Protein 5Z1B (pdb70)

CATH classification: 2.60.120.260 (+1 more: 3.20.20.80)

Solvent-accessible surface area: 76016 Å² total; per-residue (Å²): 147,18,38,22,79,12,47,25,14,80,19,9,9,19,17,45,0,46,27,53,2,40,0,62,42,20,33,69,84,72,42,42,74,112,29,2,92,48,104,8,61,152,43,49,7,0,3,5,21,0,0,0,8,17,0,11,13,87,69,71,7,59,16,24,33,0,25,0,1,0,2,60,49,6,5,9,0,51,79,2,43,64,68,24,36,2,3,1,0,0,6,1,1,0,2,20,1,26,0,35,1,41,27,122,95,39,14,73,45,46,19,0,6,19,13,15,48,31,85,0,66,115,25,25,99,78,29,83,2,30,0,2,0,0,0,15,3,60,11,12,27,30,14,6,0,2,1,40,111,81,47,45,8,92,61,36,21,50,40,63,99,2,52,0,0,45,59,0,68,151,121,36,146,104,56,14,29,1,41,5,30,4,15,13,2,0,0,0,1,4,51,0,5,2,17,2,1,19,46,115,14,30,3,32,19,2,14,12,9,8,87,115,23,38,160,51,33,74,104,0,62,41,2,57,35,0,30,2,19,12,50,0,26,14,17,31,150,115,67,40,0,71,3,17,1,17,21,50,143,43,78,92,75,19,54,54,63,10,103,31,117,166,115,9,71,1,69,26,109,16,68,7,205,80,0,68,4,0,6,7,64,55,36,46,40,4,23,3,16,2,36,2,2,12,144,43,6,59,152,82,32,109,142,58,42,0,17,9,93,24,52,3,6,0,7,30,21,102,45,49,57,45,47,0,31,0,0,44,40,49,5,2,0,11,0,0,0,4,8,17,5,2,40,12,13,1,3,7,10,11,30,6,11,12,2,17,2,2,4,0,0,42,9,0,68,10,6,0,0,0,0,0,10,0,0,2,4,20,33,3,0,76,4,0,4,69,34,3,2,0,0,0,0,0,0,9,0,6,7,4,39,41,124,3,26,90,43,107,84,0,19,60,47,0,82,76,12,0,86,25,1,2,13,23,0,19,16,22,2,0,0,0,0,0,0,0,0,7,32,4,17,0,24,30,121,69,116,121,13,116,89,0,38,78,20,0,70,71,6,27,92,35,0,44,90,37,5,62,29,91,2,9,0,0,0,0,0,50,21,13,23,7,68,46,4,61,0,1,73,40,1,28,0,0,0,1,4,3,19,2,0,2,26,0,22,24,17,44,26,99,5,0,5,70,0,1,35,46,0,0,73,37,4,83,131,52,37,58,1,0,0,2,0,12,2,0,0,2,0,15,48,14,21,1,16,24,67,16,51,5,1,5,0,6,4,0,81,42,1,0,22,85,4,0,48,18,0,52,139,26,95,18,0,7,0,1,0,0,10,1,2,5,5,3,7,6,52,45,6,18,14,10,1,75,7,1,19,1,0,0,0,8,28,21,8,30,0,0,20,0,0,47,48,0,84,128,39,2,64,62,11,65,35,51,49,68,74,136,18,37,23,80,12,42,25,10,48,15,9,7,19,20,43,0,46,28,52,1,36,0,65,42,23,30,59,97,72,38,42,62,114,32,3,102,50,101,7,64,156,42,49,7,0,3,5,20,0,0,0,7,20,0,10,13,88,67,72,8,59,20,20,38,0,26,0,0,0,2,57,52,6,4,10,1,49,73,1,44,62,67,28,39,2,2,1,0,0,6,1,0,0,15,13,1,26,0,26,0,39,29,95,106,42,19,51,40,139,8,0,5,16,12,15,52,28,86,0,65,109,6,23,100,78,29,78,2,29,0,3,0,0,0,17,3,58,13,11,28,52,43,4,0,2,1,40,108,79,44,45,7,88,68,34,20,49,37,62,97,1,50,0,0,35,67,0,68,146,117,34,141,125,53,12,30,2,40,6,30,4,15,13,2,0,0,0,1,4,50,1,5,2,16,2,2,16,46,117,12,34,4,31,22,2,13,13,11,10,86,116,24,36,158,55,31,72,99,0,64,52,2,48,35,0,34,2,18,11,42,0,42,15,18,41,131,123,93,69,0,85,2,15,0,19,15,48,138,42,76,90,68,23,40,48,50,10,91,28,118,186,135,16,89,1,68,25,106,15,65,8,201,86,0,87,4,0,6,7,62,54,34,51,39,4,26,3,12,2,44,3,36,95,154,134,45,64,0,13,8,83,25,51,3,10,0,6,33,21,98,43,47,59,47,45,0,31,0,0,44,47,45,6,3,0,11,0,0,0,4,7,19,6,2,36,14,14,1,3,6,10,13,30,6,11,12,3,18,2,2,4,0,0,40,8,0,67,9,5,0,0,0,0,0,10,0,0,2,4,18,32,3,0,75,4,0,3,64,30,2,2,0,0,0,0,0,1,2,0,7,8,5,40,40,123,5,26,87,42,103,128,0,17,72,31,0,84,74,0,0,84,22,0,1,14,23,0,20,17,21,5,0,0,0,0,0,0,0,0,8,33,6,16,1,25,26,123,76,121,122,12,125,89,0,46,84,21,0,72,70,5,27,92,35,0,42,88,35,4,62,36,92,3,9,0,0,0,0,1,52,21,15,24,8,68,40,5,52,0,0,66,38,1,26,0,0,0,0,3,2,20,2,0,2,26,0,20,27,18,42,24,97,5,0,5,71,0,1,35,46,1,0,76,39,5,84,132,54,42,59,0,0,0,2,0,12,2,0,0,2,0,14,49,16,21,4,16,24,69,16,54,5,1,4,0,5,5,0,73,41,1,0,22,86,3,0,49,18,0,54,138,25,99,18,0,7,0,0,0,1,10,1,2,5,5,4,7,7,57,44,6,19,14,10,1,73,6,1,19,1,0,0,0,8,28,17,8,30,0,0,31,0,0,36,63,0,83,134,36,2,61,62,10,66,34,52,48,66,69,145,17,38,24,79,12,47,26,13,81,16,8,16,21,24,43,0,46,26,51,2,38,0,65,43,23,30,67,91,64,39,44,75,114,25,4,93,47,100,8,63,154,43,46,5,0,2,5,21,0,0,0,8,19,0,10,12,86,68,73,7,56,15,24,33,0,26,0,0,0,2,59,49,5,3,15,0,46,80,9,41,63,68,22,38,5,3,1,0,0,5,1,0,0,3,19,1,27,0,36,0,45,36,115,102,36,16,73,46,47,18,1,6,19,14,15,48,28,86,0,64,114,22,26,97,73,31,77,1,30,0,1,0,0,0,16,3,64,12,11,27,32,15,7,0,3,1,39,110,80,44,40,8,92,61,34,20,50,38,64,98,0,50,0,0,42,60,0,67,149,122,35,150,110,70,10,30,1,39,6,28,4,15,14,1,0,0,0,2,4,53,1,6,2,16,6,1,18,46,114,12,30,4,31,18,2,13,12,14,8,84,119,23,41,158,48,32,75,102,0,63,50,1,53,34,0,28,0,16,11,45,0,31,10,19,44,168,115,78,51,0,75,3,15,0,20,21,51,156,43,75,93,69,18,54,54,67,9,109,31,122,208,97,24,69,2,74,25,101,13,65,8,201,85,0,89,5,0,9,7,63,56,36,52,41,6,22,3,16,2,33,2,4,13,155,75,13,104,113,170,65,59,0,18,8,97,24,52,4,6,0,7,32,22,102,45,48,59,47,43,0,29,0,0,43,42,45,5,3,0,10,0,0,0,4,8,18,5,2,39,12,14,0,2,7,10,12,32,5,12,12,2,18,2,2,4,0,0,44,8,0,67,10,6,0,0,0,0,0,10,0,0,2,4,19,35,4,0,77,6,0,3,71,34,2,1,0,0,0,0,0,0,9,0,6,7,5,38,41,124,4,27,91,43,105,86,0,19,61,43,0,85,78,12,0,88,25,0,1,12,24,0,19,15,22,1,0,0,0,0,0,0,0,0,7,32,5,18,0,24,26,122,71,117,121,12,124,91,0,43,74,20,0,68,72,5,27,92,34,0,43,88,37,4,66,30,90,1,8,0,0,0,0,1,48,20,14,22,8,68,41,5,66,0,1,74,42,0,23,0,0,0,0,4,3,19,2,0,2,31,0,20,24,17,39,23,100,6,0,6,70,0,1,37,46,1,0,71,37,5,82,128,52,38,60,1,0,0,2,0,12,2,0,0,2,0,15,49,16,21,4,17,24,68,16,51,5,2,4,1,6,3,0,71,41,1,0,21,84,3,0,49,18,0,54,139,24,98,18,0,6,0,0,0,2,11,1,2,5,4,3,8,7,35,37,5,19,16,11,1,71,7,1,19,2,0,0,0,6,29,15,8,28,0,0,31,0,0,35,64,0,84,134,37,2,61,63,11,65,33,50,50,68,62,161,18,36,23,78,12,46,24,13,80,19,7,11,19,22,43,0,47,28,50,2,36,0,64,42,23,29,66,100,71,39,42,58,116,34,3,102,48,85,6,64,154,42,46,5,0,4,5,21,0,0,0,8,18,0,11,14,89,69,72,7,60,17,24,32,0,26,0,1,0,2,58,50,6,3,15,3,47,89,7,42,63,68,27,40,6,3,1,0,0,6,1,0,0,2,18,2,27,0,24,0,40,29,98,105,41,19,72,46,44,18,1,5,17,13,15,51,29,86,1,65,111,7,25,96,73,29,68,1,30,0,3,0,0,0,16,2,53,12,12,25,32,14,6,1,3,2,40,107,80,44,41,8,96,64,30,20,50,36,64,97,1,50,0,0,42,64,0,67,153,119,36,148,118,70,12,28,1,38,5,31,3,14,14,2,0,0,0,2,4,52,1,5,3,18,6,1,18,46,134,21,30,4,32,14,3,12,12,9,9,87,119,24,35,155,52,32,74,99,0,60,51,1,45,34,0,29,1,18,11,47,1,36,16,17,68,131,54,0,93,2,15,0,17,15,53,156,44,73,88,71,19,50,56,64,9,94,21,118,217,139,13,89,2,77,26,106,14,65,8,188,79,0,82,3,0,7,7,64,52,36,54,42,4,24,2,15,2,31,3,18,7,142,63,64,94,107,134,58,42,0,16,8,90,25,51,3,8,0,6,30,20,100,44,50,59,45,47,0,33,0,0,42,44,44,5,3,0,10,0,0,0,5,8,18,5,2,38,12,14,0,2,6,11,12,32,6,11,13,2,19,2,1,4,0,0,43,9,0,68,10,5,0,0,0,0,0,10,0,0,2,4,18,36,3,0,75,4,0,4,70,35,2,1,0,0,0,0,0,0,8,0,6,8,5,40,45,124,3,28,90,38,107,88,0,16,62,43,0,84,78,13,0,100,26,0,1,13,22,0,20,16,22,3,0,0,0,0,0,0,0,0,8,32,3,17,1,24,29,121,65,118,121,11,124,90,0,47,84,21,0,70,71,6,27,90,34,0,44,89,36,4,62,31,93,2,8,0,0,0,0,0,48,20,12,23,8,68,47,5,52,0,1,68,40,0,22,0,0,0,0,5,2,18,3,0,2,31,0,21,24,19,40,24,99,4,0,5,69,0,1,37,45,1,0,75,40,5,82,130,52,40,61,1,0,0,2,0,12,2,0,0,2,0,16,48,14,22,2,16,25,69,16,50,5,1,4,0,6,5,0,82,41,1,0,22,85,3,0,48,18,0,54,139,25,99,19,0,7,0,1,0,0,10,1,2,4,4,2,7,7,34,38,5,17,12,10,1,74,6,1,19,1,0,0,0,8,27,22,7,30,0,0,20,0,0,47,63,0,83,136,39,2,60,63,11,66,34,51,48,65,66

Organism: NCBI:txid871562

Sequence (2493 aa):
NGMLYPQSNDSRIVFPLDGVWDFRTAGEDSYPAEWADAPLPEPLPMAVPGSYNDQNDELNLRAHYGWVVYQRSFAVPSRLVAGQRMILRFDAATHAADVYLNGQLLGSHFGGFLPFEFDVTSALHAGENLLTVAVDNRIGSSTLPVGNDAGTAFMGSDNANVPAVAEAKKHARRQNLPNFDFFNFAGLNRHVELYTTPADAYIADIAITTERLDHIAGDACTAANALIAYDVTFGGDGRQVRISILDGEGTVVAGVTADIERTAKASGEIAIRDAKLWNPGAAYLYTAVAELLPEGGAESSSRIIDAYRQTFGIRTVEVSGTTFLINGKPFYFKGFGKHEDSYFHGRGTDDVLNVKDVSLIHWLHANSFRTSHYPYAESMYDLCDREGIVIIDEVPAVGMSWLQYANPLVAERHREAIRGMIARDKNHPCIVMWSIANAPGLDGDGERPRQAYDYFRPLYELAHASDPQNRPVTLVCCQNDYTTDITERTMDVVCINRYYGWYNLSGDLDAACHALNIELDFWENIGKPVMFTEYGADTIEGIHGTHGEMFSEEFQRDYYARINAEIDKRPWFIGEQLWNFADFATFQGIIRVEGNRKGILTRDRQPKMAAHWLRERWAGIPDYGYKNGMLYPQSNDSRIVFPLDGVWDFRTAGEDSYPAEWADAPLPEPLPMAVPGSYNDQNDELNLRAHYGWVVYQRSFAVPSRLVAGQRMILRFDAATHAADVYLNGQLLGSHFGGFLPFEFDVTSALHAGENLLTVAVDNRIGSSTLPVGNDAGTAFMGSDNANVPAVAEAKKHARRQNLPNFDFFNFAGLNRHVELYTTPADAYIADIAITTERLDHIAGDACTAANALIAYDVTFGGDGRQVRISILDGEGTVVAGVTADIERTAKASGEIAIRDAKLWNPGAAYLYTAVAELLPSRIIDAYRQTFGIRTVEVSGTTFLINGKPFYFKGFGKHEDSYFHGRGTDDVLNVKDVSLIHWLHANSFRTSHYPYAESMYDLCDREGIVIIDEVPAVGMSWLQYANPLVAERHREAIRGMIARDKNHPCIVMWSIANAPGLDGDGERPRQAYDYFRPLYELAHASDPQNRPVTLVCCQNDYTTDITERTMDVVCINRYYGWYNLSGDLDAACHALNIELDFWENIGKPVMFTEYGADTIEGIHGTHGEMFSEEFQRDYYARINAEIDKRPWFIGEQLWNFADFATFQGIIRVEGNRKGILTRDRQPKMAAHWLRERWAGIPDYGYKNGMLYPQSNDSRIVFPLDGVWDFRTAGEDSYPAEWADAPLPEPLPMAVPGSYNDQNDELNLRAHYGWVVYQRSFAVPSRLVAGQRMILRFDAATHAADVYLNGQLLGSHFGGFLPFEFDVTSALHAGENLLTVAVDNRIGSSTLPVGNDAGTAFMGSDNANVPAVAEAKKHARRQNLPNFDFFNFAGLNRHVELYTTPADAYIADIAITTERLDHIAGDACTAANALIAYDVTFGGDGRQVRISILDGEGTVVAGVTADIERTAKASGEIAIRDAKLWNPGAAYLYTAVAELLPEGGASRIIDAYRQTFGIRTVEVSGTTFLINGKPFYFKGFGKHEDSYFHGRGTDDVLNVKDVSLIHWLHANSFRTSHYPYAESMYDLCDREGIVIIDEVPAVGMSWLQYANPLVAERHREAIRGMIARDKNHPCIVMWSIANAPGLDGDGERPRQAYDYFRPLYELAHASDPQNRPVTLVCCQNDYTTDITERTMDVVCINRYYGWYNLSGDLDAACHALNIELDFWENIGKPVMFTEYGADTIEGIHGTHGEMFSEEFQRDYYARINAEIDKRPWFIGEQLWNFADFATFQGIIRVEGNRKGILTRDRQPKMAAHWLRERWAGIPDYGYKNGMLYPQSNDSRIVFPLDGVWDFRTAGEDSYPAEWADAPLPEPLPMAVPGSYNDQNDELNLRAHYGWVVYQRSFAVPSRLVAGQRMILRFDAATHAADVYLNGQLLGSHFGGFLPFEFDVTSALHAGENLLTVAVDNRIGSSTLPVGNDAGTAFMGSDNANVPAVAEAKKHARRQNLPNFDFFNFAGLNRHVELYTTPADAYIADIAITTERLDHIAGDACTAANALIAYDVTFGGRQVRISILDGEGTVVAGVTADIERTAKASGEIAIRDAKLWNPGAAYLYTAVAELLPEGGSSRIIDAYRQTFGIRTVEVSGTTFLINGKPFYFKGFGKHEDSYFHGRGTDDVLNVKDVSLIHWLHANSFRTSHYPYAESMYDLCDREGIVIIDEVPAVGMSWLQYANPLVAERHREAIRGMIARDKNHPCIVMWSIANAPGLDGDGERPRQAYDYFRPLYELAHASDPQNRPVTLVCCQNDYTTDITERTMDVVCINRYYGWYNLSGDLDAACHALNIELDFWENIGKPVMFTEYGADTIEGIHGTHGEMFSEEFQRDYYARINAEIDKRPWFIGEQLWNFADFATFQGIIRVEGNRKGILTRDRQPKMAAHWLRERWAGIPDYGYK

Foldseek 3Di:
DFDEPADDDPFKDKFWPWAKWWKDFADQEDGDLCCLQDPDPPTDIAGPPFFRQQQDPVDRSLFDHWKMKTKDKDADDPVVLPQWFKKKKQQFFPAKKFKHKNSHTQDIDGHGHGMDMGGCSPVDDHDMMMIMMMGTLAADCQHQVHWHPADAAAVFDDPCPPVVRVVCRVVDDDGTRGLDFARSGGGSQEIIMMMIGRAAKEWRAKFKAFDDFAQQDPVNFWGQKTKMKMKIDMDHDCWKKKKFKAWQVGDTQWIDIFGFDPVTMTMDIDMGGRFGAAAQQRFTKMKIKIFTADPPGVVVDPDTRYIDIHIAGHWAWDFDFLAIDISHFGFFFFAAEEACFAPPRGNHDDVVVLVVVLVLCVLLLGAEYEPPADAHRPVSLVVCNVRRHAYAYHHSHESAELSNLVDPSNLVVLLVRLLSSCSHRQRRPRYQEYASYAAYDQFDDDCRNVSVQVSCVVVLVSNQVRRPSSHFYAHEHEDDPVVGRPHQLPGQEREYADEQCVPPPPFPLVVSLVVVVVVVVVVVVSRYAYEYHEYFAAADAPADDPSDHGRHLVSRQVNCVSNVVNVLVPPSHRYYHYPHQEFHAGDDHDVAPRGGRRHCAYSVRHGGPNSVSSSVVSVPADRGDSD/DFDPPADDDPFKDKFWPWAKWWKFFADQEDHDLCCQQDPHPPTDIAGPPFFRQQQDPVDRSLFDHWKMKTKDKDADDPVRLPQWFKKKKQQFFAAKKFKDKNSHTQGMDGHGHGMDMGGCSPVDDHDMMMIMMMGTLAADCQHQVHWHPADAAAPFDDDCPPVVRVVCRVVDDDGTRGLDFARSGGGSQEIIMMMIGRAAKEWRAKFKAFDDFACQDPVNQWGQKTKMKMKIDMDHDCWKKKKFKAWQVGDGQDIDIFGFDPVTMTMDMDMGGRFGAQAQQRATKMWIKIFTDPVDTNYIDIHIAGHWAWDFDFLAIAINHFGFFFFAAEEACFAPPRGNHDDVVVLVVVLVLCVLLLGAEYEPPADAHRPVSLVVCNRRRHAYAYHHSAESAEDSNLVDVSNLVVLLVRLLRSCSHRQRRPRYQEYESHAAYDQFDDDCRNVSVQVSCVVVLVSNQVNRPSSHFYAYEHEDDDVVGRPHRLPGQEREYADEQCVPPPPQPLVVSLVVVVVVVVVVLVSRHQYEYREYFAAADAPADDPSDHGRHLVSRQVNCVSNVVSVLVPPSHRYYHYPHQEFHAGDDHDVAPRGGRRHCAYSVRHGGNNSVSSSVVSVPADRGDSD/DFDEPADDDPFKDKFWPWAKWWKDFADQEDHDLCCLQDPDPPTDIAGPPFFRQQQDPVDRSLFDHWKMKTKDKDADDPVVLPQWFKKKKQQFFPAKKFKHKNSHTQGMDGHGHGMDMGGCSPVDDHDMMMIMMMGGLAADCQHQVHWHPADAAAVFDDPCPPPVRVVCRVVDDDGTRGLDFARSGGGSQEIIMMMIGRAAKEWRAKFKAFPDFADQDPVNFWGQKTKMKMKIDMDHDCWKKKKFKAWPVRDTQDIDIFGFDVVGMTMDIDMGGRFGAAAQQRFTKMKIKIFTADDVDPPDTRYIDIHIAGHWAWDFDFLAIDISHFGFFFFAAEEACFANPRGNHDDVVVLVVVLVLCVLLLGAEYEPPADAHRPVSLVVCNVRRHAYAYHHSHESAEPSNLVDPSNLVVLLVRLLRSCSHPLRRPRYQEYASHAAYDQFDDDCRNVSVQVSCVVVLVSNQVRRPSSHFYAYEHEDDDVVGRPHQLPGQEREYADEQCAPPVPQPLVVSLVVVVVVVVVVVVSRYAYEYREYFAAADAPADDPSDHGRHLVSRLVNCVSNVVNVLVPPSHRYYHYPHQEFHAGDDHDVAPRGGRRHCAYSVRHGGNNSVSSSVVSVPADRGDSD/DFDEDADDDPFKDKFFPWAKWWKFFADQEDHDLCCQQDPHPPTDIAGPQFFRQQQDPVDRSLFDHWKMKTKDKDADDPVVLPQWFKKKKQQFFPAKKFKHKNSHTQGMDGHGHGMDMGGCSPVDDHDMMMIMMMGTLAADCQHQVHWHPFDAAAPFDDPCPPVVRVVCRVVDDDGTRGLFFARSGGGSQEIIMMMTGRQQKEWRAKFKAFDDFACQDPVNQWGQKTKMKMKIDMPNAWKKKFKAWPVGDGQWIDIFDFPPVTMTMDITMGGRFGAAAQQRFTKIKIKIFHDPPPDPPDTRYIDIHIAGHWAWDFDFLAIDISHFGFFFFAAEEACFANPRGNHDDVVVLVVVLVLCVLLLGAEYEPPADAHRPVSLVVCNVRRHAYAYHHSAESAELSHLVPVSNLVVLLVRLLRSCSHRQRRPRYQEYASHAAYDQFDDDCRNVSVQVSCVVVLVSNQVNRPSSHFYAYEHEPDDVVGRPHRLPGQEREYADEQCAPPPPFPLVVSLVVVVVVVVVVVVSRYQYEYHEYFAAADAPADDPSDHGRHLVSRQVNCVSNVVSVLVPPSHRYYHYPHCEFHAGDDHDVAPRGGRRHCAYSVRHGGPNSVSSSVVSVPADRGDSD

InterPro domains:
  IPR006101 Glycoside hydrolase, family 2 [PR00132] (91-106)
  IPR006101 Glycoside hydrolase, family 2 [PR00132] (465-480)
  IPR006101 Glycoside hydrolase, family 2 [PR00132] (568-583)
  IPR006102 Glycoside hydrolase family 2, immunoglobulin-like beta-sandwich [PF00703] (274-355)
  IPR006103 Glycoside hydrolase family 2, catalytic domain [PF02836] (357-661)
  IPR006104 Glycosyl hydrolases family 2, sugar binding domain [PF02837] (15-196)
  IPR008979 Galactose-binding-like domain superfamily [SSF49785] (1-196)
  IPR013783 Immunoglobulin-like fold [G3DSA:2.60.40.10] (251-355)
  IPR017853 Glycoside hydrolase superfamily [SSF51445] (357-661)
  IPR023230 Glycoside hydrolase, family 2, conserved site [PS00719] (407-432)
  IPR023232 Glycoside hydrolase, family 2, active site [PS00608] (465-479)
  IPR036156 Beta-Galactosidase/glucuronidase domain superfamily [SSF49303] (253-355)

Structure (mmCIF, N/CA/C/O backbone):
data_5Z1B
#
_entry.id   5Z1B
#
_cell.length_a   91.340
_cell.length_b   104.165
_cell.length_c   160.673
_cell.angle_alpha   90.000
_cell.angle_beta   90.400
_cell.angle_gamma   90.000
#
_symmetry.space_group_name_H-M   'P 1 21 1'
#
loop_
_entity.id
_entity.type
_entity.pdbx_description
1 polymer 'Glycosyl hydrolase family 2, TIM barrel domain protein'
2 non-polymer 'beta-D-glucopyranuronic acid'
3 non-polymer 3-HYDROXY-2H-CHROMEN-2-ONE
4 water water
#
loop_
_atom_site.group_PDB
_atom_site.id
_atom_site.type_symbol
_atom_site.label_atom_id
_atom_site.label_alt_id
_atom_site.label_comp_id
_atom_site.label_asym_id
_atom_site.label_entity_id
_atom_site.label_seq_id
_atom_site.pdbx_PDB_ins_code
_atom_site.Cartn_x
_atom_site.Cartn_y
_atom_site.Cartn_z
_atom_site.occupancy
_atom_site.B_iso_or_equiv
_atom_site.auth_seq_id
_atom_site.auth_comp_id
_atom_site.auth_asym_id
_atom_site.auth_atom_id
_atom_site.pdbx_PDB_model_num
ATOM 1 N N . ASN A 1 23 ? 1.356 14.288 -86.368 1.00 34.35 -1 ASN A N 1
ATOM 2 C CA . ASN A 1 23 ? 1.514 14.541 -84.935 1.00 31.82 -1 ASN A CA 1
ATOM 3 C C . ASN A 1 23 ? 0.694 15.756 -84.402 1.00 24.77 -1 ASN A C 1
ATOM 4 O O . ASN A 1 23 ? 0.354 15.851 -83.195 1.00 21.90 -1 ASN A O 1
ATOM 9 N N . GLY A 1 24 ? 0.288 16.653 -85.300 1.00 19.50 0 GLY A N 1
ATOM 10 C CA . GLY A 1 24 ? -0.577 17.751 -84.903 1.00 17.12 0 GLY A CA 1
ATOM 11 C C . GLY A 1 24 ? -1.957 17.295 -84.476 1.00 15.71 0 GLY A C 1
ATOM 12 O O . GLY A 1 24 ? -2.517 16.349 -85.045 1.00 17.42 0 GLY A O 1
ATOM 13 N N . MET A 1 25 ? -2.501 17.966 -83.463 1.00 13.54 1 MET A N 1
ATOM 14 C CA . MET A 1 25 ? -3.855 17.738 -82.981 1.00 13.27 1 MET A CA 1
ATOM 15 C C . MET A 1 25 ? -4.491 19.081 -82.676 1.00 12.96 1 MET A C 1
ATOM 16 O O . MET A 1 25 ? -4.972 19.313 -81.562 1.00 15.33 1 MET A O 1
ATOM 21 N N . LEU A 1 26 ? -4.475 19.993 -83.647 1.00 12.62 2 LEU A N 1
ATOM 22 C CA . LEU A 1 26 ? -5.073 21.334 -83.468 1.00 11.69 2 LEU A CA 1
ATOM 23 C C . LEU A 1 26 ? -6.553 21.183 -83.086 1.00 10.66 2 LEU A C 1
ATOM 24 O O . LEU A 1 26 ? -7.259 20.384 -83.695 1.00 12.60 2 LEU A O 1
ATOM 29 N N . TYR A 1 27 ? -7.034 21.969 -82.125 1.00 10.41 3 TYR A N 1
ATOM 30 C CA . TYR A 1 27 ? -8.437 21.855 -81.757 1.00 9.41 3 TYR A CA 1
ATOM 31 C C . TYR A 1 27 ? -9.297 22.280 -82.950 1.00 10.20 3 TYR A C 1
ATOM 32 O O . TYR A 1 27 ? -8.987 23.273 -83.604 1.00 12.35 3 TYR A O 1
ATOM 41 N N . PRO A 1 28 ? -10.351 21.511 -83.255 1.00 10.16 4 PRO A N 1
ATOM 42 C CA . PRO A 1 28 ? -11.194 21.824 -84.427 1.00 10.69 4 PRO A CA 1
ATOM 43 C C . PRO A 1 28 ? -11.727 23.256 -84.413 1.00 10.68 4 PRO A C 1
ATOM 44 O O . PRO A 1 28 ? -12.193 23.746 -83.376 1.00 12.06 4 PRO A O 1
ATOM 48 N N . GLN A 1 29 ? -11.624 23.914 -85.568 1.00 11.07 5 GLN A N 1
ATOM 49 C CA . GLN A 1 29 ? -12.107 25.272 -85.744 1.00 11.71 5 GLN A CA 1
ATOM 50 C C . GLN A 1 29 ? -13.103 25.352 -86.880 1.00 11.59 5 GLN A C 1
ATOM 51 O O . GLN A 1 29 ? -13.010 24.581 -87.854 1.00 11.94 5 GLN A O 1
ATOM 57 N N . SER A 1 30 ? -14.020 26.309 -86.769 1.00 11.72 6 SER A N 1
ATOM 58 C CA . SER A 1 30 ? -14.948 26.644 -87.868 1.00 12.39 6 SER A CA 1
ATOM 59 C C . SER A 1 30 ? -14.567 27.964 -88.474 1.00 15.32 6 SER A C 1
ATOM 60 O O . SER A 1 30 ? -14.382 28.947 -87.751 1.00 15.84 6 SER A O 1
ATOM 63 N N . ASN A 1 31 ? -14.483 27.988 -89.807 1.00 15.13 7 ASN A N 1
ATOM 64 C CA . ASN A 1 31 ? -14.174 29.229 -90.531 1.00 16.08 7 ASN A CA 1
ATOM 65 C C . ASN A 1 31 ? -14.655 29.103 -91.969 1.00 17.42 7 ASN A C 1
ATOM 66 O O . ASN A 1 31 ? -15.474 28.216 -92.241 1.00 17.33 7 ASN A O 1
ATOM 71 N N . ASP A 1 32 ? -14.188 29.943 -92.894 1.00 19.63 8 ASP A N 1
ATOM 72 C CA . ASP A 1 32 ? -14.740 29.864 -94.242 1.00 22.08 8 ASP A CA 1
ATOM 73 C C . ASP A 1 32 ? -14.355 28.552 -94.928 1.00 21.00 8 ASP A C 1
ATOM 74 O O . ASP A 1 32 ? -15.014 28.170 -95.886 1.00 22.45 8 ASP A O 1
ATOM 79 N N . SER A 1 33 ? -13.321 27.853 -94.449 1.00 21.05 9 SER A N 1
ATOM 80 C CA . SER A 1 33 ? -12.888 26.623 -95.125 1.00 21.44 9 SER A CA 1
ATOM 81 C C . SER A 1 33 ? -13.092 25.347 -94.289 1.00 18.33 9 SER A C 1
ATOM 82 O O . SER A 1 33 ? -12.694 24.257 -94.724 1.00 18.65 9 SER A O 1
ATOM 85 N N . ARG A 1 34 ? -13.635 25.483 -93.075 1.00 15.90 10 ARG A N 1
ATOM 86 C CA . ARG A 1 34 ? -13.705 24.380 -92.106 1.00 14.67 10 ARG A CA 1
ATOM 87 C C . ARG A 1 34 ? -14.968 24.492 -91.280 1.00 14.23 10 ARG A C 1
ATOM 88 O O . ARG A 1 34 ? -15.374 25.589 -90.906 1.00 15.51 10 ARG A O 1
ATOM 96 N N . ILE A 1 35 ? -15.554 23.364 -90.940 1.00 15.63 11 ILE A N 1
ATOM 97 C CA . ILE A 1 35 ? -16.664 23.390 -90.002 1.00 16.62 11 ILE A CA 1
ATOM 98 C C . ILE A 1 35 ? -16.574 22.249 -88.999 1.00 14.02 11 ILE A C 1
ATOM 99 O O . ILE A 1 35 ? -15.992 21.192 -89.277 1.00 12.94 11 ILE A O 1
ATOM 104 N N . VAL A 1 36 ? -17.116 22.506 -87.819 1.00 13.39 12 VAL A N 1
ATOM 105 C CA . VAL A 1 36 ? -17.140 21.540 -86.742 1.00 11.63 12 VAL A CA 1
ATOM 106 C C . VAL A 1 36 ? -18.581 21.185 -86.417 1.00 12.74 12 VAL A C 1
ATOM 107 O O . VAL A 1 36 ? -19.431 22.096 -86.313 1.00 15.31 12 VAL A O 1
ATOM 111 N N . PHE A 1 37 ? -18.860 19.887 -86.281 1.00 13.31 13 PHE A N 1
ATOM 112 C CA . PHE A 1 37 ? -20.182 19.394 -85.954 1.00 14.34 13 PHE A CA 1
ATOM 113 C C . PHE A 1 37 ? -20.049 18.575 -84.655 1.00 11.86 13 PHE A C 1
ATOM 114 O O . PHE A 1 37 ? -19.655 17.399 -84.697 1.00 11.94 13 PHE A O 1
ATOM 122 N N . PRO A 1 38 ? -20.356 19.193 -83.512 1.00 11.97 14 PRO A N 1
ATOM 123 C CA . PRO A 1 38 ? -20.328 18.454 -82.233 1.00 11.84 14 PRO A CA 1
ATOM 124 C C . PRO A 1 38 ? -21.234 17.243 -82.239 1.00 9.68 14 PRO A C 1
ATOM 125 O O . PRO A 1 38 ? -22.341 17.286 -82.837 1.00 12.09 14 PRO A O 1
ATOM 129 N N . LEU A 1 39 ? -20.779 16.181 -81.571 1.00 8.84 15 LEU A N 1
ATOM 130 C CA . LEU A 1 39 ? -21.576 14.970 -81.444 1.00 9.27 15 LEU A CA 1
ATOM 131 C C . LEU A 1 39 ? -21.933 14.682 -79.981 1.00 10.19 15 LEU A C 1
ATOM 132 O O . LEU A 1 39 ? -22.369 13.587 -79.630 1.00 12.49 15 LEU A O 1
ATOM 137 N N . ASP A 1 40 ? -21.784 15.686 -79.142 1.00 10.10 16 ASP A N 1
ATOM 138 C CA . ASP A 1 40 ? -22.164 15.589 -77.736 1.00 10.00 16 ASP A CA 1
ATOM 139 C C . ASP A 1 40 ? -23.667 15.477 -77.592 1.00 10.93 16 ASP A C 1
ATOM 140 O O . ASP A 1 40 ? -24.424 15.822 -78.519 1.00 13.68 16 ASP A O 1
ATOM 145 N N . GLY A 1 41 ? -24.121 15.037 -76.431 1.00 10.09 17 GLY A N 1
ATOM 146 C CA . GLY A 1 41 ? -25.546 14.914 -76.185 1.00 10.77 17 GLY A CA 1
ATOM 147 C C . GLY A 1 41 ? -25.851 13.663 -75.410 1.00 9.76 17 GLY A C 1
ATOM 148 O O . GLY A 1 41 ? -24.957 13.117 -74.755 1.00 10.82 17 GLY A O 1
ATOM 149 N N . VAL A 1 42 ? -27.088 13.180 -75.487 1.00 9.21 18 VAL A N 1
ATOM 150 C CA . VAL A 1 42 ? -27.430 11.952 -74.775 1.00 9.18 18 VAL A CA 1
ATOM 151 C C . VAL A 1 42 ? -27.299 10.785 -75.742 1.00 9.11 18 VAL A C 1
ATOM 152 O O . VAL A 1 42 ? -27.979 10.727 -76.755 1.00 11.92 18 VAL A O 1
ATOM 156 N N . TRP A 1 43 ? -26.317 9.923 -75.484 1.00 8.76 19 TRP A N 1
ATOM 157 C CA . TRP A 1 43 ? -26.059 8.741 -76.308 1.00 8.30 19 TRP A CA 1
ATOM 158 C C . TRP A 1 43 ? -26.787 7.511 -75.741 1.00 8.32 19 TRP A C 1
ATOM 159 O O . TRP A 1 43 ? -27.296 7.544 -74.605 1.00 10.31 19 TRP A O 1
ATOM 170 N N . ASP A 1 44 ? -26.749 6.415 -76.513 1.00 8.30 20 ASP A N 1
ATOM 171 C CA . ASP A 1 44 ? -27.139 5.097 -76.034 1.00 8.54 20 ASP A CA 1
ATOM 172 C C . ASP A 1 44 ? -25.938 4.433 -75.368 1.00 8.24 20 ASP A C 1
ATOM 173 O O . ASP A 1 44 ? -24.781 4.702 -75.754 1.00 9.51 20 ASP A O 1
ATOM 178 N N . PHE A 1 45 ? -26.194 3.515 -74.424 1.00 8.72 21 PHE A N 1
ATOM 179 C CA . PHE A 1 45 ? -25.108 2.952 -73.615 1.00 8.84 21 PHE A CA 1
ATOM 180 C C . PHE A 1 45 ? -25.481 1.581 -73.087 1.00 8.62 21 PHE A C 1
ATOM 181 O O . PHE A 1 45 ? -26.625 1.359 -72.679 1.00 10.60 21 PHE A O 1
ATOM 189 N N . ARG A 1 46 ? -24.518 0.671 -73.099 1.00 8.88 22 ARG A N 1
ATOM 190 C CA . ARG A 1 46 ? -24.658 -0.626 -72.411 1.00 9.46 22 ARG A CA 1
ATOM 191 C C . ARG A 1 46 ? -23.380 -0.960 -71.683 1.00 9.58 22 ARG A C 1
ATOM 192 O O . ARG A 1 46 ? -22.292 -0.673 -72.207 1.00 10.11 22 ARG A O 1
ATOM 200 N N . THR A 1 47 ? -23.493 -1.563 -70.496 1.00 10.04 23 THR A N 1
ATOM 201 C CA . THR A 1 47 ? -22.285 -2.165 -69.903 1.00 9.33 23 THR A CA 1
ATOM 202 C C . THR A 1 47 ? -21.975 -3.467 -70.659 1.00 10.30 23 THR A C 1
ATOM 203 O O . THR A 1 47 ? -22.873 -4.128 -71.202 1.00 11.66 23 THR A O 1
ATOM 207 N N . ALA A 1 48 ? -20.707 -3.853 -70.675 1.00 10.65 24 ALA A N 1
ATOM 208 C CA . ALA A 1 48 ? -20.308 -5.096 -71.322 1.00 11.10 24 ALA A CA 1
ATOM 209 C C . ALA A 1 48 ? -19.431 -5.914 -70.374 1.00 11.35 24 ALA A C 1
ATOM 210 O O . ALA A 1 48 ? -19.571 -5.765 -69.143 1.00 12.17 24 ALA A O 1
ATOM 212 N N . GLY A 1 49 ? -18.587 -6.796 -70.921 1.00 11.98 25 GLY A N 1
ATOM 213 C CA . GLY A 1 49 ? -17.934 -7.772 -70.077 1.00 12.62 25 GLY A CA 1
ATOM 214 C C . GLY A 1 49 ? -16.645 -7.333 -69.427 1.00 11.34 25 GLY A C 1
ATOM 215 O O . GLY A 1 49 ? -16.104 -6.259 -69.695 1.00 11.26 25 GLY A O 1
ATOM 216 N N . GLU A 1 50 ? -16.153 -8.191 -68.544 1.00 11.91 26 GLU A N 1
ATOM 217 C CA . GLU A 1 50 ? -14.902 -7.921 -67.849 1.00 12.07 26 GLU A CA 1
ATOM 218 C C . GLU A 1 50 ? -13.725 -7.910 -68.791 1.00 12.46 26 GLU A C 1
ATOM 219 O O . GLU A 1 50 ? -12.759 -7.186 -68.536 1.00 14.32 26 GLU A O 1
ATOM 225 N N . ASP A 1 51 ? -13.792 -8.697 -69.875 1.00 12.79 27 ASP A N 1
ATOM 226 C CA . ASP A 1 51 ? -12.626 -8.875 -70.752 1.00 14.27 27 ASP A CA 1
ATOM 227 C C . ASP A 1 51 ? -12.908 -8.618 -72.215 1.00 14.58 27 ASP A C 1
ATOM 228 O O . ASP A 1 51 ? -11.974 -8.595 -73.008 1.00 16.59 27 ASP A O 1
ATOM 233 N N . SER A 1 52 ? -14.163 -8.350 -72.573 1.00 14.33 28 SER A N 1
ATOM 234 C CA . SER A 1 52 ? -14.509 -8.190 -73.977 1.00 13.69 28 SER A CA 1
ATOM 235 C C . SER A 1 52 ? -15.901 -7.610 -74.100 1.00 12.87 28 SER A C 1
ATOM 236 O O . SER A 1 52 ? -16.590 -7.431 -73.073 1.00 14.42 28 SER A O 1
ATOM 239 N N . TYR A 1 53 ? -16.331 -7.334 -75.331 1.00 11.50 29 TYR A N 1
ATOM 240 C CA . TYR A 1 53 ? -17.706 -6.852 -75.570 1.00 11.72 29 TYR A CA 1
ATOM 241 C C . TYR A 1 53 ? -18.242 -7.458 -76.874 1.00 11.97 29 TYR A C 1
ATOM 242 O O . TYR A 1 53 ? -17.473 -7.928 -77.702 1.00 12.89 29 TYR A O 1
ATOM 251 N N . PRO A 1 54 ? -19.566 -7.456 -77.054 1.00 11.65 30 PRO A N 1
ATOM 252 C CA . PRO A 1 54 ? -20.155 -8.097 -78.241 1.00 12.90 30 PRO A CA 1
ATOM 253 C C . PRO A 1 54 ? -19.877 -7.359 -79.532 1.00 12.97 30 PRO A C 1
ATOM 254 O O . PRO A 1 54 ? -20.208 -6.164 -79.661 1.00 12.63 30 PRO A O 1
ATOM 258 N N . ALA A 1 55 ? -19.289 -8.082 -80.488 1.00 12.44 31 ALA A N 1
ATOM 259 C CA . ALA A 1 55 ? -18.950 -7.455 -81.782 1.00 11.40 31 ALA A CA 1
ATOM 260 C C . ALA A 1 55 ? -20.195 -6.913 -82.478 1.00 12.42 31 ALA A C 1
ATOM 261 O O . ALA A 1 55 ? -20.148 -5.853 -83.111 1.00 12.32 31 ALA A O 1
ATOM 263 N N . GLU A 1 56 ? -21.320 -7.613 -82.326 1.00 13.45 32 GLU A N 1
ATOM 264 C CA . GLU A 1 56 ? -22.519 -7.228 -83.037 1.00 13.46 32 GLU A CA 1
ATOM 265 C C . GLU A 1 56 ? -23.083 -5.891 -82.560 1.00 13.38 32 GLU A C 1
ATOM 266 O O . GLU A 1 56 ? -23.850 -5.267 -83.285 1.00 14.59 32 GLU A O 1
ATOM 272 N N . TRP A 1 57 ? -22.672 -5.435 -81.374 1.00 11.32 33 TRP A N 1
ATOM 273 C CA . TRP A 1 57 ? -23.118 -4.123 -80.910 1.00 10.60 33 TRP A CA 1
ATOM 274 C C . TRP A 1 57 ? -22.576 -2.960 -81.765 1.00 11.51 33 TRP A C 1
ATOM 275 O O . TRP A 1 57 ? -23.094 -1.847 -81.701 1.00 13.33 33 TRP A O 1
ATOM 286 N N . ALA A 1 58 ? -21.506 -3.198 -82.530 1.00 11.97 34 ALA A N 1
ATOM 287 C CA . ALA A 1 58 ? -20.983 -2.173 -83.442 1.00 12.67 34 ALA A CA 1
ATOM 288 C C . ALA A 1 58 ? -21.704 -2.158 -84.794 1.00 13.23 34 ALA A C 1
ATOM 289 O O . ALA A 1 58 ? -21.546 -1.218 -85.601 1.00 14.75 34 ALA A O 1
ATOM 291 N N . ASP A 1 59 ? -22.478 -3.200 -85.060 1.00 12.41 35 ASP A N 1
ATOM 292 C CA . ASP A 1 59 ? -23.017 -3.392 -86.403 1.00 14.69 35 ASP A CA 1
ATOM 293 C C . ASP A 1 59 ? -24.494 -3.106 -86.539 1.00 14.50 35 ASP A C 1
ATOM 294 O O . ASP A 1 59 ? -25.037 -3.161 -87.652 1.00 18.00 35 ASP A O 1
ATOM 299 N N . ALA A 1 60 ? -25.148 -2.858 -85.408 1.00 13.55 36 ALA A N 1
ATOM 300 C CA . ALA A 1 60 ? -26.581 -2.635 -85.360 1.00 14.21 36 ALA A CA 1
ATOM 301 C C . ALA A 1 60 ? -26.856 -1.842 -84.098 1.00 13.81 36 ALA A C 1
ATOM 302 O O . ALA A 1 60 ? -26.009 -1.772 -83.221 1.00 14.00 36 ALA A O 1
ATOM 304 N N . PRO A 1 61 ? -28.043 -1.234 -83.999 1.00 13.92 37 PRO A N 1
ATOM 305 C CA . PRO A 1 61 ? -28.345 -0.499 -82.768 1.00 14.18 37 PRO A CA 1
ATOM 306 C C . PRO A 1 61 ? -28.217 -1.343 -81.500 1.00 12.50 37 PRO A C 1
ATOM 307 O O . PRO A 1 61 ? -28.530 -2.558 -81.481 1.00 14.69 37 PRO A O 1
ATOM 311 N N . LEU A 1 62 ? -27.693 -0.715 -80.448 1.00 12.86 38 LEU A N 1
ATOM 312 C CA . LEU A 1 62 ? -27.593 -1.396 -79.156 1.00 14.29 38 LEU A CA 1
ATOM 313 C C . LEU A 1 62 ? -28.935 -1.859 -78.705 1.00 14.17 38 LEU A C 1
ATOM 314 O O . LEU A 1 62 ? -29.884 -1.085 -78.743 1.00 15.55 38 LEU A O 1
ATOM 319 N N . PRO A 1 63 ? -29.028 -3.101 -78.221 1.00 15.83 39 PRO A N 1
ATOM 320 C CA . PRO A 1 63 ? -30.301 -3.545 -77.654 1.00 16.46 39 PRO A CA 1
ATOM 321 C C . PRO A 1 63 ? -30.521 -2.931 -76.284 1.00 15.47 39 PRO A C 1
ATOM 322 O O . PRO A 1 63 ? -29.568 -2.752 -75.523 1.00 14.90 39 PRO A O 1
ATOM 326 N N . GLU A 1 64 ? -31.772 -2.601 -76.005 1.00 16.10 40 GLU A N 1
ATOM 327 C CA . GLU A 1 64 ? -32.192 -2.086 -74.697 1.00 17.58 40 GLU A CA 1
ATOM 328 C C . GLU A 1 64 ? -31.203 -1.093 -74.076 1.00 15.31 40 GLU A C 1
ATOM 329 O O . GLU A 1 64 ? -30.746 -1.261 -72.947 1.00 15.16 40 GLU A O 1
ATOM 335 N N . PRO A 1 65 ? -30.900 -0.025 -74.808 1.00 13.56 41 PRO A N 1
ATOM 336 C CA . PRO A 1 65 ? -29.874 0.894 -74.327 1.00 13.38 41 PRO A CA 1
ATOM 337 C C . PRO A 1 65 ? -30.319 1.730 -73.117 1.00 12.48 41 PRO A C 1
ATOM 338 O O . PRO A 1 65 ? -31.512 2.036 -72.957 1.00 14.45 41 PRO A O 1
ATOM 342 N N . LEU A 1 66 ? -29.330 2.147 -72.328 1.00 11.09 42 LEU A N 1
ATOM 343 C CA . LEU A 1 66 ? -29.472 3.153 -71.288 1.00 11.32 42 LEU A CA 1
ATOM 344 C C . LEU A 1 66 ? -29.090 4.505 -71.874 1.00 11.10 42 LEU A C 1
ATOM 345 O O . LEU A 1 66 ? -28.277 4.562 -72.806 1.00 11.91 42 LEU A O 1
ATOM 350 N N . PRO A 1 67 ? -29.617 5.592 -71.299 1.00 11.23 43 PRO A N 1
ATOM 351 C CA . PRO A 1 67 ? -29.105 6.905 -71.706 1.00 9.57 43 PRO A CA 1
ATOM 352 C C . PRO A 1 67 ? -27.783 7.210 -71.022 1.00 8.95 43 PRO A C 1
ATOM 353 O O . PRO A 1 67 ? -27.523 6.781 -69.881 1.00 10.89 43 PRO A O 1
ATOM 357 N N . MET A 1 68 ? -26.942 7.976 -71.712 1.00 8.49 44 MET A N 1
ATOM 358 C CA . MET A 1 68 ? -25.659 8.363 -71.124 1.00 8.65 44 MET A CA 1
ATOM 359 C C . MET A 1 68 ? -25.230 9.669 -71.756 1.00 9.31 44 MET A C 1
ATOM 360 O O . MET A 1 68 ? -25.066 9.745 -72.990 1.00 9.37 44 MET A O 1
ATOM 365 N N . ALA A 1 69 ? -25.048 10.710 -70.939 1.00 7.73 45 ALA A N 1
ATOM 366 C CA . ALA A 1 69 ? -24.646 12.006 -71.498 1.00 7.09 45 ALA A CA 1
ATOM 367 C C . ALA A 1 69 ? -23.157 12.007 -71.811 1.00 7.63 45 ALA A C 1
ATOM 368 O O . ALA A 1 69 ? -22.354 11.475 -71.047 1.00 8.63 45 ALA A O 1
ATOM 370 N N . VAL A 1 70 ? -22.828 12.631 -72.931 1.00 7.40 46 VAL A N 1
ATOM 371 C CA . VAL A 1 70 ? -21.469 12.808 -73.410 1.00 8.32 46 VAL A CA 1
ATOM 372 C C . VAL A 1 70 ? -21.267 14.306 -73.664 1.00 9.07 46 VAL A C 1
ATOM 373 O O . VAL A 1 70 ? -22.066 14.917 -74.379 1.00 9.95 46 VAL A O 1
ATOM 377 N N . PRO A 1 71 ? -20.204 14.919 -73.127 1.00 8.23 47 PRO A N 1
ATOM 378 C CA . PRO A 1 71 ? -19.153 14.297 -72.316 1.00 8.56 47 PRO A CA 1
ATOM 379 C C . PRO A 1 71 ? -19.541 14.106 -70.870 1.00 7.69 47 PRO A C 1
ATOM 380 O O . PRO A 1 71 ? -20.382 14.856 -70.312 1.00 9.93 47 PRO A O 1
ATOM 384 N N . GLY A 1 72 ? -18.883 13.146 -70.234 1.00 7.71 48 GLY A N 1
ATOM 385 C CA . GLY A 1 72 ? -19.104 12.882 -68.824 1.00 7.74 48 GLY A CA 1
ATOM 386 C C . GLY A 1 72 ? -18.472 11.546 -68.492 1.00 6.69 48 GLY A C 1
ATOM 387 O O . GLY A 1 72 ? -18.332 10.685 -69.363 1.00 9.07 48 GLY A O 1
ATOM 388 N N . SER A 1 73 ? -18.105 11.317 -67.229 1.00 7.15 49 SER A N 1
ATOM 389 C CA . SER A 1 73 ? -17.827 9.947 -66.825 1.00 7.57 49 SER A CA 1
ATOM 390 C C . SER A 1 73 ? -19.153 9.191 -66.809 1.00 7.70 49 SER A C 1
ATOM 391 O O . SER A 1 73 ? -20.202 9.792 -66.544 1.00 8.66 49 SER A O 1
ATOM 394 N N . TYR A 1 74 ? -19.139 7.876 -67.041 1.00 7.81 50 TYR A N 1
ATOM 395 C CA . TYR A 1 74 ? -20.411 7.176 -66.935 1.00 7.83 50 TYR A CA 1
ATOM 396 C C . TYR A 1 74 ? -20.739 6.778 -65.491 1.00 8.81 50 TYR A C 1
ATOM 397 O O . TYR A 1 74 ? -21.883 6.444 -65.194 1.00 8.89 50 TYR A O 1
ATOM 406 N N . ASN A 1 75 ? -19.742 6.792 -64.587 1.00 8.11 51 ASN A N 1
ATOM 407 C CA . ASN A 1 75 ? -19.927 6.064 -63.334 1.00 8.35 51 ASN A CA 1
ATOM 408 C C . ASN A 1 75 ? -21.025 6.606 -62.424 1.00 8.72 51 ASN A C 1
ATOM 409 O O . ASN A 1 75 ? -21.637 5.853 -61.665 1.00 9.97 51 ASN A O 1
ATOM 414 N N . ASP A 1 76 ? -21.232 7.932 -62.463 1.00 8.67 52 ASP A N 1
ATOM 415 C CA . ASP A 1 76 ? -22.213 8.574 -61.583 1.00 8.75 52 ASP A CA 1
ATOM 416 C C . ASP A 1 76 ? -23.466 9.022 -62.352 1.00 9.72 52 ASP A C 1
ATOM 417 O O . ASP A 1 76 ? -24.258 9.808 -61.828 1.00 10.57 52 ASP A O 1
ATOM 422 N N . GLN A 1 77 ? -23.687 8.451 -63.537 1.00 9.03 53 GLN A N 1
ATOM 423 C CA . GLN A 1 77 ? -24.887 8.782 -64.321 1.00 9.32 53 GLN A CA 1
ATOM 424 C C . GLN A 1 77 ? -25.981 7.714 -64.248 1.00 9.61 53 GLN A C 1
ATOM 425 O O . GLN A 1 77 ? -26.927 7.755 -65.044 1.00 10.91 53 GLN A O 1
ATOM 431 N N . ASN A 1 78 ? -25.869 6.757 -63.330 1.00 8.85 54 ASN A N 1
ATOM 432 C CA . ASN A 1 78 ? -26.988 5.827 -63.176 1.00 10.21 54 ASN A CA 1
ATOM 433 C C . ASN A 1 78 ? -27.049 5.198 -61.791 1.00 10.99 54 ASN A C 1
ATOM 434 O O . ASN A 1 78 ? -26.344 4.210 -61.518 1.00 14.73 54 ASN A O 1
ATOM 439 N N . ASP A 1 79 ? -27.943 5.702 -60.970 1.00 9.87 55 ASP A N 1
ATOM 440 C CA . ASP A 1 79 ? -28.011 5.234 -59.586 1.00 9.46 55 ASP A CA 1
ATOM 441 C C . ASP A 1 79 ? -28.781 3.907 -59.420 1.00 11.02 55 ASP A C 1
ATOM 442 O O . ASP A 1 79 ? -28.802 3.378 -58.320 1.00 12.36 55 ASP A O 1
ATOM 447 N N . GLU A 1 80 ? -29.377 3.361 -60.482 1.00 11.33 56 GLU A N 1
ATOM 448 C CA . GLU A 1 80 ? -29.949 2.018 -60.392 1.00 12.14 56 GLU A CA 1
ATOM 449 C C . GLU A 1 80 ? -28.848 0.959 -60.425 1.00 13.20 56 GLU A C 1
ATOM 450 O O . GLU A 1 80 ? -28.993 -0.128 -59.891 1.00 15.90 56 GLU A O 1
ATOM 456 N N . LEU A 1 81 ? -27.767 1.295 -61.100 1.00 14.67 57 LEU A N 1
ATOM 457 C CA . LEU A 1 81 ? -26.626 0.417 -61.257 1.00 16.53 57 LEU A CA 1
ATOM 458 C C . LEU A 1 81 ? -25.554 0.898 -60.289 1.00 19.38 57 LEU A C 1
ATOM 459 O O . LEU A 1 81 ? -25.698 1.955 -59.692 1.00 22.01 57 LEU A O 1
ATOM 464 N N . ASN A 1 82 ? -24.519 0.107 -60.079 1.00 18.07 58 ASN A N 1
ATOM 465 C CA . ASN A 1 82 ? -23.374 0.570 -59.305 1.00 17.56 58 ASN A CA 1
ATOM 466 C C . ASN A 1 82 ? -22.201 0.644 -60.237 1.00 14.00 58 ASN A C 1
ATOM 467 O O . ASN A 1 82 ? -21.317 -0.204 -60.211 1.00 15.93 58 ASN A O 1
ATOM 472 N N . LEU A 1 83 ? -22.207 1.637 -61.111 1.00 12.25 59 LEU A N 1
ATOM 473 C CA . LEU A 1 83 ? -21.185 1.702 -62.150 1.00 11.26 59 LEU A CA 1
ATOM 474 C C . LEU A 1 83 ? -19.828 2.117 -61.595 1.00 11.29 59 LEU A C 1
ATOM 475 O O . LEU A 1 83 ? -18.817 1.935 -62.290 1.00 11.32 59 LEU A O 1
ATOM 480 N N . ARG A 1 84 ? -19.754 2.623 -60.356 1.00 11.12 60 ARG A N 1
ATOM 481 C CA . ARG A 1 84 ? -18.422 2.808 -59.797 1.00 11.62 60 ARG A CA 1
ATOM 482 C C . ARG A 1 84 ? -17.720 1.474 -59.607 1.00 12.31 60 ARG A C 1
ATOM 483 O O . ARG A 1 84 ? -16.483 1.432 -59.623 1.00 12.64 60 ARG A O 1
ATOM 491 N N . ALA A 1 85 ? -18.479 0.386 -59.433 1.00 11.27 61 ALA A N 1
ATOM 492 C CA . ALA A 1 85 ? -17.881 -0.941 -59.250 1.00 10.80 61 ALA A CA 1
ATOM 493 C C . ALA A 1 85 ? -17.603 -1.656 -60.585 1.00 10.41 61 ALA A C 1
ATOM 494 O O . ALA A 1 85 ? -17.106 -2.752 -60.596 1.00 12.46 61 ALA A O 1
ATOM 496 N N . HIS A 1 86 ? -18.001 -1.076 -61.716 1.00 9.93 62 HIS A N 1
ATOM 497 C CA . HIS A 1 86 ? -17.878 -1.783 -62.989 1.00 9.79 62 HIS A CA 1
ATOM 498 C C . HIS A 1 86 ? -16.422 -2.076 -63.314 1.00 9.28 62 HIS A C 1
ATOM 499 O O . HIS A 1 86 ? -15.534 -1.225 -63.112 1.00 10.73 62 HIS A O 1
ATOM 506 N N . TYR A 1 87 ? -16.179 -3.265 -63.857 1.00 10.28 63 TYR A N 1
ATOM 507 C CA . TYR A 1 87 ? -14.841 -3.689 -64.261 1.00 10.01 63 TYR A CA 1
ATOM 508 C C . TYR A 1 87 ? -14.907 -4.154 -65.704 1.00 9.93 63 TYR A C 1
ATOM 509 O O . TYR A 1 87 ? -15.664 -5.067 -66.007 1.00 11.25 63 TYR A O 1
ATOM 518 N N . GLY A 1 88 ? -14.175 -3.485 -66.583 1.00 9.98 64 GLY A N 1
ATOM 519 C CA . GLY A 1 88 ? -14.093 -3.909 -67.978 1.00 8.89 64 GLY A CA 1
ATOM 520 C C . GLY A 1 88 ? -14.693 -2.912 -68.943 1.00 8.45 64 GLY A C 1
ATOM 521 O O . GLY A 1 88 ? -14.451 -1.708 -68.832 1.00 9.08 64 GLY A O 1
ATOM 522 N N . TRP A 1 89 ? -15.449 -3.419 -69.910 1.00 9.68 65 TRP A N 1
ATOM 523 C CA . TRP A 1 89 ? -15.894 -2.637 -71.044 1.00 9.77 65 TRP A CA 1
ATOM 524 C C . TRP A 1 89 ? -17.308 -2.083 -70.900 1.00 8.47 65 TRP A C 1
ATOM 525 O O . TRP A 1 89 ? -18.145 -2.684 -70.247 1.00 10.20 65 TRP A O 1
ATOM 536 N N . VAL A 1 90 ? -17.542 -0.931 -71.540 1.00 8.43 66 VAL A N 1
ATOM 537 C CA . VAL A 1 90 ? -18.882 -0.445 -71.823 1.00 8.44 66 VAL A CA 1
ATOM 538 C C . VAL A 1 90 ? -18.928 -0.066 -73.283 1.00 8.14 66 VAL A C 1
ATOM 539 O O . VAL A 1 90 ? -17.885 0.096 -73.918 1.00 9.55 66 VAL A O 1
ATOM 543 N N . VAL A 1 91 ? -20.132 0.088 -73.824 1.00 8.35 67 VAL A N 1
ATOM 544 C CA . VAL A 1 91 ? -20.277 0.465 -75.220 1.00 9.04 67 VAL A CA 1
ATOM 545 C C . VAL A 1 91 ? -21.252 1.632 -75.329 1.00 8.00 67 VAL A C 1
ATOM 546 O O . VAL A 1 91 ? -22.388 1.563 -74.864 1.00 9.62 67 VAL A O 1
ATOM 550 N N . TYR A 1 92 ? -20.760 2.712 -75.931 1.00 7.74 68 TYR A N 1
ATOM 551 C CA . TYR A 1 92 ? -21.530 3.893 -76.274 1.00 7.70 68 TYR A CA 1
ATOM 552 C C . TYR A 1 92 ? -21.986 3.826 -77.734 1.00 8.22 68 TYR A C 1
ATOM 553 O O . TYR A 1 92 ? -21.261 3.297 -78.582 1.00 9.22 68 TYR A O 1
ATOM 562 N N . GLN A 1 93 ? -23.113 4.458 -78.073 1.00 8.46 69 GLN A N 1
ATOM 563 C CA . GLN A 1 93 ? -23.525 4.465 -79.475 1.00 8.16 69 GLN A CA 1
ATOM 564 C C . GLN A 1 93 ? -24.455 5.615 -79.744 1.00 8.41 69 GLN A C 1
ATOM 565 O O . GLN A 1 93 ? -25.259 5.973 -78.884 1.00 9.92 69 GLN A O 1
ATOM 571 N N . ARG A 1 94 ? -24.353 6.194 -80.937 1.00 8.90 70 ARG A N 1
ATOM 572 C CA . ARG A 1 94 ? -25.366 7.151 -81.379 1.00 9.37 70 ARG A CA 1
ATOM 573 C C . ARG A 1 94 ? -25.376 7.178 -82.891 1.00 9.80 70 ARG A C 1
ATOM 574 O O . ARG A 1 94 ? -24.471 6.636 -83.545 1.00 10.97 70 ARG A O 1
ATOM 582 N N . SER A 1 95 ? -26.409 7.792 -83.442 1.00 12.01 71 SER A N 1
ATOM 583 C CA . SER A 1 95 ? -26.478 8.029 -84.871 1.00 11.85 71 SER A CA 1
ATOM 584 C C . SER A 1 95 ? -26.345 9.512 -85.171 1.00 13.46 71 SER A C 1
ATOM 585 O O . SER A 1 95 ? -26.600 10.373 -84.302 1.00 13.91 71 SER A O 1
ATOM 588 N N . PHE A 1 96 ? -25.948 9.824 -86.398 1.00 12.60 72 PHE A N 1
ATOM 589 C CA . PHE A 1 96 ? -25.952 11.219 -86.861 1.00 13.16 72 PHE A CA 1
ATOM 590 C C . PHE A 1 96 ? -26.097 11.274 -88.349 1.00 14.30 72 PHE A C 1
ATOM 591 O O . PHE A 1 96 ? -25.702 10.336 -89.068 1.00 15.13 72 PHE A O 1
ATOM 599 N N . ALA A 1 97 ? -26.607 12.415 -88.825 1.00 16.00 73 ALA A N 1
ATOM 600 C CA . ALA A 1 97 ? -26.692 12.632 -90.259 1.00 18.45 73 ALA A CA 1
ATOM 601 C C . ALA A 1 97 ? -26.297 14.045 -90.571 1.00 22.65 73 ALA A C 1
ATOM 602 O O . ALA A 1 97 ? -26.628 14.950 -89.808 1.00 23.50 73 ALA A O 1
ATOM 604 N N . VAL A 1 98 ? -25.628 14.259 -91.703 1.00 24.26 74 VAL A N 1
ATOM 605 C CA . VAL A 1 98 ? -25.325 15.635 -92.103 1.00 24.44 74 VAL A CA 1
ATOM 606 C C . VAL A 1 98 ? -25.630 15.810 -93.596 1.00 21.92 74 VAL A C 1
ATOM 607 O O . VAL A 1 98 ? -25.711 14.818 -94.334 1.00 24.29 74 VAL A O 1
ATOM 611 N N . PRO A 1 99 ? -25.885 17.053 -94.034 1.00 21.12 75 PRO A N 1
ATOM 612 C CA . PRO A 1 99 ? -26.190 17.233 -95.465 1.00 22.35 75 PRO A CA 1
ATOM 613 C C . PRO A 1 99 ? -25.035 16.836 -96.356 1.00 25.31 75 PRO A C 1
ATOM 614 O O . PRO A 1 99 ? -23.884 17.146 -96.062 1.00 23.34 75 PRO A O 1
ATOM 618 N N . SER A 1 100 ? -25.362 16.194 -97.470 1.00 31.15 76 SER A N 1
ATOM 619 C CA . SER A 1 100 ? -24.370 15.788 -98.442 1.00 37.30 76 SER A CA 1
ATOM 620 C C . SER A 1 100 ? -23.571 16.996 -98.909 1.00 40.24 76 SER A C 1
ATOM 621 O O . SER A 1 100 ? -22.362 16.914 -99.154 1.00 38.93 76 SER A O 1
ATOM 624 N N . ARG A 1 101 ? -24.254 18.135 -98.959 1.00 44.62 77 ARG A N 1
ATOM 625 C CA . ARG A 1 101 ? -23.650 19.376 -99.412 1.00 48.26 77 ARG A CA 1
ATOM 626 C C . ARG A 1 101 ? -22.402 19.746 -98.604 1.00 47.91 77 ARG A C 1
ATOM 627 O O . ARG A 1 101 ? -21.457 20.341 -99.118 1.00 49.31 77 ARG A O 1
ATOM 635 N N . LEU A 1 102 ? -22.376 19.343 -97.348 1.00 45.98 78 LEU A N 1
ATOM 636 C CA . LEU A 1 102 ? -21.302 19.758 -96.471 1.00 45.25 78 LEU A CA 1
ATOM 637 C C . LEU A 1 102 ? -20.117 18.791 -96.488 1.00 38.32 78 LEU A C 1
ATOM 638 O O . LEU A 1 102 ? -19.001 19.171 -96.127 1.00 37.25 78 LEU A O 1
ATOM 643 N N . VAL A 1 103 ? -20.344 17.541 -96.865 1.00 32.85 79 VAL A N 1
ATOM 644 C CA . VAL A 1 103 ? -19.224 16.601 -96.881 1.00 29.02 79 VAL A CA 1
ATOM 645 C C . VAL A 1 103 ? -18.544 16.603 -98.245 1.00 25.16 79 VAL A C 1
ATOM 646 O O . VAL A 1 103 ? -17.392 16.271 -98.332 1.00 24.10 79 VAL A O 1
ATOM 650 N N . ALA A 1 104 ? -19.239 17.001 -99.312 1.00 26.28 80 ALA A N 1
ATOM 651 C CA . ALA A 1 104 ? -18.686 16.883 -100.653 1.00 27.54 80 ALA A CA 1
ATOM 652 C C . ALA A 1 104 ? -17.335 17.583 -100.824 1.00 28.16 80 ALA A C 1
ATOM 653 O O . ALA A 1 104 ? -17.194 18.767 -100.537 1.00 28.37 80 ALA A O 1
ATOM 655 N N . GLY A 1 105 ? -16.337 16.832 -101.264 1.00 28.71 81 GLY A N 1
ATOM 656 C CA . GLY A 1 105 ? -15.027 17.400 -101.539 1.00 27.62 81 GLY A CA 1
ATOM 657 C C . GLY A 1 105 ? -14.149 17.648 -100.312 1.00 26.61 81 GLY A C 1
ATOM 658 O O . GLY A 1 105 ? -13.024 18.137 -100.443 1.00 28.80 81 GLY A O 1
ATOM 659 N N . GLN A 1 106 ? -14.655 17.344 -99.121 1.00 21.86 82 GLN A N 1
ATOM 660 C CA . GLN A 1 106 ? -13.914 17.648 -97.910 1.00 18.62 82 GLN A CA 1
ATOM 661 C C . GLN A 1 106 ? -13.227 16.438 -97.308 1.00 16.50 82 GLN A C 1
ATOM 662 O O . GLN A 1 106 ? -13.626 15.282 -97.539 1.00 18.94 82 GLN A O 1
ATOM 668 N N . ARG A 1 107 ? -12.218 16.713 -96.485 1.00 14.33 83 ARG A N 1
ATOM 669 C CA . ARG A 1 107 ? -11.611 15.705 -95.627 1.00 13.02 83 ARG A CA 1
ATOM 670 C C . ARG A 1 107 ? -12.413 15.688 -94.309 1.00 12.76 83 ARG A C 1
ATOM 671 O O . ARG A 1 107 ? -12.583 16.738 -93.684 1.00 14.09 83 ARG A O 1
ATOM 679 N N . MET A 1 108 ? -12.940 14.514 -93.937 1.00 12.40 84 MET A N 1
ATOM 680 C CA . MET A 1 108 ? -13.814 14.385 -92.778 1.00 12.91 84 MET A CA 1
ATOM 681 C C . MET A 1 108 ? -13.101 13.675 -91.656 1.00 11.95 84 MET A C 1
ATOM 682 O O . MET A 1 108 ? -12.654 12.530 -91.836 1.00 12.59 84 MET A O 1
ATOM 687 N N . ILE A 1 109 ? -13.038 14.320 -90.492 1.00 11.61 85 ILE A N 1
ATOM 688 C CA . ILE A 1 109 ? -12.305 13.773 -89.342 1.00 11.73 85 ILE A CA 1
ATOM 689 C C . ILE A 1 109 ? -13.220 13.643 -88.128 1.00 11.07 85 ILE A C 1
ATOM 690 O O . ILE A 1 109 ? -14.006 14.538 -87.825 1.00 12.21 85 ILE A O 1
ATOM 695 N N . LEU A 1 110 ? -13.160 12.501 -87.460 1.00 9.89 86 LEU A N 1
ATOM 696 C CA . LEU A 1 110 ? -13.887 12.307 -86.219 1.00 9.27 86 LEU A CA 1
ATOM 697 C C . LEU A 1 110 ? -12.892 12.368 -85.065 1.00 9.58 86 LEU A C 1
ATOM 698 O O . LEU A 1 110 ? -11.950 11.560 -85.034 1.00 9.79 86 LEU A O 1
ATOM 703 N N . ARG A 1 111 ? -13.085 13.356 -84.180 1.00 8.47 87 ARG A N 1
ATOM 704 C CA . ARG A 1 111 ? -12.176 13.574 -83.066 1.00 8.46 87 ARG A CA 1
ATOM 705 C C . ARG A 1 111 ? -12.824 13.200 -81.727 1.00 7.26 87 ARG A C 1
ATOM 706 O O . ARG A 1 111 ? -13.973 13.596 -81.426 1.00 8.48 87 ARG A O 1
ATOM 714 N N . PHE A 1 112 ? -12.058 12.462 -80.924 1.00 7.39 88 PHE A N 1
ATOM 715 C CA . PHE A 1 112 ? -12.389 12.163 -79.518 1.00 7.58 88 PHE A CA 1
ATOM 716 C C . PHE A 1 112 ? -11.459 12.921 -78.631 1.00 7.28 88 PHE A C 1
ATOM 717 O O . PHE A 1 112 ? -10.251 12.605 -78.600 1.00 9.08 88 PHE A O 1
ATOM 725 N N . ASP A 1 113 ? -11.984 13.903 -77.902 1.00 7.66 89 ASP A N 1
ATOM 726 C CA . ASP A 1 113 ? -11.105 14.698 -77.045 1.00 7.90 89 ASP A CA 1
ATOM 727 C C . ASP A 1 113 ? -10.530 13.823 -75.914 1.00 8.02 89 ASP A C 1
ATOM 728 O O . ASP A 1 113 ? -9.386 14.033 -75.500 1.00 9.32 89 ASP A O 1
ATOM 733 N N . ALA A 1 114 ? -11.309 12.857 -75.403 1.00 7.72 90 ALA A N 1
ATOM 734 C CA . ALA A 1 114 ? -10.778 11.850 -74.461 1.00 8.45 90 ALA A CA 1
ATOM 735 C C . ALA A 1 114 ? -11.767 10.730 -74.263 1.00 7.50 90 ALA A C 1
ATOM 736 O O . ALA A 1 114 ? -12.976 10.969 -73.998 1.00 8.89 90 ALA A O 1
ATOM 738 N N . ALA A 1 115 ? -11.237 9.512 -74.312 1.00 7.85 91 ALA A N 1
ATOM 739 C CA . ALA A 1 115 ? -11.993 8.285 -73.991 1.00 7.69 91 ALA A CA 1
ATOM 740 C C . ALA A 1 115 ? -11.137 7.534 -72.987 1.00 8.18 91 ALA A C 1
ATOM 741 O O . ALA A 1 115 ? -10.009 7.166 -73.296 1.00 9.69 91 ALA A O 1
ATOM 743 N N . THR A 1 116 ? -11.645 7.339 -71.781 1.00 8.21 92 THR A N 1
ATOM 744 C CA . THR A 1 116 ? -10.823 6.879 -70.651 1.00 7.95 92 THR A CA 1
ATOM 745 C C . THR A 1 116 ? -11.155 5.427 -70.318 1.00 8.16 92 THR A C 1
ATOM 746 O O . THR A 1 116 ? -12.308 5.195 -69.937 1.00 8.68 92 THR A O 1
ATOM 750 N N . HIS A 1 117 ? -10.228 4.452 -70.427 1.00 8.13 93 HIS A N 1
ATOM 751 C CA . HIS A 1 117 ? -8.799 4.608 -70.790 1.00 8.51 93 HIS A CA 1
ATOM 752 C C . HIS A 1 117 ? -8.455 4.157 -72.199 1.00 8.65 93 HIS A C 1
ATOM 753 O O . HIS A 1 117 ? -7.512 4.683 -72.811 1.00 9.54 93 HIS A O 1
ATOM 760 N N . ALA A 1 118 ? -9.181 3.160 -72.708 1.00 9.24 94 ALA A N 1
ATOM 761 C CA . ALA A 1 118 ? -8.892 2.596 -74.025 1.00 9.22 94 ALA A CA 1
ATOM 762 C C . ALA A 1 118 ? -10.186 2.514 -74.788 1.00 9.50 94 ALA A C 1
ATOM 763 O O . ALA A 1 118 ? -11.245 2.291 -74.214 1.00 10.34 94 ALA A O 1
ATOM 765 N N . ALA A 1 119 ? -10.106 2.723 -76.091 1.00 9.23 95 ALA A N 1
ATOM 766 C CA . ALA A 1 119 ? -11.319 2.765 -76.899 1.00 9.14 95 ALA A CA 1
ATOM 767 C C . ALA A 1 119 ? -11.144 2.085 -78.228 1.00 9.56 95 ALA A C 1
ATOM 768 O O . ALA A 1 119 ? -10.065 2.164 -78.841 1.00 10.58 95 ALA A O 1
ATOM 770 N N . ASP A 1 120 ? -12.213 1.444 -78.683 1.00 8.80 96 ASP A N 1
ATOM 771 C CA . ASP A 1 120 ? -12.344 0.967 -80.075 1.00 9.18 96 ASP A CA 1
ATOM 772 C C . ASP A 1 120 ? -13.486 1.740 -80.711 1.00 8.93 96 ASP A C 1
ATOM 773 O O . ASP A 1 120 ? -14.581 1.794 -80.140 1.00 10.04 96 ASP A O 1
ATOM 778 N N . VAL A 1 121 ? -13.247 2.339 -81.867 1.00 8.98 97 VAL A N 1
ATOM 779 C CA . VAL A 1 121 ? -14.266 3.192 -82.496 1.00 8.68 97 VAL A CA 1
ATOM 780 C C . VAL A 1 121 ? -14.702 2.583 -83.801 1.00 9.03 97 VAL A C 1
ATOM 781 O O . VAL A 1 121 ? -13.856 2.240 -84.633 1.00 10.56 97 VAL A O 1
ATOM 785 N N . TYR A 1 122 ? -16.015 2.459 -83.965 1.00 8.45 98 TYR A N 1
ATOM 786 C CA . TYR A 1 122 ? -16.611 1.888 -85.174 1.00 9.62 98 TYR A CA 1
ATOM 787 C C . TYR A 1 122 ? -17.554 2.880 -85.826 1.00 9.44 98 TYR A C 1
ATOM 788 O O . TYR A 1 122 ? -18.285 3.625 -85.140 1.00 10.12 98 TYR A O 1
ATOM 797 N N . LEU A 1 123 ? -17.595 2.848 -87.153 1.00 10.72 99 LEU A N 1
ATOM 798 C CA . LEU A 1 123 ? -18.560 3.656 -87.870 1.00 10.06 99 LEU A CA 1
ATOM 799 C C . LEU A 1 123 ? -19.195 2.759 -88.944 1.00 11.45 99 LEU A C 1
ATOM 800 O O . LEU A 1 123 ? -18.480 2.148 -89.738 1.00 13.55 99 LEU A O 1
ATOM 805 N N . ASN A 1 124 ? -20.519 2.632 -88.932 1.00 11.89 100 ASN A N 1
ATOM 806 C CA . ASN A 1 124 ? -21.217 1.829 -89.940 1.00 12.95 100 ASN A CA 1
ATOM 807 C C . ASN A 1 124 ? -20.662 0.406 -90.053 1.00 14.47 100 ASN A C 1
ATOM 808 O O . ASN A 1 124 ? -20.488 -0.130 -91.145 1.00 16.33 100 ASN A O 1
ATOM 813 N N . GLY A 1 125 ? -20.379 -0.190 -88.894 1.00 13.36 101 GLY A N 1
ATOM 814 C CA . GLY A 1 125 ? -19.925 -1.575 -88.839 1.00 13.41 101 GLY A CA 1
ATOM 815 C C . GLY A 1 125 ? -18.457 -1.841 -89.097 1.00 14.29 101 GLY A C 1
ATOM 816 O O . GLY A 1 125 ? -18.020 -2.989 -89.105 1.00 16.41 101 GLY A O 1
ATOM 817 N N . GLN A 1 126 ? -17.702 -0.788 -89.349 1.00 13.97 102 GLN A N 1
ATOM 818 C CA . GLN A 1 126 ? -16.265 -0.910 -89.578 1.00 14.60 102 GLN A CA 1
ATOM 819 C C . GLN A 1 126 ? -15.452 -0.318 -88.442 1.00 11.47 102 GLN A C 1
ATOM 820 O O . GLN A 1 126 ? -15.787 0.765 -87.972 1.00 12.92 102 GLN A O 1
ATOM 826 N N . LEU A 1 127 ? -14.430 -1.035 -87.996 1.00 11.63 103 LEU A N 1
ATOM 827 C CA . LEU A 1 127 ? -13.514 -0.471 -87.005 1.00 10.76 103 LEU A CA 1
ATOM 828 C C . LEU A 1 127 ? -12.680 0.647 -87.654 1.00 10.95 103 LEU A C 1
ATOM 829 O O . LEU A 1 127 ? -11.958 0.405 -88.653 1.00 12.15 103 LEU A O 1
ATOM 834 N N . LEU A 1 128 ? -12.767 1.863 -87.102 1.00 10.49 104 LEU A N 1
ATOM 835 C CA . LEU A 1 128 ? -11.923 2.973 -87.553 1.00 9.64 104 LEU A CA 1
ATOM 836 C C . LEU A 1 128 ? -10.554 2.824 -86.934 1.00 10.36 104 LEU A C 1
ATOM 837 O O . LEU A 1 128 ? -9.546 3.075 -87.601 1.00 12.83 104 LEU A O 1
ATOM 842 N N . GLY A 1 129 ? -10.513 2.397 -85.670 1.00 10.75 105 GLY A N 1
ATOM 843 C CA . GLY A 1 129 ? -9.243 2.205 -85.013 1.00 11.38 105 GLY A CA 1
ATOM 844 C C . GLY A 1 129 ? -9.402 2.152 -83.509 1.00 10.05 105 GLY A C 1
ATOM 845 O O . GLY A 1 129 ? -10.517 2.132 -82.975 1.00 10.51 105 GLY A O 1
ATOM 846 N N . SER A 1 130 ? -8.268 2.090 -82.825 1.00 11.60 106 SER A N 1
ATOM 847 C CA . SER A 1 130 ? -8.226 1.912 -81.377 1.00 13.30 106 SER A CA 1
ATOM 848 C C . SER A 1 130 ? -7.261 2.923 -80.783 1.00 13.30 106 SER A C 1
ATOM 849 O O . SER A 1 130 ? -6.365 3.434 -81.460 1.00 15.90 106 SER A O 1
ATOM 852 N N . HIS A 1 131 ? -7.409 3.169 -79.497 1.00 11.15 107 HIS A N 1
ATOM 853 C CA . HIS A 1 131 ? -6.535 4.064 -78.776 1.00 9.72 107 HIS A CA 1
ATOM 854 C C . HIS A 1 131 ? -6.341 3.615 -77.348 1.00 9.62 107 HIS A C 1
ATOM 855 O O . HIS A 1 131 ? -7.279 3.072 -76.728 1.00 10.73 107 HIS A O 1
ATOM 862 N N . PHE A 1 132 ? -5.133 3.831 -76.841 1.00 10.29 108 PHE A N 1
ATOM 863 C CA . PHE A 1 132 ? -4.891 3.727 -75.410 1.00 9.66 108 PHE A CA 1
ATOM 864 C C . PHE A 1 132 ? -4.370 5.053 -74.910 1.00 10.76 108 PHE A C 1
ATOM 865 O O . PHE A 1 132 ? -3.472 5.626 -75.530 1.00 11.93 108 PHE A O 1
ATOM 873 N N . GLY A 1 133 ? -4.901 5.518 -73.780 1.00 9.70 109 GLY A N 1
ATOM 874 C CA . GLY A 1 133 ? -4.443 6.736 -73.153 1.00 9.13 109 GLY A CA 1
ATOM 875 C C . GLY A 1 133 ? -5.675 7.575 -72.867 1.00 8.50 109 GLY A C 1
ATOM 876 O O . GLY A 1 133 ? -6.274 8.127 -73.799 1.00 10.00 109 GLY A O 1
ATOM 877 N N . GLY A 1 134 ? -6.066 7.663 -71.603 1.00 8.35 110 GLY A N 1
ATOM 878 C CA . GLY A 1 134 ? -7.395 8.154 -71.262 1.00 8.63 110 GLY A CA 1
ATOM 879 C C . GLY A 1 134 ? -7.575 9.640 -71.209 1.00 7.44 110 GLY A C 1
ATOM 880 O O . GLY A 1 134 ? -8.693 10.076 -70.951 1.00 8.11 110 GLY A O 1
ATOM 881 N N . PHE A 1 135 ? -6.521 10.417 -71.470 1.00 7.69 111 PHE A N 1
ATOM 882 C CA . PHE A 1 135 ? -6.556 11.843 -71.158 1.00 7.89 111 PHE A CA 1
ATOM 883 C C . PHE A 1 135 ? -6.016 12.724 -72.276 1.00 7.52 111 PHE A C 1
ATOM 884 O O . PHE A 1 135 ? -5.764 13.904 -72.056 1.00 8.34 111 PHE A O 1
ATOM 892 N N . LEU A 1 136 ? -5.874 12.157 -73.472 1.00 8.29 112 LEU A N 1
ATOM 893 C CA . LEU A 1 136 ? -5.373 12.894 -74.619 1.00 8.48 112 LEU A CA 1
ATOM 894 C C . LEU A 1 136 ? -6.214 12.543 -75.840 1.00 8.61 112 LEU A C 1
ATOM 895 O O . LEU A 1 136 ? -6.786 11.440 -75.934 1.00 9.13 112 LEU A O 1
ATOM 900 N N . PRO A 1 137 ? -6.301 13.498 -76.775 1.00 8.63 113 PRO A N 1
ATOM 901 C CA . PRO A 1 137 ? -7.237 13.329 -77.908 1.00 8.93 113 PRO A CA 1
ATOM 902 C C . PRO A 1 137 ? -6.715 12.403 -79.011 1.00 8.55 113 PRO A C 1
ATOM 903 O O . PRO A 1 137 ? -5.505 12.242 -79.178 1.00 9.93 113 PRO A O 1
ATOM 907 N N . PHE A 1 138 ? -7.637 11.830 -79.780 1.00 7.74 114 PHE A N 1
ATOM 908 C CA . PHE A 1 138 ? -7.275 11.051 -80.938 1.00 8.35 114 PHE A CA 1
ATOM 909 C C . PHE A 1 138 ? -8.350 11.209 -81.975 1.00 8.61 114 PHE A C 1
ATOM 910 O O . PHE A 1 138 ? -9.465 11.635 -81.679 1.00 8.79 114 PHE A O 1
ATOM 918 N N . GLU A 1 139 ? -8.005 10.924 -83.218 1.00 8.84 115 GLU A N 1
ATOM 919 C CA . GLU A 1 139 ? -8.959 11.155 -84.305 1.00 10.10 115 GLU A CA 1
ATOM 920 C C . GLU A 1 139 ? -8.769 10.192 -85.462 1.00 9.78 115 GLU A C 1
ATOM 921 O O . GLU A 1 139 ? -7.715 9.522 -85.592 1.00 11.21 115 GLU A O 1
ATOM 927 N N . PHE A 1 140 ? -9.813 10.105 -86.290 1.00 10.10 116 PHE A N 1
ATOM 928 C CA . PHE A 1 140 ? -9.831 9.186 -87.437 1.00 11.48 116 PHE A CA 1
ATOM 929 C C . PHE A 1 140 ? -10.328 9.887 -88.668 1.00 10.95 116 PHE A C 1
ATOM 930 O O . PHE A 1 140 ? -11.250 10.697 -88.587 1.00 12.11 116 PHE A O 1
ATOM 938 N N . ASP A 1 141 ? -9.743 9.547 -89.817 1.00 12.48 117 ASP A N 1
ATOM 939 C CA . ASP A 1 141 ? -10.233 10.046 -91.078 1.00 13.55 117 ASP A CA 1
ATOM 940 C C . ASP A 1 141 ? -11.406 9.183 -91.489 1.00 13.99 117 ASP A C 1
ATOM 941 O O . ASP A 1 141 ? -11.223 7.981 -91.776 1.00 16.08 117 ASP A O 1
ATOM 946 N N . VAL A 1 142 ? -12.602 9.779 -91.529 1.00 13.29 118 VAL A N 1
ATOM 947 C CA . VAL A 1 142 ? -13.798 9.010 -91.811 1.00 14.03 118 VAL A CA 1
ATOM 948 C C . VAL A 1 142 ? -14.368 9.348 -93.183 1.00 15.41 118 VAL A C 1
ATOM 949 O O . VAL A 1 142 ? -15.507 8.988 -93.492 1.00 16.14 118 VAL A O 1
ATOM 953 N N . THR A 1 143 ? -13.569 10.015 -94.016 1.00 16.41 119 THR A N 1
ATOM 954 C CA . THR A 1 143 ? -14.029 10.434 -95.342 1.00 17.34 119 THR A CA 1
ATOM 955 C C . THR A 1 143 ? -14.636 9.253 -96.118 1.00 18.41 119 THR A C 1
ATOM 956 O O . THR A 1 143 ? -15.712 9.399 -96.719 1.00 20.71 119 THR A O 1
ATOM 960 N N . SER A 1 144 ? -13.984 8.085 -96.086 1.00 18.24 120 SER A N 1
ATOM 961 C CA . SER A 1 144 ? -14.492 6.923 -96.844 1.00 21.35 120 SER A CA 1
ATOM 962 C C . SER A 1 144 ? -15.564 6.118 -96.090 1.00 22.23 120 SER A C 1
ATOM 963 O O . SER A 1 144 ? -16.353 5.399 -96.708 1.00 25.72 120 SER A O 1
ATOM 966 N N . ALA A 1 145 ? -15.591 6.208 -94.763 1.00 21.13 121 ALA A N 1
ATOM 967 C CA . ALA A 1 145 ? -16.523 5.401 -93.960 1.00 21.72 121 ALA A CA 1
ATOM 968 C C . ALA A 1 145 ? -17.908 6.025 -93.826 1.00 21.96 121 ALA A C 1
ATOM 969 O O . ALA A 1 145 ? -18.896 5.318 -93.631 1.00 22.55 121 ALA A O 1
ATOM 971 N N . LEU A 1 146 ? -17.975 7.348 -93.897 1.00 19.97 122 LEU A N 1
ATOM 972 C CA . LEU A 1 146 ? -19.258 8.051 -93.853 1.00 19.52 122 LEU A CA 1
ATOM 973 C C . LEU A 1 146 ? -20.144 7.659 -95.028 1.00 21.52 122 LEU A C 1
ATOM 974 O O . LEU A 1 146 ? -19.662 7.376 -96.120 1.00 23.17 122 LEU A O 1
ATOM 979 N N . HIS A 1 147 ? -21.447 7.685 -94.824 1.00 22.25 123 HIS A N 1
ATOM 980 C CA . HIS A 1 147 ? -22.327 7.618 -95.969 1.00 22.95 123 HIS A CA 1
ATOM 981 C C . HIS A 1 147 ? -23.478 8.600 -95.787 1.00 22.90 123 HIS A C 1
ATOM 982 O O . HIS A 1 147 ? -23.611 9.235 -94.739 1.00 20.12 123 HIS A O 1
ATOM 989 N N . ALA A 1 148 ? -24.265 8.773 -96.848 1.00 23.82 124 ALA A N 1
ATOM 990 C CA . ALA A 1 148 ? -25.375 9.714 -96.800 1.00 24.46 124 ALA A CA 1
ATOM 991 C C . ALA A 1 148 ? -26.425 9.212 -95.825 1.00 23.88 124 ALA A C 1
ATOM 992 O O . ALA A 1 148 ? -26.518 8.003 -95.563 1.00 22.94 124 ALA A O 1
ATOM 994 N N . GLY A 1 149 ? -27.202 10.120 -95.254 1.00 23.69 125 GLY A N 1
ATOM 995 C CA . GLY A 1 149 ? -28.218 9.679 -94.313 1.00 22.89 125 GLY A CA 1
ATOM 996 C C . GLY A 1 149 ? -27.629 9.349 -92.949 1.00 21.33 125 GLY A C 1
ATOM 997 O O . GLY A 1 149 ? -26.571 9.893 -92.557 1.00 20.66 125 GLY A O 1
ATOM 998 N N . GLU A 1 150 ? -28.315 8.484 -92.200 1.00 20.94 126 GLU A N 1
ATOM 999 C CA . GLU A 1 150 ? -27.892 8.204 -90.830 1.00 19.29 126 GLU A CA 1
ATOM 1000 C C . GLU A 1 150 ? -26.645 7.314 -90.804 1.00 18.00 126 GLU A C 1
ATOM 1001 O O . GLU A 1 150 ? -26.544 6.320 -91.532 1.00 20.61 126 GLU A O 1
ATOM 1007 N N . ASN A 1 151 ? -25.698 7.701 -89.961 1.00 13.21 127 ASN A N 1
ATOM 1008 C CA . ASN A 1 151 ? -24.472 6.962 -89.694 1.00 12.36 127 ASN A CA 1
ATOM 1009 C C . ASN A 1 151 ? -24.511 6.436 -88.280 1.00 11.49 127 ASN A C 1
ATOM 1010 O O . ASN A 1 151 ? -24.984 7.135 -87.398 1.00 14.68 127 ASN A O 1
ATOM 1015 N N . LEU A 1 152 ? -24.009 5.226 -88.060 1.00 10.39 128 LEU A N 1
ATOM 1016 C CA . LEU A 1 152 ? -24.061 4.601 -86.743 1.00 11.07 128 LEU A CA 1
ATOM 1017 C C . LEU A 1 152 ? -22.658 4.574 -86.142 1.00 9.81 128 LEU A C 1
ATOM 1018 O O . LEU A 1 152 ? -21.752 3.904 -86.666 1.00 11.00 128 LEU A O 1
ATOM 1023 N N . LEU A 1 153 ? -22.463 5.326 -85.073 1.00 9.22 129 LEU A N 1
ATOM 1024 C CA . LEU A 1 153 ? -21.165 5.472 -84.410 1.00 9.19 129 LEU A CA 1
ATOM 1025 C C . LEU A 1 153 ? -21.164 4.711 -83.096 1.00 8.63 129 LEU A C 1
ATOM 1026 O O . LEU A 1 153 ? -21.974 4.998 -82.210 1.00 9.67 129 LEU A O 1
ATOM 1031 N N . THR A 1 154 ? -20.259 3.757 -82.956 1.00 8.83 130 THR A N 1
ATOM 1032 C CA . THR A 1 154 ? -20.175 2.937 -81.740 1.00 9.19 130 THR A CA 1
ATOM 1033 C C . THR A 1 154 ? -18.790 3.079 -81.130 1.00 9.19 130 THR A C 1
ATOM 1034 O O . THR A 1 154 ? -17.785 2.993 -81.849 1.00 10.60 130 THR A O 1
ATOM 1038 N N . VAL A 1 155 ? -18.718 3.274 -79.813 1.00 9.06 131 VAL A N 1
ATOM 1039 C CA . VAL A 1 155 ? -17.441 3.459 -79.147 1.00 8.33 131 VAL A CA 1
ATOM 1040 C C . VAL A 1 155 ? -17.395 2.575 -77.934 1.00 8.06 131 VAL A C 1
ATOM 1041 O O . VAL A 1 155 ? -18.123 2.808 -76.964 1.00 9.10 131 VAL A O 1
ATOM 1045 N N . ALA A 1 156 ? -16.553 1.545 -78.000 1.00 7.91 132 ALA A N 1
ATOM 1046 C CA . ALA A 1 156 ? -16.324 0.669 -76.849 1.00 8.54 132 ALA A CA 1
ATOM 1047 C C . ALA A 1 156 ? -15.220 1.277 -76.000 1.00 7.96 132 ALA A C 1
ATOM 1048 O O . ALA A 1 156 ? -14.172 1.691 -76.532 1.00 9.52 132 ALA A O 1
ATOM 1050 N N . VAL A 1 157 ? -15.444 1.371 -74.685 1.00 8.02 133 VAL A N 1
ATOM 1051 C CA . VAL A 1 157 ? -14.464 2.008 -73.796 1.00 8.10 133 VAL A CA 1
ATOM 1052 C C . VAL A 1 157 ? -14.133 1.066 -72.650 1.00 7.88 133 VAL A C 1
ATOM 1053 O O . VAL A 1 157 ? -15.045 0.545 -71.966 1.00 8.81 133 VAL A O 1
ATOM 1057 N N . ASP A 1 158 ? -12.835 0.863 -72.421 1.00 8.32 134 ASP A N 1
ATOM 1058 C CA . ASP A 1 158 ? -12.327 -0.065 -71.406 1.00 9.38 134 ASP A CA 1
ATOM 1059 C C . ASP A 1 158 ? -11.789 0.727 -70.232 1.00 8.63 134 ASP A C 1
ATOM 1060 O O . ASP A 1 158 ? -10.976 1.626 -70.432 1.00 9.49 134 ASP A O 1
ATOM 1065 N N . ASN A 1 159 ? -12.239 0.420 -69.019 1.00 8.91 135 ASN A N 1
ATOM 1066 C CA . ASN A 1 159 ? -11.792 1.170 -67.852 1.00 9.23 135 ASN A CA 1
ATOM 1067 C C . ASN A 1 159 ? -10.652 0.506 -67.096 1.00 9.51 135 ASN A C 1
ATOM 1068 O O . ASN A 1 159 ? -10.221 1.032 -66.057 1.00 9.87 135 ASN A O 1
ATOM 1073 N N . ARG A 1 160 ? -10.165 -0.634 -67.590 1.00 9.35 136 ARG A N 1
ATOM 1074 C CA . ARG A 1 160 ? -9.286 -1.431 -66.748 1.00 8.92 136 ARG A CA 1
ATOM 1075 C C . ARG A 1 160 ? -7.919 -0.820 -66.605 1.00 10.25 136 ARG A C 1
ATOM 1076 O O . ARG A 1 160 ? -7.333 -0.286 -67.573 1.00 11.56 136 ARG A O 1
ATOM 1084 N N . ILE A 1 161 ? -7.403 -0.907 -65.378 1.00 10.47 137 ILE A N 1
ATOM 1085 C CA . ILE A 1 161 ? -6.052 -0.488 -65.068 1.00 10.41 137 ILE A CA 1
ATOM 1086 C C . ILE A 1 161 ? -5.308 -1.656 -64.428 1.00 12.68 137 ILE A C 1
ATOM 1087 O O . ILE A 1 161 ? -5.914 -2.557 -63.824 1.00 14.10 137 ILE A O 1
ATOM 1092 N N . GLY A 1 162 ? -3.994 -1.635 -64.555 1.00 12.30 138 GLY A N 1
ATOM 1093 C CA . GLY A 1 162 ? -3.177 -2.739 -64.055 1.00 12.72 138 GLY A CA 1
ATOM 1094 C C . GLY A 1 162 ? -1.710 -2.357 -64.141 1.00 13.41 138 GLY A C 1
ATOM 1095 O O . GLY A 1 162 ? -1.372 -1.160 -64.323 1.00 12.90 138 GLY A O 1
ATOM 1096 N N . SER A 1 163 ? -0.839 -3.355 -64.049 1.00 13.11 139 SER A N 1
ATOM 1097 C CA . SER A 1 163 ? 0.577 -3.053 -63.926 1.00 14.05 139 SER A CA 1
ATOM 1098 C C . SER A 1 163 ? 1.201 -2.501 -65.205 1.00 13.17 139 SER A C 1
ATOM 1099 O O . SER A 1 163 ? 2.327 -2.014 -65.172 1.00 14.30 139 SER A O 1
ATOM 1102 N N . SER A 1 164 ? 0.480 -2.544 -66.328 1.00 13.40 140 SER A N 1
ATOM 1103 C CA . SER A 1 164 ? 1.050 -1.984 -67.550 1.00 14.38 140 SER A CA 1
ATOM 1104 C C . SER A 1 164 ? 0.325 -0.714 -68.030 1.00 13.38 140 SER A C 1
ATOM 1105 O O . SER A 1 164 ? 0.697 -0.188 -69.057 1.00 14.82 140 SER A O 1
ATOM 1108 N N . THR A 1 165 ? -0.670 -0.202 -67.291 1.00 11.78 141 THR A N 1
ATOM 1109 C CA . THR A 1 165 ? -1.381 1.012 -67.718 1.00 11.04 141 THR A CA 1
ATOM 1110 C C . THR A 1 165 ? -0.770 2.264 -67.068 1.00 10.78 141 THR A C 1
ATOM 1111 O O . THR A 1 165 ? -0.116 2.162 -66.028 1.00 11.52 141 THR A O 1
ATOM 1115 N N . LEU A 1 166 ? -0.953 3.434 -67.703 1.00 10.72 142 LEU A N 1
ATOM 1116 C CA . LEU A 1 166 ? -0.744 4.742 -67.082 1.00 10.19 142 LEU A CA 1
ATOM 1117 C C . LEU A 1 166 ? -2.094 5.436 -67.150 1.00 9.18 142 LEU A C 1
ATOM 1118 O O . LEU A 1 166 ? -2.599 5.626 -68.237 1.00 10.45 142 LEU A O 1
ATOM 1123 N N . PRO A 1 167 ? -2.712 5.767 -66.010 1.00 8.84 143 PRO A N 1
ATOM 1124 C CA . PRO A 1 167 ? -2.214 5.582 -64.635 1.00 8.99 143 PRO A CA 1
ATOM 1125 C C . PRO A 1 167 ? -2.180 4.096 -64.247 1.00 9.94 143 PRO A C 1
ATOM 1126 O O . PRO A 1 167 ? -2.876 3.274 -64.853 1.00 10.42 143 PRO A O 1
ATOM 1130 N N . VAL A 1 168 ? -1.377 3.778 -63.240 1.00 10.01 144 VAL A N 1
ATOM 1131 C CA . VAL A 1 168 ? -1.058 2.396 -62.856 1.00 10.57 144 VAL A CA 1
ATOM 1132 C C . VAL A 1 168 ? -2.093 1.787 -61.922 1.00 10.24 144 VAL A C 1
ATOM 1133 O O . VAL A 1 168 ? -2.497 2.441 -60.931 1.00 11.28 144 VAL A O 1
ATOM 1137 N N . GLY A 1 169 ? -2.520 0.553 -62.217 1.00 10.66 145 GLY A N 1
ATOM 1138 C CA . GLY A 1 169 ? -3.325 -0.217 -61.279 1.00 13.83 145 GLY A CA 1
ATOM 1139 C C . GLY A 1 169 ? -2.515 -1.345 -60.670 1.00 16.75 145 GLY A C 1
ATOM 1140 O O . GLY A 1 169 ? -1.462 -1.731 -61.194 1.00 16.07 145 GLY A O 1
ATOM 1141 N N . ASN A 1 170 ? -3.034 -1.895 -59.571 1.00 18.39 146 ASN A N 1
ATOM 1142 C CA . ASN A 1 170 ? -2.453 -3.065 -58.916 1.00 20.67 146 ASN A CA 1
ATOM 1143 C C . ASN A 1 170 ? -3.165 -4.312 -59.406 1.00 23.00 146 ASN A C 1
ATOM 1144 O O . ASN A 1 170 ? -4.389 -4.331 -59.473 1.00 23.36 146 ASN A O 1
ATOM 1149 N N . ASP A 1 171 ? -2.410 -5.344 -59.789 1.00 23.54 147 ASP A N 1
ATOM 1150 C CA . ASP A 1 171 ? -3.011 -6.575 -60.313 1.00 25.82 147 ASP A CA 1
ATOM 1151 C C . ASP A 1 171 ? -3.586 -7.431 -59.182 1.00 27.80 147 ASP A C 1
ATOM 1152 O O . ASP A 1 171 ? -4.390 -8.341 -59.431 1.00 28.03 147 ASP A O 1
ATOM 1157 N N . ALA A 1 172 ? -3.153 -7.162 -57.949 1.00 29.69 148 ALA A N 1
ATOM 1158 C CA . ALA A 1 172 ? -3.649 -7.879 -56.766 1.00 32.50 148 ALA A CA 1
ATOM 1159 C C . ALA A 1 172 ? -3.465 -7.052 -55.499 1.00 33.92 148 ALA A C 1
ATOM 1160 O O . ALA A 1 172 ? -2.845 -5.983 -55.518 1.00 34.07 148 ALA A O 1
ATOM 1162 N N . GLY A 1 173 ? -3.986 -7.552 -54.384 1.00 35.61 149 GLY A N 1
ATOM 1163 C CA . GLY A 1 173 ? -3.809 -6.876 -53.106 1.00 34.56 149 GLY A CA 1
ATOM 1164 C C . GLY A 1 173 ? -4.893 -5.850 -52.827 1.00 33.35 149 GLY A C 1
ATOM 1165 O O . GLY A 1 173 ? -6.081 -6.176 -52.817 1.00 34.67 149 GLY A O 1
ATOM 1166 N N . THR A 1 174 ? -4.475 -4.620 -52.544 1.00 30.45 150 THR A N 1
ATOM 1167 C CA . THR A 1 174 ? -5.418 -3.536 -52.241 1.00 28.35 150 THR A CA 1
ATOM 1168 C C . THR A 1 174 ? -5.147 -2.326 -53.133 1.00 26.38 150 THR A C 1
ATOM 1169 O O . THR A 1 174 ? -4.128 -2.257 -53.842 1.00 25.57 150 THR A O 1
ATOM 1173 N N . ALA A 1 175 ? -6.075 -1.374 -53.104 1.00 25.37 151 ALA A N 1
ATOM 1174 C CA . ALA A 1 175 ? -5.843 -0.077 -53.728 1.00 23.86 151 ALA A CA 1
ATOM 1175 C C . ALA A 1 175 ? -4.803 0.694 -52.914 1.00 23.90 151 ALA A C 1
ATOM 1176 O O . ALA A 1 175 ? -4.523 0.375 -51.737 1.00 23.94 151 ALA A O 1
ATOM 1178 N N . PHE A 1 176 ? -4.246 1.723 -53.528 1.00 26.21 152 PHE A N 1
ATOM 1179 C CA . PHE A 1 176 ? -3.324 2.600 -52.851 1.00 28.05 152 PHE A CA 1
ATOM 1180 C C . PHE A 1 176 ? -4.012 3.153 -51.600 1.00 29.77 152 PHE A C 1
ATOM 1181 O O . PHE A 1 176 ? -5.222 3.448 -51.619 1.00 31.23 152 PHE A O 1
ATOM 1189 N N . MET A 1 177 ? -3.253 3.216 -50.505 1.00 30.12 153 MET A N 1
ATOM 1190 C CA . MET A 1 177 ? -3.772 3.611 -49.181 1.00 34.29 153 MET A CA 1
ATOM 1191 C C . MET A 1 177 ? -4.868 2.710 -48.619 1.00 31.08 153 MET A C 1
ATOM 1192 O O . MET A 1 177 ? -5.614 3.124 -47.723 1.00 31.56 153 MET A O 1
ATOM 1197 N N . GLY A 1 178 ? -4.901 1.460 -49.057 1.00 26.82 154 GLY A N 1
ATOM 1198 C CA . GLY A 1 178 ? -5.866 0.497 -48.555 1.00 25.39 154 GLY A CA 1
ATOM 1199 C C . GLY A 1 178 ? -5.406 -0.217 -47.302 1.00 25.11 154 GLY A C 1
ATOM 1200 O O . GLY A 1 178 ? -4.219 -0.371 -47.061 1.00 27.46 154 GLY A O 1
ATOM 1201 N N . SER A 1 179 ? -6.376 -0.598 -46.486 1.00 23.79 155 SER A N 1
ATOM 1202 C CA . SER A 1 179 ? -6.190 -1.400 -45.281 1.00 23.29 155 SER A CA 1
ATOM 1203 C C . SER A 1 179 ? -6.268 -2.904 -45.592 1.00 23.04 155 SER A C 1
ATOM 1204 O O . SER A 1 179 ? -7.058 -3.326 -46.447 1.00 22.95 155 SER A O 1
ATOM 1207 N N . ASP A 1 180 ? -5.531 -3.726 -44.849 1.00 23.57 156 ASP A N 1
ATOM 1208 C CA . ASP A 1 180 ? -5.606 -5.173 -45.036 1.00 24.06 156 ASP A CA 1
ATOM 1209 C C . ASP A 1 180 ? -5.297 -5.918 -43.723 1.00 24.76 156 ASP A C 1
ATOM 1210 O O . ASP A 1 180 ? -4.710 -5.337 -42.787 1.00 26.52 156 ASP A O 1
ATOM 1215 N N . ASN A 1 181 ? -5.710 -7.188 -43.647 1.00 22.96 157 ASN A N 1
ATOM 1216 C CA . ASN A 1 181 ? -5.243 -8.129 -42.623 1.00 24.32 157 ASN A CA 1
ATOM 1217 C C . ASN A 1 181 ? -4.793 -9.380 -43.351 1.00 24.67 157 ASN A C 1
ATOM 1218 O O . ASN A 1 181 ? -5.431 -10.437 -43.237 1.00 25.55 157 ASN A O 1
ATOM 1223 N N . ALA A 1 182 ? -3.701 -9.261 -44.105 1.00 25.77 158 ALA A N 1
ATOM 1224 C CA . ALA A 1 182 ? -3.364 -10.271 -45.096 1.00 26.31 158 ALA A CA 1
ATOM 1225 C C . ALA A 1 182 ? -3.019 -11.626 -44.481 1.00 27.74 158 ALA A C 1
ATOM 1226 O O . ALA A 1 182 ? -3.102 -12.636 -45.165 1.00 28.74 158 ALA A O 1
ATOM 1228 N N . ASN A 1 183 ? -2.629 -11.647 -43.200 1.00 28.31 159 ASN A N 1
ATOM 1229 C CA . ASN A 1 183 ? -2.222 -12.878 -42.536 1.00 29.62 159 ASN A CA 1
ATOM 1230 C C . ASN A 1 183 ? -3.377 -13.722 -41.961 1.00 28.27 159 ASN A C 1
ATOM 1231 O O . ASN A 1 183 ? -3.150 -14.813 -41.431 1.00 29.58 159 ASN A O 1
ATOM 1236 N N . VAL A 1 184 ? -4.600 -13.203 -42.016 1.00 25.05 160 VAL A N 1
ATOM 1237 C CA . VAL A 1 184 ? -5.772 -13.959 -41.578 1.00 23.72 160 VAL A CA 1
ATOM 1238 C C . VAL A 1 184 ? -6.159 -14.938 -42.681 1.00 23.53 160 VAL A C 1
ATOM 1239 O O . VAL A 1 184 ? -6.453 -14.497 -43.790 1.00 23.03 160 VAL A O 1
ATOM 1243 N N . PRO A 1 185 ? -6.137 -16.254 -42.397 1.00 22.95 161 PRO A N 1
ATOM 1244 C CA . PRO A 1 185 ? -6.389 -17.226 -43.478 1.00 22.52 161 PRO A CA 1
ATOM 1245 C C . PRO A 1 185 ? -7.728 -16.982 -44.206 1.00 22.55 161 PRO A C 1
ATOM 1246 O O . PRO A 1 185 ? -7.794 -17.076 -45.430 1.00 23.12 161 PRO A O 1
ATOM 1250 N N . ALA A 1 186 ? -8.772 -16.622 -43.468 1.00 20.55 162 ALA A N 1
ATOM 1251 C CA . ALA A 1 186 ? -10.061 -16.376 -44.103 1.00 19.67 162 ALA A CA 1
ATOM 1252 C C . ALA A 1 186 ? -10.000 -15.226 -45.125 1.00 19.14 162 ALA A C 1
ATOM 1253 O O . ALA A 1 186 ? -10.706 -15.241 -46.145 1.00 19.16 162 ALA A O 1
ATOM 1255 N N . VAL A 1 187 ? -9.190 -14.208 -44.837 1.00 17.89 163 VAL A N 1
ATOM 1256 C CA . VAL A 1 187 ? -9.036 -13.053 -45.742 1.00 18.33 163 VAL A CA 1
ATOM 1257 C C . VAL A 1 187 ? -8.313 -13.503 -47.013 1.00 18.52 163 VAL A C 1
ATOM 1258 O O . VAL A 1 187 ? -8.737 -13.220 -48.130 1.00 19.23 163 VAL A O 1
ATOM 1262 N N . ALA A 1 188 ? -7.218 -14.215 -46.849 1.00 20.94 164 ALA A N 1
ATOM 1263 C CA . ALA A 1 188 ? -6.486 -14.719 -48.006 1.00 21.94 164 ALA A CA 1
ATOM 1264 C C . ALA A 1 188 ? -7.385 -15.583 -48.886 1.00 23.18 164 ALA A C 1
ATOM 1265 O O . ALA A 1 188 ? -7.324 -15.496 -50.106 1.00 24.76 164 ALA A O 1
ATOM 1267 N N . GLU A 1 189 ? -8.230 -16.411 -48.281 1.00 21.83 165 GLU A N 1
ATOM 1268 C CA . GLU A 1 189 ? -9.090 -17.263 -49.084 1.00 23.83 165 GLU A CA 1
ATOM 1269 C C . GLU A 1 189 ? -10.187 -16.464 -49.805 1.00 22.57 165 GLU A C 1
ATOM 1270 O O . GLU A 1 189 ? -10.470 -16.717 -50.987 1.00 24.00 165 GLU A O 1
ATOM 1276 N N . ALA A 1 190 ? -10.837 -15.534 -49.108 1.00 20.33 166 ALA A N 1
ATOM 1277 C CA . ALA A 1 190 ? -11.902 -14.726 -49.714 1.00 20.09 166 ALA A CA 1
ATOM 1278 C C . ALA A 1 190 ? -11.367 -13.866 -50.860 1.00 20.52 166 ALA A C 1
ATOM 1279 O O . ALA A 1 190 ? -12.074 -13.628 -51.851 1.00 22.44 166 ALA A O 1
ATOM 1281 N N . LYS A 1 191 ? -10.123 -13.404 -50.737 1.00 21.02 167 LYS A N 1
ATOM 1282 C CA . LYS A 1 191 ? -9.504 -12.601 -51.808 1.00 23.10 167 LYS A CA 1
ATOM 1283 C C . LYS A 1 191 ? -9.485 -13.348 -53.123 1.00 25.10 167 LYS A C 1
ATOM 1284 O O . LYS A 1 191 ? -9.669 -12.745 -54.179 1.00 24.98 167 LYS A O 1
ATOM 1290 N N . LYS A 1 192 ? -9.246 -14.654 -53.059 1.00 27.88 168 LYS A N 1
ATOM 1291 C CA . LYS A 1 192 ? -9.095 -15.458 -54.271 1.00 31.32 168 LYS A CA 1
ATOM 1292 C C . LYS A 1 192 ? -10.336 -15.442 -55.132 1.00 30.26 168 LYS A C 1
ATOM 1293 O O . LYS A 1 192 ? -10.264 -15.544 -56.356 1.00 32.56 168 LYS A O 1
ATOM 1299 N N . HIS A 1 193 ? -11.480 -15.295 -54.498 1.00 27.62 169 HIS A N 1
ATOM 1300 C CA . HIS A 1 193 ? -12.735 -15.456 -55.196 1.00 28.89 169 HIS A CA 1
ATOM 1301 C C . HIS A 1 193 ? -13.529 -14.174 -55.267 1.00 22.98 169 HIS A C 1
ATOM 1302 O O . HIS A 1 193 ? -14.666 -14.178 -55.714 1.00 23.12 169 HIS A O 1
ATOM 1309 N N . ALA A 1 194 ? -12.946 -13.080 -54.797 1.00 19.73 170 ALA A N 1
ATOM 1310 C CA . ALA A 1 194 ? -13.658 -11.810 -54.764 1.00 17.71 170 ALA A CA 1
ATOM 1311 C C . ALA A 1 194 ? -13.909 -11.293 -56.178 1.00 16.63 170 ALA A C 1
ATOM 1312 O O . ALA A 1 194 ? -13.140 -11.568 -57.107 1.00 17.91 170 ALA A O 1
ATOM 1314 N N . ARG A 1 195 ? -14.985 -10.542 -56.327 1.00 15.61 171 ARG A N 1
ATOM 1315 C CA . ARG A 1 195 ? -15.301 -9.939 -57.606 1.00 14.20 171 ARG A CA 1
ATOM 1316 C C . ARG A 1 195 ? -14.114 -9.119 -58.134 1.00 14.01 171 ARG A C 1
ATOM 1317 O O . ARG A 1 195 ? -13.484 -8.383 -57.362 1.00 16.16 171 ARG A O 1
ATOM 1325 N N . ARG A 1 196 ? -13.802 -9.230 -59.431 1.00 13.15 172 ARG A N 1
ATOM 1326 C CA . ARG A 1 196 ? -12.723 -8.406 -59.977 1.00 13.83 172 ARG A CA 1
ATOM 1327 C C . ARG A 1 196 ? -13.046 -6.920 -59.940 1.00 14.16 172 ARG A C 1
ATOM 1328 O O . ARG A 1 196 ? -14.160 -6.526 -60.296 1.00 14.21 172 ARG A O 1
ATOM 1336 N N . GLN A 1 197 ? -12.077 -6.104 -59.492 1.00 14.52 173 GLN A N 1
ATOM 1337 C CA . GLN A 1 197 ? -12.223 -4.653 -59.372 1.00 13.68 173 GLN A CA 1
ATOM 1338 C C . GLN A 1 197 ? -10.927 -4.039 -59.791 1.00 13.47 173 GLN A C 1
ATOM 1339 O O . GLN A 1 197 ? -9.853 -4.623 -59.549 1.00 18.34 173 GLN A O 1
ATOM 1345 N N . ASN A 1 198 ? -10.984 -2.862 -60.388 1.00 11.14 174 ASN A N 1
ATOM 1346 C CA . ASN A 1 198 ? -9.767 -2.095 -60.585 1.00 11.89 174 ASN A CA 1
ATOM 1347 C C . ASN A 1 198 ? -9.247 -1.642 -59.238 1.00 15.16 174 ASN A C 1
ATOM 1348 O O . ASN A 1 198 ? -10.028 -1.142 -58.396 1.00 17.32 174 ASN A O 1
ATOM 1353 N N . LEU A 1 199 ? -7.952 -1.786 -59.030 1.00 16.12 175 LEU A N 1
ATOM 1354 C CA . LEU A 1 199 ? -7.367 -1.337 -57.778 1.00 17.70 175 LEU A CA 1
ATOM 1355 C C . LEU A 1 199 ? -6.382 -0.218 -58.057 1.00 17.80 175 LEU A C 1
ATOM 1356 O O . LEU A 1 199 ? -5.270 -0.512 -58.411 1.00 19.95 175 LEU A O 1
ATOM 1361 N N . PRO A 1 200 ? -6.836 1.038 -57.956 1.00 19.30 176 PRO A N 1
ATOM 1362 C CA . PRO A 1 200 ? -5.887 2.105 -58.343 1.00 16.68 176 PRO A CA 1
ATOM 1363 C C . PRO A 1 200 ? -4.618 2.114 -57.507 1.00 15.68 176 PRO A C 1
ATOM 1364 O O . PRO A 1 200 ? -4.734 1.950 -56.277 1.00 18.04 176 PRO A O 1
ATOM 1368 N N . ASN A 1 201 ? -3.446 2.292 -58.130 1.00 11.74 177 ASN A N 1
ATOM 1369 C CA . ASN A 1 201 ? -2.257 2.615 -57.344 1.00 11.51 177 ASN A CA 1
ATOM 1370 C C . ASN A 1 201 ? -2.084 4.139 -57.284 1.00 10.73 177 ASN A C 1
ATOM 1371 O O . ASN A 1 201 ? -0.989 4.670 -57.236 1.00 14.03 177 ASN A O 1
ATOM 1376 N N . PHE A 1 202 ? -3.194 4.836 -57.257 1.00 10.50 178 PHE A N 1
ATOM 1377 C CA . PHE A 1 202 ? -3.241 6.292 -57.218 1.00 10.97 178 PHE A CA 1
ATOM 1378 C C . PHE A 1 202 ? -4.459 6.676 -56.408 1.00 11.24 178 PHE A C 1
ATOM 1379 O O . PHE A 1 202 ? -5.381 5.879 -56.266 1.00 12.49 178 PHE A O 1
ATOM 1387 N N . ASP A 1 203 ? -4.455 7.899 -55.890 1.00 11.83 179 ASP A N 1
ATOM 1388 C CA . ASP A 1 203 ? -5.438 8.364 -54.921 1.00 12.14 179 ASP A CA 1
ATOM 1389 C C . ASP A 1 203 ? -6.493 9.260 -55.588 1.00 12.40 179 ASP A C 1
ATOM 1390 O O . ASP A 1 203 ? -6.702 10.388 -55.162 1.00 14.34 179 ASP A O 1
ATOM 1395 N N . PHE A 1 204 ? -7.127 8.780 -56.640 1.00 9.76 180 PHE A N 1
ATOM 1396 C CA . PHE A 1 204 ? -8.321 9.432 -57.190 1.00 9.02 180 PHE A CA 1
ATOM 1397 C C . PHE A 1 204 ? -9.157 8.377 -57.850 1.00 9.33 180 PHE A C 1
ATOM 1398 O O . PHE A 1 204 ? -8.637 7.337 -58.299 1.00 10.18 180 PHE A O 1
ATOM 1406 N N . PHE A 1 205 ? -10.468 8.605 -57.899 1.00 7.66 181 PHE A N 1
ATOM 1407 C CA . PHE A 1 205 ? -11.340 7.562 -58.380 1.00 8.02 181 PHE A CA 1
ATOM 1408 C C . PHE A 1 205 ? -11.128 7.312 -59.878 1.00 7.75 181 PHE A C 1
ATOM 1409 O O . PHE A 1 205 ? -10.926 8.275 -60.658 1.00 8.58 181 PHE A O 1
ATOM 1417 N N . ASN A 1 206 ? -11.184 6.034 -60.269 1.00 7.46 182 ASN A N 1
ATOM 1418 C CA . ASN A 1 206 ? -10.970 5.646 -61.672 1.00 8.00 182 ASN A CA 1
ATOM 1419 C C . ASN A 1 206 ? -12.207 5.944 -62.575 1.00 8.31 182 ASN A C 1
ATOM 1420 O O . ASN A 1 206 ? -12.777 5.013 -63.175 1.00 9.07 182 ASN A O 1
ATOM 1425 N N . PHE A 1 207 ? -12.613 7.229 -62.677 1.00 7.70 183 PHE A N 1
ATOM 1426 C CA . PHE A 1 207 ? -13.744 7.624 -63.541 1.00 7.58 183 PHE A CA 1
ATOM 1427 C C . PHE A 1 207 ? -13.442 7.339 -64.998 1.00 7.62 183 PHE A C 1
ATOM 1428 O O . PHE A 1 207 ? -12.374 7.729 -65.514 1.00 10.18 183 PHE A O 1
ATOM 1436 N N . ALA A 1 208 ? -14.379 6.695 -65.699 1.00 7.60 184 ALA A N 1
ATOM 1437 C CA . ALA A 1 208 ? -14.112 6.252 -67.061 1.00 7.45 184 ALA A CA 1
ATOM 1438 C C . ALA A 1 208 ? -15.242 6.668 -68.001 1.00 7.81 184 ALA A C 1
ATOM 1439 O O . ALA A 1 208 ? -16.284 7.161 -67.578 1.00 7.80 184 ALA A O 1
ATOM 1441 N N . GLY A 1 209 ? -15.014 6.465 -69.299 1.00 7.49 185 GLY A N 1
ATOM 1442 C CA . GLY A 1 209 ? -15.997 6.773 -70.330 1.00 7.74 185 GLY A CA 1
ATOM 1443 C C . GLY A 1 209 ? -15.578 7.910 -71.240 1.00 7.14 185 GLY A C 1
ATOM 1444 O O . GLY A 1 209 ? -14.388 8.286 -71.311 1.00 8.42 185 GLY A O 1
ATOM 1445 N N . LEU A 1 210 ? -16.557 8.478 -71.941 1.00 7.93 186 LEU A N 1
ATOM 1446 C CA . LEU A 1 210 ? -16.273 9.582 -72.870 1.00 7.73 186 LEU A CA 1
ATOM 1447 C C . LEU A 1 210 ? -16.215 10.897 -72.077 1.00 7.79 186 LEU A C 1
ATOM 1448 O O . LEU A 1 210 ? -17.169 11.696 -72.055 1.00 8.10 186 LEU A O 1
ATOM 1453 N N . ASN A 1 211 ? -15.088 11.092 -71.406 1.00 7.62 187 ASN A N 1
ATOM 1454 C CA . ASN A 1 211 ? -14.921 12.185 -70.447 1.00 8.21 187 ASN A CA 1
ATOM 1455 C C . ASN A 1 211 ? -14.874 13.558 -71.103 1.00 7.81 187 ASN A C 1
ATOM 1456 O O . ASN A 1 211 ? -15.145 14.571 -70.437 1.00 8.17 187 ASN A O 1
ATOM 1461 N N . ARG A 1 212 ? -14.534 13.602 -72.396 1.00 7.97 188 ARG A N 1
ATOM 1462 C CA . ARG A 1 212 ? -14.482 14.896 -73.084 1.00 7.82 188 ARG A CA 1
ATOM 1463 C C . ARG A 1 212 ? -15.216 14.811 -74.419 1.00 7.89 188 ARG A C 1
ATOM 1464 O O . ARG A 1 212 ? -15.725 13.734 -74.798 1.00 8.32 188 ARG A O 1
ATOM 1472 N N . HIS A 1 213 ? -15.291 15.949 -75.107 1.00 8.47 189 HIS A N 1
ATOM 1473 C CA . HIS A 1 213 ? -16.179 16.118 -76.266 1.00 7.51 189 HIS A CA 1
ATOM 1474 C C . HIS A 1 213 ? -15.861 15.180 -77.414 1.00 8.20 189 HIS A C 1
ATOM 1475 O O . HIS A 1 213 ? -14.723 14.692 -77.544 1.00 9.24 189 HIS A O 1
ATOM 1482 N N . VAL A 1 214 ? -16.870 14.963 -78.243 1.00 7.90 190 VAL A N 1
ATOM 1483 C CA . VAL A 1 214 ? -16.710 14.202 -79.488 1.00 8.05 190 VAL A CA 1
ATOM 1484 C C . VAL A 1 214 ? -17.194 15.112 -80.599 1.00 7.88 190 VAL A C 1
ATOM 1485 O O . VAL A 1 214 ? -18.211 15.780 -80.419 1.00 9.48 190 VAL A O 1
ATOM 1489 N N . GLU A 1 215 ? -16.493 15.168 -81.729 1.00 8.52 191 GLU A N 1
ATOM 1490 C CA . GLU A 1 215 ? -16.985 16.013 -82.820 1.00 9.00 191 GLU A CA 1
ATOM 1491 C C . GLU A 1 215 ? -16.474 15.538 -84.159 1.00 9.95 191 GLU A C 1
ATOM 1492 O O . GLU A 1 215 ? -15.370 14.997 -84.256 1.00 10.76 191 GLU A O 1
ATOM 1498 N N . LEU A 1 216 ? -17.315 15.748 -85.165 1.00 9.44 192 LEU A N 1
ATOM 1499 C CA . LEU A 1 216 ? -16.937 15.572 -86.555 1.00 10.32 192 LEU A CA 1
ATOM 1500 C C . LEU A 1 216 ? -16.448 16.926 -87.075 1.00 10.89 192 LEU A C 1
ATOM 1501 O O . LEU A 1 216 ? -17.065 17.960 -86.753 1.00 13.93 192 LEU A O 1
ATOM 1506 N N . TYR A 1 217 ? -15.365 16.963 -87.839 1.00 10.90 193 TYR A N 1
ATOM 1507 C CA . TYR A 1 217 ? -14.952 18.234 -88.408 1.00 11.01 193 TYR A CA 1
ATOM 1508 C C . TYR A 1 217 ? -14.410 18.047 -89.803 1.00 12.60 193 TYR A C 1
ATOM 1509 O O . TYR A 1 217 ? -14.122 16.923 -90.226 1.00 13.86 193 TYR A O 1
ATOM 1518 N N . THR A 1 218 ? -14.323 19.156 -90.523 1.00 12.66 194 THR A N 1
ATOM 1519 C CA . THR A 1 218 ? -13.905 19.107 -91.904 1.00 14.05 194 THR A CA 1
ATOM 1520 C C . THR A 1 218 ? -12.706 20.007 -92.142 1.00 14.40 194 THR A C 1
ATOM 1521 O O . THR A 1 218 ? -12.522 21.037 -91.477 1.00 15.51 194 THR A O 1
ATOM 1525 N N . THR A 1 219 ? -11.901 19.596 -93.109 1.00 13.48 195 THR A N 1
ATOM 1526 C CA . THR A 1 219 ? -10.857 20.455 -93.668 1.00 13.57 195 THR A CA 1
ATOM 1527 C C . THR A 1 219 ? -10.879 20.258 -95.190 1.00 14.40 195 THR A C 1
ATOM 1528 O O . THR A 1 219 ? -11.457 19.289 -95.681 1.00 14.46 195 THR A O 1
ATOM 1532 N N . PRO A 1 220 ? -10.221 21.148 -95.931 1.00 15.81 196 PRO A N 1
ATOM 1533 C CA . PRO A 1 220 ? -9.993 20.843 -97.341 1.00 15.76 196 PRO A CA 1
ATOM 1534 C C . PRO A 1 220 ? -9.205 19.544 -97.492 1.00 16.85 196 PRO A C 1
ATOM 1535 O O . PRO A 1 220 ? -8.427 19.168 -96.595 1.00 16.95 196 PRO A O 1
ATOM 1539 N N . ALA A 1 221 ? -9.403 18.859 -98.621 1.00 18.02 197 ALA A N 1
ATOM 1540 C CA . ALA A 1 221 ? -8.807 17.544 -98.787 1.00 19.26 197 ALA A CA 1
ATOM 1541 C C . ALA A 1 221 ? -7.466 17.578 -99.509 1.00 20.75 197 ALA A C 1
ATOM 1542 O O . ALA A 1 221 ? -6.579 16.769 -99.213 1.00 22.15 197 ALA A O 1
ATOM 1544 N N . ASP A 1 222 ? -7.324 18.467 -100.478 1.00 21.43 198 ASP A N 1
ATOM 1545 C CA . ASP A 1 222 ? -6.126 18.462 -101.335 1.00 23.73 198 ASP A CA 1
ATOM 1546 C C . ASP A 1 222 ? -4.873 18.903 -100.600 1.00 23.15 198 ASP A C 1
ATOM 1547 O O . ASP A 1 222 ? -3.783 18.379 -100.828 1.00 23.38 198 ASP A O 1
ATOM 1552 N N . ALA A 1 223 ? -5.040 19.878 -99.716 1.00 21.32 199 ALA A N 1
ATOM 1553 C CA . ALA A 1 223 ? -3.927 20.463 -98.953 1.00 18.76 199 ALA A CA 1
ATOM 1554 C C . ALA A 1 223 ? -4.561 21.161 -97.772 1.00 17.95 199 ALA A C 1
ATOM 1555 O O . ALA A 1 223 ? -5.532 21.891 -97.932 1.00 18.76 199 ALA A O 1
ATOM 1557 N N . TYR A 1 224 ? -3.995 20.961 -96.588 1.00 15.96 200 TYR A N 1
ATOM 1558 C CA . TYR A 1 224 ? -4.582 21.548 -95.388 1.00 13.62 200 TYR A CA 1
ATOM 1559 C C . TYR A 1 224 ? -3.518 21.759 -94.317 1.00 13.80 200 TYR A C 1
ATOM 1560 O O . TYR A 1 224 ? -2.463 21.137 -94.327 1.00 15.66 200 TYR A O 1
ATOM 1569 N N . ILE A 1 225 ? -3.826 22.644 -93.390 1.00 13.69 201 ILE A N 1
ATOM 1570 C CA . ILE A 1 225 ? -2.958 22.924 -92.244 1.00 13.17 201 ILE A CA 1
ATOM 1571 C C . ILE A 1 225 ? -3.123 21.793 -91.214 1.00 13.10 201 ILE A C 1
ATOM 1572 O O . ILE A 1 225 ? -4.242 21.525 -90.759 1.00 14.10 201 ILE A O 1
ATOM 1577 N N . ALA A 1 226 ? -2.024 21.111 -90.890 1.00 12.38 202 ALA A N 1
ATOM 1578 C CA . ALA A 1 226 ? -2.027 19.978 -89.976 1.00 12.98 202 ALA A CA 1
ATOM 1579 C C . ALA A 1 226 ? -1.510 20.324 -88.579 1.00 12.38 202 ALA A C 1
ATOM 1580 O O . ALA A 1 226 ? -1.934 19.696 -87.600 1.00 14.43 202 ALA A O 1
ATOM 1582 N N . ASP A 1 227 ? -0.597 21.298 -88.477 1.00 11.64 203 ASP A N 1
ATOM 1583 C CA . ASP A 1 227 ? -0.033 21.664 -87.191 1.00 11.86 203 ASP A CA 1
ATOM 1584 C C . ASP A 1 227 ? 0.547 23.065 -87.271 1.00 12.16 203 ASP A C 1
ATOM 1585 O O . ASP A 1 227 ? 0.910 23.535 -88.348 1.00 12.83 203 ASP A O 1
ATOM 1590 N N . ILE A 1 228 ? 0.587 23.746 -86.134 1.00 12.26 204 ILE A N 1
ATOM 1591 C CA . ILE A 1 228 ? 1.227 25.045 -85.988 1.00 11.94 204 ILE A CA 1
ATOM 1592 C C . ILE A 1 228 ? 1.942 25.042 -84.661 1.00 10.42 204 ILE A C 1
ATOM 1593 O O . ILE A 1 228 ? 1.356 24.631 -83.647 1.00 13.02 204 ILE A O 1
ATOM 1598 N N . ALA A 1 229 ? 3.189 25.509 -84.660 1.00 11.04 205 ALA A N 1
ATOM 1599 C CA . ALA A 1 229 ? 3.948 25.797 -83.425 1.00 10.85 205 ALA A CA 1
ATOM 1600 C C . ALA A 1 229 ? 4.429 27.211 -83.459 1.00 11.86 205 ALA A C 1
ATOM 1601 O O . ALA A 1 229 ? 5.099 27.616 -84.429 1.00 12.38 205 ALA A O 1
ATOM 1603 N N . ILE A 1 230 ? 4.113 27.951 -82.406 1.00 11.87 206 ILE A N 1
ATOM 1604 C CA . ILE A 1 230 ? 4.631 29.298 -82.218 1.00 12.06 206 ILE A CA 1
ATOM 1605 C C . ILE A 1 230 ? 5.558 29.290 -81.014 1.00 12.12 206 ILE A C 1
ATOM 1606 O O . ILE A 1 230 ? 5.203 28.729 -79.960 1.00 14.00 206 ILE A O 1
ATOM 1611 N N . THR A 1 231 ? 6.741 29.883 -81.145 1.00 12.32 207 THR A N 1
ATOM 1612 C CA . THR A 1 231 ? 7.659 29.972 -80.007 1.00 12.91 207 THR A CA 1
ATOM 1613 C C . THR A 1 231 ? 8.136 31.398 -79.807 1.00 11.25 207 THR A C 1
ATOM 1614 O O . THR A 1 231 ? 8.269 32.169 -80.765 1.00 13.50 207 THR A O 1
ATOM 1618 N N . THR A 1 232 ? 8.392 31.756 -78.553 1.00 12.07 208 THR A N 1
ATOM 1619 C CA . THR A 1 232 ? 9.089 32.989 -78.249 1.00 11.11 208 THR A CA 1
ATOM 1620 C C . THR A 1 232 ? 10.572 32.661 -78.184 1.00 10.64 208 THR A C 1
ATOM 1621 O O . THR A 1 232 ? 11.043 31.996 -77.247 1.00 12.81 208 THR A O 1
ATOM 1625 N N . GLU A 1 233 ? 11.326 33.103 -79.191 1.00 12.52 209 GLU A N 1
ATOM 1626 C CA . GLU A 1 233 ? 12.736 32.752 -79.272 1.00 13.88 209 GLU A CA 1
ATOM 1627 C C . GLU A 1 233 ? 13.624 33.639 -78.405 1.00 13.79 209 GLU A C 1
ATOM 1628 O O . GLU A 1 233 ? 14.602 33.164 -77.801 1.00 15.58 209 GLU A O 1
ATOM 1634 N N . ARG A 1 234 ? 13.316 34.936 -78.370 1.00 12.67 210 ARG A N 1
ATOM 1635 C CA . ARG A 1 234 ? 14.172 35.886 -77.657 1.00 12.70 210 ARG A CA 1
ATOM 1636 C C . ARG A 1 234 ? 13.425 37.167 -77.399 1.00 11.81 210 ARG A C 1
ATOM 1637 O O . ARG A 1 234 ? 12.612 37.613 -78.235 1.00 13.34 210 ARG A O 1
ATOM 1645 N N . LEU A 1 235 ? 13.685 37.757 -76.235 1.00 12.16 211 LEU A N 1
ATOM 1646 C CA . LEU A 1 235 ? 13.156 39.088 -75.903 1.00 10.99 211 LEU A CA 1
ATOM 1647 C C . LEU A 1 235 ? 14.315 40.037 -75.688 1.00 10.68 211 LEU A C 1
ATOM 1648 O O . LEU A 1 235 ? 15.285 39.674 -75.010 1.00 13.61 211 LEU A O 1
ATOM 1653 N N . ASP A 1 236 ? 14.247 41.212 -76.309 1.00 10.52 212 ASP A N 1
ATOM 1654 C CA . ASP A 1 236 ? 15.268 42.246 -76.181 1.00 10.43 212 ASP A CA 1
ATOM 1655 C C . ASP A 1 236 ? 14.740 43.433 -75.399 1.00 10.15 212 ASP A C 1
ATOM 1656 O O . ASP A 1 236 ? 13.649 43.953 -75.722 1.00 10.59 212 ASP A O 1
ATOM 1661 N N . HIS A 1 237 ? 15.503 43.867 -74.391 1.00 10.44 213 HIS A N 1
ATOM 1662 C CA . HIS A 1 237 ? 15.138 45.034 -73.564 1.00 10.27 213 HIS A CA 1
ATOM 1663 C C . HIS A 1 237 ? 13.703 44.954 -73.046 1.00 10.77 213 HIS A C 1
ATOM 1664 O O . HIS A 1 237 ? 12.837 45.757 -73.403 1.00 10.61 213 HIS A O 1
ATOM 1671 N N . ILE A 1 238 ? 13.491 43.975 -72.167 1.00 10.83 214 ILE A N 1
ATOM 1672 C CA . ILE A 1 238 ? 12.216 43.825 -71.484 1.00 11.46 214 ILE A CA 1
ATOM 1673 C C . ILE A 1 238 ? 11.993 44.991 -70.525 1.00 11.42 214 ILE A C 1
ATOM 1674 O O . ILE A 1 238 ? 12.921 45.407 -69.816 1.00 12.89 214 ILE A O 1
ATOM 1679 N N . ALA A 1 239 ? 10.789 45.546 -70.508 1.00 11.23 215 ALA A N 1
ATOM 1680 C CA . ALA A 1 239 ? 10.521 46.668 -69.600 1.00 12.29 215 ALA A CA 1
ATOM 1681 C C . ALA A 1 239 ? 10.633 46.270 -68.141 1.00 13.11 215 ALA A C 1
ATOM 1682 O O . ALA A 1 239 ? 10.479 45.093 -67.800 1.00 13.21 215 ALA A O 1
ATOM 1684 N N . GLY A 1 240 ? 10.866 47.269 -67.281 1.00 14.02 216 GLY A N 1
ATOM 1685 C CA . GLY A 1 240 ? 10.944 47.029 -65.854 1.00 15.37 216 GLY A CA 1
ATOM 1686 C C . GLY A 1 240 ? 9.711 46.321 -65.328 1.00 17.19 216 GLY A C 1
ATOM 1687 O O . GLY A 1 240 ? 9.823 45.407 -64.493 1.00 18.71 216 GLY A O 1
ATOM 1688 N N . ASP A 1 241 ? 8.544 46.691 -65.855 1.00 16.69 217 ASP A N 1
ATOM 1689 C CA . ASP A 1 241 ? 7.300 46.093 -65.368 1.00 17.39 217 ASP A CA 1
ATOM 1690 C C . ASP A 1 241 ? 6.894 44.823 -66.121 1.00 16.59 217 ASP A C 1
ATOM 1691 O O . ASP A 1 241 ? 5.808 44.276 -65.849 1.00 19.22 217 ASP A O 1
ATOM 1696 N N . ALA A 1 242 ? 7.740 44.359 -67.050 1.00 14.62 218 ALA A N 1
ATOM 1697 C CA . ALA A 1 242 ? 7.509 43.153 -67.874 1.00 15.43 218 ALA A CA 1
ATOM 1698 C C . ALA A 1 242 ? 6.302 43.258 -68.800 1.00 13.94 218 ALA A C 1
ATOM 1699 O O . ALA A 1 242 ? 5.909 42.268 -69.391 1.00 14.56 218 ALA A O 1
ATOM 1701 N N . CYS A 1 243 ? 5.737 44.441 -68.985 1.00 14.76 219 CYS A N 1
ATOM 1702 C CA . CYS A 1 243 ? 4.542 44.502 -69.818 1.00 17.34 219 CYS A CA 1
ATOM 1703 C C . CYS A 1 243 ? 4.854 44.451 -71.304 1.00 13.45 219 CYS A C 1
ATOM 1704 O O . CYS A 1 243 ? 4.022 44.032 -72.106 1.00 13.65 219 CYS A O 1
ATOM 1707 N N . THR A 1 244 ? 6.039 44.924 -71.666 1.00 12.23 220 THR A N 1
ATOM 1708 C CA . THR A 1 244 ? 6.444 44.997 -73.065 1.00 11.73 220 THR A CA 1
ATOM 1709 C C . THR A 1 244 ? 7.928 44.693 -73.191 1.00 11.89 220 THR A C 1
ATOM 1710 O O . THR A 1 244 ? 8.642 44.668 -72.181 1.00 13.25 220 THR A O 1
ATOM 1714 N N . ALA A 1 245 ? 8.369 44.448 -74.425 1.00 11.05 221 ALA A N 1
ATOM 1715 C CA . ALA A 1 245 ? 9.802 44.382 -74.734 1.00 11.04 221 ALA A CA 1
ATOM 1716 C C . ALA A 1 245 ? 10.082 45.198 -75.977 1.00 11.16 221 ALA A C 1
ATOM 1717 O O . ALA A 1 245 ? 9.209 45.333 -76.859 1.00 12.51 221 ALA A O 1
ATOM 1719 N N . ALA A 1 246 ? 11.288 45.746 -76.049 1.00 9.75 222 ALA A N 1
ATOM 1720 C CA . ALA A 1 246 ? 11.604 46.560 -77.219 1.00 10.21 222 ALA A CA 1
ATOM 1721 C C . ALA A 1 246 ? 11.429 45.747 -78.496 1.00 10.91 222 ALA A C 1
ATOM 1722 O O . ALA A 1 246 ? 10.950 46.274 -79.497 1.00 11.17 222 ALA A O 1
ATOM 1724 N N . ASN A 1 247 ? 11.829 44.477 -78.450 1.00 10.77 223 ASN A N 1
ATOM 1725 C CA . ASN A 1 247 ? 11.704 43.591 -79.572 1.00 12.08 223 ASN A CA 1
ATOM 1726 C C . ASN A 1 247 ? 11.487 42.178 -79.083 1.00 11.85 223 ASN A C 1
ATOM 1727 O O . ASN A 1 247 ? 12.115 41.792 -78.118 1.00 12.53 223 ASN A O 1
ATOM 1732 N N . ALA A 1 248 ? 10.601 41.434 -79.742 1.00 11.72 224 ALA A N 1
ATOM 1733 C CA . ALA A 1 248 ? 10.441 40.003 -79.506 1.00 12.60 224 ALA A CA 1
ATOM 1734 C C . ALA A 1 248 ? 10.678 39.278 -80.805 1.00 11.86 224 ALA A C 1
ATOM 1735 O O . ALA A 1 248 ? 10.126 39.661 -81.837 1.00 14.41 224 ALA A O 1
ATOM 1737 N N . LEU A 1 249 ? 11.503 38.239 -80.765 1.00 11.83 225 LEU A N 1
ATOM 1738 C CA . LEU A 1 249 ? 11.681 37.382 -81.918 1.00 12.24 225 LEU A CA 1
ATOM 1739 C C . LEU A 1 249 ? 10.826 36.158 -81.688 1.00 13.05 225 LEU A C 1
ATOM 1740 O O . LEU A 1 249 ? 11.054 35.417 -80.722 1.00 14.11 225 LEU A O 1
ATOM 1745 N N . ILE A 1 250 ? 9.837 35.957 -82.546 1.00 12.52 226 ILE A N 1
ATOM 1746 C CA . ILE A 1 250 ? 9.016 34.748 -82.455 1.00 12.75 226 ILE A CA 1
ATOM 1747 C C . ILE A 1 250 ? 9.276 33.882 -83.652 1.00 14.20 226 ILE A C 1
ATOM 1748 O O . ILE A 1 250 ? 9.743 34.353 -84.679 1.00 15.86 226 ILE A O 1
ATOM 1753 N N . ALA A 1 251 ? 9.053 32.596 -83.496 1.00 13.39 227 ALA A N 1
ATOM 1754 C CA . ALA A 1 251 ? 9.200 31.662 -84.620 1.00 13.86 227 ALA A CA 1
ATOM 1755 C C . ALA A 1 251 ? 7.885 30.934 -84.868 1.00 12.80 227 ALA A C 1
ATOM 1756 O O . ALA A 1 251 ? 7.109 30.682 -83.945 1.00 13.03 227 ALA A O 1
ATOM 1758 N N . TYR A 1 252 ? 7.634 30.604 -86.129 1.00 13.33 228 TYR A N 1
ATOM 1759 C CA . TYR A 1 252 ? 6.496 29.786 -86.502 1.00 12.38 228 TYR A CA 1
ATOM 1760 C C . TYR A 1 252 ? 6.967 28.567 -87.273 1.00 13.64 228 TYR A C 1
ATOM 1761 O O . TYR A 1 252 ? 7.988 28.595 -88.007 1.00 13.84 228 TYR A O 1
ATOM 1770 N N . ASP A 1 253 ? 6.203 27.501 -87.135 1.00 14.74 229 ASP A N 1
ATOM 1771 C CA . ASP A 1 253 ? 6.460 26.269 -87.850 1.00 16.16 229 ASP A CA 1
ATOM 1772 C C . ASP A 1 253 ? 5.085 25.730 -88.189 1.00 15.37 229 ASP A C 1
ATOM 1773 O O . ASP A 1 253 ? 4.328 25.429 -87.285 1.00 15.72 229 ASP A O 1
ATOM 1778 N N . VAL A 1 254 ? 4.746 25.660 -89.468 1.00 15.20 230 VAL A N 1
ATOM 1779 C CA . VAL A 1 254 ? 3.435 25.181 -89.893 1.00 15.46 230 VAL A CA 1
ATOM 1780 C C . VAL A 1 254 ? 3.620 23.923 -90.708 1.00 15.41 230 VAL A C 1
ATOM 1781 O O . VAL A 1 254 ? 4.406 23.920 -91.651 1.00 18.37 230 VAL A O 1
ATOM 1785 N N . THR A 1 255 ? 2.899 22.869 -90.357 1.00 14.25 231 THR A N 1
ATOM 1786 C CA . THR A 1 255 ? 2.945 21.590 -91.046 1.00 15.51 231 THR A CA 1
ATOM 1787 C C . THR A 1 255 ? 1.659 21.425 -91.852 1.00 14.67 231 THR A C 1
ATOM 1788 O O . THR A 1 255 ? 0.580 21.800 -91.364 1.00 15.11 231 THR A O 1
ATOM 1792 N N . PHE A 1 256 ? 1.769 20.835 -93.045 1.00 14.39 232 PHE A N 1
ATOM 1793 C CA . PHE A 1 256 ? 0.618 20.638 -93.922 1.00 15.24 232 PHE A CA 1
ATOM 1794 C C . PHE A 1 256 ? 0.416 19.177 -94.223 1.00 17.31 232 PHE A C 1
ATOM 1795 O O . PHE A 1 256 ? 1.377 18.404 -94.228 1.00 20.10 232 PHE A O 1
ATOM 1803 N N . GLY A 1 257 ? -0.826 18.796 -94.495 1.00 18.57 233 GLY A N 1
ATOM 1804 C CA . GLY A 1 257 ? -1.101 17.476 -95.019 1.00 19.70 233 GLY A CA 1
ATOM 1805 C C . GLY A 1 257 ? -1.721 17.579 -96.402 1.00 21.76 233 GLY A C 1
ATOM 1806 O O . GLY A 1 257 ? -2.028 18.674 -96.874 1.00 20.16 233 GLY A O 1
ATOM 1807 N N . GLY A 1 258 ? -1.888 16.428 -97.053 1.00 24.79 234 GLY A N 1
ATOM 1808 C CA . GLY A 1 258 ? -2.532 16.389 -98.355 1.00 28.59 234 GLY A CA 1
ATOM 1809 C C . GLY A 1 258 ? -1.541 16.134 -99.472 1.00 34.17 234 GLY A C 1
ATOM 1810 O O . GLY A 1 258 ? -0.336 16.162 -99.236 1.00 34.40 234 GLY A O 1
ATOM 1811 N N . ASP A 1 259 ? -2.061 15.984 -100.691 1.00 40.15 235 ASP A N 1
ATOM 1812 C CA . ASP A 1 259 ? -1.317 15.500 -101.877 1.00 46.34 235 ASP A CA 1
ATOM 1813 C C . ASP A 1 259 ? -0.728 14.102 -101.651 1.00 48.81 235 ASP A C 1
ATOM 1814 O O . ASP A 1 259 ? -1.458 13.103 -101.597 1.00 49.24 235 ASP A O 1
ATOM 1819 N N . GLY A 1 298 ? 5.820 25.333 -105.648 1.00 42.58 274 GLY A N 1
ATOM 1820 C CA . GLY A 1 298 ? 6.005 26.697 -105.177 1.00 41.29 274 GLY A CA 1
ATOM 1821 C C . GLY A 1 298 ? 4.809 27.227 -104.383 1.00 40.43 274 GLY A C 1
ATOM 1822 O O . GLY A 1 298 ? 4.366 28.364 -104.578 1.00 42.83 274 GLY A O 1
ATOM 1823 N N . ARG A 1 299 ? 4.326 26.439 -103.434 1.00 35.57 275 ARG A N 1
ATOM 1824 C CA . ARG A 1 299 ? 3.126 26.805 -102.693 1.00 31.79 275 ARG A CA 1
ATOM 1825 C C . ARG A 1 299 ? 3.489 27.665 -101.499 1.00 28.17 275 ARG A C 1
ATOM 1826 O O . ARG A 1 299 ? 4.622 27.627 -101.038 1.00 28.31 275 ARG A O 1
ATOM 1834 N N . GLN A 1 300 ? 2.539 28.467 -101.027 1.00 25.91 276 GLN A N 1
ATOM 1835 C CA . GLN A 1 300 ? 2.830 29.432 -99.975 1.00 23.58 276 GLN A CA 1
ATOM 1836 C C . GLN A 1 300 ? 1.775 29.487 -98.885 1.00 21.90 276 GLN A C 1
ATOM 1837 O O . GLN A 1 300 ? 0.600 29.188 -99.123 1.00 21.99 276 GLN A O 1
ATOM 1843 N N . VAL A 1 301 ? 2.201 29.911 -97.696 1.00 20.53 277 VAL A N 1
ATOM 1844 C CA . VAL A 1 301 ? 1.280 30.196 -96.603 1.00 20.26 277 VAL A CA 1
ATOM 1845 C C . VAL A 1 301 ? 1.503 31.626 -96.112 1.00 20.11 277 VAL A C 1
ATOM 1846 O O . VAL A 1 301 ? 2.651 32.082 -95.980 1.00 21.33 277 VAL A O 1
ATOM 1850 N N . ARG A 1 302 ? 0.411 32.367 -95.925 1.00 19.15 278 ARG A N 1
ATOM 1851 C CA . ARG A 1 302 ? 0.484 33.698 -95.359 1.00 19.91 278 ARG A CA 1
ATOM 1852 C C . ARG A 1 302 ? 0.290 33.591 -93.851 1.00 19.07 278 ARG A C 1
ATOM 1853 O O . ARG A 1 302 ? -0.669 32.969 -93.385 1.00 19.71 278 ARG A O 1
ATOM 1861 N N . ILE A 1 303 ? 1.220 34.165 -93.103 1.00 17.88 279 ILE A N 1
ATOM 1862 C CA . ILE A 1 303 ? 1.135 34.224 -91.641 1.00 18.32 279 ILE A CA 1
ATOM 1863 C C . ILE A 1 303 ? 0.856 35.677 -91.248 1.00 16.99 279 ILE A C 1
ATOM 1864 O O . ILE A 1 303 ? 1.640 36.564 -91.587 1.00 19.18 279 ILE A O 1
ATOM 1869 N N . SER A 1 304 ? -0.252 35.931 -90.557 1.00 15.68 280 SER A N 1
ATOM 1870 C CA . SER A 1 304 ? -0.570 37.255 -90.074 1.00 15.25 280 SER A CA 1
ATOM 1871 C C . SER A 1 304 ? -0.593 37.210 -88.575 1.00 14.37 280 SER A C 1
ATOM 1872 O O . SER A 1 304 ? -1.148 36.275 -87.976 1.00 16.36 280 SER A O 1
ATOM 1875 N N . ILE A 1 305 ? 0.023 38.200 -87.947 1.00 13.19 281 ILE A N 1
ATOM 1876 C CA . ILE A 1 305 ? 0.021 38.278 -86.498 1.00 13.70 281 ILE A CA 1
ATOM 1877 C C . ILE A 1 305 ? -0.949 39.353 -86.078 1.00 12.89 281 ILE A C 1
ATOM 1878 O O . ILE A 1 305 ? -0.757 40.535 -86.414 1.00 13.62 281 ILE A O 1
ATOM 1883 N N . LEU A 1 306 ? -1.979 38.944 -85.312 1.00 12.00 282 LEU A N 1
ATOM 1884 C CA . LEU A 1 306 ? -3.002 39.883 -84.859 1.00 12.29 282 LEU A CA 1
ATOM 1885 C C . LEU A 1 306 ? -2.759 40.205 -83.393 1.00 12.74 282 LEU A C 1
ATOM 1886 O O . LEU A 1 306 ? -2.523 39.302 -82.590 1.00 13.59 282 LEU A O 1
ATOM 1891 N N . ASP A 1 307 ? -2.837 41.476 -83.030 1.00 13.59 283 ASP A N 1
ATOM 1892 C CA . ASP A 1 307 ? -2.712 41.832 -81.622 1.00 15.01 283 ASP A CA 1
ATOM 1893 C C . ASP A 1 307 ? -4.038 41.623 -80.893 1.00 15.47 283 ASP A C 1
ATOM 1894 O O . ASP A 1 307 ? -4.974 41.064 -81.443 1.00 15.52 283 ASP A O 1
ATOM 1899 N N . GLY A 1 308 ? -4.114 42.067 -79.646 1.00 15.54 284 GLY A N 1
ATOM 1900 C CA . GLY A 1 308 ? -5.305 41.836 -78.836 1.00 17.89 284 GLY A CA 1
ATOM 1901 C C . GLY A 1 308 ? -6.612 42.438 -79.339 1.00 19.65 284 GLY A C 1
ATOM 1902 O O . GLY A 1 308 ? -7.696 41.983 -78.935 1.00 22.08 284 GLY A O 1
ATOM 1903 N N . GLU A 1 309 ? -6.520 43.468 -80.193 1.00 19.13 285 GLU A N 1
ATOM 1904 C CA . GLU A 1 309 ? -7.705 44.073 -80.802 1.00 20.94 285 GLU A CA 1
ATOM 1905 C C . GLU A 1 309 ? -7.995 43.510 -82.182 1.00 19.07 285 GLU A C 1
ATOM 1906 O O . GLU A 1 309 ? -8.908 43.986 -82.869 1.00 19.95 285 GLU A O 1
ATOM 1912 N N . GLY A 1 310 ? -7.192 42.534 -82.609 1.00 16.74 286 GLY A N 1
ATOM 1913 C CA . GLY A 1 310 ? -7.402 41.903 -83.907 1.00 17.23 286 GLY A CA 1
ATOM 1914 C C . GLY A 1 310 ? -6.744 42.643 -85.055 1.00 16.96 286 GLY A C 1
ATOM 1915 O O . GLY A 1 310 ? -6.990 42.346 -86.214 1.00 18.48 286 GLY A O 1
ATOM 1916 N N . THR A 1 311 ? -5.932 43.639 -84.750 1.00 17.37 287 THR A N 1
ATOM 1917 C CA . THR A 1 311 ? -5.191 44.390 -85.775 1.00 16.12 287 THR A CA 1
ATOM 1918 C C . THR A 1 311 ? -3.946 43.647 -86.231 1.00 14.13 287 THR A C 1
ATOM 1919 O O . THR A 1 311 ? -3.184 43.135 -85.414 1.00 14.00 287 THR A O 1
ATOM 1923 N N . VAL A 1 312 ? -3.723 43.593 -87.538 1.00 13.23 288 VAL A N 1
ATOM 1924 C CA . VAL A 1 312 ? -2.530 42.952 -88.060 1.00 13.04 288 VAL A CA 1
ATOM 1925 C C . VAL A 1 312 ? -1.308 43.813 -87.795 1.00 13.66 288 VAL A C 1
ATOM 1926 O O . VAL A 1 312 ? -1.232 44.968 -88.254 1.00 15.75 288 VAL A O 1
ATOM 1930 N N . VAL A 1 313 ? -0.390 43.293 -86.979 1.00 13.65 289 VAL A N 1
ATOM 1931 C CA . VAL A 1 313 ? 0.821 44.048 -86.634 1.00 14.96 289 VAL A CA 1
ATOM 1932 C C . VAL A 1 313 ? 2.093 43.505 -87.261 1.00 15.12 289 VAL A C 1
ATOM 1933 O O . VAL A 1 313 ? 3.147 44.144 -87.173 1.00 17.23 289 VAL A O 1
ATOM 1937 N N . ALA A 1 314 ? 2.004 42.314 -87.857 1.00 15.95 290 ALA A N 1
ATOM 1938 C CA . ALA A 1 314 ? 3.129 41.692 -88.550 1.00 16.02 290 ALA A CA 1
ATOM 1939 C C . ALA A 1 314 ? 2.586 40.681 -89.544 1.00 16.94 290 ALA A C 1
ATOM 1940 O O . ALA A 1 314 ? 1.496 40.146 -89.369 1.00 15.86 290 ALA A O 1
ATOM 1942 N N . GLY A 1 315 ? 3.323 40.416 -90.611 1.00 21.89 291 GLY A N 1
ATOM 1943 C CA . GLY A 1 315 ? 2.830 39.481 -91.610 1.00 24.65 291 GLY A CA 1
ATOM 1944 C C . GLY A 1 315 ? 3.942 39.051 -92.527 1.00 24.64 291 GLY A C 1
ATOM 1945 O O . GLY A 1 315 ? 4.813 39.864 -92.891 1.00 26.53 291 GLY A O 1
ATOM 1946 N N . VAL A 1 316 ? 3.926 37.778 -92.897 1.00 22.34 292 VAL A N 1
ATOM 1947 C CA . VAL A 1 316 ? 4.907 37.252 -93.833 1.00 21.30 292 VAL A CA 1
ATOM 1948 C C . VAL A 1 316 ? 4.250 36.172 -94.702 1.00 21.49 292 VAL A C 1
ATOM 1949 O O . VAL A 1 316 ? 3.302 35.508 -94.294 1.00 20.99 292 VAL A O 1
ATOM 1953 N N . THR A 1 317 ? 4.751 36.026 -95.921 1.00 23.08 293 THR A N 1
ATOM 1954 C CA . THR A 1 317 ? 4.365 34.924 -96.757 1.00 25.62 293 THR A CA 1
ATOM 1955 C C . THR A 1 317 ? 5.563 33.999 -96.865 1.00 25.72 293 THR A C 1
ATOM 1956 O O . THR A 1 317 ? 6.639 34.444 -97.268 1.00 27.58 293 THR A O 1
ATOM 1960 N N . ALA A 1 318 ? 5.364 32.727 -96.502 1.00 24.97 294 ALA A N 1
ATOM 1961 C CA . ALA A 1 318 ? 6.421 31.723 -96.415 1.00 24.67 294 ALA A CA 1
ATOM 1962 C C . ALA A 1 318 ? 6.232 30.640 -97.462 1.00 25.51 294 ALA A C 1
ATOM 1963 O O . ALA A 1 318 ? 5.094 30.260 -97.802 1.00 25.00 294 ALA A O 1
ATOM 1965 N N . ASP A 1 319 ? 7.349 30.124 -97.954 1.00 25.75 295 ASP A N 1
ATOM 1966 C CA . ASP A 1 319 ? 7.318 29.010 -98.889 1.00 27.76 295 ASP A CA 1
ATOM 1967 C C . ASP A 1 319 ? 7.069 27.698 -98.173 1.00 26.85 295 ASP A C 1
ATOM 1968 O O . ASP A 1 319 ? 7.603 27.458 -97.082 1.00 29.18 295 ASP A O 1
ATOM 1973 N N . ILE A 1 320 ? 6.227 26.849 -98.762 1.00 24.36 296 ILE A N 1
ATOM 1974 C CA . ILE A 1 320 ? 6.022 25.520 -98.244 1.00 24.49 296 ILE A CA 1
ATOM 1975 C C . ILE A 1 320 ? 7.005 24.586 -98.933 1.00 27.11 296 ILE A C 1
ATOM 1976 O O . ILE A 1 320 ? 7.092 24.575 -100.163 1.00 28.48 296 ILE A O 1
ATOM 1981 N N . GLU A 1 321 ? 7.777 23.858 -98.141 1.00 30.02 297 GLU A N 1
ATOM 1982 C CA . GLU A 1 321 ? 8.803 22.951 -98.640 1.00 36.52 297 GLU A CA 1
ATOM 1983 C C . GLU A 1 321 ? 8.609 21.539 -98.125 1.00 38.03 297 GLU A C 1
ATOM 1984 O O . GLU A 1 321 ? 8.115 21.351 -97.035 1.00 34.56 297 GLU A O 1
ATOM 1990 N N . ARG A 1 322 ? 8.998 20.532 -98.895 1.00 44.83 298 ARG A N 1
ATOM 1991 C CA . ARG A 1 322 ? 8.949 19.172 -98.366 1.00 52.26 298 ARG A CA 1
ATOM 1992 C C . ARG A 1 322 ? 10.334 18.717 -97.924 1.00 54.60 298 ARG A C 1
ATOM 1993 O O . ARG A 1 322 ? 10.571 18.524 -96.726 1.00 56.06 298 ARG A O 1
ATOM 2001 N N . THR A 1 327 ? 5.391 16.040 -93.878 1.00 48.58 303 THR A N 1
ATOM 2002 C CA . THR A 1 327 ? 6.685 16.344 -94.480 1.00 45.61 303 THR A CA 1
ATOM 2003 C C . THR A 1 327 ? 6.691 17.769 -95.074 1.00 39.62 303 THR A C 1
ATOM 2004 O O . THR A 1 327 ? 7.746 18.406 -95.110 1.00 40.33 303 THR A O 1
ATOM 2008 N N . ALA A 1 328 ? 5.543 18.263 -95.554 1.00 32.49 304 ALA A N 1
ATOM 2009 C CA . ALA A 1 328 ? 5.443 19.657 -96.030 1.00 26.76 304 ALA A CA 1
ATOM 2010 C C . ALA A 1 328 ? 5.362 20.656 -94.881 1.00 23.66 304 ALA A C 1
ATOM 2011 O O . ALA A 1 328 ? 4.502 20.539 -93.999 1.00 21.93 304 ALA A O 1
ATOM 2013 N N . LYS A 1 329 ? 6.273 21.623 -94.882 1.00 22.47 305 LYS A N 1
ATOM 2014 C CA . LYS A 1 329 ? 6.362 22.583 -93.791 1.00 23.05 305 LYS A CA 1
ATOM 2015 C C . LYS A 1 329 ? 6.721 23.967 -94.284 1.00 20.92 305 LYS A C 1
ATOM 2016 O O . LYS A 1 329 ? 7.349 24.110 -95.317 1.00 21.74 305 LYS A O 1
ATOM 2022 N N . ALA A 1 330 ? 6.307 24.981 -93.519 1.00 18.80 306 ALA A N 1
ATOM 2023 C CA . ALA A 1 330 ? 6.794 26.337 -93.680 1.00 18.81 306 ALA A CA 1
ATOM 2024 C C . ALA A 1 330 ? 7.267 26.817 -92.328 1.00 17.77 306 ALA A C 1
ATOM 2025 O O . ALA A 1 330 ? 6.618 26.579 -91.317 1.00 20.02 306 ALA A O 1
ATOM 2027 N N . SER A 1 331 ? 8.411 27.443 -92.284 1.00 17.83 307 SER A N 1
ATOM 2028 C CA . SER A 1 331 ? 8.886 27.916 -91.000 1.00 18.03 307 SER A CA 1
ATOM 2029 C C . SER A 1 331 ? 9.687 29.177 -91.162 1.00 17.99 307 SER A C 1
ATOM 2030 O O . SER A 1 331 ? 10.252 29.440 -92.229 1.00 20.33 307 SER A O 1
ATOM 2033 N N . GLY A 1 332 ? 9.726 29.976 -90.102 1.00 16.70 308 GLY A N 1
ATOM 2034 C CA . GLY A 1 332 ? 10.517 31.193 -90.136 1.00 16.49 308 GLY A CA 1
ATOM 2035 C C . GLY A 1 332 ? 10.402 31.947 -88.831 1.00 15.88 308 GLY A C 1
ATOM 2036 O O . GLY A 1 332 ? 9.907 31.408 -87.822 1.00 16.37 308 GLY A O 1
ATOM 2037 N N . GLU A 1 333 ? 10.904 33.171 -88.852 1.00 14.87 309 GLU A N 1
ATOM 2038 C CA . GLU A 1 333 ? 10.912 34.047 -87.686 1.00 15.14 309 GLU A CA 1
ATOM 2039 C C . GLU A 1 333 ? 10.281 35.385 -88.006 1.00 14.52 309 GLU A C 1
ATOM 2040 O O . GLU A 1 333 ? 10.311 35.840 -89.155 1.00 15.66 309 GLU A O 1
ATOM 2046 N N . ILE A 1 334 ? 9.759 36.036 -86.984 1.00 12.87 310 ILE A N 1
ATOM 2047 C CA . ILE A 1 334 ? 9.124 37.334 -87.121 1.00 13.32 310 ILE A CA 1
ATOM 2048 C C . ILE A 1 334 ? 9.557 38.200 -85.962 1.00 13.52 310 ILE A C 1
ATOM 2049 O O . ILE A 1 334 ? 9.464 37.764 -84.805 1.00 13.57 310 ILE A O 1
ATOM 2054 N N . ALA A 1 335 ? 10.011 39.432 -86.251 1.00 13.18 311 ALA A N 1
ATOM 2055 C CA . ALA A 1 335 ? 10.381 40.352 -85.190 1.00 13.11 311 ALA A CA 1
ATOM 2056 C C . ALA A 1 335 ? 9.174 41.208 -84.870 1.00 15.08 311 ALA A C 1
ATOM 2057 O O . ALA A 1 335 ? 8.586 41.807 -85.768 1.00 18.81 311 ALA A O 1
ATOM 2059 N N . ILE A 1 336 ? 8.821 41.279 -83.586 1.00 15.18 312 ILE A N 1
ATOM 2060 C CA . ILE A 1 336 ? 7.675 42.054 -83.100 1.00 15.75 312 ILE A CA 1
ATOM 2061 C C . ILE A 1 336 ? 8.218 43.220 -82.283 1.00 15.41 312 ILE A C 1
ATOM 2062 O O . ILE A 1 336 ? 8.698 43.060 -81.145 1.00 16.65 312 ILE A O 1
ATOM 2067 N N . ARG A 1 337 ? 8.139 44.417 -82.846 1.00 14.31 313 ARG A N 1
ATOM 2068 C CA . ARG A 1 337 ? 8.595 45.603 -82.122 1.00 15.18 313 ARG A CA 1
ATOM 2069 C C . ARG A 1 337 ? 7.576 46.033 -81.055 1.00 14.05 313 ARG A C 1
ATOM 2070 O O . ARG A 1 337 ? 6.369 45.966 -81.302 1.00 14.99 313 ARG A O 1
ATOM 2078 N N . ASP A 1 338 ? 8.054 46.471 -79.885 1.00 12.45 314 ASP A N 1
ATOM 2079 C CA . ASP A 1 338 ? 7.158 46.942 -78.824 1.00 12.48 314 ASP A CA 1
ATOM 2080 C C . ASP A 1 338 ? 6.131 45.830 -78.483 1.00 13.70 314 ASP A C 1
ATOM 2081 O O . ASP A 1 338 ? 4.938 46.075 -78.305 1.00 15.47 314 ASP A O 1
ATOM 2086 N N . ALA A 1 339 ? 6.617 44.602 -78.401 1.00 12.88 315 ALA A N 1
ATOM 2087 C CA . ALA A 1 339 ? 5.788 43.421 -78.151 1.00 12.55 315 ALA A CA 1
ATOM 2088 C C . ALA A 1 339 ? 5.122 43.518 -76.794 1.00 12.27 315 ALA A C 1
ATOM 2089 O O . ALA A 1 339 ? 5.777 43.898 -75.822 1.00 13.10 315 ALA A O 1
ATOM 2091 N N . LYS A 1 340 ? 3.856 43.132 -76.734 1.00 12.61 316 LYS A N 1
ATOM 2092 C CA . LYS A 1 340 ? 3.138 43.069 -75.460 1.00 12.50 316 LYS A CA 1
ATOM 2093 C C . LYS A 1 340 ? 3.255 41.678 -74.896 1.00 11.84 316 LYS A C 1
ATOM 2094 O O . LYS A 1 340 ? 2.878 40.685 -75.555 1.00 13.36 316 LYS A O 1
ATOM 2100 N N . LEU A 1 341 ? 3.837 41.582 -73.703 1.00 10.88 317 LEU A N 1
ATOM 2101 C CA . LEU A 1 341 ? 4.174 40.272 -73.155 1.00 10.15 317 LEU A CA 1
ATOM 2102 C C . LEU A 1 341 ? 3.020 39.655 -72.368 1.00 9.53 317 LEU A C 1
ATOM 2103 O O . LEU A 1 341 ? 2.182 40.377 -71.791 1.00 12.07 317 LEU A O 1
ATOM 2108 N N . TRP A 1 342 ? 3.022 38.321 -72.305 1.00 9.96 318 TRP A N 1
ATOM 2109 C CA . TRP A 1 342 ? 2.101 37.592 -71.446 1.00 9.80 318 TRP A CA 1
ATOM 2110 C C . TRP A 1 342 ? 2.717 37.413 -70.075 1.00 9.93 318 TRP A C 1
ATOM 2111 O O . TRP A 1 342 ? 3.852 36.921 -69.971 1.00 9.85 318 TRP A O 1
ATOM 2122 N N . ASN A 1 343 ? 1.977 37.747 -69.015 1.00 10.16 319 ASN A N 1
ATOM 2123 C CA . ASN A 1 343 ? 2.468 37.532 -67.643 1.00 9.64 319 ASN A CA 1
ATOM 2124 C C . ASN A 1 343 ? 1.389 36.930 -66.767 1.00 9.36 319 ASN A C 1
ATOM 2125 O O . ASN A 1 343 ? 0.205 37.172 -67.001 1.00 10.32 319 ASN A O 1
ATOM 2130 N N . PRO A 1 344 ? 1.793 36.162 -65.737 1.00 10.72 320 PRO A N 1
ATOM 2131 C CA . PRO A 1 344 ? 0.804 35.826 -64.715 1.00 11.74 320 PRO A CA 1
ATOM 2132 C C . PRO A 1 344 ? 0.153 37.099 -64.203 1.00 11.75 320 PRO A C 1
ATOM 2133 O O . PRO A 1 344 ? 0.863 38.094 -64.011 1.00 12.54 320 PRO A O 1
ATOM 2137 N N . GLY A 1 345 ? -1.167 37.073 -64.055 1.00 12.22 321 GLY A N 1
ATOM 2138 C CA . GLY A 1 345 ? -1.912 38.209 -63.552 1.00 13.82 321 GLY A CA 1
ATOM 2139 C C . GLY A 1 345 ? -2.112 39.338 -64.550 1.00 13.93 321 GLY A C 1
ATOM 2140 O O . GLY A 1 345 ? -2.766 40.330 -64.225 1.00 16.03 321 GLY A O 1
ATOM 2141 N N . ALA A 1 346 ? -1.578 39.170 -65.760 1.00 13.29 322 ALA A N 1
ATOM 2142 C CA . ALA A 1 346 ? -1.635 40.196 -66.784 1.00 12.66 322 ALA A CA 1
ATOM 2143 C C . ALA A 1 346 ? -1.448 39.550 -68.149 1.00 11.78 322 ALA A C 1
ATOM 2144 O O . ALA A 1 346 ? -0.419 39.712 -68.819 1.00 12.60 322 ALA A O 1
ATOM 2146 N N . ALA A 1 347 ? -2.446 38.776 -68.536 1.00 11.05 323 ALA A N 1
ATOM 2147 C CA . ALA A 1 347 ? -2.390 38.072 -69.805 1.00 9.89 323 ALA A CA 1
ATOM 2148 C C . ALA A 1 347 ? -2.435 39.048 -70.979 1.00 10.94 323 ALA A C 1
ATOM 2149 O O . ALA A 1 347 ? -3.103 40.096 -70.919 1.00 13.10 323 ALA A O 1
ATOM 2151 N N . TYR A 1 348 ? -1.733 38.697 -72.045 1.00 10.89 324 TYR A N 1
ATOM 2152 C CA . TYR A 1 348 ? -1.917 39.367 -73.348 1.00 10.46 324 TYR A CA 1
ATOM 2153 C C . TYR A 1 348 ? -1.731 38.304 -74.396 1.00 11.02 324 TYR A C 1
ATOM 2154 O O . TYR A 1 348 ? -0.741 37.572 -74.338 1.00 11.30 324 TYR A O 1
ATOM 2163 N N . LEU A 1 349 ? -2.710 38.177 -75.291 1.00 10.42 325 LEU A N 1
ATOM 2164 C CA . LEU A 1 349 ? -2.663 37.163 -76.328 1.00 10.74 325 LEU A CA 1
ATOM 2165 C C . LEU A 1 349 ? -2.686 37.771 -77.724 1.00 11.12 325 LEU A C 1
ATOM 2166 O O . LEU A 1 349 ? -3.427 38.720 -78.014 1.00 13.02 325 LEU A O 1
ATOM 2171 N N . TYR A 1 350 ? -1.831 37.226 -78.577 1.00 9.83 326 TYR A N 1
ATOM 2172 C CA . TYR A 1 350 ? -1.855 37.472 -80.010 1.00 10.45 326 TYR A CA 1
ATOM 2173 C C . TYR A 1 350 ? -2.511 36.292 -80.712 1.00 10.84 326 TYR A C 1
ATOM 2174 O O . TYR A 1 350 ? -2.711 35.213 -80.122 1.00 11.26 326 TYR A O 1
ATOM 2183 N N . THR A 1 351 ? -2.826 36.473 -81.990 1.00 10.93 327 THR A N 1
ATOM 2184 C CA . THR A 1 351 ? -3.285 35.346 -82.817 1.00 11.26 327 THR A CA 1
ATOM 2185 C C . THR A 1 351 ? -2.364 35.226 -84.037 1.00 12.59 327 THR A C 1
ATOM 2186 O O . THR A 1 351 ? -2.080 36.252 -84.686 1.00 14.15 327 THR A O 1
ATOM 2190 N N . ALA A 1 352 ? -1.880 34.009 -84.308 1.00 12.47 328 ALA A N 1
ATOM 2191 C CA . ALA A 1 352 ? -1.205 33.742 -85.565 1.00 12.82 328 ALA A CA 1
ATOM 2192 C C . ALA A 1 352 ? -2.212 33.150 -86.520 1.00 12.75 328 ALA A C 1
ATOM 2193 O O . ALA A 1 352 ? -2.715 32.042 -86.279 1.00 13.27 328 ALA A O 1
ATOM 2195 N N . VAL A 1 353 ? -2.542 33.887 -87.571 1.00 12.73 329 VAL A N 1
ATOM 2196 C CA . VAL A 1 353 ? -3.467 33.395 -88.595 1.00 13.82 329 VAL A CA 1
ATOM 2197 C C . VAL A 1 353 ? -2.660 32.823 -89.736 1.00 13.90 329 VAL A C 1
ATOM 2198 O O . VAL A 1 353 ? -1.884 33.534 -90.360 1.00 16.74 329 VAL A O 1
ATOM 2202 N N . ALA A 1 354 ? -2.823 31.525 -89.996 1.00 13.56 330 ALA A N 1
ATOM 2203 C CA . ALA A 1 354 ? -2.139 30.888 -91.115 1.00 14.06 330 ALA A CA 1
ATOM 2204 C C . ALA A 1 354 ? -3.151 30.677 -92.227 1.00 14.56 330 ALA A C 1
ATOM 2205 O O . ALA A 1 354 ? -4.186 30.068 -91.995 1.00 14.43 330 ALA A O 1
ATOM 2207 N N . GLU A 1 355 ? -2.840 31.165 -93.425 1.00 14.95 331 GLU A N 1
ATOM 2208 C CA . GLU A 1 355 ? -3.720 31.008 -94.582 1.00 17.33 331 GLU A CA 1
ATOM 2209 C C . GLU A 1 355 ? -2.960 30.352 -95.728 1.00 18.41 331 GLU A C 1
ATOM 2210 O O . GLU A 1 355 ? -1.980 30.910 -96.227 1.00 19.49 331 GLU A O 1
ATOM 2216 N N . LEU A 1 356 ? -3.393 29.158 -96.116 1.00 18.25 332 LEU A N 1
ATOM 2217 C CA . LEU A 1 356 ? -2.804 28.446 -97.231 1.00 18.80 332 LEU A CA 1
ATOM 2218 C C . LEU A 1 356 ? -3.282 29.094 -98.522 1.00 19.60 332 LEU A C 1
ATOM 2219 O O . LEU A 1 356 ? -4.491 29.220 -98.737 1.00 19.48 332 LEU A O 1
ATOM 2224 N N . LEU A 1 357 ? -2.341 29.512 -99.368 1.00 20.85 333 LEU A N 1
ATOM 2225 C CA . LEU A 1 357 ? -2.689 30.240 -100.599 1.00 23.54 333 LEU A CA 1
ATOM 2226 C C . LEU A 1 357 ? -2.839 29.285 -101.761 1.00 26.04 333 LEU A C 1
ATOM 2227 O O . LEU A 1 357 ? -2.244 28.218 -101.775 1.00 25.69 333 LEU A O 1
ATOM 2232 N N . PRO A 1 358 ? -3.677 29.655 -102.727 1.00 29.78 334 PRO A N 1
ATOM 2233 C CA . PRO A 1 358 ? -3.811 28.814 -103.915 1.00 32.47 334 PRO A CA 1
ATOM 2234 C C . PRO A 1 358 ? -2.528 28.837 -104.730 1.00 35.89 334 PRO A C 1
ATOM 2235 O O . PRO A 1 358 ? -1.720 29.765 -104.603 1.00 35.61 334 PRO A O 1
ATOM 2239 N N . GLU A 1 359 ? -2.320 27.768 -105.491 1.00 39.72 335 GLU A N 1
ATOM 2240 C CA . GLU A 1 359 ? -1.332 27.710 -106.554 1.00 44.17 335 GLU A CA 1
ATOM 2241 C C . GLU A 1 359 ? -1.336 29.027 -107.339 1.00 43.71 335 GLU A C 1
ATOM 2242 O O . GLU A 1 359 ? -2.364 29.433 -107.880 1.00 43.82 335 GLU A O 1
ATOM 2248 N N . GLY A 1 360 ? -0.228 29.756 -107.279 1.00 43.26 336 GLY A N 1
ATOM 2249 C CA . GLY A 1 360 ? -0.106 31.009 -107.997 1.00 44.09 336 GLY A CA 1
ATOM 2250 C C . GLY A 1 360 ? 0.062 32.168 -107.029 1.00 45.08 336 GLY A C 1
ATOM 2251 O O . GLY A 1 360 ? 0.287 33.302 -107.439 1.00 45.86 336 GLY A O 1
ATOM 2252 N N . GLY A 1 361 ? -0.045 31.885 -105.732 1.00 44.99 337 GLY A N 1
ATOM 2253 C CA . GLY A 1 361 ? 0.136 32.918 -104.723 1.00 44.78 337 GLY A CA 1
ATOM 2254 C C . GLY A 1 361 ? -0.916 34.018 -104.771 1.00 44.89 337 GLY A C 1
ATOM 2255 O O . GLY A 1 361 ? -1.919 33.923 -105.496 1.00 43.25 337 GLY A O 1
ATOM 2256 N N . ALA A 1 362 ? -0.709 35.042 -103.944 1.00 46.32 338 ALA A N 1
ATOM 2257 C CA . ALA A 1 362 ? -1.609 36.179 -103.881 1.00 48.54 338 ALA A CA 1
ATOM 2258 C C . ALA A 1 362 ? -1.543 36.966 -105.200 1.00 52.47 338 ALA A C 1
ATOM 2259 O O . ALA A 1 362 ? -2.501 37.651 -105.573 1.00 52.28 338 ALA A O 1
ATOM 2261 N N . GLU A 1 363 ? -0.418 36.839 -105.911 1.00 56.30 339 GLU A N 1
ATOM 2262 C CA . GLU A 1 363 ? -0.234 37.496 -107.211 1.00 60.15 339 GLU A CA 1
ATOM 2263 C C . GLU A 1 363 ? -1.305 37.092 -108.216 1.00 61.69 339 GLU A C 1
ATOM 2264 O O . GLU A 1 363 ? -1.657 37.867 -109.110 1.00 63.20 339 GLU A O 1
ATOM 2270 N N . SER A 1 364 ? -1.811 35.872 -108.068 1.00 60.85 340 SER A N 1
ATOM 2271 C CA . SER A 1 364 ? -2.746 35.286 -109.025 1.00 59.56 340 SER A CA 1
ATOM 2272 C C . SER A 1 364 ? -4.204 35.359 -108.556 1.00 57.05 340 SER A C 1
ATOM 2273 O O . SER A 1 364 ? -5.120 35.601 -109.347 1.00 56.85 340 SER A O 1
ATOM 2276 N N . SER A 1 365 ? -4.432 35.152 -107.267 1.00 54.72 341 SER A N 1
ATOM 2277 C CA . SER A 1 365 ? -5.801 35.129 -106.783 1.00 52.83 341 SER A CA 1
ATOM 2278 C C . SER A 1 365 ? -5.909 35.600 -105.327 1.00 50.98 341 SER A C 1
ATOM 2279 O O . SER A 1 365 ? -4.940 35.558 -104.559 1.00 51.47 341 SER A O 1
ATOM 2282 N N . SER A 1 366 ? -7.097 36.076 -104.976 1.00 48.73 342 SER A N 1
ATOM 2283 C CA . SER A 1 366 ? -7.404 36.553 -103.635 1.00 47.25 342 SER A CA 1
ATOM 2284 C C . SER A 1 366 ? -7.940 35.429 -102.746 1.00 44.80 342 SER A C 1
ATOM 2285 O O . SER A 1 366 ? -8.115 35.612 -101.535 1.00 45.49 342 SER A O 1
ATOM 2288 N N . ARG A 1 367 ? -8.221 34.269 -103.333 1.00 41.60 343 ARG A N 1
ATOM 2289 C CA . ARG A 1 367 ? -8.924 33.242 -102.570 1.00 39.36 343 ARG A CA 1
ATOM 2290 C C . ARG A 1 367 ? -7.998 32.567 -101.563 1.00 33.17 343 ARG A C 1
ATOM 2291 O O . ARG A 1 367 ? -6.783 32.562 -101.728 1.00 32.09 343 ARG A O 1
ATOM 2299 N N . ILE A 1 368 ? -8.592 31.975 -100.532 1.00 28.11 344 ILE A N 1
ATOM 2300 C CA . ILE A 1 368 ? -7.841 31.258 -99.493 1.00 25.13 344 ILE A CA 1
ATOM 2301 C C . ILE A 1 368 ? -8.229 29.784 -99.521 1.00 23.54 344 ILE A C 1
ATOM 2302 O O . ILE A 1 368 ? -9.415 29.459 -99.525 1.00 25.53 344 ILE A O 1
ATOM 2307 N N . ILE A 1 369 ? -7.248 28.888 -99.557 1.00 20.74 345 ILE A N 1
ATOM 2308 C CA . ILE A 1 369 ? -7.530 27.449 -99.594 1.00 20.93 345 ILE A CA 1
ATOM 2309 C C . ILE A 1 369 ? -7.920 26.904 -98.203 1.00 19.99 345 ILE A C 1
ATOM 2310 O O . ILE A 1 369 ? -8.850 26.112 -98.066 1.00 18.94 345 ILE A O 1
ATOM 2315 N N . ASP A 1 370 ? -7.183 27.329 -97.174 1.00 17.47 346 ASP A N 1
ATOM 2316 C CA . ASP A 1 370 ? -7.410 26.814 -95.818 1.00 15.21 346 ASP A CA 1
ATOM 2317 C C . ASP A 1 370 ? -6.886 27.839 -94.843 1.00 14.19 346 ASP A C 1
ATOM 2318 O O . ASP A 1 370 ? -6.036 28.680 -95.221 1.00 15.97 346 ASP A O 1
ATOM 2323 N N . ALA A 1 371 ? -7.377 27.802 -93.611 1.00 13.66 347 ALA A N 1
ATOM 2324 C CA . ALA A 1 371 ? -6.963 28.781 -92.627 1.00 13.17 347 ALA A CA 1
ATOM 2325 C C . ALA A 1 371 ? -7.090 28.179 -91.240 1.00 13.10 347 ALA A C 1
ATOM 2326 O O . ALA A 1 371 ? -7.949 27.329 -90.990 1.00 13.63 347 ALA A O 1
ATOM 2328 N N . TYR A 1 372 ? -6.274 28.672 -90.323 1.00 13.56 348 TYR A N 1
ATOM 2329 C CA . TYR A 1 372 ? -6.367 28.284 -88.930 1.00 12.82 348 TYR A CA 1
ATOM 2330 C C . TYR A 1 372 ? -5.862 29.455 -88.099 1.00 11.97 348 TYR A C 1
ATOM 2331 O O . TYR A 1 372 ? -4.869 30.106 -88.462 1.00 13.91 348 TYR A O 1
ATOM 2340 N N . ARG A 1 373 ? -6.542 29.714 -86.977 1.00 12.39 349 ARG A N 1
ATOM 2341 C CA . ARG A 1 373 ? -6.209 30.841 -86.093 1.00 12.22 349 ARG A CA 1
ATOM 2342 C C . ARG A 1 373 ? -5.631 30.298 -84.797 1.00 11.52 349 ARG A C 1
ATOM 2343 O O . ARG A 1 373 ? -6.345 29.692 -84.017 1.00 13.13 349 ARG A O 1
ATOM 2351 N N . GLN A 1 374 ? -4.344 30.500 -84.567 1.00 10.78 350 GLN A N 1
ATOM 2352 C CA . GLN A 1 374 ? -3.663 29.958 -83.381 1.00 11.04 350 GLN A CA 1
ATOM 2353 C C . GLN A 1 374 ? -3.355 31.028 -82.353 1.00 10.96 350 GLN A C 1
ATOM 2354 O O . GLN A 1 374 ? -2.554 31.925 -82.612 1.00 11.76 350 GLN A O 1
ATOM 2360 N N . THR A 1 375 ? -3.980 30.932 -81.178 1.00 11.07 351 THR A N 1
ATOM 2361 C CA . THR A 1 375 ? -3.671 31.884 -80.116 1.00 12.07 351 THR A CA 1
ATOM 2362 C C . THR A 1 375 ? -2.271 31.639 -79.569 1.00 10.74 351 THR A C 1
ATOM 2363 O O . THR A 1 375 ? -1.812 30.487 -79.502 1.00 12.84 351 THR A O 1
ATOM 2367 N N . PHE A 1 376 ? -1.579 32.706 -79.172 1.00 10.03 352 PHE A N 1
ATOM 2368 C CA . PHE A 1 376 ? -0.296 32.506 -78.515 1.00 10.95 352 PHE A CA 1
ATOM 2369 C C . PHE A 1 376 ? 0.002 33.691 -77.621 1.00 9.69 352 PHE A C 1
ATOM 2370 O O . PHE A 1 376 ? -0.653 34.722 -77.734 1.00 10.83 352 PHE A O 1
ATOM 2378 N N . GLY A 1 377 ? 0.982 33.551 -76.722 1.00 10.85 353 GLY A N 1
ATOM 2379 C CA . GLY A 1 377 ? 1.414 34.689 -75.919 1.00 8.71 353 GLY A CA 1
ATOM 2380 C C . GLY A 1 377 ? 2.912 34.786 -75.967 1.00 9.30 353 GLY A C 1
ATOM 2381 O O . GLY A 1 377 ? 3.600 33.747 -76.040 1.00 13.18 353 GLY A O 1
ATOM 2382 N N . ILE A 1 378 ? 3.428 36.009 -75.942 1.00 9.25 354 ILE A N 1
ATOM 2383 C CA . ILE A 1 378 ? 4.861 36.213 -76.044 1.00 10.86 354 ILE A CA 1
ATOM 2384 C C . ILE A 1 378 ? 5.455 36.305 -74.645 1.00 11.05 354 ILE A C 1
ATOM 2385 O O . ILE A 1 378 ? 5.133 37.237 -73.872 1.00 11.28 354 ILE A O 1
ATOM 2390 N N . ARG A 1 379 ? 6.275 35.316 -74.292 1.00 10.43 355 ARG A N 1
ATOM 2391 C CA . ARG A 1 379 ? 6.899 35.294 -72.965 1.00 9.69 355 ARG A CA 1
ATOM 2392 C C . ARG A 1 379 ? 8.014 34.273 -72.973 1.00 9.04 355 ARG A C 1
ATOM 2393 O O . ARG A 1 379 ? 7.945 33.274 -73.736 1.00 10.72 355 ARG A O 1
ATOM 2401 N N . THR A 1 380 ? 9.025 34.492 -72.141 1.00 10.12 356 THR A N 1
ATOM 2402 C CA . THR A 1 380 ? 10.072 33.486 -71.969 1.00 10.48 356 THR A CA 1
ATOM 2403 C C . THR A 1 380 ? 10.016 32.868 -70.585 1.00 10.69 356 THR A C 1
ATOM 2404 O O . THR A 1 380 ? 9.485 33.494 -69.630 1.00 10.45 356 THR A O 1
ATOM 2408 N N . VAL A 1 381 ? 10.589 31.670 -70.484 1.00 9.51 357 VAL A N 1
ATOM 2409 C CA . VAL A 1 381 ? 10.713 30.949 -69.217 1.00 10.30 357 VAL A CA 1
ATOM 2410 C C . VAL A 1 381 ? 12.134 30.468 -69.104 1.00 11.31 357 VAL A C 1
ATOM 2411 O O . VAL A 1 381 ? 12.633 29.855 -70.042 1.00 14.73 357 VAL A O 1
ATOM 2415 N N . GLU A 1 382 ? 12.799 30.753 -67.979 1.00 12.22 358 GLU A N 1
ATOM 2416 C CA . GLU A 1 382 ? 14.190 30.357 -67.799 1.00 12.58 358 GLU A CA 1
ATOM 2417 C C . GLU A 1 382 ? 14.475 30.035 -66.336 1.00 11.79 358 GLU A C 1
ATOM 2418 O O . GLU A 1 382 ? 14.247 30.876 -65.459 1.00 13.83 358 GLU A O 1
ATOM 2424 N N . VAL A 1 383 ? 14.977 28.838 -66.077 1.00 10.83 359 VAL A N 1
ATOM 2425 C CA . VAL A 1 383 ? 15.511 28.567 -64.750 1.00 12.38 359 VAL A CA 1
ATOM 2426 C C . VAL A 1 383 ? 16.936 29.103 -64.700 1.00 12.78 359 VAL A C 1
ATOM 2427 O O . VAL A 1 383 ? 17.750 28.791 -65.577 1.00 14.69 359 VAL A O 1
ATOM 2431 N N . SER A 1 384 ? 17.229 29.908 -63.691 1.00 13.01 360 SER A N 1
ATOM 2432 C CA . SER A 1 384 ? 18.552 30.475 -63.517 1.00 13.87 360 SER A CA 1
ATOM 2433 C C . SER A 1 384 ? 18.958 30.377 -62.059 1.00 13.38 360 SER A C 1
ATOM 2434 O O . SER A 1 384 ? 18.366 31.048 -61.217 1.00 14.96 360 SER A O 1
ATOM 2437 N N . GLY A 1 385 ? 19.944 29.535 -61.753 1.00 13.56 361 GLY A N 1
ATOM 2438 C CA . GLY A 1 385 ? 20.331 29.321 -60.363 1.00 14.58 361 GLY A CA 1
ATOM 2439 C C . GLY A 1 385 ? 19.157 28.812 -59.559 1.00 13.79 361 GLY A C 1
ATOM 2440 O O . GLY A 1 385 ? 18.529 27.798 -59.904 1.00 14.43 361 GLY A O 1
ATOM 2441 N N . THR A 1 386 ? 18.804 29.546 -58.508 1.00 12.76 362 THR A N 1
ATOM 2442 C CA . THR A 1 386 ? 17.662 29.167 -57.687 1.00 12.52 362 THR A CA 1
ATOM 2443 C C . THR A 1 386 ? 16.430 30.019 -57.994 1.00 12.07 362 THR A C 1
ATOM 2444 O O . THR A 1 386 ? 15.535 30.152 -57.138 1.00 14.58 362 THR A O 1
ATOM 2448 N N . THR A 1 387 ? 16.364 30.575 -59.208 1.00 11.89 363 THR A N 1
ATOM 2449 C CA . THR A 1 387 ? 15.208 31.379 -59.600 1.00 11.91 363 THR A CA 1
ATOM 2450 C C . THR A 1 387 ? 14.500 30.787 -60.796 1.00 10.51 363 THR A C 1
ATOM 2451 O O . THR A 1 387 ? 15.095 30.043 -61.599 1.00 11.20 363 THR A O 1
ATOM 2455 N N . PHE A 1 388 ? 13.214 31.120 -60.905 1.00 9.75 364 PHE A N 1
ATOM 2456 C CA . PHE A 1 388 ? 12.362 30.704 -62.007 1.00 9.21 364 PHE A CA 1
ATOM 2457 C C . PHE A 1 388 ? 11.896 31.966 -62.706 1.00 9.89 364 PHE A C 1
ATOM 2458 O O . PHE A 1 388 ? 11.033 32.695 -62.180 1.00 10.77 364 PHE A O 1
ATOM 2466 N N . LEU A 1 389 ? 12.499 32.275 -63.857 1.00 11.04 365 LEU A N 1
ATOM 2467 C CA . LEU A 1 389 ? 12.286 33.585 -64.480 1.00 10.70 365 LEU A CA 1
ATOM 2468 C C . LEU A 1 389 ? 11.231 33.549 -65.572 1.00 9.65 365 LEU A C 1
ATOM 2469 O O . LEU A 1 389 ? 11.353 32.780 -66.544 1.00 11.27 365 LEU A O 1
ATOM 2474 N N . ILE A 1 390 ? 10.197 34.372 -65.435 1.00 10.47 366 ILE A N 1
ATOM 2475 C CA . ILE A 1 390 ? 9.236 34.562 -66.520 1.00 9.48 366 ILE A CA 1
ATOM 2476 C C . ILE A 1 390 ? 9.473 35.970 -67.037 1.00 9.75 366 ILE A C 1
ATOM 2477 O O . ILE A 1 390 ? 9.459 36.934 -66.245 1.00 10.75 366 ILE A O 1
ATOM 2482 N N . ASN A 1 391 ? 9.780 36.096 -68.326 1.00 10.24 367 ASN A N 1
ATOM 2483 C CA . ASN A 1 391 ? 10.168 37.415 -68.882 1.00 10.40 367 ASN A CA 1
ATOM 2484 C C . ASN A 1 391 ? 11.272 38.055 -68.061 1.00 11.23 367 ASN A C 1
ATOM 2485 O O . ASN A 1 391 ? 11.309 39.289 -67.874 1.00 11.63 367 ASN A O 1
ATOM 2490 N N . GLY A 1 392 ? 12.207 37.202 -67.607 1.00 10.48 368 GLY A N 1
ATOM 2491 C CA . GLY A 1 392 ? 13.352 37.682 -66.856 1.00 11.61 368 GLY A CA 1
ATOM 2492 C C . GLY A 1 392 ? 13.070 38.097 -65.418 1.00 11.44 368 GLY A C 1
ATOM 2493 O O . GLY A 1 392 ? 14.004 38.561 -64.736 1.00 12.85 368 GLY A O 1
ATOM 2494 N N . LYS A 1 393 ? 11.821 37.921 -64.943 1.00 10.98 369 LYS A N 1
ATOM 2495 C CA . LYS A 1 393 ? 11.457 38.360 -63.587 1.00 10.43 369 LYS A CA 1
ATOM 2496 C C . LYS A 1 393 ? 11.345 37.100 -62.669 1.00 11.17 369 LYS A C 1
ATOM 2497 O O . LYS A 1 393 ? 10.835 36.063 -63.090 1.00 10.37 369 LYS A O 1
ATOM 2503 N N . PRO A 1 394 ? 11.777 37.205 -61.403 1.00 11.39 370 PRO A N 1
ATOM 2504 C CA . PRO A 1 394 ? 11.728 36.049 -60.497 1.00 11.73 370 PRO A CA 1
ATOM 2505 C C . PRO A 1 394 ? 10.310 35.761 -60.014 1.00 11.44 370 PRO A C 1
ATOM 2506 O O . PRO A 1 394 ? 9.759 36.459 -59.172 1.00 11.99 370 PRO A O 1
ATOM 2510 N N . PHE A 1 395 ? 9.743 34.688 -60.553 1.00 9.30 371 PHE A N 1
ATOM 2511 C CA . PHE A 1 395 ? 8.358 34.317 -60.284 1.00 9.33 371 PHE A CA 1
ATOM 2512 C C . PHE A 1 395 ? 8.262 33.510 -58.980 1.00 10.08 371 PHE A C 1
ATOM 2513 O O . PHE A 1 395 ? 9.180 32.752 -58.646 1.00 11.12 371 PHE A O 1
ATOM 2521 N N . TYR A 1 396 ? 7.121 33.608 -58.306 1.00 9.70 372 TYR A N 1
ATOM 2522 C CA . TYR A 1 396 ? 6.820 32.767 -57.142 1.00 9.66 372 TYR A CA 1
ATOM 2523 C C . TYR A 1 396 ? 5.473 32.089 -57.396 1.00 9.33 372 TYR A C 1
ATOM 2524 O O . TYR A 1 396 ? 4.471 32.780 -57.572 1.00 9.65 372 TYR A O 1
ATOM 2533 N N . PHE A 1 397 ? 5.434 30.748 -57.416 1.00 8.68 373 PHE A N 1
ATOM 2534 C CA . PHE A 1 397 ? 4.154 30.029 -57.618 1.00 8.37 373 PHE A CA 1
ATOM 2535 C C . PHE A 1 397 ? 3.296 30.117 -56.367 1.00 8.19 373 PHE A C 1
ATOM 2536 O O . PHE A 1 397 ? 3.771 29.815 -55.265 1.00 9.66 373 PHE A O 1
ATOM 2544 N N . LYS A 1 398 ? 2.021 30.479 -56.545 1.00 7.92 374 LYS A N 1
ATOM 2545 C CA . LYS A 1 398 ? 1.003 30.386 -55.478 1.00 8.37 374 LYS A CA 1
ATOM 2546 C C . LYS A 1 398 ? -0.144 29.582 -56.021 1.00 7.84 374 LYS A C 1
ATOM 2547 O O . LYS A 1 398 ? -0.719 29.971 -57.044 1.00 9.13 374 LYS A O 1
ATOM 2553 N N . GLY A 1 399 ? -0.494 28.481 -55.391 1.00 7.42 375 GLY A N 1
ATOM 2554 C CA . GLY A 1 399 ? -1.620 27.711 -55.913 1.00 8.40 375 GLY A CA 1
ATOM 2555 C C . GLY A 1 399 ? -1.663 26.319 -55.343 1.00 6.88 375 GLY A C 1
ATOM 2556 O O . GLY A 1 399 ? -1.512 26.116 -54.139 1.00 8.29 375 GLY A O 1
ATOM 2557 N N . PHE A 1 400 ? -1.905 25.354 -56.216 1.00 7.60 376 PHE A N 1
ATOM 2558 C CA . PHE A 1 400 ? -2.352 24.029 -55.788 1.00 7.12 376 PHE A CA 1
ATOM 2559 C C . PHE A 1 400 ? -2.327 23.042 -56.911 1.00 7.47 376 PHE A C 1
ATOM 2560 O O . PHE A 1 400 ? -2.378 23.432 -58.089 1.00 8.07 376 PHE A O 1
ATOM 2568 N N . GLY A 1 401 ? -2.328 21.763 -56.542 1.00 7.39 377 GLY A N 1
ATOM 2569 C CA . GLY A 1 401 ? -2.764 20.748 -57.491 1.00 7.87 377 GLY A CA 1
ATOM 2570 C C . GLY A 1 401 ? -4.281 20.803 -57.555 1.00 7.78 377 GLY A C 1
ATOM 2571 O O . GLY A 1 401 ? -4.948 21.100 -56.557 1.00 8.79 377 GLY A O 1
ATOM 2572 N N . LYS A 1 402 ? -4.833 20.512 -58.728 1.00 7.74 378 LYS A N 1
ATOM 2573 C CA . LYS A 1 402 ? -6.262 20.395 -58.907 1.00 7.78 378 LYS A CA 1
ATOM 2574 C C . LYS A 1 402 ? -6.634 18.949 -59.243 1.00 7.85 378 LYS A C 1
ATOM 2575 O O . LYS A 1 402 ? -5.802 18.045 -59.182 1.00 9.28 378 LYS A O 1
ATOM 2581 N N . HIS A 1 403 ? -7.907 18.726 -59.538 1.00 7.65 379 HIS A N 1
ATOM 2582 C CA . HIS A 1 403 ? -8.372 17.518 -60.218 1.00 6.92 379 HIS A CA 1
ATOM 2583 C C . HIS A 1 403 ? -9.501 17.951 -61.139 1.00 7.97 379 HIS A C 1
ATOM 2584 O O . HIS A 1 403 ? -10.231 18.911 -60.820 1.00 10.09 379 HIS A O 1
ATOM 2591 N N . GLU A 1 404 ? -9.708 17.221 -62.231 1.00 6.87 380 GLU A N 1
ATOM 2592 C CA . GLU A 1 404 ? -10.967 17.354 -62.949 1.00 7.16 380 GLU A CA 1
ATOM 2593 C C . GLU A 1 404 ? -11.908 16.405 -62.256 1.00 7.89 380 GLU A C 1
ATOM 2594 O O . GLU A 1 404 ? -11.862 15.188 -62.430 1.00 8.39 380 GLU A O 1
ATOM 2600 N N . ASP A 1 405 ? -12.733 16.966 -61.381 1.00 6.85 381 ASP A N 1
ATOM 2601 C CA . ASP A 1 405 ? -13.569 16.152 -60.508 1.00 7.55 381 ASP A CA 1
ATOM 2602 C C . ASP A 1 405 ? -14.754 17.003 -60.086 1.00 7.37 381 ASP A C 1
ATOM 2603 O O . ASP A 1 405 ? -14.577 18.140 -59.638 1.00 8.38 381 ASP A O 1
ATOM 2608 N N . SER A 1 406 ? -15.958 16.447 -60.189 1.00 7.57 382 SER A N 1
ATOM 2609 C CA . SER A 1 406 ? -17.144 17.111 -59.650 1.00 7.18 382 SER A CA 1
ATOM 2610 C C . SER A 1 406 ? -18.272 16.108 -59.479 1.00 7.50 382 SER A C 1
ATOM 2611 O O . SER A 1 406 ? -18.285 15.081 -60.162 1.00 8.40 382 SER A O 1
ATOM 2614 N N . TYR A 1 407 ? -19.236 16.415 -58.601 1.00 7.55 383 TYR A N 1
ATOM 2615 C CA . TYR A 1 407 ? -20.476 15.651 -58.565 1.00 8.04 383 TYR A CA 1
ATOM 2616 C C . TYR A 1 407 ? -21.085 15.507 -59.966 1.00 7.40 383 TYR A C 1
ATOM 2617 O O . TYR A 1 407 ? -21.038 16.454 -60.792 1.00 9.05 383 TYR A O 1
ATOM 2626 N N . PHE A 1 408 ? -21.664 14.331 -60.204 1.00 7.50 384 PHE A N 1
ATOM 2627 C CA . PHE A 1 408 ? -22.421 13.978 -61.412 1.00 7.56 384 PHE A CA 1
ATOM 2628 C C . PHE A 1 408 ? -21.485 13.740 -62.599 1.00 7.45 384 PHE A C 1
ATOM 2629 O O . PHE A 1 408 ? -21.571 12.685 -63.248 1.00 8.95 384 PHE A O 1
ATOM 2637 N N . HIS A 1 409 ? -20.623 14.715 -62.914 1.00 7.27 385 HIS A N 1
ATOM 2638 C CA . HIS A 1 409 ? -19.762 14.612 -64.096 1.00 7.14 385 HIS A CA 1
ATOM 2639 C C . HIS A 1 409 ? -18.593 13.663 -63.928 1.00 7.06 385 HIS A C 1
ATOM 2640 O O . HIS A 1 409 ? -18.102 13.122 -64.919 1.00 8.25 385 HIS A O 1
ATOM 2647 N N . GLY A 1 410 ? -18.127 13.467 -62.689 1.00 7.54 386 GLY A N 1
ATOM 2648 C CA . GLY A 1 410 ? -16.943 12.647 -62.443 1.00 8.18 386 GLY A CA 1
ATOM 2649 C C . GLY A 1 410 ? -15.729 13.408 -62.962 1.00 7.77 386 GLY A C 1
ATOM 2650 O O . GLY A 1 410 ? -15.454 14.537 -62.517 1.00 7.89 386 GLY A O 1
ATOM 2651 N N . ARG A 1 411 ? -15.004 12.776 -63.882 1.00 7.62 387 ARG A N 1
ATOM 2652 C CA . ARG A 1 411 ? -13.866 13.400 -64.553 1.00 7.99 387 ARG A CA 1
ATOM 2653 C C . ARG A 1 411 ? -14.343 14.111 -65.834 1.00 7.48 387 ARG A C 1
ATOM 2654 O O . ARG A 1 411 ? -13.527 14.630 -66.612 1.00 9.92 387 ARG A O 1
ATOM 2662 N N . GLY A 1 412 ? -15.664 14.163 -66.070 1.00 7.83 388 GLY A N 1
ATOM 2663 C CA . GLY A 1 412 ? -16.191 14.779 -67.290 1.00 8.61 388 GLY A CA 1
ATOM 2664 C C . GLY A 1 412 ? -15.917 16.288 -67.317 1.00 7.50 388 GLY A C 1
ATOM 2665 O O . GLY A 1 412 ? -16.082 17.011 -66.311 1.00 9.57 388 GLY A O 1
ATOM 2666 N N . THR A 1 413 ? -15.557 16.784 -68.495 1.00 7.37 389 THR A N 1
ATOM 2667 C CA . THR A 1 413 ? -15.282 18.201 -68.645 1.00 7.84 389 THR A CA 1
ATOM 2668 C C . THR A 1 413 ? -16.549 19.014 -68.487 1.00 7.47 389 THR A C 1
ATOM 2669 O O . THR A 1 413 ? -17.627 18.616 -68.958 1.00 9.63 389 THR A O 1
ATOM 2673 N N . ASP A 1 414 ? -16.429 20.153 -67.804 1.00 7.92 390 ASP A N 1
ATOM 2674 C CA . ASP A 1 414 ? -17.574 21.010 -67.514 1.00 8.32 390 ASP A CA 1
ATOM 2675 C C . ASP A 1 414 ? -17.067 22.453 -67.564 1.00 8.84 390 ASP A C 1
ATOM 2676 O O . ASP A 1 414 ? -16.342 22.890 -66.664 1.00 9.31 390 ASP A O 1
ATOM 2681 N N . ASP A 1 415 ? -17.402 23.185 -68.624 1.00 8.88 391 ASP A N 1
ATOM 2682 C CA . ASP A 1 415 ? -16.851 24.529 -68.722 1.00 9.76 391 ASP A CA 1
ATOM 2683 C C . ASP A 1 415 ? -17.480 25.551 -67.784 1.00 7.68 391 ASP A C 1
ATOM 2684 O O . ASP A 1 415 ? -16.810 26.530 -67.444 1.00 8.63 391 ASP A O 1
ATOM 2689 N N . VAL A 1 416 ? -18.711 25.309 -67.300 1.00 7.81 392 VAL A N 1
ATOM 2690 C CA . VAL A 1 416 ? -19.252 26.134 -66.225 1.00 7.73 392 VAL A CA 1
ATOM 2691 C C . VAL A 1 416 ? -18.315 26.007 -65.012 1.00 7.89 392 VAL A C 1
ATOM 2692 O O . VAL A 1 416 ? -17.954 27.022 -64.393 1.00 8.07 392 VAL A O 1
ATOM 2696 N N . LEU A 1 417 ? -17.923 24.778 -64.690 1.00 7.44 393 LEU A N 1
ATOM 2697 C CA . LEU A 1 417 ? -17.029 24.565 -63.572 1.00 7.73 393 LEU A CA 1
ATOM 2698 C C . LEU A 1 417 ? -15.627 25.125 -63.820 1.00 7.33 393 LEU A C 1
ATOM 2699 O O . LEU A 1 417 ? -15.025 25.682 -62.890 1.00 8.20 393 LEU A O 1
ATOM 2704 N N . ASN A 1 418 ? -15.116 25.011 -65.051 1.00 7.83 394 ASN A N 1
ATOM 2705 C CA . ASN A 1 418 ? -13.804 25.588 -65.334 1.00 7.29 394 ASN A CA 1
ATOM 2706 C C . ASN A 1 418 ? -13.812 27.100 -65.166 1.00 7.42 394 ASN A C 1
ATOM 2707 O O . ASN A 1 418 ? -12.884 27.665 -64.583 1.00 7.40 394 ASN A O 1
ATOM 2712 N N . VAL A 1 419 ? -14.860 27.745 -65.689 1.00 6.78 395 VAL A N 1
ATOM 2713 C CA . VAL A 1 419 ? -14.972 29.212 -65.560 1.00 7.16 395 VAL A CA 1
ATOM 2714 C C . VAL A 1 419 ? -15.070 29.597 -64.083 1.00 6.96 395 VAL A C 1
ATOM 2715 O O . VAL A 1 419 ? -14.379 30.540 -63.614 1.00 8.05 395 VAL A O 1
ATOM 2719 N N . LYS A 1 420 ? -15.909 28.871 -63.321 1.00 7.19 396 LYS A N 1
ATOM 2720 C CA . LYS A 1 420 ? -16.007 29.153 -61.880 1.00 6.60 396 LYS A CA 1
ATOM 2721 C C . LYS A 1 420 ? -14.665 28.925 -61.187 1.00 6.96 396 LYS A C 1
ATOM 2722 O O . LYS A 1 420 ? -14.238 29.745 -60.352 1.00 8.31 396 LYS A O 1
ATOM 2728 N N . ASP A 1 421 ? -13.990 27.810 -61.502 1.00 7.84 397 ASP A N 1
ATOM 2729 C CA . ASP A 1 421 ? -12.732 27.527 -60.804 1.00 8.05 397 ASP A CA 1
ATOM 2730 C C . ASP A 1 421 ? -11.665 28.596 -61.097 1.00 8.44 397 ASP A C 1
ATOM 2731 O O . ASP A 1 421 ? -10.926 28.983 -60.181 1.00 9.21 397 ASP A O 1
ATOM 2736 N N . VAL A 1 422 ? -11.596 29.080 -62.334 1.00 7.98 398 VAL A N 1
ATOM 2737 C CA . VAL A 1 422 ? -10.641 30.139 -62.645 1.00 8.79 398 VAL A CA 1
ATOM 2738 C C . VAL A 1 422 ? -10.980 31.400 -61.823 1.00 7.97 398 VAL A C 1
ATOM 2739 O O . VAL A 1 422 ? -10.078 32.075 -61.308 1.00 9.20 398 VAL A O 1
ATOM 2743 N N . SER A 1 423 ? -12.270 31.717 -61.641 1.00 8.08 399 SER A N 1
ATOM 2744 C CA . SER A 1 423 ? -12.625 32.860 -60.796 1.00 7.87 399 SER A CA 1
ATOM 2745 C C . SER A 1 423 ? -12.235 32.634 -59.329 1.00 7.62 399 SER A C 1
ATOM 2746 O O . SER A 1 423 ? -11.854 33.598 -58.633 1.00 9.23 399 SER A O 1
ATOM 2749 N N . LEU A 1 424 ? -12.295 31.380 -58.885 1.00 7.33 400 LEU A N 1
ATOM 2750 C CA . LEU A 1 424 ? -11.893 31.051 -57.514 1.00 7.96 400 LEU A CA 1
ATOM 2751 C C . LEU A 1 424 ? -10.388 31.179 -57.352 1.00 7.31 400 LEU A C 1
ATOM 2752 O O . LEU A 1 424 ? -9.901 31.609 -56.294 1.00 9.37 400 LEU A O 1
ATOM 2757 N N . ILE A 1 425 ? -9.645 30.781 -58.383 1.00 7.94 401 ILE A N 1
ATOM 2758 C CA . ILE A 1 425 ? -8.193 30.982 -58.351 1.00 8.51 401 ILE A CA 1
ATOM 2759 C C . ILE A 1 425 ? -7.900 32.482 -58.153 1.00 8.70 401 ILE A C 1
ATOM 2760 O O . ILE A 1 425 ? -7.032 32.849 -57.338 1.00 10.17 401 ILE A O 1
ATOM 2765 N N . HIS A 1 426 ? -8.625 33.358 -58.875 1.00 7.86 402 HIS A N 1
ATOM 2766 C CA . HIS A 1 426 ? -8.453 34.795 -58.683 1.00 9.35 402 HIS A CA 1
ATOM 2767 C C . HIS A 1 426 ? -8.920 35.244 -57.297 1.00 8.81 402 HIS A C 1
ATOM 2768 O O . HIS A 1 426 ? -8.261 36.077 -56.655 1.00 10.42 402 HIS A O 1
ATOM 2775 N N . TRP A 1 427 ? -10.072 34.725 -56.836 1.00 8.52 403 TRP A N 1
ATOM 2776 C CA . TRP A 1 427 ? -10.581 35.106 -55.508 1.00 8.27 403 TRP A CA 1
ATOM 2777 C C . TRP A 1 427 ? -9.533 34.795 -54.424 1.00 9.05 403 TRP A C 1
ATOM 2778 O O . TRP A 1 427 ? -9.337 35.588 -53.477 1.00 10.41 403 TRP A O 1
ATOM 2789 N N . LEU A 1 428 ? -8.884 33.636 -54.559 1.00 8.14 404 LEU A N 1
ATOM 2790 C CA . LEU A 1 428 ? -7.844 33.228 -53.607 1.00 8.34 404 LEU A CA 1
ATOM 2791 C C . LEU A 1 428 ? -6.531 34.036 -53.744 1.00 9.32 404 LEU A C 1
ATOM 2792 O O . LEU A 1 428 ? -5.669 33.922 -52.871 1.00 9.61 404 LEU A O 1
ATOM 2797 N N . HIS A 1 429 ? -6.371 34.797 -54.836 1.00 9.46 405 HIS A N 1
ATOM 2798 C CA . HIS A 1 429 ? -5.095 35.457 -55.161 1.00 9.07 405 HIS A CA 1
ATOM 2799 C C . HIS A 1 429 ? -3.980 34.445 -55.431 1.00 9.72 405 HIS A C 1
ATOM 2800 O O . HIS A 1 429 ? -2.794 34.749 -55.269 1.00 9.87 405 HIS A O 1
ATOM 2807 N N . ALA A 1 430 ? -4.372 33.257 -55.887 1.00 8.87 406 ALA A N 1
ATOM 2808 C CA . ALA A 1 430 ? -3.429 32.282 -56.421 1.00 7.67 406 ALA A CA 1
ATOM 2809 C C . ALA A 1 430 ? -3.061 32.687 -57.850 1.00 8.08 406 ALA A C 1
ATOM 2810 O O . ALA A 1 430 ? -3.747 33.515 -58.487 1.00 10.21 406 ALA A O 1
ATOM 2812 N N . ASN A 1 431 ? -1.972 32.108 -58.361 1.00 8.24 407 ASN A N 1
ATOM 2813 C CA . ASN A 1 431 ? -1.534 32.437 -59.742 1.00 7.43 407 ASN A CA 1
ATOM 2814 C C . ASN A 1 431 ? -1.227 31.212 -60.583 1.00 7.13 407 ASN A C 1
ATOM 2815 O O . ASN A 1 431 ? -0.803 31.376 -61.733 1.00 8.31 407 ASN A O 1
ATOM 2820 N N . SER A 1 432 ? -1.491 30.015 -60.066 1.00 7.74 408 SER A N 1
ATOM 2821 C CA . SER A 1 432 ? -0.996 28.811 -60.747 1.00 6.79 408 SER A CA 1
ATOM 2822 C C . SER A 1 432 ? -1.646 27.540 -60.259 1.00 6.74 408 SER A C 1
ATOM 2823 O O . SER A 1 432 ? -2.157 27.484 -59.110 1.00 8.03 408 SER A O 1
ATOM 2826 N N . PHE A 1 433 ? -1.581 26.503 -61.082 1.00 7.51 409 PHE A N 1
ATOM 2827 C CA . PHE A 1 433 ? -1.867 25.158 -60.601 1.00 6.50 409 PHE A CA 1
ATOM 2828 C C . PHE A 1 433 ? -1.124 24.132 -61.457 1.00 7.88 409 PHE A C 1
ATOM 2829 O O . PHE A 1 433 ? -0.465 24.472 -62.444 1.00 8.80 409 PHE A O 1
ATOM 2837 N N . ARG A 1 434 ? -1.197 22.896 -61.027 1.00 7.95 410 ARG A N 1
ATOM 2838 C CA . ARG A 1 434 ? -0.638 21.740 -61.744 1.00 7.03 410 ARG A CA 1
ATOM 2839 C C . ARG A 1 434 ? -1.794 20.890 -62.217 1.00 7.11 410 ARG A C 1
ATOM 2840 O O . ARG A 1 434 ? -2.778 20.711 -61.447 1.00 7.53 410 ARG A O 1
ATOM 2848 N N . THR A 1 435 ? -1.665 20.297 -63.414 1.00 6.42 411 THR A N 1
ATOM 2849 C CA . THR A 1 435 ? -2.716 19.385 -63.883 1.00 6.65 411 THR A CA 1
ATOM 2850 C C . THR A 1 435 ? -2.521 18.000 -63.279 1.00 7.46 411 THR A C 1
ATOM 2851 O O . THR A 1 435 ? -2.321 17.000 -63.976 1.00 7.86 411 THR A O 1
ATOM 2855 N N . SER A 1 436 ? -2.549 17.947 -61.950 1.00 7.14 412 SER A N 1
ATOM 2856 C CA . SER A 1 436 ? -2.497 16.638 -61.277 1.00 7.74 412 SER A CA 1
ATOM 2857 C C . SER A 1 436 ? -3.740 15.822 -61.667 1.00 7.06 412 SER A C 1
ATOM 2858 O O . SER A 1 436 ? -4.848 16.380 -61.580 1.00 8.29 412 SER A O 1
ATOM 2861 N N . HIS A 1 437 ? -3.622 14.551 -62.074 1.00 6.82 413 HIS A N 1
ATOM 2862 C CA . HIS A 1 437 ? -2.391 13.852 -62.440 1.00 7.39 413 HIS A CA 1
ATOM 2863 C C . HIS A 1 437 ? -2.572 13.323 -63.866 1.00 7.63 413 HIS A C 1
ATOM 2864 O O . HIS A 1 437 ? -2.422 12.126 -64.130 1.00 8.45 413 HIS A O 1
ATOM 2871 N N . TYR A 1 438 ? -2.881 14.227 -64.789 1.00 7.01 414 TYR A N 1
ATOM 2872 C CA . TYR A 1 438 ? -3.210 13.843 -66.180 1.00 7.27 414 TYR A CA 1
ATOM 2873 C C . TYR A 1 438 ? -3.442 15.169 -66.904 1.00 7.18 414 TYR A C 1
ATOM 2874 O O . TYR A 1 438 ? -3.837 16.168 -66.291 1.00 7.60 414 TYR A O 1
ATOM 2883 N N . PRO A 1 439 ? -3.243 15.190 -68.218 1.00 7.88 415 PRO A N 1
ATOM 2884 C CA . PRO A 1 439 ? -3.565 16.423 -68.952 1.00 8.37 415 PRO A CA 1
ATOM 2885 C C . PRO A 1 439 ? -5.048 16.730 -68.816 1.00 7.53 415 PRO A C 1
ATOM 2886 O O . PRO A 1 439 ? -5.869 15.783 -68.823 1.00 7.91 415 PRO A O 1
ATOM 2890 N N . TYR A 1 440 ? -5.373 18.016 -68.668 1.00 7.46 416 TYR A N 1
ATOM 2891 C CA . TYR A 1 440 ? -6.763 18.432 -68.485 1.00 7.18 416 TYR A CA 1
ATOM 2892 C C . TYR A 1 440 ? -7.433 18.678 -69.832 1.00 6.59 416 TYR A C 1
ATOM 2893 O O . TYR A 1 440 ? -6.805 18.577 -70.892 1.00 7.36 416 TYR A O 1
ATOM 2902 N N . ALA A 1 441 ? -8.719 19.027 -69.808 1.00 7.44 417 ALA A N 1
ATOM 2903 C CA . ALA A 1 441 ? -9.403 19.353 -71.068 1.00 6.94 417 ALA A CA 1
ATOM 2904 C C . ALA A 1 441 ? -8.808 20.608 -71.700 1.00 6.97 417 ALA A C 1
ATOM 2905 O O . ALA A 1 441 ? -8.395 21.528 -70.992 1.00 8.01 417 ALA A O 1
ATOM 2907 N N . GLU A 1 442 ? -8.754 20.630 -73.028 1.00 8.24 418 GLU A N 1
ATOM 2908 C CA . GLU A 1 442 ? -8.094 21.712 -73.757 1.00 8.54 418 GLU A CA 1
ATOM 2909 C C . GLU A 1 442 ? -8.670 23.104 -73.412 1.00 8.06 418 GLU A C 1
ATOM 2910 O O . GLU A 1 442 ? -7.918 24.100 -73.299 1.00 9.50 418 GLU A O 1
ATOM 2916 N N . SER A 1 443 ? -9.984 23.177 -73.205 1.00 8.41 419 SER A N 1
ATOM 2917 C CA . SER A 1 443 ? -10.614 24.456 -72.923 1.00 8.57 419 SER A CA 1
ATOM 2918 C C . SER A 1 443 ? -10.055 25.115 -71.661 1.00 9.77 419 SER A C 1
ATOM 2919 O O . SER A 1 443 ? -10.034 26.347 -71.561 1.00 10.27 419 SER A O 1
ATOM 2922 N N . MET A 1 444 ? -9.598 24.309 -70.689 1.00 8.44 420 MET A N 1
ATOM 2923 C CA . MET A 1 444 ? -9.114 24.919 -69.458 1.00 8.11 420 MET A CA 1
ATOM 2924 C C . MET A 1 444 ? -7.797 25.678 -69.706 1.00 8.52 420 MET A C 1
ATOM 2925 O O . MET A 1 444 ? -7.516 26.715 -69.105 1.00 8.20 420 MET A O 1
ATOM 2930 N N . TYR A 1 445 ? -6.977 25.171 -70.629 1.00 8.21 421 TYR A N 1
ATOM 2931 C CA . TYR A 1 445 ? -5.716 25.858 -70.928 1.00 7.96 421 TYR A CA 1
ATOM 2932 C C . TYR A 1 445 ? -5.997 27.166 -71.662 1.00 8.29 421 TYR A C 1
ATOM 2933 O O . TYR A 1 445 ? -5.326 28.174 -71.450 1.00 9.35 421 TYR A O 1
ATOM 2942 N N . ASP A 1 446 ? -6.977 27.158 -72.574 1.00 8.56 422 ASP A N 1
ATOM 2943 C CA . ASP A 1 446 ? -7.344 28.398 -73.260 1.00 8.74 422 ASP A CA 1
ATOM 2944 C C . ASP A 1 446 ? -7.831 29.424 -72.234 1.00 9.81 422 ASP A C 1
ATOM 2945 O O . ASP A 1 446 ? -7.524 30.618 -72.329 1.00 10.25 422 ASP A O 1
ATOM 2950 N N . LEU A 1 447 ? -8.627 28.955 -71.270 1.00 9.66 423 LEU A N 1
ATOM 2951 C CA . LEU A 1 447 ? -9.139 29.866 -70.242 1.00 9.42 423 LEU A CA 1
ATOM 2952 C C . LEU A 1 447 ? -7.972 30.455 -69.422 1.00 9.09 423 LEU A C 1
ATOM 2953 O O . LEU A 1 447 ? -7.929 31.662 -69.131 1.00 9.80 423 LEU A O 1
ATOM 2958 N N . CYS A 1 448 ? -7.001 29.606 -69.065 1.00 8.37 424 CYS A N 1
ATOM 2959 C CA . CYS A 1 448 ? -5.884 30.114 -68.262 1.00 7.71 424 CYS A CA 1
ATOM 2960 C C . CYS A 1 448 ? -4.947 31.018 -69.077 1.00 8.43 424 CYS A C 1
ATOM 2961 O O . CYS A 1 448 ? -4.324 31.948 -68.515 1.00 9.11 424 CYS A O 1
ATOM 2964 N N . ASP A 1 449 ? -4.873 30.784 -70.408 1.00 8.27 425 ASP A N 1
ATOM 2965 C CA . ASP A 1 449 ? -4.174 31.726 -71.293 1.00 8.47 425 ASP A CA 1
ATOM 2966 C C . ASP A 1 449 ? -4.818 33.116 -71.195 1.00 8.46 425 ASP A C 1
ATOM 2967 O O . ASP A 1 449 ? -4.126 34.145 -71.126 1.00 9.96 425 ASP A O 1
ATOM 2972 N N . ARG A 1 450 ? -6.155 33.161 -71.258 1.00 9.53 426 ARG A N 1
ATOM 2973 C CA . ARG A 1 450 ? -6.808 34.479 -71.273 1.00 10.25 426 ARG A CA 1
ATOM 2974 C C . ARG A 1 450 ? -6.848 35.095 -69.856 1.00 10.16 426 ARG A C 1
ATOM 2975 O O . ARG A 1 450 ? -6.923 36.325 -69.719 1.00 12.45 426 ARG A O 1
ATOM 2983 N N . GLU A 1 451 ? -6.807 34.252 -68.811 1.00 9.57 427 GLU A N 1
ATOM 2984 C CA . GLU A 1 451 ? -6.939 34.767 -67.442 1.00 10.12 427 GLU A CA 1
ATOM 2985 C C . GLU A 1 451 ? -5.618 34.898 -66.685 1.00 10.14 427 GLU A C 1
ATOM 2986 O O . GLU A 1 451 ? -5.620 35.254 -65.496 1.00 11.32 427 GLU A O 1
ATOM 2992 N N . GLY A 1 452 ? -4.494 34.637 -67.354 1.00 9.01 428 GLY A N 1
ATOM 2993 C CA . GLY A 1 452 ? -3.208 34.884 -66.726 1.00 9.52 428 GLY A CA 1
ATOM 2994 C C . GLY A 1 452 ? -2.866 33.957 -65.557 1.00 9.27 428 GLY A C 1
ATOM 2995 O O . GLY A 1 452 ? -2.246 34.405 -64.580 1.00 10.39 428 GLY A O 1
ATOM 2996 N N . ILE A 1 453 ? -3.217 32.678 -65.671 1.00 9.09 429 ILE A N 1
ATOM 2997 C CA . ILE A 1 453 ? -2.931 31.675 -64.644 1.00 8.45 429 ILE A CA 1
ATOM 2998 C C . ILE A 1 453 ? -1.935 30.691 -65.205 1.00 8.38 429 ILE A C 1
ATOM 2999 O O . ILE A 1 453 ? -2.148 30.143 -66.287 1.00 9.51 429 ILE A O 1
ATOM 3004 N N . VAL A 1 454 ? -0.841 30.466 -64.482 1.00 8.85 430 VAL A N 1
ATOM 3005 C CA . VAL A 1 454 ? 0.233 29.598 -64.924 1.00 9.03 430 VAL A CA 1
ATOM 3006 C C . VAL A 1 454 ? -0.065 28.131 -64.636 1.00 7.44 430 VAL A C 1
ATOM 3007 O O . VAL A 1 454 ? -0.677 27.813 -63.616 1.00 9.32 430 VAL A O 1
ATOM 3011 N N . ILE A 1 455 ? 0.374 27.237 -65.523 1.00 8.02 431 ILE A N 1
ATOM 3012 C CA . ILE A 1 455 ? 0.121 25.808 -65.415 1.00 7.76 431 ILE A CA 1
ATOM 3013 C C . ILE A 1 455 ? 1.406 24.998 -65.507 1.00 7.70 431 ILE A C 1
ATOM 3014 O O . ILE A 1 455 ? 2.288 25.283 -66.353 1.00 8.64 431 ILE A O 1
ATOM 3019 N N . ILE A 1 456 ? 1.491 23.982 -64.641 1.00 7.68 432 ILE A N 1
ATOM 3020 C CA . ILE A 1 456 ? 2.456 22.878 -64.765 1.00 7.90 432 ILE A CA 1
ATOM 3021 C C . ILE A 1 456 ? 1.680 21.703 -65.369 1.00 7.22 432 ILE A C 1
ATOM 3022 O O . ILE A 1 456 ? 0.693 21.257 -64.769 1.00 7.98 432 ILE A O 1
ATOM 3027 N N . ASP A 1 457 ? 2.061 21.283 -66.586 1.00 7.15 433 ASP A N 1
ATOM 3028 C CA . ASP A 1 457 ? 1.281 20.294 -67.344 1.00 7.10 433 ASP A CA 1
ATOM 3029 C C . ASP A 1 457 ? 1.869 18.907 -67.104 1.00 7.14 433 ASP A C 1
ATOM 3030 O O . ASP A 1 457 ? 3.069 18.689 -67.348 1.00 9.17 433 ASP A O 1
ATOM 3035 N N . GLU A 1 458 ? 1.046 17.979 -66.642 1.00 7.66 434 GLU A N 1
ATOM 3036 C CA . GLU A 1 458 ? 1.511 16.684 -66.168 1.00 7.58 434 GLU A CA 1
ATOM 3037 C C . GLU A 1 458 ? 0.868 15.500 -66.884 1.00 7.12 434 GLU A C 1
ATOM 3038 O O . GLU A 1 458 ? -0.340 15.508 -67.131 1.00 8.97 434 GLU A O 1
ATOM 3044 N N . VAL A 1 459 ? 1.668 14.498 -67.251 1.00 8.16 435 VAL A N 1
ATOM 3045 C CA . VAL A 1 459 ? 1.139 13.282 -67.874 1.00 9.13 435 VAL A CA 1
ATOM 3046 C C . VAL A 1 459 ? 0.574 12.298 -66.822 1.00 8.71 435 VAL A C 1
ATOM 3047 O O . VAL A 1 459 ? 0.904 12.428 -65.623 1.00 9.32 435 VAL A O 1
ATOM 3051 N N . PRO A 1 460 ? -0.247 11.296 -67.245 1.00 8.14 436 PRO A N 1
ATOM 3052 C CA . PRO A 1 460 ? -0.878 10.386 -66.267 1.00 9.16 436 PRO A CA 1
ATOM 3053 C C . PRO A 1 460 ? 0.056 9.305 -65.720 1.00 8.75 436 PRO A C 1
ATOM 3054 O O . PRO A 1 460 ? -0.424 8.215 -65.367 1.00 8.73 436 PRO A O 1
ATOM 3058 N N . ALA A 1 461 ? 1.337 9.622 -65.567 1.00 8.65 437 ALA A N 1
ATOM 3059 C CA . ALA A 1 461 ? 2.299 8.643 -65.082 1.00 9.23 437 ALA A CA 1
ATOM 3060 C C . ALA A 1 461 ? 2.345 8.683 -63.554 1.00 9.51 437 ALA A C 1
ATOM 3061 O O . ALA A 1 461 ? 3.337 9.113 -62.930 1.00 10.68 437 ALA A O 1
ATOM 3063 N N . VAL A 1 462 ? 1.267 8.171 -62.957 1.00 8.76 438 VAL A N 1
ATOM 3064 C CA . VAL A 1 462 ? 1.080 8.194 -61.494 1.00 9.24 438 VAL A CA 1
ATOM 3065 C C . VAL A 1 462 ? 0.877 6.742 -61.066 1.00 9.95 438 VAL A C 1
ATOM 3066 O O . VAL A 1 462 ? 0.263 5.931 -61.788 1.00 10.94 438 VAL A O 1
ATOM 3070 N N . GLY A 1 463 ? 1.430 6.382 -59.916 1.00 10.52 439 GLY A N 1
ATOM 3071 C CA . GLY A 1 463 ? 1.328 5.001 -59.426 1.00 11.22 439 GLY A CA 1
ATOM 3072 C C . GLY A 1 463 ? 2.515 4.135 -59.839 1.00 11.86 439 GLY A C 1
ATOM 3073 O O . GLY A 1 463 ? 2.486 2.920 -59.659 1.00 13.94 439 GLY A O 1
ATOM 3074 N N . MET A 1 464 ? 3.582 4.736 -60.381 1.00 11.63 440 MET A N 1
ATOM 3075 C CA . MET A 1 464 ? 4.689 3.920 -60.942 1.00 11.57 440 MET A CA 1
ATOM 3076 C C . MET A 1 464 ? 5.704 3.453 -59.904 1.00 12.16 440 MET A C 1
ATOM 3077 O O . MET A 1 464 ? 6.055 4.184 -58.954 1.00 13.00 440 MET A O 1
ATOM 3082 N N . SER A 1 465 ? 6.226 2.259 -60.130 1.00 12.73 441 SER A N 1
ATOM 3083 C CA . SER A 1 465 ? 7.334 1.744 -59.314 1.00 14.21 441 SER A CA 1
ATOM 3084 C C . SER A 1 465 ? 8.188 0.824 -60.182 1.00 14.20 441 SER A C 1
ATOM 3085 O O . SER A 1 465 ? 8.050 0.775 -61.423 1.00 12.96 441 SER A O 1
ATOM 3088 N N . TRP A 1 466 ? 9.061 0.079 -59.539 1.00 14.58 442 TRP A N 1
ATOM 3089 C CA . TRP A 1 466 ? 10.051 -0.699 -60.280 1.00 15.77 442 TRP A CA 1
ATOM 3090 C C . TRP A 1 466 ? 9.437 -1.757 -61.194 1.00 17.19 442 TRP A C 1
ATOM 3091 O O . TRP A 1 466 ? 10.013 -2.061 -62.256 1.00 18.71 442 TRP A O 1
ATOM 3102 N N . LEU A 1 467 ? 8.247 -2.252 -60.848 1.00 16.84 443 LEU A N 1
ATOM 3103 C CA . LEU A 1 467 ? 7.566 -3.196 -61.723 1.00 19.58 443 LEU A CA 1
ATOM 3104 C C . LEU A 1 467 ? 7.319 -2.588 -63.108 1.00 19.15 443 LEU A C 1
ATOM 3105 O O . LEU A 1 467 ? 7.406 -3.269 -64.153 1.00 23.74 443 LEU A O 1
ATOM 3110 N N . GLN A 1 468 ? 7.014 -1.301 -63.130 1.00 14.57 444 GLN A N 1
ATOM 3111 C CA . GLN A 1 468 ? 6.757 -0.637 -64.399 1.00 13.09 444 GLN A CA 1
ATOM 3112 C C . GLN A 1 468 ? 8.018 -0.327 -65.195 1.00 13.85 444 GLN A C 1
ATOM 3113 O O . GLN A 1 468 ? 7.987 -0.362 -66.430 1.00 14.35 444 GLN A O 1
ATOM 3119 N N . TYR A 1 469 ? 9.122 -0.022 -64.514 1.00 14.17 445 TYR A N 1
ATOM 3120 C CA . TYR A 1 469 ? 10.314 0.471 -65.219 1.00 14.33 445 TYR A CA 1
ATOM 3121 C C . TYR A 1 469 ? 10.901 -0.585 -66.140 1.00 15.42 445 TYR A C 1
ATOM 3122 O O . TYR A 1 469 ? 11.571 -0.250 -67.100 1.00 17.68 445 TYR A O 1
ATOM 3131 N N . ALA A 1 470 ? 10.639 -1.857 -65.845 1.00 15.73 446 ALA A N 1
ATOM 3132 C CA . ALA A 1 470 ? 11.199 -2.937 -66.622 1.00 16.97 446 ALA A CA 1
ATOM 3133 C C . ALA A 1 470 ? 10.325 -3.354 -67.811 1.00 17.65 446 ALA A C 1
ATOM 3134 O O . ALA A 1 470 ? 10.697 -4.224 -68.614 1.00 21.17 446 ALA A O 1
ATOM 3136 N N . ASN A 1 471 ? 9.172 -2.717 -67.939 1.00 14.94 447 ASN A N 1
ATOM 3137 C CA . ASN A 1 471 ? 8.156 -3.126 -68.904 1.00 15.92 447 ASN A CA 1
ATOM 3138 C C . ASN A 1 471 ? 8.159 -2.242 -70.151 1.00 15.63 447 ASN A C 1
ATOM 3139 O O . ASN A 1 471 ? 7.812 -1.076 -70.069 1.00 14.58 447 ASN A O 1
ATOM 3144 N N . PRO A 1 472 ? 8.521 -2.802 -71.308 1.00 15.96 448 PRO A N 1
ATOM 3145 C CA . PRO A 1 472 ? 8.561 -1.971 -72.520 1.00 16.14 448 PRO A CA 1
ATOM 3146 C C . PRO A 1 472 ? 7.218 -1.365 -72.887 1.00 15.48 448 PRO A C 1
ATOM 3147 O O . PRO A 1 472 ? 7.203 -0.280 -73.479 1.00 16.14 448 PRO A O 1
ATOM 3151 N N . LEU A 1 473 ? 6.121 -2.039 -72.583 1.00 14.86 449 LEU A N 1
ATOM 3152 C CA . LEU A 1 473 ? 4.816 -1.485 -72.914 1.00 14.77 449 LEU A CA 1
ATOM 3153 C C . LEU A 1 473 ? 4.544 -0.213 -72.129 1.00 13.76 449 LEU A C 1
ATOM 3154 O O . LEU A 1 473 ? 3.989 0.758 -72.671 1.00 13.50 449 LEU A O 1
ATOM 3159 N N . VAL A 1 474 ? 4.950 -0.209 -70.854 1.00 12.95 450 VAL A N 1
ATOM 3160 C CA . VAL A 1 474 ? 4.791 1.010 -70.044 1.00 12.17 450 VAL A CA 1
ATOM 3161 C C . VAL A 1 474 ? 5.666 2.147 -70.577 1.00 12.60 450 VAL A C 1
ATOM 3162 O O . VAL A 1 474 ? 5.199 3.278 -70.683 1.00 13.05 450 VAL A O 1
ATOM 3166 N N . ALA A 1 475 ? 6.924 1.863 -70.892 1.00 13.86 451 ALA A N 1
ATOM 3167 C CA . ALA A 1 475 ? 7.783 2.931 -71.423 1.00 12.76 451 ALA A CA 1
ATOM 3168 C C . ALA A 1 475 ? 7.202 3.514 -72.720 1.00 13.01 451 ALA A C 1
ATOM 3169 O O . ALA A 1 475 ? 7.249 4.747 -72.915 1.00 13.56 451 ALA A O 1
ATOM 3171 N N . GLU A 1 476 ? 6.666 2.653 -73.590 1.00 13.28 452 GLU A N 1
ATOM 3172 C CA . GLU A 1 476 ? 6.078 3.157 -74.807 1.00 14.56 452 GLU A CA 1
ATOM 3173 C C . GLU A 1 476 ? 4.859 4.038 -74.514 1.00 12.55 452 GLU A C 1
ATOM 3174 O O . GLU A 1 476 ? 4.719 5.139 -75.078 1.00 12.99 452 GLU A O 1
ATOM 3180 N N . ARG A 1 477 ? 3.990 3.600 -73.608 1.00 11.62 453 ARG A N 1
ATOM 3181 C CA . ARG A 1 477 ? 2.815 4.428 -73.265 1.00 11.00 453 ARG A CA 1
ATOM 3182 C C . ARG A 1 477 ? 3.239 5.754 -72.622 1.00 9.86 453 ARG A C 1
ATOM 3183 O O . ARG A 1 477 ? 2.581 6.791 -72.793 1.00 9.86 453 ARG A O 1
ATOM 3191 N N . HIS A 1 478 ? 4.336 5.730 -71.871 1.00 10.09 454 HIS A N 1
ATOM 3192 C CA . HIS A 1 478 ? 4.812 6.931 -71.198 1.00 10.30 454 HIS A CA 1
ATOM 3193 C C . HIS A 1 478 ? 5.339 7.934 -72.225 1.00 9.74 454 HIS A C 1
ATOM 3194 O O . HIS A 1 478 ? 5.050 9.146 -72.158 1.00 10.53 454 HIS A O 1
ATOM 3201 N N . ARG A 1 479 ? 6.105 7.423 -73.190 1.00 10.46 455 ARG A N 1
ATOM 3202 C CA . ARG A 1 479 ? 6.595 8.296 -74.257 1.00 9.98 455 ARG A CA 1
ATOM 3203 C C . ARG A 1 479 ? 5.433 8.860 -75.061 1.00 10.92 455 ARG A C 1
ATOM 3204 O O . ARG A 1 479 ? 5.474 10.030 -75.455 1.00 11.13 455 ARG A O 1
ATOM 3212 N N . GLU A 1 480 ? 4.438 8.020 -75.357 1.00 10.87 456 GLU A N 1
ATOM 3213 C CA . GLU A 1 480 ? 3.254 8.486 -76.091 1.00 9.84 456 GLU A CA 1
ATOM 3214 C C . GLU A 1 480 ? 2.576 9.610 -75.327 1.00 9.62 456 GLU A C 1
ATOM 3215 O O . GLU A 1 480 ? 2.150 10.605 -75.940 1.00 10.11 456 GLU A O 1
ATOM 3221 N N . ALA A 1 481 ? 2.447 9.452 -73.991 1.00 9.91 457 ALA A N 1
ATOM 3222 C CA . ALA A 1 481 ? 1.780 10.483 -73.194 1.00 9.26 457 ALA A CA 1
ATOM 3223 C C . ALA A 1 481 ? 2.579 11.810 -73.222 1.00 8.84 457 ALA A C 1
ATOM 3224 O O . ALA A 1 481 ? 1.996 12.893 -73.340 1.00 9.12 457 ALA A O 1
ATOM 3226 N N . ILE A 1 482 ? 3.907 11.721 -73.086 1.00 8.86 458 ILE A N 1
ATOM 3227 C CA . ILE A 1 482 ? 4.726 12.939 -73.086 1.00 9.38 458 ILE A CA 1
ATOM 3228 C C . ILE A 1 482 ? 4.644 13.604 -74.463 1.00 10.87 458 ILE A C 1
ATOM 3229 O O . ILE A 1 482 ? 4.387 14.819 -74.555 1.00 10.00 458 ILE A O 1
ATOM 3234 N N . ARG A 1 483 ? 4.849 12.827 -75.544 1.00 9.68 459 ARG A N 1
ATOM 3235 C CA . ARG A 1 483 ? 4.763 13.434 -76.867 1.00 9.59 459 ARG A CA 1
ATOM 3236 C C . ARG A 1 483 ? 3.381 14.007 -77.127 1.00 9.11 459 ARG A C 1
ATOM 3237 O O . ARG A 1 483 ? 3.247 15.084 -77.709 1.00 10.26 459 ARG A O 1
ATOM 3245 N N . GLY A 1 484 ? 2.342 13.279 -76.712 1.00 8.83 460 GLY A N 1
ATOM 3246 C CA . GLY A 1 484 ? 0.980 13.698 -77.038 1.00 9.15 460 GLY A CA 1
ATOM 3247 C C . GLY A 1 484 ? 0.604 14.962 -76.265 1.00 8.73 460 GLY A C 1
ATOM 3248 O O . GLY A 1 484 ? -0.059 15.882 -76.820 1.00 9.57 460 GLY A O 1
ATOM 3249 N N . MET A 1 485 ? 0.980 15.014 -74.977 1.00 8.18 461 MET A N 1
ATOM 3250 C CA . MET A 1 485 ? 0.688 16.193 -74.170 1.00 8.06 461 MET A CA 1
ATOM 3251 C C . MET A 1 485 ? 1.362 17.434 -74.764 1.00 8.10 461 MET A C 1
ATOM 3252 O O . MET A 1 485 ? 0.742 18.494 -74.911 1.00 9.14 461 MET A O 1
ATOM 3257 N N . ILE A 1 486 ? 2.653 17.303 -75.101 1.00 8.19 462 ILE A N 1
ATOM 3258 C CA . ILE A 1 486 ? 3.408 18.481 -75.568 1.00 8.47 462 ILE A CA 1
ATOM 3259 C C . ILE A 1 486 ? 2.919 18.861 -76.966 1.00 9.13 462 ILE A C 1
ATOM 3260 O O . ILE A 1 486 ? 2.751 20.045 -77.254 1.00 9.33 462 ILE A O 1
ATOM 3265 N N . ALA A 1 487 ? 2.639 17.868 -77.822 1.00 9.70 463 ALA A N 1
ATOM 3266 C CA . ALA A 1 487 ? 2.101 18.203 -79.153 1.00 9.66 463 ALA A CA 1
ATOM 3267 C C . ALA A 1 487 ? 0.754 18.949 -79.047 1.00 9.79 463 ALA A C 1
ATOM 3268 O O . ALA A 1 487 ? 0.487 19.876 -79.807 1.00 11.02 463 ALA A O 1
ATOM 3270 N N . ARG A 1 488 ? -0.078 18.543 -78.091 1.00 9.02 464 ARG A N 1
ATOM 3271 C CA . ARG A 1 488 ? -1.386 19.171 -77.925 1.00 8.02 464 ARG A CA 1
ATOM 3272 C C . ARG A 1 488 ? -1.250 20.577 -77.340 1.00 8.22 464 ARG A C 1
ATOM 3273 O O . ARG A 1 488 ? -1.992 21.492 -77.722 1.00 8.88 464 ARG A O 1
ATOM 3281 N N . ASP A 1 489 ? -0.321 20.733 -76.393 1.00 8.33 465 ASP A N 1
ATOM 3282 C CA . ASP A 1 489 ? -0.343 21.888 -75.495 1.00 7.67 465 ASP A CA 1
ATOM 3283 C C . ASP A 1 489 ? 0.757 22.908 -75.709 1.00 8.59 465 ASP A C 1
ATOM 3284 O O . ASP A 1 489 ? 0.805 23.922 -75.009 1.00 8.72 465 ASP A O 1
ATOM 3289 N N . LYS A 1 490 ? 1.661 22.659 -76.655 1.00 8.81 466 LYS A N 1
ATOM 3290 C CA . LYS A 1 490 ? 2.860 23.481 -76.769 1.00 9.35 466 LYS A CA 1
ATOM 3291 C C . LYS A 1 490 ? 2.613 24.971 -77.002 1.00 8.99 466 LYS A C 1
ATOM 3292 O O . LYS A 1 490 ? 3.471 25.781 -76.689 1.00 9.96 466 LYS A O 1
ATOM 3298 N N . ASN A 1 491 ? 1.486 25.355 -77.596 1.00 8.99 467 ASN A N 1
ATOM 3299 C CA . ASN A 1 491 ? 1.322 26.773 -77.930 1.00 9.32 467 ASN A CA 1
ATOM 3300 C C . ASN A 1 491 ? 0.769 27.625 -76.780 1.00 9.57 467 ASN A C 1
ATOM 3301 O O . ASN A 1 491 ? 0.704 28.853 -76.903 1.00 10.37 467 ASN A O 1
ATOM 3306 N N . HIS A 1 492 ? 0.418 27.003 -75.652 1.00 9.43 468 HIS A N 1
ATOM 3307 C CA . HIS A 1 492 ? -0.151 27.794 -74.539 1.00 8.70 468 HIS A CA 1
ATOM 3308 C C . HIS A 1 492 ? 0.925 28.582 -73.807 1.00 8.53 468 HIS A C 1
ATOM 3309 O O . HIS A 1 492 ? 1.844 27.968 -73.246 1.00 10.32 468 HIS A O 1
ATOM 3316 N N . PRO A 1 493 ? 0.786 29.921 -73.758 1.00 8.17 469 PRO A N 1
ATOM 3317 C CA . PRO A 1 493 ? 1.755 30.659 -72.953 1.00 8.83 469 PRO A CA 1
ATOM 3318 C C . PRO A 1 493 ? 1.584 30.338 -71.453 1.00 9.96 469 PRO A C 1
ATOM 3319 O O . PRO A 1 493 ? 2.539 30.498 -70.715 1.00 9.54 469 PRO A O 1
ATOM 3323 N N . CYS A 1 494 ? 0.403 29.908 -70.994 1.00 8.71 470 CYS A N 1
ATOM 3324 C CA . CYS A 1 494 ? 0.240 29.717 -69.567 1.00 8.68 470 CYS A CA 1
ATOM 3325 C C . CYS A 1 494 ? 1.064 28.544 -69.065 1.00 8.23 470 CYS A C 1
ATOM 3326 O O . CYS A 1 494 ? 1.358 28.486 -67.878 1.00 8.84 470 CYS A O 1
ATOM 3329 N N . ILE A 1 495 ? 1.425 27.608 -69.945 1.00 7.86 471 ILE A N 1
ATOM 3330 C CA . ILE A 1 495 ? 2.211 26.437 -69.508 1.00 8.62 471 ILE A CA 1
ATOM 3331 C C . ILE A 1 495 ? 3.669 26.838 -69.407 1.00 8.01 471 ILE A C 1
ATOM 3332 O O . ILE A 1 495 ? 4.270 27.331 -70.386 1.00 8.98 471 ILE A O 1
ATOM 3337 N N . VAL A 1 496 ? 4.225 26.712 -68.201 1.00 7.89 472 VAL A N 1
ATOM 3338 C CA . VAL A 1 496 ? 5.611 27.115 -67.990 1.00 8.73 472 VAL A CA 1
ATOM 3339 C C . VAL A 1 496 ? 6.543 25.954 -67.666 1.00 9.37 472 VAL A C 1
ATOM 3340 O O . VAL A 1 496 ? 7.762 26.153 -67.612 1.00 9.54 472 VAL A O 1
ATOM 3344 N N . MET A 1 497 ? 5.990 24.753 -67.473 1.00 8.58 473 MET A N 1
ATOM 3345 C CA . MET A 1 497 ? 6.796 23.612 -67.041 1.00 7.79 473 MET A CA 1
ATOM 3346 C C . MET A 1 497 ? 6.038 22.326 -67.295 1.00 7.25 473 MET A C 1
ATOM 3347 O O . MET A 1 497 ? 4.800 22.311 -67.174 1.00 8.31 473 MET A O 1
ATOM 3352 N N . TRP A 1 498 ? 6.769 21.253 -67.618 1.00 7.58 474 TRP A N 1
ATOM 3353 C CA . TRP A 1 498 ? 6.199 19.927 -67.819 1.00 8.34 474 TRP A CA 1
ATOM 3354 C C . TRP A 1 498 ? 6.542 19.043 -66.643 1.00 8.76 474 TRP A C 1
ATOM 3355 O O . TRP A 1 498 ? 7.704 19.055 -66.179 1.00 10.16 474 TRP A O 1
ATOM 3366 N N . SER A 1 499 ? 5.594 18.198 -66.236 1.00 7.29 475 SER A N 1
ATOM 3367 C CA . SER A 1 499 ? 5.864 17.176 -65.218 1.00 8.14 475 SER A CA 1
ATOM 3368 C C . SER A 1 499 ? 5.763 15.787 -65.854 1.00 7.63 475 SER A C 1
ATOM 3369 O O . SER A 1 499 ? 4.709 15.454 -66.439 1.00 8.39 475 SER A O 1
ATOM 3372 N N . ILE A 1 500 ? 6.823 14.970 -65.742 1.00 8.93 476 ILE A N 1
ATOM 3373 C CA . ILE A 1 500 ? 6.827 13.682 -66.423 1.00 9.02 476 ILE A CA 1
ATOM 3374 C C . ILE A 1 500 ? 6.250 12.546 -65.564 1.00 8.76 476 ILE A C 1
ATOM 3375 O O . ILE A 1 500 ? 6.080 11.434 -66.040 1.00 9.29 476 ILE A O 1
ATOM 3380 N N . ALA A 1 501 ? 5.953 12.814 -64.294 1.00 8.49 477 ALA A N 1
ATOM 3381 C CA . ALA A 1 501 ? 5.370 11.780 -63.413 1.00 7.60 477 ALA A CA 1
ATOM 3382 C C . ALA A 1 501 ? 4.971 12.404 -62.088 1.00 8.46 477 ALA A C 1
ATOM 3383 O O . ALA A 1 501 ? 5.512 13.462 -61.692 1.00 10.25 477 ALA A O 1
ATOM 3385 N N . ASN A 1 502 ? 4.061 11.735 -61.387 1.00 8.31 478 ASN A N 1
ATOM 3386 C CA . ASN A 1 502 ? 3.770 12.085 -59.995 1.00 8.25 478 ASN A CA 1
ATOM 3387 C C . ASN A 1 502 ? 4.011 10.904 -59.065 1.00 8.76 478 ASN A C 1
ATOM 3388 O O . ASN A 1 502 ? 3.450 9.821 -59.264 1.00 9.71 478 ASN A O 1
ATOM 3393 N N . ALA A 1 503 ? 4.834 11.127 -58.047 1.00 9.35 479 ALA A N 1
ATOM 3394 C CA . ALA A 1 503 ? 5.054 10.155 -56.973 1.00 10.66 479 ALA A CA 1
ATOM 3395 C C . ALA A 1 503 ? 5.500 8.740 -57.392 1.00 9.36 479 ALA A C 1
ATOM 3396 O O . ALA A 1 503 ? 5.080 7.744 -56.795 1.00 12.31 479 ALA A O 1
ATOM 3398 N N . PRO A 1 504 ? 6.425 8.640 -58.366 1.00 10.10 480 PRO A N 1
ATOM 3399 C CA . PRO A 1 504 ? 6.969 7.302 -58.648 1.00 11.56 480 PRO A CA 1
ATOM 3400 C C . PRO A 1 504 ? 7.973 6.847 -57.572 1.00 11.61 480 PRO A C 1
ATOM 3401 O O . PRO A 1 504 ? 8.501 7.676 -56.806 1.00 11.65 480 PRO A O 1
ATOM 3405 N N . GLY A 1 505 ? 8.260 5.545 -57.526 1.00 11.41 481 GLY A N 1
ATOM 3406 C CA . GLY A 1 505 ? 9.302 5.060 -56.628 1.00 10.48 481 GLY A CA 1
ATOM 3407 C C . GLY A 1 505 ? 10.682 5.439 -57.151 1.00 11.94 481 GLY A C 1
ATOM 3408 O O . GLY A 1 505 ? 11.041 5.078 -58.288 1.00 13.16 481 GLY A O 1
ATOM 3409 N N . LEU A 1 506 ? 11.444 6.178 -56.347 1.00 11.67 482 LEU A N 1
ATOM 3410 C CA . LEU A 1 506 ? 12.773 6.667 -56.776 1.00 11.77 482 LEU A CA 1
ATOM 3411 C C . LEU A 1 506 ? 13.900 6.305 -55.817 1.00 12.21 482 LEU A C 1
ATOM 3412 O O . LEU A 1 506 ? 15.079 6.444 -56.169 1.00 13.16 482 LEU A O 1
ATOM 3417 N N . ASP A 1 507 ? 13.571 5.935 -54.577 1.00 13.61 483 ASP A N 1
ATOM 3418 C CA . ASP A 1 507 ? 14.589 5.803 -53.521 1.00 14.15 483 ASP A CA 1
ATOM 3419 C C . ASP A 1 507 ? 14.833 4.329 -53.177 1.00 14.99 483 ASP A C 1
ATOM 3420 O O . ASP A 1 507 ? 14.287 3.430 -53.832 1.00 16.75 483 ASP A O 1
ATOM 3425 N N . GLY A 1 508 ? 15.641 4.101 -52.151 1.00 16.09 484 GLY A N 1
ATOM 3426 C CA . GLY A 1 508 ? 15.881 2.759 -51.691 1.00 17.69 484 GLY A CA 1
ATOM 3427 C C . GLY A 1 508 ? 17.334 2.336 -51.773 1.00 19.86 484 GLY A C 1
ATOM 3428 O O . GLY A 1 508 ? 18.241 3.172 -51.836 1.00 19.94 484 GLY A O 1
ATOM 3429 N N . ASP A 1 509 ? 17.565 1.036 -51.726 1.00 23.32 485 ASP A N 1
ATOM 3430 C CA . ASP A 1 509 ? 18.942 0.553 -51.730 1.00 26.17 485 ASP A CA 1
ATOM 3431 C C . ASP A 1 509 ? 19.219 -0.306 -52.953 1.00 24.71 485 ASP A C 1
ATOM 3432 O O . ASP A 1 509 ? 18.383 -0.425 -53.871 1.00 24.27 485 ASP A O 1
ATOM 3437 N N . GLY A 1 510 ? 20.427 -0.865 -52.974 1.00 24.01 486 GLY A N 1
ATOM 3438 C CA . GLY A 1 510 ? 20.863 -1.659 -54.104 1.00 24.32 486 GLY A CA 1
ATOM 3439 C C . GLY A 1 510 ? 20.737 -0.858 -55.391 1.00 23.61 486 GLY A C 1
ATOM 3440 O O . GLY A 1 510 ? 21.067 0.339 -55.444 1.00 23.07 486 GLY A O 1
ATOM 3441 N N . GLU A 1 511 ? 20.230 -1.515 -56.429 1.00 23.37 487 GLU A N 1
ATOM 3442 C CA . GLU A 1 511 ? 20.137 -0.891 -57.749 1.00 22.41 487 GLU A CA 1
ATOM 3443 C C . GLU A 1 511 ? 18.864 -0.091 -57.945 1.00 20.50 487 GLU A C 1
ATOM 3444 O O . GLU A 1 511 ? 18.689 0.524 -58.986 1.00 20.03 487 GLU A O 1
ATOM 3450 N N . ARG A 1 512 ? 17.963 -0.108 -56.975 1.00 19.50 488 ARG A N 1
ATOM 3451 C CA . ARG A 1 512 ? 16.671 0.555 -57.224 1.00 17.36 488 ARG A CA 1
ATOM 3452 C C . ARG A 1 512 ? 16.776 2.072 -57.601 1.00 15.92 488 ARG A C 1
ATOM 3453 O O . ARG A 1 512 ? 16.128 2.507 -58.542 1.00 15.56 488 ARG A O 1
ATOM 3461 N N . PRO A 1 513 ? 17.588 2.867 -56.876 1.00 15.68 489 PRO A N 1
ATOM 3462 C CA . PRO A 1 513 ? 17.650 4.271 -57.293 1.00 15.62 489 PRO A CA 1
ATOM 3463 C C . PRO A 1 513 ? 18.195 4.430 -58.703 1.00 14.95 489 PRO A C 1
ATOM 3464 O O . PRO A 1 513 ? 17.704 5.312 -59.445 1.00 14.73 489 PRO A O 1
ATOM 3468 N N . ARG A 1 514 ? 19.173 3.614 -59.101 1.00 15.20 490 ARG A N 1
ATOM 3469 C CA . ARG A 1 514 ? 19.718 3.724 -60.455 1.00 17.46 490 ARG A CA 1
ATOM 3470 C C . ARG A 1 514 ? 18.706 3.263 -61.495 1.00 16.24 490 ARG A C 1
ATOM 3471 O O . ARG A 1 514 ? 18.603 3.851 -62.566 1.00 16.46 490 ARG A O 1
ATOM 3479 N N . GLN A 1 515 ? 17.955 2.213 -61.188 1.00 16.32 491 GLN A N 1
ATOM 3480 C CA . GLN A 1 515 ? 16.939 1.748 -62.129 1.00 16.23 491 GLN A CA 1
ATOM 3481 C C . GLN A 1 515 ? 15.894 2.840 -62.377 1.00 16.00 491 GLN A C 1
ATOM 3482 O O . GLN A 1 515 ? 15.429 3.022 -63.517 1.00 16.67 491 GLN A O 1
ATOM 3488 N N . ALA A 1 516 ? 15.490 3.544 -61.315 1.00 14.07 492 ALA A N 1
ATOM 3489 C CA . ALA A 1 516 ? 14.523 4.626 -61.467 1.00 13.22 492 ALA A CA 1
ATOM 3490 C C . ALA A 1 516 ? 15.135 5.756 -62.321 1.00 13.57 492 ALA A C 1
ATOM 3491 O O . ALA A 1 516 ? 14.492 6.263 -63.239 1.00 14.20 492 ALA A O 1
ATOM 3493 N N . TYR A 1 517 ? 16.381 6.140 -62.034 1.00 13.06 493 TYR A N 1
ATOM 3494 C CA . TYR A 1 517 ? 17.015 7.178 -62.833 1.00 14.71 493 TYR A CA 1
ATOM 3495 C C . TYR A 1 517 ? 17.103 6.774 -64.302 1.00 14.64 493 TYR A C 1
ATOM 3496 O O . TYR A 1 517 ? 16.833 7.571 -65.187 1.00 14.79 493 TYR A O 1
ATOM 3505 N N . ASP A 1 518 ? 17.497 5.525 -64.561 1.00 14.68 494 ASP A N 1
ATOM 3506 C CA . ASP A 1 518 ? 17.663 5.093 -65.935 1.00 15.76 494 ASP A CA 1
ATOM 3507 C C . ASP A 1 518 ? 16.346 5.073 -66.695 1.00 15.00 494 ASP A C 1
ATOM 3508 O O . ASP A 1 518 ? 16.321 5.223 -67.923 1.00 16.01 494 ASP A O 1
ATOM 3513 N N . TYR A 1 519 ? 15.251 4.860 -65.972 1.00 13.12 495 TYR A N 1
ATOM 3514 C CA . TYR A 1 519 ? 13.913 4.924 -66.604 1.00 13.28 495 TYR A CA 1
ATOM 3515 C C . TYR A 1 519 ? 13.519 6.379 -66.903 1.00 13.13 495 TYR A C 1
ATOM 3516 O O . TYR A 1 519 ? 13.054 6.709 -67.992 1.00 13.34 495 TYR A O 1
ATOM 3525 N N . PHE A 1 520 ? 13.711 7.268 -65.935 1.00 12.49 496 PHE A N 1
ATOM 3526 C CA . PHE A 1 520 ? 13.193 8.623 -66.099 1.00 12.53 496 PHE A CA 1
ATOM 3527 C C . PHE A 1 520 ? 14.074 9.580 -66.906 1.00 14.16 496 PHE A C 1
ATOM 3528 O O . PHE A 1 520 ? 13.540 10.489 -67.555 1.00 13.80 496 PHE A O 1
ATOM 3536 N N . ARG A 1 521 ? 15.401 9.392 -66.878 1.00 15.48 497 ARG A N 1
ATOM 3537 C CA . ARG A 1 521 ? 16.254 10.340 -67.579 1.00 15.74 497 ARG A CA 1
ATOM 3538 C C . ARG A 1 521 ? 15.929 10.452 -69.086 1.00 15.27 497 ARG A C 1
ATOM 3539 O O . ARG A 1 521 ? 15.829 11.557 -69.606 1.00 15.53 497 ARG A O 1
ATOM 3547 N N . PRO A 1 522 ? 15.684 9.327 -69.780 1.00 13.99 498 PRO A N 1
ATOM 3548 C CA . PRO A 1 522 ? 15.326 9.518 -71.197 1.00 14.98 498 PRO A CA 1
ATOM 3549 C C . PRO A 1 522 ? 13.991 10.244 -71.387 1.00 14.67 498 PRO A C 1
ATOM 3550 O O . PRO A 1 522 ? 13.775 10.874 -72.439 1.00 14.73 498 PRO A O 1
ATOM 3554 N N . LEU A 1 523 ? 13.096 10.132 -70.397 1.00 11.87 499 LEU A N 1
ATOM 3555 C CA . LEU A 1 523 ? 11.809 10.798 -70.506 1.00 11.10 499 LEU A CA 1
ATOM 3556 C C . LEU A 1 523 ? 11.953 12.312 -70.254 1.00 11.98 499 LEU A C 1
ATOM 3557 O O . LEU A 1 523 ? 11.262 13.126 -70.887 1.00 12.23 499 LEU A O 1
ATOM 3562 N N . TYR A 1 524 ? 12.840 12.680 -69.327 1.00 12.14 500 TYR A N 1
ATOM 3563 C CA . TYR A 1 524 ? 13.224 14.069 -69.152 1.00 12.21 500 TYR A CA 1
ATOM 3564 C C . TYR A 1 524 ? 13.784 14.626 -70.467 1.00 12.32 500 TYR A C 1
ATOM 3565 O O . TYR A 1 524 ? 13.394 15.725 -70.920 1.00 13.08 500 TYR A O 1
ATOM 3574 N N . GLU A 1 525 ? 14.666 13.857 -71.106 1.00 12.00 501 GLU A N 1
ATOM 3575 C CA . GLU A 1 525 ? 15.242 14.315 -72.369 1.00 14.11 501 GLU A CA 1
ATOM 3576 C C . GLU A 1 525 ? 14.196 14.424 -73.466 1.00 14.08 501 GLU A C 1
ATOM 3577 O O . GLU A 1 525 ? 14.219 15.375 -74.258 1.00 13.99 501 GLU A O 1
ATOM 3583 N N . LEU A 1 526 ? 13.243 13.487 -73.481 1.00 12.52 502 LEU A N 1
ATOM 3584 C CA . LEU A 1 526 ? 12.175 13.516 -74.488 1.00 11.82 502 LEU A CA 1
ATOM 3585 C C . LEU A 1 526 ? 11.287 14.749 -74.338 1.00 11.22 502 LEU A C 1
ATOM 3586 O O . LEU A 1 526 ? 10.920 15.374 -75.336 1.00 13.28 502 LEU A O 1
ATOM 3591 N N . ALA A 1 527 ? 10.964 15.113 -73.101 1.00 10.29 503 ALA A N 1
ATOM 3592 C CA . ALA A 1 527 ? 10.150 16.297 -72.860 1.00 10.07 503 ALA A CA 1
ATOM 3593 C C . ALA A 1 527 ? 10.881 17.565 -73.341 1.00 11.51 503 ALA A C 1
ATOM 3594 O O . ALA A 1 527 ? 10.262 18.452 -73.945 1.00 14.17 503 ALA A O 1
ATOM 3596 N N . HIS A 1 528 ? 12.196 17.640 -73.136 1.00 11.24 504 HIS A N 1
ATOM 3597 C CA . HIS A 1 528 ? 12.970 18.750 -73.689 1.00 12.55 504 HIS A CA 1
ATOM 3598 C C . HIS A 1 528 ? 13.028 18.750 -75.220 1.00 13.19 504 HIS A C 1
ATOM 3599 O O . HIS A 1 528 ? 12.888 19.796 -75.855 1.00 15.26 504 HIS A O 1
ATOM 3606 N N . ALA A 1 529 ? 13.205 17.579 -75.820 1.00 12.46 505 ALA A N 1
ATOM 3607 C CA . ALA A 1 529 ? 13.320 17.488 -77.274 1.00 13.00 505 ALA A CA 1
ATOM 3608 C C . ALA A 1 529 ? 11.993 17.807 -77.952 1.00 13.88 505 ALA A C 1
ATOM 3609 O O . ALA A 1 529 ? 11.977 18.314 -79.071 1.00 16.62 505 ALA A O 1
ATOM 3611 N N . SER A 1 530 ? 10.888 17.482 -77.287 1.00 12.54 506 SER A N 1
ATOM 3612 C CA . SER A 1 530 ? 9.569 17.583 -77.907 1.00 12.26 506 SER A CA 1
ATOM 3613 C C . SER A 1 530 ? 9.008 18.998 -77.881 1.00 11.01 506 SER A C 1
ATOM 3614 O O . SER A 1 530 ? 8.183 19.372 -78.741 1.00 12.67 506 SER A O 1
ATOM 3617 N N . ASP A 1 531 ? 9.395 19.790 -76.880 1.00 10.54 507 ASP A N 1
ATOM 3618 C CA . ASP A 1 531 ? 8.826 21.136 -76.716 1.00 9.84 507 ASP A CA 1
ATOM 3619 C C . ASP A 1 531 ? 9.630 22.163 -77.493 1.00 11.19 507 ASP A C 1
ATOM 3620 O O . ASP A 1 531 ? 10.786 22.414 -77.142 1.00 12.25 507 ASP A O 1
ATOM 3625 N N . PRO A 1 532 ? 9.031 22.799 -78.513 1.00 11.37 508 PRO A N 1
ATOM 3626 C CA . PRO A 1 532 ? 9.852 23.786 -79.242 1.00 13.56 508 PRO A CA 1
ATOM 3627 C C . PRO A 1 532 ? 10.252 24.990 -78.395 1.00 12.34 508 PRO A C 1
ATOM 3628 O O . PRO A 1 532 ? 11.248 25.651 -78.704 1.00 14.29 508 PRO A O 1
ATOM 3632 N N . GLN A 1 533 ? 9.530 25.233 -77.308 1.00 11.01 509 GLN A N 1
ATOM 3633 C CA . GLN A 1 533 ? 9.861 26.318 -76.383 1.00 10.67 509 GLN A CA 1
ATOM 3634 C C . GLN A 1 533 ? 10.945 25.916 -75.366 1.00 11.18 509 GLN A C 1
ATOM 3635 O O . GLN A 1 533 ? 11.476 26.788 -74.663 1.00 12.80 509 GLN A O 1
ATOM 3641 N N . ASN A 1 534 ? 11.234 24.606 -75.264 1.00 11.48 510 ASN A N 1
ATOM 3642 C CA . ASN A 1 534 ? 12.257 24.103 -74.351 1.00 11.49 510 ASN A CA 1
ATOM 3643 C C . ASN A 1 534 ? 12.018 24.554 -72.896 1.00 11.30 510 ASN A C 1
ATOM 3644 O O . ASN A 1 534 ? 12.940 25.011 -72.186 1.00 13.23 510 ASN A O 1
ATOM 3649 N N . ARG A 1 535 ? 10.776 24.414 -72.440 1.00 10.35 511 ARG A N 1
ATOM 3650 C CA . ARG A 1 535 ? 10.464 24.776 -71.049 1.00 10.76 511 ARG A CA 1
ATOM 3651 C C . ARG A 1 535 ? 11.104 23.801 -70.053 1.00 9.82 511 ARG A C 1
ATOM 3652 O O . ARG A 1 535 ? 11.449 22.655 -70.371 1.00 10.26 511 ARG A O 1
ATOM 3660 N N . PRO A 1 536 ? 11.253 24.252 -68.807 1.00 10.23 512 PRO A N 1
ATOM 3661 C CA . PRO A 1 536 ? 11.768 23.345 -67.770 1.00 10.14 512 PRO A CA 1
ATOM 3662 C C . PRO A 1 536 ? 10.935 22.079 -67.601 1.00 9.46 512 PRO A C 1
ATOM 3663 O O . PRO A 1 536 ? 9.712 22.078 -67.835 1.00 9.59 512 PRO A O 1
ATOM 3667 N N . VAL A 1 537 ? 11.589 21.034 -67.149 1.00 9.44 513 VAL A N 1
ATOM 3668 C CA . VAL A 1 537 ? 10.966 19.736 -66.928 1.00 9.69 513 VAL A CA 1
ATOM 3669 C C . VAL A 1 537 ? 11.226 19.297 -65.506 1.00 10.93 513 VAL A C 1
ATOM 3670 O O . VAL A 1 537 ? 12.356 19.414 -64.988 1.00 11.21 513 VAL A O 1
ATOM 3674 N N . THR A 1 538 ? 10.170 18.824 -64.865 1.00 9.96 514 THR A N 1
ATOM 3675 C CA . THR A 1 538 ? 10.274 18.311 -63.520 1.00 8.77 514 THR A CA 1
ATOM 3676 C C . THR A 1 538 ? 9.644 16.912 -63.436 1.00 8.85 514 THR A C 1
ATOM 3677 O O . THR A 1 538 ? 9.084 16.380 -64.416 1.00 9.50 514 THR A O 1
ATOM 3681 N N . LEU A 1 539 ? 9.761 16.341 -62.254 1.00 8.54 515 LEU A N 1
ATOM 3682 C CA . LEU A 1 539 ? 9.171 15.078 -61.883 1.00 8.70 515 LEU A CA 1
ATOM 3683 C C . LEU A 1 539 ? 8.672 15.337 -60.480 1.00 8.68 515 LEU A C 1
ATOM 3684 O O . LEU A 1 539 ? 9.448 15.741 -59.623 1.00 10.92 515 LEU A O 1
ATOM 3689 N N . VAL A 1 540 ? 7.380 15.173 -60.247 1.00 9.09 516 VAL A N 1
ATOM 3690 C CA . VAL A 1 540 ? 6.837 15.556 -58.945 1.00 8.79 516 VAL A CA 1
ATOM 3691 C C . VAL A 1 540 ? 7.070 14.398 -57.984 1.00 9.09 516 VAL A C 1
ATOM 3692 O O . VAL A 1 540 ? 6.614 13.283 -58.222 1.00 10.73 516 VAL A O 1
ATOM 3696 N N . CYS A 1 541 ? 7.809 14.654 -56.912 1.00 9.74 517 CYS A N 1
ATOM 3697 C CA . CYS A 1 541 ? 8.297 13.575 -56.049 1.00 10.24 517 CYS A CA 1
ATOM 3698 C C . CYS A 1 541 ? 7.470 13.329 -54.781 1.00 8.79 517 CYS A C 1
ATOM 3699 O O . CYS A 1 541 ? 7.170 14.269 -54.051 1.00 12.08 517 CYS A O 1
ATOM 3702 N N . CYS A 1 542 ? 7.116 12.101 -54.502 1.00 10.54 518 CYS A N 1
ATOM 3703 C CA . CYS A 1 542 ? 6.449 11.766 -53.267 1.00 11.73 518 CYS A CA 1
ATOM 3704 C C . CYS A 1 542 ? 7.366 11.860 -52.051 1.00 10.31 518 CYS A C 1
ATOM 3705 O O . CYS A 1 542 ? 8.518 11.812 -52.182 1.00 10.72 518 CYS A O 1
ATOM 3708 N N . GLN A 1 543 ? 6.799 12.016 -50.881 1.00 11.33 519 GLN A N 1
ATOM 3709 C CA . GLN A 1 543 ? 7.554 11.931 -49.653 1.00 10.92 519 GLN A CA 1
ATOM 3710 C C . GLN A 1 543 ? 8.383 10.664 -49.657 1.00 10.83 519 GLN A C 1
ATOM 3711 O O . GLN A 1 543 ? 7.829 9.560 -49.796 1.00 13.72 519 GLN A O 1
ATOM 3717 N N . ASN A 1 544 ? 9.696 10.801 -49.543 1.00 11.73 520 ASN A N 1
ATOM 3718 C CA . ASN A 1 544 ? 10.555 9.625 -49.636 1.00 13.01 520 ASN A CA 1
ATOM 3719 C C . ASN A 1 544 ? 11.865 9.845 -48.882 1.00 12.91 520 ASN A C 1
ATOM 3720 O O . ASN A 1 544 ? 12.050 10.882 -48.237 1.00 12.90 520 ASN A O 1
ATOM 3725 N N . ASP A 1 545 ? 12.760 8.865 -48.949 1.00 12.35 521 ASP A N 1
ATOM 3726 C CA . ASP A 1 545 ? 14.107 9.034 -48.414 1.00 12.60 521 ASP A CA 1
ATOM 3727 C C . ASP A 1 545 ? 14.864 9.836 -49.452 1.00 12.85 521 ASP A C 1
ATOM 3728 O O . ASP A 1 545 ? 15.464 9.279 -50.389 1.00 14.12 521 ASP A O 1
ATOM 3733 N N . TYR A 1 546 ? 14.851 11.159 -49.288 1.00 12.27 522 TYR A N 1
ATOM 3734 C CA . TYR A 1 546 ? 15.457 12.070 -50.266 1.00 13.09 522 TYR A CA 1
ATOM 3735 C C . TYR A 1 546 ? 16.984 11.810 -50.389 1.00 13.85 522 TYR A C 1
ATOM 3736 O O . TYR A 1 546 ? 17.584 12.155 -51.407 1.00 15.32 522 TYR A O 1
ATOM 3745 N N . THR A 1 547 ? 17.606 11.159 -49.397 1.00 13.15 523 THR A N 1
ATOM 3746 C CA . THR A 1 547 ? 19.061 10.935 -49.485 1.00 14.41 523 THR A CA 1
ATOM 3747 C C . THR A 1 547 ? 19.403 9.775 -50.421 1.00 15.68 523 THR A C 1
ATOM 3748 O O . THR A 1 547 ? 20.553 9.709 -50.888 1.00 18.36 523 THR A O 1
ATOM 3752 N N . THR A 1 548 ? 18.467 8.874 -50.734 1.00 14.69 524 THR A N 1
ATOM 3753 C CA . THR A 1 548 ? 18.813 7.771 -51.639 1.00 14.29 524 THR A CA 1
ATOM 3754 C C . THR A 1 548 ? 18.134 7.901 -53.020 1.00 13.62 524 THR A C 1
ATOM 3755 O O . THR A 1 548 ? 18.488 7.172 -53.953 1.00 15.35 524 THR A O 1
ATOM 3759 N N . ASP A 1 549 ? 17.160 8.805 -53.142 1.00 13.14 525 ASP A N 1
ATOM 3760 C CA . ASP A 1 549 ? 16.594 9.220 -54.427 1.00 13.49 525 ASP A CA 1
ATOM 3761 C C . ASP A 1 549 ? 17.695 9.937 -55.205 1.00 14.39 525 ASP A C 1
ATOM 3762 O O . ASP A 1 549 ? 18.184 10.973 -54.735 1.00 15.32 525 ASP A O 1
ATOM 3767 N N . ILE A 1 550 ? 18.117 9.413 -56.358 1.00 12.77 526 ILE A N 1
ATOM 3768 C CA . ILE A 1 550 ? 19.130 10.127 -57.162 1.00 13.38 526 ILE A CA 1
ATOM 3769 C C . ILE A 1 550 ? 18.555 10.746 -58.439 1.00 13.22 526 ILE A C 1
ATOM 3770 O O . ILE A 1 550 ? 19.289 11.220 -59.331 1.00 16.78 526 ILE A O 1
ATOM 3775 N N . THR A 1 551 ? 17.237 10.774 -58.511 1.00 11.97 527 THR A N 1
ATOM 3776 C CA . THR A 1 551 ? 16.553 11.288 -59.700 1.00 11.94 527 THR A CA 1
ATOM 3777 C C . THR A 1 551 ? 15.991 12.707 -59.504 1.00 11.64 527 THR A C 1
ATOM 3778 O O . THR A 1 551 ? 16.181 13.605 -60.367 1.00 11.84 527 THR A O 1
ATOM 3782 N N . GLU A 1 552 ? 15.310 12.947 -58.375 1.00 11.13 528 GLU A N 1
ATOM 3783 C CA . GLU A 1 552 ? 14.628 14.227 -58.220 1.00 10.61 528 GLU A CA 1
ATOM 3784 C C . GLU A 1 552 ? 15.612 15.399 -58.325 1.00 11.39 528 GLU A C 1
ATOM 3785 O O . GLU A 1 552 ? 15.297 16.436 -58.930 1.00 11.21 528 GLU A O 1
ATOM 3791 N N . ARG A 1 553 ? 16.799 15.261 -57.719 1.00 10.58 529 ARG A N 1
ATOM 3792 C CA . ARG A 1 553 ? 17.718 16.381 -57.674 1.00 11.96 529 ARG A CA 1
ATOM 3793 C C . ARG A 1 553 ? 18.304 16.732 -59.063 1.00 11.40 529 ARG A C 1
ATOM 3794 O O . ARG A 1 553 ? 18.985 17.755 -59.204 1.00 14.06 529 ARG A O 1
ATOM 3802 N N . THR A 1 554 ? 18.020 15.900 -60.075 1.00 12.12 530 THR A N 1
ATOM 3803 C CA . THR A 1 554 ? 18.517 16.163 -61.436 1.00 12.04 530 THR A CA 1
ATOM 3804 C C . THR A 1 554 ? 17.500 16.927 -62.272 1.00 11.51 530 THR A C 1
ATOM 3805 O O . THR A 1 554 ? 17.786 17.284 -63.430 1.00 13.37 530 THR A O 1
ATOM 3809 N N . MET A 1 555 ? 16.320 17.193 -61.711 1.00 10.78 531 MET A N 1
ATOM 3810 C CA . MET A 1 555 ? 15.273 17.877 -62.474 1.00 11.27 531 MET A CA 1
ATOM 3811 C C . MET A 1 555 ? 15.552 19.370 -62.583 1.00 12.35 531 MET A C 1
ATOM 3812 O O . MET A 1 555 ? 16.410 19.908 -61.867 1.00 12.10 531 MET A O 1
ATOM 3817 N N . ASP A 1 556 ? 14.866 20.059 -63.489 1.00 10.70 532 ASP A N 1
ATOM 3818 C CA . ASP A 1 556 ? 15.173 21.488 -63.675 1.00 10.05 532 ASP A CA 1
ATOM 3819 C C . ASP A 1 556 ? 14.660 22.346 -62.521 1.00 10.19 532 ASP A C 1
ATOM 3820 O O . ASP A 1 556 ? 15.292 23.349 -62.158 1.00 12.59 532 ASP A O 1
ATOM 3825 N N . VAL A 1 557 ? 13.494 21.966 -62.000 1.00 10.45 533 VAL A N 1
ATOM 3826 C CA . VAL A 1 557 ? 12.932 22.527 -60.771 1.00 10.13 533 VAL A CA 1
ATOM 3827 C C . VAL A 1 557 ? 12.615 21.323 -59.917 1.00 9.51 533 VAL A C 1
ATOM 3828 O O . VAL A 1 557 ? 12.138 20.305 -60.435 1.00 10.84 533 VAL A O 1
ATOM 3832 N N . VAL A 1 558 ? 12.934 21.409 -58.632 1.00 9.67 534 VAL A N 1
ATOM 3833 C CA . VAL A 1 558 ? 12.620 20.337 -57.683 1.00 9.34 534 VAL A CA 1
ATOM 3834 C C . VAL A 1 558 ? 11.202 20.553 -57.194 1.00 9.87 534 VAL A C 1
ATOM 3835 O O . VAL A 1 558 ? 10.899 21.615 -56.633 1.00 10.47 534 VAL A O 1
ATOM 3839 N N . CYS A 1 559 ? 10.320 19.577 -57.459 1.00 9.04 535 CYS A N 1
ATOM 3840 C CA . CYS A 1 559 ? 8.909 19.688 -57.077 1.00 8.62 535 CYS A CA 1
ATOM 3841 C C . CYS A 1 559 ? 8.622 18.594 -56.075 1.00 9.93 535 CYS A C 1
ATOM 3842 O O . CYS A 1 559 ? 8.662 17.396 -56.433 1.00 10.72 535 CYS A O 1
ATOM 3845 N N . ILE A 1 560 ? 8.327 18.968 -54.823 1.00 9.05 536 ILE A N 1
ATOM 3846 C CA . ILE A 1 560 ? 8.168 17.960 -53.791 1.00 8.75 536 ILE A CA 1
ATOM 3847 C C . ILE A 1 560 ? 6.769 17.947 -53.189 1.00 8.03 536 ILE A C 1
ATOM 3848 O O . ILE A 1 560 ? 6.163 19.005 -52.885 1.00 9.64 536 ILE A O 1
ATOM 3853 N N . ASN A 1 561 ? 6.292 16.725 -52.948 1.00 8.24 537 ASN A N 1
ATOM 3854 C CA . ASN A 1 561 ? 5.063 16.493 -52.192 1.00 8.81 537 ASN A CA 1
ATOM 3855 C C . ASN A 1 561 ? 5.453 16.071 -50.778 1.00 8.86 537 ASN A C 1
ATOM 3856 O O . ASN A 1 561 ? 6.160 15.040 -50.623 1.00 9.66 537 ASN A O 1
ATOM 3861 N N . ARG A 1 562 ? 5.035 16.812 -49.759 1.00 9.11 538 ARG A N 1
ATOM 3862 C CA . ARG A 1 562 ? 5.487 16.483 -48.401 1.00 8.68 538 ARG A CA 1
ATOM 3863 C C . ARG A 1 562 ? 4.308 16.636 -47.456 1.00 9.53 538 ARG A C 1
ATOM 3864 O O . ARG A 1 562 ? 3.543 17.608 -47.559 1.00 10.29 538 ARG A O 1
ATOM 3872 N N . TYR A 1 563 ? 4.190 15.696 -46.519 1.00 9.72 539 TYR A N 1
ATOM 3873 C CA . TYR A 1 563 ? 3.077 15.648 -45.591 1.00 10.50 539 TYR A CA 1
ATOM 3874 C C . TYR A 1 563 ? 3.566 15.517 -44.156 1.00 10.66 539 TYR A C 1
ATOM 3875 O O . TYR A 1 563 ? 2.962 14.804 -43.345 1.00 11.24 539 TYR A O 1
ATOM 3884 N N . TYR A 1 564 ? 4.652 16.237 -43.846 1.00 10.23 540 TYR A N 1
ATOM 3885 C CA . TYR A 1 564 ? 5.142 16.328 -42.468 1.00 10.84 540 TYR A CA 1
ATOM 3886 C C . TYR A 1 564 ? 4.030 16.833 -41.555 1.00 11.68 540 TYR A C 1
ATOM 3887 O O . TYR A 1 564 ? 3.374 17.838 -41.851 1.00 12.95 540 TYR A O 1
ATOM 3896 N N . GLY A 1 565 ? 3.775 16.116 -40.464 1.00 11.44 541 GLY A N 1
ATOM 3897 C CA . GLY A 1 565 ? 2.691 16.511 -39.582 1.00 11.78 541 GLY A CA 1
ATOM 3898 C C . GLY A 1 565 ? 1.320 15.934 -39.918 1.00 11.73 541 GLY A C 1
ATOM 3899 O O . GLY A 1 565 ? 0.382 16.074 -39.113 1.00 12.92 541 GLY A O 1
ATOM 3900 N N . TRP A 1 566 ? 1.178 15.312 -41.098 1.00 11.06 542 TRP A N 1
ATOM 3901 C CA . TRP A 1 566 ? -0.071 14.642 -41.454 1.00 10.81 542 TRP A CA 1
ATOM 3902 C C . TRP A 1 566 ? 0.161 13.124 -41.500 1.00 10.51 542 TRP A C 1
ATOM 3903 O O . TRP A 1 566 ? -0.312 12.388 -40.603 1.00 11.53 542 TRP A O 1
ATOM 3914 N N . TYR A 1 567 ? 0.934 12.647 -42.471 1.00 10.45 543 TYR A N 1
ATOM 3915 C CA . TYR A 1 567 ? 1.161 11.191 -42.568 1.00 10.68 543 TYR A CA 1
ATOM 3916 C C . TYR A 1 567 ? 2.297 10.725 -41.659 1.00 12.32 543 TYR A C 1
ATOM 3917 O O . TYR A 1 567 ? 2.526 9.519 -41.499 1.00 14.95 543 TYR A O 1
ATOM 3926 N N . ASN A 1 568 ? 3.039 11.662 -41.114 1.00 12.59 544 ASN A N 1
ATOM 3927 C CA . ASN A 1 568 ? 4.082 11.333 -40.133 1.00 11.83 544 ASN A CA 1
ATOM 3928 C C . ASN A 1 568 ? 4.055 12.457 -39.096 1.00 13.07 544 ASN A C 1
ATOM 3929 O O . ASN A 1 568 ? 3.442 13.517 -39.336 1.00 12.64 544 ASN A O 1
ATOM 3934 N N . LEU A 1 569 ? 4.665 12.210 -37.932 1.00 12.74 545 LEU A N 1
ATOM 3935 C CA . LEU A 1 569 ? 4.681 13.206 -36.854 1.00 13.11 545 LEU A CA 1
ATOM 3936 C C . LEU A 1 569 ? 3.269 13.759 -36.651 1.00 12.90 545 LEU A C 1
ATOM 3937 O O . LEU A 1 569 ? 3.082 14.984 -36.486 1.00 14.86 545 LEU A O 1
ATOM 3942 N N . SER A 1 570 ? 2.276 12.859 -36.688 1.00 13.15 546 SER A N 1
ATOM 3943 C CA . SER A 1 570 ? 0.918 13.312 -36.934 1.00 14.57 546 SER A CA 1
ATOM 3944 C C . SER A 1 570 ? 0.401 14.282 -35.865 1.00 14.68 546 SER A C 1
ATOM 3945 O O . SER A 1 570 ? 0.372 13.974 -34.670 1.00 17.30 546 SER A O 1
ATOM 3948 N N . GLY A 1 571 ? -0.027 15.448 -36.313 1.00 14.64 547 GLY A N 1
ATOM 3949 C CA . GLY A 1 571 ? -0.648 16.414 -35.430 1.00 14.13 547 GLY A CA 1
ATOM 3950 C C . GLY A 1 571 ? 0.325 17.276 -34.654 1.00 14.44 547 GLY A C 1
ATOM 3951 O O . GLY A 1 571 ? -0.121 18.200 -33.959 1.00 17.53 547 GLY A O 1
ATOM 3952 N N . ASP A 1 572 ? 1.629 17.000 -34.772 1.00 14.45 548 ASP A N 1
ATOM 3953 C CA . ASP A 1 572 ? 2.659 17.704 -34.003 1.00 14.03 548 ASP A CA 1
ATOM 3954 C C . ASP A 1 572 ? 3.362 18.695 -34.914 1.00 13.18 548 ASP A C 1
ATOM 3955 O O . ASP A 1 572 ? 4.347 18.351 -35.603 1.00 14.05 548 ASP A O 1
ATOM 3960 N N . LEU A 1 573 ? 2.848 19.925 -34.948 1.00 12.52 549 LEU A N 1
ATOM 3961 C CA . LEU A 1 573 ? 3.357 20.907 -35.906 1.00 12.59 549 LEU A CA 1
ATOM 3962 C C . LEU A 1 573 ? 4.781 21.348 -35.562 1.00 13.27 549 LEU A C 1
ATOM 3963 O O . LEU A 1 573 ? 5.554 21.678 -36.469 1.00 12.74 549 LEU A O 1
ATOM 3968 N N . ASP A 1 574 ? 5.152 21.350 -34.282 1.00 13.30 550 ASP A N 1
ATOM 3969 C CA . ASP A 1 574 ? 6.543 21.662 -33.945 1.00 12.88 550 ASP A CA 1
ATOM 3970 C C . ASP A 1 574 ? 7.488 20.630 -34.555 1.00 12.94 550 ASP A C 1
ATOM 3971 O O . ASP A 1 574 ? 8.504 20.993 -35.186 1.00 13.09 550 ASP A O 1
ATOM 3976 N N . ALA A 1 575 ? 7.191 19.347 -34.342 1.00 13.40 551 ALA A N 1
ATOM 3977 C CA . ALA A 1 575 ? 8.052 18.307 -34.895 1.00 13.64 551 ALA A CA 1
ATOM 3978 C C . ALA A 1 575 ? 8.011 18.340 -36.423 1.00 11.97 551 ALA A C 1
ATOM 3979 O O . ALA A 1 575 ? 9.034 18.115 -37.080 1.00 12.95 551 ALA A O 1
ATOM 3981 N N . ALA A 1 576 ? 6.825 18.574 -36.977 1.00 11.53 552 ALA A N 1
ATOM 3982 C CA . ALA A 1 576 ? 6.663 18.628 -38.428 1.00 11.61 552 ALA A CA 1
ATOM 3983 C C . ALA A 1 576 ? 7.576 19.700 -39.021 1.00 12.11 552 ALA A C 1
ATOM 3984 O O . ALA A 1 576 ? 8.217 19.485 -40.044 1.00 12.40 552 ALA A O 1
ATOM 3986 N N . CYS A 1 577 ? 7.603 20.877 -38.383 1.00 12.69 553 CYS A N 1
ATOM 3987 C CA . CYS A 1 577 ? 8.436 21.971 -38.897 1.00 12.61 553 CYS A CA 1
ATOM 3988 C C . CYS A 1 577 ? 9.908 21.666 -38.709 1.00 12.50 553 CYS A C 1
ATOM 3989 O O . CYS A 1 577 ? 10.732 22.012 -39.573 1.00 12.59 553 CYS A O 1
ATOM 3992 N N . HIS A 1 578 ? 10.257 21.005 -37.600 1.00 13.22 554 HIS A N 1
ATOM 3993 C CA . HIS A 1 578 ? 11.652 20.599 -37.420 1.00 14.34 554 HIS A CA 1
ATOM 3994 C C . HIS A 1 578 ? 12.081 19.635 -38.538 1.00 13.83 554 HIS A C 1
ATOM 3995 O O . HIS A 1 578 ? 13.156 19.797 -39.144 1.00 14.25 554 HIS A O 1
ATOM 4002 N N . ALA A 1 579 ? 11.245 18.626 -38.815 1.00 12.20 555 ALA A N 1
ATOM 4003 C CA . ALA A 1 579 ? 11.576 17.637 -39.850 1.00 12.64 555 ALA A CA 1
ATOM 4004 C C . ALA A 1 579 ? 11.665 18.331 -41.198 1.00 11.63 555 ALA A C 1
ATOM 4005 O O . ALA A 1 579 ? 12.617 18.094 -41.963 1.00 12.01 555 ALA A O 1
ATOM 4007 N N . LEU A 1 580 ? 10.686 19.183 -41.505 1.00 11.56 556 LEU A N 1
ATOM 4008 C CA . LEU A 1 580 ? 10.716 19.914 -42.764 1.00 11.46 556 LEU A CA 1
ATOM 4009 C C . LEU A 1 580 ? 12.031 20.689 -42.887 1.00 12.00 556 LEU A C 1
ATOM 4010 O O . LEU A 1 580 ? 12.668 20.677 -43.951 1.00 12.48 556 LEU A O 1
ATOM 4015 N N . ASN A 1 581 ? 12.437 21.383 -41.823 1.00 11.22 557 ASN A N 1
ATOM 4016 C CA . ASN A 1 581 ? 13.675 22.162 -41.913 1.00 12.31 557 ASN A CA 1
ATOM 4017 C C . ASN A 1 581 ? 14.918 21.290 -42.144 1.00 12.06 557 ASN A C 1
ATOM 4018 O O . ASN A 1 581 ? 15.844 21.726 -42.829 1.00 12.20 557 ASN A O 1
ATOM 4023 N N . ILE A 1 582 ? 14.946 20.079 -41.584 1.00 13.24 558 ILE A N 1
ATOM 4024 C CA . ILE A 1 582 ? 16.057 19.179 -41.884 1.00 12.68 558 ILE A CA 1
ATOM 4025 C C . ILE A 1 582 ? 16.094 18.855 -43.375 1.00 11.86 558 ILE A C 1
ATOM 4026 O O . ILE A 1 582 ? 17.169 18.928 -44.005 1.00 12.63 558 ILE A O 1
ATOM 4031 N N . GLU A 1 583 ? 14.948 18.532 -43.969 1.00 12.05 559 GLU A N 1
ATOM 4032 C CA . GLU A 1 583 ? 14.961 18.272 -45.402 1.00 11.66 559 GLU A CA 1
ATOM 4033 C C . GLU A 1 583 ? 15.224 19.545 -46.207 1.00 11.80 559 GLU A C 1
ATOM 4034 O O . GLU A 1 583 ? 15.905 19.507 -47.248 1.00 11.03 559 GLU A O 1
ATOM 4040 N N . LEU A 1 584 ? 14.711 20.689 -45.764 1.00 11.64 560 LEU A N 1
ATOM 4041 C CA . LEU A 1 584 ? 15.034 21.930 -46.488 1.00 11.24 560 LEU A CA 1
ATOM 4042 C C . LEU A 1 584 ? 16.555 22.195 -46.497 1.00 11.22 560 LEU A C 1
ATOM 4043 O O . LEU A 1 584 ? 17.090 22.687 -47.499 1.00 12.09 560 LEU A O 1
ATOM 4048 N N . ASP A 1 585 ? 17.237 21.826 -45.412 1.00 11.78 561 ASP A N 1
ATOM 4049 C CA . ASP A 1 585 ? 18.692 22.000 -45.375 1.00 12.66 561 ASP A CA 1
ATOM 4050 C C . ASP A 1 585 ? 19.362 21.169 -46.481 1.00 13.63 561 ASP A C 1
ATOM 4051 O O . ASP A 1 585 ? 20.347 21.617 -47.109 1.00 14.63 561 ASP A O 1
ATOM 4056 N N . PHE A 1 586 ? 18.839 19.967 -46.712 1.00 12.63 562 PHE A N 1
ATOM 4057 C CA . PHE A 1 586 ? 19.324 19.105 -47.796 1.00 12.52 562 PHE A CA 1
ATOM 4058 C C . PHE A 1 586 ? 19.156 19.815 -49.151 1.00 12.59 562 PHE A C 1
ATOM 4059 O O . PHE A 1 586 ? 20.121 19.924 -49.950 1.00 13.76 562 PHE A O 1
ATOM 4067 N N . TRP A 1 587 ? 17.953 20.337 -49.404 1.00 11.67 563 TRP A N 1
ATOM 4068 C CA . TRP A 1 587 ? 17.706 20.999 -50.692 1.00 11.04 563 TRP A CA 1
ATOM 4069 C C . TRP A 1 587 ? 18.470 22.305 -50.833 1.00 11.87 563 TRP A C 1
ATOM 4070 O O . TRP A 1 587 ? 18.841 22.706 -51.950 1.00 13.06 563 TRP A O 1
ATOM 4081 N N . GLU A 1 588 ? 18.716 22.980 -49.718 1.00 11.95 564 GLU A N 1
ATOM 4082 C CA . GLU A 1 588 ? 19.529 24.196 -49.763 1.00 13.11 564 GLU A CA 1
ATOM 4083 C C . GLU A 1 588 ? 20.932 23.896 -50.328 1.00 13.92 564 GLU A C 1
ATOM 4084 O O . GLU A 1 588 ? 21.488 24.677 -51.152 1.00 15.04 564 GLU A O 1
ATOM 4090 N N . ASN A 1 589 ? 21.496 22.758 -49.927 1.00 13.61 565 ASN A N 1
ATOM 4091 C CA . ASN A 1 589 ? 22.826 22.381 -50.426 1.00 15.26 565 ASN A CA 1
ATOM 4092 C C . ASN A 1 589 ? 22.847 22.102 -51.929 1.00 17.23 565 ASN A C 1
ATOM 4093 O O . ASN A 1 589 ? 23.818 22.390 -52.619 1.00 16.24 565 ASN A O 1
ATOM 4098 N N . ILE A 1 590 ? 21.761 21.545 -52.435 1.00 16.70 566 ILE A N 1
ATOM 4099 C CA . ILE A 1 590 ? 21.716 21.161 -53.846 1.00 16.60 566 ILE A CA 1
ATOM 4100 C C . ILE A 1 590 ? 21.724 22.392 -54.755 1.00 16.30 566 ILE A C 1
ATOM 4101 O O . ILE A 1 590 ? 22.263 22.341 -55.865 1.00 17.33 566 ILE A O 1
ATOM 4106 N N . GLY A 1 591 ? 21.135 23.500 -54.306 1.00 16.06 567 GLY A N 1
ATOM 4107 C CA . GLY A 1 591 ? 21.293 24.745 -55.040 1.00 15.34 567 GLY A CA 1
ATOM 4108 C C . GLY A 1 591 ? 20.416 24.926 -56.272 1.00 15.27 567 GLY A C 1
ATOM 4109 O O . GLY A 1 591 ? 20.745 25.714 -57.159 1.00 18.11 567 GLY A O 1
ATOM 4110 N N . LYS A 1 592 ? 19.312 24.189 -56.328 1.00 14.00 568 LYS A N 1
ATOM 4111 C CA . LYS A 1 592 ? 18.306 24.337 -57.389 1.00 14.10 568 LYS A CA 1
ATOM 4112 C C . LYS A 1 592 ? 17.057 25.038 -56.851 1.00 13.11 568 LYS A C 1
ATOM 4113 O O . LYS A 1 592 ? 16.840 25.094 -55.629 1.00 12.88 568 LYS A O 1
ATOM 4119 N N . PRO A 1 593 ? 16.216 25.563 -57.750 1.00 11.55 569 PRO A N 1
ATOM 4120 C CA . PRO A 1 593 ? 14.925 26.062 -57.256 1.00 11.01 569 PRO A CA 1
ATOM 4121 C C . PRO A 1 593 ? 14.036 24.919 -56.800 1.00 10.63 569 PRO A C 1
ATOM 4122 O O . PRO A 1 593 ? 14.042 23.883 -57.436 1.00 11.85 569 PRO A O 1
ATOM 4126 N N . VAL A 1 594 ? 13.310 25.136 -55.710 1.00 9.15 570 VAL A N 1
ATOM 4127 C CA . VAL A 1 594 ? 12.486 24.095 -55.107 1.00 9.53 570 VAL A CA 1
ATOM 4128 C C . VAL A 1 594 ? 11.111 24.663 -54.831 1.00 9.62 570 VAL A C 1
ATOM 4129 O O . VAL A 1 594 ? 10.977 25.836 -54.431 1.00 10.42 570 VAL A O 1
ATOM 4133 N N . MET A 1 595 ? 10.091 23.842 -55.035 1.00 8.90 571 MET A N 1
ATOM 4134 C CA . MET A 1 595 ? 8.729 24.246 -54.662 1.00 8.78 571 MET A CA 1
ATOM 4135 C C . MET A 1 595 ? 7.935 23.082 -54.129 1.00 8.76 571 MET A C 1
ATOM 4136 O O . MET A 1 595 ? 8.209 21.919 -54.468 1.00 9.45 571 MET A O 1
ATOM 4141 N N . PHE A 1 596 ? 6.946 23.404 -53.294 1.00 8.30 572 PHE A N 1
ATOM 4142 C CA . PHE A 1 596 ? 5.932 22.399 -52.960 1.00 7.97 572 PHE A CA 1
ATOM 4143 C C . PHE A 1 596 ? 4.994 22.216 -54.136 1.00 8.70 572 PHE A C 1
ATOM 4144 O O . PHE A 1 596 ? 4.546 23.226 -54.731 1.00 8.66 572 PHE A O 1
ATOM 4152 N N . THR A 1 597 ? 4.679 20.967 -54.442 1.00 7.72 573 THR A N 1
ATOM 4153 C CA . THR A 1 597 ? 3.560 20.693 -55.320 1.00 8.81 573 THR A CA 1
ATOM 4154 C C . THR A 1 597 ? 2.407 19.998 -54.578 1.00 9.12 573 THR A C 1
ATOM 4155 O O . THR A 1 597 ? 1.288 19.941 -55.090 1.00 9.47 573 THR A O 1
ATOM 4159 N N . GLU A 1 598 ? 2.669 19.480 -53.371 1.00 8.00 574 GLU A N 1
ATOM 4160 C CA . GLU A 1 598 ? 1.585 18.980 -52.495 1.00 7.27 574 GLU A CA 1
ATOM 4161 C C . GLU A 1 598 ? 2.007 19.155 -51.050 1.00 8.99 574 GLU A C 1
ATOM 4162 O O . GLU A 1 598 ? 3.171 18.878 -50.728 1.00 9.56 574 GLU A O 1
ATOM 4168 N N . TYR A 1 599 ? 1.052 19.534 -50.207 1.00 8.56 575 TYR A N 1
ATOM 4169 C CA . TYR A 1 599 ? 1.132 19.449 -48.748 1.00 7.94 575 TYR A CA 1
ATOM 4170 C C . TYR A 1 599 ? -0.238 19.856 -48.240 1.00 8.27 575 TYR A C 1
ATOM 4171 O O . TYR A 1 599 ? -0.867 20.735 -48.812 1.00 9.47 575 TYR A O 1
ATOM 4180 N N . GLY A 1 600 ? -0.706 19.208 -47.181 1.00 9.36 576 GLY A N 1
ATOM 4181 C CA . GLY A 1 600 ? -2.034 19.523 -46.696 1.00 10.04 576 GLY A CA 1
ATOM 4182 C C . GLY A 1 600 ? -2.499 18.520 -45.662 1.00 9.30 576 GLY A C 1
ATOM 4183 O O . GLY A 1 600 ? -1.720 17.662 -45.193 1.00 10.95 576 GLY A O 1
ATOM 4184 N N . ALA A 1 601 ? -3.790 18.604 -45.362 1.00 9.16 577 ALA A N 1
ATOM 4185 C CA . ALA A 1 601 ? -4.383 17.915 -44.222 1.00 9.15 577 ALA A CA 1
ATOM 4186 C C . ALA A 1 601 ? -5.849 17.661 -44.516 1.00 9.18 577 ALA A C 1
ATOM 4187 O O . ALA A 1 601 ? -6.557 18.618 -44.867 1.00 9.53 577 ALA A O 1
ATOM 4189 N N . ASP A 1 602 ? -6.332 16.424 -44.370 1.00 8.86 578 ASP A N 1
ATOM 4190 C CA . ASP A 1 602 ? -7.754 16.211 -44.595 1.00 9.22 578 ASP A CA 1
ATOM 4191 C C . ASP A 1 602 ? -8.564 16.999 -43.596 1.00 8.60 578 ASP A C 1
ATOM 4192 O O . ASP A 1 602 ? -8.215 17.052 -42.408 1.00 8.82 578 ASP A O 1
ATOM 4197 N N . THR A 1 603 ? -9.661 17.587 -44.071 1.00 7.66 579 THR A N 1
ATOM 4198 C CA . THR A 1 603 ? -10.385 18.586 -43.300 1.00 8.56 579 THR A CA 1
ATOM 4199 C C . THR A 1 603 ? -11.866 18.466 -43.595 1.00 8.40 579 THR A C 1
ATOM 4200 O O . THR A 1 603 ? -12.286 18.611 -44.752 1.00 9.34 579 THR A O 1
ATOM 4204 N N . ILE A 1 604 ? -12.660 18.181 -42.565 1.00 8.84 580 ILE A N 1
ATOM 4205 C CA . ILE A 1 604 ? -14.097 18.097 -42.733 1.00 8.83 580 ILE A CA 1
ATOM 4206 C C . ILE A 1 604 ? -14.721 19.424 -42.382 1.00 9.53 580 ILE A C 1
ATOM 4207 O O . ILE A 1 604 ? -14.639 19.867 -41.228 1.00 10.77 580 ILE A O 1
ATOM 4212 N N . GLU A 1 605 ? -15.312 20.101 -43.377 1.00 10.33 581 GLU A N 1
ATOM 4213 C CA . GLU A 1 605 ? -15.907 21.409 -43.082 1.00 10.10 581 GLU A CA 1
ATOM 4214 C C . GLU A 1 605 ? -16.913 21.234 -41.940 1.00 10.92 581 GLU A C 1
ATOM 4215 O O . GLU A 1 605 ? -17.674 20.242 -41.872 1.00 11.22 581 GLU A O 1
ATOM 4221 N N . GLY A 1 606 ? -16.869 22.190 -41.017 1.00 9.54 582 GLY A N 1
ATOM 4222 C CA . GLY A 1 606 ? -17.740 22.178 -39.873 1.00 10.86 582 GLY A CA 1
ATOM 4223 C C . GLY A 1 606 ? -17.171 21.545 -38.631 1.00 11.34 582 GLY A C 1
ATOM 4224 O O . GLY A 1 606 ? -17.772 21.716 -37.544 1.00 13.24 582 GLY A O 1
ATOM 4225 N N . ILE A 1 607 ? -16.074 20.786 -38.766 1.00 10.36 583 ILE A N 1
ATOM 4226 C CA . ILE A 1 607 ? -15.385 20.280 -37.565 1.00 9.60 583 ILE A CA 1
ATOM 4227 C C . ILE A 1 607 ? -14.460 21.388 -37.052 1.00 9.53 583 ILE A C 1
ATOM 4228 O O . ILE A 1 607 ? -13.600 21.882 -37.790 1.00 11.49 583 ILE A O 1
ATOM 4233 N N . HIS A 1 608 ? -14.670 21.797 -35.806 1.00 11.73 584 HIS A N 1
ATOM 4234 C CA . HIS A 1 608 ? -13.968 22.916 -35.239 1.00 11.75 584 HIS A CA 1
ATOM 4235 C C . HIS A 1 608 ? -13.408 22.572 -33.865 1.00 12.16 584 HIS A C 1
ATOM 4236 O O . HIS A 1 608 ? -14.007 21.787 -33.106 1.00 13.73 584 HIS A O 1
ATOM 4243 N N . GLY A 1 609 ? -12.291 23.197 -33.520 1.00 11.37 585 GLY A N 1
ATOM 4244 C CA . GLY A 1 609 ? -11.749 23.081 -32.168 1.00 12.41 585 GLY A CA 1
ATOM 4245 C C . GLY A 1 609 ? -10.993 24.330 -31.795 1.00 12.65 585 GLY A C 1
ATOM 4246 O O . GLY A 1 609 ? -10.393 24.967 -32.671 1.00 15.49 585 GLY A O 1
ATOM 4247 N N . THR A 1 610 ? -10.985 24.695 -30.503 1.00 13.10 586 THR A N 1
ATOM 4248 C CA . THR A 1 610 ? -10.161 25.836 -30.072 1.00 14.44 586 THR A CA 1
ATOM 4249 C C . THR A 1 610 ? -8.670 25.519 -30.198 1.00 14.48 586 THR A C 1
ATOM 4250 O O . THR A 1 610 ? -7.853 26.422 -30.430 1.00 15.73 586 THR A O 1
ATOM 4254 N N . HIS A 1 611 ? -8.313 24.249 -30.041 1.00 13.78 587 HIS A N 1
ATOM 4255 C CA . HIS A 1 611 ? -6.950 23.767 -30.308 1.00 15.12 587 HIS A CA 1
ATOM 4256 C C . HIS A 1 611 ? -7.110 22.704 -31.360 1.00 15.71 587 HIS A C 1
ATOM 4257 O O . HIS A 1 611 ? -7.326 21.529 -31.054 1.00 17.96 587 HIS A O 1
ATOM 4264 N N . GLY A 1 612 ? -7.069 23.144 -32.613 1.00 15.63 588 GLY A N 1
ATOM 4265 C CA . GLY A 1 612 ? -7.477 22.306 -33.722 1.00 16.78 588 GLY A CA 1
ATOM 4266 C C . GLY A 1 612 ? -6.701 21.015 -33.843 1.00 15.32 588 GLY A C 1
ATOM 4267 O O . GLY A 1 612 ? -5.489 21.042 -33.956 1.00 16.27 588 GLY A O 1
ATOM 4268 N N . GLU A 1 613 ? -7.406 19.888 -33.845 1.00 14.18 589 GLU A N 1
ATOM 4269 C CA . GLU A 1 613 ? -6.776 18.593 -34.106 1.00 13.07 589 GLU A CA 1
ATOM 4270 C C . GLU A 1 613 ? -7.037 18.146 -35.533 1.00 13.06 589 GLU A C 1
ATOM 4271 O O . GLU A 1 613 ? -7.851 18.754 -36.259 1.00 12.33 589 GLU A O 1
ATOM 4277 N N . MET A 1 614 ? -6.349 17.086 -35.941 1.00 11.98 590 MET A N 1
ATOM 4278 C CA . MET A 1 614 ? -6.488 16.597 -37.303 1.00 10.96 590 MET A CA 1
ATOM 4279 C C . MET A 1 614 ? -7.958 16.388 -37.681 1.00 11.17 590 MET A C 1
ATOM 4280 O O . MET A 1 614 ? -8.724 15.813 -36.896 1.00 14.71 590 MET A O 1
ATOM 4285 N N . PHE A 1 615 ? -8.297 16.895 -38.877 1.00 10.38 591 PHE A N 1
ATOM 4286 C CA . PHE A 1 615 ? -9.621 16.897 -39.543 1.00 10.14 591 PHE A CA 1
ATOM 4287 C C . PHE A 1 615 ? -10.421 18.162 -39.209 1.00 10.33 591 PHE A C 1
ATOM 4288 O O . PHE A 1 615 ? -11.406 18.435 -39.884 1.00 10.64 591 PHE A O 1
ATOM 4296 N N . SER A 1 616 ? -9.987 18.962 -38.231 1.00 10.81 592 SER A N 1
ATOM 4297 C CA . SER A 1 616 ? -10.680 20.228 -37.992 1.00 10.43 592 SER A CA 1
ATOM 4298 C C . SER A 1 616 ? -10.268 21.316 -38.985 1.00 9.26 592 SER A C 1
ATOM 4299 O O . SER A 1 616 ? -9.149 21.290 -39.538 1.00 9.50 592 SER A O 1
ATOM 4302 N N . GLU A 1 617 ? -11.147 22.300 -39.195 1.00 9.69 593 GLU A N 1
ATOM 4303 C CA . GLU A 1 617 ? -10.797 23.443 -40.034 1.00 9.47 593 GLU A CA 1
ATOM 4304 C C . GLU A 1 617 ? -9.612 24.192 -39.467 1.00 9.70 593 GLU A C 1
ATOM 4305 O O . GLU A 1 617 ? -8.755 24.676 -40.242 1.00 10.55 593 GLU A O 1
ATOM 4311 N N . GLU A 1 618 ? -9.536 24.303 -38.130 1.00 10.00 594 GLU A N 1
ATOM 4312 C CA . GLU A 1 618 ? -8.440 25.037 -37.490 1.00 9.97 594 GLU A CA 1
ATOM 4313 C C . GLU A 1 618 ? -7.100 24.343 -37.728 1.00 10.32 594 GLU A C 1
ATOM 4314 O O . GLU A 1 618 ? -6.091 25.019 -37.991 1.00 10.43 594 GLU A O 1
ATOM 4320 N N . PHE A 1 619 ? -7.063 23.013 -37.633 1.00 10.42 595 PHE A N 1
ATOM 4321 C CA . PHE A 1 619 ? -5.788 22.338 -37.871 1.00 10.60 595 PHE A CA 1
ATOM 4322 C C . PHE A 1 619 ? -5.292 22.613 -39.292 1.00 9.33 595 PHE A C 1
ATOM 4323 O O . PHE A 1 619 ? -4.100 22.820 -39.512 1.00 9.67 595 PHE A O 1
ATOM 4331 N N . GLN A 1 620 ? -6.185 22.604 -40.265 1.00 9.96 596 GLN A N 1
ATOM 4332 C CA . GLN A 1 620 ? -5.762 22.853 -41.649 1.00 8.90 596 GLN A CA 1
ATOM 4333 C C . GLN A 1 620 ? -5.178 24.258 -41.807 1.00 8.66 596 GLN A C 1
ATOM 4334 O O . GLN A 1 620 ? -4.132 24.460 -42.437 1.00 9.78 596 GLN A O 1
ATOM 4340 N N . ARG A 1 621 ? -5.842 25.235 -41.201 1.00 9.01 597 ARG A N 1
ATOM 4341 C CA . ARG A 1 621 ? -5.316 26.601 -41.227 1.00 10.07 597 ARG A CA 1
ATOM 4342 C C . ARG A 1 621 ? -3.953 26.690 -40.514 1.00 10.14 597 ARG A C 1
ATOM 4343 O O . ARG A 1 621 ? -2.991 27.293 -41.033 1.00 11.08 597 ARG A O 1
ATOM 4351 N N . ASP A 1 622 ? -3.875 26.075 -39.338 1.00 10.37 598 ASP A N 1
ATOM 4352 C CA . ASP A 1 622 ? -2.631 26.113 -38.541 1.00 10.78 598 ASP A CA 1
ATOM 4353 C C . ASP A 1 622 ? -1.497 25.418 -39.297 1.00 11.53 598 ASP A C 1
ATOM 4354 O O . ASP A 1 622 ? -0.323 25.838 -39.222 1.00 12.08 598 ASP A O 1
ATOM 4359 N N . TYR A 1 623 ? -1.846 24.339 -39.999 1.00 10.43 599 TYR A N 1
ATOM 4360 C CA . TYR A 1 623 ? -0.884 23.560 -40.780 1.00 10.17 599 TYR A CA 1
ATOM 4361 C C . TYR A 1 623 ? -0.186 24.467 -41.795 1.00 10.12 599 TYR A C 1
ATOM 4362 O O . TYR A 1 623 ? 1.048 24.541 -41.861 1.00 11.42 599 TYR A O 1
ATOM 4371 N N . TYR A 1 624 ? -0.975 25.168 -42.592 1.00 9.46 600 TYR A N 1
ATOM 4372 C CA . TYR A 1 624 ? -0.391 26.054 -43.595 1.00 9.22 600 TYR A CA 1
ATOM 4373 C C . TYR A 1 624 ? 0.330 27.232 -42.947 1.00 10.90 600 TYR A C 1
ATOM 4374 O O . TYR A 1 624 ? 1.374 27.655 -43.436 1.00 10.75 600 TYR A O 1
ATOM 4383 N N . ALA A 1 625 ? -0.232 27.785 -41.884 1.00 10.86 601 ALA A N 1
ATOM 4384 C CA . ALA A 1 625 ? 0.438 28.914 -41.245 1.00 10.88 601 ALA A CA 1
ATOM 4385 C C . ALA A 1 625 ? 1.838 28.520 -40.770 1.00 10.98 601 ALA A C 1
ATOM 4386 O O . ALA A 1 625 ? 2.809 29.284 -40.980 1.00 12.37 601 ALA A O 1
ATOM 4388 N N . ARG A 1 626 ? 1.966 27.343 -40.143 1.00 10.81 602 ARG A N 1
ATOM 4389 C CA . ARG A 1 626 ? 3.254 26.933 -39.608 1.00 11.70 602 ARG A CA 1
ATOM 4390 C C . ARG A 1 626 ? 4.224 26.563 -40.743 1.00 11.23 602 ARG A C 1
ATOM 4391 O O . ARG A 1 626 ? 5.382 27.005 -40.738 1.00 11.79 602 ARG A O 1
ATOM 4399 N N . ILE A 1 627 ? 3.776 25.731 -41.703 1.00 10.36 603 ILE A N 1
ATOM 4400 C CA . ILE A 1 627 ? 4.678 25.292 -42.755 1.00 10.72 603 ILE A CA 1
ATOM 4401 C C . ILE A 1 627 ? 5.116 26.496 -43.609 1.00 11.37 603 ILE A C 1
ATOM 4402 O O . ILE A 1 627 ? 6.302 26.630 -43.950 1.00 11.57 603 ILE A O 1
ATOM 4407 N N . ASN A 1 628 ? 4.182 27.398 -43.939 1.00 10.58 604 ASN A N 1
ATOM 4408 C CA . ASN A 1 628 ? 4.547 28.499 -44.829 1.00 9.92 604 ASN A CA 1
ATOM 4409 C C . ASN A 1 628 ? 5.531 29.440 -44.151 1.00 11.29 604 ASN A C 1
ATOM 4410 O O . ASN A 1 628 ? 6.374 30.036 -44.825 1.00 11.92 604 ASN A O 1
ATOM 4415 N N . ALA A 1 629 ? 5.442 29.590 -42.821 1.00 11.73 605 ALA A N 1
ATOM 4416 C CA . ALA A 1 629 ? 6.422 30.440 -42.112 1.00 11.40 605 ALA A CA 1
ATOM 4417 C C . ALA A 1 629 ? 7.844 29.876 -42.277 1.00 11.71 605 ALA A C 1
ATOM 4418 O O . ALA A 1 629 ? 8.837 30.626 -42.321 1.00 12.94 605 ALA A O 1
ATOM 4420 N N . GLU A 1 630 ? 7.958 28.554 -42.397 1.00 11.99 606 GLU A N 1
ATOM 4421 C CA . GLU A 1 630 ? 9.293 27.975 -42.573 1.00 12.26 606 GLU A CA 1
ATOM 4422 C C . GLU A 1 630 ? 9.827 28.167 -43.982 1.00 11.96 606 GLU A C 1
ATOM 4423 O O . GLU A 1 630 ? 11.009 28.510 -44.145 1.00 12.61 606 GLU A O 1
ATOM 4429 N N . ILE A 1 631 ? 9.005 27.936 -45.015 1.00 12.12 607 ILE A N 1
ATOM 4430 C CA . ILE A 1 631 ? 9.553 28.093 -46.376 1.00 11.59 607 ILE A CA 1
ATOM 4431 C C . ILE A 1 631 ? 9.794 29.575 -46.715 1.00 11.36 607 ILE A C 1
ATOM 4432 O O . ILE A 1 631 ? 10.676 29.858 -47.526 1.00 11.50 607 ILE A O 1
ATOM 4437 N N . ASP A 1 632 ? 9.122 30.509 -46.020 1.00 10.84 608 ASP A N 1
ATOM 4438 C CA . ASP A 1 632 ? 9.373 31.938 -46.231 1.00 10.74 608 ASP A CA 1
ATOM 4439 C C . ASP A 1 632 ? 10.814 32.301 -45.893 1.00 11.91 608 ASP A C 1
ATOM 4440 O O . ASP A 1 632 ? 11.321 33.293 -46.406 1.00 14.32 608 ASP A O 1
ATOM 4445 N N . LYS A 1 633 ? 11.469 31.498 -45.040 1.00 10.84 609 LYS A N 1
ATOM 4446 C CA . LYS A 1 633 ? 12.858 31.787 -44.630 1.00 11.82 609 LYS A CA 1
ATOM 4447 C C . LYS A 1 633 ? 13.894 31.317 -45.655 1.00 12.54 609 LYS A C 1
ATOM 4448 O O . LYS A 1 633 ? 15.099 31.564 -45.467 1.00 13.75 609 LYS A O 1
ATOM 4454 N N . ARG A 1 634 ? 13.461 30.611 -46.701 1.00 11.43 610 ARG A N 1
ATOM 4455 C CA . ARG A 1 634 ? 14.394 30.032 -47.676 1.00 12.32 610 ARG A CA 1
ATOM 4456 C C . ARG A 1 634 ? 14.300 30.758 -49.019 1.00 11.86 610 ARG A C 1
ATOM 4457 O O . ARG A 1 634 ? 13.279 30.635 -49.705 1.00 12.45 610 ARG A O 1
ATOM 4465 N N . PRO A 1 635 ? 15.342 31.509 -49.417 1.00 12.92 611 PRO A N 1
ATOM 4466 C CA . PRO A 1 635 ? 15.195 32.334 -50.632 1.00 13.16 611 PRO A CA 1
ATOM 4467 C C . PRO A 1 635 ? 15.074 31.521 -51.919 1.00 12.64 611 PRO A C 1
ATOM 4468 O O . PRO A 1 635 ? 14.563 32.042 -52.922 1.00 13.29 611 PRO A O 1
ATOM 4472 N N . TRP A 1 636 ? 15.521 30.268 -51.856 1.00 12.20 612 TRP A N 1
ATOM 4473 C CA . TRP A 1 636 ? 15.578 29.367 -53.000 1.00 11.40 612 TRP A CA 1
ATOM 4474 C C . TRP A 1 636 ? 14.295 28.555 -53.169 1.00 11.26 612 TRP A C 1
ATOM 4475 O O . TRP A 1 636 ? 14.181 27.770 -54.117 1.00 11.83 612 TRP A O 1
ATOM 4486 N N . PHE A 1 637 ? 13.332 28.759 -52.261 1.00 10.12 613 PHE A N 1
ATOM 4487 C CA . PHE A 1 637 ? 12.074 28.030 -52.295 1.00 9.38 613 PHE A CA 1
ATOM 4488 C C . PHE A 1 637 ? 11.098 28.909 -53.058 1.00 9.71 613 PHE A C 1
ATOM 4489 O O . PHE A 1 637 ? 10.678 29.949 -52.556 1.00 11.31 613 PHE A O 1
ATOM 4497 N N . ILE A 1 638 ? 10.816 28.551 -54.312 1.00 9.66 614 ILE A N 1
ATOM 4498 C CA . ILE A 1 638 ? 10.189 29.484 -55.239 1.00 10.93 614 ILE A CA 1
ATOM 4499 C C . ILE A 1 638 ? 8.713 29.218 -55.520 1.00 9.78 614 ILE A C 1
ATOM 4500 O O . ILE A 1 638 ? 8.129 29.815 -56.440 1.00 10.39 614 ILE A O 1
ATOM 4505 N N . GLY A 1 639 ? 8.081 28.367 -54.721 1.00 8.99 615 GLY A N 1
ATOM 4506 C CA . GLY A 1 639 ? 6.652 28.232 -54.907 1.00 9.08 615 GLY A CA 1
ATOM 4507 C C . GLY A 1 639 ? 5.982 27.367 -53.884 1.00 8.75 615 GLY A C 1
ATOM 4508 O O . GLY A 1 639 ? 6.603 26.480 -53.258 1.00 10.03 615 GLY A O 1
ATOM 4509 N N . GLU A 1 640 ? 4.687 27.618 -53.738 1.00 8.75 616 GLU A N 1
ATOM 4510 C CA . GLU A 1 640 ? 3.867 26.844 -52.817 1.00 8.33 616 GLU A CA 1
ATOM 4511 C C . GLU A 1 640 ? 2.589 26.426 -53.568 1.00 9.05 616 GLU A C 1
ATOM 4512 O O . GLU A 1 640 ? 1.649 27.230 -53.747 1.00 10.59 616 GLU A O 1
ATOM 4518 N N . GLN A 1 641 ? 2.581 25.177 -54.032 1.00 8.61 617 GLN A N 1
ATOM 4519 C CA . GLN A 1 641 ? 1.346 24.577 -54.539 1.00 7.80 617 GLN A CA 1
ATOM 4520 C C . GLN A 1 641 ? 0.932 23.534 -53.522 1.00 8.38 617 GLN A C 1
ATOM 4521 O O . GLN A 1 641 ? 1.649 22.560 -53.270 1.00 9.83 617 GLN A O 1
ATOM 4527 N N . LEU A 1 642 ? -0.228 23.770 -52.912 1.00 8.09 618 LEU A N 1
ATOM 4528 C CA . LEU A 1 642 ? -0.723 22.850 -51.872 1.00 7.20 618 LEU A CA 1
ATOM 4529 C C . LEU A 1 642 ? -1.576 21.726 -52.456 1.00 8.21 618 LEU A C 1
ATOM 4530 O O . LEU A 1 642 ? -1.920 21.7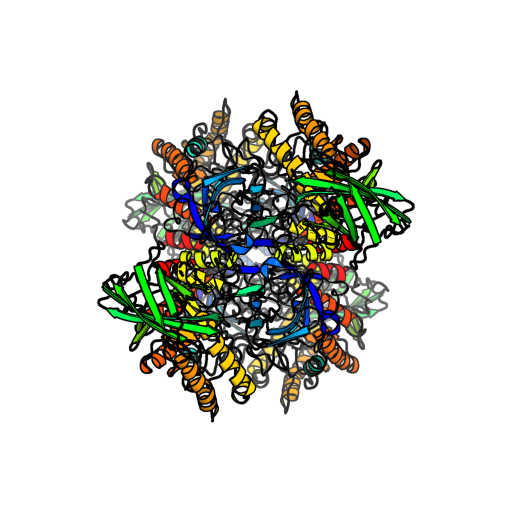37 -53.642 1.00 9.32 618 LEU A O 1
ATOM 4535 N N . TRP A 1 643 ? -1.895 20.759 -51.614 1.00 7.61 619 TRP A N 1
ATOM 4536 C CA . TRP A 1 643 ? -2.849 19.715 -52.004 1.00 7.50 619 TRP A CA 1
ATOM 4537 C C . TRP A 1 643 ? -4.054 19.870 -51.083 1.00 7.91 619 TRP A C 1
ATOM 4538 O O . TRP A 1 643 ? -3.857 19.809 -49.879 1.00 8.59 619 TRP A O 1
ATOM 4549 N N . ASN A 1 644 ? -5.273 20.093 -51.586 1.00 7.71 620 ASN A N 1
ATOM 4550 C CA . ASN A 1 644 ? -5.662 20.245 -52.996 1.00 8.58 620 ASN A CA 1
ATOM 4551 C C . ASN A 1 644 ? -6.541 21.508 -53.078 1.00 7.37 620 ASN A C 1
ATOM 4552 O O . ASN A 1 644 ? -7.029 22.036 -52.060 1.00 8.38 620 ASN A O 1
ATOM 4557 N N . PHE A 1 645 ? -6.765 22.005 -54.286 1.00 7.08 621 PHE A N 1
ATOM 4558 C CA . PHE A 1 645 ? -7.772 23.033 -54.531 1.00 6.53 621 PHE A CA 1
ATOM 4559 C C . PHE A 1 645 ? -9.135 22.682 -53.885 1.00 6.28 621 PHE A C 1
ATOM 4560 O O . PHE A 1 645 ? -9.735 23.522 -53.199 1.00 8.44 621 PHE A O 1
ATOM 4568 N N . ALA A 1 646 ? -9.616 21.475 -54.147 1.00 7.88 622 ALA A N 1
ATOM 4569 C CA . ALA A 1 646 ? -10.953 21.092 -53.705 1.00 7.57 622 ALA A CA 1
ATOM 4570 C C . ALA A 1 646 ? -11.041 19.605 -53.419 1.00 7.67 622 ALA A C 1
ATOM 4571 O O . ALA A 1 646 ? -10.369 18.790 -54.079 1.00 9.52 622 ALA A O 1
ATOM 4573 N N . ASP A 1 647 ? -11.886 19.254 -52.448 1.00 7.10 623 ASP A N 1
ATOM 4574 C CA . ASP A 1 647 ? -12.118 17.851 -52.128 1.00 7.59 623 ASP A CA 1
ATOM 4575 C C . ASP A 1 647 ? -12.553 17.074 -53.383 1.00 7.30 623 ASP A C 1
ATOM 4576 O O . ASP A 1 647 ? -13.305 17.603 -54.207 1.00 8.14 623 ASP A O 1
ATOM 4581 N N . PHE A 1 648 ? -12.119 15.836 -53.515 1.00 7.31 624 PHE A N 1
ATOM 4582 C CA . PHE A 1 648 ? -12.386 15.068 -54.742 1.00 7.72 624 PHE A CA 1
ATOM 4583 C C . PHE A 1 648 ? -12.582 13.585 -54.454 1.00 7.54 624 PHE A C 1
ATOM 4584 O O . PHE A 1 648 ? -12.221 13.073 -53.376 1.00 8.67 624 PHE A O 1
ATOM 4592 N N . ALA A 1 649 ? -13.173 12.865 -55.403 1.00 7.16 625 ALA A N 1
ATOM 4593 C CA . ALA A 1 649 ? -13.517 11.452 -55.179 1.00 7.42 625 ALA A CA 1
ATOM 4594 C C . ALA A 1 649 ? -12.306 10.523 -55.272 1.00 7.54 625 ALA A C 1
ATOM 4595 O O . ALA A 1 649 ? -11.407 10.713 -56.135 1.00 8.28 625 ALA A O 1
ATOM 4597 N N . THR A 1 650 ? -12.318 9.481 -54.447 1.00 8.91 626 THR A N 1
ATOM 4598 C CA . THR A 1 650 ? -11.291 8.442 -54.488 1.00 8.76 626 THR A CA 1
ATOM 4599 C C . THR A 1 650 ? -11.947 7.065 -54.391 1.00 9.49 626 THR A C 1
ATOM 4600 O O . THR A 1 650 ? -13.140 6.957 -54.095 1.00 10.75 626 THR A O 1
ATOM 4604 N N . PHE A 1 651 ? -11.164 6.026 -54.624 1.00 10.47 627 PHE A N 1
ATOM 4605 C CA . PHE A 1 651 ? -11.557 4.682 -54.221 1.00 10.71 627 PHE A CA 1
ATOM 4606 C C . PHE A 1 651 ? -11.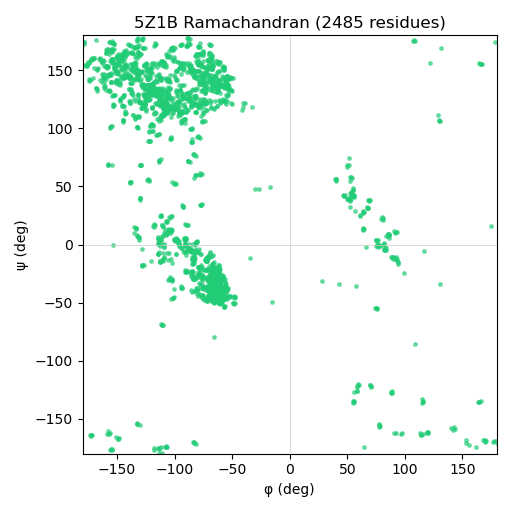894 4.703 -52.701 1.00 10.09 627 PHE A C 1
ATOM 4607 O O . PHE A 1 651 ? -11.273 5.442 -51.944 1.00 10.54 627 PHE A O 1
ATOM 4615 N N . GLN A 1 652 ? -12.873 3.917 -52.284 1.00 11.60 628 GLN A N 1
ATOM 4616 C CA . GLN A 1 652 ? -13.246 3.929 -50.866 1.00 11.23 628 GLN A CA 1
ATOM 4617 C C . GLN A 1 652 ? -12.190 3.231 -49.999 1.00 12.00 628 GLN A C 1
ATOM 4618 O O . GLN A 1 652 ? -11.507 2.327 -50.443 1.00 12.61 628 GLN A O 1
ATOM 4624 N N . GLY A 1 653 ? -12.048 3.698 -48.769 1.00 11.02 629 GLY A N 1
ATOM 4625 C CA . GLY A 1 653 ? -11.104 3.071 -47.862 1.00 11.24 629 GLY A CA 1
ATOM 4626 C C . GLY A 1 653 ? -11.071 3.768 -46.530 1.00 12.52 629 GLY A C 1
ATOM 4627 O O . GLY A 1 653 ? -11.693 4.833 -46.391 1.00 12.54 629 GLY A O 1
ATOM 4628 N N . ILE A 1 654 ? -10.320 3.217 -45.572 1.00 11.92 630 ILE A N 1
ATOM 4629 C CA . ILE A 1 654 ? -10.441 3.713 -44.195 1.00 11.09 630 ILE A CA 1
ATOM 4630 C C . ILE A 1 654 ? -9.831 5.080 -43.993 1.00 11.70 630 ILE A C 1
ATOM 4631 O O . ILE A 1 654 ? -10.057 5.686 -42.945 1.00 12.32 630 ILE A O 1
ATOM 4636 N N . ILE A 1 655 ? -9.054 5.584 -44.955 1.00 11.41 631 ILE A N 1
ATOM 4637 C CA . ILE A 1 655 ? -8.519 6.940 -44.753 1.00 12.45 631 ILE A CA 1
ATOM 4638 C C . ILE A 1 655 ? -9.173 7.989 -45.646 1.00 11.00 631 ILE A C 1
ATOM 4639 O O . ILE A 1 655 ? -8.737 9.157 -45.659 1.00 11.66 631 ILE A O 1
ATOM 4644 N N . ARG A 1 656 ? -10.241 7.606 -46.352 1.00 9.60 632 ARG A N 1
ATOM 4645 C CA . ARG A 1 656 ? -10.858 8.534 -47.300 1.00 9.03 632 ARG A CA 1
ATOM 4646 C C . ARG A 1 656 ? -12.311 8.768 -46.879 1.00 10.36 632 ARG A C 1
ATOM 4647 O O . ARG A 1 656 ? -13.177 7.933 -47.091 1.00 12.67 632 ARG A O 1
ATOM 4655 N N . VAL A 1 657 ? -12.554 9.918 -46.258 1.00 10.27 633 VAL A N 1
ATOM 4656 C CA . VAL A 1 657 ? -13.872 10.233 -45.724 1.00 12.75 633 VAL A CA 1
ATOM 4657 C C . VAL A 1 657 ? -14.704 10.832 -46.838 1.00 13.12 633 VAL A C 1
ATOM 4658 O O . VAL A 1 657 ? -14.720 12.059 -47.023 1.00 14.61 633 VAL A O 1
ATOM 4662 N N . GLU A 1 658 ? -15.370 9.955 -47.576 1.00 14.56 634 GLU A N 1
ATOM 4663 C CA . GLU A 1 658 ? -16.013 10.335 -48.804 1.00 16.83 634 GLU A CA 1
ATOM 4664 C C . GLU A 1 658 ? -15.007 11.057 -49.725 1.00 16.82 634 GLU A C 1
ATOM 4665 O O . GLU A 1 658 ? -15.138 12.253 -50.034 1.00 21.10 634 GLU A O 1
ATOM 4671 N N . GLY A 1 659 ? -13.940 10.355 -50.037 1.00 11.22 635 GLY A N 1
ATOM 4672 C CA . GLY A 1 659 ? -12.903 10.838 -50.919 1.00 9.45 635 GLY A CA 1
ATOM 4673 C C . GLY A 1 659 ? -11.797 11.531 -50.155 1.00 7.65 635 GLY A C 1
ATOM 4674 O O . GLY A 1 659 ? -11.618 11.365 -48.931 1.00 8.97 635 GLY A O 1
ATOM 4675 N N . ASN A 1 660 ? -11.031 12.303 -50.913 1.00 8.79 636 ASN A N 1
ATOM 4676 C CA . ASN A 1 660 ? -9.891 13.043 -50.363 1.00 8.79 636 ASN A CA 1
ATOM 4677 C C . ASN A 1 660 ? -10.399 14.387 -49.873 1.00 8.28 636 ASN A C 1
ATOM 4678 O O . ASN A 1 660 ? -11.059 15.102 -50.643 1.00 9.13 636 ASN A O 1
ATOM 4683 N N . ARG A 1 661 ? -10.137 14.711 -48.600 1.00 8.49 637 ARG A N 1
ATOM 4684 C CA . ARG A 1 661 ? -10.693 15.916 -47.990 1.00 7.38 637 ARG A CA 1
ATOM 4685 C C . ARG A 1 661 ? -9.600 16.964 -47.696 1.00 7.60 637 ARG A C 1
ATOM 4686 O O . ARG A 1 661 ? -9.814 17.892 -46.902 1.00 8.00 637 ARG A O 1
ATOM 4694 N N . LYS A 1 662 ? -8.487 16.886 -48.439 1.00 7.56 638 LYS A N 1
ATOM 4695 C CA . LYS A 1 662 ? -7.448 17.893 -48.283 1.00 6.99 638 LYS A CA 1
ATOM 4696 C C . LYS A 1 662 ? -7.742 19.186 -49.059 1.00 8.23 638 LYS A C 1
ATOM 4697 O O . LYS A 1 662 ? -6.942 20.116 -49.071 1.00 8.62 638 LYS A O 1
ATOM 4703 N N . GLY A 1 663 ? -8.891 19.252 -49.729 1.00 7.78 639 GLY A N 1
ATOM 4704 C CA . GLY A 1 663 ? -9.269 20.493 -50.383 1.00 8.76 639 GLY A CA 1
ATOM 4705 C C . GLY A 1 663 ? -9.290 21.678 -49.398 1.00 8.05 639 GLY A C 1
ATOM 4706 O O . GLY A 1 663 ? -9.737 21.569 -48.241 1.00 8.51 639 GLY A O 1
ATOM 4707 N N . ILE A 1 664 ? -8.787 22.820 -49.853 1.00 7.33 640 ILE A N 1
ATOM 4708 C CA . ILE A 1 664 ? -9.066 24.060 -49.120 1.00 7.78 640 ILE A CA 1
ATOM 4709 C C . ILE A 1 664 ? -10.483 24.558 -49.422 1.00 8.50 640 ILE A C 1
ATOM 4710 O O . ILE A 1 664 ? -11.053 25.318 -48.635 1.00 9.18 640 ILE A O 1
ATOM 4715 N N . LEU A 1 665 ? -11.053 24.099 -50.542 1.00 7.83 641 LEU A N 1
ATOM 4716 C CA . LEU A 1 665 ? -12.493 24.235 -50.826 1.00 7.37 641 LEU A CA 1
ATOM 4717 C C . LEU A 1 665 ? -13.155 22.864 -50.693 1.00 6.61 641 LEU A C 1
ATOM 4718 O O . LEU A 1 665 ? -12.513 21.808 -50.907 1.00 7.95 641 LEU A O 1
ATOM 4723 N N . THR A 1 666 ? -14.441 22.876 -50.397 1.00 7.79 642 THR A N 1
ATOM 4724 C CA . THR A 1 666 ? -15.219 21.651 -50.442 1.00 7.98 642 THR A CA 1
ATOM 4725 C C . THR A 1 666 ? -15.401 21.193 -51.917 1.00 8.18 642 THR A C 1
ATOM 4726 O O . THR A 1 666 ? -15.052 21.910 -52.871 1.00 8.15 642 THR A O 1
ATOM 4730 N N . ARG A 1 667 ? -15.958 20.011 -52.104 1.00 7.95 643 ARG A N 1
ATOM 4731 C CA . ARG A 1 667 ? -16.187 19.518 -53.465 1.00 8.00 643 ARG A CA 1
ATOM 4732 C C . ARG A 1 667 ? -17.150 20.448 -54.206 1.00 7.19 643 ARG A C 1
ATOM 4733 O O . ARG A 1 667 ? -17.085 20.560 -55.433 1.00 8.97 643 ARG A O 1
ATOM 4741 N N . ASP A 1 668 ? -18.017 21.121 -53.455 1.00 7.76 644 ASP A N 1
ATOM 4742 C CA . ASP A 1 668 ? -18.935 22.115 -54.042 1.00 8.67 644 ASP A CA 1
ATOM 4743 C C . ASP A 1 668 ? -18.339 23.531 -54.091 1.00 9.52 644 ASP A C 1
ATOM 4744 O O . ASP A 1 668 ? -19.064 24.496 -54.284 1.00 9.86 644 ASP A O 1
ATOM 4749 N N . ARG A 1 669 ? -17.012 23.629 -53.945 1.00 8.34 645 ARG A N 1
ATOM 4750 C CA . ARG A 1 669 ? -16.229 24.850 -54.142 1.00 7.72 645 ARG A CA 1
ATOM 4751 C C . ARG A 1 669 ? -16.523 25.911 -53.063 1.00 8.67 645 ARG A C 1
ATOM 4752 O O . ARG A 1 669 ? -16.397 27.111 -53.309 1.00 10.25 645 ARG A O 1
ATOM 4760 N N . GLN A 1 670 ? -16.853 25.473 -51.852 1.00 8.42 646 GLN A N 1
ATOM 4761 C CA . GLN A 1 670 ? -17.080 26.427 -50.761 1.00 9.22 646 GLN A CA 1
ATOM 4762 C C . GLN A 1 670 ? -15.815 26.493 -49.877 1.00 9.14 646 GLN A C 1
ATOM 4763 O O . GLN A 1 670 ? -15.146 25.477 -49.649 1.00 9.56 646 GLN A O 1
ATOM 4769 N N . PRO A 1 671 ? -15.498 27.685 -49.366 1.00 8.78 647 PRO A N 1
ATOM 4770 C CA . PRO A 1 671 ? -14.195 27.859 -48.698 1.00 8.59 647 PRO A CA 1
ATOM 4771 C C . PRO A 1 671 ? -14.150 27.409 -47.248 1.00 8.80 647 PRO A C 1
ATOM 4772 O O . PRO A 1 671 ? -14.959 27.882 -46.447 1.00 11.10 647 PRO A O 1
ATOM 4776 N N . LYS A 1 672 ? -13.197 26.546 -46.916 1.00 8.67 648 LYS A N 1
ATOM 4777 C CA . LYS A 1 672 ? -12.924 26.221 -45.523 1.00 7.80 648 LYS A CA 1
ATOM 4778 C C . LYS A 1 672 ? -12.101 27.346 -44.886 1.00 9.00 648 LYS A C 1
ATOM 4779 O O . LYS A 1 672 ? -11.587 28.221 -45.584 1.00 9.66 648 LYS A O 1
ATOM 4785 N N . MET A 1 673 ? -11.948 27.306 -43.569 1.00 9.30 649 MET A N 1
ATOM 4786 C CA . MET A 1 673 ? -11.155 28.327 -42.878 1.00 9.44 649 MET A CA 1
ATOM 4787 C C . MET A 1 673 ? -9.783 28.576 -43.529 1.00 9.73 649 MET A C 1
ATOM 4788 O O . MET A 1 673 ? -9.360 29.750 -43.710 1.00 10.67 649 MET A O 1
ATOM 4793 N N . ALA A 1 674 ? -9.106 27.475 -43.886 1.00 10.08 650 ALA A N 1
ATOM 4794 C CA . ALA A 1 674 ? -7.760 27.604 -44.461 1.00 9.94 650 ALA A CA 1
ATOM 4795 C C . ALA A 1 674 ? -7.790 28.396 -45.767 1.00 9.43 650 ALA A C 1
ATOM 4796 O O . ALA A 1 674 ? -6.840 29.123 -46.049 1.00 9.77 650 ALA A O 1
ATOM 4798 N N . ALA A 1 675 ? -8.858 28.270 -46.561 1.00 8.95 651 ALA A N 1
ATOM 4799 C CA . ALA A 1 675 ? -8.955 29.035 -47.802 1.00 8.31 651 ALA A CA 1
ATOM 4800 C C . ALA A 1 675 ? -8.955 30.531 -47.517 1.00 8.26 651 ALA A C 1
ATOM 4801 O O . ALA A 1 675 ? -8.336 31.312 -48.264 1.00 9.02 651 ALA A O 1
ATOM 4803 N N . HIS A 1 676 ? -9.681 30.953 -46.471 1.00 9.08 652 HIS A N 1
ATOM 4804 C CA . HIS A 1 676 ? -9.694 32.381 -46.126 1.00 9.50 652 HIS A CA 1
ATOM 4805 C C . HIS A 1 676 ? -8.311 32.840 -45.680 1.00 10.53 652 HIS A C 1
ATOM 4806 O O . HIS A 1 676 ? -7.851 33.923 -46.055 1.00 11.09 652 HIS A O 1
ATOM 4813 N N . TRP A 1 677 ? -7.632 32.003 -44.895 1.00 9.73 653 TRP A N 1
ATOM 4814 C CA . TRP A 1 677 ? -6.290 32.351 -44.401 1.00 10.08 653 TRP A CA 1
ATOM 4815 C C . TRP A 1 677 ? -5.311 32.459 -45.581 1.00 9.44 653 TRP A C 1
ATOM 4816 O O . TRP A 1 677 ? -4.509 33.425 -45.677 1.00 9.92 653 TRP A O 1
ATOM 4827 N N . LEU A 1 678 ? -5.382 31.493 -46.490 1.00 10.00 654 LEU A N 1
ATOM 4828 C CA . LEU A 1 678 ? -4.506 31.497 -47.669 1.00 9.25 654 LEU A CA 1
ATOM 4829 C C . LEU A 1 678 ? -4.797 32.687 -48.577 1.00 9.32 654 LEU A C 1
ATOM 4830 O O . LEU A 1 678 ? -3.873 33.315 -49.119 1.00 10.27 654 LEU A O 1
ATOM 4835 N N . ARG A 1 679 ? -6.081 33.018 -48.749 1.00 8.76 655 ARG A N 1
ATOM 4836 C CA . ARG A 1 679 ? -6.465 34.186 -49.539 1.00 9.79 655 ARG A CA 1
ATOM 4837 C C . ARG A 1 679 ? -5.796 35.460 -48.986 1.00 10.22 655 ARG A C 1
ATOM 4838 O O . ARG A 1 679 ? -5.241 36.260 -49.752 1.00 10.67 655 ARG A O 1
ATOM 4846 N N . GLU A 1 680 ? -5.805 35.625 -47.666 1.00 10.09 656 GLU A N 1
ATOM 4847 C CA . GLU A 1 680 ? -5.168 36.780 -47.069 1.00 11.53 656 GLU A CA 1
ATOM 4848 C C . GLU A 1 680 ? -3.633 36.777 -47.260 1.00 10.52 656 GLU A C 1
ATOM 4849 O O . GLU A 1 680 ? -3.014 37.817 -47.589 1.00 12.54 656 GLU A O 1
ATOM 4855 N N . ARG A 1 681 ? -3.027 35.600 -47.088 1.00 9.51 657 ARG A N 1
ATOM 4856 C CA . ARG A 1 681 ? -1.590 35.470 -47.300 1.00 9.97 657 ARG A CA 1
ATOM 4857 C C . ARG A 1 681 ? -1.227 35.807 -48.748 1.00 9.97 657 ARG A C 1
ATOM 4858 O O . ARG A 1 681 ? -0.322 36.614 -49.010 1.00 11.13 657 ARG A O 1
ATOM 4866 N N . TRP A 1 682 ? -1.947 35.186 -49.677 1.00 10.22 658 TRP A N 1
ATOM 4867 C CA . TRP A 1 682 ? -1.605 35.303 -51.093 1.00 9.12 658 TRP A CA 1
ATOM 4868 C C . TRP A 1 682 ? -1.888 36.695 -51.617 1.00 9.87 658 TRP A C 1
ATOM 4869 O O . TRP A 1 682 ? -1.207 37.156 -52.536 1.00 11.13 658 TRP A O 1
ATOM 4880 N N . ALA A 1 683 ? -2.845 37.395 -50.994 1.00 11.54 659 ALA A N 1
ATOM 4881 C CA . ALA A 1 683 ? -3.096 38.794 -51.362 1.00 12.64 659 ALA A CA 1
ATOM 4882 C C . ALA A 1 683 ? -1.843 39.655 -51.189 1.00 12.87 659 ALA A C 1
ATOM 4883 O O . ALA A 1 683 ? -1.653 40.645 -51.904 1.00 15.54 659 ALA A O 1
ATOM 4885 N N . GLY A 1 684 ? -0.991 39.271 -50.245 1.00 12.20 660 GLY A N 1
ATOM 4886 C CA . GLY A 1 684 ? 0.173 40.090 -49.940 1.00 14.56 660 GLY A CA 1
ATOM 4887 C C . GLY A 1 684 ? 1.465 39.626 -50.580 1.00 13.99 660 GLY A C 1
ATOM 4888 O O . GLY A 1 684 ? 2.517 40.219 -50.311 1.00 16.46 660 GLY A O 1
ATOM 4889 N N . ILE A 1 685 ? 1.398 38.608 -51.437 1.00 11.25 661 ILE A N 1
ATOM 4890 C CA . ILE A 1 685 ? 2.595 38.061 -52.100 1.00 10.95 661 ILE A CA 1
ATOM 4891 C C . ILE A 1 685 ? 2.539 38.369 -53.603 1.00 10.72 661 ILE A C 1
ATOM 4892 O O . ILE A 1 685 ? 1.587 37.975 -54.293 1.00 12.17 661 ILE A O 1
ATOM 4897 N N . PRO A 1 686 ? 3.537 39.101 -54.108 1.00 11.46 662 PRO A N 1
ATOM 4898 C CA . PRO A 1 686 ? 3.501 39.453 -55.527 1.00 10.72 662 PRO A CA 1
ATOM 4899 C C . PRO A 1 686 ? 3.898 38.295 -56.429 1.00 10.95 662 PRO A C 1
ATOM 4900 O O . PRO A 1 686 ? 4.648 37.416 -55.993 1.00 12.31 662 PRO A O 1
ATOM 4904 N N . ASP A 1 687 ? 3.414 38.293 -57.665 1.00 11.27 663 ASP A N 1
ATOM 4905 C CA . ASP A 1 687 ? 3.853 37.267 -58.614 1.00 10.78 663 ASP A CA 1
ATOM 4906 C C . ASP A 1 687 ? 5.357 37.327 -58.876 1.00 10.34 663 ASP A C 1
ATOM 4907 O O . ASP A 1 687 ? 6.009 36.292 -59.034 1.00 10.54 663 ASP A O 1
ATOM 4912 N N . TYR A 1 688 ? 5.901 38.542 -58.952 1.00 11.94 664 TYR A N 1
ATOM 4913 C CA . TYR A 1 688 ? 7.339 38.719 -59.191 1.00 11.58 664 TYR A CA 1
ATOM 4914 C C . TYR A 1 688 ? 8.010 39.396 -58.023 1.00 12.15 664 TYR A C 1
ATOM 4915 O O . TYR A 1 688 ? 7.460 40.329 -57.439 1.00 13.65 664 TYR A O 1
ATOM 4924 N N . GLY A 1 689 ? 9.218 38.944 -57.707 1.00 12.85 665 GLY A N 1
ATOM 4925 C CA . GLY A 1 689 ? 10.035 39.626 -56.721 1.00 14.07 665 GLY A CA 1
ATOM 4926 C C . GLY A 1 689 ? 9.815 39.320 -55.256 1.00 13.78 665 GLY A C 1
ATOM 4927 O O . GLY A 1 689 ? 10.404 39.994 -54.405 1.00 17.44 665 GLY A O 1
ATOM 4928 N N . TYR A 1 690 ? 8.981 38.333 -54.946 1.00 12.77 666 TYR A N 1
ATOM 4929 C CA . TYR A 1 690 ? 8.774 37.957 -53.530 1.00 12.23 666 TYR A CA 1
ATOM 4930 C C . TYR A 1 690 ? 10.095 37.498 -52.912 1.00 15.87 666 TYR A C 1
ATOM 4931 O O . TYR A 1 690 ? 10.423 37.863 -51.782 1.00 17.19 666 TYR A O 1
ATOM 4940 N N . LYS A 1 691 ? 10.849 36.719 -53.686 1.00 18.06 667 LYS A N 1
ATOM 4941 C CA . LYS A 1 691 ? 12.172 36.259 -53.346 1.00 23.39 667 LYS A CA 1
ATOM 4942 C C . LYS A 1 691 ? 13.160 36.638 -54.452 1.00 26.88 667 LYS A C 1
ATOM 4943 O O . LYS A 1 691 ? 14.237 37.122 -54.152 1.00 33.06 667 LYS A O 1
ATOM 4949 N N . ASN B 1 23 ? -10.019 -6.415 1.623 1.00 47.14 -1 ASN B N 1
ATOM 4950 C CA . ASN B 1 23 ? -10.128 -6.204 0.173 1.00 46.99 -1 ASN B CA 1
ATOM 4951 C C . ASN B 1 23 ? -11.486 -5.556 -0.123 1.00 41.64 -1 ASN B C 1
ATOM 4952 O O . ASN B 1 23 ? -11.731 -5.066 -1.221 1.00 40.25 -1 ASN B O 1
ATOM 4957 N N . GLY B 1 24 ? -12.382 -5.531 0.858 1.00 37.55 0 GLY B N 1
ATOM 4958 C CA . GLY B 1 24 ? -13.671 -4.904 0.628 1.00 34.28 0 GLY B CA 1
ATOM 4959 C C . GLY B 1 24 ? -13.567 -3.425 0.301 1.00 32.44 0 GLY B C 1
ATOM 4960 O O . GLY B 1 24 ? -12.736 -2.704 0.859 1.00 32.51 0 GLY B O 1
ATOM 4961 N N . MET B 1 25 ? -14.405 -2.990 -0.635 1.00 30.05 1 MET B N 1
ATOM 4962 C CA . MET B 1 25 ? -14.494 -1.591 -1.044 1.00 29.51 1 MET B CA 1
ATOM 4963 C C . MET B 1 25 ? -15.973 -1.222 -1.236 1.00 28.32 1 MET B C 1
ATOM 4964 O O . MET B 1 25 ? -16.379 -0.744 -2.312 1.00 29.40 1 MET B O 1
ATOM 4969 N N . LEU B 1 26 ? -16.772 -1.479 -0.200 1.00 27.39 2 LEU B N 1
ATOM 4970 C CA . LEU B 1 26 ? -18.192 -1.160 -0.236 1.00 25.84 2 LEU B CA 1
ATOM 4971 C C . LEU B 1 26 ? -18.372 0.327 -0.518 1.00 26.25 2 LEU B C 1
ATOM 4972 O O . LEU B 1 26 ? -17.642 1.167 0.049 1.00 26.67 2 LEU B O 1
ATOM 4977 N N . TYR B 1 27 ? -19.316 0.673 -1.392 1.00 25.32 3 TYR B N 1
ATOM 4978 C CA . TYR B 1 27 ? -19.535 2.087 -1.683 1.00 24.94 3 TYR B CA 1
ATOM 4979 C C . TYR B 1 27 ? -20.016 2.787 -0.413 1.00 25.90 3 TYR B C 1
ATOM 4980 O O . TYR B 1 27 ? -20.871 2.265 0.299 1.00 26.53 3 TYR B O 1
ATOM 4989 N N . PRO B 1 28 ? -19.453 3.972 -0.120 1.00 25.88 4 PRO B N 1
ATOM 4990 C CA . PRO B 1 28 ? -19.825 4.692 1.113 1.00 26.71 4 PRO B CA 1
ATOM 4991 C C . PRO B 1 28 ? -21.333 4.904 1.267 1.00 26.86 4 PRO B C 1
ATOM 4992 O O . PRO B 1 28 ? -21.991 5.306 0.295 1.00 26.69 4 PRO B O 1
ATOM 4996 N N . GLN B 1 29 ? -21.871 4.611 2.456 1.00 27.54 5 GLN B N 1
ATOM 4997 C CA . GLN B 1 29 ? -23.303 4.796 2.722 1.00 27.97 5 GLN B CA 1
ATOM 4998 C C . GLN B 1 29 ? -23.536 5.691 3.919 1.00 27.96 5 GLN B C 1
ATOM 4999 O O . GLN B 1 29 ? -22.728 5.705 4.860 1.00 27.12 5 GLN B O 1
ATOM 5005 N N . SER B 1 30 ? -24.668 6.386 3.898 1.00 29.15 6 SER B N 1
ATOM 5006 C CA . SER B 1 30 ? -25.153 7.119 5.061 1.00 31.08 6 SER B CA 1
ATOM 5007 C C . SER B 1 30 ? -26.329 6.365 5.674 1.00 31.97 6 SER B C 1
ATOM 5008 O O . SER B 1 30 ? -27.270 5.965 4.958 1.00 32.85 6 SER B O 1
ATOM 5011 N N . ASN B 1 31 ? -26.268 6.165 6.986 1.00 33.89 7 ASN B N 1
ATOM 5012 C CA . ASN B 1 31 ? -27.352 5.523 7.731 1.00 36.82 7 ASN B CA 1
ATOM 5013 C C . ASN B 1 31 ? -27.252 5.947 9.194 1.00 38.03 7 ASN B C 1
ATOM 5014 O O . ASN B 1 31 ? -26.580 6.934 9.481 1.00 37.90 7 ASN B O 1
ATOM 5019 N N . ASP B 1 32 ? -27.907 5.246 10.126 1.00 40.05 8 ASP B N 1
ATOM 5020 C CA . ASP B 1 32 ? -27.858 5.698 11.526 1.00 41.87 8 ASP B CA 1
ATOM 5021 C C . ASP B 1 32 ? -26.465 5.555 12.109 1.00 41.91 8 ASP B C 1
ATOM 5022 O O . ASP B 1 32 ? -26.134 6.226 13.087 1.00 43.46 8 ASP B O 1
ATOM 5027 N N . SER B 1 33 ? -25.632 4.724 11.479 1.00 39.42 9 SER B N 1
ATOM 5028 C CA . SER B 1 33 ? -24.313 4.415 12.015 1.00 37.91 9 SER B CA 1
ATOM 5029 C C . SER B 1 33 ? -23.159 5.014 11.212 1.00 35.30 9 SER B C 1
ATOM 5030 O O . SER B 1 33 ? -21.992 4.998 11.656 1.00 35.83 9 SER B O 1
ATOM 5033 N N . ARG B 1 34 ? -23.487 5.602 10.058 1.00 33.00 10 ARG B N 1
ATOM 5034 C CA . ARG B 1 34 ? -22.468 6.039 9.098 1.00 31.74 10 ARG B CA 1
ATOM 5035 C C . ARG B 1 34 ? -22.864 7.322 8.389 1.00 30.89 10 ARG B C 1
ATOM 5036 O O . ARG B 1 34 ? -24.042 7.539 8.110 1.00 30.77 10 ARG B O 1
ATOM 5044 N N . ILE B 1 35 ? -21.896 8.175 8.075 1.00 31.25 11 ILE B N 1
ATOM 5045 C CA . ILE B 1 35 ? -22.238 9.322 7.232 1.00 31.58 11 ILE B CA 1
ATOM 5046 C C . ILE B 1 35 ? -21.201 9.534 6.133 1.00 30.25 11 ILE B C 1
ATOM 5047 O O . ILE B 1 35 ? -20.020 9.211 6.295 1.00 29.80 11 ILE B O 1
ATOM 5052 N N . VAL B 1 36 ? -21.664 10.055 5.000 1.00 29.99 12 VAL B N 1
ATOM 5053 C CA . VAL B 1 36 ? -20.781 10.368 3.878 1.00 29.96 12 VAL B CA 1
ATOM 5054 C C . VAL B 1 36 ? -20.757 11.875 3.645 1.00 29.93 12 VAL B C 1
ATOM 5055 O O . VAL B 1 36 ? -21.808 12.530 3.636 1.00 30.54 12 VAL B O 1
ATOM 5059 N N . PHE B 1 37 ? -19.563 12.421 3.478 1.00 30.10 13 PHE B N 1
ATOM 5060 C CA . PHE B 1 37 ? -19.388 13.832 3.170 1.00 32.34 13 PHE B CA 1
ATOM 5061 C C . PHE B 1 37 ? -18.678 13.951 1.817 1.00 29.26 13 PHE B C 1
ATOM 5062 O O . PHE B 1 37 ? -17.457 13.838 1.728 1.00 28.05 13 PHE B O 1
ATOM 5070 N N . PRO B 1 38 ? -19.456 14.160 0.749 1.00 28.01 14 PRO B N 1
ATOM 5071 C CA . PRO B 1 38 ? -18.874 14.333 -0.591 1.00 26.69 14 PRO B CA 1
ATOM 5072 C C . PRO B 1 38 ? -17.894 15.499 -0.657 1.00 26.26 14 PRO B C 1
ATOM 5073 O O . PRO B 1 38 ? -18.100 16.540 -0.006 1.00 25.94 14 PRO B O 1
ATOM 5077 N N . LEU B 1 39 ? -16.829 15.314 -1.439 1.00 23.55 15 LEU B N 1
ATOM 5078 C CA . LEU B 1 39 ? -15.822 16.353 -1.629 1.00 22.53 15 LEU B CA 1
ATOM 5079 C C . LEU B 1 39 ? -15.755 16.788 -3.074 1.00 21.63 15 LEU B C 1
ATOM 5080 O O . LEU B 1 39 ? -14.784 17.421 -3.490 1.00 23.45 15 LEU B O 1
ATOM 5085 N N . ASP B 1 40 ? -16.796 16.470 -3.829 1.00 21.42 16 ASP B N 1
ATOM 5086 C CA . ASP B 1 40 ? -16.911 16.922 -5.215 1.00 21.78 16 ASP B CA 1
ATOM 5087 C C . ASP B 1 40 ? -17.131 18.429 -5.249 1.00 23.58 16 ASP B C 1
ATOM 5088 O O . ASP B 1 40 ? -17.549 19.022 -4.243 1.00 25.93 16 ASP B O 1
ATOM 5093 N N . GLY B 1 41 ? -16.887 19.047 -6.402 1.00 23.09 17 GLY B N 1
ATOM 5094 C CA . GLY B 1 41 ? -17.117 20.476 -6.567 1.00 21.73 17 GLY B CA 1
ATOM 5095 C C . GLY B 1 41 ? -16.027 21.087 -7.424 1.00 20.84 17 GLY B C 1
ATOM 5096 O O . GLY B 1 41 ? -15.342 20.373 -8.150 1.00 22.46 17 GLY B O 1
ATOM 5097 N N . VAL B 1 42 ? -15.848 22.394 -7.332 1.00 19.43 18 VAL B N 1
ATOM 5098 C CA . VAL B 1 42 ? -14.789 23.047 -8.090 1.00 19.84 18 VAL B CA 1
ATOM 5099 C C . VAL B 1 42 ? -13.548 23.149 -7.192 1.00 20.30 18 VAL B C 1
ATOM 5100 O O . VAL B 1 42 ? -13.582 23.788 -6.145 1.00 22.36 18 VAL B O 1
ATOM 5104 N N . TRP B 1 43 ? -12.503 22.416 -7.571 1.00 19.57 19 TRP B N 1
ATOM 5105 C CA . TRP B 1 43 ? -11.247 22.405 -6.850 1.00 18.81 19 TRP B CA 1
ATOM 5106 C C . TRP B 1 43 ? -10.268 23.403 -7.441 1.00 19.18 19 TRP B C 1
ATOM 5107 O O . TRP B 1 43 ? -10.494 23.948 -8.515 1.00 19.53 19 TRP B O 1
ATOM 5118 N N . ASP B 1 44 ? -9.156 23.589 -6.740 1.00 19.72 20 ASP B N 1
ATOM 5119 C CA . ASP B 1 44 ? -8.000 24.286 -7.286 1.00 19.89 20 ASP B CA 1
ATOM 5120 C C . ASP B 1 44 ? -7.111 23.288 -8.043 1.00 19.78 20 ASP B C 1
ATOM 5121 O O . ASP B 1 44 ? -7.086 22.096 -7.712 1.00 20.05 20 ASP B O 1
ATOM 5126 N N . PHE B 1 45 ? -6.356 23.775 -9.026 1.00 18.65 21 PHE B N 1
ATOM 5127 C CA . PHE B 1 45 ? -5.625 22.895 -9.932 1.00 17.82 21 PHE B CA 1
ATOM 5128 C C . PHE B 1 45 ? -4.423 23.596 -10.521 1.00 19.06 21 PHE B C 1
ATOM 5129 O O . PHE B 1 45 ? -4.511 24.781 -10.842 1.00 19.93 21 PHE B O 1
ATOM 5137 N N . ARG B 1 46 ? -3.300 22.882 -10.641 1.00 18.94 22 ARG B N 1
ATOM 5138 C CA . ARG B 1 46 ? -2.130 23.373 -11.381 1.00 19.11 22 ARG B CA 1
ATOM 5139 C C . ARG B 1 46 ? -1.552 22.236 -12.175 1.00 18.87 22 ARG B C 1
ATOM 5140 O O . ARG B 1 46 ? -1.550 21.108 -11.709 1.00 18.93 22 ARG B O 1
ATOM 5148 N N . THR B 1 47 ? -1.033 22.519 -13.364 1.00 18.27 23 THR B N 1
ATOM 5149 C CA . THR B 1 47 ? -0.242 21.501 -14.053 1.00 19.27 23 THR B CA 1
ATOM 5150 C C . THR B 1 47 ? 1.132 21.483 -13.425 1.00 19.67 23 THR B C 1
ATOM 5151 O O . THR B 1 47 ? 1.578 22.497 -12.854 1.00 20.57 23 THR B O 1
ATOM 5155 N N . ALA B 1 48 ? 1.811 20.346 -13.542 1.00 19.28 24 ALA B N 1
ATOM 5156 C CA . ALA B 1 48 ? 3.161 20.210 -13.024 1.00 20.01 24 ALA B CA 1
ATOM 5157 C C . ALA B 1 48 ? 4.060 19.563 -14.092 1.00 19.51 24 ALA B C 1
ATOM 5158 O O . ALA B 1 48 ? 3.779 19.673 -15.288 1.00 20.32 24 ALA B O 1
ATOM 5160 N N . GLY B 1 49 ? 5.129 18.897 -13.662 1.00 19.99 25 GLY B N 1
ATOM 5161 C CA . GLY B 1 49 ? 6.173 18.462 -14.577 1.00 20.50 25 GLY B CA 1
ATOM 5162 C C . GLY B 1 49 ? 5.996 17.108 -15.226 1.00 20.53 25 GLY B C 1
ATOM 5163 O O . GLY B 1 49 ? 5.097 16.322 -14.885 1.00 19.61 25 GLY B O 1
ATOM 5164 N N . GLU B 1 50 ? 6.875 16.817 -16.170 1.00 20.18 26 GLU B N 1
ATOM 5165 C CA . GLU B 1 50 ? 6.803 15.541 -16.854 1.00 20.49 26 GLU B CA 1
ATOM 5166 C C . GLU B 1 50 ? 7.084 14.383 -15.889 1.00 22.51 26 GLU B C 1
ATOM 5167 O O . GLU B 1 50 ? 6.506 13.302 -16.032 1.00 23.77 26 GLU B O 1
ATOM 5173 N N . ASP B 1 51 ? 7.979 14.604 -14.919 1.00 22.72 27 ASP B N 1
ATOM 5174 C CA . ASP B 1 51 ? 8.399 13.524 -14.038 1.00 26.15 27 ASP B CA 1
ATOM 5175 C C . ASP B 1 51 ? 8.390 13.924 -12.558 1.00 25.39 27 ASP B C 1
ATOM 5176 O O . ASP B 1 51 ? 8.907 13.197 -11.714 1.00 28.50 27 ASP B O 1
ATOM 5181 N N . SER B 1 52 ? 7.865 15.099 -12.243 1.00 22.94 28 SER B N 1
ATOM 5182 C CA . SER B 1 52 ? 7.877 15.567 -10.856 1.00 24.42 28 SER B CA 1
ATOM 5183 C C . SER B 1 52 ? 6.820 16.640 -10.642 1.00 23.82 28 SER B C 1
ATOM 5184 O O . SER B 1 52 ? 6.254 17.173 -11.613 1.00 23.79 28 SER B O 1
ATOM 5187 N N . TYR B 1 53 ? 6.565 16.952 -9.373 1.00 23.12 29 TYR B N 1
ATOM 5188 C CA . TYR B 1 53 ? 5.688 18.065 -9.024 1.00 22.00 29 TYR B CA 1
ATOM 5189 C C . TYR B 1 53 ? 6.219 18.608 -7.724 1.00 23.85 29 TYR B C 1
ATOM 5190 O O . TYR B 1 53 ? 6.959 17.906 -7.032 1.00 24.47 29 TYR B O 1
ATOM 5199 N N . PRO B 1 54 ? 5.886 19.865 -7.396 1.00 25.31 30 PRO B N 1
ATOM 5200 C CA . PRO B 1 54 ? 6.447 20.406 -6.148 1.00 26.61 30 PRO B CA 1
ATOM 5201 C C . PRO B 1 54 ? 5.768 19.823 -4.921 1.00 28.76 30 PRO B C 1
ATOM 5202 O O . PRO B 1 54 ? 4.618 20.172 -4.666 1.00 27.40 30 PRO B O 1
ATOM 5206 N N . ALA B 1 55 ? 6.503 19.045 -4.122 1.00 31.79 31 ALA B N 1
ATOM 5207 C CA . ALA B 1 55 ? 5.938 18.415 -2.939 1.00 33.83 31 ALA B CA 1
ATOM 5208 C C . ALA B 1 55 ? 5.435 19.477 -1.955 1.00 33.31 31 ALA B C 1
ATOM 5209 O O . ALA B 1 55 ? 4.493 19.225 -1.184 1.00 33.29 31 ALA B O 1
ATOM 5211 N N . GLU B 1 56 ? 6.063 20.656 -1.977 1.00 32.34 32 GLU B N 1
ATOM 5212 C CA . GLU B 1 56 ? 5.699 21.724 -1.045 1.00 33.59 32 GLU B CA 1
ATOM 5213 C C . GLU B 1 56 ? 4.314 22.280 -1.322 1.00 30.79 32 GLU B C 1
ATOM 5214 O O . GLU B 1 56 ? 3.736 22.934 -0.467 1.00 31.41 32 GLU B O 1
ATOM 5220 N N . TRP B 1 57 ? 3.763 22.013 -2.509 1.00 27.97 33 TRP B N 1
ATOM 5221 C CA . TRP B 1 57 ? 2.401 22.443 -2.786 1.00 26.60 33 TRP B CA 1
ATOM 5222 C C . TRP B 1 57 ? 1.379 21.803 -1.836 1.00 28.12 33 TRP B C 1
ATOM 5223 O O . TRP B 1 57 ? 0.279 22.340 -1.657 1.00 29.02 33 TRP B O 1
ATOM 5234 N N . ALA B 1 58 ? 1.747 20.710 -1.177 1.00 28.67 34 ALA B N 1
ATOM 5235 C CA . ALA B 1 58 ? 0.837 20.093 -0.208 1.00 29.63 34 ALA B CA 1
ATOM 5236 C C . ALA B 1 58 ? 0.789 20.852 1.132 1.00 30.29 34 ALA B C 1
ATOM 5237 O O . ALA B 1 58 ? -0.062 20.560 1.982 1.00 30.11 34 ALA B O 1
ATOM 5239 N N . ASP B 1 59 ? 1.673 21.832 1.319 1.00 30.57 35 ASP B N 1
ATOM 5240 C CA . ASP B 1 59 ? 1.830 22.497 2.620 1.00 31.57 35 ASP B CA 1
ATOM 5241 C C . ASP B 1 59 ? 1.105 23.826 2.735 1.00 31.08 35 ASP B C 1
ATOM 5242 O O . ASP B 1 59 ? 1.058 24.415 3.824 1.00 32.54 35 ASP B O 1
ATOM 5247 N N . ALA B 1 60 ? 0.567 24.307 1.619 1.00 29.90 36 ALA B N 1
ATOM 5248 C CA . ALA B 1 60 ? -0.091 25.607 1.567 1.00 28.90 36 ALA B CA 1
ATOM 5249 C C . ALA B 1 60 ? -0.998 25.630 0.344 1.00 29.83 36 ALA B C 1
ATOM 5250 O O . ALA B 1 60 ? -0.874 24.756 -0.518 1.00 30.24 36 ALA B O 1
ATOM 5252 N N . PRO B 1 61 ? -1.924 26.607 0.282 1.00 30.01 37 PRO B N 1
ATOM 5253 C CA . PRO B 1 61 ? -2.787 26.696 -0.903 1.00 29.31 37 PRO B CA 1
ATOM 5254 C C . PRO B 1 61 ? -1.960 26.796 -2.188 1.00 28.15 37 PRO B C 1
ATOM 5255 O O . PRO B 1 61 ? -0.932 27.493 -2.172 1.00 27.81 37 PRO B O 1
ATOM 5259 N N . LEU B 1 62 ? -2.390 26.113 -3.255 1.00 27.86 38 LEU B N 1
ATOM 5260 C CA . LEU B 1 62 ? -1.686 26.172 -4.537 1.00 27.27 38 LEU B CA 1
ATOM 5261 C C . LEU B 1 62 ? -1.534 27.607 -4.967 1.00 27.63 38 LEU B C 1
ATOM 5262 O O . LEU B 1 62 ? -2.478 28.383 -4.848 1.00 28.06 38 LEU B O 1
ATOM 5267 N N . PRO B 1 63 ? -0.366 27.977 -5.485 1.00 28.66 39 PRO B N 1
ATOM 5268 C CA . PRO B 1 63 ? -0.267 29.350 -5.999 1.00 29.93 39 PRO B CA 1
ATOM 5269 C C . PRO B 1 63 ? -0.982 29.510 -7.348 1.00 29.50 39 PRO B C 1
ATOM 5270 O O . PRO B 1 63 ? -0.955 28.585 -8.165 1.00 28.57 39 PRO B O 1
ATOM 5274 N N . GLU B 1 64 ? -1.617 30.659 -7.560 1.00 29.83 40 GLU B N 1
ATOM 5275 C CA . GLU B 1 64 ? -2.308 30.959 -8.815 1.00 31.93 40 GLU B CA 1
ATOM 5276 C C . GLU B 1 64 ? -3.067 29.773 -9.412 1.00 28.13 40 GLU B C 1
ATOM 5277 O O . GLU B 1 64 ? -2.846 29.396 -10.573 1.00 26.65 40 GLU B O 1
ATOM 5283 N N . PRO B 1 65 ? -3.982 29.180 -8.629 1.00 26.33 41 PRO B N 1
ATOM 5284 C CA . PRO B 1 65 ? -4.659 27.984 -9.131 1.00 25.05 41 PRO B CA 1
ATOM 5285 C C . PRO B 1 65 ? -5.659 28.276 -10.234 1.00 24.07 41 PRO B C 1
ATOM 5286 O O . PRO B 1 65 ? -6.225 29.380 -10.317 1.00 24.70 41 PRO B O 1
ATOM 5290 N N . LEU B 1 66 ? -5.872 27.262 -11.060 1.00 20.89 42 LEU B N 1
ATOM 5291 C CA . LEU B 1 66 ? -6.980 27.198 -12.012 1.00 21.14 42 LEU B CA 1
ATOM 5292 C C . LEU B 1 66 ? -8.151 26.497 -11.371 1.00 19.91 42 LEU B C 1
ATOM 5293 O O . LEU B 1 66 ? -7.965 25.670 -10.477 1.00 20.77 42 LEU B O 1
ATOM 5298 N N . PRO B 1 67 ? -9.367 26.780 -11.851 1.00 19.70 43 PRO B N 1
ATOM 5299 C CA . PRO B 1 67 ? -10.499 25.972 -11.373 1.00 18.93 43 PRO B CA 1
ATOM 5300 C C . PRO B 1 67 ? -10.575 24.621 -12.072 1.00 18.54 43 PRO B C 1
ATOM 5301 O O . PRO B 1 67 ? -10.192 24.536 -13.241 1.00 18.60 43 PRO B O 1
ATOM 5305 N N . MET B 1 68 ? -11.066 23.591 -11.395 1.00 18.55 44 MET B N 1
ATOM 5306 C CA . MET B 1 68 ? -11.178 22.285 -12.026 1.00 17.12 44 MET B CA 1
ATOM 5307 C C . MET B 1 68 ? -12.292 21.525 -11.339 1.00 17.71 44 MET B C 1
ATOM 5308 O O . MET B 1 68 ? -12.218 21.288 -10.126 1.00 18.15 44 MET B O 1
ATOM 5313 N N . ALA B 1 69 ? -13.330 21.155 -12.092 1.00 17.38 45 ALA B N 1
ATOM 5314 C CA . ALA B 1 69 ? -14.459 20.457 -11.497 1.00 17.85 45 ALA B CA 1
ATOM 5315 C C . ALA B 1 69 ? -14.107 19.004 -11.292 1.00 17.20 45 ALA B C 1
ATOM 5316 O O . ALA B 1 69 ? -13.434 18.393 -12.129 1.00 17.16 45 ALA B O 1
ATOM 5318 N N . VAL B 1 70 ? -14.556 18.480 -10.158 1.00 16.56 46 VAL B N 1
ATOM 5319 C CA . VAL B 1 70 ? -14.392 17.100 -9.744 1.00 16.20 46 VAL B CA 1
ATOM 5320 C C . VAL B 1 70 ? -15.757 16.540 -9.410 1.00 17.56 46 VAL B C 1
ATOM 5321 O O . VAL B 1 70 ? -16.470 17.141 -8.613 1.00 18.54 46 VAL B O 1
ATOM 5325 N N . PRO B 1 71 ? -16.138 15.386 -9.978 1.00 17.87 47 PRO B N 1
ATOM 5326 C CA . PRO B 1 71 ? -15.380 14.543 -10.908 1.00 17.65 47 PRO B CA 1
ATOM 5327 C C . PRO B 1 71 ? -15.380 15.055 -12.327 1.00 17.37 47 PRO B C 1
ATOM 5328 O O . PRO B 1 71 ? -16.311 15.767 -12.764 1.00 17.80 47 PRO B O 1
ATOM 5332 N N . GLY B 1 72 ? -14.339 14.658 -13.043 1.00 15.76 48 GLY B N 1
ATOM 5333 C CA . GLY B 1 72 ? -14.219 14.979 -14.451 1.00 16.06 48 GLY B CA 1
ATOM 5334 C C . GLY B 1 72 ? -12.797 14.703 -14.908 1.00 16.11 48 GLY B C 1
ATOM 5335 O O . GLY B 1 72 ? -11.871 14.712 -14.096 1.00 16.65 48 GLY B O 1
ATOM 5336 N N . SER B 1 73 ? -12.592 14.455 -16.200 1.00 15.63 49 SER B N 1
ATOM 5337 C CA . SER B 1 73 ? -11.229 14.517 -16.694 1.00 15.78 49 SER B CA 1
ATOM 5338 C C . SER B 1 73 ? -10.801 15.981 -16.673 1.00 16.31 49 SER B C 1
ATOM 5339 O O . SER B 1 73 ? -11.637 16.882 -16.833 1.00 16.51 49 SER B O 1
ATOM 5342 N N . TYR B 1 74 ? -9.511 16.257 -16.507 1.00 15.56 50 TYR B N 1
ATOM 5343 C CA . TYR B 1 74 ? -9.130 17.660 -16.582 1.00 15.85 50 TYR B CA 1
ATOM 5344 C C . TYR B 1 74 ? -8.931 18.140 -18.019 1.00 15.69 50 TYR B C 1
ATOM 5345 O O . TYR B 1 74 ? -8.870 19.353 -18.250 1.00 15.89 50 TYR B O 1
ATOM 5354 N N . ASN B 1 75 ? -8.794 17.221 -18.979 1.00 14.79 51 ASN B N 1
ATOM 5355 C CA . ASN B 1 75 ? -8.206 17.620 -20.271 1.00 15.44 51 ASN B CA 1
ATOM 5356 C C . ASN B 1 75 ? -9.041 18.608 -21.074 1.00 15.66 51 ASN B C 1
ATOM 5357 O O . ASN B 1 75 ? -8.484 19.455 -21.793 1.00 16.54 51 ASN B O 1
ATOM 5362 N N . ASP B 1 76 ? -10.363 18.508 -20.947 1.00 15.56 52 ASP B N 1
ATOM 5363 C CA . ASP B 1 76 ? -11.255 19.358 -21.735 1.00 15.51 52 ASP B CA 1
ATOM 5364 C C . ASP B 1 76 ? -11.917 20.441 -20.876 1.00 15.44 52 ASP B C 1
ATOM 5365 O O . ASP B 1 76 ? -12.938 21.023 -21.267 1.00 16.57 52 ASP B O 1
ATOM 5370 N N . GLN B 1 77 ? -11.324 20.734 -19.721 1.00 14.88 53 GLN B N 1
ATOM 5371 C CA . GLN B 1 77 ? -11.882 21.771 -18.841 1.00 14.93 53 GLN B CA 1
ATOM 5372 C C . GLN B 1 77 ? -11.132 23.113 -18.879 1.00 15.73 53 GLN B C 1
ATOM 5373 O O . GLN B 1 77 ? -11.386 23.979 -18.031 1.00 16.68 53 GLN B O 1
ATOM 5379 N N . ASN B 1 78 ? -10.239 23.305 -19.852 1.00 16.31 54 ASN B N 1
ATOM 5380 C CA . ASN B 1 78 ? -9.618 24.615 -19.973 1.00 17.33 54 ASN B CA 1
ATOM 5381 C C . ASN B 1 78 ? -9.146 24.895 -21.376 1.00 17.54 54 ASN B C 1
ATOM 5382 O O . ASN B 1 78 ? -8.044 24.483 -21.762 1.00 19.49 54 ASN B O 1
ATOM 5387 N N . ASP B 1 79 ? -9.917 25.688 -22.098 1.00 15.63 55 ASP B N 1
ATOM 5388 C CA . ASP B 1 79 ? -9.583 25.937 -23.496 1.00 15.11 55 ASP B CA 1
ATOM 5389 C C . ASP B 1 79 ? -8.470 26.966 -23.711 1.00 16.63 55 ASP B C 1
ATOM 5390 O O . ASP B 1 79 ? -8.089 27.199 -24.850 1.00 16.79 55 ASP B O 1
ATOM 5395 N N . GLU B 1 80 ? -7.959 27.589 -22.652 1.00 16.97 56 GLU B N 1
ATOM 5396 C CA . GLU B 1 80 ? -6.782 28.471 -22.795 1.00 16.65 56 GLU B CA 1
ATOM 5397 C C . GLU B 1 80 ? -5.539 27.632 -22.942 1.00 18.30 56 GLU B C 1
ATOM 5398 O O . GLU B 1 80 ? -4.512 28.088 -23.482 1.00 20.36 56 GLU B O 1
ATOM 5404 N N . LEU B 1 81 ? -5.601 26.448 -22.365 1.00 20.07 57 LEU B N 1
ATOM 5405 C CA . LEU B 1 81 ? -4.514 25.483 -22.387 1.00 20.86 57 LEU B CA 1
ATOM 5406 C C . LEU B 1 81 ? -4.804 24.346 -23.358 1.00 21.97 57 LEU B C 1
ATOM 5407 O O . LEU B 1 81 ? -5.936 24.189 -23.815 1.00 23.73 57 LEU B O 1
ATOM 5412 N N . ASN B 1 82 ? -3.797 23.548 -23.673 1.00 21.34 58 ASN B N 1
ATOM 5413 C CA . ASN B 1 82 ? -4.017 22.344 -24.460 1.00 21.71 58 ASN B CA 1
ATOM 5414 C C . ASN B 1 82 ? -3.728 21.157 -23.574 1.00 19.83 58 ASN B C 1
ATOM 5415 O O . ASN B 1 82 ? -2.715 20.478 -23.762 1.00 20.71 58 ASN B O 1
ATOM 5420 N N . LEU B 1 83 ? -4.604 20.903 -22.606 1.00 18.66 59 LEU B N 1
ATOM 5421 C CA . LEU B 1 83 ? -4.316 19.853 -21.636 1.00 17.47 59 LEU B CA 1
ATOM 5422 C C . LEU B 1 83 ? -4.451 18.453 -22.240 1.00 16.95 59 LEU B C 1
ATOM 5423 O O . LEU B 1 83 ? -4.013 17.494 -21.624 1.00 17.19 59 LEU B O 1
ATOM 5428 N N . ARG B 1 84 ? -5.017 18.312 -23.436 1.00 16.90 60 ARG B N 1
ATOM 5429 C CA . ARG B 1 84 ? -4.952 16.997 -24.075 1.00 16.72 60 ARG B CA 1
ATOM 5430 C C . ARG B 1 84 ? -3.494 16.627 -24.367 1.00 17.21 60 ARG B C 1
ATOM 5431 O O . ARG B 1 84 ? -3.178 15.437 -24.470 1.00 18.91 60 ARG B O 1
ATOM 5439 N N . ALA B 1 85 ? -2.622 17.627 -24.542 1.00 17.64 61 ALA B N 1
ATOM 5440 C CA . ALA B 1 85 ? -1.204 17.372 -24.823 1.00 16.67 61 ALA B CA 1
ATOM 5441 C C . ALA B 1 85 ? -0.366 17.196 -23.549 1.00 15.96 61 ALA B C 1
ATOM 5442 O O . ALA B 1 85 ? 0.832 16.932 -23.619 1.00 16.75 61 ALA B O 1
ATOM 5444 N N . HIS B 1 86 ? -0.976 17.355 -22.380 1.00 15.82 62 HIS B N 1
ATOM 5445 C CA . HIS B 1 86 ? -0.178 17.300 -21.158 1.00 16.07 62 HIS B CA 1
ATOM 5446 C C . HIS B 1 86 ? 0.462 15.930 -20.938 1.00 16.29 62 HIS B C 1
ATOM 5447 O O . HIS B 1 86 ? -0.172 14.872 -21.132 1.00 17.01 62 HIS B O 1
ATOM 5454 N N . TYR B 1 87 ? 1.707 15.962 -20.486 1.00 15.35 63 TYR B N 1
ATOM 5455 C CA . TYR B 1 87 ? 2.427 14.751 -20.151 1.00 16.08 63 TYR B CA 1
ATOM 5456 C C . TYR B 1 87 ? 2.977 14.851 -18.734 1.00 17.10 63 TYR B C 1
ATOM 5457 O O . TYR B 1 87 ? 3.752 15.772 -18.441 1.00 18.94 63 TYR B O 1
ATOM 5466 N N . GLY B 1 88 ? 2.562 13.932 -17.856 1.00 15.93 64 GLY B N 1
ATOM 5467 C CA . GLY B 1 88 ? 3.123 13.872 -16.509 1.00 17.04 64 GLY B CA 1
ATOM 5468 C C . GLY B 1 88 ? 2.096 14.191 -15.441 1.00 17.13 64 GLY B C 1
ATOM 5469 O O . GLY B 1 88 ? 0.958 13.691 -15.473 1.00 17.92 64 GLY B O 1
ATOM 5470 N N . TRP B 1 89 ? 2.485 15.051 -14.508 1.00 16.66 65 TRP B N 1
ATOM 5471 C CA . TRP B 1 89 ? 1.725 15.320 -13.307 1.00 17.17 65 TRP B CA 1
ATOM 5472 C C . TRP B 1 89 ? 0.875 16.571 -13.375 1.00 17.60 65 TRP B C 1
ATOM 5473 O O . TRP B 1 89 ? 1.253 17.564 -14.004 1.00 19.02 65 TRP B O 1
ATOM 5484 N N . VAL B 1 90 ? -0.245 16.532 -12.664 1.00 18.24 66 VAL B N 1
ATOM 5485 C CA . VAL B 1 90 ? -1.010 17.725 -12.302 1.00 17.55 66 VAL B CA 1
ATOM 5486 C C . VAL B 1 90 ? -1.290 17.619 -10.804 1.00 17.44 66 VAL B C 1
ATOM 5487 O O . VAL B 1 90 ? -1.170 16.529 -10.215 1.00 18.27 66 VAL B O 1
ATOM 5491 N N . VAL B 1 91 ? -1.649 18.745 -10.185 1.00 17.53 67 VAL B N 1
ATOM 5492 C CA . VAL B 1 91 ? -1.961 18.738 -8.768 1.00 18.23 67 VAL B CA 1
ATOM 5493 C C . VAL B 1 91 ? -3.303 19.403 -8.524 1.00 19.36 67 VAL B C 1
ATOM 5494 O O . VAL B 1 91 ? -3.536 20.559 -8.901 1.00 20.08 67 VAL B O 1
ATOM 5498 N N . TYR B 1 92 ? -4.183 18.639 -7.905 1.00 18.38 68 TYR B N 1
ATOM 5499 C CA . TYR B 1 92 ? -5.488 19.128 -7.414 1.00 18.44 68 TYR B CA 1
ATOM 5500 C C . TYR B 1 92 ? -5.411 19.526 -5.946 1.00 18.90 68 TYR B C 1
ATOM 5501 O O . TYR B 1 92 ? -4.619 18.939 -5.181 1.00 20.18 68 TYR B O 1
ATOM 5510 N N . GLN B 1 93 ? -6.260 20.447 -5.515 1.00 18.38 69 GLN B N 1
ATOM 5511 C CA . GLN B 1 93 ? -6.299 20.776 -4.076 1.00 19.70 69 GLN B CA 1
ATOM 5512 C C . GLN B 1 93 ? -7.614 21.415 -3.716 1.00 20.89 69 GLN B C 1
ATOM 5513 O O . GLN B 1 93 ? -8.193 22.154 -4.522 1.00 21.47 69 GLN B O 1
ATOM 5519 N N . ARG B 1 94 ? -8.091 21.134 -2.503 1.00 21.25 70 ARG B N 1
ATOM 5520 C CA . ARG B 1 94 ? -9.218 21.860 -1.958 1.00 21.74 70 ARG B CA 1
ATOM 5521 C C . ARG B 1 94 ? -9.153 21.802 -0.456 1.00 23.70 70 ARG B C 1
ATOM 5522 O O . ARG B 1 94 ? -8.422 20.976 0.116 1.00 24.22 70 ARG B O 1
ATOM 5530 N N . SER B 1 95 ? -9.950 22.657 0.172 1.00 25.57 71 SER B N 1
ATOM 5531 C CA . SER B 1 95 ? -10.112 22.642 1.626 1.00 27.67 71 SER B CA 1
ATOM 5532 C C . SER B 1 95 ? -11.489 22.130 1.997 1.00 26.67 71 SER B C 1
ATOM 5533 O O . SER B 1 95 ? -12.439 22.198 1.194 1.00 27.18 71 SER B O 1
ATOM 5536 N N . PHE B 1 96 ? -11.611 21.619 3.211 1.00 25.97 72 PHE B N 1
ATOM 5537 C CA . PHE B 1 96 ? -12.928 21.247 3.736 1.00 26.07 72 PHE B CA 1
ATOM 5538 C C . PHE B 1 96 ? -12.920 21.322 5.249 1.00 28.01 72 PHE B C 1
ATOM 5539 O O . PHE B 1 96 ? -11.865 21.237 5.883 1.00 27.42 72 PHE B O 1
ATOM 5547 N N . ALA B 1 97 ? -14.104 21.479 5.822 1.00 29.71 73 ALA B N 1
ATOM 5548 C CA . ALA B 1 97 ? -14.232 21.466 7.275 1.00 32.26 73 ALA B CA 1
ATOM 5549 C C . ALA B 1 97 ? -15.483 20.694 7.668 1.00 34.84 73 ALA B C 1
ATOM 5550 O O . ALA B 1 97 ? -16.492 20.782 6.965 1.00 35.99 73 ALA B O 1
ATOM 5552 N N . VAL B 1 98 ? -15.447 19.941 8.770 1.00 37.30 74 VAL B N 1
ATOM 5553 C CA . VAL B 1 98 ? -16.667 19.266 9.248 1.00 38.04 74 VAL B CA 1
ATOM 5554 C C . VAL B 1 98 ? -16.778 19.433 10.758 1.00 37.75 74 VAL B C 1
ATOM 5555 O O . VAL B 1 98 ? -15.766 19.661 11.424 1.00 36.73 74 VAL B O 1
ATOM 5559 N N . PRO B 1 99 ? -18.010 19.358 11.299 1.00 39.30 75 PRO B N 1
ATOM 5560 C CA . PRO B 1 99 ? -18.159 19.560 12.743 1.00 40.54 75 PRO B CA 1
ATOM 5561 C C . PRO B 1 99 ? -17.398 18.531 13.556 1.00 43.08 75 PRO B C 1
ATOM 5562 O O . PRO B 1 99 ? -17.315 17.360 13.179 1.00 41.74 75 PRO B O 1
ATOM 5566 N N . SER B 1 100 ? -16.814 18.987 14.660 1.00 47.03 76 SER B N 1
ATOM 5567 C CA . SER B 1 100 ? -16.117 18.100 15.571 1.00 51.22 76 SER B CA 1
ATOM 5568 C C . SER B 1 100 ? -17.045 16.977 16.032 1.00 52.92 76 SER B C 1
ATOM 5569 O O . SER B 1 100 ? -16.609 15.841 16.250 1.00 52.02 76 SER B O 1
ATOM 5572 N N . ARG B 1 101 ? -18.326 17.305 16.171 1.00 55.91 77 ARG B N 1
ATOM 5573 C CA . ARG B 1 101 ? -19.325 16.347 16.626 1.00 59.31 77 ARG B CA 1
ATOM 5574 C C . ARG B 1 101 ? -19.395 15.141 15.701 1.00 58.76 77 ARG B C 1
ATOM 5575 O O . ARG B 1 101 ? -19.689 14.035 16.141 1.00 58.96 77 ARG B O 1
ATOM 5583 N N . LEU B 1 102 ? -19.059 15.339 14.431 1.00 58.40 78 LEU B N 1
ATOM 5584 C CA . LEU B 1 102 ? -19.246 14.287 13.442 1.00 57.79 78 LEU B CA 1
ATOM 5585 C C . LEU B 1 102 ? -18.083 13.314 13.420 1.00 54.68 78 LEU B C 1
ATOM 5586 O O . LEU B 1 102 ? -18.266 12.130 13.134 1.00 54.98 78 LEU B O 1
ATOM 5591 N N . VAL B 1 103 ? -16.900 13.793 13.780 1.00 50.73 79 VAL B N 1
ATOM 5592 C CA . VAL B 1 103 ? -15.720 12.952 13.711 1.00 47.16 79 VAL B CA 1
ATOM 5593 C C . VAL B 1 103 ? -15.477 12.211 15.022 1.00 44.67 79 VAL B C 1
ATOM 5594 O O . VAL B 1 103 ? -14.837 11.157 15.027 1.00 43.26 79 VAL B O 1
ATOM 5598 N N . ALA B 1 104 ? -16.021 12.735 16.121 1.00 44.26 80 ALA B N 1
ATOM 5599 C CA . ALA B 1 104 ? -15.726 12.191 17.440 1.00 44.15 80 ALA B CA 1
ATOM 5600 C C . ALA B 1 104 ? -16.018 10.697 17.538 1.00 43.50 80 ALA B C 1
ATOM 5601 O O . ALA B 1 104 ? -17.139 10.246 17.327 1.00 43.44 80 ALA B O 1
ATOM 5603 N N . GLY B 1 105 ? -14.984 9.933 17.859 1.00 43.69 81 GLY B N 1
ATOM 5604 C CA . GLY B 1 105 ? -15.144 8.514 18.096 1.00 42.83 81 GLY B CA 1
ATOM 5605 C C . GLY B 1 105 ? -15.292 7.665 16.854 1.00 41.20 81 GLY B C 1
ATOM 5606 O O . GLY B 1 105 ? -15.425 6.450 16.969 1.00 42.51 81 GLY B O 1
ATOM 5607 N N . GLN B 1 106 ? -15.271 8.282 15.670 1.00 37.83 82 GLN B N 1
ATOM 5608 C CA . GLN B 1 106 ? -15.506 7.531 14.443 1.00 36.22 82 GLN B CA 1
ATOM 5609 C C . GLN B 1 106 ? -14.209 7.213 13.712 1.00 35.02 82 GLN B C 1
ATOM 5610 O O . GLN B 1 106 ? -13.194 7.897 13.873 1.00 35.37 82 GLN B O 1
ATOM 5616 N N . ARG B 1 107 ? -14.272 6.180 12.883 1.00 33.63 83 ARG B N 1
ATOM 5617 C CA . ARG B 1 107 ? -13.213 5.853 11.943 1.00 32.81 83 ARG B CA 1
ATOM 5618 C C . ARG B 1 107 ? -13.471 6.686 10.691 1.00 30.81 83 ARG B C 1
ATOM 5619 O O . ARG B 1 107 ? -14.547 6.602 10.122 1.00 31.27 83 ARG B O 1
ATOM 5627 N N . MET B 1 108 ? -12.492 7.505 10.300 1.00 28.39 84 MET B N 1
ATOM 5628 C CA . MET B 1 108 ? -12.638 8.465 9.207 1.00 27.77 84 MET B CA 1
ATOM 5629 C C . MET B 1 108 ? -11.867 7.972 7.993 1.00 26.96 84 MET B C 1
ATOM 5630 O O . MET B 1 108 ? -10.647 7.805 8.049 1.00 27.08 84 MET B O 1
ATOM 5635 N N . ILE B 1 109 ? -12.580 7.785 6.888 1.00 25.50 85 ILE B N 1
ATOM 5636 C CA . ILE B 1 109 ? -11.979 7.231 5.666 1.00 25.28 85 ILE B CA 1
ATOM 5637 C C . ILE B 1 109 ? -12.154 8.183 4.484 1.00 23.54 85 ILE B C 1
ATOM 5638 O O . ILE B 1 109 ? -13.264 8.678 4.240 1.00 24.56 85 ILE B O 1
ATOM 5643 N N . LEU B 1 110 ? -11.062 8.434 3.759 1.00 22.47 86 LEU B N 1
ATOM 5644 C CA . LEU B 1 110 ? -11.096 9.253 2.546 1.00 22.41 86 LEU B CA 1
ATOM 5645 C C . LEU B 1 110 ? -11.059 8.335 1.326 1.00 22.52 86 LEU B C 1
ATOM 5646 O O . LEU B 1 110 ? -10.081 7.606 1.139 1.00 23.66 86 LEU B O 1
ATOM 5651 N N . ARG B 1 111 ? -12.125 8.353 0.515 1.00 21.48 87 ARG B N 1
ATOM 5652 C CA . ARG B 1 111 ? -12.222 7.474 -0.657 1.00 20.10 87 ARG B CA 1
ATOM 5653 C C . ARG B 1 111 ? -12.139 8.263 -1.961 1.00 20.64 87 ARG B C 1
ATOM 5654 O O . ARG B 1 111 ? -12.820 9.277 -2.143 1.00 21.86 87 ARG B O 1
ATOM 5662 N N . PHE B 1 112 ? -11.297 7.752 -2.850 1.00 19.14 88 PHE B N 1
ATOM 5663 C CA . PHE B 1 112 ? -11.209 8.216 -4.227 1.00 19.23 88 PHE B CA 1
ATOM 5664 C C . PHE B 1 112 ? -11.842 7.164 -5.116 1.00 19.32 88 PHE B C 1
ATOM 5665 O O . PHE B 1 112 ? -11.324 6.051 -5.209 1.00 20.87 88 PHE B O 1
ATOM 5673 N N . ASP B 1 113 ? -12.954 7.492 -5.765 1.00 18.75 89 ASP B N 1
ATOM 5674 C CA . ASP B 1 113 ? -13.582 6.492 -6.625 1.00 19.17 89 ASP B CA 1
ATOM 5675 C C . ASP B 1 113 ? -12.691 6.114 -7.834 1.00 19.77 89 ASP B C 1
ATOM 5676 O O . ASP B 1 113 ? -12.678 4.956 -8.258 1.00 19.90 89 ASP B O 1
ATOM 5681 N N . ALA B 1 114 ? -11.950 7.083 -8.374 1.00 18.95 90 ALA B N 1
ATOM 5682 C CA . ALA B 1 114 ? -10.930 6.819 -9.416 1.00 18.49 90 ALA B CA 1
ATOM 5683 C C . ALA B 1 114 ? -10.068 8.030 -9.619 1.00 19.33 90 ALA B C 1
ATOM 5684 O O . ALA B 1 114 ? -10.590 9.151 -9.730 1.00 20.11 90 ALA B O 1
ATOM 5686 N N . ALA B 1 115 ? -8.757 7.805 -9.681 1.00 17.40 91 ALA B N 1
ATOM 5687 C CA . ALA B 1 115 ? -7.801 8.845 -10.062 1.00 17.46 91 ALA B CA 1
ATOM 5688 C C . ALA B 1 115 ? -6.961 8.243 -11.160 1.00 17.65 91 ALA B C 1
ATOM 5689 O O . ALA B 1 115 ? -6.274 7.254 -10.945 1.00 18.56 91 ALA B O 1
ATOM 5691 N N . THR B 1 116 ? -7.028 8.837 -12.340 1.00 16.75 92 THR B N 1
ATOM 5692 C CA . THR B 1 116 ? -6.466 8.226 -13.539 1.00 16.49 92 THR B CA 1
ATOM 5693 C C . THR B 1 116 ? -5.180 8.909 -13.905 1.00 17.01 92 THR B C 1
ATOM 5694 O O . THR B 1 116 ? -5.236 10.076 -14.217 1.00 17.43 92 THR B O 1
ATOM 5698 N N . HIS B 1 117 ? -4.018 8.236 -13.905 1.00 17.45 93 HIS B N 1
ATOM 5699 C CA . HIS B 1 117 ? -3.805 6.811 -13.629 1.00 17.57 93 HIS B CA 1
ATOM 5700 C C . HIS B 1 117 ? -3.206 6.481 -12.271 1.00 17.52 93 HIS B C 1
ATOM 5701 O O . HIS B 1 117 ? -3.445 5.401 -11.768 1.00 18.35 93 HIS B O 1
ATOM 5708 N N . ALA B 1 118 ? -2.401 7.386 -11.724 1.00 19.04 94 ALA B N 1
ATOM 5709 C CA . ALA B 1 118 ? -1.722 7.160 -10.453 1.00 19.88 94 ALA B CA 1
ATOM 5710 C C . ALA B 1 118 ? -1.836 8.416 -9.616 1.00 19.43 94 ALA B C 1
ATOM 5711 O O . ALA B 1 118 ? -1.979 9.521 -10.156 1.00 19.93 94 ALA B O 1
ATOM 5713 N N . ALA B 1 119 ? -1.848 8.270 -8.296 1.00 19.18 95 ALA B N 1
ATOM 5714 C CA . ALA B 1 119 ? -2.019 9.456 -7.459 1.00 19.46 95 ALA B CA 1
ATOM 5715 C C . ALA B 1 119 ? -1.197 9.385 -6.195 1.00 19.75 95 ALA B C 1
ATOM 5716 O O . ALA B 1 119 ? -1.005 8.305 -5.661 1.00 21.50 95 ALA B O 1
ATOM 5718 N N . ASP B 1 120 ? -0.718 10.546 -5.750 1.00 18.97 96 ASP B N 1
ATOM 5719 C CA . ASP B 1 120 ? -0.136 10.709 -4.411 1.00 19.89 96 ASP B CA 1
ATOM 5720 C C . ASP B 1 120 ? -1.098 11.595 -3.641 1.00 21.72 96 ASP B C 1
ATOM 5721 O O . ASP B 1 120 ? -1.446 12.670 -4.129 1.00 22.03 96 ASP B O 1
ATOM 5726 N N . VAL B 1 121 ? -1.514 11.180 -2.448 1.00 21.32 97 VAL B N 1
ATOM 5727 C CA . VAL B 1 121 ? -2.509 11.966 -1.727 1.00 21.44 97 VAL B CA 1
ATOM 5728 C C . VAL B 1 121 ? -1.965 12.500 -0.408 1.00 22.52 97 VAL B C 1
ATOM 5729 O O . VAL B 1 121 ? -1.369 11.757 0.374 1.00 23.21 97 VAL B O 1
ATOM 5733 N N . TYR B 1 122 ? -2.171 13.790 -0.180 1.00 22.54 98 TYR B N 1
ATOM 5734 C CA . TYR B 1 122 ? -1.715 14.434 1.042 1.00 23.15 98 TYR B CA 1
ATOM 5735 C C . TYR B 1 122 ? -2.874 15.063 1.771 1.00 23.13 98 TYR B C 1
ATOM 5736 O O . TYR B 1 122 ? -3.763 15.640 1.147 1.00 22.84 98 TYR B O 1
ATOM 5745 N N . LEU B 1 123 ? -2.840 15.000 3.098 1.00 23.77 99 LEU B N 1
ATOM 5746 C CA . LEU B 1 123 ? -3.828 15.708 3.909 1.00 25.10 99 LEU B CA 1
ATOM 5747 C C . LEU B 1 123 ? -3.089 16.509 4.978 1.00 26.41 99 LEU B C 1
ATOM 5748 O O . LEU B 1 123 ? -2.312 15.950 5.748 1.00 25.27 99 LEU B O 1
ATOM 5753 N N . ASN B 1 124 ? -3.305 17.828 4.986 1.00 26.37 100 ASN B N 1
ATOM 5754 C CA . ASN B 1 124 ? -2.611 18.724 5.925 1.00 27.41 100 ASN B CA 1
ATOM 5755 C C . ASN B 1 124 ? -1.097 18.513 5.864 1.00 29.48 100 ASN B C 1
ATOM 5756 O O . ASN B 1 124 ? -0.387 18.610 6.868 1.00 30.05 100 ASN B O 1
ATOM 5761 N N . GLY B 1 125 ? -0.616 18.270 4.645 1.00 29.75 101 GLY B N 1
ATOM 5762 C CA . GLY B 1 125 ? 0.804 18.110 4.376 1.00 31.24 101 GLY B CA 1
ATOM 5763 C C . GLY B 1 125 ? 1.373 16.720 4.620 1.00 31.49 101 GLY B C 1
ATOM 5764 O O . GLY B 1 125 ? 2.506 16.447 4.232 1.00 32.06 101 GLY B O 1
ATOM 5765 N N . GLN B 1 126 ? 0.551 15.797 5.103 1.00 32.14 102 GLN B N 1
ATOM 5766 C CA . GLN B 1 126 ? 1.036 14.457 5.390 1.00 33.77 102 GLN B CA 1
ATOM 5767 C C . GLN B 1 126 ? 0.717 13.567 4.215 1.00 30.34 102 GLN B C 1
ATOM 5768 O O . GLN B 1 126 ? -0.441 13.493 3.782 1.00 29.24 102 GLN B O 1
ATOM 5774 N N . LEU B 1 127 ? 1.723 12.871 3.712 1.00 28.56 103 LEU B N 1
ATOM 5775 C CA . LEU B 1 127 ? 1.498 11.913 2.637 1.00 26.71 103 LEU B CA 1
ATOM 5776 C C . LEU B 1 127 ? 0.693 10.751 3.207 1.00 25.81 103 LEU B C 1
ATOM 5777 O O . LEU B 1 127 ? 1.170 10.041 4.096 1.00 27.31 103 LEU B O 1
ATOM 5782 N N . LEU B 1 128 ? -0.510 10.544 2.678 1.00 24.41 104 LEU B N 1
ATOM 5783 C CA . LEU B 1 128 ? -1.330 9.418 3.103 1.00 23.75 104 LEU B CA 1
ATOM 5784 C C . LEU B 1 128 ? -0.885 8.144 2.399 1.00 24.90 104 LEU B C 1
ATOM 5785 O O . LEU B 1 128 ? -0.938 7.057 2.971 1.00 27.11 104 LEU B O 1
ATOM 5790 N N . GLY B 1 129 ? -0.509 8.278 1.132 1.00 24.69 105 GLY B N 1
ATOM 5791 C CA . GLY B 1 129 ? -0.083 7.136 0.347 1.00 24.59 105 GLY B CA 1
ATOM 5792 C C . GLY B 1 129 ? -0.354 7.405 -1.112 1.00 24.12 105 GLY B C 1
ATOM 5793 O O . GLY B 1 129 ? -0.712 8.524 -1.490 1.00 23.34 105 GLY B O 1
ATOM 5794 N N . SER B 1 130 ? -0.184 6.349 -1.905 1.00 24.83 106 SER B N 1
ATOM 5795 C CA . SER B 1 130 ? -0.278 6.420 -3.351 1.00 24.47 106 SER B CA 1
ATOM 5796 C C . SER B 1 130 ? -1.112 5.278 -3.917 1.00 24.17 106 SER B C 1
ATOM 5797 O O . SER B 1 130 ? -1.312 4.246 -3.276 1.00 26.24 106 SER B O 1
ATOM 5800 N N . HIS B 1 131 ? -1.573 5.451 -5.148 1.00 22.05 107 HIS B N 1
ATOM 5801 C CA . HIS B 1 131 ? -2.324 4.409 -5.815 1.00 20.77 107 HIS B CA 1
ATOM 5802 C C . HIS B 1 131 ? -1.882 4.372 -7.265 1.00 21.58 107 HIS B C 1
ATOM 5803 O O . HIS B 1 131 ? -1.581 5.412 -7.865 1.00 21.53 107 HIS B O 1
ATOM 5810 N N . PHE B 1 132 ? -1.818 3.162 -7.800 1.00 21.41 108 PHE B N 1
ATOM 5811 C CA . PHE B 1 132 ? -1.562 2.939 -9.208 1.00 22.89 108 PHE B CA 1
ATOM 5812 C C . PHE B 1 132 ? -2.697 2.116 -9.798 1.00 22.62 108 PHE B C 1
ATOM 5813 O O . PHE B 1 132 ? -2.973 1.016 -9.340 1.00 23.34 108 PHE B O 1
ATOM 5821 N N . GLY B 1 133 ? -3.306 2.609 -10.865 1.00 21.84 109 GLY B N 1
ATOM 5822 C CA . GLY B 1 133 ? -4.440 1.920 -11.470 1.00 20.15 109 GLY B CA 1
ATOM 5823 C C . GLY B 1 133 ? -5.571 2.933 -11.618 1.00 20.16 109 GLY B C 1
ATOM 5824 O O . GLY B 1 133 ? -6.074 3.433 -10.613 1.00 22.72 109 GLY B O 1
ATOM 5825 N N . GLY B 1 134 ? -5.912 3.312 -12.846 1.00 18.30 110 GLY B N 1
ATOM 5826 C CA . GLY B 1 134 ? -6.712 4.505 -13.035 1.00 18.14 110 GLY B CA 1
ATOM 5827 C C . GLY B 1 134 ? -8.214 4.363 -12.980 1.00 18.34 110 GLY B C 1
ATOM 5828 O O . GLY B 1 134 ? -8.909 5.377 -13.123 1.00 18.21 110 GLY B O 1
ATOM 5829 N N . PHE B 1 135 ? -8.723 3.140 -12.756 1.00 17.85 111 PHE B N 1
ATOM 5830 C CA . PHE B 1 135 ? -10.151 2.894 -12.960 1.00 17.75 111 PHE B CA 1
ATOM 5831 C C . PHE B 1 135 ? -10.819 2.137 -11.826 1.00 18.60 111 PHE B C 1
ATOM 5832 O O . PHE B 1 135 ? -11.942 1.654 -11.980 1.00 19.60 111 PHE B O 1
ATOM 5840 N N . LEU B 1 136 ? -10.150 2.043 -10.672 1.00 19.04 112 LEU B N 1
ATOM 5841 C CA . LEU B 1 136 ? -10.714 1.365 -9.496 1.00 19.75 112 LEU B CA 1
ATOM 5842 C C . LEU B 1 136 ? -10.503 2.237 -8.266 1.00 19.21 112 LEU B C 1
ATOM 5843 O O . LEU B 1 136 ? -9.561 3.026 -8.214 1.00 20.21 112 LEU B O 1
ATOM 5848 N N . PRO B 1 137 ? -11.379 2.112 -7.265 1.00 20.85 113 PRO B N 1
ATOM 5849 C CA . PRO B 1 137 ? -11.348 2.988 -6.084 1.00 20.53 113 PRO B CA 1
ATOM 5850 C C . PRO B 1 137 ? -10.243 2.645 -5.075 1.00 21.45 113 PRO B C 1
ATOM 5851 O O . PRO B 1 137 ? -9.766 1.511 -5.005 1.00 23.31 113 PRO B O 1
ATOM 5855 N N . PHE B 1 138 ? -9.837 3.642 -4.304 1.00 20.69 114 PHE B N 1
ATOM 5856 C CA . PHE B 1 138 ? -8.854 3.403 -3.244 1.00 20.50 114 PHE B CA 1
ATOM 5857 C C . PHE B 1 138 ? -9.169 4.351 -2.105 1.00 22.08 114 PHE B C 1
ATOM 5858 O O . PHE B 1 138 ? -9.888 5.340 -2.289 1.00 22.08 114 PHE B O 1
ATOM 5866 N N . GLU B 1 139 ? -8.696 4.035 -0.905 1.00 23.64 115 GLU B N 1
ATOM 5867 C CA . GLU B 1 139 ? -9.072 4.844 0.238 1.00 24.64 115 GLU B CA 1
ATOM 5868 C C . GLU B 1 139 ? -7.983 4.846 1.299 1.00 24.91 115 GLU B C 1
ATOM 5869 O O . GLU B 1 139 ? -7.102 3.973 1.302 1.00 25.01 115 GLU B O 1
ATOM 5875 N N . PHE B 1 140 ? -8.065 5.834 2.195 1.00 24.21 116 PHE B N 1
ATOM 5876 C CA . PHE B 1 140 ? -7.081 6.030 3.254 1.00 25.24 116 PHE B CA 1
ATOM 5877 C C . PHE B 1 140 ? -7.792 6.285 4.567 1.00 26.31 116 PHE B C 1
ATOM 5878 O O . PHE B 1 140 ? -8.796 6.997 4.609 1.00 27.38 116 PHE B O 1
ATOM 5886 N N . ASP B 1 141 ? -7.248 5.737 5.653 1.00 26.83 117 ASP B N 1
ATOM 5887 C CA . ASP B 1 141 ? -7.738 6.064 6.978 1.00 28.34 117 ASP B CA 1
ATOM 5888 C C . ASP B 1 141 ? -7.102 7.369 7.397 1.00 28.38 117 ASP B C 1
ATOM 5889 O O . ASP B 1 141 ? -5.876 7.432 7.568 1.00 29.67 117 ASP B O 1
ATOM 5894 N N . VAL B 1 142 ? -7.915 8.408 7.536 1.00 27.49 118 VAL B N 1
ATOM 5895 C CA . VAL B 1 142 ? -7.418 9.750 7.831 1.00 28.75 118 VAL B CA 1
ATOM 5896 C C . VAL B 1 142 ? -7.801 10.196 9.237 1.00 29.25 118 VAL B C 1
ATOM 5897 O O . VAL B 1 142 ? -7.761 11.388 9.549 1.00 30.58 118 VAL B O 1
ATOM 5901 N N . THR B 1 143 ? -8.186 9.233 10.072 1.00 29.31 119 THR B N 1
ATOM 5902 C CA . THR B 1 143 ? -8.621 9.532 11.434 1.00 31.21 119 THR B CA 1
ATOM 5903 C C . THR B 1 143 ? -7.596 10.386 12.168 1.00 33.54 119 THR B C 1
ATOM 5904 O O . THR B 1 143 ? -7.948 11.389 12.780 1.00 34.54 119 THR B O 1
ATOM 5908 N N . SER B 1 144 ? -6.324 10.024 12.061 1.00 35.33 120 SER B N 1
ATOM 5909 C CA . SER B 1 144 ? -5.299 10.768 12.769 1.00 37.20 120 SER B CA 1
ATOM 5910 C C . SER B 1 144 ? -4.809 12.007 12.006 1.00 36.57 120 SER B C 1
ATOM 5911 O O . SER B 1 144 ? -4.292 12.938 12.630 1.00 37.87 120 SER B O 1
ATOM 5914 N N . ALA B 1 145 ? -4.962 12.043 10.679 1.00 35.31 121 ALA B N 1
ATOM 5915 C CA . ALA B 1 145 ? -4.437 13.176 9.926 1.00 34.71 121 ALA B CA 1
ATOM 5916 C C . ALA B 1 145 ? -5.419 14.345 9.914 1.00 34.54 121 ALA B C 1
ATOM 5917 O O . ALA B 1 145 ? -5.016 15.493 9.725 1.00 34.95 121 ALA B O 1
ATOM 5919 N N . LEU B 1 146 ? -6.709 14.052 10.052 1.00 33.43 122 LEU B N 1
ATOM 5920 C CA . LEU B 1 146 ? -7.710 15.108 10.144 1.00 34.93 122 LEU B CA 1
ATOM 5921 C C . LEU B 1 146 ? -7.480 15.977 11.357 1.00 37.09 122 LEU B C 1
ATOM 5922 O O . LEU B 1 146 ? -6.961 15.500 12.379 1.00 37.07 122 LEU B O 1
ATOM 5927 N N . HIS B 1 147 ? -7.840 17.251 11.252 1.00 38.30 123 HIS B N 1
ATOM 5928 C CA . HIS B 1 147 ? -7.939 18.077 12.452 1.00 39.33 123 HIS B CA 1
ATOM 5929 C C . HIS B 1 147 ? -9.149 19.001 12.384 1.00 38.91 123 HIS B C 1
ATOM 5930 O O . HIS B 1 147 ? -9.844 19.058 11.380 1.00 37.61 123 HIS B O 1
ATOM 5937 N N . ALA B 1 148 ? -9.426 19.692 13.483 1.00 39.20 124 ALA B N 1
ATOM 5938 C CA . ALA B 1 148 ? -10.576 20.585 13.542 1.00 39.58 124 ALA B CA 1
ATOM 5939 C C . ALA B 1 148 ? -10.398 21.765 12.593 1.00 39.27 124 ALA B C 1
ATOM 5940 O O . ALA B 1 148 ? -9.274 22.170 12.284 1.00 40.16 124 ALA B O 1
ATOM 5942 N N . GLY B 1 149 ? -11.507 22.336 12.142 1.00 37.62 125 GLY B N 1
ATOM 5943 C CA . GLY B 1 149 ? -11.423 23.465 11.242 1.00 36.90 125 GLY B CA 1
ATOM 5944 C C . GLY B 1 149 ? -11.097 23.022 9.827 1.00 36.19 125 GLY B C 1
ATOM 5945 O O . GLY B 1 149 ? -11.375 21.885 9.418 1.00 34.87 125 GLY B O 1
ATOM 5946 N N . GLU B 1 150 ? -10.502 23.935 9.074 1.00 35.54 126 GLU B N 1
ATOM 5947 C CA . GLU B 1 150 ? -10.221 23.674 7.672 1.00 35.39 126 GLU B CA 1
ATOM 5948 C C . GLU B 1 150 ? -9.075 22.685 7.519 1.00 32.62 126 GLU B C 1
ATOM 5949 O O . GLU B 1 150 ? -8.051 22.772 8.199 1.00 33.89 126 GLU B O 1
ATOM 5955 N N . ASN B 1 151 ? -9.288 21.717 6.641 1.00 29.08 127 ASN B N 1
ATOM 5956 C CA . ASN B 1 151 ? -8.284 20.733 6.262 1.00 27.53 127 ASN B CA 1
ATOM 5957 C C . ASN B 1 151 ? -7.877 20.959 4.819 1.00 27.61 127 ASN B C 1
ATOM 5958 O O . ASN B 1 151 ? -8.721 21.298 4.006 1.00 29.66 127 ASN B O 1
ATOM 5963 N N . LEU B 1 152 ? -6.600 20.768 4.512 1.00 25.76 128 LEU B N 1
ATOM 5964 C CA . LEU B 1 152 ? -6.091 20.997 3.167 1.00 24.54 128 LEU B CA 1
ATOM 5965 C C . LEU B 1 152 ? -5.753 19.668 2.480 1.00 23.57 128 LEU B C 1
ATOM 5966 O O . LEU B 1 152 ? -4.802 18.975 2.886 1.00 23.48 128 LEU B O 1
ATOM 5971 N N . LEU B 1 153 ? -6.518 19.326 1.434 1.00 22.63 129 LEU B N 1
ATOM 5972 C CA . LEU B 1 153 ? -6.360 18.058 0.710 1.00 22.14 129 LEU B CA 1
ATOM 5973 C C . LEU B 1 153 ? -5.685 18.289 -0.643 1.00 21.86 129 LEU B C 1
ATOM 5974 O O . LEU B 1 153 ? -6.179 19.050 -1.488 1.00 21.45 129 LEU B O 1
ATOM 5979 N N . THR B 1 154 ? -4.533 17.655 -0.832 1.00 21.66 130 THR B N 1
ATOM 5980 C CA . THR B 1 154 ? -3.767 17.821 -2.067 1.00 21.66 130 THR B CA 1
ATOM 5981 C C . THR B 1 154 ? -3.584 16.480 -2.751 1.00 21.49 130 THR B C 1
ATOM 5982 O O . THR B 1 154 ? -3.155 15.499 -2.136 1.00 22.57 130 THR B O 1
ATOM 5986 N N . VAL B 1 155 ? -3.897 16.434 -4.041 1.00 20.12 131 VAL B N 1
ATOM 5987 C CA . VAL B 1 155 ? -3.859 15.181 -4.757 1.00 20.61 131 VAL B CA 1
ATOM 5988 C C . VAL B 1 155 ? -3.086 15.360 -6.059 1.00 19.96 131 VAL B C 1
ATOM 5989 O O . VAL B 1 155 ? -3.545 16.055 -6.969 1.00 20.79 131 VAL B O 1
ATOM 5993 N N . ALA B 1 156 ? -1.908 14.762 -6.133 1.00 19.27 132 ALA B N 1
ATOM 5994 C CA . ALA B 1 156 ? -1.114 14.801 -7.351 1.00 18.77 132 ALA B CA 1
ATOM 5995 C C . ALA B 1 156 ? -1.531 13.622 -8.221 1.00 18.85 132 ALA B C 1
ATOM 5996 O O . ALA B 1 156 ? -1.643 12.483 -7.731 1.00 20.22 132 ALA B O 1
ATOM 5998 N N . VAL B 1 157 ? -1.814 13.880 -9.499 1.00 18.69 133 VAL B N 1
ATOM 5999 C CA . VAL B 1 157 ? -2.265 12.834 -10.401 1.00 18.63 133 VAL B CA 1
ATOM 6000 C C . VAL B 1 157 ? -1.373 12.741 -11.622 1.00 18.12 133 VAL B C 1
ATOM 6001 O O . VAL B 1 157 ? -1.100 13.746 -12.265 1.00 18.51 133 VAL B O 1
ATOM 6005 N N . ASP B 1 158 ? -0.919 11.520 -11.910 1.00 17.72 134 ASP B N 1
ATOM 6006 C CA . ASP B 1 158 ? 0.030 11.203 -12.989 1.00 18.18 134 ASP B CA 1
ATOM 6007 C C . ASP B 1 158 ? -0.714 10.536 -14.146 1.00 18.45 134 ASP B C 1
ATOM 6008 O O . ASP B 1 158 ? -1.398 9.535 -13.931 1.00 19.30 134 ASP B O 1
ATOM 6013 N N . ASN B 1 159 ? -0.579 11.070 -15.365 1.00 17.15 135 ASN B N 1
ATOM 6014 C CA . ASN B 1 159 ? -1.297 10.516 -16.514 1.00 17.55 135 ASN B CA 1
ATOM 6015 C C . ASN B 1 159 ? -0.455 9.577 -17.370 1.00 17.20 135 ASN B C 1
ATOM 6016 O O . ASN B 1 159 ? -0.916 9.116 -18.418 1.00 17.36 135 ASN B O 1
ATOM 6021 N N . ARG B 1 160 ? 0.781 9.308 -16.949 1.00 17.25 136 ARG B N 1
ATOM 6022 C CA . ARG B 1 160 ? 1.705 8.654 -17.870 1.00 18.09 136 ARG B CA 1
ATOM 6023 C C . ARG B 1 160 ? 1.406 7.169 -18.072 1.00 19.55 136 ARG B C 1
ATOM 6024 O O . ARG B 1 160 ? 1.095 6.435 -17.132 1.00 21.31 136 ARG B O 1
ATOM 6032 N N . ILE B 1 161 ? 1.493 6.758 -19.329 1.00 19.41 137 ILE B N 1
ATOM 6033 C CA . ILE B 1 161 ? 1.303 5.368 -19.714 1.00 18.93 137 ILE B CA 1
ATOM 6034 C C . ILE B 1 161 ? 2.539 4.914 -20.484 1.00 19.96 137 ILE B C 1
ATOM 6035 O O . ILE B 1 161 ? 3.265 5.733 -21.080 1.00 22.19 137 ILE B O 1
ATOM 6040 N N . GLY B 1 162 ? 2.794 3.618 -20.479 1.00 19.88 138 GLY B N 1
ATOM 6041 C CA . GLY B 1 162 ? 3.998 3.130 -21.126 1.00 20.84 138 GLY B CA 1
ATOM 6042 C C . GLY B 1 162 ? 3.997 1.613 -21.148 1.00 20.55 138 GLY B C 1
ATOM 6043 O O . GLY B 1 162 ? 2.961 0.976 -20.924 1.00 20.81 138 GLY B O 1
ATOM 6044 N N . SER B 1 163 ? 5.154 1.020 -21.404 1.00 21.15 139 SER B N 1
ATOM 6045 C CA . SER B 1 163 ? 5.188 -0.415 -21.651 1.00 22.08 139 SER B CA 1
ATOM 6046 C C . SER B 1 163 ? 4.894 -1.243 -20.401 1.00 22.67 139 SER B C 1
ATOM 6047 O O . SER B 1 163 ? 4.683 -2.440 -20.496 1.00 23.36 139 SER B O 1
ATOM 6050 N N . SER B 1 164 ? 4.857 -0.621 -19.226 1.00 24.65 140 SER B N 1
ATOM 6051 C CA . SER B 1 164 ? 4.565 -1.412 -18.032 1.00 26.21 140 SER B CA 1
ATOM 6052 C C . SER B 1 164 ? 3.232 -1.057 -17.357 1.00 24.88 140 SER B C 1
ATOM 6053 O O . SER B 1 164 ? 2.905 -1.602 -16.296 1.00 26.21 140 SER B O 1
ATOM 6056 N N . THR B 1 165 ? 2.454 -0.167 -17.968 1.00 22.95 141 THR B N 1
ATOM 6057 C CA . THR B 1 165 ? 1.140 0.186 -17.420 1.00 21.40 141 THR B CA 1
ATOM 6058 C C . THR B 1 165 ? -0.007 -0.591 -18.073 1.00 20.01 141 THR B C 1
ATOM 6059 O O . THR B 1 165 ? 0.098 -1.103 -19.184 1.00 20.72 141 THR B O 1
ATOM 6063 N N . LEU B 1 166 ? -1.107 -0.678 -17.340 1.00 19.43 142 LEU B N 1
ATOM 6064 C CA . LEU B 1 166 ? -2.385 -1.079 -17.917 1.00 19.43 142 LEU B CA 1
ATOM 6065 C C . LEU B 1 166 ? -3.347 0.071 -17.691 1.00 19.77 142 LEU B C 1
ATOM 6066 O O . LEU B 1 166 ? -3.628 0.427 -16.547 1.00 21.19 142 LEU B O 1
ATOM 6071 N N . PRO B 1 167 ? -3.860 0.667 -18.766 1.00 18.52 143 PRO B N 1
ATOM 6072 C CA . PRO B 1 167 ? -3.665 0.298 -20.176 1.00 17.83 143 PRO B CA 1
ATOM 6073 C C . PRO B 1 167 ? -2.261 0.598 -20.691 1.00 17.91 143 PRO B C 1
ATOM 6074 O O . PRO B 1 167 ? -1.568 1.434 -20.108 1.00 17.85 143 PRO B O 1
ATOM 6078 N N . VAL B 1 168 ? -1.862 -0.075 -21.772 1.00 17.23 144 VAL B N 1
ATOM 6079 C CA . VAL B 1 168 ? -0.479 -0.024 -22.246 1.00 17.52 144 VAL B CA 1
ATOM 6080 C C . VAL B 1 168 ? -0.199 1.185 -23.126 1.00 18.28 144 VAL B C 1
ATOM 6081 O O . VAL B 1 168 ? -0.983 1.480 -24.046 1.00 18.56 144 VAL B O 1
ATOM 6085 N N . GLY B 1 169 ? 0.919 1.870 -22.864 1.00 18.70 145 GLY B N 1
ATOM 6086 C CA . GLY B 1 169 ? 1.408 2.920 -23.756 1.00 20.32 145 GLY B CA 1
ATOM 6087 C C . GLY B 1 169 ? 2.636 2.458 -24.533 1.00 21.77 145 GLY B C 1
ATOM 6088 O O . GLY B 1 169 ? 3.302 1.489 -24.134 1.00 21.70 145 GLY B O 1
ATOM 6089 N N . ASN B 1 170 ? 2.948 3.146 -25.632 1.00 22.86 146 ASN B N 1
ATOM 6090 C CA . ASN B 1 170 ? 4.170 2.880 -26.388 1.00 24.31 146 ASN B CA 1
ATOM 6091 C C . ASN B 1 170 ? 5.260 3.840 -25.923 1.00 26.47 146 ASN B C 1
ATOM 6092 O O . ASN B 1 170 ? 5.013 5.047 -25.787 1.00 26.18 146 ASN B O 1
ATOM 6097 N N . ASP B 1 171 ? 6.460 3.312 -25.658 1.00 28.39 147 ASP B N 1
ATOM 6098 C CA . ASP B 1 171 ? 7.556 4.151 -25.180 1.00 31.18 147 ASP B CA 1
ATOM 6099 C C . ASP B 1 171 ? 8.202 4.963 -26.307 1.00 34.13 147 ASP B C 1
ATOM 6100 O O . ASP B 1 171 ? 8.897 5.960 -26.050 1.00 36.74 147 ASP B O 1
ATOM 6105 N N . ALA B 1 172 ? 7.997 4.523 -27.545 1.00 33.60 148 ALA B N 1
ATOM 6106 C CA . ALA B 1 172 ? 8.524 5.221 -28.715 1.00 34.95 148 ALA B CA 1
ATOM 6107 C C . ALA B 1 172 ? 7.650 4.898 -29.920 1.00 36.09 148 ALA B C 1
ATOM 6108 O O . ALA B 1 172 ? 6.739 4.058 -29.841 1.00 36.37 148 ALA B O 1
ATOM 6110 N N . GLY B 1 173 ? 7.913 5.565 -31.037 1.00 35.73 149 GLY B N 1
ATOM 6111 C CA . GLY B 1 173 ? 7.154 5.315 -32.252 1.00 35.33 149 GLY B CA 1
ATOM 6112 C C . GLY B 1 173 ? 5.899 6.169 -32.372 1.00 33.30 149 GLY B C 1
ATOM 6113 O O . GLY B 1 173 ? 5.959 7.401 -32.283 1.00 33.99 149 GLY B O 1
ATOM 6114 N N . THR B 1 174 ? 4.761 5.522 -32.609 1.00 31.16 150 THR B N 1
ATOM 6115 C CA . THR B 1 174 ? 3.494 6.237 -32.767 1.00 29.81 150 THR B CA 1
ATOM 6116 C C . THR B 1 174 ? 2.435 5.666 -31.841 1.00 28.36 150 THR B C 1
ATOM 6117 O O . THR B 1 174 ? 2.622 4.607 -31.239 1.00 28.26 150 THR B O 1
ATOM 6121 N N . ALA B 1 175 ? 1.312 6.365 -31.735 1.00 27.80 151 ALA B N 1
ATOM 6122 C CA . ALA B 1 175 ? 0.150 5.785 -31.058 1.00 26.78 151 ALA B CA 1
ATOM 6123 C C . ALA B 1 175 ? -0.416 4.665 -31.926 1.00 27.72 151 ALA B C 1
ATOM 6124 O O . ALA B 1 175 ? -0.101 4.553 -33.120 1.00 26.72 151 ALA B O 1
ATOM 6126 N N . PHE B 1 176 ? -1.265 3.853 -31.319 1.00 28.70 152 PHE B N 1
ATOM 6127 C CA . PHE B 1 176 ? -1.960 2.770 -31.998 1.00 30.59 152 PHE B CA 1
ATOM 6128 C C . PHE B 1 176 ? -2.746 3.346 -33.174 1.00 30.88 152 PHE B C 1
ATOM 6129 O O . PHE B 1 176 ? -3.362 4.414 -33.046 1.00 30.46 152 PHE B O 1
ATOM 6137 N N . MET B 1 177 ? -2.696 2.652 -34.314 1.00 30.74 153 MET B N 1
ATOM 6138 C CA . MET B 1 177 ? -3.309 3.098 -35.577 1.00 34.18 153 MET B CA 1
ATOM 6139 C C . MET B 1 177 ? -2.762 4.423 -36.113 1.00 31.07 153 MET B C 1
ATOM 6140 O O . MET B 1 177 ? -3.424 5.064 -36.932 1.00 31.26 153 MET B O 1
ATOM 6145 N N . GLY B 1 178 ? -1.526 4.774 -35.755 1.00 28.22 154 GLY B N 1
ATOM 6146 C CA . GLY B 1 178 ? -0.890 5.983 -36.260 1.00 26.05 154 GLY B CA 1
ATOM 6147 C C . GLY B 1 178 ? -0.155 5.772 -37.578 1.00 24.68 154 GLY B C 1
ATOM 6148 O O . GLY B 1 178 ? 0.371 4.703 -37.863 1.00 26.38 154 GLY B O 1
ATOM 6149 N N . SER B 1 179 ? -0.115 6.828 -38.367 1.00 21.37 155 SER B N 1
ATOM 6150 C CA . SER B 1 179 ? 0.607 6.876 -39.629 1.00 19.44 155 SER B CA 1
ATOM 6151 C C . SER B 1 179 ? 2.076 7.264 -39.399 1.00 19.56 155 SER B C 1
ATOM 6152 O O . SER B 1 179 ? 2.384 8.052 -38.494 1.00 20.66 155 SER B O 1
ATOM 6155 N N . ASP B 1 180 ? 2.977 6.761 -40.240 1.00 18.39 156 ASP B N 1
ATOM 6156 C CA . ASP B 1 180 ? 4.375 7.145 -40.120 1.00 16.75 156 ASP B CA 1
ATOM 6157 C C . ASP B 1 180 ? 5.081 7.103 -41.473 1.00 16.82 156 ASP B C 1
ATOM 6158 O O . ASP B 1 180 ? 4.605 6.468 -42.426 1.00 20.81 156 ASP B O 1
ATOM 6163 N N . ASN B 1 181 ? 6.217 7.794 -41.548 1.00 16.75 157 ASN B N 1
ATOM 6164 C CA . ASN B 1 181 ? 7.188 7.624 -42.657 1.00 17.72 157 ASN B CA 1
ATOM 6165 C C . ASN B 1 181 ? 8.551 7.418 -42.033 1.00 19.26 157 ASN B C 1
ATOM 6166 O O . ASN B 1 181 ? 9.422 8.286 -42.104 1.00 19.38 157 ASN B O 1
ATOM 6171 N N . ALA B 1 182 ? 8.711 6.272 -41.380 1.00 19.23 158 ALA B N 1
ATOM 6172 C CA . ALA B 1 182 ? 9.834 6.083 -40.465 1.00 21.06 158 ALA B CA 1
ATOM 6173 C C . ALA B 1 182 ? 11.202 6.081 -41.143 1.00 22.38 158 ALA B C 1
ATOM 6174 O O . ALA B 1 182 ? 12.237 6.345 -40.485 1.00 24.44 158 ALA B O 1
ATOM 6176 N N . ASN B 1 183 ? 11.211 5.770 -42.435 1.00 21.37 159 ASN B N 1
ATOM 6177 C CA . ASN B 1 183 ? 12.447 5.680 -43.220 1.00 21.13 159 ASN B CA 1
ATOM 6178 C C . ASN B 1 183 ? 12.944 7.033 -43.751 1.00 20.35 159 ASN B C 1
ATOM 6179 O O . ASN B 1 183 ? 14.012 7.119 -44.365 1.00 23.09 159 ASN B O 1
ATOM 6184 N N . VAL B 1 184 ? 12.152 8.093 -43.579 1.00 17.03 160 VAL B N 1
ATOM 6185 C CA . VAL B 1 184 ? 12.593 9.439 -43.961 1.00 16.22 160 VAL B CA 1
ATOM 6186 C C . VAL B 1 184 ? 13.533 9.971 -42.885 1.00 15.47 160 VAL B C 1
ATOM 6187 O O . VAL B 1 184 ? 13.126 10.075 -41.723 1.00 16.26 160 VAL B O 1
ATOM 6191 N N . PRO B 1 185 ? 14.799 10.273 -43.241 1.00 15.01 161 PRO B N 1
ATOM 6192 C CA . PRO B 1 185 ? 15.758 10.671 -42.192 1.00 15.56 161 PRO B CA 1
ATOM 6193 C C . PRO B 1 185 ? 15.287 11.840 -41.338 1.00 15.19 161 PRO B C 1
ATOM 6194 O O . PRO B 1 185 ? 15.471 11.819 -40.100 1.00 17.17 161 PRO B O 1
ATOM 6198 N N . ALA B 1 186 ? 14.627 12.821 -41.959 1.00 13.70 162 ALA B N 1
ATOM 6199 C CA . ALA B 1 186 ? 14.150 14.007 -41.220 1.00 13.40 162 ALA B CA 1
ATOM 6200 C C . ALA B 1 186 ? 13.121 13.608 -40.153 1.00 13.02 162 ALA B C 1
ATOM 6201 O O . ALA B 1 186 ? 13.067 14.218 -39.084 1.00 15.14 162 ALA B O 1
ATOM 6203 N N . VAL B 1 187 ? 12.295 12.599 -40.460 1.00 12.96 163 VAL B N 1
ATOM 6204 C CA . VAL B 1 187 ? 11.281 12.143 -39.527 1.00 13.72 163 VAL B CA 1
ATOM 6205 C C . VAL B 1 187 ? 11.951 11.475 -38.326 1.00 15.05 163 VAL B C 1
ATOM 6206 O O . VAL B 1 187 ? 11.627 11.776 -37.164 1.00 16.84 163 VAL B O 1
ATOM 6210 N N . ALA B 1 188 ? 12.911 10.598 -38.609 1.00 16.52 164 ALA B N 1
ATOM 6211 C CA . ALA B 1 188 ? 13.624 9.888 -37.558 1.00 17.53 164 ALA B CA 1
ATOM 6212 C C . ALA B 1 188 ? 14.312 10.861 -36.620 1.00 19.47 164 ALA B C 1
ATOM 6213 O O . ALA B 1 188 ? 14.259 10.714 -35.401 1.00 21.77 164 ALA B O 1
ATOM 6215 N N . GLU B 1 189 ? 14.918 11.890 -37.190 1.00 18.63 165 GLU B N 1
ATOM 6216 C CA . GLU B 1 189 ? 15.616 12.879 -36.375 1.00 19.89 165 GLU B CA 1
ATOM 6217 C C . GLU B 1 189 ? 14.628 13.731 -35.554 1.00 19.17 165 GLU B C 1
ATOM 6218 O O . GLU B 1 189 ? 14.835 13.937 -34.363 1.00 20.79 165 GLU B O 1
ATOM 6224 N N . ALA B 1 190 ? 13.531 14.175 -36.166 1.00 17.05 166 ALA B N 1
ATOM 6225 C CA . ALA B 1 190 ? 12.564 15.005 -35.459 1.00 17.08 166 ALA B CA 1
ATOM 6226 C C . ALA B 1 190 ? 11.931 14.241 -34.316 1.00 18.62 166 ALA B C 1
ATOM 6227 O O . ALA B 1 190 ? 11.626 14.829 -33.273 1.00 19.70 166 ALA B O 1
ATOM 6229 N N . LYS B 1 191 ? 11.744 12.935 -34.483 1.00 19.47 167 LYS B N 1
ATOM 6230 C CA . LYS B 1 191 ? 11.179 12.119 -33.386 1.00 22.10 167 LYS B CA 1
ATOM 6231 C C . LYS B 1 191 ? 11.996 12.202 -32.113 1.00 24.60 167 LYS B C 1
ATOM 6232 O O . LYS B 1 191 ? 11.451 12.152 -31.013 1.00 24.79 167 LYS B O 1
ATOM 6238 N N . LYS B 1 192 ? 13.313 12.263 -32.279 1.00 26.30 168 LYS B N 1
ATOM 6239 C CA . LYS B 1 192 ? 14.232 12.238 -31.140 1.00 28.75 168 LYS B CA 1
ATOM 6240 C C . LYS B 1 192 ? 14.046 13.436 -30.241 1.00 27.71 168 LYS B C 1
ATOM 6241 O O . LYS B 1 192 ? 14.341 13.365 -29.039 1.00 30.11 168 LYS B O 1
ATOM 6247 N N . HIS B 1 193 ? 13.584 14.537 -30.813 1.00 24.73 169 HIS B N 1
ATOM 6248 C CA . HIS B 1 193 ? 13.542 15.810 -30.110 1.00 25.10 169 HIS B CA 1
ATOM 6249 C C . HIS B 1 193 ? 12.139 16.311 -29.873 1.00 22.39 169 HIS B C 1
ATOM 6250 O O . HIS B 1 193 ? 11.948 17.395 -29.325 1.00 22.51 169 HIS B O 1
ATOM 6257 N N . ALA B 1 194 ? 11.154 15.532 -30.300 1.00 19.84 170 ALA B N 1
ATOM 6258 C CA . ALA B 1 194 ? 9.769 15.942 -30.177 1.00 18.42 170 ALA B CA 1
ATOM 6259 C C . ALA B 1 194 ? 9.349 15.991 -28.704 1.00 18.29 170 ALA B C 1
ATOM 6260 O O . ALA B 1 194 ? 9.901 15.270 -27.852 1.00 19.80 170 ALA B O 1
ATOM 6262 N N . ARG B 1 195 ? 8.395 16.861 -28.404 1.00 16.90 171 ARG B N 1
ATOM 6263 C CA . ARG B 1 195 ? 7.859 16.961 -27.043 1.00 17.56 171 ARG B CA 1
ATOM 6264 C C . ARG B 1 195 ? 7.368 15.604 -26.582 1.00 18.06 171 ARG B C 1
ATOM 6265 O O . ARG B 1 195 ? 6.717 14.892 -27.359 1.00 18.06 171 ARG B O 1
ATOM 6273 N N . ARG B 1 196 ? 7.671 15.241 -25.335 1.00 19.04 172 ARG B N 1
ATOM 6274 C CA . ARG B 1 196 ? 7.198 13.977 -24.814 1.00 20.11 172 ARG B CA 1
ATOM 6275 C C . ARG B 1 196 ? 5.683 13.953 -24.735 1.00 19.20 172 ARG B C 1
ATOM 6276 O O . ARG B 1 196 ? 5.044 14.935 -24.332 1.00 19.66 172 ARG B O 1
ATOM 6284 N N . GLN B 1 197 ? 5.123 12.835 -25.172 1.00 18.59 173 GLN B N 1
ATOM 6285 C CA . GLN B 1 197 ? 3.685 12.621 -25.184 1.00 22.79 173 GLN B CA 1
ATOM 6286 C C . GLN B 1 197 ? 3.371 11.183 -24.842 1.00 20.91 173 GLN B C 1
ATOM 6287 O O . GLN B 1 197 ? 4.152 10.288 -25.155 1.00 23.07 173 GLN B O 1
ATOM 6293 N N . ASN B 1 198 ? 2.238 10.948 -24.186 1.00 19.02 174 ASN B N 1
ATOM 6294 C CA . ASN B 1 198 ? 1.757 9.588 -24.071 1.00 17.95 174 ASN B CA 1
ATOM 6295 C C . ASN B 1 198 ? 1.325 9.080 -25.428 1.00 20.10 174 ASN B C 1
ATOM 6296 O O . ASN B 1 198 ? 0.596 9.767 -26.163 1.00 22.51 174 ASN B O 1
ATOM 6301 N N . LEU B 1 199 ? 1.759 7.875 -25.754 1.00 19.50 175 LEU B N 1
ATOM 6302 C CA . LEU B 1 199 ? 1.361 7.261 -27.020 1.00 20.70 175 LEU B CA 1
ATOM 6303 C C . LEU B 1 199 ? 0.520 6.033 -26.731 1.00 21.49 175 LEU B C 1
ATOM 6304 O O . LEU B 1 199 ? 1.071 4.943 -26.548 1.00 22.27 175 LEU B O 1
ATOM 6309 N N . PRO B 1 200 ? -0.819 6.191 -26.713 1.00 22.11 176 PRO B N 1
ATOM 6310 C CA . PRO B 1 200 ? -1.624 5.016 -26.322 1.00 19.82 176 PRO B CA 1
ATOM 6311 C C . PRO B 1 200 ? -1.413 3.815 -27.257 1.00 19.07 176 PRO B C 1
ATOM 6312 O O . PRO B 1 200 ? -1.365 4.031 -28.477 1.00 20.94 176 PRO B O 1
ATOM 6316 N N . ASN B 1 201 ? -1.291 2.602 -26.728 1.00 16.56 177 ASN B N 1
ATOM 6317 C CA . ASN B 1 201 ? -1.397 1.427 -27.570 1.00 17.51 177 ASN B CA 1
ATOM 6318 C C . ASN B 1 201 ? -2.822 0.928 -27.581 1.00 17.72 177 ASN B C 1
ATOM 6319 O O . ASN B 1 201 ? -3.091 -0.277 -27.678 1.00 18.24 177 ASN B O 1
ATOM 6324 N N . PHE B 1 202 ? -3.740 1.880 -27.481 1.00 15.67 178 PHE B N 1
ATOM 6325 C CA . PHE B 1 202 ? -5.178 1.566 -27.434 1.00 15.14 178 PHE B CA 1
ATOM 6326 C C . PHE B 1 202 ? -5.894 2.679 -28.146 1.00 15.19 178 PHE B C 1
ATOM 6327 O O . PHE B 1 202 ? -5.339 3.770 -28.275 1.00 16.59 178 PHE B O 1
ATOM 6335 N N . ASP B 1 203 ? -7.126 2.417 -28.588 1.00 15.41 179 ASP B N 1
ATOM 6336 C CA . ASP B 1 203 ? -7.876 3.318 -29.453 1.00 15.91 179 ASP B CA 1
ATOM 6337 C C . ASP B 1 203 ? -8.905 4.137 -28.663 1.00 16.66 179 ASP B C 1
ATOM 6338 O O . ASP B 1 203 ? -10.082 4.133 -29.011 1.00 18.35 179 ASP B O 1
ATOM 6343 N N . PHE B 1 204 ? -8.493 4.806 -27.599 1.00 15.43 180 PHE B N 1
ATOM 6344 C CA . PHE B 1 204 ? -9.349 5.780 -26.937 1.00 13.98 180 PHE B CA 1
ATOM 6345 C C . PHE B 1 204 ? -8.452 6.808 -26.288 1.00 14.76 180 PHE B C 1
ATOM 6346 O O . PHE B 1 204 ? -7.284 6.526 -25.972 1.00 15.66 180 PHE B O 1
ATOM 6354 N N . PHE B 1 205 ? -8.970 8.012 -26.129 1.00 12.89 181 PHE B N 1
ATOM 6355 C CA . PHE B 1 205 ? -8.118 9.080 -25.661 1.00 13.09 181 PHE B CA 1
ATOM 6356 C C . PHE B 1 205 ? -7.730 8.841 -24.191 1.00 12.67 181 PHE B C 1
ATOM 6357 O O . PHE B 1 205 ? -8.549 8.389 -23.386 1.00 13.09 181 PHE B O 1
ATOM 6365 N N . ASN B 1 206 ? -6.483 9.171 -23.857 1.00 14.59 182 ASN B N 1
ATOM 6366 C CA . ASN B 1 206 ? -5.971 9.001 -22.495 1.00 14.36 182 ASN B CA 1
ATOM 6367 C C . ASN B 1 206 ? -6.435 10.084 -21.513 1.00 15.16 182 ASN B C 1
ATOM 6368 O O . ASN B 1 206 ? -5.630 10.824 -20.961 1.00 15.88 182 ASN B O 1
ATOM 6373 N N . PHE B 1 207 ? -7.744 10.202 -21.320 1.00 14.14 183 PHE B N 1
ATOM 6374 C CA . PHE B 1 207 ? -8.313 11.175 -20.366 1.00 14.59 183 PHE B CA 1
ATOM 6375 C C . PHE B 1 207 ? -7.875 10.888 -18.950 1.00 15.96 183 PHE B C 1
ATOM 6376 O O . PHE B 1 207 ? -7.933 9.737 -18.516 1.00 17.81 183 PHE B O 1
ATOM 6384 N N . ALA B 1 208 ? -7.444 11.925 -18.237 1.00 15.39 184 ALA B N 1
ATOM 6385 C CA . ALA B 1 208 ? -6.832 11.731 -16.923 1.00 14.76 184 ALA B CA 1
ATOM 6386 C C . ALA B 1 208 ? -7.411 12.699 -15.890 1.00 16.08 184 ALA B C 1
ATOM 6387 O O . ALA B 1 208 ? -8.166 13.624 -16.223 1.00 16.09 184 ALA B O 1
ATOM 6389 N N . GLY B 1 209 ? -7.060 12.469 -14.632 1.00 15.87 185 GLY B N 1
ATOM 6390 C CA . GLY B 1 209 ? -7.533 13.309 -13.554 1.00 16.67 185 GLY B CA 1
ATOM 6391 C C . GLY B 1 209 ? -8.441 12.588 -12.594 1.00 17.41 185 GLY B C 1
ATOM 6392 O O . GLY B 1 209 ? -8.501 11.341 -12.559 1.00 17.72 185 GLY B O 1
ATOM 6393 N N . LEU B 1 210 ? -9.156 13.375 -11.801 1.00 17.16 186 LEU B N 1
ATOM 6394 C CA . LEU B 1 210 ? -10.088 12.814 -10.826 1.00 18.06 186 LEU B CA 1
ATOM 6395 C C . LEU B 1 210 ? -11.418 12.516 -11.531 1.00 17.88 186 LEU B C 1
ATOM 6396 O O . LEU B 1 210 ? -12.388 13.287 -11.431 1.00 17.36 186 LEU B O 1
ATOM 6401 N N . ASN B 1 211 ? -11.424 11.403 -12.268 1.00 16.01 187 ASN B N 1
ATOM 6402 C CA . ASN B 1 211 ? -12.525 11.047 -13.162 1.00 17.26 187 ASN B CA 1
ATOM 6403 C C . ASN B 1 211 ? -13.780 10.646 -12.410 1.00 16.99 187 ASN B C 1
ATOM 6404 O O . ASN B 1 211 ? -14.864 10.676 -12.981 1.00 17.82 187 ASN B O 1
ATOM 6409 N N . ARG B 1 212 ? -13.647 10.242 -11.138 1.00 17.64 188 ARG B N 1
ATOM 6410 C CA . ARG B 1 212 ? -14.833 9.852 -10.388 1.00 17.72 188 ARG B CA 1
ATOM 6411 C C . ARG B 1 212 ? -14.822 10.529 -9.011 1.00 18.19 188 ARG B C 1
ATOM 6412 O O . ARG B 1 212 ? -13.864 11.233 -8.659 1.00 18.30 188 ARG B O 1
ATOM 6420 N N . HIS B 1 213 ? -15.897 10.336 -8.256 1.00 19.02 189 HIS B N 1
ATOM 6421 C CA . HIS B 1 213 ? -16.155 11.104 -7.041 1.00 18.29 189 HIS B CA 1
ATOM 6422 C C . HIS B 1 213 ? -15.085 10.970 -5.964 1.00 18.81 189 HIS B C 1
ATOM 6423 O O . HIS B 1 213 ? -14.350 9.997 -5.913 1.00 20.01 189 HIS B O 1
ATOM 6430 N N . VAL B 1 214 ? -15.021 11.969 -5.097 1.00 19.10 190 VAL B N 1
ATOM 6431 C CA . VAL B 1 214 ? -14.174 11.933 -3.909 1.00 19.48 190 VAL B CA 1
ATOM 6432 C C . VAL B 1 214 ? -15.071 12.158 -2.714 1.00 20.87 190 VAL B C 1
ATOM 6433 O O . VAL B 1 214 ? -15.971 13.005 -2.782 1.00 21.81 190 VAL B O 1
ATOM 6437 N N . GLU B 1 215 ? -14.872 11.401 -1.627 1.00 21.63 191 GLU B N 1
ATOM 6438 C CA . GLU B 1 215 ? -15.714 11.606 -0.447 1.00 21.44 191 GLU B CA 1
ATOM 6439 C C . GLU B 1 215 ? -15.039 11.133 0.826 1.00 22.67 191 GLU B C 1
ATOM 6440 O O . GLU B 1 215 ? -14.280 10.165 0.830 1.00 24.06 191 GLU B O 1
ATOM 6446 N N . LEU B 1 216 ? -15.343 11.842 1.907 1.00 23.95 192 LEU B N 1
ATOM 6447 C CA . LEU B 1 216 ? -14.960 11.454 3.248 1.00 25.73 192 LEU B CA 1
ATOM 6448 C C . LEU B 1 216 ? -16.120 10.687 3.843 1.00 25.87 192 LEU B C 1
ATOM 6449 O O . LEU B 1 216 ? -17.275 11.072 3.654 1.00 28.56 192 LEU B O 1
ATOM 6454 N N . TYR B 1 217 ? -15.849 9.582 4.522 1.00 24.82 193 TYR B N 1
ATOM 6455 C CA . TYR B 1 217 ? -16.947 8.870 5.152 1.00 24.67 193 TYR B CA 1
ATOM 6456 C C . TYR B 1 217 ? -16.522 8.310 6.495 1.00 25.29 193 TYR B C 1
ATOM 6457 O O . TYR B 1 217 ? -15.343 8.302 6.829 1.00 27.00 193 TYR B O 1
ATOM 6466 N N . THR B 1 218 ? -17.514 7.902 7.278 1.00 26.44 194 THR B N 1
ATOM 6467 C CA . THR B 1 218 ? -17.260 7.420 8.630 1.00 29.17 194 THR B CA 1
ATOM 6468 C C . THR B 1 218 ? -17.805 6.009 8.833 1.00 28.95 194 THR B C 1
ATOM 6469 O O . THR B 1 218 ? -18.804 5.602 8.220 1.00 29.04 194 THR B O 1
ATOM 6473 N N . THR B 1 219 ? -17.145 5.266 9.712 1.00 29.22 195 THR B N 1
ATOM 6474 C CA . THR B 1 219 ? -17.698 4.025 10.230 1.00 29.49 195 THR B CA 1
ATOM 6475 C C . THR B 1 219 ? -17.420 4.044 11.704 1.00 30.44 195 THR B C 1
ATOM 6476 O O . THR B 1 219 ? -16.612 4.838 12.179 1.00 30.80 195 THR B O 1
ATOM 6480 N N . PRO B 1 220 ? -18.097 3.173 12.435 1.00 30.75 196 PRO B N 1
ATOM 6481 C CA . PRO B 1 220 ? -17.664 2.980 13.826 1.00 31.45 196 PRO B CA 1
ATOM 6482 C C . PRO B 1 220 ? -16.213 2.536 13.883 1.00 32.56 196 PRO B C 1
ATOM 6483 O O . PRO B 1 220 ? -15.725 1.905 12.944 1.00 32.21 196 PRO B O 1
ATOM 6487 N N . ALA B 1 221 ? -15.528 2.837 14.987 1.00 34.71 197 ALA B N 1
ATOM 6488 C CA . ALA B 1 221 ? -14.105 2.568 15.050 1.00 37.57 197 ALA B CA 1
ATOM 6489 C C . ALA B 1 221 ? -13.812 1.213 15.687 1.00 40.43 197 ALA B C 1
ATOM 6490 O O . ALA B 1 221 ? -12.917 0.491 15.241 1.00 41.48 197 ALA B O 1
ATOM 6492 N N . ASP B 1 222 ? -14.583 0.847 16.705 1.00 42.40 198 ASP B N 1
ATOM 6493 C CA . ASP B 1 222 ? -14.233 -0.341 17.488 1.00 44.37 198 ASP B CA 1
ATOM 6494 C C . ASP B 1 222 ? -14.412 -1.628 16.678 1.00 42.39 198 ASP B C 1
ATOM 6495 O O . ASP B 1 222 ? -13.601 -2.560 16.767 1.00 42.75 198 ASP B O 1
ATOM 6500 N N . ALA B 1 223 ? -15.471 -1.643 15.875 1.00 38.63 199 ALA B N 1
ATOM 6501 C CA . ALA B 1 223 ? -15.842 -2.790 15.060 1.00 36.28 199 ALA B CA 1
ATOM 6502 C C . ALA B 1 223 ? -16.767 -2.277 13.977 1.00 34.03 199 ALA B C 1
ATOM 6503 O O . ALA B 1 223 ? -17.629 -1.453 14.249 1.00 33.53 199 ALA B O 1
ATOM 6505 N N . TYR B 1 224 ? -16.562 -2.736 12.753 1.00 33.61 200 TYR B N 1
ATOM 6506 C CA . TYR B 1 224 ? -17.335 -2.240 11.619 1.00 34.04 200 TYR B CA 1
ATOM 6507 C C . TYR B 1 224 ? -17.396 -3.275 10.522 1.00 32.25 200 TYR B C 1
ATOM 6508 O O . TYR B 1 224 ? -16.549 -4.176 10.442 1.00 31.62 200 TYR B O 1
ATOM 6517 N N . ILE B 1 225 ? -18.398 -3.130 9.663 1.00 31.08 201 ILE B N 1
ATOM 6518 C CA . ILE B 1 225 ? -18.534 -3.982 8.495 1.00 30.11 201 ILE B CA 1
ATOM 6519 C C . ILE B 1 225 ? -17.573 -3.570 7.388 1.00 29.68 201 ILE B C 1
ATOM 6520 O O . ILE B 1 225 ? -17.608 -2.427 6.911 1.00 30.46 201 ILE B O 1
ATOM 6525 N N . ALA B 1 226 ? -16.728 -4.508 6.963 1.00 28.67 202 ALA B N 1
ATOM 6526 C CA . ALA B 1 226 ? -15.689 -4.207 5.974 1.00 29.26 202 ALA B CA 1
ATOM 6527 C C . ALA B 1 226 ? -16.043 -4.682 4.568 1.00 29.31 202 ALA B C 1
ATOM 6528 O O . ALA B 1 226 ? -15.653 -4.053 3.578 1.00 29.28 202 ALA B O 1
ATOM 6530 N N . ASP B 1 227 ? -16.788 -5.777 4.466 1.00 28.51 203 ASP B N 1
ATOM 6531 C CA . ASP B 1 227 ? -17.124 -6.322 3.146 1.00 28.95 203 ASP B CA 1
ATOM 6532 C C . ASP B 1 227 ? -18.367 -7.178 3.275 1.00 28.27 203 ASP B C 1
ATOM 6533 O O . ASP B 1 227 ? -18.630 -7.713 4.355 1.00 27.65 203 ASP B O 1
ATOM 6538 N N . ILE B 1 228 ? -19.115 -7.294 2.186 1.00 28.99 204 ILE B N 1
ATOM 6539 C CA . ILE B 1 228 ? -20.273 -8.176 2.086 1.00 28.85 204 ILE B CA 1
ATOM 6540 C C . ILE B 1 228 ? -20.254 -8.876 0.729 1.00 28.10 204 ILE B C 1
ATOM 6541 O O . ILE B 1 228 ? -20.049 -8.217 -0.310 1.00 27.60 204 ILE B O 1
ATOM 6546 N N . ALA B 1 229 ? -20.462 -10.191 0.725 1.00 28.13 205 ALA B N 1
ATOM 6547 C CA . ALA B 1 229 ? -20.668 -10.923 -0.525 1.00 27.21 205 ALA B CA 1
ATOM 6548 C C . ALA B 1 229 ? -21.958 -11.698 -0.452 1.00 28.05 205 ALA B C 1
ATOM 6549 O O . ALA B 1 229 ? -22.145 -12.492 0.482 1.00 28.86 205 ALA B O 1
ATOM 6551 N N . ILE B 1 230 ? -22.840 -11.475 -1.425 1.00 28.99 206 ILE B N 1
ATOM 6552 C CA . ILE B 1 230 ? -24.080 -12.227 -1.556 1.00 29.66 206 ILE B CA 1
ATOM 6553 C C . ILE B 1 230 ? -24.008 -13.080 -2.811 1.00 29.71 206 ILE B C 1
ATOM 6554 O O . ILE B 1 230 ? -23.676 -12.588 -3.888 1.00 30.44 206 ILE B O 1
ATOM 6559 N N . THR B 1 231 ? -24.343 -14.354 -2.696 1.00 30.36 207 THR B N 1
ATOM 6560 C CA . THR B 1 231 ? -24.342 -15.226 -3.853 1.00 31.01 207 THR B CA 1
ATOM 6561 C C . THR B 1 231 ? -25.644 -15.964 -4.002 1.00 29.97 207 THR B C 1
ATOM 6562 O O . THR B 1 231 ? -26.326 -16.235 -3.017 1.00 30.05 207 THR B O 1
ATOM 6566 N N . THR B 1 232 ? -26.002 -16.251 -5.247 1.00 30.81 208 THR B N 1
ATOM 6567 C CA . THR B 1 232 ? -27.101 -17.165 -5.550 1.00 31.69 208 THR B CA 1
ATOM 6568 C C . THR B 1 232 ? -26.564 -18.577 -5.697 1.00 33.59 208 THR B C 1
ATOM 6569 O O . THR B 1 232 ? -25.874 -18.893 -6.657 1.00 34.44 208 THR B O 1
ATOM 6573 N N . GLU B 1 233 ? -26.848 -19.429 -4.718 1.00 34.91 209 GLU B N 1
ATOM 6574 C CA . GLU B 1 233 ? -26.260 -20.770 -4.706 1.00 38.35 209 GLU B CA 1
ATOM 6575 C C . GLU B 1 233 ? -27.028 -21.809 -5.534 1.00 37.61 209 GLU B C 1
ATOM 6576 O O . GLU B 1 233 ? -26.428 -22.654 -6.204 1.00 38.00 209 GLU B O 1
ATOM 6582 N N . ARG B 1 234 ? -28.351 -21.758 -5.464 1.00 36.45 210 ARG B N 1
ATOM 6583 C CA . ARG B 1 234 ? -29.177 -22.773 -6.113 1.00 36.18 210 ARG B CA 1
ATOM 6584 C C . ARG B 1 234 ? -30.586 -22.266 -6.275 1.00 35.49 210 ARG B C 1
ATOM 6585 O O . ARG B 1 234 ? -31.087 -21.569 -5.396 1.00 35.35 210 ARG B O 1
ATOM 6593 N N . LEU B 1 235 ? -31.216 -22.618 -7.394 1.00 35.00 211 LEU B N 1
ATOM 6594 C CA . LEU B 1 235 ? -32.625 -22.314 -7.642 1.00 33.61 211 LEU B CA 1
ATOM 6595 C C . LEU B 1 235 ? -33.409 -23.595 -7.824 1.00 35.65 211 LEU B C 1
ATOM 6596 O O . LEU B 1 235 ? -33.015 -24.435 -8.648 1.00 36.86 211 LEU B O 1
ATOM 6601 N N . ASP B 1 236 ? -34.515 -23.719 -7.080 1.00 35.98 212 ASP B N 1
ATOM 6602 C CA . ASP B 1 236 ? -35.395 -24.881 -7.134 1.00 37.95 212 ASP B CA 1
ATOM 6603 C C . ASP B 1 236 ? -36.699 -24.550 -7.844 1.00 38.72 212 ASP B C 1
ATOM 6604 O O . ASP B 1 236 ? -37.374 -23.571 -7.493 1.00 38.65 212 ASP B O 1
ATOM 6609 N N . HIS B 1 237 ? -37.038 -25.374 -8.836 1.00 39.44 213 HIS B N 1
ATOM 6610 C CA . HIS B 1 237 ? -38.266 -25.238 -9.620 1.00 41.24 213 HIS B CA 1
ATOM 6611 C C . HIS B 1 237 ? -38.465 -23.822 -10.136 1.00 39.00 213 HIS B C 1
ATOM 6612 O O . HIS B 1 237 ? -39.384 -23.115 -9.723 1.00 38.24 213 HIS B O 1
ATOM 6619 N N . ILE B 1 238 ? -37.598 -23.431 -11.062 1.00 37.74 214 ILE B N 1
ATOM 6620 C CA . ILE B 1 238 ? -37.716 -22.144 -11.719 1.00 37.39 214 ILE B CA 1
ATOM 6621 C C . ILE B 1 238 ? -38.967 -22.112 -12.593 1.00 38.11 214 ILE B C 1
ATOM 6622 O O . ILE B 1 238 ? -39.237 -23.069 -13.320 1.00 37.92 214 ILE B O 1
ATOM 6627 N N . ALA B 1 239 ? -39.718 -21.011 -12.530 1.00 38.04 215 ALA B N 1
ATOM 6628 C CA . ALA B 1 239 ? -40.924 -20.865 -13.337 1.00 39.34 215 ALA B CA 1
ATOM 6629 C C . ALA B 1 239 ? -40.599 -20.908 -14.825 1.00 40.21 215 ALA B C 1
ATOM 6630 O O . ALA B 1 239 ? -39.464 -20.616 -15.237 1.00 39.27 215 ALA B O 1
ATOM 6632 N N . GLY B 1 240 ? -41.598 -21.269 -15.628 1.00 40.79 216 GLY B N 1
ATOM 6633 C CA . GLY B 1 240 ? -41.443 -21.309 -17.071 1.00 41.10 216 GLY B CA 1
ATOM 6634 C C . GLY B 1 240 ? -40.950 -19.992 -17.635 1.00 41.38 216 GLY B C 1
ATOM 6635 O O . GLY B 1 240 ? -40.138 -19.955 -18.565 1.00 42.49 216 GLY B O 1
ATOM 6636 N N . ASP B 1 241 ? -41.441 -18.896 -17.072 1.00 40.69 217 ASP B N 1
ATOM 6637 C CA . ASP B 1 241 ? -41.051 -17.573 -17.537 1.00 40.18 217 ASP B CA 1
ATOM 6638 C C . ASP B 1 241 ? -39.839 -17.014 -16.785 1.00 38.30 217 ASP B C 1
ATOM 6639 O O . ASP B 1 241 ? -39.440 -15.871 -17.017 1.00 38.12 217 ASP B O 1
ATOM 6644 N N . ALA B 1 242 ? -39.286 -17.816 -15.871 1.00 36.26 218 ALA B N 1
ATOM 6645 C CA . ALA B 1 242 ? -38.111 -17.436 -15.087 1.00 35.44 218 ALA B CA 1
ATOM 6646 C C . ALA B 1 242 ? -38.340 -16.228 -14.171 1.00 34.60 218 ALA B C 1
ATOM 6647 O O . ALA B 1 242 ? -37.382 -15.697 -13.633 1.00 33.51 218 ALA B O 1
ATOM 6649 N N . CYS B 1 243 ? -39.588 -15.817 -13.936 1.00 35.99 219 CYS B N 1
ATOM 6650 C CA . CYS B 1 243 ? -39.815 -14.644 -13.082 1.00 37.69 219 CYS B CA 1
ATOM 6651 C C . CYS B 1 243 ? -39.625 -15.005 -11.614 1.00 35.31 219 CYS B C 1
ATOM 6652 O O . CYS B 1 243 ? -39.323 -14.146 -10.782 1.00 34.25 219 CYS B O 1
ATOM 6655 N N . THR B 1 244 ? -39.835 -16.271 -11.290 1.00 34.84 220 THR B N 1
ATOM 6656 C CA . THR B 1 244 ? -39.736 -16.705 -9.907 1.00 35.01 220 THR B CA 1
ATOM 6657 C C . THR B 1 244 ? -39.146 -18.112 -9.799 1.00 34.66 220 THR B C 1
ATOM 6658 O O . THR B 1 244 ? -39.066 -18.841 -10.797 1.00 35.40 220 THR B O 1
ATOM 6662 N N . ALA B 1 245 ? -38.739 -18.499 -8.592 1.00 33.15 221 ALA B N 1
ATOM 6663 C CA . ALA B 1 245 ? -38.413 -19.899 -8.333 1.00 32.19 221 ALA B CA 1
ATOM 6664 C C . ALA B 1 245 ? -39.096 -20.294 -7.041 1.00 33.55 221 ALA B C 1
ATOM 6665 O O . ALA B 1 245 ? -39.263 -19.465 -6.150 1.00 33.80 221 ALA B O 1
ATOM 6667 N N . ALA B 1 246 ? -39.502 -21.551 -6.955 1.00 34.44 222 ALA B N 1
ATOM 6668 C CA . ALA B 1 246 ? -40.173 -22.021 -5.747 1.00 35.99 222 ALA B CA 1
ATOM 6669 C C . ALA B 1 246 ? -39.291 -21.807 -4.516 1.00 36.60 222 ALA B C 1
ATOM 6670 O O . ALA B 1 246 ? -39.786 -21.472 -3.424 1.00 37.23 222 ALA B O 1
ATOM 6672 N N . ASN B 1 247 ? -37.988 -22.023 -4.688 1.00 36.93 223 ASN B N 1
ATOM 6673 C CA . ASN B 1 247 ? -37.026 -21.767 -3.628 1.00 37.10 223 ASN B CA 1
ATOM 6674 C C . ASN B 1 247 ? -35.685 -21.315 -4.220 1.00 36.22 223 ASN B C 1
ATOM 6675 O O . ASN B 1 247 ? -35.224 -21.871 -5.215 1.00 36.58 223 ASN B O 1
ATOM 6680 N N . ALA B 1 248 ? -35.081 -20.304 -3.595 1.00 34.89 224 ALA B N 1
ATOM 6681 C CA . ALA B 1 248 ? -33.728 -19.855 -3.929 1.00 33.63 224 ALA B CA 1
ATOM 6682 C C . ALA B 1 248 ? -32.865 -19.978 -2.689 1.00 35.03 224 ALA B C 1
ATOM 6683 O O . ALA B 1 248 ? -33.233 -19.482 -1.620 1.00 35.90 224 ALA B O 1
ATOM 6685 N N . LEU B 1 249 ? -31.716 -20.627 -2.830 1.00 34.66 225 LEU B N 1
ATOM 6686 C CA . LEU B 1 249 ? -30.765 -20.703 -1.737 1.00 35.25 225 LEU B CA 1
ATOM 6687 C C . LEU B 1 249 ? -29.709 -19.637 -1.980 1.00 34.09 225 LEU B C 1
ATOM 6688 O O . LEU B 1 249 ? -29.009 -19.669 -2.999 1.00 33.64 225 LEU B O 1
ATOM 6693 N N . ILE B 1 250 ? -29.620 -18.664 -1.079 1.00 33.51 226 ILE B N 1
ATOM 6694 C CA . ILE B 1 250 ? -28.588 -17.630 -1.218 1.00 33.87 226 ILE B CA 1
ATOM 6695 C C . ILE B 1 250 ? -27.602 -17.753 -0.079 1.00 33.67 226 ILE B C 1
ATOM 6696 O O . ILE B 1 250 ? -27.914 -18.302 0.988 1.00 33.73 226 ILE B O 1
ATOM 6701 N N . ALA B 1 251 ? -26.392 -17.279 -0.310 1.00 34.29 227 ALA B N 1
ATOM 6702 C CA . ALA B 1 251 ? -25.378 -17.303 0.726 1.00 34.40 227 ALA B CA 1
ATOM 6703 C C . ALA B 1 251 ? -24.887 -15.890 1.027 1.00 33.48 227 ALA B C 1
ATOM 6704 O O . ALA B 1 251 ? -24.857 -15.020 0.145 1.00 32.48 227 ALA B O 1
ATOM 6706 N N . TYR B 1 252 ? -24.509 -15.647 2.273 1.00 33.82 228 TYR B N 1
ATOM 6707 C CA . TYR B 1 252 ? -23.898 -14.373 2.633 1.00 33.80 228 TYR B CA 1
ATOM 6708 C C . TYR B 1 252 ? -22.543 -14.598 3.280 1.00 34.00 228 TYR B C 1
ATOM 6709 O O . TYR B 1 252 ? -22.312 -15.613 3.930 1.00 34.60 228 TYR B O 1
ATOM 6718 N N . ASP B 1 253 ? -21.656 -13.636 3.106 1.00 34.43 229 ASP B N 1
ATOM 6719 C CA . ASP B 1 253 ? -20.349 -13.663 3.718 1.00 36.06 229 ASP B CA 1
ATOM 6720 C C . ASP B 1 253 ? -20.014 -12.231 4.106 1.00 34.67 229 ASP B C 1
ATOM 6721 O O . ASP B 1 253 ? -19.858 -11.370 3.234 1.00 34.81 229 ASP B O 1
ATOM 6726 N N . VAL B 1 254 ? -19.928 -11.966 5.404 1.00 33.37 230 VAL B N 1
ATOM 6727 C CA . VAL B 1 254 ? -19.688 -10.614 5.876 1.00 33.18 230 VAL B CA 1
ATOM 6728 C C . VAL B 1 254 ? -18.353 -10.546 6.598 1.00 33.05 230 VAL B C 1
ATOM 6729 O O . VAL B 1 254 ? -18.084 -11.350 7.492 1.00 34.04 230 VAL B O 1
ATOM 6733 N N . THR B 1 255 ? -17.527 -9.584 6.220 1.00 33.56 231 THR B N 1
ATOM 6734 C CA . THR B 1 255 ? -16.212 -9.402 6.813 1.00 34.74 231 THR B CA 1
ATOM 6735 C C . THR B 1 255 ? -16.242 -8.162 7.695 1.00 34.14 231 THR B C 1
ATOM 6736 O O . THR B 1 255 ? -16.895 -7.173 7.356 1.00 34.22 231 THR B O 1
ATOM 6740 N N . PHE B 1 256 ? -15.545 -8.229 8.836 1.00 33.10 232 PHE B N 1
ATOM 6741 C CA . PHE B 1 256 ? -15.498 -7.118 9.766 1.00 32.89 232 PHE B CA 1
ATOM 6742 C C . PHE B 1 256 ? -14.079 -6.632 9.982 1.00 36.65 232 PHE B C 1
ATOM 6743 O O . PHE B 1 256 ? -13.130 -7.405 9.843 1.00 38.38 232 PHE B O 1
ATOM 6751 N N . GLY B 1 257 ? -13.938 -5.355 10.320 1.00 38.07 233 GLY B N 1
ATOM 6752 C CA . GLY B 1 257 ? -12.659 -4.808 10.751 1.00 39.44 233 GLY B CA 1
ATOM 6753 C C . GLY B 1 257 ? -12.815 -4.314 12.175 1.00 42.66 233 GLY B C 1
ATOM 6754 O O . GLY B 1 257 ? -13.931 -4.254 12.692 1.00 41.87 233 GLY B O 1
ATOM 6755 N N . GLY B 1 258 ? -11.707 -3.947 12.813 1.00 47.14 234 GLY B N 1
ATOM 6756 C CA . GLY B 1 258 ? -11.747 -3.436 14.173 1.00 51.13 234 GLY B CA 1
ATOM 6757 C C . GLY B 1 258 ? -11.182 -4.413 15.186 1.00 55.80 234 GLY B C 1
ATOM 6758 O O . GLY B 1 258 ? -10.860 -5.551 14.849 1.00 55.78 234 GLY B O 1
ATOM 6759 N N . ASP B 1 259 ? -11.104 -3.959 16.435 1.00 60.46 235 ASP B N 1
ATOM 6760 C CA . ASP B 1 259 ? -10.400 -4.647 17.523 1.00 65.04 235 ASP B CA 1
ATOM 6761 C C . ASP B 1 259 ? -8.944 -4.912 17.169 1.00 66.81 235 ASP B C 1
ATOM 6762 O O . ASP B 1 259 ? -8.060 -4.130 17.530 1.00 67.95 235 ASP B O 1
ATOM 6767 N N . GLY B 1 298 ? -17.930 -13.532 21.269 1.00 59.25 274 GLY B N 1
ATOM 6768 C CA . GLY B 1 298 ? -19.292 -13.969 21.019 1.00 58.75 274 GLY B CA 1
ATOM 6769 C C . GLY B 1 298 ? -20.156 -12.869 20.425 1.00 57.78 274 GLY B C 1
ATOM 6770 O O . GLY B 1 298 ? -21.277 -12.631 20.876 1.00 59.01 274 GLY B O 1
ATOM 6771 N N . ARG B 1 299 ? -19.640 -12.199 19.404 1.00 54.90 275 ARG B N 1
ATOM 6772 C CA . ARG B 1 299 ? -20.365 -11.109 18.762 1.00 51.58 275 ARG B CA 1
ATOM 6773 C C . ARG B 1 299 ? -21.227 -11.627 17.610 1.00 47.41 275 ARG B C 1
ATOM 6774 O O . ARG B 1 299 ? -20.946 -12.692 17.059 1.00 46.45 275 ARG B O 1
ATOM 6782 N N . GLN B 1 300 ? -22.282 -10.894 17.259 1.00 44.76 276 GLN B N 1
ATOM 6783 C CA . GLN B 1 300 ? -23.192 -11.357 16.216 1.00 43.22 276 GLN B CA 1
ATOM 6784 C C . GLN B 1 300 ? -23.564 -10.280 15.211 1.00 40.69 276 GLN B C 1
ATOM 6785 O O . GLN B 1 300 ? -23.500 -9.089 15.506 1.00 40.97 276 GLN B O 1
ATOM 6791 N N . VAL B 1 301 ? -23.976 -10.727 14.028 1.00 38.71 277 VAL B N 1
ATOM 6792 C CA . VAL B 1 301 ? -24.502 -9.824 13.008 1.00 37.23 277 VAL B CA 1
ATOM 6793 C C . VAL B 1 301 ? -25.901 -10.280 12.589 1.00 36.51 277 VAL B C 1
ATOM 6794 O O . VAL B 1 301 ? -26.165 -11.475 12.413 1.00 36.75 277 VAL B O 1
ATOM 6798 N N . ARG B 1 302 ? -26.814 -9.324 12.490 1.00 35.94 278 ARG B N 1
ATOM 6799 C CA . ARG B 1 302 ? -28.153 -9.601 11.998 1.00 35.61 278 ARG B CA 1
ATOM 6800 C C . ARG B 1 302 ? -28.192 -9.349 10.477 1.00 35.38 278 ARG B C 1
ATOM 6801 O O . ARG B 1 302 ? -27.771 -8.288 10.003 1.00 36.19 278 ARG B O 1
ATOM 6809 N N . ILE B 1 303 ? -28.651 -10.351 9.731 1.00 34.65 279 ILE B N 1
ATOM 6810 C CA . ILE B 1 303 ? -28.837 -10.236 8.296 1.00 34.99 279 ILE B CA 1
ATOM 6811 C C . ILE B 1 303 ? -30.328 -10.223 8.010 1.00 33.56 279 ILE B C 1
ATOM 6812 O O . ILE B 1 303 ? -31.023 -11.187 8.349 1.00 32.64 279 ILE B O 1
ATOM 6817 N N . SER B 1 304 ? -30.825 -9.143 7.400 1.00 33.44 280 SER B N 1
ATOM 6818 C CA . SER B 1 304 ? -32.236 -9.034 7.014 1.00 32.36 280 SER B CA 1
ATOM 6819 C C . SER B 1 304 ? -32.326 -8.933 5.509 1.00 31.84 280 SER B C 1
ATOM 6820 O O . SER B 1 304 ? -31.595 -8.147 4.896 1.00 31.93 280 SER B O 1
ATOM 6823 N N . ILE B 1 305 ? -33.220 -9.713 4.916 1.00 30.74 281 ILE B N 1
ATOM 6824 C CA . ILE B 1 305 ? -33.417 -9.667 3.474 1.00 30.52 281 ILE B CA 1
ATOM 6825 C C . ILE B 1 305 ? -34.714 -8.911 3.172 1.00 31.53 281 ILE B C 1
ATOM 6826 O O . ILE B 1 305 ? -35.802 -9.323 3.607 1.00 31.99 281 ILE B O 1
ATOM 6831 N N . LEU B 1 306 ? -34.608 -7.801 2.447 1.00 32.01 282 LEU B N 1
ATOM 6832 C CA . LEU B 1 306 ? -35.755 -6.960 2.104 1.00 31.86 282 LEU B CA 1
ATOM 6833 C C . LEU B 1 306 ? -36.111 -7.191 0.655 1.00 30.92 282 LEU B C 1
ATOM 6834 O O . LEU B 1 306 ? -35.226 -7.193 -0.211 1.00 30.81 282 LEU B O 1
ATOM 6839 N N . ASP B 1 307 ? -37.387 -7.370 0.354 1.00 32.02 283 ASP B N 1
ATOM 6840 C CA . ASP B 1 307 ? -37.766 -7.516 -1.049 1.00 33.47 283 ASP B CA 1
ATOM 6841 C C . ASP B 1 307 ? -37.912 -6.141 -1.706 1.00 34.36 283 ASP B C 1
ATOM 6842 O O . ASP B 1 307 ? -37.581 -5.106 -1.108 1.00 34.08 283 ASP B O 1
ATOM 6847 N N . GLY B 1 308 ? -38.452 -6.133 -2.918 1.00 34.42 284 GLY B N 1
ATOM 6848 C CA . GLY B 1 308 ? -38.545 -4.913 -3.695 1.00 36.38 284 GLY B CA 1
ATOM 6849 C C . GLY B 1 308 ? -39.372 -3.812 -3.068 1.00 38.85 284 GLY B C 1
ATOM 6850 O O . GLY B 1 308 ? -39.183 -2.641 -3.378 1.00 39.52 284 GLY B O 1
ATOM 6851 N N . GLU B 1 309 ? -40.296 -4.178 -2.184 1.00 41.08 285 GLU B N 1
ATOM 6852 C CA . GLU B 1 309 ? -41.108 -3.166 -1.519 1.00 44.01 285 GLU B CA 1
ATOM 6853 C C . GLU B 1 309 ? -40.579 -2.815 -0.136 1.00 42.04 285 GLU B C 1
ATOM 6854 O O . GLU B 1 309 ? -41.204 -2.059 0.606 1.00 42.24 285 GLU B O 1
ATOM 6860 N N . GLY B 1 310 ? -39.437 -3.394 0.218 1.00 40.23 286 GLY B N 1
ATOM 6861 C CA . GLY B 1 310 ? -38.817 -3.116 1.499 1.00 38.57 286 GLY B CA 1
ATOM 6862 C C . GLY B 1 310 ? -39.346 -3.987 2.617 1.00 38.03 286 GLY B C 1
ATOM 6863 O O . GLY B 1 310 ? -39.022 -3.761 3.780 1.00 38.33 286 GLY B O 1
ATOM 6864 N N . THR B 1 311 ? -40.153 -4.985 2.274 1.00 36.84 287 THR B N 1
ATOM 6865 C CA . THR B 1 311 ? -40.653 -5.890 3.304 1.00 36.89 287 THR B CA 1
ATOM 6866 C C . THR B 1 311 ? -39.551 -6.851 3.721 1.00 36.21 287 THR B C 1
ATOM 6867 O O . THR B 1 311 ? -38.884 -7.445 2.871 1.00 35.69 287 THR B O 1
ATOM 6871 N N . VAL B 1 312 ? -39.355 -7.012 5.031 1.00 35.23 288 VAL B N 1
ATOM 6872 C CA . VAL B 1 312 ? -38.364 -7.970 5.488 1.00 34.93 288 VAL B CA 1
ATOM 6873 C C . VAL B 1 312 ? -38.975 -9.345 5.297 1.00 33.81 288 VAL B C 1
ATOM 6874 O O . VAL B 1 312 ? -39.911 -9.729 6.012 1.00 33.77 288 VAL B O 1
ATOM 6878 N N . VAL B 1 313 ? -38.412 -10.114 4.382 1.00 34.64 289 VAL B N 1
ATOM 6879 C CA . VAL B 1 313 ? -38.984 -11.391 4.008 1.00 36.65 289 VAL B CA 1
ATOM 6880 C C . VAL B 1 313 ? -38.237 -12.541 4.652 1.00 37.61 289 VAL B C 1
ATOM 6881 O O . VAL B 1 313 ? -38.782 -13.637 4.768 1.00 38.29 289 VAL B O 1
ATOM 6885 N N . ALA B 1 314 ? -37.035 -12.269 5.156 1.00 37.61 290 ALA B N 1
ATOM 6886 C CA . ALA B 1 314 ? -36.224 -13.281 5.825 1.00 37.71 290 ALA B CA 1
ATOM 6887 C C . ALA B 1 314 ? -35.174 -12.623 6.717 1.00 37.76 290 ALA B C 1
ATOM 6888 O O . ALA B 1 314 ? -34.760 -11.484 6.471 1.00 37.18 290 ALA B O 1
ATOM 6890 N N . GLY B 1 315 ? -34.745 -13.341 7.755 1.00 38.64 291 GLY B N 1
ATOM 6891 C CA . GLY B 1 315 ? -33.804 -12.777 8.697 1.00 39.55 291 GLY B CA 1
ATOM 6892 C C . GLY B 1 315 ? -33.107 -13.829 9.517 1.00 39.54 291 GLY B C 1
ATOM 6893 O O . GLY B 1 315 ? -33.724 -14.783 9.973 1.00 40.82 291 GLY B O 1
ATOM 6894 N N . VAL B 1 316 ? -31.814 -13.630 9.740 1.00 38.66 292 VAL B N 1
ATOM 6895 C CA . VAL B 1 316 ? -31.029 -14.552 10.541 1.00 39.48 292 VAL B CA 1
ATOM 6896 C C . VAL B 1 316 ? -30.000 -13.792 11.380 1.00 40.21 292 VAL B C 1
ATOM 6897 O O . VAL B 1 316 ? -29.573 -12.694 11.019 1.00 38.79 292 VAL B O 1
ATOM 6901 N N . THR B 1 317 ? -29.647 -14.353 12.534 1.00 42.59 293 THR B N 1
ATOM 6902 C CA . THR B 1 317 ? -28.518 -13.851 13.305 1.00 44.47 293 THR B CA 1
ATOM 6903 C C . THR B 1 317 ? -27.364 -14.837 13.221 1.00 44.75 293 THR B C 1
ATOM 6904 O O . THR B 1 317 ? -27.521 -16.017 13.545 1.00 46.56 293 THR B O 1
ATOM 6908 N N . ALA B 1 318 ? -26.201 -14.345 12.805 1.00 43.54 294 ALA B N 1
ATOM 6909 C CA . ALA B 1 318 ? -25.046 -15.191 12.576 1.00 42.63 294 ALA B CA 1
ATOM 6910 C C . ALA B 1 318 ? -23.941 -14.854 13.558 1.00 44.01 294 ALA B C 1
ATOM 6911 O O . ALA B 1 318 ? -23.765 -13.686 13.921 1.00 42.82 294 ALA B O 1
ATOM 6913 N N . ASP B 1 319 ? -23.185 -15.870 13.969 1.00 46.16 295 ASP B N 1
ATOM 6914 C CA . ASP B 1 319 ? -22.022 -15.659 14.817 1.00 47.89 295 ASP B CA 1
ATOM 6915 C C . ASP B 1 319 ? -20.833 -15.127 14.026 1.00 47.25 295 ASP B C 1
ATOM 6916 O O . ASP B 1 319 ? -20.541 -15.599 12.926 1.00 46.84 295 ASP B O 1
ATOM 6921 N N . ILE B 1 320 ? -20.134 -14.159 14.607 1.00 47.60 296 ILE B N 1
ATOM 6922 C CA . ILE B 1 320 ? -18.907 -13.631 14.021 1.00 48.71 296 ILE B CA 1
ATOM 6923 C C . ILE B 1 320 ? -17.708 -14.417 14.564 1.00 53.43 296 ILE B C 1
ATOM 6924 O O . ILE B 1 320 ? -17.541 -14.562 15.791 1.00 53.01 296 ILE B O 1
ATOM 6929 N N . GLU B 1 321 ? -16.894 -14.943 13.653 1.00 59.54 297 GLU B N 1
ATOM 6930 C CA . GLU B 1 321 ? -15.757 -15.787 14.008 1.00 66.31 297 GLU B CA 1
ATOM 6931 C C . GLU B 1 321 ? -14.435 -15.217 13.506 1.00 70.09 297 GLU B C 1
ATOM 6932 O O . GLU B 1 321 ? -14.375 -14.643 12.423 1.00 69.34 297 GLU B O 1
ATOM 6938 N N . ARG B 1 322 ? -13.380 -15.386 14.302 1.00 74.72 298 ARG B N 1
ATOM 6939 C CA . ARG B 1 322 ? -12.026 -14.964 13.925 1.00 79.19 298 ARG B CA 1
ATOM 6940 C C . ARG B 1 322 ? -11.137 -16.142 13.547 1.00 80.07 298 ARG B C 1
ATOM 6941 O O . ARG B 1 322 ? -11.311 -16.742 12.489 1.00 80.53 298 ARG B O 1
ATOM 6949 N N . THR B 1 327 ? -10.250 -11.478 8.838 1.00 72.32 303 THR B N 1
ATOM 6950 C CA . THR B 1 327 ? -10.306 -12.740 9.567 1.00 71.52 303 THR B CA 1
ATOM 6951 C C . THR B 1 327 ? -11.605 -12.825 10.371 1.00 65.70 303 THR B C 1
ATOM 6952 O O . THR B 1 327 ? -12.164 -13.916 10.522 1.00 67.28 303 THR B O 1
ATOM 6956 N N . ALA B 1 328 ? -12.100 -11.694 10.879 1.00 57.59 304 ALA B N 1
ATOM 6957 C CA . ALA B 1 328 ? -13.419 -11.704 11.528 1.00 50.10 304 ALA B CA 1
ATOM 6958 C C . ALA B 1 328 ? -14.495 -11.786 10.459 1.00 45.30 304 ALA B C 1
ATOM 6959 O O . ALA B 1 328 ? -14.621 -10.884 9.601 1.00 43.64 304 ALA B O 1
ATOM 6961 N N . LYS B 1 329 ? -15.273 -12.865 10.502 1.00 43.55 305 LYS B N 1
ATOM 6962 C CA . LYS B 1 329 ? -16.235 -13.122 9.440 1.00 43.88 305 LYS B CA 1
ATOM 6963 C C . LYS B 1 329 ? -17.499 -13.786 9.963 1.00 41.35 305 LYS B C 1
ATOM 6964 O O . LYS B 1 329 ? -17.471 -14.516 10.949 1.00 41.34 305 LYS B O 1
ATOM 6970 N N . ALA B 1 330 ? -18.615 -13.520 9.302 1.00 39.25 306 ALA B N 1
ATOM 6971 C CA . ALA B 1 330 ? -19.831 -14.277 9.526 1.00 38.64 306 ALA B CA 1
ATOM 6972 C C . ALA B 1 330 ? -20.335 -14.751 8.171 1.00 38.24 306 ALA B C 1
ATOM 6973 O O . ALA B 1 330 ? -20.290 -14.007 7.178 1.00 38.47 306 ALA B O 1
ATOM 6975 N N . SER B 1 331 ? -20.784 -15.995 8.107 1.00 37.71 307 SER B N 1
ATOM 6976 C CA . SER B 1 331 ? -21.288 -16.505 6.848 1.00 37.87 307 SER B CA 1
ATOM 6977 C C . SER B 1 331 ? -22.373 -17.531 7.067 1.00 36.95 307 SER B C 1
ATOM 6978 O O . SER B 1 331 ? -22.434 -18.177 8.116 1.00 36.96 307 SER B O 1
ATOM 6981 N N . GLY B 1 332 ? -23.235 -17.684 6.076 1.00 36.92 308 GLY B N 1
ATOM 6982 C CA . GLY B 1 332 ? -24.291 -18.659 6.171 1.00 36.53 308 GLY B CA 1
ATOM 6983 C C . GLY B 1 332 ? -25.140 -18.634 4.927 1.00 36.83 308 GLY B C 1
ATOM 6984 O O . GLY B 1 332 ? -24.802 -17.962 3.929 1.00 36.71 308 GLY B O 1
ATOM 6985 N N . GLU B 1 333 ? -26.249 -19.363 4.990 1.00 36.71 309 GLU B N 1
ATOM 6986 C CA . GLU B 1 333 ? -27.177 -19.471 3.875 1.00 37.70 309 GLU B CA 1
ATOM 6987 C C . GLU B 1 333 ? -28.568 -19.115 4.328 1.00 34.97 309 GLU B C 1
ATOM 6988 O O . GLU B 1 333 ? -28.920 -19.267 5.515 1.00 34.97 309 GLU B O 1
ATOM 6994 N N . ILE B 1 334 ? -29.371 -18.665 3.383 1.00 34.32 310 ILE B N 1
ATOM 6995 C CA . ILE B 1 334 ? -30.750 -18.306 3.624 1.00 34.57 310 ILE B CA 1
ATOM 6996 C C . ILE B 1 334 ? -31.600 -18.854 2.494 1.00 34.77 310 ILE B C 1
ATOM 6997 O O . ILE B 1 334 ? -31.256 -18.703 1.316 1.00 34.55 310 ILE B O 1
ATOM 7002 N N . ALA B 1 335 ? -32.688 -19.529 2.846 1.00 35.60 311 ALA B N 1
ATOM 7003 C CA . ALA B 1 335 ? -33.638 -19.996 1.845 1.00 35.49 311 ALA B CA 1
ATOM 7004 C C . ALA B 1 335 ? -34.747 -18.958 1.667 1.00 36.61 311 ALA B C 1
ATOM 7005 O O . ALA B 1 335 ? -35.338 -18.496 2.652 1.00 38.74 311 ALA B O 1
ATOM 7007 N N . ILE B 1 336 ? -34.999 -18.585 0.411 1.00 36.11 312 ILE B N 1
ATOM 7008 C CA . ILE B 1 336 ? -36.035 -17.628 0.043 1.00 35.94 312 ILE B CA 1
ATOM 7009 C C . ILE B 1 336 ? -37.144 -18.311 -0.757 1.00 35.29 312 ILE B C 1
ATOM 7010 O O . ILE B 1 336 ? -36.929 -18.680 -1.916 1.00 35.58 312 ILE B O 1
ATOM 7015 N N . ARG B 1 337 ? -38.323 -18.469 -0.149 1.00 36.14 313 ARG B N 1
ATOM 7016 C CA . ARG B 1 337 ? -39.443 -19.105 -0.826 1.00 37.04 313 ARG B CA 1
ATOM 7017 C C . ARG B 1 337 ? -40.083 -18.153 -1.850 1.00 36.86 313 ARG B C 1
ATOM 7018 O O . ARG B 1 337 ? -40.184 -16.940 -1.613 1.00 36.54 313 ARG B O 1
ATOM 7026 N N . ASP B 1 338 ? -40.484 -18.703 -2.995 1.00 37.26 314 ASP B N 1
ATOM 7027 C CA . ASP B 1 338 ? -41.144 -17.924 -4.051 1.00 38.10 314 ASP B CA 1
ATOM 7028 C C . ASP B 1 338 ? -40.287 -16.708 -4.415 1.00 36.47 314 ASP B C 1
ATOM 7029 O O . ASP B 1 338 ? -40.777 -15.578 -4.544 1.00 36.90 314 ASP B O 1
ATOM 7034 N N . ALA B 1 339 ? -38.992 -16.961 -4.544 1.00 34.56 315 ALA B N 1
ATOM 7035 C CA . ALA B 1 339 ? -38.031 -15.901 -4.840 1.00 33.16 315 ALA B CA 1
ATOM 7036 C C . ALA B 1 339 ? -38.330 -15.224 -6.170 1.00 32.42 315 ALA B C 1
ATOM 7037 O O . ALA B 1 339 ? -38.628 -15.889 -7.152 1.00 32.91 315 ALA B O 1
ATOM 7039 N N . LYS B 1 340 ? -38.239 -13.904 -6.181 1.00 31.65 316 LYS B N 1
ATOM 7040 C CA . LYS B 1 340 ? -38.423 -13.152 -7.412 1.00 31.65 316 LYS B CA 1
ATOM 7041 C C . LYS B 1 340 ? -37.058 -12.994 -8.067 1.00 29.35 316 LYS B C 1
ATOM 7042 O O . LYS B 1 340 ? -36.165 -12.390 -7.497 1.00 28.12 316 LYS B O 1
ATOM 7048 N N . LEU B 1 341 ? -36.900 -13.553 -9.256 1.00 27.38 317 LEU B N 1
ATOM 7049 C CA . LEU B 1 341 ? -35.582 -13.605 -9.890 1.00 26.91 317 LEU B CA 1
ATOM 7050 C C . LEU B 1 341 ? -35.248 -12.355 -10.687 1.00 26.05 317 LEU B C 1
ATOM 7051 O O . LEU B 1 341 ? -36.141 -11.622 -11.150 1.00 27.05 317 LEU B O 1
ATOM 7056 N N . TRP B 1 342 ? -33.953 -12.108 -10.815 1.00 24.76 318 TRP B N 1
ATOM 7057 C CA . TRP B 1 342 ? -33.454 -11.038 -11.684 1.00 24.31 318 TRP B CA 1
ATOM 7058 C C . TRP B 1 342 ? -33.240 -11.577 -13.096 1.00 24.05 318 TRP B C 1
ATOM 7059 O O . TRP B 1 342 ? -32.561 -12.592 -13.273 1.00 24.48 318 TRP B O 1
ATOM 7070 N N . ASN B 1 343 ? -33.797 -10.882 -14.096 1.00 24.42 319 ASN B N 1
ATOM 7071 C CA . ASN B 1 343 ? -33.625 -11.250 -15.509 1.00 24.32 319 ASN B CA 1
ATOM 7072 C C . ASN B 1 343 ? -33.307 -10.062 -16.381 1.00 23.70 319 ASN B C 1
ATOM 7073 O O . ASN B 1 343 ? -33.735 -8.955 -16.077 1.00 23.13 319 ASN B O 1
ATOM 7078 N N . PRO B 1 344 ? -32.567 -10.290 -17.487 1.00 24.76 320 PRO B N 1
ATOM 7079 C CA . PRO B 1 344 ? -32.474 -9.201 -18.466 1.00 25.11 320 PRO B CA 1
ATOM 7080 C C . PRO B 1 344 ? -33.882 -8.768 -18.874 1.00 25.13 320 PRO B C 1
ATOM 7081 O O . PRO B 1 344 ? -34.755 -9.635 -19.058 1.00 25.39 320 PRO B O 1
ATOM 7085 N N . GLY B 1 345 ? -34.109 -7.458 -18.951 1.00 25.22 321 GLY B N 1
ATOM 7086 C CA . GLY B 1 345 ? -35.406 -6.916 -19.332 1.00 25.32 321 GLY B CA 1
ATOM 7087 C C . GLY B 1 345 ? -36.462 -6.974 -18.248 1.00 26.52 321 GLY B C 1
ATOM 7088 O O . GLY B 1 345 ? -37.580 -6.551 -18.477 1.00 27.84 321 GLY B O 1
ATOM 7089 N N . ALA B 1 346 ? -36.109 -7.516 -17.078 1.00 26.46 322 ALA B N 1
ATOM 7090 C CA . ALA B 1 346 ? -37.070 -7.700 -15.991 1.00 25.94 322 ALA B CA 1
ATOM 7091 C C . ALA B 1 346 ? -36.306 -7.805 -14.670 1.00 24.08 322 ALA B C 1
ATOM 7092 O O . ALA B 1 346 ? -36.264 -8.865 -14.043 1.00 24.71 322 ALA B O 1
ATOM 7094 N N . ALA B 1 347 ? -35.709 -6.691 -14.250 1.00 23.36 323 ALA B N 1
ATOM 7095 C CA . ALA B 1 347 ? -34.930 -6.632 -13.027 1.00 24.04 323 ALA B CA 1
ATOM 7096 C C . ALA B 1 347 ? -35.792 -6.826 -11.783 1.00 25.20 323 ALA B C 1
ATOM 7097 O O . ALA B 1 347 ? -36.931 -6.362 -11.727 1.00 26.72 323 ALA B O 1
ATOM 7099 N N . TYR B 1 348 ? -35.237 -7.490 -10.775 1.00 25.39 324 TYR B N 1
ATOM 7100 C CA . TYR B 1 348 ? -35.848 -7.487 -9.444 1.00 26.73 324 TYR B CA 1
ATOM 7101 C C . TYR B 1 348 ? -34.708 -7.487 -8.460 1.00 26.15 324 TYR B C 1
ATOM 7102 O O . TYR B 1 348 ? -33.784 -8.297 -8.601 1.00 26.05 324 TYR B O 1
ATOM 7111 N N . LEU B 1 349 ? -34.731 -6.553 -7.507 1.00 25.20 325 LEU B N 1
ATOM 7112 C CA . LEU B 1 349 ? -33.620 -6.439 -6.557 1.00 25.20 325 LEU B CA 1
ATOM 7113 C C . LEU B 1 349 ? -34.087 -6.592 -5.117 1.00 27.30 325 LEU B C 1
ATOM 7114 O O . LEU B 1 349 ? -35.097 -6.015 -4.713 1.00 29.01 325 LEU B O 1
ATOM 7119 N N . TYR B 1 350 ? -33.311 -7.352 -4.350 1.00 27.13 326 TYR B N 1
ATOM 7120 C CA . TYR B 1 350 ? -33.470 -7.440 -2.916 1.00 27.10 326 TYR B CA 1
ATOM 7121 C C . TYR B 1 350 ? -32.409 -6.602 -2.252 1.00 25.98 326 TYR B C 1
ATOM 7122 O O . TYR B 1 350 ? -31.453 -6.162 -2.904 1.00 26.40 326 TYR B O 1
ATOM 7131 N N . THR B 1 351 ? -32.551 -6.398 -0.949 1.00 26.22 327 THR B N 1
ATOM 7132 C CA . THR B 1 351 ? -31.498 -5.760 -0.180 1.00 27.01 327 THR B CA 1
ATOM 7133 C C . THR B 1 351 ? -31.112 -6.665 0.967 1.00 27.99 327 THR B C 1
ATOM 7134 O O . THR B 1 351 ? -31.983 -7.126 1.699 1.00 28.88 327 THR B O 1
ATOM 7138 N N . ALA B 1 352 ? -29.820 -6.925 1.127 1.00 28.96 328 ALA B N 1
ATOM 7139 C CA . ALA B 1 352 ? -29.338 -7.588 2.333 1.00 28.89 328 ALA B CA 1
ATOM 7140 C C . ALA B 1 352 ? -28.862 -6.531 3.304 1.00 29.87 328 ALA B C 1
ATOM 7141 O O . ALA B 1 352 ? -27.905 -5.815 3.019 1.00 29.95 328 ALA B O 1
ATOM 7143 N N . VAL B 1 353 ? -29.546 -6.411 4.443 1.00 30.85 329 VAL B N 1
ATOM 7144 C CA . VAL B 1 353 ? -29.149 -5.452 5.463 1.00 31.59 329 VAL B CA 1
ATOM 7145 C C . VAL B 1 353 ? -28.347 -6.152 6.557 1.00 32.41 329 VAL B C 1
ATOM 7146 O O . VAL B 1 353 ? -28.859 -7.034 7.255 1.00 33.35 329 VAL B O 1
ATOM 7150 N N . ALA B 1 354 ? -27.091 -5.741 6.718 1.00 32.38 330 ALA B N 1
ATOM 7151 C CA . ALA B 1 354 ? -26.215 -6.286 7.765 1.00 32.27 330 ALA B CA 1
ATOM 7152 C C . ALA B 1 354 ? -26.124 -5.313 8.932 1.00 31.62 330 ALA B C 1
ATOM 7153 O O . ALA B 1 354 ? -25.811 -4.137 8.779 1.00 31.05 330 ALA B O 1
ATOM 7155 N N . GLU B 1 355 ? -26.421 -5.808 10.131 1.00 32.62 331 GLU B N 1
ATOM 7156 C CA . GLU B 1 355 ? -26.385 -4.960 11.301 1.00 34.61 331 GLU B CA 1
ATOM 7157 C C . GLU B 1 355 ? -25.526 -5.618 12.367 1.00 35.28 331 GLU B C 1
ATOM 7158 O O . GLU B 1 355 ? -25.824 -6.714 12.819 1.00 34.91 331 GLU B O 1
ATOM 7164 N N . LEU B 1 356 ? -24.441 -4.963 12.730 1.00 35.96 332 LEU B N 1
ATOM 7165 C CA . LEU B 1 356 ? -23.586 -5.451 13.789 1.00 36.49 332 LEU B CA 1
ATOM 7166 C C . LEU B 1 356 ? -24.276 -5.213 15.130 1.00 36.22 332 LEU B C 1
ATOM 7167 O O . LEU B 1 356 ? -24.680 -4.090 15.430 1.00 35.70 332 LEU B O 1
ATOM 7172 N N . LEU B 1 357 ? -24.436 -6.277 15.920 1.00 37.21 333 LEU B N 1
ATOM 7173 C CA . LEU B 1 357 ? -25.148 -6.187 17.196 1.00 40.16 333 LEU B CA 1
ATOM 7174 C C . LEU B 1 357 ? -24.187 -5.888 18.355 1.00 42.11 333 LEU B C 1
ATOM 7175 O O . LEU B 1 357 ? -23.012 -6.263 18.295 1.00 42.33 333 LEU B O 1
ATOM 7180 N N . PRO B 1 358 ? -24.688 -5.215 19.417 1.00 44.47 334 PRO B N 1
ATOM 7181 C CA . PRO B 1 358 ? -23.911 -4.898 20.633 1.00 45.42 334 PRO B CA 1
ATOM 7182 C C . PRO B 1 358 ? -23.499 -6.129 21.439 1.00 46.09 334 PRO B C 1
ATOM 7183 O O . PRO B 1 358 ? -24.052 -7.184 21.146 1.00 46.36 334 PRO B O 1
ATOM 7187 N N . SER B 1 366 ? -31.559 -3.074 22.141 1.00 64.72 342 SER B N 1
ATOM 7188 C CA . SER B 1 366 ? -32.291 -2.541 20.991 1.00 65.58 342 SER B CA 1
ATOM 7189 C C . SER B 1 366 ? -31.334 -1.824 20.025 1.00 65.33 342 SER B C 1
ATOM 7190 O O . SER B 1 366 ? -31.716 -1.456 18.915 1.00 65.79 342 SER B O 1
ATOM 7193 N N . ARG B 1 367 ? -30.103 -1.589 20.468 1.00 64.28 343 ARG B N 1
ATOM 7194 C CA . ARG B 1 367 ? -29.175 -0.784 19.683 1.00 63.53 343 ARG B CA 1
ATOM 7195 C C . ARG B 1 367 ? -28.523 -1.555 18.546 1.00 57.69 343 ARG B C 1
ATOM 7196 O O . ARG B 1 367 ? -28.474 -2.784 18.554 1.00 57.78 343 ARG B O 1
ATOM 7204 N N . ILE B 1 368 ? -28.062 -0.801 17.553 1.00 51.03 344 ILE B N 1
ATOM 7205 C CA . ILE B 1 368 ? -27.294 -1.322 16.430 1.00 46.51 344 ILE B CA 1
ATOM 7206 C C . ILE B 1 368 ? -25.939 -0.624 16.445 1.00 44.62 344 ILE B C 1
ATOM 7207 O O . ILE B 1 368 ? -25.887 0.607 16.547 1.00 45.76 344 ILE B O 1
ATOM 7212 N N . ILE B 1 369 ? -24.850 -1.385 16.368 1.00 41.13 345 ILE B N 1
ATOM 7213 C CA . ILE B 1 369 ? -23.513 -0.793 16.375 1.00 38.84 345 ILE B CA 1
ATOM 7214 C C . ILE B 1 369 ? -23.131 -0.251 14.982 1.00 36.10 345 ILE B C 1
ATOM 7215 O O . ILE B 1 369 ? -22.542 0.827 14.851 1.00 36.38 345 ILE B O 1
ATOM 7220 N N . ASP B 1 370 ? -23.444 -1.016 13.947 1.00 33.10 346 ASP B N 1
ATOM 7221 C CA . ASP B 1 370 ? -23.086 -0.621 12.570 1.00 31.75 346 ASP B CA 1
ATOM 7222 C C . ASP B 1 370 ? -24.066 -1.275 11.628 1.00 31.05 346 ASP B C 1
ATOM 7223 O O . ASP B 1 370 ? -24.697 -2.269 11.967 1.00 31.10 346 ASP B O 1
ATOM 7228 N N . ALA B 1 371 ? -24.178 -0.724 10.423 1.00 30.61 347 ALA B N 1
ATOM 7229 C CA . ALA B 1 371 ? -25.114 -1.248 9.448 1.00 30.01 347 ALA B CA 1
ATOM 7230 C C . ALA B 1 371 ? -24.633 -0.962 8.041 1.00 28.43 347 ALA B C 1
ATOM 7231 O O . ALA B 1 371 ? -23.966 0.046 7.804 1.00 28.94 347 ALA B O 1
ATOM 7233 N N . TYR B 1 372 ? -25.014 -1.843 7.116 1.00 26.99 348 TYR B N 1
ATOM 7234 C CA . TYR B 1 372 ? -24.762 -1.617 5.686 1.00 26.22 348 TYR B CA 1
ATOM 7235 C C . TYR B 1 372 ? -25.849 -2.306 4.879 1.00 27.17 348 TYR B C 1
ATOM 7236 O O . TYR B 1 372 ? -26.265 -3.422 5.201 1.00 27.91 348 TYR B O 1
ATOM 7245 N N . ARG B 1 373 ? -26.316 -1.632 3.827 1.00 27.54 349 ARG B N 1
ATOM 7246 C CA . ARG B 1 373 ? -27.419 -2.133 3.004 1.00 29.32 349 ARG B CA 1
ATOM 7247 C C . ARG B 1 373 ? -26.878 -2.500 1.630 1.00 28.74 349 ARG B C 1
ATOM 7248 O O . ARG B 1 373 ? -26.494 -1.620 0.843 1.00 29.38 349 ARG B O 1
ATOM 7256 N N . GLN B 1 374 ? -26.838 -3.796 1.342 1.00 27.44 350 GLN B N 1
ATOM 7257 C CA . GLN B 1 374 ? -26.258 -4.291 0.087 1.00 27.47 350 GLN B CA 1
ATOM 7258 C C . GLN B 1 374 ? -27.322 -4.798 -0.872 1.00 26.85 350 GLN B C 1
ATOM 7259 O O . GLN B 1 374 ? -27.987 -5.803 -0.593 1.00 27.03 350 GLN B O 1
ATOM 7265 N N . THR B 1 375 ? -27.466 -4.125 -2.008 1.00 27.80 351 THR B N 1
ATOM 7266 C CA . THR B 1 375 ? -28.420 -4.565 -3.010 1.00 28.15 351 THR B CA 1
ATOM 7267 C C . THR B 1 375 ? -27.909 -5.842 -3.664 1.00 26.95 351 THR B C 1
ATOM 7268 O O . THR B 1 375 ? -26.686 -6.018 -3.806 1.00 27.61 351 THR B O 1
ATOM 7272 N N . PHE B 1 376 ? -28.815 -6.737 -4.053 1.00 25.95 352 PHE B N 1
ATOM 7273 C CA . PHE B 1 376 ? -28.423 -7.906 -4.814 1.00 25.51 352 PHE B CA 1
ATOM 7274 C C . PHE B 1 376 ? -29.603 -8.393 -5.640 1.00 26.48 352 PHE B C 1
ATOM 7275 O O . PHE B 1 376 ? -30.739 -7.945 -5.454 1.00 27.92 352 PHE B O 1
ATOM 7283 N N . GLY B 1 377 ? -29.333 -9.301 -6.563 1.00 26.23 353 GLY B N 1
ATOM 7284 C CA . GLY B 1 377 ? -30.393 -9.917 -7.331 1.00 26.98 353 GLY B CA 1
ATOM 7285 C C . GLY B 1 377 ? -30.210 -11.416 -7.372 1.00 28.00 353 GLY B C 1
ATOM 7286 O O . GLY B 1 377 ? -29.081 -11.920 -7.353 1.00 28.96 353 GLY B O 1
ATOM 7287 N N . ILE B 1 378 ? -31.316 -12.143 -7.398 1.00 27.57 354 ILE B N 1
ATOM 7288 C CA . ILE B 1 378 ? -31.261 -13.586 -7.345 1.00 27.13 354 ILE B CA 1
ATOM 7289 C C . ILE B 1 378 ? -31.325 -14.159 -8.742 1.00 26.63 354 ILE B C 1
ATOM 7290 O O . ILE B 1 378 ? -32.318 -14.008 -9.430 1.00 27.57 354 ILE B O 1
ATOM 7295 N N . ARG B 1 379 ? -30.238 -14.781 -9.170 1.00 26.60 355 ARG B N 1
ATOM 7296 C CA . ARG B 1 379 ? -30.185 -15.352 -10.520 1.00 26.09 355 ARG B CA 1
ATOM 7297 C C . ARG B 1 379 ? -28.941 -16.217 -10.666 1.00 26.90 355 ARG B C 1
ATOM 7298 O O . ARG B 1 379 ? -27.941 -15.970 -9.980 1.00 27.25 355 ARG B O 1
ATOM 7306 N N . THR B 1 380 ? -28.991 -17.232 -11.528 1.00 25.75 356 THR B N 1
ATOM 7307 C CA . THR B 1 380 ? -27.813 -18.046 -11.821 1.00 26.00 356 THR B CA 1
ATOM 7308 C C . THR B 1 380 ? -27.303 -17.803 -13.246 1.00 26.33 356 THR B C 1
ATOM 7309 O O . THR B 1 380 ? -28.070 -17.405 -14.135 1.00 26.51 356 THR B O 1
ATOM 7313 N N . VAL B 1 381 ? -26.022 -18.099 -13.454 1.00 26.45 357 VAL B N 1
ATOM 7314 C CA . VAL B 1 381 ? -25.388 -18.004 -14.776 1.00 26.92 357 VAL B CA 1
ATOM 7315 C C . VAL B 1 381 ? -24.628 -19.296 -15.018 1.00 28.90 357 VAL B C 1
ATOM 7316 O O . VAL B 1 381 ? -23.866 -19.737 -14.152 1.00 29.30 357 VAL B O 1
ATOM 7320 N N . GLU B 1 382 ? -24.855 -19.933 -16.158 1.00 29.64 358 GLU B N 1
ATOM 7321 C CA . GLU B 1 382 ? -24.166 -21.181 -16.441 1.00 31.88 358 GLU B CA 1
ATOM 7322 C C . GLU B 1 382 ? -23.907 -21.324 -17.930 1.00 30.26 358 GLU B C 1
ATOM 7323 O O . GLU B 1 382 ? -24.834 -21.288 -18.734 1.00 30.76 358 GLU B O 1
ATOM 7329 N N . VAL B 1 383 ? -22.650 -21.504 -18.297 1.00 28.98 359 VAL B N 1
ATOM 7330 C CA . VAL B 1 383 ? -22.338 -21.909 -19.657 1.00 28.84 359 VAL B CA 1
ATOM 7331 C C . VAL B 1 383 ? -22.521 -23.416 -19.728 1.00 30.00 359 VAL B C 1
ATOM 7332 O O . VAL B 1 383 ? -21.938 -24.170 -18.942 1.00 31.37 359 VAL B O 1
ATOM 7336 N N . SER B 1 384 ? -23.324 -23.851 -20.685 1.00 29.78 360 SER B N 1
ATOM 7337 C CA . SER B 1 384 ? -23.596 -25.262 -20.854 1.00 30.54 360 SER B CA 1
ATOM 7338 C C . SER B 1 384 ? -23.472 -25.580 -22.322 1.00 30.96 360 SER B C 1
ATOM 7339 O O . SER B 1 384 ? -24.307 -25.148 -23.122 1.00 31.44 360 SER B O 1
ATOM 7342 N N . GLY B 1 385 ? -22.413 -26.298 -22.689 1.00 30.94 361 GLY B N 1
ATOM 7343 C CA . GLY B 1 385 ? -22.178 -26.587 -24.093 1.00 30.21 361 GLY B CA 1
ATOM 7344 C C . GLY B 1 385 ? -22.018 -25.306 -24.886 1.00 29.22 361 GLY B C 1
ATOM 7345 O O . GLY B 1 385 ? -21.129 -24.493 -24.603 1.00 29.57 361 GLY B O 1
ATOM 7346 N N . THR B 1 386 ? -22.875 -25.107 -25.880 1.00 28.01 362 THR B N 1
ATOM 7347 C CA . THR B 1 386 ? -22.812 -23.871 -26.675 1.00 27.64 362 THR B CA 1
ATOM 7348 C C . THR B 1 386 ? -23.924 -22.900 -26.285 1.00 27.80 362 THR B C 1
ATOM 7349 O O . THR B 1 386 ? -24.282 -22.028 -27.085 1.00 27.51 362 THR B O 1
ATOM 7353 N N . THR B 1 387 ? -24.452 -23.030 -25.068 1.00 28.34 363 THR B N 1
ATOM 7354 C CA . THR B 1 387 ? -25.474 -22.113 -24.577 1.00 27.15 363 THR B CA 1
ATOM 7355 C C . THR B 1 387 ? -24.975 -21.347 -23.350 1.00 26.55 363 THR B C 1
ATOM 7356 O O . THR B 1 387 ? -24.066 -21.778 -22.631 1.00 26.43 363 THR B O 1
ATOM 7360 N N . PHE B 1 388 ? -25.582 -20.194 -23.143 1.00 25.23 364 PHE B N 1
ATOM 7361 C CA . PHE B 1 388 ? -25.297 -19.311 -22.036 1.00 23.53 364 PHE B CA 1
ATOM 7362 C C . PHE B 1 388 ? -26.595 -19.159 -21.267 1.00 24.88 364 PHE B C 1
ATOM 7363 O O . PHE B 1 388 ? -27.498 -18.459 -21.720 1.00 25.21 364 PHE B O 1
ATOM 7371 N N . LEU B 1 389 ? -26.694 -19.856 -20.139 1.00 25.79 365 LEU B N 1
ATOM 7372 C CA . LEU B 1 389 ? -27.960 -19.971 -19.384 1.00 25.95 365 LEU B CA 1
ATOM 7373 C C . LEU B 1 389 ? -28.061 -18.955 -18.242 1.00 26.60 365 LEU B C 1
ATOM 7374 O O . LEU B 1 389 ? -27.219 -18.926 -17.339 1.00 27.24 365 LEU B O 1
ATOM 7379 N N . ILE B 1 390 ? -29.096 -18.129 -18.280 1.00 25.92 366 ILE B N 1
ATOM 7380 C CA . ILE B 1 390 ? -29.411 -17.260 -17.165 1.00 25.60 366 ILE B CA 1
ATOM 7381 C C . ILE B 1 390 ? -30.713 -17.788 -16.595 1.00 26.04 366 ILE B C 1
ATOM 7382 O O . ILE B 1 390 ? -31.716 -17.888 -17.312 1.00 25.93 366 ILE B O 1
ATOM 7387 N N . ASN B 1 391 ? -30.669 -18.157 -15.311 1.00 26.54 367 ASN B N 1
ATOM 7388 C CA . ASN B 1 391 ? -31.796 -18.824 -14.663 1.00 26.81 367 ASN B CA 1
ATOM 7389 C C . ASN B 1 391 ? -32.264 -20.000 -15.493 1.00 27.75 367 ASN B C 1
ATOM 7390 O O . ASN B 1 391 ? -33.465 -20.253 -15.619 1.00 28.33 367 ASN B O 1
ATOM 7395 N N . GLY B 1 392 ? -31.299 -20.708 -16.068 1.00 28.38 368 GLY B N 1
ATOM 7396 C CA . GLY B 1 392 ? -31.606 -21.894 -16.850 1.00 28.49 368 GLY B CA 1
ATOM 7397 C C . GLY B 1 392 ? -32.150 -21.687 -18.250 1.00 28.84 368 GLY B C 1
ATOM 7398 O O . GLY B 1 392 ? -32.483 -22.667 -18.918 1.00 29.46 368 GLY B O 1
ATOM 7399 N N . LYS B 1 393 ? -32.236 -20.427 -18.695 1.00 28.18 369 LYS B N 1
ATOM 7400 C CA . LYS B 1 393 ? -32.767 -20.082 -20.018 1.00 28.48 369 LYS B CA 1
ATOM 7401 C C . LYS B 1 393 ? -31.633 -19.669 -20.959 1.00 26.69 369 LYS B C 1
ATOM 7402 O O . LYS B 1 393 ? -30.717 -18.956 -20.552 1.00 26.50 369 LYS B O 1
ATOM 7408 N N . PRO B 1 394 ? -31.712 -20.083 -22.236 1.00 26.13 370 PRO B N 1
ATOM 7409 C CA . PRO B 1 394 ? -30.673 -19.744 -23.222 1.00 25.18 370 PRO B CA 1
ATOM 7410 C C . PRO B 1 394 ? -30.723 -18.271 -23.679 1.00 24.12 370 PRO B C 1
ATOM 7411 O O . PRO B 1 394 ? -31.588 -17.805 -24.441 1.00 25.01 370 PRO B O 1
ATOM 7415 N N . PHE B 1 395 ? -29.754 -17.528 -23.176 1.00 23.13 371 PHE B N 1
ATOM 7416 C CA . PHE B 1 395 ? -29.673 -16.093 -23.395 1.00 21.75 371 PHE B CA 1
ATOM 7417 C C . PHE B 1 395 ? -28.990 -15.762 -24.713 1.00 21.67 371 PHE B C 1
ATOM 7418 O O . PHE B 1 395 ? -28.144 -16.538 -25.181 1.00 22.88 371 PHE B O 1
ATOM 7426 N N . TYR B 1 396 ? -29.375 -14.631 -25.324 1.00 21.11 372 TYR B N 1
ATOM 7427 C CA . TYR B 1 396 ? -28.715 -14.089 -26.535 1.00 20.49 372 TYR B CA 1
ATOM 7428 C C . TYR B 1 396 ? -28.348 -12.646 -26.253 1.00 21.30 372 TYR B C 1
ATOM 7429 O O . TYR B 1 396 ? -29.232 -11.836 -25.952 1.00 22.24 372 TYR B O 1
ATOM 7438 N N . PHE B 1 397 ? -27.053 -12.321 -26.345 1.00 19.41 373 PHE B N 1
ATOM 7439 C CA . PHE B 1 397 ? -26.598 -10.955 -26.107 1.00 19.38 373 PHE B CA 1
ATOM 7440 C C . PHE B 1 397 ? -26.985 -10.085 -27.285 1.00 18.79 373 PHE B C 1
ATOM 7441 O O . PHE B 1 397 ? -26.717 -10.445 -28.436 1.00 18.57 373 PHE B O 1
ATOM 7449 N N . LYS B 1 398 ? -27.597 -8.937 -27.000 1.00 17.63 374 LYS B N 1
ATOM 7450 C CA . LYS B 1 398 ? -27.803 -7.877 -27.992 1.00 18.12 374 LYS B CA 1
ATOM 7451 C C . LYS B 1 398 ? -27.220 -6.602 -27.432 1.00 16.62 374 LYS B C 1
ATOM 7452 O O . LYS B 1 398 ? -27.638 -6.153 -26.347 1.00 16.90 374 LYS B O 1
ATOM 7458 N N . GLY B 1 399 ? -26.263 -5.998 -28.131 1.00 15.76 375 GLY B N 1
ATOM 7459 C CA . GLY B 1 399 ? -25.715 -4.773 -27.605 1.00 16.50 375 GLY B CA 1
ATOM 7460 C C . GLY B 1 399 ? -24.419 -4.373 -28.248 1.00 15.06 375 GLY B C 1
ATOM 7461 O O . GLY B 1 399 ? -24.298 -4.363 -29.477 1.00 15.39 375 GLY B O 1
ATOM 7462 N N . PHE B 1 400 ? -23.458 -3.963 -27.419 1.00 15.25 376 PHE B N 1
ATOM 7463 C CA . PHE B 1 400 ? -22.302 -3.205 -27.892 1.00 14.12 376 PHE B CA 1
ATOM 7464 C C . PHE B 1 400 ? -21.267 -3.038 -26.823 1.00 14.23 376 PHE B C 1
ATOM 7465 O O . PHE B 1 400 ? -21.572 -3.157 -25.631 1.00 16.10 376 PHE B O 1
ATOM 7473 N N . GLY B 1 401 ? -20.038 -2.736 -27.247 1.00 14.23 377 GLY B N 1
ATOM 7474 C CA . GLY B 1 401 ? -19.075 -2.126 -26.348 1.00 14.85 377 GLY B CA 1
ATOM 7475 C C . GLY B 1 401 ? -19.469 -0.669 -26.171 1.00 14.66 377 GLY B C 1
ATOM 7476 O O . GLY B 1 401 ? -20.011 -0.067 -27.090 1.00 15.30 377 GLY B O 1
ATOM 7477 N N . LYS B 1 402 ? -19.217 -0.107 -24.990 1.00 15.05 378 LYS B N 1
ATOM 7478 C CA . LYS B 1 402 ? -19.424 1.300 -24.724 1.00 14.69 378 LYS B CA 1
ATOM 7479 C C . LYS B 1 402 ? -18.083 1.967 -24.450 1.00 14.24 378 LYS B C 1
ATOM 7480 O O . LYS B 1 402 ? -17.031 1.346 -24.576 1.00 16.17 378 LYS B O 1
ATOM 7486 N N . HIS B 1 403 ? -18.131 3.245 -24.093 1.00 15.26 379 HIS B N 1
ATOM 7487 C CA . HIS B 1 403 ? -17.001 3.921 -23.439 1.00 16.01 379 HIS B CA 1
ATOM 7488 C C . HIS B 1 403 ? -17.584 4.881 -22.438 1.00 15.85 379 HIS B C 1
ATOM 7489 O O . HIS B 1 403 ? -18.709 5.368 -22.632 1.00 17.65 379 HIS B O 1
ATOM 7496 N N . GLU B 1 404 ? -16.848 5.167 -21.371 1.00 14.85 380 GLU B N 1
ATOM 7497 C CA . GLU B 1 404 ? -17.197 6.354 -20.574 1.00 14.72 380 GLU B CA 1
ATOM 7498 C C . GLU B 1 404 ? -16.505 7.507 -21.264 1.00 14.55 380 GLU B C 1
ATOM 7499 O O . GLU B 1 404 ? -15.292 7.695 -21.148 1.00 14.71 380 GLU B O 1
ATOM 7505 N N . ASP B 1 405 ? -17.301 8.238 -22.053 1.00 14.16 381 ASP B N 1
ATOM 7506 C CA . ASP B 1 405 ? -16.787 9.288 -22.918 1.00 13.50 381 ASP B CA 1
ATOM 7507 C C . ASP B 1 405 ? -17.902 10.281 -23.217 1.00 14.11 381 ASP B C 1
ATOM 7508 O O . ASP B 1 405 ? -19.024 9.870 -23.548 1.00 15.09 381 ASP B O 1
ATOM 7513 N N . SER B 1 406 ? -17.607 11.572 -23.079 1.00 14.37 382 SER B N 1
ATOM 7514 C CA . SER B 1 406 ? -18.544 12.610 -23.490 1.00 14.12 382 SER B CA 1
ATOM 7515 C C . SER B 1 406 ? -17.854 13.947 -23.617 1.00 14.61 382 SER B C 1
ATOM 7516 O O . SER B 1 406 ? -16.794 14.171 -23.007 1.00 14.15 382 SER B O 1
ATOM 7519 N N . TYR B 1 407 ? -18.452 14.844 -24.395 1.00 13.52 383 TYR B N 1
ATOM 7520 C CA . TYR B 1 407 ? -17.980 16.244 -24.409 1.00 13.84 383 TYR B CA 1
ATOM 7521 C C . TYR B 1 407 ? -17.881 16.787 -22.987 1.00 13.47 383 TYR B C 1
ATOM 7522 O O . TYR B 1 407 ? -18.741 16.487 -22.113 1.00 14.79 383 TYR B O 1
ATOM 7531 N N . PHE B 1 408 ? -16.848 17.607 -22.777 1.00 13.52 384 PHE B N 1
ATOM 7532 C CA . PHE B 1 408 ? -16.588 18.351 -21.537 1.00 13.03 384 PHE B CA 1
ATOM 7533 C C . PHE B 1 408 ? -16.037 17.447 -20.438 1.00 14.86 384 PHE B C 1
ATOM 7534 O O . PHE B 1 408 ? -14.988 17.739 -19.868 1.00 16.20 384 PHE B O 1
ATOM 7542 N N . HIS B 1 409 ? -16.753 16.367 -20.128 1.00 15.04 385 HIS B N 1
ATOM 7543 C CA . HIS B 1 409 ? -16.427 15.505 -19.007 1.00 15.55 385 HIS B CA 1
ATOM 7544 C C . HIS B 1 409 ? -15.266 14.578 -19.306 1.00 14.28 385 HIS B C 1
ATOM 7545 O O . HIS B 1 409 ? -14.554 14.155 -18.379 1.00 14.61 385 HIS B O 1
ATOM 7552 N N . GLY B 1 410 ? -15.083 14.242 -20.597 1.00 14.36 386 GLY B N 1
ATOM 7553 C CA . GLY B 1 410 ? -14.043 13.297 -20.975 1.00 15.38 386 GLY B CA 1
ATOM 7554 C C . GLY B 1 410 ? -14.430 11.909 -20.473 1.00 15.15 386 GLY B C 1
ATOM 7555 O O . GLY B 1 410 ? -15.465 11.385 -20.871 1.00 16.54 386 GLY B O 1
ATOM 7556 N N . ARG B 1 411 ? -13.589 11.305 -19.622 1.00 14.71 387 ARG B N 1
ATOM 7557 C CA . ARG B 1 411 ? -13.895 10.026 -18.993 1.00 14.61 387 ARG B CA 1
ATOM 7558 C C . ARG B 1 411 ? -14.602 10.261 -17.643 1.00 15.63 387 ARG B C 1
ATOM 7559 O O . ARG B 1 411 ? -14.851 9.325 -16.901 1.00 17.73 387 ARG B O 1
ATOM 7567 N N . GLY B 1 412 ? -14.919 11.511 -17.330 1.00 14.93 388 GLY B N 1
ATOM 7568 C CA . GLY B 1 412 ? -15.561 11.841 -16.070 1.00 15.59 388 GLY B CA 1
ATOM 7569 C C . GLY B 1 412 ? -16.953 11.232 -15.953 1.00 16.09 388 GLY B C 1
ATOM 7570 O O . GLY B 1 412 ? -17.765 11.266 -16.902 1.00 16.33 388 GLY B O 1
ATOM 7571 N N . THR B 1 413 ? -17.256 10.701 -14.770 1.00 16.51 389 THR B N 1
ATOM 7572 C CA . THR B 1 413 ? -18.545 10.070 -14.565 1.00 16.27 389 THR B CA 1
ATOM 7573 C C . THR B 1 413 ? -19.655 11.142 -14.567 1.00 16.81 389 THR B C 1
ATOM 7574 O O . THR B 1 413 ? -19.483 12.260 -14.042 1.00 17.95 389 THR B O 1
ATOM 7578 N N . ASP B 1 414 ? -20.781 10.810 -15.187 1.00 17.09 390 ASP B N 1
ATOM 7579 C CA . ASP B 1 414 ? -21.896 11.737 -15.351 1.00 16.98 390 ASP B CA 1
ATOM 7580 C C . ASP B 1 414 ? -23.169 10.897 -15.251 1.00 17.90 390 ASP B C 1
ATOM 7581 O O . ASP B 1 414 ? -23.499 10.146 -16.173 1.00 18.60 390 ASP B O 1
ATOM 7586 N N . ASP B 1 415 ? -23.898 11.004 -14.146 1.00 19.17 391 ASP B N 1
ATOM 7587 C CA . ASP B 1 415 ? -25.033 10.110 -14.004 1.00 19.59 391 ASP B CA 1
ATOM 7588 C C . ASP B 1 415 ? -26.244 10.539 -14.849 1.00 18.60 391 ASP B C 1
ATOM 7589 O O . ASP B 1 415 ? -27.083 9.698 -15.167 1.00 18.79 391 ASP B O 1
ATOM 7594 N N . VAL B 1 416 ? -26.339 11.818 -15.246 1.00 17.98 392 VAL B N 1
ATOM 7595 C CA . VAL B 1 416 ? -27.349 12.203 -16.230 1.00 16.37 392 VAL B CA 1
ATOM 7596 C C . VAL B 1 416 ? -27.114 11.411 -17.512 1.00 16.43 392 VAL B C 1
ATOM 7597 O O . VAL B 1 416 ? -28.041 10.845 -18.103 1.00 16.20 392 VAL B O 1
ATOM 7601 N N . LEU B 1 417 ? -25.861 11.372 -17.943 1.00 16.55 393 LEU B N 1
ATOM 7602 C CA . LEU B 1 417 ? -25.523 10.628 -19.152 1.00 15.69 393 LEU B CA 1
ATOM 7603 C C . LEU B 1 417 ? -25.755 9.120 -18.949 1.00 15.29 393 LEU B C 1
ATOM 7604 O O . LEU B 1 417 ? -26.240 8.433 -19.860 1.00 15.95 393 LEU B O 1
ATOM 7609 N N . ASN B 1 418 ? -25.426 8.600 -17.768 1.00 15.15 394 ASN B N 1
ATOM 7610 C CA . ASN B 1 418 ? -25.644 7.186 -17.546 1.00 14.45 394 ASN B CA 1
ATOM 7611 C C . ASN B 1 418 ? -27.120 6.831 -17.608 1.00 15.68 394 ASN B C 1
ATOM 7612 O O . ASN B 1 418 ? -27.487 5.831 -18.208 1.00 15.46 394 ASN B O 1
ATOM 7617 N N . VAL B 1 419 ? -27.959 7.652 -16.979 1.00 15.92 395 VAL B N 1
ATOM 7618 C CA . VAL B 1 419 ? -29.406 7.443 -17.023 1.00 16.68 395 VAL B CA 1
ATOM 7619 C C . VAL B 1 419 ? -29.911 7.529 -18.463 1.00 16.83 395 VAL B C 1
ATOM 7620 O O . VAL B 1 419 ? -30.695 6.675 -18.906 1.00 17.12 395 VAL B O 1
ATOM 7624 N N . LYS B 1 420 ? -29.457 8.535 -19.206 1.00 16.06 396 LYS B N 1
ATOM 7625 C CA . LYS B 1 420 ? -29.858 8.644 -20.598 1.00 15.15 396 LYS B CA 1
ATOM 7626 C C . LYS B 1 420 ? -29.397 7.436 -21.415 1.00 15.49 396 LYS B C 1
ATOM 7627 O O . LYS B 1 420 ? -30.162 6.875 -22.218 1.00 15.61 396 LYS B O 1
ATOM 7633 N N . ASP B 1 421 ? -28.157 7.024 -21.215 1.00 15.35 397 ASP B N 1
ATOM 7634 C CA . ASP B 1 421 ? -27.639 5.904 -22.004 1.00 16.14 397 ASP B CA 1
ATOM 7635 C C . ASP B 1 421 ? -28.435 4.619 -21.716 1.00 16.36 397 ASP B C 1
ATOM 7636 O O . ASP B 1 421 ? -28.699 3.833 -22.615 1.00 16.59 397 ASP B O 1
ATOM 7641 N N . VAL B 1 422 ? -28.777 4.379 -20.453 1.00 15.77 398 VAL B N 1
ATOM 7642 C CA . VAL B 1 422 ? -29.550 3.193 -20.149 1.00 17.84 398 VAL B CA 1
ATOM 7643 C C . VAL B 1 422 ? -30.913 3.249 -20.873 1.00 17.23 398 VAL B C 1
ATOM 7644 O O . VAL B 1 422 ? -31.408 2.238 -21.406 1.00 16.10 398 VAL B O 1
ATOM 7648 N N . SER B 1 423 ? -31.503 4.431 -20.946 1.00 16.04 399 SER B N 1
ATOM 7649 C CA . SER B 1 423 ? -32.772 4.577 -21.658 1.00 16.97 399 SER B CA 1
ATOM 7650 C C . SER B 1 423 ? -32.585 4.326 -23.166 1.00 16.05 399 SER B C 1
ATOM 7651 O O . SER B 1 423 ? -33.490 3.786 -23.840 1.00 17.11 399 SER B O 1
ATOM 7654 N N . LEU B 1 424 ? -31.420 4.696 -23.694 1.00 15.14 400 LEU B N 1
ATOM 7655 C CA . LEU B 1 424 ? -31.126 4.433 -25.112 1.00 14.97 400 LEU B CA 1
ATOM 7656 C C . LEU B 1 424 ? -30.917 2.939 -25.388 1.00 15.97 400 LEU B C 1
ATOM 7657 O O . LEU B 1 424 ? -31.297 2.423 -26.452 1.00 16.65 400 LEU B O 1
ATOM 7662 N N . ILE B 1 425 ? -30.302 2.245 -24.437 1.00 16.12 401 ILE B N 1
ATOM 7663 C CA . ILE B 1 425 ? -30.163 0.811 -24.563 1.00 16.30 401 ILE B CA 1
ATOM 7664 C C . ILE B 1 425 ? -31.559 0.190 -24.684 1.00 16.88 401 ILE B C 1
ATOM 7665 O O . ILE B 1 425 ? -31.798 -0.697 -25.532 1.00 16.89 401 ILE B O 1
ATOM 7670 N N . HIS B 1 426 ? -32.498 0.670 -23.863 1.00 16.90 402 HIS B N 1
ATOM 7671 C CA . HIS B 1 426 ? -33.885 0.198 -23.973 1.00 16.85 402 HIS B CA 1
ATOM 7672 C C . HIS B 1 426 ? -34.543 0.627 -25.287 1.00 17.43 402 HIS B C 1
ATOM 7673 O O . HIS B 1 426 ? -35.257 -0.172 -25.905 1.00 17.83 402 HIS B O 1
ATOM 7680 N N . TRP B 1 427 ? -34.342 1.885 -25.701 1.00 16.14 403 TRP B N 1
ATOM 7681 C CA . TRP B 1 427 ? -34.919 2.375 -26.959 1.00 15.75 403 TRP B CA 1
ATOM 7682 C C . TRP B 1 427 ? -34.484 1.486 -28.116 1.00 15.64 403 TRP B C 1
ATOM 7683 O O . TRP B 1 427 ? -35.281 1.154 -29.006 1.00 17.13 403 TRP B O 1
ATOM 7694 N N . LEU B 1 428 ? -33.219 1.077 -28.087 1.00 15.81 404 LEU B N 1
ATOM 7695 C CA . LEU B 1 428 ? -32.671 0.195 -29.126 1.00 16.18 404 LEU B CA 1
ATOM 7696 C C . LEU B 1 428 ? -33.144 -1.252 -29.062 1.00 16.64 404 LEU B C 1
ATOM 7697 O O . LEU B 1 428 ? -32.942 -2.008 -30.006 1.00 16.93 404 LEU B O 1
ATOM 7702 N N . HIS B 1 429 ? -33.744 -1.626 -27.935 1.00 17.39 405 HIS B N 1
ATOM 7703 C CA . HIS B 1 429 ? -34.093 -3.024 -27.634 1.00 17.41 405 HIS B CA 1
ATOM 7704 C C . HIS B 1 429 ? -32.848 -3.905 -27.517 1.00 17.69 405 HIS B C 1
ATOM 7705 O O . HIS B 1 429 ? -32.899 -5.124 -27.750 1.00 18.05 405 HIS B O 1
ATOM 7712 N N . ALA B 1 430 ? -31.745 -3.281 -27.109 1.00 17.37 406 ALA B N 1
ATOM 7713 C CA . ALA B 1 430 ? -30.556 -4.015 -26.693 1.00 16.77 406 ALA B CA 1
ATOM 7714 C C . ALA B 1 430 ? -30.734 -4.520 -25.262 1.00 17.77 406 ALA B C 1
ATOM 7715 O O . ALA B 1 430 ? -31.628 -4.052 -24.530 1.00 18.55 406 ALA B O 1
ATOM 7717 N N . ASN B 1 431 ? -29.901 -5.473 -24.853 1.00 16.64 407 ASN B N 1
ATOM 7718 C CA . ASN B 1 431 ? -30.013 -6.000 -23.497 1.00 17.38 407 ASN B CA 1
ATOM 7719 C C . ASN B 1 431 ? -28.699 -6.073 -22.728 1.00 18.08 407 ASN B C 1
ATOM 7720 O O . ASN B 1 431 ? -28.693 -6.549 -21.595 1.00 19.46 407 ASN B O 1
ATOM 7725 N N . SER B 1 432 ? -27.607 -5.587 -23.300 1.00 17.96 408 SER B N 1
ATOM 7726 C CA . SER B 1 432 ? -26.306 -5.858 -22.719 1.00 17.30 408 SER B CA 1
ATOM 7727 C C . SER B 1 432 ? -25.239 -4.909 -23.264 1.00 16.81 408 SER B C 1
ATOM 7728 O O . SER B 1 432 ? -25.409 -4.295 -24.338 1.00 16.88 408 SER B O 1
ATOM 7731 N N . PHE B 1 433 ? -24.152 -4.757 -22.501 1.00 17.62 409 PHE B N 1
ATOM 7732 C CA . PHE B 1 433 ? -22.962 -4.150 -23.053 1.00 16.87 409 PHE B CA 1
ATOM 7733 C C . PHE B 1 433 ? -21.742 -4.679 -22.310 1.00 16.89 409 PHE B C 1
ATOM 7734 O O . PHE B 1 433 ? -21.859 -5.417 -21.328 1.00 18.48 409 PHE B O 1
ATOM 7742 N N . ARG B 1 434 ? -20.578 -4.309 -22.822 1.00 16.40 410 ARG B N 1
ATOM 7743 C CA . ARG B 1 434 ? -19.307 -4.626 -22.218 1.00 15.93 410 ARG B CA 1
ATOM 7744 C C . ARG B 1 434 ? -18.675 -3.335 -21.729 1.00 16.19 410 ARG B C 1
ATOM 7745 O O . ARG B 1 434 ? -18.782 -2.306 -22.421 1.00 16.29 410 ARG B O 1
ATOM 7753 N N . THR B 1 435 ? -17.988 -3.386 -20.577 1.00 15.72 411 THR B N 1
ATOM 7754 C CA . THR B 1 435 ? -17.286 -2.185 -20.078 1.00 16.24 411 THR B CA 1
ATOM 7755 C C . THR B 1 435 ? -15.929 -2.055 -20.756 1.00 16.67 411 THR B C 1
ATOM 7756 O O . THR B 1 435 ? -14.867 -2.027 -20.119 1.00 16.52 411 THR B O 1
ATOM 7760 N N . SER B 1 436 ? -15.974 -1.990 -22.072 1.00 15.61 412 SER B N 1
ATOM 7761 C CA . SER B 1 436 ? -14.760 -1.699 -22.831 1.00 14.59 412 SER B CA 1
ATOM 7762 C C . SER B 1 436 ? -14.210 -0.310 -22.413 1.00 16.20 412 SER B C 1
ATOM 7763 O O . SER B 1 436 ? -14.975 0.641 -22.362 1.00 16.49 412 SER B O 1
ATOM 7766 N N . HIS B 1 437 ? -12.914 -0.170 -22.084 1.00 14.70 413 HIS B N 1
ATOM 7767 C CA . HIS B 1 437 ? -11.953 -1.247 -21.820 1.00 15.49 413 HIS B CA 1
ATOM 7768 C C . HIS B 1 437 ? -11.357 -1.022 -20.426 1.00 16.71 413 HIS B C 1
ATOM 7769 O O . HIS B 1 437 ? -10.148 -0.867 -20.282 1.00 17.47 413 HIS B O 1
ATOM 7776 N N . TYR B 1 438 ? -12.217 -0.925 -19.423 1.00 16.70 414 TYR B N 1
ATOM 7777 C CA . TYR B 1 438 ? -11.809 -0.580 -18.051 1.00 16.16 414 TYR B CA 1
ATOM 7778 C C . TYR B 1 438 ? -13.098 -0.680 -17.224 1.00 16.50 414 TYR B C 1
ATOM 7779 O O . TYR B 1 438 ? -14.202 -0.520 -17.742 1.00 16.93 414 TYR B O 1
ATOM 7788 N N . PRO B 1 439 ? -12.979 -0.946 -15.938 1.00 16.51 415 PRO B N 1
ATOM 7789 C CA . PRO B 1 439 ? -14.196 -0.928 -15.107 1.00 16.77 415 PRO B CA 1
ATOM 7790 C C . PRO B 1 439 ? -14.817 0.460 -15.141 1.00 16.80 415 PRO B C 1
ATOM 7791 O O . PRO B 1 439 ? -14.073 1.474 -15.154 1.00 17.99 415 PRO B O 1
ATOM 7795 N N . TYR B 1 440 ? -16.147 0.512 -15.182 1.00 16.18 416 TYR B N 1
ATOM 7796 C CA . TYR B 1 440 ? -16.881 1.786 -15.245 1.00 16.02 416 TYR B CA 1
ATOM 7797 C C . TYR B 1 440 ? -17.163 2.313 -13.836 1.00 16.65 416 TYR B C 1
ATOM 7798 O O . TYR B 1 440 ? -16.835 1.656 -12.836 1.00 17.27 416 TYR B O 1
ATOM 7807 N N . ALA B 1 441 ? -17.788 3.483 -13.744 1.00 16.86 417 ALA B N 1
ATOM 7808 C CA . ALA B 1 441 ? -18.162 4.018 -12.437 1.00 17.64 417 ALA B CA 1
ATOM 7809 C C . ALA B 1 441 ? -19.193 3.097 -11.779 1.00 17.91 417 ALA B C 1
ATOM 7810 O O . ALA B 1 441 ? -20.052 2.501 -12.451 1.00 18.87 417 ALA B O 1
ATOM 7812 N N . GLU B 1 442 ? -19.101 2.970 -10.463 1.00 18.29 418 GLU B N 1
ATOM 7813 C CA . GLU B 1 442 ? -19.965 2.063 -9.720 1.00 19.48 418 GLU B CA 1
ATOM 7814 C C . GLU B 1 442 ? -21.455 2.354 -9.959 1.00 19.60 418 GLU B C 1
ATOM 7815 O O . GLU B 1 442 ? -22.271 1.419 -10.056 1.00 19.17 418 GLU B O 1
ATOM 7821 N N . SER B 1 443 ? -21.810 3.628 -10.099 1.00 19.82 419 SER B N 1
ATOM 7822 C CA . SER B 1 443 ? -23.220 4.001 -10.267 1.00 20.88 419 SER B CA 1
ATOM 7823 C C . SER B 1 443 ? -23.845 3.399 -11.528 1.00 20.16 419 SER B C 1
ATOM 7824 O O . SER B 1 443 ? -25.053 3.124 -11.536 1.00 20.04 419 SER B O 1
ATOM 7827 N N . MET B 1 444 ? -23.042 3.172 -12.570 1.00 19.30 420 MET B N 1
ATOM 7828 C CA . MET B 1 444 ? -23.597 2.622 -13.798 1.00 18.40 420 MET B CA 1
ATOM 7829 C C . MET B 1 444 ? -24.025 1.171 -13.575 1.00 18.27 420 MET B C 1
ATOM 7830 O O . MET B 1 444 ? -25.028 0.707 -14.121 1.00 19.01 420 MET B O 1
ATOM 7835 N N . TYR B 1 445 ? -23.291 0.444 -12.752 1.00 19.11 421 TYR B N 1
ATOM 7836 C CA . TYR B 1 445 ? -23.700 -0.943 -12.460 1.00 18.18 421 TYR B CA 1
ATOM 7837 C C . TYR B 1 445 ? -24.952 -0.991 -11.602 1.00 20.10 421 TYR B C 1
ATOM 7838 O O . TYR B 1 445 ? -25.812 -1.856 -11.815 1.00 19.85 421 TYR B O 1
ATOM 7847 N N . ASP B 1 446 ? -25.066 -0.075 -10.637 1.00 20.62 422 ASP B N 1
ATOM 7848 C CA . ASP B 1 446 ? -26.309 -0.002 -9.868 1.00 22.39 422 ASP B CA 1
ATOM 7849 C C . ASP B 1 446 ? -27.486 0.284 -10.796 1.00 22.17 422 ASP B C 1
ATOM 7850 O O . ASP B 1 446 ? -28.578 -0.276 -10.640 1.00 22.65 422 ASP B O 1
ATOM 7855 N N . LEU B 1 447 ? -27.270 1.168 -11.763 1.00 21.06 423 LEU B N 1
ATOM 7856 C CA . LEU B 1 447 ? -28.317 1.524 -12.684 1.00 21.15 423 LEU B CA 1
ATOM 7857 C C . LEU B 1 447 ? -28.703 0.310 -13.519 1.00 19.91 423 LEU B C 1
ATOM 7858 O O . LEU B 1 447 ? -29.886 0.044 -13.740 1.00 21.38 423 LEU B O 1
ATOM 7863 N N . CYS B 1 448 ? -27.713 -0.446 -13.989 1.00 19.39 424 CYS B N 1
ATOM 7864 C CA . CYS B 1 448 ? -28.032 -1.610 -14.816 1.00 19.34 424 CYS B CA 1
ATOM 7865 C C . CYS B 1 448 ? -28.670 -2.749 -14.017 1.00 20.71 424 CYS B C 1
ATOM 7866 O O . CYS B 1 448 ? -29.473 -3.525 -14.555 1.00 20.93 424 CYS B O 1
ATOM 7869 N N . ASP B 1 449 ? -28.338 -2.827 -12.728 1.00 20.76 425 ASP B N 1
ATOM 7870 C CA . ASP B 1 449 ? -29.042 -3.730 -11.803 1.00 21.68 425 ASP B CA 1
ATOM 7871 C C . ASP B 1 449 ? -30.533 -3.420 -11.778 1.00 22.36 425 ASP B C 1
ATOM 7872 O O . ASP B 1 449 ? -31.357 -4.327 -11.859 1.00 23.38 425 ASP B O 1
ATOM 7877 N N . ARG B 1 450 ? -30.889 -2.144 -11.637 1.00 22.40 426 ARG B N 1
ATOM 7878 C CA . ARG B 1 450 ? -32.306 -1.812 -11.507 1.00 23.20 426 ARG B CA 1
ATOM 7879 C C . ARG B 1 450 ? -33.011 -1.811 -12.860 1.00 23.20 426 ARG B C 1
ATOM 7880 O O . ARG B 1 450 ? -34.220 -2.013 -12.906 1.00 24.88 426 ARG B O 1
ATOM 7888 N N . GLU B 1 451 ? -32.261 -1.606 -13.952 1.00 22.62 427 GLU B N 1
ATOM 7889 C CA . GLU B 1 451 ? -32.873 -1.533 -15.281 1.00 23.21 427 GLU B CA 1
ATOM 7890 C C . GLU B 1 451 ? -32.771 -2.814 -16.128 1.00 22.15 427 GLU B C 1
ATOM 7891 O O . GLU B 1 451 ? -33.203 -2.821 -17.293 1.00 23.55 427 GLU B O 1
ATOM 7897 N N . GLY B 1 452 ? -32.225 -3.887 -15.561 1.00 21.43 428 GLY B N 1
ATOM 7898 C CA . GLY B 1 452 ? -32.244 -5.165 -16.248 1.00 20.74 428 GLY B CA 1
ATOM 7899 C C . GLY B 1 452 ? -31.360 -5.257 -17.484 1.00 20.08 428 GLY B C 1
ATOM 7900 O O . GLY B 1 452 ? -31.725 -5.902 -18.457 1.00 21.46 428 GLY B O 1
ATOM 7901 N N . ILE B 1 453 ? -30.177 -4.641 -17.433 1.00 19.64 429 ILE B N 1
ATOM 7902 C CA . ILE B 1 453 ? -29.220 -4.672 -18.535 1.00 19.93 429 ILE B CA 1
ATOM 7903 C C . ILE B 1 453 ? -28.005 -5.467 -18.088 1.00 20.42 429 ILE B C 1
ATOM 7904 O O . ILE B 1 453 ? -27.433 -5.218 -17.019 1.00 21.05 429 ILE B O 1
ATOM 7909 N N . VAL B 1 454 ? -27.641 -6.452 -18.886 1.00 20.08 430 VAL B N 1
ATOM 7910 C CA . VAL B 1 454 ? -26.544 -7.359 -18.566 1.00 21.56 430 VAL B CA 1
ATOM 7911 C C . VAL B 1 454 ? -25.168 -6.747 -18.903 1.00 19.56 430 VAL B C 1
ATOM 7912 O O . VAL B 1 454 ? -25.026 -6.044 -19.923 1.00 19.02 430 VAL B O 1
ATOM 7916 N N . ILE B 1 455 ? -24.146 -7.007 -18.080 1.00 18.55 431 ILE B N 1
ATOM 7917 C CA . ILE B 1 455 ? -22.815 -6.433 -18.286 1.00 17.80 431 ILE B CA 1
ATOM 7918 C C . ILE B 1 455 ? -21.720 -7.499 -18.328 1.00 18.05 431 ILE B C 1
ATOM 7919 O O . ILE B 1 455 ? -21.745 -8.480 -17.547 1.00 18.92 431 ILE B O 1
ATOM 7924 N N . ILE B 1 456 ? -20.808 -7.337 -19.282 1.00 17.68 432 ILE B N 1
ATOM 7925 C CA . ILE B 1 456 ? -19.523 -8.025 -19.280 1.00 18.53 432 ILE B CA 1
ATOM 7926 C C . ILE B 1 456 ? -18.514 -7.023 -18.709 1.00 17.78 432 ILE B C 1
ATOM 7927 O O . ILE B 1 456 ? -18.315 -5.937 -19.280 1.00 18.37 432 ILE B O 1
ATOM 7932 N N . ASP B 1 457 ? -17.922 -7.371 -17.566 1.00 17.00 433 ASP B N 1
ATOM 7933 C CA . ASP B 1 457 ? -17.072 -6.454 -16.812 1.00 16.95 433 ASP B CA 1
ATOM 7934 C C . ASP B 1 457 ? -15.614 -6.705 -17.164 1.00 17.07 433 ASP B C 1
ATOM 7935 O O . ASP B 1 457 ? -15.123 -7.839 -16.989 1.00 18.71 433 ASP B O 1
ATOM 7940 N N . GLU B 1 458 ? -14.916 -5.667 -17.641 1.00 16.07 434 GLU B N 1
ATOM 7941 C CA . GLU B 1 458 ? -13.583 -5.837 -18.220 1.00 16.04 434 GLU B CA 1
ATOM 7942 C C . GLU B 1 458 ? -12.520 -4.990 -17.522 1.00 16.86 434 GLU B C 1
ATOM 7943 O O . GLU B 1 458 ? -12.764 -3.814 -17.253 1.00 19.07 434 GLU B O 1
ATOM 7949 N N . VAL B 1 459 ? -11.333 -5.569 -17.266 1.00 16.80 435 VAL B N 1
ATOM 7950 C CA . VAL B 1 459 ? -10.206 -4.818 -16.693 1.00 17.62 435 VAL B CA 1
ATOM 7951 C C . VAL B 1 459 ? -9.454 -4.020 -17.772 1.00 17.64 435 VAL B C 1
ATOM 7952 O O . VAL B 1 459 ? -9.594 -4.324 -18.975 1.00 18.66 435 VAL B O 1
ATOM 7956 N N . PRO B 1 460 ? -8.629 -3.014 -17.369 1.00 18.05 436 PRO B N 1
ATOM 7957 C CA . PRO B 1 460 ? -7.960 -2.190 -18.386 1.00 17.60 436 PRO B CA 1
ATOM 7958 C C . PRO B 1 460 ? -6.751 -2.842 -19.090 1.00 17.38 436 PRO B C 1
ATOM 7959 O O . PRO B 1 460 ? -5.807 -2.120 -19.429 1.00 17.92 436 PRO B O 1
ATOM 7963 N N . ALA B 1 461 ? -6.773 -4.152 -19.321 1.00 17.05 437 ALA B N 1
ATOM 7964 C CA . ALA B 1 461 ? -5.653 -4.850 -19.962 1.00 17.26 437 ALA B CA 1
ATOM 7965 C C . ALA B 1 461 ? -5.807 -4.829 -21.476 1.00 17.72 437 ALA B C 1
ATOM 7966 O O . ALA B 1 461 ? -6.106 -5.843 -22.141 1.00 19.15 437 ALA B O 1
ATOM 7968 N N . VAL B 1 462 ? -5.595 -3.639 -22.000 1.00 17.01 438 VAL B N 1
ATOM 7969 C CA . VAL B 1 462 ? -5.732 -3.362 -23.433 1.00 16.16 438 VAL B CA 1
ATOM 7970 C C . VAL B 1 462 ? -4.394 -2.800 -23.933 1.00 17.84 438 VAL B C 1
ATOM 7971 O O . VAL B 1 462 ? -3.700 -2.085 -23.198 1.00 17.59 438 VAL B O 1
ATOM 7975 N N . GLY B 1 463 ? -4.007 -3.187 -25.147 1.00 17.70 439 GLY B N 1
ATOM 7976 C CA . GLY B 1 463 ? -2.720 -2.803 -25.715 1.00 18.50 439 GLY B CA 1
ATOM 7977 C C . GLY B 1 463 ? -1.595 -3.789 -25.424 1.00 19.36 439 GLY B C 1
ATOM 7978 O O . GLY B 1 463 ? -0.429 -3.466 -25.655 1.00 20.71 439 GLY B O 1
ATOM 7979 N N . MET B 1 464 ? -1.917 -4.971 -24.908 1.00 18.59 440 MET B N 1
ATOM 7980 C CA . MET B 1 464 ? -0.885 -5.938 -24.468 1.00 18.84 440 MET B CA 1
ATOM 7981 C C . MET B 1 464 ? -0.278 -6.822 -25.558 1.00 19.32 440 MET B C 1
ATOM 7982 O O . MET B 1 464 ? -0.965 -7.248 -26.498 1.00 20.28 440 MET B O 1
ATOM 7987 N N . SER B 1 465 ? 1.014 -7.106 -25.417 1.00 19.72 441 SER B N 1
ATOM 7988 C CA . SER B 1 465 ? 1.695 -8.080 -26.285 1.00 22.80 441 SER B CA 1
ATOM 7989 C C . SER B 1 465 ? 2.848 -8.725 -25.524 1.00 22.29 441 SER B C 1
ATOM 7990 O O . SER B 1 465 ? 2.932 -8.631 -24.288 1.00 21.53 441 SER B O 1
ATOM 7993 N N . TRP B 1 466 ? 3.723 -9.401 -26.253 1.00 22.84 442 TRP B N 1
ATOM 7994 C CA . TRP B 1 466 ? 4.746 -10.223 -25.623 1.00 22.94 442 TRP B CA 1
ATOM 7995 C C . TRP B 1 466 ? 5.730 -9.441 -24.736 1.00 24.20 442 TRP B C 1
ATOM 7996 O O . TRP B 1 466 ? 6.220 -9.986 -23.718 1.00 24.80 442 TRP B O 1
ATOM 8007 N N . LEU B 1 467 ? 5.943 -8.161 -25.039 1.00 25.67 443 LEU B N 1
ATOM 8008 C CA . LEU B 1 467 ? 6.776 -7.335 -24.163 1.00 27.46 443 LEU B CA 1
ATOM 8009 C C . LEU B 1 467 ? 6.195 -7.281 -22.746 1.00 26.17 443 LEU B C 1
ATOM 8010 O O . LEU B 1 467 ? 6.928 -7.365 -21.745 1.00 27.99 443 LEU B O 1
ATOM 8015 N N . GLN B 1 468 ? 4.872 -7.210 -22.656 1.00 22.49 444 GLN B N 1
ATOM 8016 C CA . GLN B 1 468 ? 4.241 -7.153 -21.343 1.00 22.04 444 GLN B CA 1
ATOM 8017 C C . GLN B 1 468 ? 4.240 -8.511 -20.663 1.00 22.30 444 GLN B C 1
ATOM 8018 O O . GLN B 1 468 ? 4.476 -8.595 -19.445 1.00 23.97 444 GLN B O 1
ATOM 8024 N N . TYR B 1 469 ? 4.030 -9.591 -21.417 1.00 22.70 445 TYR B N 1
ATOM 8025 C CA . TYR B 1 469 ? 3.884 -10.904 -20.760 1.00 22.98 445 TYR B CA 1
ATOM 8026 C C . TYR B 1 469 ? 5.176 -11.286 -20.056 1.00 24.91 445 TYR B C 1
ATOM 8027 O O . TYR B 1 469 ? 5.131 -11.997 -19.054 1.00 26.39 445 TYR B O 1
ATOM 8036 N N . ALA B 1 470 ? 6.309 -10.751 -20.516 1.00 25.18 446 ALA B N 1
ATOM 8037 C CA . ALA B 1 470 ? 7.603 -11.129 -19.926 1.00 26.67 446 ALA B CA 1
ATOM 8038 C C . ALA B 1 470 ? 7.944 -10.266 -18.731 1.00 26.86 446 ALA B C 1
ATOM 8039 O O . ALA B 1 470 ? 8.929 -10.529 -18.036 1.00 28.42 446 ALA B O 1
ATOM 8041 N N . ASN B 1 471 ? 7.109 -9.277 -18.441 1.00 25.44 447 ASN B N 1
ATOM 8042 C CA . ASN B 1 471 ? 7.396 -8.316 -17.371 1.00 24.92 447 ASN B CA 1
ATOM 8043 C C . ASN B 1 471 ? 6.569 -8.634 -16.121 1.00 24.58 447 ASN B C 1
ATOM 8044 O O . ASN B 1 471 ? 5.356 -8.379 -16.120 1.00 24.11 447 ASN B O 1
ATOM 8049 N N . PRO B 1 472 ? 7.204 -9.105 -15.038 1.00 25.17 448 PRO B N 1
ATOM 8050 C CA . PRO B 1 472 ? 6.415 -9.446 -13.849 1.00 25.95 448 PRO B CA 1
ATOM 8051 C C . PRO B 1 472 ? 5.649 -8.270 -13.266 1.00 26.65 448 PRO B C 1
ATOM 8052 O O . PRO B 1 472 ? 4.625 -8.527 -12.655 1.00 27.01 448 PRO B O 1
ATOM 8056 N N . LEU B 1 473 ? 6.112 -7.034 -13.434 1.00 26.78 449 LEU B N 1
ATOM 8057 C CA . LEU B 1 473 ? 5.370 -5.872 -12.925 1.00 26.75 449 LEU B CA 1
ATOM 8058 C C . LEU B 1 473 ? 4.009 -5.739 -13.574 1.00 25.09 449 LEU B C 1
ATOM 8059 O O . LEU B 1 473 ? 3.044 -5.313 -12.926 1.00 24.64 449 LEU B O 1
ATOM 8064 N N . VAL B 1 474 ? 3.936 -6.039 -14.872 1.00 23.85 450 VAL B N 1
ATOM 8065 C CA . VAL B 1 474 ? 2.656 -6.012 -15.575 1.00 22.98 450 VAL B CA 1
ATOM 8066 C C . VAL B 1 474 ? 1.728 -7.129 -15.052 1.00 23.10 450 VAL B C 1
ATOM 8067 O O . VAL B 1 474 ? 0.538 -6.901 -14.835 1.00 22.70 450 VAL B O 1
ATOM 8071 N N . ALA B 1 475 ? 2.261 -8.340 -14.857 1.00 24.11 451 ALA B N 1
ATOM 8072 C CA . ALA B 1 475 ? 1.447 -9.433 -14.332 1.00 24.65 451 ALA B CA 1
ATOM 8073 C C . ALA B 1 475 ? 0.895 -9.057 -12.964 1.00 25.01 451 ALA B C 1
ATOM 8074 O O . ALA B 1 475 ? -0.263 -9.337 -12.652 1.00 24.71 451 ALA B O 1
ATOM 8076 N N . GLU B 1 476 ? 1.732 -8.421 -12.148 1.00 25.23 452 GLU B N 1
ATOM 8077 C CA . GLU B 1 476 ? 1.299 -8.013 -10.828 1.00 27.64 452 GLU B CA 1
ATOM 8078 C C . GLU B 1 476 ? 0.146 -7.007 -10.936 1.00 25.84 452 GLU B C 1
ATOM 8079 O O . GLU B 1 476 ? -0.882 -7.143 -10.250 1.00 24.62 452 GLU B O 1
ATOM 8085 N N . ARG B 1 477 ? 0.289 -6.023 -11.824 1.00 24.43 453 ARG B N 1
ATOM 8086 C CA . ARG B 1 477 ? -0.738 -5.018 -12.003 1.00 23.92 453 ARG B CA 1
ATOM 8087 C C . ARG B 1 477 ? -2.029 -5.641 -12.554 1.00 23.19 453 ARG B C 1
ATOM 8088 O O . ARG B 1 477 ? -3.142 -5.226 -12.221 1.00 23.01 453 ARG B O 1
ATOM 8096 N N . HIS B 1 478 ? -1.864 -6.661 -13.383 1.00 22.13 454 HIS B N 1
ATOM 8097 C CA . HIS B 1 478 ? -2.994 -7.331 -14.011 1.00 22.53 454 HIS B CA 1
ATOM 8098 C C . HIS B 1 478 ? -3.786 -8.109 -12.966 1.00 23.17 454 HIS B C 1
ATOM 8099 O O . HIS B 1 478 ? -5.028 -8.110 -12.963 1.00 22.49 454 HIS B O 1
ATOM 8106 N N . ARG B 1 479 ? -3.069 -8.789 -12.084 1.00 23.39 455 ARG B N 1
ATOM 8107 C CA . ARG B 1 479 ? -3.710 -9.500 -10.992 1.00 24.58 455 ARG B CA 1
ATOM 8108 C C . ARG B 1 479 ? -4.442 -8.517 -10.071 1.00 24.58 455 ARG B C 1
ATOM 8109 O O . ARG B 1 479 ? -5.550 -8.815 -9.629 1.00 24.64 455 ARG B O 1
ATOM 8117 N N . GLU B 1 480 ? -3.833 -7.359 -9.790 1.00 24.10 456 GLU B N 1
ATOM 8118 C CA . GLU B 1 480 ? -4.477 -6.320 -8.967 1.00 24.05 456 GLU B CA 1
ATOM 8119 C C . GLU B 1 480 ? -5.772 -5.843 -9.616 1.00 23.81 456 GLU B C 1
ATOM 8120 O O . GLU B 1 480 ? -6.794 -5.637 -8.942 1.00 24.71 456 GLU B O 1
ATOM 8126 N N . ALA B 1 481 ? -5.720 -5.649 -10.929 1.00 21.73 457 ALA B N 1
ATOM 8127 C CA . ALA B 1 481 ? -6.891 -5.170 -11.649 1.00 21.87 457 ALA B CA 1
ATOM 8128 C C . ALA B 1 481 ? -8.019 -6.216 -11.602 1.00 22.02 457 ALA B C 1
ATOM 8129 O O . ALA B 1 481 ? -9.188 -5.865 -11.375 1.00 22.73 457 ALA B O 1
ATOM 8131 N N . ILE B 1 482 ? -7.691 -7.491 -11.806 1.00 21.59 458 ILE B N 1
ATOM 8132 C CA . ILE B 1 482 ? -8.722 -8.538 -11.769 1.00 21.93 458 ILE B CA 1
ATOM 8133 C C . ILE B 1 482 ? -9.294 -8.682 -10.342 1.00 22.66 458 ILE B C 1
ATOM 8134 O O . ILE B 1 482 ? -10.520 -8.647 -10.144 1.00 22.38 458 ILE B O 1
ATOM 8139 N N . ARG B 1 483 ? -8.421 -8.792 -9.337 1.00 23.49 459 ARG B N 1
ATOM 8140 C CA . ARG B 1 483 ? -8.906 -8.905 -7.958 1.00 23.89 459 ARG B CA 1
ATOM 8141 C C . ARG B 1 483 ? -9.717 -7.669 -7.581 1.00 23.43 459 ARG B C 1
ATOM 8142 O O . ARG B 1 483 ? -10.772 -7.772 -6.939 1.00 23.32 459 ARG B O 1
ATOM 8150 N N . GLY B 1 484 ? -9.238 -6.496 -7.986 1.00 23.29 460 GLY B N 1
ATOM 8151 C CA . GLY B 1 484 ? -9.898 -5.251 -7.613 1.00 24.13 460 GLY B CA 1
ATOM 8152 C C . GLY B 1 484 ? -11.273 -5.061 -8.268 1.00 23.71 460 GLY B C 1
ATOM 8153 O O . GLY B 1 484 ? -12.237 -4.624 -7.609 1.00 23.81 460 GLY B O 1
ATOM 8154 N N . MET B 1 485 ? -11.376 -5.382 -9.557 1.00 22.28 461 MET B N 1
ATOM 8155 C CA . MET B 1 485 ? -12.655 -5.293 -10.238 1.00 21.30 461 MET B CA 1
ATOM 8156 C C . MET B 1 485 ? -13.678 -6.236 -9.603 1.00 22.00 461 MET B C 1
ATOM 8157 O O . MET B 1 485 ? -14.801 -5.826 -9.294 1.00 22.39 461 MET B O 1
ATOM 8162 N N . ILE B 1 486 ? -13.289 -7.487 -9.371 1.00 21.90 462 ILE B N 1
ATOM 8163 C CA . ILE B 1 486 ? -14.243 -8.464 -8.868 1.00 22.94 462 ILE B CA 1
ATOM 8164 C C . ILE B 1 486 ? -14.609 -8.147 -7.416 1.00 22.10 462 ILE B C 1
ATOM 8165 O O . ILE B 1 486 ? -15.775 -8.252 -7.029 1.00 22.41 462 ILE B O 1
ATOM 8170 N N . ALA B 1 487 ? -13.640 -7.713 -6.610 1.00 21.98 463 ALA B N 1
ATOM 8171 C CA . ALA B 1 487 ? -13.956 -7.341 -5.225 1.00 22.03 463 ALA B CA 1
ATOM 8172 C C . ALA B 1 487 ? -14.967 -6.188 -5.182 1.00 23.10 463 ALA B C 1
ATOM 8173 O O . ALA B 1 487 ? -15.877 -6.156 -4.352 1.00 24.31 463 ALA B O 1
ATOM 8175 N N . ARG B 1 488 ? -14.799 -5.242 -6.096 1.00 22.55 464 ARG B N 1
ATOM 8176 C CA . ARG B 1 488 ? -15.699 -4.095 -6.155 1.00 20.98 464 ARG B CA 1
ATOM 8177 C C . ARG B 1 488 ? -17.098 -4.479 -6.678 1.00 22.28 464 ARG B C 1
ATOM 8178 O O . ARG B 1 488 ? -18.122 -3.982 -6.198 1.00 21.83 464 ARG B O 1
ATOM 8186 N N . ASP B 1 489 ? -17.137 -5.367 -7.667 1.00 21.41 465 ASP B N 1
ATOM 8187 C CA . ASP B 1 489 ? -18.338 -5.540 -8.487 1.00 20.02 465 ASP B CA 1
ATOM 8188 C C . ASP B 1 489 ? -19.075 -6.852 -8.297 1.00 21.52 465 ASP B C 1
ATOM 8189 O O . ASP B 1 489 ? -20.096 -7.094 -8.940 1.00 22.45 465 ASP B O 1
ATOM 8194 N N . LYS B 1 490 ? -18.569 -7.706 -7.408 1.00 22.89 466 LYS B N 1
ATOM 8195 C CA . LYS B 1 490 ? -19.081 -9.077 -7.276 1.00 24.25 466 LYS B CA 1
ATOM 8196 C C . LYS B 1 490 ? -20.581 -9.187 -6.945 1.00 24.20 466 LYS B C 1
ATOM 8197 O O . LYS B 1 490 ? -21.229 -10.190 -7.290 1.00 24.46 466 LYS B O 1
ATOM 8203 N N . ASN B 1 491 ? -21.151 -8.179 -6.286 1.00 23.32 467 ASN B N 1
ATOM 8204 C CA . ASN B 1 491 ? -22.538 -8.323 -5.865 1.00 24.05 467 ASN B CA 1
ATOM 8205 C C . ASN B 1 491 ? -23.569 -7.937 -6.912 1.00 23.50 467 ASN B C 1
ATOM 8206 O O . ASN B 1 491 ? -24.763 -8.132 -6.703 1.00 23.91 467 ASN B O 1
ATOM 8211 N N . HIS B 1 492 ? -23.144 -7.397 -8.051 1.00 22.31 468 HIS B N 1
ATOM 8212 C CA . HIS B 1 492 ? -24.113 -6.991 -9.055 1.00 21.51 468 HIS B CA 1
ATOM 8213 C C . HIS B 1 492 ? -24.706 -8.165 -9.813 1.00 22.57 468 HIS B C 1
ATOM 8214 O O . HIS B 1 492 ? -23.971 -8.902 -10.474 1.00 24.43 468 HIS B O 1
ATOM 8221 N N . PRO B 1 493 ? -26.034 -8.308 -9.781 1.00 21.99 469 PRO B N 1
ATOM 8222 C CA . PRO B 1 493 ? -26.636 -9.366 -10.599 1.00 22.17 469 PRO B CA 1
ATOM 8223 C C . PRO B 1 493 ? -26.481 -9.095 -12.079 1.00 22.17 469 PRO B C 1
ATOM 8224 O O . PRO B 1 493 ? -26.492 -10.044 -12.868 1.00 21.14 469 PRO B O 1
ATOM 8228 N N . CYS B 1 494 ? -26.310 -7.832 -12.465 1.00 22.24 470 CYS B N 1
ATOM 8229 C CA . CYS B 1 494 ? -26.260 -7.538 -13.908 1.00 21.03 470 CYS B CA 1
ATOM 8230 C C . CYS B 1 494 ? -24.994 -8.071 -14.546 1.00 20.38 470 CYS B C 1
ATOM 8231 O O . CYS B 1 494 ? -24.951 -8.292 -15.755 1.00 20.08 470 CYS B O 1
ATOM 8234 N N . ILE B 1 495 ? -23.943 -8.254 -13.755 1.00 21.09 471 ILE B N 1
ATOM 8235 C CA . ILE B 1 495 ? -22.684 -8.770 -14.320 1.00 20.41 471 ILE B CA 1
ATOM 8236 C C . ILE B 1 495 ? -22.783 -10.272 -14.484 1.00 20.38 471 ILE B C 1
ATOM 8237 O O . ILE B 1 495 ? -23.041 -10.996 -13.499 1.00 21.94 471 ILE B O 1
ATOM 8242 N N . VAL B 1 496 ? -22.627 -10.754 -15.716 1.00 21.21 472 VAL B N 1
ATOM 8243 C CA . VAL B 1 496 ? -22.736 -12.183 -15.989 1.00 21.84 472 VAL B CA 1
ATOM 8244 C C . VAL B 1 496 ? -21.427 -12.814 -16.461 1.00 21.21 472 VAL B C 1
ATOM 8245 O O . VAL B 1 496 ? -21.338 -14.037 -16.591 1.00 22.58 472 VAL B O 1
ATOM 8249 N N . MET B 1 497 ? -20.413 -11.993 -16.729 1.00 20.02 473 MET B N 1
ATOM 8250 C CA . MET B 1 497 ? -19.162 -12.520 -17.268 1.00 20.54 473 MET B CA 1
ATOM 8251 C C . MET B 1 497 ? -18.069 -11.500 -17.038 1.00 20.13 473 MET B C 1
ATOM 8252 O O . MET B 1 497 ? -18.310 -10.288 -17.051 1.00 20.16 473 MET B O 1
ATOM 8257 N N . TRP B 1 498 ? -16.863 -12.006 -16.810 1.00 20.28 474 TRP B N 1
ATOM 8258 C CA . TRP B 1 498 ? -15.662 -11.182 -16.660 1.00 20.42 474 TRP B CA 1
ATOM 8259 C C . TRP B 1 498 ? -14.793 -11.268 -17.909 1.00 20.28 474 TRP B C 1
ATOM 8260 O O . TRP B 1 498 ? -14.648 -12.361 -18.490 1.00 21.09 474 TRP B O 1
ATOM 8271 N N . SER B 1 499 ? -14.203 -10.139 -18.314 1.00 19.33 475 SER B N 1
ATOM 8272 C CA . SER B 1 499 ? -13.222 -10.132 -19.397 1.00 17.90 475 SER B CA 1
ATOM 8273 C C . SER B 1 499 ? -11.850 -9.769 -18.883 1.00 18.89 475 SER B C 1
ATOM 8274 O O . SER B 1 499 ? -11.700 -8.708 -18.279 1.00 20.30 475 SER B O 1
ATOM 8277 N N . ILE B 1 500 ? -10.847 -10.615 -19.123 1.00 18.56 476 ILE B N 1
ATOM 8278 C CA . ILE B 1 500 ? -9.536 -10.367 -18.523 1.00 18.66 476 ILE B CA 1
ATOM 8279 C C . ILE B 1 500 ? -8.609 -9.546 -19.422 1.00 18.54 476 ILE B C 1
ATOM 8280 O O . ILE B 1 500 ? -7.531 -9.156 -18.989 1.00 19.35 476 ILE B O 1
ATOM 8285 N N . ALA B 1 501 ? -9.018 -9.256 -20.661 1.00 17.76 477 ALA B N 1
ATOM 8286 C CA . ALA B 1 501 ? -8.198 -8.429 -21.563 1.00 17.59 477 ALA B CA 1
ATOM 8287 C C . ALA B 1 501 ? -8.985 -8.108 -22.810 1.00 18.07 477 ALA B C 1
ATOM 8288 O O . ALA B 1 501 ? -9.926 -8.819 -23.148 1.00 19.09 477 ALA B O 1
ATOM 8290 N N . ASN B 1 502 ? -8.571 -7.056 -23.510 1.00 16.91 478 ASN B N 1
ATOM 8291 C CA . ASN B 1 502 ? -9.083 -6.749 -24.846 1.00 15.54 478 ASN B CA 1
ATOM 8292 C C . ASN B 1 502 ? -7.954 -6.698 -25.856 1.00 16.88 478 ASN B C 1
ATOM 8293 O O . ASN B 1 502 ? -7.003 -5.927 -25.699 1.00 17.74 478 ASN B O 1
ATOM 8298 N N . ALA B 1 503 ? -8.089 -7.499 -26.911 1.00 18.32 479 ALA B N 1
ATOM 8299 C CA . ALA B 1 503 ? -7.195 -7.454 -28.069 1.00 18.49 479 ALA B CA 1
ATOM 8300 C C . ALA B 1 503 ? -5.698 -7.625 -27.753 1.00 18.40 479 ALA B C 1
ATOM 8301 O O . ALA B 1 503 ? -4.861 -6.949 -28.348 1.00 19.54 479 ALA B O 1
ATOM 8303 N N . PRO B 1 504 ? -5.350 -8.549 -26.834 1.00 18.32 480 PRO B N 1
ATOM 8304 C CA . PRO B 1 504 ? -3.911 -8.786 -26.668 1.00 18.42 480 PRO B CA 1
ATOM 8305 C C . PRO B 1 504 ? -3.329 -9.613 -27.827 1.00 18.96 480 PRO B C 1
ATOM 8306 O O . PRO B 1 504 ? -4.078 -10.246 -28.588 1.00 20.56 480 PRO B O 1
ATOM 8310 N N . GLY B 1 505 ? -2.007 -9.625 -27.947 1.00 18.28 481 GLY B N 1
ATOM 8311 C CA . GLY B 1 505 ? -1.354 -10.485 -28.921 1.00 19.34 481 GLY B CA 1
ATOM 8312 C C . GLY B 1 505 ? -1.410 -11.955 -28.504 1.00 20.00 481 GLY B C 1
ATOM 8313 O O . GLY B 1 505 ? -0.896 -12.321 -27.426 1.00 20.87 481 GLY B O 1
ATOM 8314 N N . LEU B 1 506 ? -1.989 -12.817 -29.349 1.00 20.36 482 LEU B N 1
ATOM 8315 C CA . LEU B 1 506 ? -2.170 -14.234 -28.991 1.00 20.94 482 LEU B CA 1
ATOM 8316 C C . LEU B 1 506 ? -1.645 -15.221 -30.034 1.00 21.69 482 LEU B C 1
ATOM 8317 O O . LEU B 1 506 ? -1.485 -16.402 -29.735 1.00 22.64 482 LEU B O 1
ATOM 8322 N N . ASP B 1 507 ? -1.429 -14.745 -31.264 1.00 23.13 483 ASP B N 1
ATOM 8323 C CA . ASP B 1 507 ? -1.151 -15.640 -32.386 1.00 23.98 483 ASP B CA 1
ATOM 8324 C C . ASP B 1 507 ? 0.314 -15.553 -32.811 1.00 25.35 483 ASP B C 1
ATOM 8325 O O . ASP B 1 507 ? 1.126 -14.884 -32.151 1.00 25.96 483 ASP B O 1
ATOM 8330 N N . GLY B 1 508 ? 0.660 -16.231 -33.905 1.00 25.62 484 GLY B N 1
ATOM 8331 C CA . GLY B 1 508 ? 2.009 -16.134 -34.432 1.00 27.40 484 GLY B CA 1
ATOM 8332 C C . GLY B 1 508 ? 2.738 -17.454 -34.485 1.00 29.41 484 GLY B C 1
ATOM 8333 O O . GLY B 1 508 ? 2.124 -18.511 -34.424 1.00 28.80 484 GLY B O 1
ATOM 8334 N N . ASP B 1 509 ? 4.059 -17.379 -34.586 1.00 31.36 485 ASP B N 1
ATOM 8335 C CA . ASP B 1 509 ? 4.885 -18.559 -34.740 1.00 34.12 485 ASP B CA 1
ATOM 8336 C C . ASP B 1 509 ? 5.774 -18.779 -33.533 1.00 33.86 485 ASP B C 1
ATOM 8337 O O . ASP B 1 509 ? 5.778 -17.996 -32.589 1.00 33.15 485 ASP B O 1
ATOM 8342 N N . GLY B 1 510 ? 6.570 -19.833 -33.599 1.00 34.46 486 GLY B N 1
ATOM 8343 C CA . GLY B 1 510 ? 7.460 -20.168 -32.504 1.00 34.66 486 GLY B CA 1
ATOM 8344 C C . GLY B 1 510 ? 6.752 -20.333 -31.171 1.00 35.39 486 GLY B C 1
ATOM 8345 O O . GLY B 1 510 ? 5.697 -20.958 -31.074 1.00 34.70 486 GLY B O 1
ATOM 8346 N N . GLU B 1 511 ? 7.350 -19.740 -30.145 1.00 37.41 487 GLU B N 1
ATOM 8347 C CA . GLU B 1 511 ? 6.884 -19.868 -28.775 1.00 38.92 487 GLU B CA 1
ATOM 8348 C C . GLU B 1 511 ? 5.797 -18.830 -28.466 1.00 34.82 487 GLU B C 1
ATOM 8349 O O . GLU B 1 511 ? 5.213 -18.851 -27.393 1.00 34.42 487 GLU B O 1
ATOM 8355 N N . ARG B 1 512 ? 5.530 -17.915 -29.393 1.00 33.26 488 ARG B N 1
ATOM 8356 C CA . ARG B 1 512 ? 4.642 -16.806 -29.052 1.00 30.24 488 ARG B CA 1
ATOM 8357 C C . ARG B 1 512 ? 3.224 -17.225 -28.618 1.00 28.31 488 ARG B C 1
ATOM 8358 O O . ARG B 1 512 ? 2.726 -16.703 -27.617 1.00 27.88 488 ARG B O 1
ATOM 8366 N N . PRO B 1 513 ? 2.563 -18.145 -29.348 1.00 26.79 489 PRO B N 1
ATOM 8367 C CA . PRO B 1 513 ? 1.227 -18.514 -28.860 1.00 26.13 489 PRO B CA 1
ATOM 8368 C C . PRO B 1 513 ? 1.247 -19.175 -27.479 1.00 26.16 489 PRO B C 1
ATOM 8369 O O . PRO B 1 513 ? 0.348 -18.916 -26.666 1.00 26.58 489 PRO B O 1
ATOM 8373 N N . ARG B 1 514 ? 2.253 -20.000 -27.206 1.00 27.39 490 ARG B N 1
ATOM 8374 C CA . ARG B 1 514 ? 2.357 -20.636 -25.899 1.00 29.24 490 ARG B CA 1
ATOM 8375 C C . ARG B 1 514 ? 2.691 -19.612 -24.810 1.00 28.70 490 ARG B C 1
ATOM 8376 O O . ARG B 1 514 ? 2.174 -19.688 -23.691 1.00 29.05 490 ARG B O 1
ATOM 8384 N N . GLN B 1 515 ? 3.544 -18.648 -25.130 1.00 27.16 491 GLN B N 1
ATOM 8385 C CA . GLN B 1 515 ? 3.871 -17.604 -24.162 1.00 26.61 491 GLN B CA 1
ATOM 8386 C C . GLN B 1 515 ? 2.626 -16.796 -23.772 1.00 25.76 491 GLN B C 1
ATOM 8387 O O . GLN B 1 515 ? 2.444 -16.434 -22.604 1.00 26.18 491 GLN B O 1
ATOM 8393 N N . ALA B 1 516 ? 1.771 -16.500 -24.737 1.00 24.16 492 ALA B N 1
ATOM 8394 C CA . ALA B 1 516 ? 0.528 -15.790 -24.440 1.00 22.47 492 ALA B CA 1
ATOM 8395 C C . ALA B 1 516 ? -0.399 -16.640 -23.567 1.00 23.18 492 ALA B C 1
ATOM 8396 O O . ALA B 1 516 ? -0.966 -16.145 -22.593 1.00 23.49 492 ALA B O 1
ATOM 8398 N N . TYR B 1 517 ? -0.554 -17.913 -23.915 1.00 23.73 493 TYR B N 1
ATOM 8399 C CA . TYR B 1 517 ? -1.371 -18.807 -23.120 1.00 25.68 493 TYR B CA 1
ATOM 8400 C C . TYR B 1 517 ? -0.854 -18.900 -21.683 1.00 25.65 493 TYR B C 1
ATOM 8401 O O . TYR B 1 517 ? -1.653 -18.850 -20.746 1.00 27.02 493 TYR B O 1
ATOM 8410 N N . ASP B 1 518 ? 0.463 -19.036 -21.506 1.00 26.35 494 ASP B N 1
ATOM 8411 C CA . ASP B 1 518 ? 1.034 -19.180 -20.173 1.00 26.66 494 ASP B CA 1
ATOM 8412 C C . ASP B 1 518 ? 0.836 -17.911 -19.352 1.00 26.82 494 ASP B C 1
ATOM 8413 O O . ASP B 1 518 ? 0.761 -17.963 -18.128 1.00 28.38 494 ASP B O 1
ATOM 8418 N N . TYR B 1 519 ? 0.747 -16.769 -20.023 1.00 25.80 495 TYR B N 1
ATOM 8419 C CA . TYR B 1 519 ? 0.477 -15.515 -19.327 1.00 24.96 495 TYR B CA 1
ATOM 8420 C C . TYR B 1 519 ? -0.990 -15.424 -18.908 1.00 25.00 495 TYR B C 1
ATOM 8421 O O . TYR B 1 519 ? -1.309 -15.042 -17.768 1.00 26.08 495 TYR B O 1
ATOM 8430 N N . PHE B 1 520 ? -1.893 -15.755 -19.827 1.00 24.69 496 PHE B N 1
ATOM 8431 C CA . PHE B 1 520 ? -3.321 -15.539 -19.567 1.00 24.08 496 PHE B CA 1
ATOM 8432 C C . PHE B 1 520 ? -4.009 -16.642 -18.789 1.00 25.79 496 PHE B C 1
ATOM 8433 O O . PHE B 1 520 ? -4.949 -16.351 -18.062 1.00 26.09 496 PHE B O 1
ATOM 8441 N N . ARG B 1 521 ? -3.562 -17.892 -18.903 1.00 26.88 497 ARG B N 1
ATOM 8442 C CA . ARG B 1 521 ? -4.288 -18.973 -18.210 1.00 27.96 497 ARG B CA 1
ATOM 8443 C C . ARG B 1 521 ? -4.389 -18.763 -16.679 1.00 27.69 497 ARG B C 1
ATOM 8444 O O . ARG B 1 521 ? -5.481 -18.919 -16.121 1.00 27.05 497 ARG B O 1
ATOM 8452 N N . PRO B 1 522 ? -3.288 -18.367 -15.999 1.00 27.11 498 PRO B N 1
ATOM 8453 C CA . PRO B 1 522 ? -3.416 -18.121 -14.552 1.00 27.70 498 PRO B CA 1
ATOM 8454 C C . PRO B 1 522 ? -4.356 -16.967 -14.211 1.00 26.38 498 PRO B C 1
ATOM 8455 O O . PRO B 1 522 ? -4.917 -16.940 -13.112 1.00 27.55 498 PRO B O 1
ATOM 8459 N N . LEU B 1 523 ? -4.516 -16.016 -15.130 1.00 25.41 499 LEU B N 1
ATOM 8460 C CA . LEU B 1 523 ? -5.413 -14.877 -14.901 1.00 24.84 499 LEU B CA 1
ATOM 8461 C C . LEU B 1 523 ? -6.870 -15.322 -15.070 1.00 25.40 499 LEU B C 1
ATOM 8462 O O . LEU B 1 523 ? -7.766 -14.866 -14.350 1.00 24.51 499 LEU B O 1
ATOM 8467 N N . TYR B 1 524 ? -7.101 -16.210 -16.036 1.00 23.87 500 TYR B N 1
ATOM 8468 C CA . TYR B 1 524 ? -8.390 -16.883 -16.168 1.00 25.03 500 TYR B CA 1
ATOM 8469 C C . TYR B 1 524 ? -8.716 -17.611 -14.856 1.00 26.15 500 TYR B C 1
ATOM 8470 O O . TYR B 1 524 ? -9.824 -17.483 -14.304 1.00 25.31 500 TYR B O 1
ATOM 8479 N N . GLU B 1 525 ? -7.741 -18.335 -14.330 1.00 26.93 501 GLU B N 1
ATOM 8480 C CA . GLU B 1 525 ? -7.994 -19.068 -13.079 1.00 28.24 501 GLU B CA 1
ATOM 8481 C C . GLU B 1 525 ? -8.224 -18.085 -11.920 1.00 27.44 501 GLU B C 1
ATOM 8482 O O . GLU B 1 525 ? -9.060 -18.347 -11.038 1.00 28.13 501 GLU B O 1
ATOM 8488 N N . LEU B 1 526 ? -7.493 -16.966 -11.903 1.00 25.86 502 LEU B N 1
ATOM 8489 C CA . LEU B 1 526 ? -7.646 -15.973 -10.834 1.00 25.21 502 LEU B CA 1
ATOM 8490 C C . LEU B 1 526 ? -9.047 -15.363 -10.853 1.00 25.49 502 LEU B C 1
ATOM 8491 O O . LEU B 1 526 ? -9.660 -15.173 -9.806 1.00 26.83 502 LEU B O 1
ATOM 8496 N N . ALA B 1 527 ? -9.573 -15.054 -12.038 1.00 24.98 503 ALA B N 1
ATOM 8497 C CA . ALA B 1 527 ? -10.925 -14.501 -12.114 1.00 24.02 503 ALA B CA 1
ATOM 8498 C C . ALA B 1 527 ? -11.956 -15.512 -11.608 1.00 25.48 503 ALA B C 1
ATOM 8499 O O . ALA B 1 527 ? -12.895 -15.149 -10.906 1.00 27.75 503 ALA B O 1
ATOM 8501 N N . HIS B 1 528 ? -11.763 -16.788 -11.911 1.00 25.99 504 HIS B N 1
ATOM 8502 C CA . HIS B 1 528 ? -12.653 -17.788 -11.330 1.00 27.09 504 HIS B CA 1
ATOM 8503 C C . HIS B 1 528 ? -12.509 -17.898 -9.814 1.00 28.72 504 HIS B C 1
ATOM 8504 O O . HIS B 1 528 ? -13.504 -18.004 -9.113 1.00 31.54 504 HIS B O 1
ATOM 8511 N N . ALA B 1 529 ? -11.288 -17.838 -9.297 1.00 28.64 505 ALA B N 1
ATOM 8512 C CA . ALA B 1 529 ? -11.095 -18.006 -7.858 1.00 28.05 505 ALA B CA 1
ATOM 8513 C C . ALA B 1 529 ? -11.630 -16.816 -7.069 1.00 28.56 505 ALA B C 1
ATOM 8514 O O . ALA B 1 529 ? -12.092 -16.961 -5.931 1.00 30.90 505 ALA B O 1
ATOM 8516 N N . SER B 1 530 ? -11.590 -15.637 -7.685 1.00 27.74 506 SER B N 1
ATOM 8517 C CA . SER B 1 530 ? -11.935 -14.412 -6.967 1.00 27.25 506 SER B CA 1
ATOM 8518 C C . SER B 1 530 ? -13.432 -14.168 -6.860 1.00 26.99 506 SER B C 1
ATOM 8519 O O . SER B 1 530 ? -13.890 -13.498 -5.931 1.00 27.17 506 SER B O 1
ATOM 8522 N N . ASP B 1 531 ? -14.197 -14.693 -7.818 1.00 27.20 507 ASP B N 1
ATOM 8523 C CA . ASP B 1 531 ? -15.622 -14.432 -7.884 1.00 26.35 507 ASP B CA 1
ATOM 8524 C C . ASP B 1 531 ? -16.402 -15.480 -7.097 1.00 27.64 507 ASP B C 1
ATOM 8525 O O . ASP B 1 531 ? -16.424 -16.646 -7.493 1.00 28.32 507 ASP B O 1
ATOM 8530 N N . PRO B 1 532 ? -17.069 -15.069 -6.006 1.00 28.65 508 PRO B N 1
ATOM 8531 C CA . PRO B 1 532 ? -17.810 -16.075 -5.245 1.00 29.32 508 PRO B CA 1
ATOM 8532 C C . PRO B 1 532 ? -18.980 -16.672 -6.039 1.00 29.23 508 PRO B C 1
ATOM 8533 O O . PRO B 1 532 ? -19.421 -17.757 -5.684 1.00 30.23 508 PRO B O 1
ATOM 8537 N N . GLN B 1 533 ? -19.449 -15.987 -7.092 1.00 29.12 509 GLN B N 1
ATOM 8538 C CA . GLN B 1 533 ? -20.520 -16.505 -7.944 1.00 29.79 509 GLN B CA 1
ATOM 8539 C C . GLN B 1 533 ? -19.987 -17.445 -9.057 1.00 29.59 509 GLN B C 1
ATOM 8540 O O . GLN B 1 533 ? -20.765 -18.153 -9.721 1.00 30.16 509 GLN B O 1
ATOM 8546 N N . ASN B 1 534 ? -18.667 -17.441 -9.251 1.00 28.31 510 ASN B N 1
ATOM 8547 C CA . ASN B 1 534 ? -17.998 -18.281 -10.255 1.00 28.27 510 ASN B CA 1
ATOM 8548 C C . ASN B 1 534 ? -18.577 -18.074 -11.658 1.00 27.22 510 ASN B C 1
ATOM 8549 O O . ASN B 1 534 ? -18.913 -19.039 -12.368 1.00 26.88 510 ASN B O 1
ATOM 8554 N N . ARG B 1 535 ? -18.717 -16.806 -12.046 1.00 25.02 511 ARG B N 1
ATOM 8555 C CA . ARG B 1 535 ? -19.230 -16.481 -13.374 1.00 25.12 511 ARG B CA 1
ATOM 8556 C C . ARG B 1 535 ? -18.212 -16.835 -14.465 1.00 24.78 511 ARG B C 1
ATOM 8557 O O . ARG B 1 535 ? -17.014 -16.982 -14.192 1.00 24.66 511 ARG B O 1
ATOM 8565 N N . PRO B 1 536 ? -18.700 -17.011 -15.708 1.00 24.86 512 PRO B N 1
ATOM 8566 C CA . PRO B 1 536 ? -17.839 -17.286 -16.865 1.00 24.28 512 PRO B CA 1
ATOM 8567 C C . PRO B 1 536 ? -16.803 -16.192 -17.053 1.00 23.51 512 PRO B C 1
ATOM 8568 O O . PRO B 1 536 ? -17.017 -15.033 -16.683 1.00 23.10 512 PRO B O 1
ATOM 8572 N N . VAL B 1 537 ? -15.663 -16.597 -17.597 1.00 22.89 513 VAL B N 1
ATOM 8573 C CA . VAL B 1 537 ? -14.558 -15.698 -17.842 1.00 22.49 513 VAL B CA 1
ATOM 8574 C C . VAL B 1 537 ? -14.168 -15.781 -19.305 1.00 22.29 513 VAL B C 1
ATOM 8575 O O . VAL B 1 537 ? -14.064 -16.864 -19.882 1.00 21.65 513 VAL B O 1
ATOM 8579 N N . THR B 1 538 ? -13.960 -14.620 -19.910 1.00 21.55 514 THR B N 1
ATOM 8580 C CA . THR B 1 538 ? -13.528 -14.545 -21.299 1.00 21.24 514 THR B CA 1
ATOM 8581 C C . THR B 1 538 ? -12.299 -13.660 -21.425 1.00 20.53 514 THR B C 1
ATOM 8582 O O . THR B 1 538 ? -11.808 -13.047 -20.453 1.00 20.60 514 THR B O 1
ATOM 8586 N N . LEU B 1 539 ? -11.810 -13.606 -22.653 1.00 19.26 515 LEU B N 1
ATOM 8587 C CA . LEU B 1 539 ? -10.726 -12.735 -23.075 1.00 18.20 515 LEU B CA 1
ATOM 8588 C C . LEU B 1 539 ? -11.185 -12.234 -24.424 1.00 18.75 515 LEU B C 1
ATOM 8589 O O . LEU B 1 539 ? -11.479 -13.051 -25.272 1.00 19.43 515 LEU B O 1
ATOM 8594 N N . VAL B 1 540 ? -11.287 -10.915 -24.636 1.00 17.73 516 VAL B N 1
ATOM 8595 C CA . VAL B 1 540 ? -11.851 -10.407 -25.885 1.00 18.03 516 VAL B CA 1
ATOM 8596 C C . VAL B 1 540 ? -10.739 -10.369 -26.922 1.00 18.83 516 VAL B C 1
ATOM 8597 O O . VAL B 1 540 ? -9.695 -9.734 -26.721 1.00 19.50 516 VAL B O 1
ATOM 8601 N N . CYS B 1 541 ? -10.946 -11.091 -28.018 1.00 18.40 517 CYS B N 1
ATOM 8602 C CA . CYS B 1 541 ? -9.885 -11.337 -28.972 1.00 18.71 517 CYS B CA 1
ATOM 8603 C C . CYS B 1 541 ? -9.934 -10.392 -30.174 1.00 18.09 517 CYS B C 1
ATOM 8604 O O . CYS B 1 541 ? -10.943 -10.267 -30.830 1.00 18.52 517 CYS B O 1
ATOM 8607 N N . CYS B 1 542 ? -8.805 -9.778 -30.514 1.00 19.00 518 CYS B N 1
ATOM 8608 C CA . CYS B 1 542 ? -8.741 -8.933 -31.711 1.00 20.66 518 CYS B CA 1
ATOM 8609 C C . CYS B 1 542 ? -8.524 -9.752 -32.991 1.00 18.42 518 CYS B C 1
ATOM 8610 O O . CYS B 1 542 ? -7.895 -10.810 -32.954 1.00 19.19 518 CYS B O 1
ATOM 8613 N N . GLN B 1 543 ? -9.042 -9.264 -34.120 1.00 18.87 519 GLN B N 1
ATOM 8614 C CA . GLN B 1 543 ? -8.871 -9.947 -35.393 1.00 18.60 519 GLN B CA 1
ATOM 8615 C C . GLN B 1 543 ? -7.465 -10.485 -35.514 1.00 19.62 519 GLN B C 1
ATOM 8616 O O . GLN B 1 543 ? -6.529 -9.707 -35.421 1.00 20.25 519 GLN B O 1
ATOM 8622 N N . ASN B 1 544 ? -7.306 -11.788 -35.694 1.00 19.06 520 ASN B N 1
ATOM 8623 C CA . ASN B 1 544 ? -5.968 -12.353 -35.727 1.00 20.33 520 ASN B CA 1
ATOM 8624 C C . ASN B 1 544 ? -5.966 -13.655 -36.540 1.00 20.64 520 ASN B C 1
ATOM 8625 O O . ASN B 1 544 ? -6.989 -14.027 -37.148 1.00 19.42 520 ASN B O 1
ATOM 8630 N N . ASP B 1 545 ? -4.825 -14.328 -36.582 1.00 21.35 521 ASP B N 1
ATOM 8631 C CA . ASP B 1 545 ? -4.759 -15.651 -37.202 1.00 21.27 521 ASP B CA 1
ATOM 8632 C C . ASP B 1 545 ? -5.292 -16.646 -36.171 1.00 21.10 521 ASP B C 1
ATOM 8633 O O . ASP B 1 545 ? -4.560 -17.124 -35.291 1.00 21.70 521 ASP B O 1
ATOM 8638 N N . TYR B 1 546 ? -6.588 -16.911 -36.251 1.00 21.19 522 TYR B N 1
ATOM 8639 C CA . TYR B 1 546 ? -7.267 -17.753 -35.275 1.00 21.74 522 TYR B CA 1
ATOM 8640 C C . TYR B 1 546 ? -6.683 -19.177 -35.286 1.00 23.74 522 TYR B C 1
ATOM 8641 O O . TYR B 1 546 ? -6.810 -19.902 -34.285 1.00 24.54 522 TYR B O 1
ATOM 8650 N N . THR B 1 547 ? -6.004 -19.565 -36.371 1.00 23.97 523 THR B N 1
ATOM 8651 C CA . THR B 1 547 ? -5.466 -20.922 -36.417 1.00 26.01 523 THR B CA 1
ATOM 8652 C C . THR B 1 547 ? -4.196 -21.059 -35.587 1.00 27.08 523 THR B C 1
ATOM 8653 O O . THR B 1 547 ? -3.855 -22.176 -35.222 1.00 28.33 523 THR B O 1
ATOM 8657 N N . THR B 1 548 ? -3.503 -19.964 -35.256 1.00 25.91 524 THR B N 1
ATOM 8658 C CA . THR B 1 548 ? -2.293 -20.106 -34.418 1.00 25.43 524 THR B CA 1
ATOM 8659 C C . THR B 1 548 ? -2.475 -19.541 -33.002 1.00 25.66 524 THR B C 1
ATOM 8660 O O . THR B 1 548 ? -1.683 -19.848 -32.102 1.00 26.28 524 THR B O 1
ATOM 8664 N N . ASP B 1 549 ? -3.532 -18.767 -32.788 1.00 25.38 525 ASP B N 1
ATOM 8665 C CA . ASP B 1 549 ? -3.987 -18.393 -31.440 1.00 25.01 525 ASP B CA 1
ATOM 8666 C C . ASP B 1 549 ? -4.408 -19.670 -30.696 1.00 25.33 525 ASP B C 1
ATOM 8667 O O . ASP B 1 549 ? -5.329 -20.346 -31.143 1.00 27.14 525 ASP B O 1
ATOM 8672 N N . ILE B 1 550 ? -3.763 -20.011 -29.574 1.00 25.73 526 ILE B N 1
ATOM 8673 C CA . ILE B 1 550 ? -4.193 -21.209 -28.818 1.00 26.61 526 ILE B CA 1
ATOM 8674 C C . ILE B 1 550 ? -4.848 -20.850 -27.489 1.00 26.05 526 ILE B C 1
ATOM 8675 O O . ILE B 1 550 ? -5.183 -21.737 -26.689 1.00 27.49 526 ILE B O 1
ATOM 8680 N N . THR B 1 551 ? -5.080 -19.560 -27.271 1.00 24.24 527 THR B N 1
ATOM 8681 C CA . THR B 1 551 ? -5.622 -19.076 -25.996 1.00 24.04 527 THR B CA 1
ATOM 8682 C C . THR B 1 551 ? -7.127 -18.786 -26.042 1.00 23.67 527 THR B C 1
ATOM 8683 O O . THR B 1 551 ? -7.864 -19.194 -25.128 1.00 24.68 527 THR B O 1
ATOM 8687 N N . GLU B 1 552 ? -7.600 -18.104 -27.086 1.00 22.51 528 GLU B N 1
ATOM 8688 C CA . GLU B 1 552 ? -8.998 -17.672 -27.104 1.00 22.11 528 GLU B CA 1
ATOM 8689 C C . GLU B 1 552 ? -9.968 -18.850 -26.966 1.00 23.11 528 GLU B C 1
ATOM 8690 O O . GLU B 1 552 ? -10.982 -18.772 -26.247 1.00 22.74 528 GLU B O 1
ATOM 8696 N N . ARG B 1 553 ? -9.649 -19.948 -27.649 1.00 24.02 529 ARG B N 1
ATOM 8697 C CA . ARG B 1 553 ? -10.540 -21.102 -27.687 1.00 25.79 529 ARG B CA 1
ATOM 8698 C C . ARG B 1 553 ? -10.687 -21.812 -26.334 1.00 26.46 529 ARG B C 1
ATOM 8699 O O . ARG B 1 553 ? -11.562 -22.678 -26.178 1.00 27.18 529 ARG B O 1
ATOM 8707 N N . THR B 1 554 ? -9.855 -21.436 -25.358 1.00 25.75 530 THR B N 1
ATOM 8708 C CA . THR B 1 554 ? -9.908 -22.058 -24.045 1.00 25.38 530 THR B CA 1
ATOM 8709 C C . THR B 1 554 ? -10.759 -21.263 -23.080 1.00 25.61 530 THR B C 1
ATOM 8710 O O . THR B 1 554 ? -10.936 -21.692 -21.940 1.00 26.14 530 THR B O 1
ATOM 8714 N N . MET B 1 555 ? -11.288 -20.118 -23.518 1.00 24.53 531 MET B N 1
ATOM 8715 C CA . MET B 1 555 ? -12.119 -19.291 -22.645 1.00 24.68 531 MET B CA 1
ATOM 8716 C C . MET B 1 555 ? -13.517 -19.914 -22.479 1.00 25.00 531 MET B C 1
ATOM 8717 O O . MET B 1 555 ? -13.875 -20.819 -23.235 1.00 25.56 531 MET B O 1
ATOM 8722 N N . ASP B 1 556 ? -14.297 -19.449 -21.497 1.00 23.44 532 ASP B N 1
ATOM 8723 C CA . ASP B 1 556 ? -15.604 -20.053 -21.235 1.00 24.38 532 ASP B CA 1
ATOM 8724 C C . ASP B 1 556 ? -16.609 -19.683 -22.320 1.00 24.92 532 ASP B C 1
ATOM 8725 O O . ASP B 1 556 ? -17.433 -20.520 -22.721 1.00 25.84 532 ASP B O 1
ATOM 8730 N N . VAL B 1 557 ? -16.519 -18.441 -22.795 1.00 23.83 533 VAL B N 1
ATOM 8731 C CA . VAL B 1 557 ? -17.239 -17.969 -23.961 1.00 22.55 533 VAL B CA 1
ATOM 8732 C C . VAL B 1 557 ? -16.177 -17.383 -24.865 1.00 21.78 533 VAL B C 1
ATOM 8733 O O . VAL B 1 557 ? -15.265 -16.700 -24.388 1.00 22.12 533 VAL B O 1
ATOM 8737 N N . VAL B 1 558 ? -16.275 -17.670 -26.153 1.00 20.63 534 VAL B N 1
ATOM 8738 C CA . VAL B 1 558 ? -15.381 -17.086 -27.139 1.00 21.05 534 VAL B CA 1
ATOM 8739 C C . VAL B 1 558 ? -15.941 -15.726 -27.577 1.00 20.06 534 VAL B C 1
ATOM 8740 O O . VAL B 1 558 ? -17.094 -15.625 -28.043 1.00 21.74 534 VAL B O 1
ATOM 8744 N N . CYS B 1 559 ? -15.154 -14.676 -27.344 1.00 18.18 535 CYS B N 1
ATOM 8745 C CA . CYS B 1 559 ? -15.569 -13.299 -27.621 1.00 17.57 535 CYS B CA 1
ATOM 8746 C C . CYS B 1 559 ? -14.635 -12.744 -28.651 1.00 17.56 535 CYS B C 1
ATOM 8747 O O . CYS B 1 559 ? -13.439 -12.571 -28.364 1.00 19.33 535 CYS B O 1
ATOM 8750 N N . ILE B 1 560 ? -15.150 -12.473 -29.852 1.00 17.25 536 ILE B N 1
ATOM 8751 C CA . ILE B 1 560 ? -14.279 -12.047 -30.940 1.00 17.69 536 ILE B CA 1
ATOM 8752 C C . ILE B 1 560 ? -14.620 -10.656 -31.469 1.00 15.39 536 ILE B C 1
ATOM 8753 O O . ILE B 1 560 ? -15.813 -10.284 -31.636 1.00 15.67 536 ILE B O 1
ATOM 8758 N N . ASN B 1 561 ? -13.555 -9.892 -31.732 1.00 15.22 537 ASN B N 1
ATOM 8759 C CA . ASN B 1 561 ? -13.638 -8.625 -32.419 1.00 14.73 537 ASN B CA 1
ATOM 8760 C C . ASN B 1 561 ? -13.259 -8.861 -33.870 1.00 15.74 537 ASN B C 1
ATOM 8761 O O . ASN B 1 561 ? -12.132 -9.304 -34.152 1.00 17.28 537 ASN B O 1
ATOM 8766 N N . ARG B 1 562 ? -14.158 -8.558 -34.801 1.00 15.37 538 ARG B N 1
ATOM 8767 C CA . ARG B 1 562 ? -13.857 -8.829 -36.209 1.00 14.47 538 ARG B CA 1
ATOM 8768 C C . ARG B 1 562 ? -14.315 -7.665 -37.068 1.00 14.34 538 ARG B C 1
ATOM 8769 O O . ARG B 1 562 ? -15.426 -7.158 -36.872 1.00 15.61 538 ARG B O 1
ATOM 8777 N N . TYR B 1 563 ? -13.494 -7.304 -38.054 1.00 13.75 539 TYR B N 1
ATOM 8778 C CA . TYR B 1 563 ? -13.789 -6.153 -38.913 1.00 13.34 539 TYR B CA 1
ATOM 8779 C C . TYR B 1 563 ? -13.659 -6.517 -40.387 1.00 12.85 539 TYR B C 1
ATOM 8780 O O . TYR B 1 563 ? -13.132 -5.751 -41.206 1.00 13.89 539 TYR B O 1
ATOM 8789 N N . TYR B 1 564 ? -14.120 -7.720 -40.717 1.00 13.24 540 TYR B N 1
ATOM 8790 C CA . TYR B 1 564 ? -14.226 -8.122 -42.117 1.00 13.79 540 TYR B CA 1
ATOM 8791 C C . TYR B 1 564 ? -15.019 -7.097 -42.916 1.00 13.37 540 TYR B C 1
ATOM 8792 O O . TYR B 1 564 ? -16.125 -6.734 -42.537 1.00 15.08 540 TYR B O 1
ATOM 8801 N N . GLY B 1 565 ? -14.469 -6.632 -44.038 1.00 12.72 541 GLY B N 1
ATOM 8802 C CA . GLY B 1 565 ? -15.151 -5.633 -44.848 1.00 13.45 541 GLY B CA 1
ATOM 8803 C C . GLY B 1 565 ? -14.857 -4.207 -44.441 1.00 13.45 541 GLY B C 1
ATOM 8804 O O . GLY B 1 565 ? -15.238 -3.290 -45.192 1.00 14.97 541 GLY B O 1
ATOM 8805 N N . TRP B 1 566 ? -14.207 -3.995 -43.280 1.00 12.80 542 TRP B N 1
ATOM 8806 C CA . TRP B 1 566 ? -13.784 -2.628 -42.897 1.00 11.98 542 TRP B CA 1
ATOM 8807 C C . TRP B 1 566 ? -12.249 -2.509 -42.962 1.00 12.64 542 TRP B C 1
ATOM 8808 O O . TRP B 1 566 ? -11.708 -1.853 -43.867 1.00 13.37 542 TRP B O 1
ATOM 8819 N N . TYR B 1 567 ? -11.541 -3.186 -42.057 1.00 12.38 543 TYR B N 1
ATOM 8820 C CA . TYR B 1 567 ? -10.075 -3.127 -42.077 1.00 12.87 543 TYR B CA 1
ATOM 8821 C C . TYR B 1 567 ? -9.453 -4.089 -43.087 1.00 13.98 543 TYR B C 1
ATOM 8822 O O . TYR B 1 567 ? -8.251 -4.034 -43.338 1.00 15.29 543 TYR B O 1
ATOM 8831 N N . ASN B 1 568 ? -10.250 -5.002 -43.634 1.00 14.61 544 ASN B N 1
ATOM 8832 C CA . ASN B 1 568 ? -9.782 -5.899 -44.695 1.00 14.90 544 ASN B CA 1
ATOM 8833 C C . ASN B 1 568 ? -10.954 -6.078 -45.662 1.00 14.91 544 ASN B C 1
ATOM 8834 O O . ASN B 1 568 ? -12.095 -5.729 -45.309 1.00 14.65 544 ASN B O 1
ATOM 8839 N N . LEU B 1 569 ? -10.679 -6.575 -46.870 1.00 14.98 545 LEU B N 1
ATOM 8840 C CA . LEU B 1 569 ? -11.723 -6.755 -47.891 1.00 14.21 545 LEU B CA 1
ATOM 8841 C C . LEU B 1 569 ? -12.585 -5.487 -47.974 1.00 14.68 545 LEU B C 1
ATOM 8842 O O . LEU B 1 569 ? -13.816 -5.553 -48.049 1.00 15.00 545 LEU B O 1
ATOM 8847 N N . SER B 1 570 ? -11.925 -4.333 -47.936 1.00 14.85 546 SER B N 1
ATOM 8848 C CA . SER B 1 570 ? -12.610 -3.085 -47.583 1.00 14.22 546 SER B CA 1
ATOM 8849 C C . SER B 1 570 ? -13.732 -2.739 -48.542 1.00 14.61 546 SER B C 1
ATOM 8850 O O . SER B 1 570 ? -13.509 -2.624 -49.765 1.00 16.11 546 SER B O 1
ATOM 8853 N N . GLY B 1 571 ? -14.940 -2.604 -47.989 1.00 12.90 547 GLY B N 1
ATOM 8854 C CA . GLY B 1 571 ? -16.091 -2.168 -48.766 1.00 14.16 547 GLY B CA 1
ATOM 8855 C C . GLY B 1 571 ? -16.759 -3.265 -49.561 1.00 15.01 547 GLY B C 1
ATOM 8856 O O . GLY B 1 571 ? -17.766 -3.019 -50.218 1.00 17.23 547 GLY B O 1
ATOM 8857 N N . ASP B 1 572 ? -16.190 -4.463 -49.536 1.00 14.49 548 ASP B N 1
ATOM 8858 C CA . ASP B 1 572 ? -16.704 -5.595 -50.322 1.00 13.36 548 ASP B CA 1
ATOM 8859 C C . ASP B 1 572 ? -17.463 -6.521 -49.398 1.00 14.84 548 ASP B C 1
ATOM 8860 O O . ASP B 1 572 ? -16.876 -7.412 -48.780 1.00 15.75 548 ASP B O 1
ATOM 8865 N N . LEU B 1 573 ? -18.763 -6.309 -49.279 1.00 14.63 549 LEU B N 1
ATOM 8866 C CA . LEU B 1 573 ? -19.523 -7.069 -48.285 1.00 14.10 549 LEU B CA 1
ATOM 8867 C C . LEU B 1 573 ? -19.680 -8.548 -48.673 1.00 14.99 549 LEU B C 1
ATOM 8868 O O . LEU B 1 573 ? -19.780 -9.422 -47.805 1.00 15.21 549 LEU B O 1
ATOM 8873 N N . ASP B 1 574 ? -19.716 -8.854 -49.967 1.00 14.71 550 ASP B N 1
ATOM 8874 C CA . ASP B 1 574 ? -19.747 -10.257 -50.368 1.00 15.57 550 ASP B CA 1
ATOM 8875 C C . ASP B 1 574 ? -18.486 -10.975 -49.887 1.00 16.21 550 ASP B C 1
ATOM 8876 O O . ASP B 1 574 ? -18.560 -12.060 -49.284 1.00 16.79 550 ASP B O 1
ATOM 8881 N N . ALA B 1 575 ? -17.330 -10.371 -50.146 1.00 15.40 551 ALA B N 1
ATOM 8882 C CA . ALA B 1 575 ? -16.065 -10.989 -49.729 1.00 15.65 551 ALA B CA 1
ATOM 8883 C C . ALA B 1 575 ? -15.992 -11.052 -48.205 1.00 15.53 551 ALA B C 1
ATOM 8884 O O . ALA B 1 575 ? -15.538 -12.036 -47.645 1.00 15.79 551 ALA B O 1
ATOM 8886 N N . ALA B 1 576 ? -16.441 -9.992 -47.540 1.00 15.41 552 ALA B N 1
ATOM 8887 C CA . ALA B 1 576 ? -16.415 -9.953 -46.076 1.00 15.98 552 ALA B CA 1
ATOM 8888 C C . ALA B 1 576 ? -17.215 -11.110 -45.481 1.00 15.60 552 ALA B C 1
ATOM 8889 O O . ALA B 1 576 ? -16.784 -11.752 -44.523 1.00 16.39 552 ALA B O 1
ATOM 8891 N N . CYS B 1 577 ? -18.403 -11.353 -46.040 1.00 15.08 553 CYS B N 1
ATOM 8892 C CA . CYS B 1 577 ? -19.251 -12.425 -45.525 1.00 15.99 553 CYS B CA 1
ATOM 8893 C C . CYS B 1 577 ? -18.656 -13.795 -45.839 1.00 17.17 553 CYS B C 1
ATOM 8894 O O . CYS B 1 577 ? -18.785 -14.737 -45.041 1.00 17.21 553 CYS B O 1
ATOM 8897 N N . HIS B 1 578 ? -18.015 -13.926 -46.999 1.00 17.39 554 HIS B N 1
ATOM 8898 C CA . HIS B 1 578 ? -17.332 -15.169 -47.338 1.00 18.82 554 HIS B CA 1
ATOM 8899 C C . HIS B 1 578 ? -16.214 -15.439 -46.330 1.00 18.17 554 HIS B C 1
ATOM 8900 O O . HIS B 1 578 ? -16.121 -16.536 -45.763 1.00 18.33 554 HIS B O 1
ATOM 8907 N N . ALA B 1 579 ? -15.400 -14.422 -46.050 1.00 16.79 555 ALA B N 1
ATOM 8908 C CA . ALA B 1 579 ? -14.299 -14.595 -45.081 1.00 16.59 555 ALA B CA 1
ATOM 8909 C C . ALA B 1 579 ? -14.839 -14.906 -43.690 1.00 17.18 555 ALA B C 1
ATOM 8910 O O . ALA B 1 579 ? -14.338 -15.820 -43.005 1.00 18.65 555 ALA B O 1
ATOM 8912 N N . LEU B 1 580 ? -15.848 -14.142 -43.260 1.00 16.67 556 LEU B N 1
ATOM 8913 C CA . LEU B 1 580 ? -16.466 -14.410 -41.960 1.00 16.59 556 LEU B CA 1
ATOM 8914 C C . LEU B 1 580 ? -16.938 -15.852 -41.877 1.00 17.83 556 LEU B C 1
ATOM 8915 O O . LEU B 1 580 ? -16.692 -16.530 -40.881 1.00 18.72 556 LEU B O 1
ATOM 8920 N N . ASN B 1 581 ? -17.629 -16.332 -42.909 1.00 17.56 557 ASN B N 1
ATOM 8921 C CA . ASN B 1 581 ? -18.108 -17.704 -42.858 1.00 18.13 557 ASN B CA 1
ATOM 8922 C C . ASN B 1 581 ? -16.998 -18.744 -42.769 1.00 19.25 557 ASN B C 1
ATOM 8923 O O . ASN B 1 581 ? -17.203 -19.789 -42.151 1.00 20.00 557 ASN B O 1
ATOM 8928 N N . ILE B 1 582 ? -15.846 -18.483 -43.386 1.00 19.66 558 ILE B N 1
ATOM 8929 C CA . ILE B 1 582 ? -14.690 -19.375 -43.256 1.00 20.55 558 ILE B CA 1
ATOM 8930 C C . ILE B 1 582 ? -14.232 -19.405 -41.801 1.00 20.39 558 ILE B C 1
ATOM 8931 O O . ILE B 1 582 ? -14.008 -20.467 -41.236 1.00 20.39 558 ILE B O 1
ATOM 8936 N N . GLU B 1 583 ? -14.137 -18.248 -41.160 1.00 19.17 559 GLU B N 1
ATOM 8937 C CA . GLU B 1 583 ? -13.753 -18.293 -39.757 1.00 19.67 559 GLU B CA 1
ATOM 8938 C C . GLU B 1 583 ? -14.879 -18.910 -38.874 1.00 20.11 559 GLU B C 1
ATOM 8939 O O . GLU B 1 583 ? -14.599 -19.618 -37.901 1.00 19.77 559 GLU B O 1
ATOM 8945 N N . LEU B 1 584 ? -16.140 -18.658 -39.207 1.00 20.62 560 LEU B N 1
ATOM 8946 C CA . LEU B 1 584 ? -17.229 -19.282 -38.456 1.00 20.53 560 LEU B CA 1
ATOM 8947 C C . LEU B 1 584 ? -17.161 -20.813 -38.560 1.00 21.83 560 LEU B C 1
ATOM 8948 O O . LEU B 1 584 ? -17.433 -21.525 -37.572 1.00 22.43 560 LEU B O 1
ATOM 8953 N N . ASP B 1 585 ? -16.758 -21.327 -39.721 1.00 22.60 561 ASP B N 1
ATOM 8954 C CA . ASP B 1 585 ? -16.583 -22.777 -39.881 1.00 24.28 561 ASP B CA 1
ATOM 8955 C C . ASP B 1 585 ? -15.519 -23.286 -38.918 1.00 23.55 561 ASP B C 1
ATOM 8956 O O . ASP B 1 585 ? -15.656 -24.374 -38.359 1.00 24.62 561 ASP B O 1
ATOM 8961 N N . PHE B 1 586 ? -14.461 -22.506 -38.720 1.00 23.66 562 PHE B N 1
ATOM 8962 C CA . PHE B 1 586 ? -13.438 -22.850 -37.732 1.00 23.18 562 PHE B CA 1
ATOM 8963 C C . PHE B 1 586 ? -14.032 -22.950 -36.319 1.00 23.84 562 PHE B C 1
ATOM 8964 O O . PHE B 1 586 ? -13.825 -23.939 -35.611 1.00 25.14 562 PHE B O 1
ATOM 8972 N N . TRP B 1 587 ? -14.794 -21.938 -35.917 1.00 23.92 563 TRP B N 1
ATOM 8973 C CA . TRP B 1 587 ? -15.331 -21.913 -34.561 1.00 23.62 563 TRP B CA 1
ATOM 8974 C C . TRP B 1 587 ? -16.405 -22.965 -34.354 1.00 25.26 563 TRP B C 1
ATOM 8975 O O . TRP B 1 587 ? -16.618 -23.433 -33.230 1.00 25.48 563 TRP B O 1
ATOM 8986 N N . GLU B 1 588 ? -17.081 -23.337 -35.441 1.00 26.32 564 GLU B N 1
ATOM 8987 C CA . GLU B 1 588 ? -18.118 -24.346 -35.364 1.00 28.88 564 GLU B CA 1
ATOM 8988 C C . GLU B 1 588 ? -17.536 -25.650 -34.839 1.00 30.91 564 GLU B C 1
ATOM 8989 O O . GLU B 1 588 ? -18.173 -26.336 -34.058 1.00 31.17 564 GLU B O 1
ATOM 8995 N N . ASN B 1 589 ? -16.330 -25.981 -35.288 1.00 32.64 565 ASN B N 1
ATOM 8996 C CA . ASN B 1 589 ? -15.602 -27.184 -34.858 1.00 36.04 565 ASN B CA 1
ATOM 8997 C C . ASN B 1 589 ? -15.065 -27.133 -33.437 1.00 36.10 565 ASN B C 1
ATOM 8998 O O . ASN B 1 589 ? -14.900 -28.172 -32.793 1.00 38.05 565 ASN B O 1
ATOM 9003 N N . ILE B 1 590 ? -14.734 -25.933 -32.966 1.00 35.26 566 ILE B N 1
ATOM 9004 C CA . ILE B 1 590 ? -14.162 -25.766 -31.633 1.00 33.52 566 ILE B CA 1
ATOM 9005 C C . ILE B 1 590 ? -15.228 -26.135 -30.590 1.00 33.82 566 ILE B C 1
ATOM 9006 O O . ILE B 1 590 ? -14.928 -26.765 -29.572 1.00 34.81 566 ILE B O 1
ATOM 9011 N N . GLY B 1 591 ? -16.487 -25.810 -30.879 1.00 32.86 567 GLY B N 1
ATOM 9012 C CA . GLY B 1 591 ? -17.583 -26.264 -30.038 1.00 32.31 567 GLY B CA 1
ATOM 9013 C C . GLY B 1 591 ? -17.814 -25.456 -28.779 1.00 32.09 567 GLY B C 1
ATOM 9014 O O . GLY B 1 591 ? -18.412 -25.949 -27.836 1.00 33.07 567 GLY B O 1
ATOM 9015 N N . LYS B 1 592 ? -17.367 -24.206 -28.777 1.00 31.03 568 LYS B N 1
ATOM 9016 C CA . LYS B 1 592 ? -17.635 -23.286 -27.674 1.00 30.65 568 LYS B CA 1
ATOM 9017 C C . LYS B 1 592 ? -18.779 -22.340 -28.034 1.00 28.20 568 LYS B C 1
ATOM 9018 O O . LYS B 1 592 ? -19.056 -22.134 -29.218 1.00 30.37 568 LYS B O 1
ATOM 9024 N N . PRO B 1 593 ? -19.437 -21.729 -27.035 1.00 24.98 569 PRO B N 1
ATOM 9025 C CA . PRO B 1 593 ? -20.335 -20.630 -27.448 1.00 22.92 569 PRO B CA 1
ATOM 9026 C C . PRO B 1 593 ? -19.494 -19.451 -27.916 1.00 21.99 569 PRO B C 1
ATOM 9027 O O . PRO B 1 593 ? -18.463 -19.142 -27.309 1.00 22.72 569 PRO B O 1
ATOM 9031 N N . VAL B 1 594 ? -19.963 -18.765 -28.950 1.00 20.52 570 VAL B N 1
ATOM 9032 C CA . VAL B 1 594 ? -19.195 -17.672 -29.539 1.00 19.85 570 VAL B CA 1
ATOM 9033 C C . VAL B 1 594 ? -20.066 -16.438 -29.666 1.00 20.04 570 VAL B C 1
ATOM 9034 O O . VAL B 1 594 ? -21.260 -16.539 -29.959 1.00 21.09 570 VAL B O 1
ATOM 9038 N N . MET B 1 595 ? -19.492 -15.264 -29.437 1.00 19.88 571 MET B N 1
ATOM 9039 C CA . MET B 1 595 ? -20.232 -14.031 -29.727 1.00 18.49 571 MET B CA 1
ATOM 9040 C C . MET B 1 595 ? -19.315 -12.955 -30.268 1.00 17.37 571 MET B C 1
ATOM 9041 O O . MET B 1 595 ? -18.091 -12.976 -30.015 1.00 17.46 571 MET B O 1
ATOM 9046 N N . PHE B 1 596 ? -19.894 -12.040 -31.035 1.00 17.88 572 PHE B N 1
ATOM 9047 C CA . PHE B 1 596 ? -19.188 -10.798 -31.354 1.00 16.91 572 PHE B CA 1
ATOM 9048 C C . PHE B 1 596 ? -19.112 -9.899 -30.134 1.00 17.45 572 PHE B C 1
ATOM 9049 O O . PHE B 1 596 ? -20.125 -9.693 -29.439 1.00 18.62 572 PHE B O 1
ATOM 9057 N N . THR B 1 597 ? -17.935 -9.333 -29.891 1.00 15.27 573 THR B N 1
ATOM 9058 C CA . THR B 1 597 ? -17.843 -8.222 -28.937 1.00 15.06 573 THR B CA 1
ATOM 9059 C C . THR B 1 597 ? -17.478 -6.897 -29.641 1.00 14.68 573 THR B C 1
ATOM 9060 O O . THR B 1 597 ? -17.601 -5.823 -29.045 1.00 16.73 573 THR B O 1
ATOM 9064 N N . GLU B 1 598 ? -16.998 -6.976 -30.886 1.00 14.71 574 GLU B N 1
ATOM 9065 C CA . GLU B 1 598 ? -16.818 -5.798 -31.740 1.00 14.58 574 GLU B CA 1
ATOM 9066 C C . GLU B 1 598 ? -16.987 -6.149 -33.200 1.00 14.03 574 GLU B C 1
ATOM 9067 O O . GLU B 1 598 ? -16.522 -7.217 -33.640 1.00 16.35 574 GLU B O 1
ATOM 9073 N N . TYR B 1 599 ? -17.631 -5.249 -33.946 1.00 12.90 575 TYR B N 1
ATOM 9074 C CA . TYR B 1 599 ? -17.641 -5.244 -35.416 1.00 13.22 575 TYR B CA 1
ATOM 9075 C C . TYR B 1 599 ? -18.369 -3.978 -35.806 1.00 12.98 575 TYR B C 1
ATOM 9076 O O . TYR B 1 599 ? -19.347 -3.585 -35.150 1.00 13.88 575 TYR B O 1
ATOM 9085 N N . GLY B 1 600 ? -17.902 -3.311 -36.852 1.00 13.36 576 GLY B N 1
ATOM 9086 C CA . GLY B 1 600 ? -18.522 -2.045 -37.210 1.00 13.42 576 GLY B CA 1
ATOM 9087 C C . GLY B 1 600 ? -17.757 -1.287 -38.270 1.00 12.86 576 GLY B C 1
ATOM 9088 O O . GLY B 1 600 ? -16.801 -1.822 -38.864 1.00 14.07 576 GLY B O 1
ATOM 9089 N N . ALA B 1 601 ? -18.145 -0.033 -38.469 1.00 11.47 577 ALA B N 1
ATOM 9090 C CA . ALA B 1 601 ? -17.687 0.749 -39.617 1.00 10.71 577 ALA B CA 1
ATOM 9091 C C . ALA B 1 601 ? -17.747 2.212 -39.261 1.00 10.74 577 ALA B C 1
ATOM 9092 O O . ALA B 1 601 ? -18.807 2.670 -38.799 1.00 11.71 577 ALA B O 1
ATOM 9094 N N . ASP B 1 602 ? -16.660 2.965 -39.450 1.00 11.02 578 ASP B N 1
ATOM 9095 C CA . ASP B 1 602 ? -16.747 4.402 -39.130 1.00 10.46 578 ASP B CA 1
ATOM 9096 C C . ASP B 1 602 ? -17.757 5.058 -40.033 1.00 10.33 578 ASP B C 1
ATOM 9097 O O . ASP B 1 602 ? -17.817 4.771 -41.256 1.00 10.74 578 ASP B O 1
ATOM 9102 N N . THR B 1 603 ? -18.545 5.954 -39.441 1.00 9.64 579 THR B N 1
ATOM 9103 C CA . THR B 1 603 ? -19.709 6.497 -40.124 1.00 9.71 579 THR B CA 1
ATOM 9104 C C . THR B 1 603 ? -19.916 7.934 -39.734 1.00 9.47 579 THR B C 1
ATOM 9105 O O . THR B 1 603 ? -20.049 8.248 -38.534 1.00 10.75 579 THR B O 1
ATOM 9109 N N . ILE B 1 604 ? -19.881 8.832 -40.713 1.00 10.05 580 ILE B N 1
ATOM 9110 C CA . ILE B 1 604 ? -20.112 10.236 -40.420 1.00 10.97 580 ILE B CA 1
ATOM 9111 C C . ILE B 1 604 ? -21.580 10.535 -40.659 1.00 11.50 580 ILE B C 1
ATOM 9112 O O . ILE B 1 604 ? -22.057 10.433 -41.798 1.00 11.46 580 ILE B O 1
ATOM 9117 N N . GLU B 1 605 ? -22.317 10.883 -39.601 1.00 11.00 581 GLU B N 1
ATOM 9118 C CA . GLU B 1 605 ? -23.718 11.206 -39.790 1.00 10.37 581 GLU B CA 1
ATOM 9119 C C . GLU B 1 605 ? -23.854 12.279 -40.867 1.00 10.62 581 GLU B C 1
ATOM 9120 O O . GLU B 1 605 ? -23.062 13.238 -40.928 1.00 12.01 581 GLU B O 1
ATOM 9126 N N . GLY B 1 606 ? -24.850 12.091 -41.742 1.00 10.76 582 GLY B N 1
ATOM 9127 C CA . GLY B 1 606 ? -25.091 13.027 -42.822 1.00 10.51 582 GLY B CA 1
ATOM 9128 C C . GLY B 1 606 ? -24.429 12.678 -44.134 1.00 10.73 582 GLY B C 1
ATOM 9129 O O . GLY B 1 606 ? -24.758 13.301 -45.143 1.00 11.82 582 GLY B O 1
ATOM 9130 N N . ILE B 1 607 ? -23.442 11.778 -44.118 1.00 9.93 583 ILE B N 1
ATOM 9131 C CA . ILE B 1 607 ? -22.864 11.296 -45.380 1.00 9.88 583 ILE B CA 1
ATOM 9132 C C . ILE B 1 607 ? -23.763 10.177 -45.902 1.00 9.73 583 ILE B C 1
ATOM 9133 O O . ILE B 1 607 ? -24.004 9.184 -45.208 1.00 11.55 583 ILE B O 1
ATOM 9138 N N . HIS B 1 608 ? -24.281 10.366 -47.124 1.00 10.36 584 HIS B N 1
ATOM 9139 C CA . HIS B 1 608 ? -25.267 9.462 -47.697 1.00 10.26 584 HIS B CA 1
ATOM 9140 C C . HIS B 1 608 ? -24.890 9.071 -49.119 1.00 10.08 584 HIS B C 1
ATOM 9141 O O . HIS B 1 608 ? -24.289 9.869 -49.859 1.00 11.49 584 HIS B O 1
ATOM 9148 N N . GLY B 1 609 ? -25.285 7.870 -49.514 1.00 10.17 585 GLY B N 1
ATOM 9149 C CA . GLY B 1 609 ? -25.136 7.421 -50.890 1.00 9.93 585 GLY B CA 1
ATOM 9150 C C . GLY B 1 609 ? -26.215 6.440 -51.273 1.00 10.04 585 GLY B C 1
ATOM 9151 O O . GLY B 1 609 ? -26.684 5.662 -50.427 1.00 12.63 585 GLY B O 1
ATOM 9152 N N . THR B 1 610 ? -26.611 6.437 -52.552 1.00 10.00 586 THR B N 1
ATOM 9153 C CA . THR B 1 610 ? -27.560 5.423 -52.995 1.00 10.71 586 THR B CA 1
ATOM 9154 C C . THR B 1 610 ? -26.926 4.027 -52.959 1.00 11.86 586 THR B C 1
ATOM 9155 O O . THR B 1 610 ? -27.617 3.055 -52.721 1.00 13.27 586 THR B O 1
ATOM 9159 N N . HIS B 1 611 ? -25.616 3.936 -53.192 1.00 11.96 587 HIS B N 1
ATOM 9160 C CA . HIS B 1 611 ? -24.870 2.691 -53.032 1.00 13.41 587 HIS B CA 1
ATOM 9161 C C . HIS B 1 611 ? -23.783 3.017 -52.041 1.00 13.60 587 HIS B C 1
ATOM 9162 O O . HIS B 1 611 ? -22.708 3.516 -52.403 1.00 16.00 587 HIS B O 1
ATOM 9169 N N . GLY B 1 612 ? -24.120 2.827 -50.780 1.00 14.04 588 GLY B N 1
ATOM 9170 C CA . GLY B 1 612 ? -23.332 3.331 -49.685 1.00 14.97 588 GLY B CA 1
ATOM 9171 C C . GLY B 1 612 ? -21.902 2.851 -49.673 1.00 13.06 588 GLY B C 1
ATOM 9172 O O . GLY B 1 612 ? -21.646 1.647 -49.633 1.00 14.98 588 GLY B O 1
ATOM 9173 N N . GLU B 1 613 ? -20.972 3.796 -49.634 1.00 12.45 589 GLU B N 1
ATOM 9174 C CA . GLU B 1 613 ? -19.553 3.468 -49.520 1.00 11.69 589 GLU B CA 1
ATOM 9175 C C . GLU B 1 613 ? -19.088 3.716 -48.105 1.00 10.93 589 GLU B C 1
ATOM 9176 O O . GLU B 1 613 ? -19.801 4.338 -47.290 1.00 11.74 589 GLU B O 1
ATOM 9182 N N . MET B 1 614 ? -17.882 3.259 -47.805 1.00 10.36 590 MET B N 1
ATOM 9183 C CA . MET B 1 614 ? -17.332 3.444 -46.456 1.00 10.74 590 MET B CA 1
ATOM 9184 C C . MET B 1 614 ? -17.399 4.902 -46.005 1.00 11.57 590 MET B C 1
ATOM 9185 O O . MET B 1 614 ? -17.016 5.807 -46.771 1.00 12.92 590 MET B O 1
ATOM 9190 N N . PHE B 1 615 ? -17.883 5.068 -44.767 1.00 10.31 591 PHE B N 1
ATOM 9191 C CA . PHE B 1 615 ? -18.142 6.318 -44.021 1.00 9.32 591 PHE B CA 1
ATOM 9192 C C . PHE B 1 615 ? -19.566 6.826 -44.207 1.00 9.72 591 PHE B C 1
ATOM 9193 O O . PHE B 1 615 ? -19.995 7.696 -43.430 1.00 10.30 591 PHE B O 1
ATOM 9201 N N . SER B 1 616 ? -20.324 6.275 -45.165 1.00 9.72 592 SER B N 1
ATOM 9202 C CA . SER B 1 616 ? -21.733 6.691 -45.294 1.00 9.97 592 SER B CA 1
ATOM 9203 C C . SER B 1 616 ? -22.628 5.990 -44.270 1.00 10.77 592 SER B C 1
ATOM 9204 O O . SER B 1 616 ? -22.328 4.870 -43.782 1.00 11.10 592 SER B O 1
ATOM 9207 N N . GLU B 1 617 ? -23.750 6.627 -43.960 1.00 9.99 593 GLU B N 1
ATOM 9208 C CA . GLU B 1 617 ? -24.745 5.986 -43.080 1.00 10.36 593 GLU B CA 1
ATOM 9209 C C . GLU B 1 617 ? -25.268 4.676 -43.686 1.00 10.20 593 GLU B C 1
ATOM 9210 O O . GLU B 1 617 ? -25.517 3.700 -42.966 1.00 10.93 593 GLU B O 1
ATOM 9216 N N . GLU B 1 618 ? -25.432 4.647 -45.009 1.00 10.23 594 GLU B N 1
ATOM 9217 C CA . GLU B 1 618 ? -25.949 3.437 -45.670 1.00 10.21 594 GLU B CA 1
ATOM 9218 C C . GLU B 1 618 ? -24.977 2.288 -45.568 1.00 10.56 594 GLU B C 1
ATOM 9219 O O . GLU B 1 618 ? -25.407 1.162 -45.340 1.00 12.15 594 GLU B O 1
ATOM 9225 N N . PHE B 1 619 ? -23.675 2.541 -45.750 1.00 10.65 595 PHE B N 1
ATOM 9226 C CA . PHE B 1 619 ? -22.719 1.427 -45.640 1.00 10.91 595 PHE B CA 1
ATOM 9227 C C . PHE B 1 619 ? -22.782 0.814 -44.232 1.00 10.09 595 PHE B C 1
ATOM 9228 O O . PHE B 1 619 ? -22.762 -0.402 -44.089 1.00 11.91 595 PHE B O 1
ATOM 9236 N N . GLN B 1 620 ? -22.893 1.647 -43.189 1.00 10.67 596 GLN B N 1
ATOM 9237 C CA . GLN B 1 620 ? -22.938 1.093 -41.826 1.00 10.76 596 GLN B CA 1
ATOM 9238 C C . GLN B 1 620 ? -24.177 0.206 -41.630 1.00 11.94 596 GLN B C 1
ATOM 9239 O O . GLN B 1 620 ? -24.090 -0.886 -41.036 1.00 12.45 596 GLN B O 1
ATOM 9245 N N . ARG B 1 621 ? -25.324 0.678 -42.120 1.00 11.86 597 ARG B N 1
ATOM 9246 C CA . ARG B 1 621 ? -26.530 -0.129 -42.063 1.00 12.20 597 ARG B CA 1
ATOM 9247 C C . ARG B 1 621 ? -26.377 -1.429 -42.869 1.00 12.48 597 ARG B C 1
ATOM 9248 O O . ARG B 1 621 ? -26.721 -2.512 -42.395 1.00 13.90 597 ARG B O 1
ATOM 9256 N N . ASP B 1 622 ? -25.845 -1.328 -44.083 1.00 12.49 598 ASP B N 1
ATOM 9257 C CA . ASP B 1 622 ? -25.692 -2.500 -44.952 1.00 12.58 598 ASP B CA 1
ATOM 9258 C C . ASP B 1 622 ? -24.727 -3.491 -44.334 1.00 12.99 598 ASP B C 1
ATOM 9259 O O . ASP B 1 622 ? -24.913 -4.709 -44.464 1.00 14.07 598 ASP B O 1
ATOM 9264 N N . TYR B 1 623 ? -23.688 -2.958 -43.681 1.00 12.81 599 TYR B N 1
ATOM 9265 C CA . TYR B 1 623 ? -22.671 -3.775 -43.006 1.00 12.81 599 TYR B CA 1
ATOM 9266 C C . TYR B 1 623 ? -23.335 -4.706 -41.966 1.00 14.15 599 TYR B C 1
ATOM 9267 O O . TYR B 1 623 ? -23.118 -5.940 -41.960 1.00 14.23 599 TYR B O 1
ATOM 9276 N N . TYR B 1 624 ? -24.133 -4.117 -41.078 1.00 13.56 600 TYR B N 1
ATOM 9277 C CA . TYR B 1 624 ? -24.801 -4.923 -40.061 1.00 13.64 600 TYR B CA 1
ATOM 9278 C C . TYR B 1 624 ? -25.831 -5.843 -40.675 1.00 13.97 600 TYR B C 1
ATOM 9279 O O . TYR B 1 624 ? -25.963 -6.997 -40.236 1.00 15.92 600 TYR B O 1
ATOM 9288 N N . ALA B 1 625 ? -26.557 -5.367 -41.687 1.00 13.22 601 ALA B N 1
ATOM 9289 C CA . ALA B 1 625 ? -27.546 -6.238 -42.309 1.00 14.78 601 ALA B CA 1
ATOM 9290 C C . ALA B 1 625 ? -26.900 -7.502 -42.898 1.00 15.46 601 ALA B C 1
ATOM 9291 O O . ALA B 1 625 ? -27.412 -8.637 -42.719 1.00 16.02 601 ALA B O 1
ATOM 9293 N N . ARG B 1 626 ? -25.777 -7.330 -43.577 1.00 15.55 602 ARG B N 1
ATOM 9294 C CA . ARG B 1 626 ? -25.120 -8.482 -44.210 1.00 15.56 602 ARG B CA 1
ATOM 9295 C C . ARG B 1 626 ? -24.468 -9.417 -43.175 1.00 15.82 602 ARG B C 1
ATOM 9296 O O . ARG B 1 626 ? -24.656 -10.638 -43.228 1.00 16.71 602 ARG B O 1
ATOM 9304 N N . ILE B 1 627 ? -23.693 -8.857 -42.237 1.00 15.17 603 ILE B N 1
ATOM 9305 C CA . ILE B 1 627 ? -22.982 -9.675 -41.268 1.00 15.87 603 ILE B CA 1
ATOM 9306 C C . ILE B 1 627 ? -23.984 -10.414 -40.362 1.00 16.45 603 ILE B C 1
ATOM 9307 O O . ILE B 1 627 ? -23.819 -11.619 -40.089 1.00 16.33 603 ILE B O 1
ATOM 9312 N N . ASN B 1 628 ? -25.046 -9.728 -39.927 1.00 16.29 604 ASN B N 1
ATOM 9313 C CA . ASN B 1 628 ? -25.978 -10.364 -39.004 1.00 17.05 604 ASN B CA 1
ATOM 9314 C C . ASN B 1 628 ? -26.752 -11.492 -39.658 1.00 16.96 604 ASN B C 1
ATOM 9315 O O . ASN B 1 628 ? -27.104 -12.485 -38.977 1.00 17.33 604 ASN B O 1
ATOM 9320 N N . ALA B 1 629 ? -27.013 -11.389 -40.960 1.00 17.39 605 ALA B N 1
ATOM 9321 C CA . ALA B 1 629 ? -27.655 -12.508 -41.664 1.00 17.33 605 ALA B CA 1
ATOM 9322 C C . ALA B 1 629 ? -26.798 -13.765 -41.610 1.00 18.45 605 ALA B C 1
ATOM 9323 O O . ALA B 1 629 ? -27.344 -14.866 -41.556 1.00 18.81 605 ALA B O 1
ATOM 9325 N N . GLU B 1 630 ? -25.468 -13.614 -41.581 1.00 18.88 606 GLU B N 1
ATOM 9326 C CA . GLU B 1 630 ? -24.604 -14.789 -41.546 1.00 18.76 606 GLU B CA 1
ATOM 9327 C C . GLU B 1 630 ? -24.590 -15.419 -40.145 1.00 18.97 606 GLU B C 1
ATOM 9328 O O . GLU B 1 630 ? -24.695 -16.654 -40.016 1.00 19.77 606 GLU B O 1
ATOM 9334 N N . ILE B 1 631 ? -24.482 -14.605 -39.089 1.00 18.60 607 ILE B N 1
ATOM 9335 C CA . ILE B 1 631 ? -24.392 -15.229 -37.755 1.00 18.49 607 ILE B CA 1
ATOM 9336 C C . ILE B 1 631 ? -25.736 -15.820 -37.322 1.00 18.98 607 ILE B C 1
ATOM 9337 O O . ILE B 1 631 ? -25.768 -16.745 -36.512 1.00 19.33 607 ILE B O 1
ATOM 9342 N N . ASP B 1 632 ? -26.838 -15.356 -37.924 1.00 19.34 608 ASP B N 1
ATOM 9343 C CA . ASP B 1 632 ? -28.159 -15.943 -37.644 1.00 19.99 608 ASP B CA 1
ATOM 9344 C C . ASP B 1 632 ? -28.241 -17.414 -38.047 1.00 20.71 608 ASP B C 1
ATOM 9345 O O . ASP B 1 632 ? -29.063 -18.173 -37.518 1.00 21.10 608 ASP B O 1
ATOM 9350 N N . LYS B 1 633 ? -27.393 -17.826 -38.975 1.00 20.92 609 LYS B N 1
ATOM 9351 C CA . LYS B 1 633 ? -27.396 -19.201 -39.463 1.00 21.77 609 LYS B CA 1
ATOM 9352 C C . LYS B 1 633 ? -26.626 -20.167 -38.542 1.00 22.45 609 LYS B C 1
ATOM 9353 O O . LYS B 1 633 ? -26.600 -21.385 -38.797 1.00 23.08 609 LYS B O 1
ATOM 9359 N N . ARG B 1 634 ? -25.979 -19.635 -37.500 1.00 21.50 610 ARG B N 1
ATOM 9360 C CA . ARG B 1 634 ? -25.136 -20.459 -36.608 1.00 21.82 610 ARG B CA 1
ATOM 9361 C C . ARG B 1 634 ? -25.747 -20.581 -35.208 1.00 22.53 610 ARG B C 1
ATOM 9362 O O . ARG B 1 634 ? -25.757 -19.600 -34.450 1.00 23.41 610 ARG B O 1
ATOM 9370 N N . PRO B 1 635 ? -26.213 -21.788 -34.824 1.00 24.46 611 PRO B N 1
ATOM 9371 C CA . PRO B 1 635 ? -26.934 -21.895 -33.550 1.00 25.00 611 PRO B CA 1
ATOM 9372 C C . PRO B 1 635 ? -26.046 -21.707 -32.335 1.00 23.65 611 PRO B C 1
ATOM 9373 O O . PRO B 1 635 ? -26.562 -21.441 -31.265 1.00 25.23 611 PRO B O 1
ATOM 9377 N N . TRP B 1 636 ? -24.739 -21.858 -32.515 1.00 23.09 612 TRP B N 1
ATOM 9378 C CA . TRP B 1 636 ? -23.753 -21.786 -31.430 1.00 22.40 612 TRP B CA 1
ATOM 9379 C C . TRP B 1 636 ? -23.252 -20.357 -31.251 1.00 21.45 612 TRP B C 1
ATOM 9380 O O . TRP B 1 636 ? -22.440 -20.083 -30.372 1.00 22.25 612 TRP B O 1
ATOM 9391 N N . PHE B 1 637 ? -23.736 -19.436 -32.091 1.00 21.05 613 PHE B N 1
ATOM 9392 C CA . PHE B 1 637 ? -23.319 -18.035 -31.997 1.00 20.69 613 PHE B CA 1
ATOM 9393 C C . PHE B 1 637 ? -24.329 -17.307 -31.122 1.00 21.49 613 PHE B C 1
ATOM 9394 O O . PHE B 1 637 ? -25.480 -17.093 -31.550 1.00 22.21 613 PHE B O 1
ATOM 9402 N N . ILE B 1 638 ? -23.937 -16.970 -29.889 1.00 21.81 614 ILE B N 1
ATOM 9403 C CA . ILE B 1 638 ? -24.888 -16.609 -28.845 1.00 21.91 614 ILE B CA 1
ATOM 9404 C C . ILE B 1 638 ? -24.980 -15.133 -28.532 1.00 20.80 614 ILE B C 1
ATOM 9405 O O . ILE B 1 638 ? -25.634 -14.757 -27.560 1.00 21.33 614 ILE B O 1
ATOM 9410 N N . GLY B 1 639 ? -24.369 -14.276 -29.348 1.00 19.18 615 GLY B N 1
ATOM 9411 C CA . GLY B 1 639 ? -24.551 -12.874 -29.078 1.00 18.55 615 GLY B CA 1
ATOM 9412 C C . GLY B 1 639 ? -23.941 -11.958 -30.083 1.00 17.88 615 GLY B C 1
ATOM 9413 O O . GLY B 1 639 ? -23.006 -12.342 -30.788 1.00 18.42 615 GLY B O 1
ATOM 9414 N N . GLU B 1 640 ? -24.474 -10.741 -30.141 1.00 16.87 616 GLU B N 1
ATOM 9415 C CA . GLU B 1 640 ? -23.948 -9.741 -31.055 1.00 16.80 616 GLU B CA 1
ATOM 9416 C C . GLU B 1 640 ? -23.775 -8.453 -30.269 1.00 17.33 616 GLU B C 1
ATOM 9417 O O . GLU B 1 640 ? -24.751 -7.745 -29.967 1.00 18.64 616 GLU B O 1
ATOM 9423 N N . GLN B 1 641 ? -22.527 -8.190 -29.885 1.00 16.21 617 GLN B N 1
ATOM 9424 C CA . GLN B 1 641 ? -22.158 -6.893 -29.343 1.00 16.63 617 GLN B CA 1
ATOM 9425 C C . GLN B 1 641 ? -21.306 -6.197 -30.380 1.00 15.23 617 GLN B C 1
ATOM 9426 O O . GLN B 1 641 ? -20.216 -6.674 -30.753 1.00 15.67 617 GLN B O 1
ATOM 9432 N N . LEU B 1 642 ? -21.827 -5.090 -30.884 1.00 15.10 618 LEU B N 1
ATOM 9433 C CA . LEU B 1 642 ? -21.154 -4.369 -31.957 1.00 14.53 618 LEU B CA 1
ATOM 9434 C C . LEU B 1 642 ? -20.179 -3.314 -31.392 1.00 14.39 618 LEU B C 1
ATOM 9435 O O . LEU B 1 642 ? -20.171 -3.042 -30.177 1.00 14.37 618 LEU B O 1
ATOM 9440 N N . TRP B 1 643 ? -19.369 -2.714 -32.268 1.00 14.10 619 TRP B N 1
ATOM 9441 C CA . TRP B 1 643 ? -18.546 -1.568 -31.879 1.00 12.79 619 TRP B CA 1
ATOM 9442 C C . TRP B 1 643 ? -19.030 -0.386 -32.700 1.00 12.53 619 TRP B C 1
ATOM 9443 O O . TRP B 1 643 ? -19.014 -0.497 -33.908 1.00 13.61 619 TRP B O 1
ATOM 9454 N N . ASN B 1 644 ? -19.490 0.721 -32.103 1.00 13.65 620 ASN B N 1
ATOM 9455 C CA . ASN B 1 644 ? -19.598 1.002 -30.662 1.00 14.21 620 ASN B CA 1
ATOM 9456 C C . ASN B 1 644 ? -20.996 1.548 -30.449 1.00 13.18 620 ASN B C 1
ATOM 9457 O O . ASN B 1 644 ? -21.685 1.948 -31.389 1.00 13.66 620 ASN B O 1
ATOM 9462 N N . PHE B 1 645 ? -21.431 1.584 -29.204 1.00 13.41 621 PHE B N 1
ATOM 9463 C CA . PHE B 1 645 ? -22.647 2.330 -28.826 1.00 13.70 621 PHE B CA 1
ATOM 9464 C C . PHE B 1 645 ? -22.653 3.780 -29.382 1.00 12.52 621 PHE B C 1
ATOM 9465 O O . PHE B 1 645 ? -23.630 4.229 -30.000 1.00 13.49 621 PHE B O 1
ATOM 9473 N N . ALA B 1 646 ? -21.570 4.522 -29.161 1.00 12.82 622 ALA B N 1
ATOM 9474 C CA . ALA B 1 646 ? -21.522 5.937 -29.549 1.00 12.60 622 ALA B CA 1
ATOM 9475 C C . ALA B 1 646 ? -20.116 6.369 -29.903 1.00 13.06 622 ALA B C 1
ATOM 9476 O O . ALA B 1 646 ? -19.137 5.880 -29.319 1.00 14.01 622 ALA B O 1
ATOM 9478 N N . ASP B 1 647 ? -20.018 7.297 -30.853 1.00 11.74 623 ASP B N 1
ATOM 9479 C CA . ASP B 1 647 ? -18.724 7.875 -31.228 1.00 12.00 623 ASP B CA 1
ATOM 9480 C C . ASP B 1 647 ? -17.987 8.406 -29.994 1.00 12.39 623 ASP B C 1
ATOM 9481 O O . ASP B 1 647 ? -18.614 8.995 -29.095 1.00 13.10 623 ASP B O 1
ATOM 9486 N N . PHE B 1 648 ? -16.659 8.246 -29.971 1.00 12.05 624 PHE B N 1
ATOM 9487 C CA . PHE B 1 648 ? -15.893 8.620 -28.773 1.00 11.94 624 PHE B CA 1
ATOM 9488 C C . PHE B 1 648 ? -14.519 9.154 -29.133 1.00 12.58 624 PHE B C 1
ATOM 9489 O O . PHE B 1 648 ? -14.046 8.950 -30.265 1.00 12.93 624 PHE B O 1
ATOM 9497 N N . ALA B 1 649 ? -13.875 9.841 -28.181 1.00 12.85 625 ALA B N 1
ATOM 9498 C CA . ALA B 1 649 ? -12.579 10.479 -28.462 1.00 12.42 625 ALA B CA 1
ATOM 9499 C C . ALA B 1 649 ? -11.404 9.523 -28.506 1.00 12.96 625 ALA B C 1
ATOM 9500 O O . ALA B 1 649 ? -11.348 8.554 -27.745 1.00 13.78 625 ALA B O 1
ATOM 9502 N N . THR B 1 650 ? -10.462 9.826 -29.399 1.00 12.94 626 THR B N 1
ATOM 9503 C CA . THR B 1 650 ? -9.212 9.070 -29.501 1.00 12.39 626 THR B CA 1
ATOM 9504 C C . THR B 1 650 ? -8.022 10.009 -29.631 1.00 13.42 626 THR B C 1
ATOM 9505 O O . THR B 1 650 ? -8.176 11.210 -29.853 1.00 14.82 626 THR B O 1
ATOM 9509 N N . PHE B 1 651 ? -6.825 9.451 -29.514 1.00 14.21 627 PHE B N 1
ATOM 9510 C CA . PHE B 1 651 ? -5.636 10.153 -29.960 1.00 14.62 627 PHE B CA 1
ATOM 9511 C C . PHE B 1 651 ? -5.836 10.561 -31.426 1.00 13.95 627 PHE B C 1
ATOM 9512 O O . PHE B 1 651 ? -6.461 9.812 -32.207 1.00 14.20 627 PHE B O 1
ATOM 9520 N N . GLN B 1 652 ? -5.308 11.724 -31.824 1.00 14.71 628 GLN B N 1
ATOM 9521 C CA . GLN B 1 652 ? -5.527 12.134 -33.202 1.00 14.43 628 GLN B CA 1
ATOM 9522 C C . GLN B 1 652 ? -4.690 11.309 -34.189 1.00 14.92 628 GLN B C 1
ATOM 9523 O O . GLN B 1 652 ? -3.573 10.864 -33.894 1.00 16.96 628 GLN B O 1
ATOM 9529 N N . GLY B 1 653 ? -5.248 11.092 -35.368 1.00 13.69 629 GLY B N 1
ATOM 9530 C CA . GLY B 1 653 ? -4.516 10.350 -36.394 1.00 13.52 629 GLY B CA 1
ATOM 9531 C C . GLY B 1 653 ? -5.340 10.261 -37.668 1.00 13.00 629 GLY B C 1
ATOM 9532 O O . GLY B 1 653 ? -6.535 10.662 -37.701 1.00 13.60 629 GLY B O 1
ATOM 9533 N N . ILE B 1 654 ? -4.723 9.738 -38.730 1.00 12.27 630 ILE B N 1
ATOM 9534 C CA . ILE B 1 654 ? -5.347 9.845 -40.058 1.00 12.28 630 ILE B CA 1
ATOM 9535 C C . ILE B 1 654 ? -6.547 8.948 -40.238 1.00 11.40 630 ILE B C 1
ATOM 9536 O O . ILE B 1 654 ? -7.271 9.136 -41.207 1.00 11.96 630 ILE B O 1
ATOM 9541 N N . ILE B 1 655 ? -6.795 7.977 -39.349 1.00 12.54 631 ILE B N 1
ATOM 9542 C CA . ILE B 1 655 ? -8.019 7.187 -39.518 1.00 12.78 631 ILE B CA 1
ATOM 9543 C C . ILE B 1 655 ? -9.100 7.540 -38.497 1.00 12.45 631 ILE B C 1
ATOM 9544 O O . ILE B 1 655 ? -10.125 6.857 -38.416 1.00 12.78 631 ILE B O 1
ATOM 9549 N N . ARG B 1 656 ? -8.908 8.628 -37.756 1.00 11.81 632 ARG B N 1
ATOM 9550 C CA . ARG B 1 656 ? -9.859 8.984 -36.698 1.00 11.65 632 ARG B CA 1
ATOM 9551 C C . ARG B 1 656 ? -10.409 10.364 -36.965 1.00 11.63 632 ARG B C 1
ATOM 9552 O O . ARG B 1 656 ? -9.732 11.373 -36.738 1.00 13.32 632 ARG B O 1
ATOM 9560 N N . VAL B 1 657 ? -11.642 10.405 -37.486 1.00 11.96 633 VAL B N 1
ATOM 9561 C CA . VAL B 1 657 ? -12.257 11.666 -37.879 1.00 14.43 633 VAL B CA 1
ATOM 9562 C C . VAL B 1 657 ? -12.913 12.284 -36.663 1.00 15.29 633 VAL B C 1
ATOM 9563 O O . VAL B 1 657 ? -14.079 12.029 -36.382 1.00 15.86 633 VAL B O 1
ATOM 9567 N N . GLU B 1 658 ? -12.139 13.067 -35.921 1.00 16.86 634 GLU B N 1
ATOM 9568 C CA . GLU B 1 658 ? -12.551 13.567 -34.631 1.00 19.20 634 GLU B CA 1
ATOM 9569 C C . GLU B 1 658 ? -12.964 12.371 -33.788 1.00 19.56 634 GLU B C 1
ATOM 9570 O O . GLU B 1 658 ? -14.112 12.259 -33.329 1.00 24.45 634 GLU B O 1
ATOM 9576 N N . GLY B 1 659 ? -12.042 11.448 -33.634 1.00 14.58 635 GLY B N 1
ATOM 9577 C CA . GLY B 1 659 ? -12.247 10.276 -32.801 1.00 12.93 635 GLY B CA 1
ATOM 9578 C C . GLY B 1 659 ? -12.691 9.058 -33.569 1.00 11.81 635 GLY B C 1
ATOM 9579 O O . GLY B 1 659 ? -12.572 8.957 -34.821 1.00 12.47 635 GLY B O 1
ATOM 9580 N N . ASN B 1 660 ? -13.213 8.092 -32.812 1.00 11.69 636 ASN B N 1
ATOM 9581 C CA . ASN B 1 660 ? -13.722 6.868 -33.403 1.00 11.05 636 ASN B CA 1
ATOM 9582 C C . ASN B 1 660 ? -15.158 7.073 -33.796 1.00 11.20 636 ASN B C 1
ATOM 9583 O O . ASN B 1 660 ? -15.965 7.491 -32.957 1.00 12.31 636 ASN B O 1
ATOM 9588 N N . ARG B 1 661 ? -15.492 6.807 -35.074 1.00 10.61 637 ARG B N 1
ATOM 9589 C CA . ARG B 1 661 ? -16.848 7.126 -35.555 1.00 10.43 637 ARG B CA 1
ATOM 9590 C C . ARG B 1 661 ? -17.640 5.851 -35.847 1.00 9.76 637 ARG B C 1
ATOM 9591 O O . ARG B 1 661 ? -18.621 5.880 -36.593 1.00 10.97 637 ARG B O 1
ATOM 9599 N N . LYS B 1 662 ? -17.260 4.739 -35.201 1.00 10.92 638 LYS B N 1
ATOM 9600 C CA . LYS B 1 662 ? -18.025 3.502 -35.370 1.00 11.10 638 LYS B CA 1
ATOM 9601 C C . LYS B 1 662 ? -19.285 3.472 -34.492 1.00 12.42 638 LYS B C 1
ATOM 9602 O O . LYS B 1 662 ? -20.005 2.480 -34.502 1.00 13.04 638 LYS B O 1
ATOM 9608 N N . GLY B 1 663 ? -19.569 4.548 -33.758 1.00 11.11 639 GLY B N 1
ATOM 9609 C CA . GLY B 1 663 ? -20.820 4.593 -33.024 1.00 11.57 639 GLY B CA 1
ATOM 9610 C C . GLY B 1 663 ? -22.039 4.378 -33.918 1.00 12.12 639 GLY B C 1
ATOM 9611 O O . GLY B 1 663 ? -22.114 4.917 -35.035 1.00 12.38 639 GLY B O 1
ATOM 9612 N N . ILE B 1 664 ? -23.021 3.626 -33.418 1.00 11.47 640 ILE B N 1
ATOM 9613 C CA . ILE B 1 664 ? -24.319 3.630 -34.079 1.00 12.86 640 ILE B CA 1
ATOM 9614 C C . ILE B 1 664 ? -25.092 4.906 -33.673 1.00 12.88 640 ILE B C 1
ATOM 9615 O O . ILE B 1 664 ? -26.027 5.338 -34.370 1.00 13.24 640 ILE B O 1
ATOM 9620 N N . LEU B 1 665 ? -24.667 5.504 -32.561 1.00 12.61 641 LEU B N 1
ATOM 9621 C CA . LEU B 1 665 ? -25.093 6.853 -32.165 1.00 11.62 641 LEU B CA 1
ATOM 9622 C C . LEU B 1 665 ? -23.925 7.812 -32.318 1.00 11.20 641 LEU B C 1
ATOM 9623 O O . LEU B 1 665 ? -22.769 7.418 -32.185 1.00 11.65 641 LEU B O 1
ATOM 9628 N N . THR B 1 666 ? -24.235 9.090 -32.533 1.00 11.08 642 THR B N 1
ATOM 9629 C CA . THR B 1 666 ? -23.222 10.137 -32.485 1.00 12.18 642 THR B CA 1
ATOM 9630 C C . THR B 1 666 ? -22.727 10.332 -31.050 1.00 12.06 642 THR B C 1
ATOM 9631 O O . THR B 1 666 ? -23.302 9.780 -30.075 1.00 13.05 642 THR B O 1
ATOM 9635 N N . ARG B 1 667 ? -21.674 11.132 -30.892 1.00 12.83 643 ARG B N 1
ATOM 9636 C CA . ARG B 1 667 ? -21.184 11.387 -29.532 1.00 12.89 643 ARG B CA 1
ATOM 9637 C C . ARG B 1 667 ? -22.263 12.086 -28.689 1.00 12.68 643 ARG B C 1
ATOM 9638 O O . ARG B 1 667 ? -22.258 11.972 -27.433 1.00 13.91 643 ARG B O 1
ATOM 9646 N N . ASP B 1 668 ? -23.155 12.832 -29.349 1.00 12.68 644 ASP B N 1
ATOM 9647 C CA . ASP B 1 668 ? -24.279 13.443 -28.644 1.00 13.76 644 ASP B CA 1
ATOM 9648 C C . ASP B 1 668 ? -25.512 12.539 -28.568 1.00 12.67 644 ASP B C 1
ATOM 9649 O O . ASP B 1 668 ? -26.594 13.019 -28.244 1.00 13.88 644 ASP B O 1
ATOM 9654 N N . ARG B 1 669 ? -25.308 11.236 -28.817 1.00 12.83 645 ARG B N 1
ATOM 9655 C CA . ARG B 1 669 ? -26.315 10.184 -28.605 1.00 13.18 645 ARG B CA 1
ATOM 9656 C C . ARG B 1 669 ? -27.494 10.281 -29.571 1.00 13.39 645 ARG B C 1
ATOM 9657 O O . ARG B 1 669 ? -28.614 9.928 -29.243 1.00 15.12 645 ARG B O 1
ATOM 9665 N N . GLN B 1 670 ? -27.217 10.763 -30.776 1.00 14.02 646 GLN B N 1
ATOM 9666 C CA . GLN B 1 670 ? -28.244 10.845 -31.817 1.00 13.37 646 GLN B CA 1
ATOM 9667 C C . GLN B 1 670 ? -28.101 9.658 -32.748 1.00 12.50 646 GLN B C 1
ATOM 9668 O O . GLN B 1 670 ? -26.997 9.251 -33.075 1.00 13.13 646 GLN B O 1
ATOM 9674 N N . PRO B 1 671 ? -29.228 9.100 -33.198 1.00 12.46 647 PRO B N 1
ATOM 9675 C CA . PRO B 1 671 ? -29.160 7.827 -33.916 1.00 13.14 647 PRO B CA 1
ATOM 9676 C C . PRO B 1 671 ? -28.810 7.953 -35.390 1.00 12.47 647 PRO B C 1
ATOM 9677 O O . PRO B 1 671 ? -29.500 8.649 -36.134 1.00 14.74 647 PRO B O 1
ATOM 9681 N N . LYS B 1 672 ? -27.788 7.239 -35.842 1.00 12.40 648 LYS B N 1
ATOM 9682 C CA . LYS B 1 672 ? -27.509 7.131 -37.282 1.00 11.40 648 LYS B CA 1
ATOM 9683 C C . LYS B 1 672 ? -28.490 6.114 -37.925 1.00 11.12 648 LYS B C 1
ATOM 9684 O O . LYS B 1 672 ? -29.199 5.379 -37.226 1.00 12.03 648 LYS B O 1
ATOM 9690 N N . MET B 1 673 ? -28.520 6.038 -39.263 1.00 10.60 649 MET B N 1
ATOM 9691 C CA . MET B 1 673 ? -29.382 5.065 -39.944 1.00 12.18 649 MET B CA 1
ATOM 9692 C C . MET B 1 673 ? -29.265 3.662 -39.360 1.00 13.06 649 MET B C 1
ATOM 9693 O O . MET B 1 673 ? -30.280 2.991 -39.133 1.00 13.49 649 MET B O 1
ATOM 9698 N N . ALA B 1 674 ? -28.034 3.225 -39.111 1.00 13.11 650 ALA B N 1
ATOM 9699 C CA . ALA B 1 674 ? -27.833 1.862 -38.617 1.00 12.95 650 ALA B CA 1
ATOM 9700 C C . ALA B 1 674 ? -28.509 1.652 -37.271 1.00 12.87 650 ALA B C 1
ATOM 9701 O O . ALA B 1 674 ? -28.963 0.561 -36.983 1.00 13.90 650 ALA B O 1
ATOM 9703 N N . ALA B 1 675 ? -28.556 2.687 -36.431 1.00 12.72 651 ALA B N 1
ATOM 9704 C CA . ALA B 1 675 ? -29.214 2.529 -35.128 1.00 13.44 651 ALA B CA 1
ATOM 9705 C C . ALA B 1 675 ? -30.703 2.183 -35.301 1.00 13.80 651 ALA B C 1
ATOM 9706 O O . ALA B 1 675 ? -31.243 1.368 -34.556 1.00 14.44 651 ALA B O 1
ATOM 9708 N N . HIS B 1 676 ? -31.357 2.818 -36.276 1.00 12.85 652 HIS B N 1
ATOM 9709 C CA . HIS B 1 676 ? -32.766 2.551 -36.555 1.00 12.69 652 HIS B CA 1
ATOM 9710 C C . HIS B 1 676 ? -32.931 1.123 -37.069 1.00 13.31 652 HIS B C 1
ATOM 9711 O O . HIS B 1 676 ? -33.875 0.415 -36.676 1.00 14.36 652 HIS B O 1
ATOM 9718 N N . TRP B 1 677 ? -32.021 0.692 -37.948 1.00 13.97 653 TRP B N 1
ATOM 9719 C CA . TRP B 1 677 ? -32.094 -0.669 -38.512 1.00 14.64 653 TRP B CA 1
ATOM 9720 C C . TRP B 1 677 ? -31.898 -1.721 -37.394 1.00 14.94 653 TRP B C 1
ATOM 9721 O O . TRP B 1 677 ? -32.642 -2.697 -37.284 1.00 14.17 653 TRP B O 1
ATOM 9732 N N . LEU B 1 678 ? -30.908 -1.484 -36.538 1.00 14.13 654 LEU B N 1
ATOM 9733 C CA . LEU B 1 678 ? -30.650 -2.390 -35.428 1.00 14.02 654 LEU B CA 1
ATOM 9734 C C . LEU B 1 678 ? -31.807 -2.407 -34.415 1.00 14.79 654 LEU B C 1
ATOM 9735 O O . LEU B 1 678 ? -32.162 -3.460 -33.890 1.00 15.52 654 LEU B O 1
ATOM 9740 N N . ARG B 1 679 ? -32.397 -1.246 -34.141 1.00 14.62 655 ARG B N 1
ATOM 9741 C CA . ARG B 1 679 ? -33.557 -1.183 -33.256 1.00 15.83 655 ARG B CA 1
ATOM 9742 C C . ARG B 1 679 ? -34.673 -2.107 -33.774 1.00 16.88 655 ARG B C 1
ATOM 9743 O O . ARG B 1 679 ? -35.295 -2.867 -33.011 1.00 17.46 655 ARG B O 1
ATOM 9751 N N . GLU B 1 680 ? -34.927 -2.051 -35.085 1.00 16.61 656 GLU B N 1
ATOM 9752 C CA . GLU B 1 680 ? -35.963 -2.897 -35.659 1.00 18.04 656 GLU B CA 1
ATOM 9753 C C . GLU B 1 680 ? -35.595 -4.388 -35.584 1.00 17.78 656 GLU B C 1
ATOM 9754 O O . GLU B 1 680 ? -36.438 -5.236 -35.246 1.00 19.61 656 GLU B O 1
ATOM 9760 N N . ARG B 1 681 ? -34.341 -4.708 -35.872 1.00 15.95 657 ARG B N 1
ATOM 9761 C CA . ARG B 1 681 ? -33.884 -6.084 -35.738 1.00 16.19 657 ARG B CA 1
ATOM 9762 C C . ARG B 1 681 ? -34.019 -6.570 -34.292 1.00 15.91 657 ARG B C 1
ATOM 9763 O O . ARG B 1 681 ? -34.570 -7.651 -34.014 1.00 17.64 657 ARG B O 1
ATOM 9771 N N . TRP B 1 682 ? -33.501 -5.764 -33.362 1.00 16.48 658 TRP B N 1
ATOM 9772 C CA . TRP B 1 682 ? -33.460 -6.196 -31.961 1.00 15.69 658 TRP B CA 1
ATOM 9773 C C . TRP B 1 682 ? -34.850 -6.265 -31.323 1.00 17.96 658 TRP B C 1
ATOM 9774 O O . TRP B 1 682 ? -35.063 -7.066 -30.415 1.00 19.28 658 TRP B O 1
ATOM 9785 N N . ALA B 1 683 ? -35.801 -5.478 -31.823 1.00 17.29 659 ALA B N 1
ATOM 9786 C CA . ALA B 1 683 ? -37.194 -5.580 -31.369 1.00 18.76 659 ALA B CA 1
ATOM 9787 C C . ALA B 1 683 ? -37.776 -6.969 -31.570 1.00 20.29 659 ALA B C 1
ATOM 9788 O O . ALA B 1 683 ? -38.677 -7.398 -30.815 1.00 22.82 659 ALA B O 1
ATOM 9790 N N . GLY B 1 684 ? -37.262 -7.664 -32.580 1.00 20.40 660 GLY B N 1
ATOM 9791 C CA . GLY B 1 684 ? -37.781 -8.975 -32.936 1.00 21.66 660 GLY B CA 1
ATOM 9792 C C . GLY B 1 684 ? -36.978 -10.157 -32.396 1.00 21.65 660 GLY B C 1
ATOM 9793 O O . GLY B 1 684 ? -37.295 -11.316 -32.702 1.00 22.67 660 GLY B O 1
ATOM 9794 N N . ILE B 1 685 ? -35.953 -9.886 -31.594 1.00 20.03 661 ILE B N 1
ATOM 9795 C CA . ILE B 1 685 ? -35.129 -10.952 -31.032 1.00 20.70 661 ILE B CA 1
ATOM 9796 C C . ILE B 1 685 ? -35.340 -11.037 -29.529 1.00 21.49 661 ILE B C 1
ATOM 9797 O O . ILE B 1 685 ? -35.112 -10.062 -28.812 1.00 22.25 661 ILE B O 1
ATOM 9802 N N . PRO B 1 686 ? -35.802 -12.194 -29.036 1.00 22.80 662 PRO B N 1
ATOM 9803 C CA . PRO B 1 686 ? -36.075 -12.315 -27.603 1.00 23.21 662 PRO B CA 1
ATOM 9804 C C . PRO B 1 686 ? -34.808 -12.471 -26.763 1.00 23.08 662 PRO B C 1
ATOM 9805 O O . PRO B 1 686 ? -33.802 -12.947 -27.291 1.00 23.79 662 PRO B O 1
ATOM 9809 N N . ASP B 1 687 ? -34.849 -12.055 -25.495 1.00 22.92 663 ASP B N 1
ATOM 9810 C CA . ASP B 1 687 ? -33.707 -12.259 -24.623 1.00 22.40 663 ASP B CA 1
ATOM 9811 C C . ASP B 1 687 ? -33.411 -13.731 -24.440 1.00 22.29 663 ASP B C 1
ATOM 9812 O O . ASP B 1 687 ? -32.250 -14.115 -24.381 1.00 21.89 663 ASP B O 1
ATOM 9817 N N . TYR B 1 688 ? -34.458 -14.548 -24.324 1.00 22.72 664 TYR B N 1
ATOM 9818 C CA . TYR B 1 688 ? -34.282 -15.984 -24.170 1.00 24.27 664 TYR B CA 1
ATOM 9819 C C . TYR B 1 688 ? -34.875 -16.750 -25.365 1.00 25.59 664 TYR B C 1
ATOM 9820 O O . TYR B 1 688 ? -35.958 -16.397 -25.861 1.00 25.97 664 TYR B O 1
ATOM 9829 N N . GLY B 1 689 ? -34.191 -17.809 -25.803 1.00 25.53 665 GLY B N 1
ATOM 9830 C CA . GLY B 1 689 ? -34.756 -18.721 -26.789 1.00 26.10 665 GLY B CA 1
ATOM 9831 C C . GLY B 1 689 ? -34.612 -18.388 -28.265 1.00 26.97 665 GLY B C 1
ATOM 9832 O O . GLY B 1 689 ? -35.180 -19.077 -29.115 1.00 28.79 665 GLY B O 1
ATOM 9833 N N . TYR B 1 690 ? -33.838 -17.354 -28.582 1.00 26.17 666 TYR B N 1
ATOM 9834 C CA . TYR B 1 690 ? -33.603 -16.991 -29.973 1.00 26.23 666 TYR B CA 1
ATOM 9835 C C . TYR B 1 690 ? -32.928 -18.126 -30.702 1.00 28.47 666 TYR B C 1
ATOM 9836 O O . TYR B 1 690 ? -33.290 -18.451 -31.826 1.00 29.12 666 TYR B O 1
ATOM 9845 N N . LYS B 1 691 ? -31.988 -18.774 -30.026 1.00 31.44 667 LYS B N 1
ATOM 9846 C CA . LYS B 1 691 ? -31.368 -19.969 -30.580 1.00 35.00 667 LYS B CA 1
ATOM 9847 C C . LYS B 1 691 ? -31.515 -21.187 -29.676 1.00 38.29 667 LYS B C 1
ATOM 9848 O O . LYS B 1 691 ? -30.907 -21.260 -28.598 1.00 40.44 667 LYS B O 1
ATOM 9854 N N . ASN C 1 23 ? -45.643 29.810 -85.308 1.00 38.84 -1 ASN C N 1
ATOM 9855 C CA . ASN C 1 23 ? -45.850 29.321 -83.932 1.00 36.06 -1 ASN C CA 1
ATOM 9856 C C . ASN C 1 23 ? -45.079 28.016 -83.598 1.00 28.07 -1 ASN C C 1
ATOM 9857 O O . ASN C 1 23 ? -44.770 27.725 -82.418 1.00 25.05 -1 ASN C O 1
ATOM 9862 N N . GLY C 1 24 ? -44.681 27.271 -84.632 1.00 22.60 0 GLY C N 1
ATOM 9863 C CA . GLY C 1 24 ? -43.832 26.103 -84.437 1.00 20.40 0 GLY C CA 1
ATOM 9864 C C . GLY C 1 24 ? -42.435 26.477 -83.955 1.00 18.28 0 GLY C C 1
ATOM 9865 O O . GLY C 1 24 ? -41.855 27.494 -84.382 1.00 19.06 0 GLY C O 1
ATOM 9866 N N . MET C 1 25 ? -41.897 25.656 -83.063 1.00 15.66 1 MET C N 1
ATOM 9867 C CA . MET C 1 25 ? -40.546 25.824 -82.536 1.00 15.39 1 MET C CA 1
ATOM 9868 C C . MET C 1 25 ? -39.908 24.437 -82.460 1.00 15.45 1 MET C C 1
ATOM 9869 O O . MET C 1 25 ? -39.458 24.008 -81.395 1.00 17.15 1 MET C O 1
ATOM 9874 N N . LEU C 1 26 ? -39.908 23.715 -83.579 1.00 14.70 2 LEU C N 1
ATOM 9875 C CA . LEU C 1 26 ? -39.337 22.361 -83.614 1.00 13.41 2 LEU C CA 1
ATOM 9876 C C . LEU C 1 26 ? -37.875 22.400 -83.199 1.00 12.78 2 LEU C C 1
ATOM 9877 O O . LEU C 1 26 ? -37.117 23.284 -83.655 1.00 14.52 2 LEU C O 1
ATOM 9882 N N . TYR C 1 27 ? -37.441 21.449 -82.364 1.00 12.08 3 TYR C N 1
ATOM 9883 C CA . TYR C 1 27 ? -36.026 21.486 -81.968 1.00 11.89 3 TYR C CA 1
ATOM 9884 C C . TYR C 1 27 ? -35.135 21.246 -83.209 1.00 12.57 3 TYR C C 1
ATOM 9885 O O . TYR C 1 27 ? -35.445 20.387 -84.021 1.00 13.92 3 TYR C O 1
ATOM 9894 N N . PRO C 1 28 ? -34.058 22.049 -83.373 1.00 12.13 4 PRO C N 1
ATOM 9895 C CA . PRO C 1 28 ? -33.212 21.919 -84.564 1.00 13.63 4 PRO C CA 1
ATOM 9896 C C . PRO C 1 28 ? -32.687 20.492 -84.801 1.00 13.17 4 PRO C C 1
ATOM 9897 O O . PRO C 1 28 ? -32.235 19.815 -83.847 1.00 14.31 4 PRO C O 1
ATOM 9901 N N . GLN C 1 29 ? -32.767 20.033 -86.054 1.00 13.16 5 GLN C N 1
ATOM 9902 C CA . GLN C 1 29 ? -32.279 18.707 -86.427 1.00 13.84 5 GLN C CA 1
ATOM 9903 C C . GLN C 1 29 ? -31.295 18.811 -87.554 1.00 14.36 5 GLN C C 1
ATOM 9904 O O . GLN C 1 29 ? -31.376 19.749 -88.370 1.00 14.69 5 GLN C O 1
ATOM 9910 N N . SER C 1 30 ? -30.374 17.855 -87.594 1.00 15.53 6 SER C N 1
ATOM 9911 C CA . SER C 1 30 ? -29.449 17.699 -88.727 1.00 16.19 6 SER C CA 1
ATOM 9912 C C . SER C 1 30 ? -29.836 16.485 -89.521 1.00 19.45 6 SER C C 1
ATOM 9913 O O . SER C 1 30 ? -30.037 15.410 -88.947 1.00 21.17 6 SER C O 1
ATOM 9916 N N . ASN C 1 31 ? -29.934 16.671 -90.828 1.00 20.24 7 ASN C N 1
ATOM 9917 C CA . ASN C 1 31 ? -30.233 15.582 -91.737 1.00 20.98 7 ASN C CA 1
ATOM 9918 C C . ASN C 1 31 ? -29.753 15.923 -93.133 1.00 21.94 7 ASN C C 1
ATOM 9919 O O . ASN C 1 31 ? -28.921 16.807 -93.268 1.00 22.23 7 ASN C O 1
ATOM 9924 N N . ASP C 1 32 ? -30.272 15.256 -94.172 1.00 23.90 8 ASP C N 1
ATOM 9925 C CA . ASP C 1 32 ? -29.737 15.511 -95.504 1.00 26.16 8 ASP C CA 1
ATOM 9926 C C . ASP C 1 32 ? -30.062 16.936 -95.986 1.00 24.30 8 ASP C C 1
ATOM 9927 O O . ASP C 1 32 ? -29.319 17.488 -96.808 1.00 24.24 8 ASP C O 1
ATOM 9932 N N . SER C 1 33 ? -31.097 17.577 -95.428 1.00 22.95 9 SER C N 1
ATOM 9933 C CA . SER C 1 33 ? -31.474 18.906 -95.891 1.00 23.27 9 SER C CA 1
ATOM 9934 C C . SER C 1 33 ? -31.256 20.028 -94.850 1.00 20.88 9 SER C C 1
ATOM 9935 O O . SER C 1 33 ? -31.594 21.193 -95.123 1.00 21.94 9 SER C O 1
ATOM 9938 N N . ARG C 1 34 ? -30.748 19.692 -93.658 1.00 19.05 10 ARG C N 1
ATOM 9939 C CA . ARG C 1 34 ? -30.676 20.642 -92.526 1.00 16.97 10 ARG C CA 1
ATOM 9940 C C . ARG C 1 34 ? -29.416 20.402 -91.733 1.00 16.36 10 ARG C C 1
ATOM 9941 O O . ARG C 1 34 ? -29.004 19.249 -91.563 1.00 16.72 10 ARG C O 1
ATOM 9949 N N . ILE C 1 35 ? -28.804 21.466 -91.235 1.00 18.04 11 ILE C N 1
ATOM 9950 C CA . ILE C 1 35 ? -27.689 21.260 -90.304 1.00 20.32 11 ILE C CA 1
ATOM 9951 C C . ILE C 1 35 ? -27.779 22.240 -89.150 1.00 17.29 11 ILE C C 1
ATOM 9952 O O . ILE C 1 35 ? -28.355 23.311 -89.248 1.00 16.96 11 ILE C O 1
ATOM 9957 N N . VAL C 1 36 ? -27.260 21.789 -88.029 1.00 16.26 12 VAL C N 1
ATOM 9958 C CA . VAL C 1 36 ? -27.209 22.547 -86.792 1.00 16.07 12 VAL C CA 1
ATOM 9959 C C . VAL C 1 36 ? -25.758 22.867 -86.432 1.00 14.87 12 VAL C C 1
ATOM 9960 O O . VAL C 1 36 ? -24.886 21.992 -86.513 1.00 16.85 12 VAL C O 1
ATOM 9964 N N . PHE C 1 37 ? -25.510 24.125 -86.048 1.00 14.75 13 PHE C N 1
ATOM 9965 C CA . PHE C 1 37 ? -24.194 24.579 -85.646 1.00 14.82 13 PHE C CA 1
ATOM 9966 C C . PHE C 1 37 ? -24.305 25.135 -84.218 1.00 13.76 13 PHE C C 1
ATOM 9967 O O . PHE C 1 37 ? -24.711 26.283 -84.031 1.00 13.18 13 PHE C O 1
ATOM 9975 N N . PRO C 1 38 ? -23.983 24.318 -83.212 1.00 14.07 14 PRO C N 1
ATOM 9976 C CA . PRO C 1 38 ? -24.040 24.816 -81.832 1.00 12.91 14 PRO C CA 1
ATOM 9977 C C . PRO C 1 38 ? -23.146 26.019 -81.598 1.00 12.16 14 PRO C C 1
ATOM 9978 O O . PRO C 1 38 ? -22.033 26.102 -82.183 1.00 13.78 14 PRO C O 1
ATOM 9982 N N . LEU C 1 39 ? -23.620 26.919 -80.740 1.00 10.61 15 LEU C N 1
ATOM 9983 C CA . LEU C 1 39 ? -22.837 28.110 -80.392 1.00 10.22 15 LEU C CA 1
ATOM 9984 C C . LEU C 1 39 ? -22.498 28.134 -78.897 1.00 10.37 15 LEU C C 1
ATOM 9985 O O . LEU C 1 39 ? -22.071 29.163 -78.370 1.00 12.81 15 LEU C O 1
ATOM 9990 N N . ASP C 1 40 ? -22.659 26.996 -78.230 1.00 11.65 16 ASP C N 1
ATOM 9991 C CA . ASP C 1 40 ? -22.283 26.868 -76.828 1.00 10.70 16 ASP C CA 1
ATOM 9992 C C . ASP C 1 40 ? -20.789 26.965 -76.659 1.00 11.42 16 ASP C C 1
ATOM 9993 O O . ASP C 1 40 ? -20.032 26.723 -77.616 1.00 13.00 16 ASP C O 1
ATOM 9998 N N . GLY C 1 41 ? -20.347 27.238 -75.437 1.00 10.02 17 GLY C N 1
ATOM 9999 C CA . GLY C 1 41 ? -18.928 27.290 -75.152 1.00 11.26 17 GLY C CA 1
ATOM 10000 C C . GLY C 1 41 ? -18.652 28.399 -74.174 1.00 9.86 17 GLY C C 1
ATOM 10001 O O . GLY C 1 41 ? -19.539 28.841 -73.437 1.00 11.34 17 GLY C O 1
ATOM 10002 N N . VAL C 1 42 ? -17.418 28.883 -74.178 1.00 10.21 18 VAL C N 1
ATOM 10003 C CA . VAL C 1 42 ? -17.054 29.956 -73.255 1.00 9.24 18 VAL C CA 1
ATOM 10004 C C . VAL C 1 42 ? -17.177 31.276 -74.015 1.00 9.54 18 VAL C C 1
ATOM 10005 O O . VAL C 1 42 ? -16.441 31.521 -74.971 1.00 13.15 18 VAL C O 1
ATOM 10009 N N . TRP C 1 43 ? -18.156 32.093 -73.622 1.00 9.58 19 TRP C N 1
ATOM 10010 C CA . TRP C 1 43 ? -18.398 33.380 -74.241 1.00 9.18 19 TRP C CA 1
ATOM 10011 C C . TRP C 1 43 ? -17.698 34.512 -73.503 1.00 9.43 19 TRP C C 1
ATOM 10012 O O . TRP C 1 43 ? -17.169 34.315 -72.411 1.00 10.47 19 TRP C O 1
ATOM 10023 N N . ASP C 1 44 ? -17.714 35.705 -74.097 1.00 8.47 20 ASP C N 1
ATOM 10024 C CA . ASP C 1 44 ? -17.327 36.925 -73.411 1.00 9.49 20 ASP C CA 1
ATOM 10025 C C . ASP C 1 44 ? -18.525 37.497 -72.664 1.00 9.61 20 ASP C C 1
ATOM 10026 O O . ASP C 1 44 ? -19.683 37.301 -73.087 1.00 10.21 20 ASP C O 1
ATOM 10031 N N . PHE C 1 45 ? -18.270 38.240 -71.588 1.00 9.19 21 PHE C N 1
ATOM 10032 C CA . PHE C 1 45 ? -19.349 38.678 -70.711 1.00 9.90 21 PHE C CA 1
ATOM 10033 C C . PHE C 1 45 ? -18.979 39.937 -69.957 1.00 9.11 21 PHE C C 1
ATOM 10034 O O . PHE C 1 45 ? -17.843 40.089 -69.500 1.00 10.76 21 PHE C O 1
ATOM 10042 N N . ARG C 1 46 ? -19.953 40.845 -69.825 1.00 9.48 22 ARG C N 1
ATOM 10043 C CA . ARG C 1 46 ? -19.802 41.988 -68.941 1.00 10.15 22 ARG C CA 1
ATOM 10044 C C . ARG C 1 46 ? -21.088 42.225 -68.166 1.00 9.80 22 ARG C C 1
ATOM 10045 O O . ARG C 1 46 ? -22.175 42.071 -68.734 1.00 11.60 22 ARG C O 1
ATOM 10053 N N . THR C 1 47 ? -20.984 42.643 -66.901 1.00 10.52 23 THR C N 1
ATOM 10054 C CA . THR C 1 47 ? -22.172 43.137 -66.226 1.00 11.00 23 THR C CA 1
ATOM 10055 C C . THR C 1 47 ? -22.479 44.556 -66.721 1.00 11.60 23 THR C C 1
ATOM 10056 O O . THR C 1 47 ? -21.594 45.305 -67.168 1.00 11.89 23 THR C O 1
ATOM 10060 N N . ALA C 1 48 ? -23.741 44.945 -66.649 1.00 11.34 24 ALA C N 1
ATOM 10061 C CA . ALA C 1 48 ? -24.125 46.308 -67.050 1.00 11.50 24 ALA C CA 1
ATOM 10062 C C . ALA C 1 48 ? -25.035 46.937 -66.003 1.00 12.07 24 ALA C C 1
ATOM 10063 O O . ALA C 1 48 ? -24.957 46.583 -64.820 1.00 13.74 24 ALA C O 1
ATOM 10065 N N . GLY C 1 49 ? -25.878 47.877 -66.418 1.00 11.86 25 GLY C N 1
ATOM 10066 C CA . GLY C 1 49 ? -26.592 48.715 -65.478 1.00 12.57 25 GLY C CA 1
ATOM 10067 C C . GLY C 1 49 ? -27.915 48.188 -64.968 1.00 13.23 25 GLY C C 1
ATOM 10068 O O . GLY C 1 49 ? -28.427 47.167 -65.455 1.00 12.71 25 GLY C O 1
ATOM 10069 N N . GLU C 1 50 ? -28.492 48.895 -63.994 1.00 13.61 26 GLU C N 1
ATOM 10070 C CA . GLU C 1 50 ? -29.785 48.492 -63.458 1.00 13.92 26 GLU C CA 1
ATOM 10071 C C . GLU C 1 50 ? -30.869 48.607 -64.507 1.00 14.58 26 GLU C C 1
ATOM 10072 O O . GLU C 1 50 ? -31.797 47.830 -64.506 1.00 16.57 26 GLU C O 1
ATOM 10078 N N . ASP C 1 51 ? -30.764 49.587 -65.397 1.00 15.44 27 ASP C N 1
ATOM 10079 C CA . ASP C 1 51 ? -31.839 49.775 -66.386 1.00 17.83 27 ASP C CA 1
ATOM 10080 C C . ASP C 1 51 ? -31.328 50.012 -67.783 1.00 17.60 27 ASP C C 1
ATOM 10081 O O . ASP C 1 51 ? -32.098 50.418 -68.642 1.00 20.15 27 ASP C O 1
ATOM 10086 N N . SER C 1 52 ? -30.039 49.828 -68.023 1.00 16.75 28 SER C N 1
ATOM 10087 C CA . SER C 1 52 ? -29.501 50.079 -69.364 1.00 16.81 28 SER C CA 1
ATOM 10088 C C . SER C 1 52 ? -28.207 49.321 -69.544 1.00 14.58 28 SER C C 1
ATOM 10089 O O . SER C 1 52 ? -27.640 48.804 -68.578 1.00 14.01 28 SER C O 1
ATOM 10092 N N . TYR C 1 53 ? -27.735 49.270 -70.785 1.00 14.68 29 TYR C N 1
ATOM 10093 C CA . TYR C 1 53 ? -26.404 48.765 -71.090 1.00 13.15 29 TYR C CA 1
ATOM 10094 C C . TYR C 1 53 ? -25.898 49.564 -72.283 1.00 12.99 29 TYR C C 1
ATOM 10095 O O . TYR C 1 53 ? -26.695 50.115 -73.037 1.00 14.60 29 TYR C O 1
ATOM 10104 N N . PRO C 1 54 ? -24.576 49.614 -72.477 1.00 13.13 30 PRO C N 1
ATOM 10105 C CA . PRO C 1 54 ? -24.025 50.413 -73.579 1.00 13.49 30 PRO C CA 1
ATOM 10106 C C . PRO C 1 54 ? -24.355 49.856 -74.954 1.00 13.79 30 PRO C C 1
ATOM 10107 O O . PRO C 1 54 ? -24.025 48.716 -75.256 1.00 13.63 30 PRO C O 1
ATOM 10111 N N . ALA C 1 55 ? -24.985 50.676 -75.786 1.00 14.91 31 ALA C N 1
ATOM 10112 C CA . ALA C 1 55 ? -25.357 50.207 -77.117 1.00 14.56 31 ALA C CA 1
ATOM 10113 C C . ALA C 1 55 ? -24.117 49.799 -77.928 1.00 14.52 31 ALA C C 1
ATOM 10114 O O . ALA C 1 55 ? -24.180 48.868 -78.742 1.00 14.82 31 ALA C O 1
ATOM 10116 N N . GLU C 1 56 ? -22.995 50.494 -77.721 1.00 15.20 32 GLU C N 1
ATOM 10117 C CA . GLU C 1 56 ? -21.796 50.218 -78.518 1.00 15.11 32 GLU C CA 1
ATOM 10118 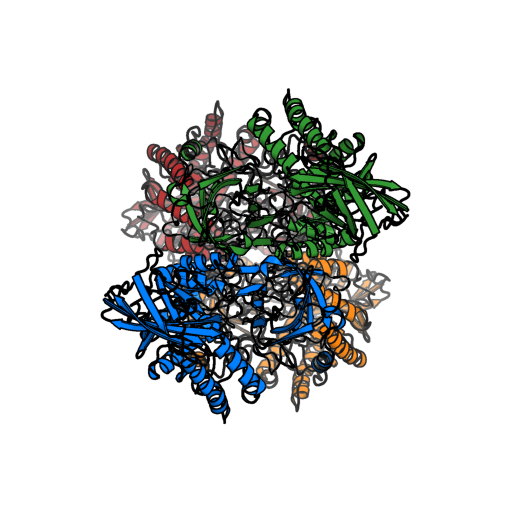C C . GLU C 1 56 ? -21.218 48.841 -78.247 1.00 13.92 32 GLU C C 1
ATOM 10119 O O . GLU C 1 56 ? -20.442 48.330 -79.061 1.00 15.33 32 GLU C O 1
ATOM 10125 N N . TRP C 1 57 ? -21.633 48.206 -77.144 1.00 12.49 33 TRP C N 1
ATOM 10126 C CA . TRP C 1 57 ? -21.175 46.844 -76.888 1.00 12.01 33 TRP C CA 1
ATOM 10127 C C . TRP C 1 57 ? -21.703 45.855 -77.931 1.00 12.18 33 TRP C C 1
ATOM 10128 O O . TRP C 1 57 ? -21.171 44.758 -78.046 1.00 14.48 33 TRP C O 1
ATOM 10139 N N . ALA C 1 58 ? -22.770 46.213 -78.667 1.00 11.82 34 ALA C N 1
ATOM 10140 C CA . ALA C 1 58 ? -23.250 45.359 -79.755 1.00 13.54 34 ALA C CA 1
ATOM 10141 C C . ALA C 1 58 ? -22.503 45.593 -81.056 1.00 13.90 34 ALA C C 1
ATOM 10142 O O . ALA C 1 58 ? -22.675 44.822 -82.022 1.00 15.55 34 ALA C O 1
ATOM 10144 N N . ASP C 1 59 ? -21.708 46.659 -81.119 1.00 12.72 35 ASP C N 1
ATOM 10145 C CA . ASP C 1 59 ? -21.119 47.078 -82.392 1.00 14.40 35 ASP C CA 1
ATOM 10146 C C . ASP C 1 59 ? -19.648 46.764 -82.543 1.00 14.91 35 ASP C C 1
ATOM 10147 O O . ASP C 1 59 ? -19.060 47.005 -83.618 1.00 17.76 35 ASP C O 1
ATOM 10152 N N . ALA C 1 60 ? -19.043 46.283 -81.460 1.00 13.48 36 ALA C N 1
ATOM 10153 C CA . ALA C 1 60 ? -17.614 46.005 -81.435 1.00 13.26 36 ALA C CA 1
ATOM 10154 C C . ALA C 1 60 ? -17.386 45.023 -80.292 1.00 13.17 36 ALA C C 1
ATOM 10155 O O . ALA C 1 60 ? -18.245 44.876 -79.429 1.00 13.33 36 ALA C O 1
ATOM 10157 N N . PRO C 1 61 ? -16.214 44.376 -80.243 1.00 14.26 37 PRO C N 1
ATOM 10158 C CA . PRO C 1 61 ? -15.949 43.458 -79.127 1.00 13.59 37 PRO C CA 1
ATOM 10159 C C . PRO C 1 61 ? -16.127 44.109 -77.745 1.00 13.37 37 PRO C C 1
ATOM 10160 O O . PRO C 1 61 ? -15.778 45.282 -77.547 1.00 15.07 37 PRO C O 1
ATOM 10164 N N . LEU C 1 62 ? -16.687 43.348 -76.801 1.00 13.75 38 LEU C N 1
ATOM 10165 C CA . LEU C 1 62 ? -16.810 43.832 -75.423 1.00 13.76 38 LEU C CA 1
ATOM 10166 C C . LEU C 1 62 ? -15.451 44.213 -74.895 1.00 14.37 38 LEU C C 1
ATOM 10167 O O . LEU C 1 62 ? -14.485 43.439 -75.049 1.00 14.56 38 LEU C O 1
ATOM 10172 N N . PRO C 1 63 ? -15.372 45.362 -74.232 1.00 15.48 39 PRO C N 1
ATOM 10173 C CA . PRO C 1 63 ? -14.094 45.708 -73.584 1.00 15.87 39 PRO C CA 1
ATOM 10174 C C . PRO C 1 63 ? -13.884 44.898 -72.310 1.00 15.58 39 PRO C C 1
ATOM 10175 O O . PRO C 1 63 ? -14.860 44.614 -71.584 1.00 16.36 39 PRO C O 1
ATOM 10179 N N . GLU C 1 64 ? -12.633 44.522 -72.058 1.00 15.79 40 GLU C N 1
ATOM 10180 C CA . GLU C 1 64 ? -12.242 43.799 -70.845 1.00 16.86 40 GLU C CA 1
ATOM 10181 C C . GLU C 1 64 ? -13.227 42.731 -70.405 1.00 15.44 40 GLU C C 1
ATOM 10182 O O . GLU C 1 64 ? -13.717 42.749 -69.271 1.00 15.55 40 GLU C O 1
ATOM 1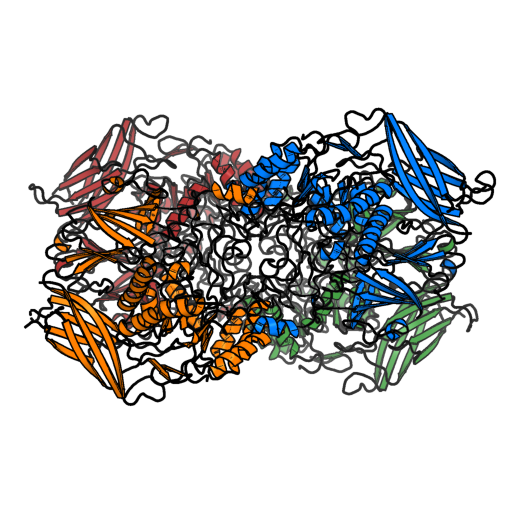0188 N N . PRO C 1 65 ? -13.531 41.781 -71.300 1.00 14.30 41 PRO C N 1
ATOM 10189 C CA . PRO C 1 65 ? -14.565 40.794 -70.990 1.00 13.25 41 PRO C CA 1
ATOM 10190 C C . PRO C 1 65 ? -14.150 39.785 -69.945 1.00 12.45 41 PRO C C 1
ATOM 10191 O O . PRO C 1 65 ? -12.977 39.429 -69.833 1.00 15.02 41 PRO C O 1
ATOM 10195 N N . LEU C 1 66 ? -15.140 39.286 -69.222 1.00 10.89 42 LEU C N 1
ATOM 10196 C CA . LEU C 1 66 ? -15.007 38.117 -68.371 1.00 11.12 42 LEU C CA 1
ATOM 10197 C C . LEU C 1 66 ? -15.403 36.867 -69.159 1.00 10.70 42 LEU C C 1
ATOM 10198 O O . LEU C 1 66 ? -16.199 36.964 -70.092 1.00 12.48 42 LEU C O 1
ATOM 10203 N N . PRO C 1 67 ? -14.908 35.689 -68.764 1.00 11.59 43 PRO C N 1
ATOM 10204 C CA . PRO C 1 67 ? -15.408 34.472 -69.388 1.00 11.05 43 PRO C CA 1
ATOM 10205 C C . PRO C 1 67 ? -16.741 34.048 -68.782 1.00 9.90 43 PRO C C 1
ATOM 10206 O O . PRO C 1 67 ? -17.003 34.290 -67.593 1.00 10.61 43 PRO C O 1
ATOM 10210 N N . MET C 1 68 ? -17.578 33.409 -69.592 1.00 8.24 44 MET C N 1
ATOM 10211 C CA . MET C 1 68 ? -18.867 32.949 -69.090 1.00 8.24 44 MET C CA 1
ATOM 10212 C C . MET C 1 68 ? -19.304 31.759 -69.922 1.00 7.80 44 MET C C 1
ATOM 10213 O O . MET C 1 68 ? -19.438 31.879 -71.157 1.00 9.09 44 MET C O 1
ATOM 10218 N N . ALA C 1 69 ? -19.483 30.600 -69.290 1.00 8.28 45 ALA C N 1
ATOM 10219 C CA . ALA C 1 69 ? -19.873 29.412 -70.057 1.00 8.27 45 ALA C CA 1
ATOM 10220 C C . ALA C 1 69 ? -21.353 29.472 -70.402 1.00 8.21 45 ALA C C 1
ATOM 10221 O O . ALA C 1 69 ? -22.194 29.867 -69.580 1.00 9.24 45 ALA C O 1
ATOM 10223 N N . VAL C 1 70 ? -21.664 29.031 -71.616 1.00 8.58 46 VAL C N 1
ATOM 10224 C CA . VAL C 1 70 ? -23.039 28.938 -72.128 1.00 8.22 46 VAL C CA 1
ATOM 10225 C C . VAL C 1 70 ? -23.236 27.499 -72.621 1.00 8.47 46 VAL C C 1
ATOM 10226 O O . VAL C 1 70 ? -22.416 27.000 -73.392 1.00 9.89 46 VAL C O 1
ATOM 10230 N N . PRO C 1 71 ? -24.299 26.814 -72.196 1.00 8.34 47 PRO C N 1
ATOM 10231 C CA . PRO C 1 71 ? -25.369 27.295 -71.298 1.00 8.21 47 PRO C CA 1
ATOM 10232 C C . PRO C 1 71 ? -24.987 27.274 -69.829 1.00 8.47 47 PRO C C 1
ATOM 10233 O O . PRO C 1 71 ? -24.148 26.449 -69.397 1.00 9.98 47 PRO C O 1
ATOM 10237 N N . GLY C 1 72 ? -25.664 28.116 -69.054 1.00 8.17 48 GLY C N 1
ATOM 10238 C CA . GLY C 1 72 ? -25.450 28.153 -67.624 1.00 8.56 48 GLY C CA 1
ATOM 10239 C C . GLY C 1 72 ? -26.073 29.417 -67.079 1.00 8.09 48 GLY C C 1
ATOM 10240 O O . GLY C 1 72 ? -26.228 30.407 -67.814 1.00 10.38 48 GLY C O 1
ATOM 10241 N N . SER C 1 73 ? -26.453 29.441 -65.794 1.00 7.27 49 SER C N 1
ATOM 10242 C CA . SER C 1 73 ? -26.747 30.745 -65.191 1.00 7.48 49 SER C CA 1
ATOM 10243 C C . SER C 1 73 ? -25.419 31.475 -65.016 1.00 7.60 49 SER C C 1
ATOM 10244 O O . SER C 1 73 ? -24.379 30.816 -64.829 1.00 9.76 49 SER C O 1
ATOM 10247 N N . TYR C 1 74 ? -25.418 32.803 -65.042 1.00 8.47 50 TYR C N 1
ATOM 10248 C CA . TYR C 1 74 ? -24.152 33.474 -64.810 1.00 8.18 50 TYR C CA 1
ATOM 10249 C C . TYR C 1 74 ? -23.865 33.658 -63.329 1.00 7.98 50 TYR C C 1
ATOM 10250 O O . TYR C 1 74 ? -22.709 33.912 -62.977 1.00 9.31 50 TYR C O 1
ATOM 10259 N N . ASN C 1 75 ? -24.874 33.523 -62.459 1.00 8.07 51 ASN C N 1
ATOM 10260 C CA . ASN C 1 75 ? -24.691 34.009 -61.078 1.00 8.86 51 ASN C CA 1
ATOM 10261 C C . ASN C 1 75 ? -23.626 33.303 -60.262 1.00 9.51 51 ASN C C 1
ATOM 10262 O O . ASN C 1 75 ? -22.993 33.969 -59.429 1.00 10.53 51 ASN C O 1
ATOM 10267 N N . ASP C 1 76 ? -23.421 31.998 -60.498 1.00 9.12 52 ASP C N 1
ATOM 10268 C CA . ASP C 1 76 ? -22.434 31.235 -59.721 1.00 9.34 52 ASP C CA 1
ATOM 10269 C C . ASP C 1 76 ? -21.168 30.920 -60.541 1.00 9.07 52 ASP C C 1
ATOM 10270 O O . ASP C 1 76 ? -20.387 30.038 -60.165 1.00 11.16 52 ASP C O 1
ATOM 10275 N N . GLN C 1 77 ? -20.931 31.686 -61.621 1.00 8.31 53 GLN C N 1
ATOM 10276 C CA . GLN C 1 77 ? -19.728 31.480 -62.441 1.00 9.87 53 GLN C CA 1
ATOM 10277 C C . GLN C 1 77 ? -18.645 32.531 -62.186 1.00 10.01 53 GLN C C 1
ATOM 10278 O O . GLN C 1 77 ? -17.673 32.592 -62.949 1.00 10.52 53 GLN C O 1
ATOM 10284 N N . ASN C 1 78 ? -18.762 33.322 -61.107 1.00 10.40 54 ASN C N 1
ATOM 10285 C CA . ASN C 1 78 ? -17.642 34.234 -60.807 1.00 11.13 54 ASN C CA 1
ATOM 10286 C C . ASN C 1 78 ? -17.589 34.631 -59.359 1.00 12.04 54 ASN C C 1
ATOM 10287 O O . ASN C 1 78 ? -18.265 35.586 -58.954 1.00 15.17 54 ASN C O 1
ATOM 10292 N N . ASP C 1 79 ? -16.708 33.978 -58.609 1.00 9.59 55 ASP C N 1
ATOM 10293 C CA . ASP C 1 79 ? -16.638 34.217 -57.171 1.00 9.87 55 ASP C CA 1
ATOM 10294 C C . ASP C 1 79 ? -15.880 35.486 -56.792 1.00 10.43 55 ASP C C 1
ATOM 10295 O O . ASP C 1 79 ? -15.849 35.861 -55.613 1.00 12.83 55 ASP C O 1
ATOM 10300 N N . GLU C 1 80 ? -15.269 36.172 -57.753 1.00 11.97 56 GLU C N 1
ATOM 10301 C CA . GLU C 1 80 ? -14.692 37.500 -57.439 1.00 12.27 56 GLU C CA 1
ATOM 10302 C C . GLU C 1 80 ? -15.787 38.556 -57.318 1.00 13.18 56 GLU C C 1
ATOM 10303 O O . GLU C 1 80 ? -15.628 39.579 -56.668 1.00 17.56 56 GLU C O 1
ATOM 10309 N N . LEU C 1 81 ? -16.866 38.339 -58.042 1.00 14.99 57 LEU C N 1
ATOM 10310 C CA . LEU C 1 81 ? -18.006 39.241 -58.062 1.00 15.77 57 LEU C CA 1
ATOM 10311 C C . LEU C 1 81 ? -19.106 38.640 -57.192 1.00 18.42 57 LEU C C 1
ATOM 10312 O O . LEU C 1 81 ? -19.020 37.469 -56.808 1.00 21.10 57 LEU C O 1
ATOM 10317 N N . ASN C 1 82 ? -20.130 39.430 -56.879 1.00 17.92 58 ASN C N 1
ATOM 10318 C CA . ASN C 1 82 ? -21.291 38.869 -56.205 1.00 18.09 58 ASN C CA 1
ATOM 10319 C C . ASN C 1 82 ? -22.440 38.924 -57.172 1.00 14.43 58 ASN C C 1
ATOM 10320 O O . ASN C 1 82 ? -23.346 39.748 -57.033 1.00 15.80 58 ASN C O 1
ATOM 10325 N N . LEU C 1 83 ? -22.401 38.045 -58.172 1.00 13.10 59 LEU C N 1
ATOM 10326 C CA . LEU C 1 83 ? -23.431 38.121 -59.223 1.00 12.06 59 LEU C CA 1
ATOM 10327 C C . LEU C 1 83 ? -24.792 37.635 -58.742 1.00 11.46 59 LEU C C 1
ATOM 10328 O O . LEU C 1 83 ? -25.794 37.928 -59.403 1.00 12.10 59 LEU C O 1
ATOM 10333 N N . ARG C 1 84 ? -24.886 36.945 -57.602 1.00 12.09 60 ARG C N 1
ATOM 10334 C CA . ARG C 1 84 ? -26.218 36.664 -57.072 1.00 12.81 60 ARG C CA 1
ATOM 10335 C C . ARG C 1 84 ? -26.946 37.962 -56.691 1.00 12.24 60 ARG C C 1
ATOM 10336 O O . ARG C 1 84 ? -28.182 38.004 -56.732 1.00 12.90 60 ARG C O 1
ATOM 10344 N N . ALA C 1 85 ? -26.196 39.033 -56.369 1.00 11.26 61 ALA C N 1
ATOM 10345 C CA . ALA C 1 85 ? -26.787 40.336 -55.992 1.00 12.87 61 ALA C CA 1
ATOM 10346 C C . ALA C 1 85 ? -27.058 41.241 -57.198 1.00 12.34 61 ALA C C 1
ATOM 10347 O O . ALA C 1 85 ? -27.590 42.339 -57.038 1.00 14.38 61 ALA C O 1
ATOM 10349 N N . HIS C 1 86 ? -26.666 40.808 -58.408 1.00 11.66 62 HIS C N 1
ATOM 10350 C CA . HIS C 1 86 ? -26.796 41.681 -59.550 1.00 11.16 62 HIS C CA 1
ATOM 10351 C C . HIS C 1 86 ? -28.255 42.028 -59.850 1.00 10.93 62 HIS C C 1
ATOM 10352 O O . HIS C 1 86 ? -29.127 41.141 -59.799 1.00 12.63 62 HIS C O 1
ATOM 10359 N N . TYR C 1 87 ? -28.509 43.298 -60.200 1.00 12.22 63 TYR C N 1
ATOM 10360 C CA . TYR C 1 87 ? -29.839 43.753 -60.583 1.00 11.94 63 TYR C CA 1
ATOM 10361 C C . TYR C 1 87 ? -29.743 44.457 -61.916 1.00 11.54 63 TYR C C 1
ATOM 10362 O O . TYR C 1 87 ? -28.992 45.440 -62.033 1.00 12.59 63 TYR C O 1
ATOM 10371 N N . GLY C 1 88 ? -30.465 43.949 -62.927 1.00 11.21 64 GLY C N 1
ATOM 10372 C CA . GLY C 1 88 ? -30.517 44.605 -64.224 1.00 10.51 64 GLY C CA 1
ATOM 10373 C C . GLY C 1 88 ? -29.896 43.758 -65.327 1.00 11.43 64 GLY C C 1
ATOM 10374 O O . GLY C 1 88 ? -30.130 42.538 -65.400 1.00 11.33 64 GLY C O 1
ATOM 10375 N N . TRP C 1 89 ? -29.088 44.422 -66.157 1.00 10.09 65 TRP C N 1
ATOM 10376 C CA . TRP C 1 89 ? -28.593 43.847 -67.399 1.00 10.81 65 TRP C CA 1
ATOM 10377 C C . TRP C 1 89 ? -27.200 43.259 -67.304 1.00 9.95 65 TRP C C 1
ATOM 10378 O O . TRP C 1 89 ? -26.368 43.771 -66.537 1.00 10.78 65 TRP C O 1
ATOM 10389 N N . VAL C 1 90 ? -26.951 42.217 -68.106 1.00 8.95 66 VAL C N 1
ATOM 10390 C CA . VAL C 1 90 ? -25.602 41.767 -68.419 1.00 8.95 66 VAL C CA 1
ATOM 10391 C C . VAL C 1 90 ? -25.523 41.632 -69.925 1.00 9.57 66 VAL C C 1
ATOM 10392 O O . VAL C 1 90 ? -26.556 41.612 -70.594 1.00 10.08 66 VAL C O 1
ATOM 10396 N N . VAL C 1 91 ? -24.314 41.561 -70.466 1.00 8.84 67 VAL C N 1
ATOM 10397 C CA . VAL C 1 91 ? -24.158 41.413 -71.914 1.00 8.99 67 VAL C CA 1
ATOM 10398 C C . VAL C 1 91 ? -23.184 40.274 -72.217 1.00 9.21 67 VAL C C 1
ATOM 10399 O O . VAL C 1 91 ? -22.043 40.248 -71.727 1.00 9.93 67 VAL C O 1
ATOM 10403 N N . TYR C 1 92 ? -23.677 39.304 -72.976 1.00 8.34 68 TYR C N 1
ATOM 10404 C CA . TYR C 1 92 ? -22.879 38.200 -73.516 1.00 9.14 68 TYR C CA 1
ATOM 10405 C C . TYR C 1 92 ? -22.436 38.520 -74.929 1.00 9.00 68 TYR C C 1
ATOM 10406 O O . TYR C 1 92 ? -23.151 39.181 -75.677 1.00 9.45 68 TYR C O 1
ATOM 10415 N N . GLN C 1 93 ? -21.315 37.959 -75.335 1.00 9.14 69 GLN C N 1
ATOM 10416 C CA . GLN C 1 93 ? -20.892 38.139 -76.715 1.00 9.31 69 GLN C CA 1
ATOM 10417 C C . GLN C 1 93 ? -19.958 37.012 -77.153 1.00 9.14 69 GLN C C 1
ATOM 10418 O O . GLN C 1 93 ? -19.181 36.495 -76.348 1.00 9.37 69 GLN C O 1
ATOM 10424 N N . ARG C 1 94 ? -20.039 36.628 -78.423 1.00 8.78 70 ARG C N 1
ATOM 10425 C CA . ARG C 1 94 ? -19.030 35.768 -78.981 1.00 8.76 70 ARG C CA 1
ATOM 10426 C C . ARG C 1 94 ? -18.973 35.981 -80.478 1.00 9.75 70 ARG C C 1
ATOM 10427 O O . ARG C 1 94 ? -19.856 36.636 -81.066 1.00 10.06 70 ARG C O 1
ATOM 10435 N N . SER C 1 95 ? -17.928 35.436 -81.092 1.00 11.38 71 SER C N 1
ATOM 10436 C CA . SER C 1 95 ? -17.836 35.449 -82.547 1.00 12.26 71 SER C CA 1
ATOM 10437 C C . SER C 1 95 ? -17.971 34.057 -83.091 1.00 12.01 71 SER C C 1
ATOM 10438 O O . SER C 1 95 ? -17.723 33.072 -82.376 1.00 12.85 71 SER C O 1
ATOM 10441 N N . PHE C 1 96 ? -18.393 33.951 -84.354 1.00 12.12 72 PHE C N 1
ATOM 10442 C CA . PHE C 1 96 ? -18.415 32.628 -85.018 1.00 12.57 72 PHE C CA 1
ATOM 10443 C C . PHE C 1 96 ? -18.274 32.795 -86.513 1.00 12.81 72 PHE C C 1
ATOM 10444 O O . PHE C 1 96 ? -18.599 33.867 -87.062 1.00 13.23 72 PHE C O 1
ATOM 10452 N N . ALA C 1 97 ? -17.802 31.736 -87.180 1.00 14.27 73 ALA C N 1
ATOM 10453 C CA . ALA C 1 97 ? -17.685 31.726 -88.641 1.00 16.13 73 ALA C CA 1
ATOM 10454 C C . ALA C 1 97 ? -18.101 30.361 -89.143 1.00 17.41 73 ALA C C 1
ATOM 10455 O O . ALA C 1 97 ? -17.847 29.348 -88.464 1.00 20.14 73 ALA C O 1
ATOM 10457 N N . VAL C 1 98 ? -18.726 30.316 -90.321 1.00 18.00 74 VAL C N 1
ATOM 10458 C CA . VAL C 1 98 ? -19.084 29.044 -90.943 1.00 18.95 74 VAL C CA 1
ATOM 10459 C C . VAL C 1 98 ? -18.791 29.146 -92.451 1.00 18.60 74 VAL C C 1
ATOM 10460 O O . VAL C 1 98 ? -18.785 30.254 -93.018 1.00 21.06 74 VAL C O 1
ATOM 10464 N N . PRO C 1 99 ? -18.552 28.004 -93.107 1.00 18.17 75 PRO C N 1
ATOM 10465 C CA . PRO C 1 99 ? -18.242 28.041 -94.539 1.00 19.28 75 PRO C CA 1
ATOM 10466 C C . PRO C 1 99 ? -19.367 28.639 -95.353 1.00 20.68 75 PRO C C 1
ATOM 10467 O O . PRO C 1 99 ? -20.531 28.281 -95.157 1.00 20.85 75 PRO C O 1
ATOM 10471 N N . SER C 1 100 ? -19.022 29.501 -96.307 1.00 21.99 76 SER C N 1
ATOM 10472 C CA . SER C 1 100 ? -20.004 30.069 -97.207 1.00 26.90 76 SER C CA 1
ATOM 10473 C C . SER C 1 100 ? -20.776 28.986 -97.936 1.00 29.03 76 SER C C 1
ATOM 10474 O O . SER C 1 100 ? -21.963 29.166 -98.234 1.00 28.61 76 SER C O 1
ATOM 10477 N N . ARG C 1 101 ? -20.107 27.864 -98.202 1.00 33.42 77 ARG C N 1
ATOM 10478 C CA . ARG C 1 101 ? -20.690 26.743 -98.944 1.00 38.34 77 ARG C CA 1
ATOM 10479 C C . ARG C 1 101 ? -21.939 26.198 -98.255 1.00 36.37 77 ARG C C 1
ATOM 10480 O O . ARG C 1 101 ? -22.863 25.688 -98.901 1.00 37.49 77 ARG C O 1
ATOM 10488 N N . LEU C 1 102 ? -21.963 26.314 -96.940 1.00 32.18 78 LEU C N 1
ATOM 10489 C CA . LEU C 1 102 ? -23.031 25.761 -96.148 1.00 31.62 78 LEU C CA 1
ATOM 10490 C C . LEU C 1 102 ? -24.193 26.732 -95.918 1.00 29.46 78 LEU C C 1
ATOM 10491 O O . LEU C 1 102 ? -25.308 26.306 -95.582 1.00 30.53 78 LEU C O 1
ATOM 10496 N N . VAL C 1 103 ? -23.933 28.025 -96.035 1.00 27.20 79 VAL C N 1
ATOM 10497 C CA . VAL C 1 103 ? -25.006 29.001 -95.849 1.00 25.20 79 VAL C CA 1
ATOM 10498 C C . VAL C 1 103 ? -25.677 29.285 -97.195 1.00 22.66 79 VAL C C 1
ATOM 10499 O O . VAL C 1 103 ? -26.836 29.673 -97.240 1.00 21.63 79 VAL C O 1
ATOM 10503 N N . ALA C 1 104 ? -24.950 29.056 -98.289 1.00 23.73 80 ALA C N 1
ATOM 10504 C CA . ALA C 1 104 ? -25.427 29.445 -99.608 1.00 24.99 80 ALA C CA 1
ATOM 10505 C C . ALA C 1 104 ? -26.781 28.848 -99.925 1.00 25.57 80 ALA C C 1
ATOM 10506 O O . ALA C 1 104 ? -26.962 27.623 -99.878 1.00 26.19 80 ALA C O 1
ATOM 10508 N N . GLY C 1 105 ? -27.732 29.725 -100.224 1.00 25.62 81 GLY C N 1
ATOM 10509 C CA . GLY C 1 105 ? -29.063 29.315 -100.632 1.00 26.00 81 GLY C CA 1
ATOM 10510 C C . GLY C 1 105 ? -29.985 28.867 -99.509 1.00 25.84 81 GLY C C 1
ATOM 10511 O O . GLY C 1 105 ? -31.141 28.551 -99.775 1.00 28.91 81 GLY C O 1
ATOM 10512 N N . GLN C 1 106 ? -29.510 28.862 -98.259 1.00 22.48 82 GLN C N 1
ATOM 10513 C CA . GLN C 1 106 ? -30.312 28.330 -97.161 1.00 20.24 82 GLN C CA 1
ATOM 10514 C C . GLN C 1 106 ? -30.982 29.412 -96.345 1.00 18.16 82 GLN C C 1
ATOM 10515 O O . GLN C 1 106 ? -30.561 30.566 -96.364 1.00 19.62 82 GLN C O 1
ATOM 10521 N N . ARG C 1 107 ? -32.011 29.020 -95.594 1.00 15.74 83 ARG C N 1
ATOM 10522 C CA . ARG C 1 107 ? -32.604 29.870 -94.566 1.00 15.99 83 ARG C CA 1
ATOM 10523 C C . ARG C 1 107 ? -31.815 29.638 -93.284 1.00 15.21 83 ARG C C 1
ATOM 10524 O O . ARG C 1 107 ? -31.682 28.497 -92.846 1.00 16.64 83 ARG C O 1
ATOM 10532 N N . MET C 1 108 ? -31.286 30.714 -92.709 1.00 15.35 84 MET C N 1
ATOM 10533 C CA . MET C 1 108 ? -30.406 30.660 -91.544 1.00 14.65 84 MET C CA 1
ATOM 10534 C C . MET C 1 108 ? -31.150 31.169 -90.333 1.00 15.45 84 MET C C 1
ATOM 10535 O O . MET C 1 108 ? -31.585 32.315 -90.314 1.00 15.51 84 MET C O 1
ATOM 10540 N N . ILE C 1 109 ? -31.241 30.330 -89.303 1.00 13.99 85 ILE C N 1
ATOM 10541 C CA . ILE C 1 109 ? -31.980 30.664 -88.088 1.00 13.64 85 ILE C CA 1
ATOM 10542 C C . ILE C 1 109 ? -31.095 30.566 -86.857 1.00 12.90 85 ILE C C 1
ATOM 10543 O O . ILE C 1 109 ? -30.337 29.620 -86.684 1.00 14.30 85 ILE C O 1
ATOM 10548 N N . LEU C 1 110 ? -31.166 31.579 -86.007 1.00 11.82 86 LEU C N 1
ATOM 10549 C CA . LEU C 1 110 ? -30.440 31.568 -84.734 1.00 11.03 86 LEU C CA 1
ATOM 10550 C C . LEU C 1 110 ? -31.441 31.307 -83.630 1.00 10.64 86 LEU C C 1
ATOM 10551 O O . LEU C 1 110 ? -32.345 32.138 -83.441 1.00 11.23 86 LEU C O 1
ATOM 10556 N N . ARG C 1 111 ? -31.280 30.207 -82.900 1.00 10.53 87 ARG C N 1
ATOM 10557 C CA . ARG C 1 111 ? -32.198 29.836 -81.831 1.00 10.01 87 ARG C CA 1
ATOM 10558 C C . ARG C 1 111 ? -31.564 29.959 -80.459 1.00 10.27 87 ARG C C 1
ATOM 10559 O O . ARG C 1 111 ? -30.438 29.502 -80.236 1.00 9.93 87 ARG C O 1
ATOM 10567 N N . PHE C 1 112 ? -32.307 30.588 -79.554 1.00 9.95 88 PHE C N 1
ATOM 10568 C CA . PHE C 1 112 ? -31.992 30.631 -78.125 1.00 8.84 88 PHE C CA 1
ATOM 10569 C C . PHE C 1 112 ? -32.936 29.715 -77.409 1.00 8.89 88 PHE C C 1
ATOM 10570 O O . PHE C 1 112 ? -34.154 29.995 -77.367 1.00 10.30 88 PHE C O 1
ATOM 10578 N N . ASP C 1 113 ? -32.436 28.623 -76.840 1.00 8.31 89 ASP C N 1
ATOM 10579 C CA . ASP C 1 113 ? -33.347 27.706 -76.139 1.00 8.82 89 ASP C CA 1
ATOM 10580 C C . ASP C 1 113 ? -33.938 28.398 -74.890 1.00 9.34 89 ASP C C 1
ATOM 10581 O O . ASP C 1 113 ? -35.099 28.157 -74.560 1.00 10.17 89 ASP C O 1
ATOM 10586 N N . ALA C 1 114 ? -33.160 29.261 -74.219 1.00 9.51 90 ALA C N 1
ATOM 10587 C CA . ALA C 1 114 ? -33.721 30.096 -73.137 1.00 9.78 90 ALA C CA 1
ATOM 10588 C C . ALA C 1 114 ? -32.748 31.180 -72.744 1.00 9.09 90 ALA C C 1
ATOM 10589 O O . ALA C 1 114 ? -31.534 30.917 -72.540 1.00 10.85 90 ALA C O 1
ATOM 10591 N N . ALA C 1 115 ? -33.276 32.389 -72.611 1.00 9.04 91 ALA C N 1
ATOM 10592 C CA . ALA C 1 115 ? -32.513 33.515 -72.054 1.00 8.74 91 ALA C CA 1
ATOM 10593 C C . ALA C 1 115 ? -33.374 34.101 -70.954 1.00 9.28 91 ALA C C 1
ATOM 10594 O O . ALA C 1 115 ? -34.496 34.555 -71.196 1.00 10.07 91 ALA C O 1
ATOM 10596 N N . THR C 1 116 ? -32.867 34.070 -69.721 1.00 9.01 92 THR C N 1
ATOM 10597 C CA . THR C 1 116 ? -33.696 34.363 -68.544 1.00 8.68 92 THR C CA 1
ATOM 10598 C C . THR C 1 116 ? -33.358 35.739 -67.981 1.00 8.95 92 THR C C 1
ATOM 10599 O O . THR C 1 116 ? -32.216 35.904 -67.563 1.00 10.41 92 THR C O 1
ATOM 10603 N N . HIS C 1 117 ? -34.273 36.729 -67.939 1.00 8.92 93 HIS C N 1
ATOM 10604 C CA . HIS C 1 117 ? -35.677 36.635 -68.335 1.00 9.92 93 HIS C CA 1
ATOM 10605 C C . HIS C 1 117 ? -36.018 37.271 -69.671 1.00 9.57 93 HIS C C 1
ATOM 10606 O O . HIS C 1 117 ? -37.000 36.872 -70.315 1.00 10.81 93 HIS C O 1
ATOM 10613 N N . ALA C 1 118 ? -35.283 38.308 -70.045 1.00 9.49 94 ALA C N 1
ATOM 10614 C CA . ALA C 1 118 ? -35.563 39.064 -71.249 1.00 10.33 94 ALA C CA 1
ATOM 10615 C C . ALA C 1 118 ? -34.243 39.306 -71.965 1.00 10.43 94 ALA C C 1
ATOM 10616 O O . ALA C 1 118 ? -33.181 39.399 -71.331 1.00 10.70 94 ALA C O 1
ATOM 10618 N N . ALA C 1 119 ? -34.297 39.371 -73.289 1.00 11.01 95 ALA C N 1
ATOM 10619 C CA . ALA C 1 119 ? -33.070 39.503 -74.073 1.00 10.34 95 ALA C CA 1
ATOM 10620 C C . ALA C 1 119 ? -33.245 40.431 -75.247 1.00 10.50 95 ALA C C 1
ATOM 10621 O O . ALA C 1 119 ? -34.336 40.488 -75.840 1.00 12.89 95 ALA C O 1
ATOM 10623 N N . ASP C 1 120 ? -32.177 41.156 -75.575 1.00 10.70 96 ASP C N 1
ATOM 10624 C CA . ASP C 1 120 ? -32.044 41.876 -76.853 1.00 11.16 96 ASP C CA 1
ATOM 10625 C C . ASP C 1 120 ? -30.893 41.197 -77.576 1.00 10.11 96 ASP C C 1
ATOM 10626 O O . ASP C 1 120 ? -29.809 41.024 -76.988 1.00 10.76 96 ASP C O 1
ATOM 10631 N N . VAL C 1 121 ? -31.095 40.820 -78.840 1.00 10.26 97 VAL C N 1
ATOM 10632 C CA . VAL C 1 121 ? -30.083 40.079 -79.570 1.00 10.19 97 VAL C CA 1
ATOM 10633 C C . VAL C 1 121 ? -29.625 40.880 -80.789 1.00 9.90 97 VAL C C 1
ATOM 10634 O O . VAL C 1 121 ? -30.464 41.454 -81.516 1.00 11.35 97 VAL C O 1
ATOM 10638 N N . TYR C 1 122 ? -28.309 40.958 -80.957 1.00 9.93 98 TYR C N 1
ATOM 10639 C CA . TYR C 1 122 ? -27.677 41.677 -82.048 1.00 10.45 98 TYR C CA 1
ATOM 10640 C C . TYR C 1 122 ? -26.723 40.795 -82.826 1.00 9.68 98 TYR C C 1
ATOM 10641 O O . TYR C 1 122 ? -26.057 39.924 -82.254 1.00 10.18 98 TYR C O 1
ATOM 10650 N N . LEU C 1 123 ? -26.635 41.017 -84.139 1.00 10.70 99 LEU C N 1
ATOM 10651 C CA . LEU C 1 123 ? -25.640 40.318 -84.940 1.00 11.20 99 LEU C CA 1
ATOM 10652 C C . LEU C 1 123 ? -24.994 41.347 -85.853 1.00 11.44 99 LEU C C 1
ATOM 10653 O O . LEU C 1 123 ? -25.703 42.038 -86.607 1.00 12.31 99 LEU C O 1
ATOM 10658 N N . ASN C 1 124 ? -23.660 41.440 -85.796 1.00 11.10 100 ASN C N 1
ATOM 10659 C CA . ASN C 1 124 ? -22.925 42.365 -86.655 1.00 12.38 100 ASN C CA 1
ATOM 10660 C C . ASN C 1 124 ? -23.467 43.791 -86.561 1.00 14.34 100 ASN C C 1
ATOM 10661 O O . ASN C 1 124 ? -23.587 44.498 -87.571 1.00 16.39 100 ASN C O 1
ATOM 10666 N N . GLY C 1 125 ? -23.795 44.191 -85.336 1.00 12.96 101 GLY C N 1
ATOM 10667 C CA . GLY C 1 125 ? -24.242 45.557 -85.081 1.00 13.22 101 GLY C CA 1
ATOM 10668 C C . GLY C 1 125 ? -25.693 45.829 -85.372 1.00 13.41 101 GLY C C 1
ATOM 10669 O O . GLY C 1 125 ? -26.126 46.969 -85.292 1.00 16.36 101 GLY C O 1
ATOM 10670 N N . GLN C 1 126 ? -26.428 44.808 -85.805 1.00 13.25 102 GLN C N 1
ATOM 10671 C CA . GLN C 1 126 ? -27.838 44.971 -86.145 1.00 15.54 102 GLN C CA 1
ATOM 10672 C C . GLN C 1 126 ? -28.726 44.313 -85.104 1.00 12.63 102 GLN C C 1
ATOM 10673 O O . GLN C 1 126 ? -28.516 43.141 -84.777 1.00 13.18 102 GLN C O 1
ATOM 10679 N N . LEU C 1 127 ? -29.750 45.024 -84.645 1.00 11.55 103 LEU C N 1
ATOM 10680 C CA . LEU C 1 127 ? -30.750 44.411 -83.783 1.00 11.79 103 LEU C CA 1
ATOM 10681 C C . LEU C 1 127 ? -31.530 43.317 -84.532 1.00 12.72 103 LEU C C 1
ATOM 10682 O O . LEU C 1 127 ? -32.104 43.587 -85.616 1.00 15.25 103 LEU C O 1
ATOM 10687 N N . LEU C 1 128 ? -31.515 42.086 -83.986 1.00 12.57 104 LEU C N 1
ATOM 10688 C CA . LEU C 1 128 ? -32.366 41.019 -84.528 1.00 12.84 104 LEU C CA 1
ATOM 10689 C C . LEU C 1 128 ? -33.747 41.076 -83.914 1.00 14.08 104 LEU C C 1
ATOM 10690 O O . LEU C 1 128 ? -34.769 40.846 -84.600 1.00 15.61 104 LEU C O 1
ATOM 10695 N N . GLY C 1 129 ? -33.798 41.365 -82.615 1.00 13.30 105 GLY C N 1
ATOM 10696 C CA . GLY C 1 129 ? -35.073 41.455 -81.930 1.00 13.38 105 GLY C CA 1
ATOM 10697 C C . GLY C 1 129 ? -34.915 41.209 -80.449 1.00 13.19 105 GLY C C 1
ATOM 10698 O O . GLY C 1 129 ? -33.804 41.121 -79.942 1.00 12.73 105 GLY C O 1
ATOM 10699 N N . SER C 1 130 ? -36.042 41.119 -79.767 1.00 14.74 106 SER C N 1
ATOM 10700 C CA . SER C 1 130 ? -36.078 40.972 -78.329 1.00 14.40 106 SER C CA 1
ATOM 10701 C C . SER C 1 130 ? -37.060 39.878 -77.931 1.00 14.38 106 SER C C 1
ATOM 10702 O O . SER C 1 130 ? -37.902 39.438 -78.726 1.00 16.36 106 SER C O 1
ATOM 10705 N N . HIS C 1 131 ? -36.937 39.418 -76.697 1.00 12.48 107 HIS C N 1
ATOM 10706 C CA . HIS C 1 131 ? -37.848 38.418 -76.185 1.00 11.81 107 HIS C CA 1
ATOM 10707 C C . HIS C 1 131 ? -38.065 38.656 -74.696 1.00 11.52 107 HIS C C 1
ATOM 10708 O O . HIS C 1 131 ? -37.110 39.032 -73.994 1.00 13.05 107 HIS C O 1
ATOM 10715 N N . PHE C 1 132 ? -39.302 38.433 -74.236 1.00 12.02 108 PHE C N 1
ATOM 10716 C CA . PHE C 1 132 ? -39.566 38.324 -72.793 1.00 12.94 108 PHE C CA 1
ATOM 10717 C C . PHE C 1 132 ? -40.103 36.949 -72.513 1.00 12.02 108 PHE C C 1
ATOM 10718 O O . PHE C 1 132 ? -41.007 36.501 -73.216 1.00 13.36 108 PHE C O 1
ATOM 10726 N N . GLY C 1 133 ? -39.597 36.307 -71.461 1.00 11.59 109 GLY C N 1
ATOM 10727 C CA . GLY C 1 133 ? -40.076 35.002 -71.036 1.00 11.53 109 GLY C CA 1
ATOM 10728 C C . GLY C 1 133 ? -38.846 34.121 -70.887 1.00 11.53 109 GLY C C 1
ATOM 10729 O O . GLY C 1 133 ? -38.222 33.735 -71.877 1.00 13.18 109 GLY C O 1
ATOM 10730 N N . GLY C 1 134 ? -38.472 33.823 -69.649 1.00 10.04 110 GLY C N 1
ATOM 10731 C CA . GLY C 1 134 ? -37.149 33.284 -69.382 1.00 9.57 110 GLY C CA 1
ATOM 10732 C C . GLY C 1 134 ? -36.989 31.795 -69.563 1.00 8.64 110 GLY C C 1
ATOM 10733 O O . GLY C 1 134 ? -35.886 31.291 -69.362 1.00 9.35 110 GLY C O 1
ATOM 10734 N N . PHE C 1 135 ? -38.053 31.081 -69.961 1.00 8.84 111 PHE C N 1
ATOM 10735 C CA . PHE C 1 135 ? -38.022 29.615 -69.896 1.00 8.01 111 PHE C CA 1
ATOM 10736 C C . PHE C 1 135 ? -38.526 28.924 -71.148 1.00 8.84 111 PHE C C 1
ATOM 10737 O O . PHE C 1 135 ? -38.761 27.714 -71.124 1.00 10.07 111 PHE C O 1
ATOM 10745 N N . LEU C 1 136 ? -38.653 29.694 -72.235 1.00 9.00 112 LEU C N 1
ATOM 10746 C CA . LEU C 1 136 ? -39.117 29.151 -73.508 1.00 9.64 112 LEU C CA 1
ATOM 10747 C C . LEU C 1 136 ? -38.242 29.696 -74.644 1.00 9.35 112 LEU C C 1
ATOM 10748 O O . LEU C 1 136 ? -37.670 30.785 -74.554 1.00 10.68 112 LEU C O 1
ATOM 10753 N N . PRO C 1 137 ? -38.121 28.921 -75.724 1.00 10.30 113 PRO C N 1
ATOM 10754 C CA . PRO C 1 137 ? -37.199 29.260 -76.812 1.00 9.81 113 PRO C CA 1
ATOM 10755 C C . PRO C 1 137 ? -37.712 30.349 -77.748 1.00 10.56 113 PRO C C 1
ATOM 10756 O O . PRO C 1 137 ? -38.927 30.586 -77.880 1.00 11.72 113 PRO C O 1
ATOM 10760 N N . PHE C 1 138 ? -36.779 31.015 -78.403 1.00 9.30 114 PHE C N 1
ATOM 10761 C CA . PHE C 1 138 ? -37.126 32.008 -79.399 1.00 9.96 114 PHE C CA 1
ATOM 10762 C C . PHE C 1 138 ? -36.023 32.023 -80.459 1.00 9.49 114 PHE C C 1
ATOM 10763 O O . PHE C 1 138 ? -34.916 31.561 -80.218 1.00 11.08 114 PHE C O 1
ATOM 10771 N N . GLU C 1 139 ? -36.336 32.503 -81.650 1.00 11.27 115 GLU C N 1
ATOM 10772 C CA . GLU C 1 139 ? -35.357 32.442 -82.726 1.00 12.11 115 GLU C CA 1
ATOM 10773 C C . GLU C 1 139 ? -35.531 33.615 -83.681 1.00 12.49 115 GLU C C 1
ATOM 10774 O O . GLU C 1 139 ? -36.598 34.288 -83.680 1.00 13.79 115 GLU C O 1
ATOM 10780 N N . PHE C 1 140 ? -34.484 33.840 -84.489 1.00 11.12 116 PHE C N 1
ATOM 10781 C CA . PHE C 1 140 ? -34.431 34.932 -85.471 1.00 12.67 116 PHE C CA 1
ATOM 10782 C C . PHE C 1 140 ? -33.918 34.418 -86.791 1.00 12.95 116 PHE C C 1
ATOM 10783 O O . PHE C 1 140 ? -33.004 33.602 -86.823 1.00 13.09 116 PHE C O 1
ATOM 10791 N N . ASP C 1 141 ? -34.478 34.938 -87.875 1.00 14.36 117 ASP C N 1
ATOM 10792 C CA . ASP C 1 141 ? -33.960 34.662 -89.208 1.00 14.68 117 ASP C CA 1
ATOM 10793 C C . ASP C 1 141 ? -32.771 35.596 -89.423 1.00 15.97 117 ASP C C 1
ATOM 10794 O O . ASP C 1 141 ? -32.948 36.813 -89.493 1.00 17.99 117 ASP C O 1
ATOM 10799 N N . VAL C 1 142 ? -31.565 35.028 -89.536 1.00 14.91 118 VAL C N 1
ATOM 10800 C CA . VAL C 1 142 ? -30.355 35.817 -89.655 1.00 15.39 118 VAL C CA 1
ATOM 10801 C C . VAL C 1 142 ? -29.754 35.689 -91.059 1.00 15.80 118 VAL C C 1
ATOM 10802 O O . VAL C 1 142 ? -28.610 36.090 -91.285 1.00 18.34 118 VAL C O 1
ATOM 10806 N N . THR C 1 143 ? -30.547 35.186 -92.018 1.00 16.29 119 THR C N 1
ATOM 10807 C CA . THR C 1 143 ? -30.079 34.999 -93.388 1.00 17.61 119 THR C CA 1
ATOM 10808 C C . THR C 1 143 ? -29.472 36.294 -93.940 1.00 18.52 119 THR C C 1
ATOM 10809 O O . THR C 1 143 ? -28.392 36.267 -94.515 1.00 21.32 119 THR C O 1
ATOM 10813 N N . SER C 1 144 ? -30.122 37.432 -93.714 1.00 18.17 120 SER C N 1
ATOM 10814 C CA . SER C 1 144 ? -29.618 38.686 -94.272 1.00 20.09 120 SER C CA 1
ATOM 10815 C C . SER C 1 144 ? -28.528 39.340 -93.415 1.00 20.73 120 SER C C 1
ATOM 10816 O O . SER C 1 144 ? -27.710 40.082 -93.944 1.00 23.69 120 SER C O 1
ATOM 10819 N N . ALA C 1 145 ? -28.479 39.044 -92.118 1.00 19.10 121 ALA C N 1
ATOM 10820 C CA . ALA C 1 145 ? -27.524 39.706 -91.216 1.00 18.65 121 ALA C CA 1
ATOM 10821 C C . ALA C 1 145 ? -26.159 39.024 -91.196 1.00 18.91 121 ALA C C 1
ATOM 10822 O O . ALA C 1 145 ? -25.130 39.668 -90.928 1.00 19.56 121 ALA C O 1
ATOM 10824 N N . LEU C 1 146 ? -26.137 37.727 -91.479 1.00 18.41 122 LEU C N 1
ATOM 10825 C CA . LEU C 1 146 ? -24.884 36.969 -91.534 1.00 19.36 122 LEU C CA 1
ATOM 10826 C C . LEU C 1 146 ? -23.963 37.459 -92.609 1.00 21.62 122 LEU C C 1
ATOM 10827 O O . LEU C 1 146 ? -24.434 37.877 -93.677 1.00 24.33 122 LEU C O 1
ATOM 10832 N N . HIS C 1 147 ? -22.654 37.362 -92.379 1.00 19.85 123 HIS C N 1
ATOM 10833 C CA . HIS C 1 147 ? -21.723 37.596 -93.494 1.00 20.32 123 HIS C CA 1
ATOM 10834 C C . HIS C 1 147 ? -20.580 36.587 -93.454 1.00 20.87 123 HIS C C 1
ATOM 10835 O O . HIS C 1 147 ? -20.468 35.800 -92.501 1.00 18.82 123 HIS C O 1
ATOM 10842 N N . ALA C 1 148 ? -19.755 36.575 -94.500 1.00 22.05 124 ALA C N 1
ATOM 10843 C CA . ALA C 1 148 ? -18.622 35.638 -94.553 1.00 23.65 124 ALA C CA 1
ATOM 10844 C C . ALA C 1 148 ? -17.621 36.019 -93.465 1.00 22.62 124 ALA C C 1
ATOM 10845 O O . ALA C 1 148 ? -17.583 37.172 -93.021 1.00 22.81 124 ALA C O 1
ATOM 10847 N N . GLY C 1 149 ? -16.820 35.064 -93.019 1.00 21.00 125 GLY C N 1
ATOM 10848 C CA . GLY C 1 149 ? -15.843 35.362 -91.991 1.00 19.66 125 GLY C CA 1
ATOM 10849 C C . GLY C 1 149 ? -16.474 35.441 -90.619 1.00 18.66 125 GLY C C 1
ATOM 10850 O O . GLY C 1 149 ? -17.555 34.879 -90.363 1.00 18.20 125 GLY C O 1
ATOM 10851 N N . GLU C 1 150 ? -15.800 36.159 -89.726 1.00 17.35 126 GLU C N 1
ATOM 10852 C CA . GLU C 1 150 ? -16.256 36.223 -88.356 1.00 16.76 126 GLU C CA 1
ATOM 10853 C C . GLU C 1 150 ? -17.502 37.101 -88.212 1.00 16.43 126 GLU C C 1
ATOM 10854 O O . GLU C 1 150 ? -17.561 38.211 -88.733 1.00 18.19 126 GLU C O 1
ATOM 10860 N N . ASN C 1 151 ? -18.493 36.585 -87.491 1.00 13.44 127 ASN C N 1
ATOM 10861 C CA . ASN C 1 151 ? -19.725 37.297 -87.168 1.00 13.15 127 ASN C CA 1
ATOM 10862 C C . ASN C 1 151 ? -19.731 37.581 -85.687 1.00 11.35 127 ASN C C 1
ATOM 10863 O O . ASN C 1 151 ? -19.330 36.710 -84.919 1.00 14.00 127 ASN C O 1
ATOM 10868 N N . LEU C 1 152 ? -20.214 38.749 -85.273 1.00 11.02 128 LEU C N 1
ATOM 10869 C CA . LEU C 1 152 ? -20.193 39.175 -83.867 1.00 11.53 128 LEU C CA 1
ATOM 10870 C C . LEU C 1 152 ? -21.621 39.122 -83.309 1.00 10.19 128 LEU C C 1
ATOM 10871 O O . LEU C 1 152 ? -22.494 39.904 -83.736 1.00 11.88 128 LEU C O 1
ATOM 10876 N N . LEU C 1 153 ? -21.841 38.212 -82.367 1.00 9.39 129 LEU C N 1
ATOM 10877 C CA . LEU C 1 153 ? -23.137 37.949 -81.785 1.00 10.05 129 LEU C CA 1
ATOM 10878 C C . LEU C 1 153 ? -23.180 38.508 -80.371 1.00 9.97 129 LEU C C 1
ATOM 10879 O O . LEU C 1 153 ? -22.383 38.087 -79.529 1.00 10.56 129 LEU C O 1
ATOM 10884 N N . THR C 1 154 ? -24.090 39.450 -80.109 1.00 9.97 130 THR C N 1
ATOM 10885 C CA . THR C 1 154 ? -24.207 40.080 -78.791 1.00 8.81 130 THR C CA 1
ATOM 10886 C C . THR C 1 154 ? -25.586 39.844 -78.207 1.00 10.11 130 THR C C 1
ATOM 10887 O O . THR C 1 154 ? -26.592 40.032 -78.909 1.00 11.89 130 THR C O 1
ATOM 10891 N N . VAL C 1 155 ? -25.659 39.437 -76.939 1.00 9.44 131 VAL C N 1
ATOM 10892 C CA . VAL C 1 155 ? -26.954 39.135 -76.342 1.00 9.87 131 VAL C CA 1
ATOM 10893 C C . VAL C 1 155 ? -27.026 39.804 -74.995 1.00 9.00 131 VAL C C 1
ATOM 10894 O O . VAL C 1 155 ? -26.303 39.402 -74.065 1.00 10.37 131 VAL C O 1
ATOM 10898 N N . ALA C 1 156 ? -27.868 40.847 -74.892 1.00 9.70 132 ALA C N 1
ATOM 10899 C CA . ALA C 1 156 ? -28.085 41.510 -73.613 1.00 9.76 132 ALA C CA 1
ATOM 10900 C C . ALA C 1 156 ? -29.198 40.769 -72.876 1.00 9.89 132 ALA C C 1
ATOM 10901 O O . ALA C 1 156 ? -30.230 40.466 -73.490 1.00 10.66 132 ALA C O 1
ATOM 10903 N N . VAL C 1 157 ? -28.986 40.430 -71.604 1.00 9.03 133 VAL C N 1
ATOM 10904 C CA . VAL C 1 157 ? -29.984 39.671 -70.849 1.00 9.48 133 VAL C CA 1
ATOM 10905 C C . VAL C 1 157 ? -30.329 40.420 -69.566 1.00 10.20 133 VAL C C 1
ATOM 10906 O O . VAL C 1 157 ? -29.426 40.844 -68.808 1.00 9.82 133 VAL C O 1
ATOM 10910 N N . ASP C 1 158 ? -31.630 40.598 -69.340 1.00 9.60 134 ASP C N 1
ATOM 10911 C CA . ASP C 1 158 ? -32.184 41.357 -68.210 1.00 10.16 134 ASP C CA 1
ATOM 10912 C C . ASP C 1 158 ? -32.734 40.365 -67.182 1.00 10.66 134 ASP C C 1
ATOM 10913 O O . ASP C 1 158 ? -33.518 39.468 -67.544 1.00 11.66 134 ASP C O 1
ATOM 10918 N N . ASN C 1 159 ? -32.327 40.501 -65.927 1.00 9.46 135 ASN C N 1
ATOM 10919 C CA . ASN C 1 159 ? -32.783 39.570 -64.892 1.00 10.81 135 ASN C CA 1
ATOM 10920 C C . ASN C 1 159 ? -33.943 40.129 -64.054 1.00 10.04 135 ASN C C 1
ATOM 10921 O O . ASN C 1 159 ? -34.383 39.471 -63.100 1.00 10.58 135 ASN C O 1
ATOM 10926 N N . ARG C 1 160 ? -34.451 41.316 -64.379 1.00 10.83 136 ARG C N 1
ATOM 10927 C CA . ARG C 1 160 ? -35.340 41.989 -63.438 1.00 11.20 136 ARG C CA 1
ATOM 10928 C C . ARG C 1 160 ? -36.726 41.367 -63.395 1.00 12.41 136 ARG C C 1
ATOM 10929 O O . ARG C 1 160 ? -37.289 40.982 -64.429 1.00 13.57 136 ARG C O 1
ATOM 10937 N N . ILE C 1 161 ? -37.244 41.241 -62.174 1.00 11.57 137 ILE C N 1
ATOM 10938 C CA . ILE C 1 161 ? -38.592 40.749 -61.944 1.00 12.44 137 ILE C CA 1
ATOM 10939 C C . ILE C 1 161 ? -39.337 41.785 -61.110 1.00 14.07 137 ILE C C 1
ATOM 10940 O O . ILE C 1 161 ? -38.743 42.574 -60.362 1.00 15.48 137 ILE C O 1
ATOM 10945 N N . GLY C 1 162 ? -40.654 41.768 -61.218 1.00 15.08 138 GLY C N 1
ATOM 10946 C CA . GLY C 1 162 ? -41.469 42.764 -60.535 1.00 15.91 138 GLY C CA 1
ATOM 10947 C C . GLY C 1 162 ? -42.929 42.427 -60.680 1.00 15.82 138 GLY C C 1
ATOM 10948 O O . GLY C 1 162 ? -43.283 41.312 -61.062 1.00 15.15 138 GLY C O 1
ATOM 10949 N N . SER C 1 163 ? -43.782 43.396 -60.409 1.00 15.02 139 SER C N 1
ATOM 10950 C CA . SER C 1 163 ? -45.198 43.089 -60.333 1.00 16.67 139 SER C CA 1
ATOM 10951 C C . SER C 1 163 ? -45.820 42.779 -61.700 1.00 16.97 139 SER C C 1
ATOM 10952 O O . SER C 1 163 ? -46.944 42.281 -61.759 1.00 17.33 139 SER C O 1
ATOM 10955 N N . SER C 1 164 ? -45.094 43.016 -62.797 1.00 17.92 140 SER C N 1
ATOM 10956 C CA . SER C 1 164 ? -45.659 42.669 -64.101 1.00 18.64 140 SER C CA 1
ATOM 10957 C C . SER C 1 164 ? -44.938 41.495 -64.796 1.00 16.53 140 SER C C 1
ATOM 10958 O O . SER C 1 164 ? -45.284 41.145 -65.937 1.00 18.73 140 SER C O 1
ATOM 10961 N N . THR C 1 165 ? -43.961 40.860 -64.138 1.00 14.54 141 THR C N 1
ATOM 10962 C CA . THR C 1 165 ? -43.284 39.721 -64.774 1.00 14.16 141 THR C CA 1
ATOM 10963 C C . THR C 1 165 ? -43.870 38.383 -64.321 1.00 13.09 141 THR C C 1
ATOM 10964 O O . THR C 1 165 ? -44.496 38.307 -63.261 1.00 13.16 141 THR C O 1
ATOM 10968 N N . LEU C 1 166 ? -43.678 37.345 -65.140 1.00 12.52 142 LEU C N 1
ATOM 10969 C CA . LEU C 1 166 ? -43.895 35.947 -64.737 1.00 12.00 142 LEU C CA 1
ATOM 10970 C C . LEU C 1 166 ? -42.534 35.278 -64.913 1.00 11.31 142 LEU C C 1
ATOM 10971 O O . LEU C 1 166 ? -42.030 35.219 -66.034 1.00 13.06 142 LEU C O 1
ATOM 10976 N N . PRO C 1 167 ? -41.916 34.775 -63.829 1.00 10.71 143 PRO C N 1
ATOM 10977 C CA . PRO C 1 167 ? -42.441 34.740 -62.454 1.00 11.37 143 PRO C CA 1
ATOM 10978 C C . PRO C 1 167 ? -42.454 36.137 -61.817 1.00 10.62 143 PRO C C 1
ATOM 10979 O O . PRO C 1 167 ? -41.732 37.045 -62.239 1.00 12.22 143 PRO C O 1
ATOM 10983 N N . VAL C 1 168 ? -43.286 36.280 -60.784 1.00 11.73 144 VAL C N 1
ATOM 10984 C CA . VAL C 1 168 ? -43.587 37.572 -60.162 1.00 12.27 144 VAL C CA 1
ATOM 10985 C C . VAL C 1 168 ? -42.534 38.006 -59.148 1.00 11.81 144 VAL C C 1
ATOM 10986 O O . VAL C 1 168 ? -42.117 37.207 -58.299 1.00 13.33 144 VAL C O 1
ATOM 10990 N N . GLY C 1 169 ? -42.099 39.261 -59.242 1.00 13.14 145 GLY C N 1
ATOM 10991 C CA . GLY C 1 169 ? -41.276 39.862 -58.210 1.00 15.71 145 GLY C CA 1
ATOM 10992 C C . GLY C 1 169 ? -42.082 40.876 -57.406 1.00 17.56 145 GLY C C 1
ATOM 10993 O O . GLY C 1 169 ? -43.135 41.354 -57.846 1.00 17.59 145 GLY C O 1
ATOM 10994 N N . ASN C 1 170 ? -41.564 41.218 -56.224 1.00 18.61 146 ASN C N 1
ATOM 10995 C CA . ASN C 1 170 ? -42.141 42.258 -55.391 1.00 19.40 146 ASN C CA 1
ATOM 10996 C C . ASN C 1 170 ? -41.423 43.570 -55.653 1.00 22.07 146 ASN C C 1
ATOM 10997 O O . ASN C 1 170 ? -40.188 43.598 -55.695 1.00 23.10 146 ASN C O 1
ATOM 11002 N N . ASP C 1 171 ? -42.176 44.650 -55.849 1.00 23.17 147 ASP C N 1
ATOM 11003 C CA . ASP C 1 171 ? -41.569 45.952 -56.141 1.00 24.59 147 ASP C CA 1
ATOM 11004 C C . ASP C 1 171 ? -41.018 46.610 -54.864 1.00 26.93 147 ASP C C 1
ATOM 11005 O O . ASP C 1 171 ? -40.169 47.504 -54.929 1.00 28.83 147 ASP C O 1
ATOM 11010 N N . ALA C 1 172 ? -41.494 46.159 -53.707 1.00 27.60 148 ALA C N 1
ATOM 11011 C CA . ALA C 1 172 ? -41.040 46.685 -52.424 1.00 30.24 148 ALA C CA 1
ATOM 11012 C C . ALA C 1 172 ? -41.236 45.624 -51.363 1.00 32.98 148 ALA C C 1
ATOM 11013 O O . ALA C 1 172 ? -41.813 44.574 -51.621 1.00 34.13 148 ALA C O 1
ATOM 11015 N N . GLY C 1 173 ? -40.775 45.917 -50.156 1.00 34.06 149 GLY C N 1
ATOM 11016 C CA . GLY C 1 173 ? -40.962 45.013 -49.039 1.00 32.91 149 GLY C CA 1
ATOM 11017 C C . GLY C 1 173 ? -39.839 44.001 -48.954 1.00 30.98 149 GLY C C 1
ATOM 11018 O O . GLY C 1 173 ? -38.656 44.374 -48.919 1.00 30.87 149 GLY C O 1
ATOM 11019 N N . THR C 1 174 ? -40.224 42.726 -48.907 1.00 27.55 150 THR C N 1
ATOM 11020 C CA . THR C 1 174 ? -39.282 41.616 -48.773 1.00 26.50 150 THR C CA 1
ATOM 11021 C C . THR C 1 174 ? -39.516 40.588 -49.853 1.00 24.04 150 THR C C 1
ATOM 11022 O O . THR C 1 174 ? -40.526 40.639 -50.553 1.00 23.15 150 THR C O 1
ATOM 11026 N N . ALA C 1 175 ? -38.584 39.643 -49.979 1.00 22.45 151 ALA C N 1
ATOM 11027 C CA . ALA C 1 175 ? -38.805 38.469 -50.805 1.00 21.63 151 ALA C CA 1
ATOM 11028 C C . ALA C 1 175 ? -39.849 37.601 -50.122 1.00 23.87 151 ALA C C 1
ATOM 11029 O O . ALA C 1 175 ? -40.193 37.793 -48.949 1.00 23.58 151 ALA C O 1
ATOM 11031 N N . PHE C 1 176 ? -40.393 36.668 -50.874 1.00 25.49 152 PHE C N 1
ATOM 11032 C CA . PHE C 1 176 ? -41.364 35.738 -50.338 1.00 27.88 152 PHE C CA 1
ATOM 11033 C C . PHE C 1 176 ? -40.765 34.996 -49.134 1.00 29.42 152 PHE C C 1
ATOM 11034 O O . PHE C 1 176 ? -39.591 34.641 -49.146 1.00 29.37 152 PHE C O 1
ATOM 11042 N N . MET C 1 177 ? -41.573 34.829 -48.084 1.00 33.32 153 MET C N 1
ATOM 11043 C CA . MET C 1 177 ? -41.169 34.256 -46.795 1.00 39.47 153 MET C CA 1
ATOM 11044 C C . MET C 1 177 ? -40.002 35.004 -46.138 1.00 33.15 153 MET C C 1
ATOM 11045 O O . MET C 1 177 ? -39.239 34.418 -45.353 1.00 32.59 153 MET C O 1
ATOM 11050 N N . GLY C 1 178 ? -39.887 36.298 -46.411 1.00 28.88 154 GLY C N 1
ATOM 11051 C CA . GLY C 1 178 ? -38.862 37.117 -45.781 1.00 26.75 154 GLY C CA 1
ATOM 11052 C C . GLY C 1 178 ? -39.327 37.671 -44.448 1.00 25.89 154 GLY C C 1
ATOM 11053 O O . GLY C 1 178 ? -40.514 37.920 -44.222 1.00 27.28 154 GLY C O 1
ATOM 11054 N N . SER C 1 179 ? -38.364 37.863 -43.565 1.00 23.37 155 SER C N 1
ATOM 11055 C CA . SER C 1 179 ? -38.589 38.445 -42.256 1.00 22.25 155 SER C CA 1
ATOM 11056 C C . SER C 1 179 ? -38.543 39.979 -42.334 1.00 21.95 155 SER C C 1
ATOM 11057 O O . SER C 1 179 ? -37.776 40.539 -43.135 1.00 22.79 155 SER C O 1
ATOM 11060 N N . ASP C 1 180 ? -39.326 40.663 -41.491 1.00 22.20 156 ASP C N 1
ATOM 11061 C CA . ASP C 1 180 ? -39.264 42.120 -41.452 1.00 23.26 156 ASP C CA 1
ATOM 11062 C C . ASP C 1 180 ? -39.575 42.646 -40.049 1.00 24.58 156 ASP C C 1
ATOM 11063 O O . ASP C 1 180 ? -40.123 41.909 -39.210 1.00 26.20 156 ASP C O 1
ATOM 11068 N N . ASN C 1 181 ? -39.177 43.898 -39.795 1.00 23.67 157 ASN C N 1
ATOM 11069 C CA . ASN C 1 181 ? -39.638 44.694 -38.646 1.00 24.09 157 ASN C CA 1
ATOM 11070 C C . ASN C 1 181 ? -40.086 46.035 -39.189 1.00 24.52 157 ASN C C 1
ATOM 11071 O O . ASN C 1 181 ? -39.441 47.067 -38.950 1.00 24.67 157 ASN C O 1
ATOM 11076 N N . ALA C 1 182 ? -41.185 46.011 -39.949 1.00 25.66 158 ALA C N 1
ATOM 11077 C CA . ALA C 1 182 ? -41.554 47.143 -40.787 1.00 25.82 158 ALA C CA 1
ATOM 11078 C C . ALA C 1 182 ? -41.919 48.393 -39.992 1.00 27.49 158 ALA C C 1
ATOM 11079 O O . ALA C 1 182 ? -41.810 49.516 -40.499 1.00 27.81 158 ALA C O 1
ATOM 11081 N N . ASN C 1 183 ? -42.333 48.197 -38.743 1.00 27.40 159 ASN C N 1
ATOM 11082 C CA . ASN C 1 183 ? -42.760 49.292 -37.885 1.00 28.77 159 ASN C CA 1
ATOM 11083 C C . ASN C 1 183 ? -41.615 50.031 -37.190 1.00 27.77 159 ASN C C 1
ATOM 11084 O O . ASN C 1 183 ? -41.858 51.015 -36.504 1.00 29.63 159 ASN C O 1
ATOM 11089 N N . VAL C 1 184 ? -40.386 49.528 -37.303 1.00 25.55 160 VAL C N 1
ATOM 11090 C CA . VAL C 1 184 ? -39.213 50.222 -36.762 1.00 23.99 160 VAL C CA 1
ATOM 11091 C C . VAL C 1 184 ? -38.807 51.338 -37.723 1.00 23.20 160 VAL C C 1
ATOM 11092 O O . VAL C 1 184 ? -38.474 51.068 -38.876 1.00 23.58 160 VAL C O 1
ATOM 11096 N N . PRO C 1 185 ? -38.839 52.592 -37.263 1.00 22.79 161 PRO C N 1
ATOM 11097 C CA . PRO C 1 185 ? -38.585 53.715 -38.170 1.00 23.50 161 PRO C CA 1
ATOM 11098 C C . PRO C 1 185 ? -37.262 53.612 -38.930 1.00 23.13 161 PRO C C 1
ATOM 11099 O O . PRO C 1 185 ? -37.218 53.910 -40.126 1.00 24.96 161 PRO C O 1
ATOM 11103 N N . ALA C 1 186 ? -36.218 53.153 -38.258 1.00 21.93 162 ALA C N 1
ATOM 11104 C CA . ALA C 1 186 ? -34.911 53.036 -38.882 1.00 20.76 162 ALA C CA 1
ATOM 11105 C C . ALA C 1 186 ? -34.943 52.049 -40.058 1.00 21.03 162 ALA C C 1
ATOM 11106 O O . ALA C 1 186 ? -34.213 52.229 -41.053 1.00 21.59 162 ALA C O 1
ATOM 11108 N N . VAL C 1 187 ? -35.757 50.996 -39.931 1.00 19.63 163 VAL C N 1
ATOM 11109 C CA . VAL C 1 187 ? -35.905 49.994 -40.994 1.00 19.81 163 VAL C CA 1
ATOM 11110 C C . VAL C 1 187 ? -36.607 50.615 -42.188 1.00 21.12 163 VAL C C 1
ATOM 11111 O O . VAL C 1 187 ? -36.164 50.476 -43.327 1.00 22.66 163 VAL C O 1
ATOM 11115 N N . ALA C 1 188 ? -37.692 51.334 -41.921 1.00 21.59 164 ALA C N 1
ATOM 11116 C CA . ALA C 1 188 ? -38.449 51.954 -42.996 1.00 23.07 164 ALA C CA 1
ATOM 11117 C C . ALA C 1 188 ? -37.568 52.933 -43.775 1.00 24.98 164 ALA C C 1
ATOM 11118 O O . ALA C 1 188 ? -37.625 52.988 -44.996 1.00 26.33 164 ALA C O 1
ATOM 11120 N N . GLU C 1 189 ? -36.742 53.683 -43.059 1.00 25.89 165 GLU C N 1
ATOM 11121 C CA . GLU C 1 189 ? -35.882 54.665 -43.697 1.00 27.01 165 GLU C CA 1
ATOM 11122 C C . GLU C 1 189 ? -34.753 53.990 -44.483 1.00 25.45 165 GLU C C 1
ATOM 11123 O O . GLU C 1 189 ? -34.484 54.351 -45.625 1.00 26.24 165 GLU C O 1
ATOM 11129 N N . ALA C 1 190 ? -34.109 52.991 -43.892 1.00 22.64 166 ALA C N 1
ATOM 11130 C CA . ALA C 1 190 ? -33.030 52.278 -44.585 1.00 22.55 166 ALA C CA 1
ATOM 11131 C C . ALA C 1 190 ? -33.538 51.581 -45.866 1.00 23.52 166 ALA C C 1
ATOM 11132 O O . ALA C 1 190 ? -32.833 51.537 -46.885 1.00 24.48 166 ALA C O 1
ATOM 11134 N N . LYS C 1 191 ? -34.771 51.081 -45.833 1.00 24.01 167 LYS C N 1
ATOM 11135 C CA . LYS C 1 191 ? -35.373 50.478 -47.018 1.00 25.99 167 LYS C CA 1
ATOM 11136 C C . LYS C 1 191 ? -35.393 51.441 -48.198 1.00 27.61 167 LYS C C 1
ATOM 11137 O O . LYS C 1 191 ? -35.184 51.023 -49.332 1.00 27.38 167 LYS C O 1
ATOM 11143 N N . LYS C 1 192 ? -35.649 52.717 -47.934 1.00 29.53 168 LYS C N 1
ATOM 11144 C CA . LYS C 1 192 ? -35.795 53.714 -48.994 1.00 31.71 168 LYS C CA 1
ATOM 11145 C C . LYS C 1 192 ? -34.523 53.878 -49.792 1.00 30.56 168 LYS C C 1
ATOM 11146 O O . LYS C 1 192 ? -34.572 54.210 -50.974 1.00 33.15 168 LYS C O 1
ATOM 11152 N N . HIS C 1 193 ? -33.381 53.646 -49.157 1.00 28.10 169 HIS C N 1
ATOM 11153 C CA . HIS C 1 193 ? -32.097 53.933 -49.789 1.00 28.84 169 HIS C CA 1
ATOM 11154 C C . HIS C 1 193 ? -31.268 52.683 -50.078 1.00 24.61 169 HIS C C 1
ATOM 11155 O O . HIS C 1 193 ? -30.134 52.768 -50.562 1.00 25.62 169 HIS C O 1
ATOM 11162 N N . ALA C 1 194 ? -31.834 51.516 -49.802 1.00 20.74 170 ALA C N 1
ATOM 11163 C CA . ALA C 1 194 ? -31.102 50.270 -49.998 1.00 19.73 170 ALA C CA 1
ATOM 11164 C C . ALA C 1 194 ? -30.843 49.999 -51.481 1.00 18.54 170 ALA C C 1
ATOM 11165 O O . ALA C 1 194 ? -31.606 50.426 -52.356 1.00 19.43 170 ALA C O 1
ATOM 11167 N N . ARG C 1 195 ? -29.759 49.294 -51.754 1.00 16.32 171 ARG C N 1
ATOM 11168 C CA . ARG C 1 195 ? -29.433 48.907 -53.129 1.00 15.75 171 ARG C CA 1
ATOM 11169 C C . ARG C 1 195 ? -30.603 48.182 -53.756 1.00 16.71 171 ARG C C 1
ATOM 11170 O O . ARG C 1 195 ? -31.237 47.343 -53.107 1.00 17.60 171 ARG C O 1
ATOM 11178 N N . ARG C 1 196 ? -30.908 48.508 -55.012 1.00 15.67 172 ARG C N 1
ATOM 11179 C CA . ARG C 1 196 ? -31.987 47.797 -55.672 1.00 16.88 172 ARG C CA 1
ATOM 11180 C C . ARG C 1 196 ? -31.633 46.331 -55.843 1.00 15.56 172 ARG C C 1
ATOM 11181 O O . ARG C 1 196 ? -30.521 45.987 -56.230 1.00 15.89 172 ARG C O 1
ATOM 11189 N N . GLN C 1 197 ? -32.607 45.480 -55.533 1.00 15.44 173 GLN C N 1
ATOM 11190 C CA . GLN C 1 197 ? -32.452 44.018 -55.602 1.00 16.36 173 GLN C CA 1
ATOM 11191 C C . GLN C 1 197 ? -33.739 43.389 -56.092 1.00 16.15 173 GLN C C 1
ATOM 11192 O O . GLN C 1 197 ? -34.817 43.884 -55.787 1.00 18.71 173 GLN C O 1
ATOM 11198 N N . ASN C 1 198 ? -33.655 42.319 -56.871 1.00 14.48 174 ASN C N 1
ATOM 11199 C CA . ASN C 1 198 ? -34.867 41.581 -57.192 1.00 14.23 174 ASN C CA 1
ATOM 11200 C C . ASN C 1 198 ? -35.364 40.906 -55.942 1.00 14.86 174 ASN C C 1
ATOM 11201 O O . ASN C 1 198 ? -34.599 40.177 -55.258 1.00 16.29 174 ASN C O 1
ATOM 11206 N N . LEU C 1 199 ? -36.650 41.047 -55.689 1.00 16.43 175 LEU C N 1
ATOM 11207 C CA . LEU C 1 199 ? -37.252 40.369 -54.537 1.00 17.84 175 LEU C CA 1
ATOM 11208 C C . LEU C 1 199 ? -38.231 39.307 -55.031 1.00 18.15 175 LEU C C 1
ATOM 11209 O O . LEU C 1 199 ? -39.384 39.643 -55.340 1.00 18.98 175 LEU C O 1
ATOM 11214 N N . PRO C 1 200 ? -37.779 38.033 -55.144 1.00 16.79 176 PRO C N 1
ATOM 11215 C CA . PRO C 1 200 ? -38.728 37.041 -55.700 1.00 15.58 176 PRO C CA 1
ATOM 11216 C C . PRO C 1 200 ? -40.019 36.933 -54.864 1.00 16.22 176 PRO C C 1
ATOM 11217 O O . PRO C 1 200 ? -39.901 36.899 -53.626 1.00 17.41 176 PRO C O 1
ATOM 11221 N N . ASN C 1 201 ? -41.195 36.874 -55.494 1.00 13.65 177 ASN C N 1
ATOM 11222 C CA . ASN C 1 201 ? -42.389 36.440 -54.780 1.00 13.55 177 ASN C CA 1
ATOM 11223 C C . ASN C 1 201 ? -42.575 34.930 -54.967 1.00 13.14 177 ASN C C 1
ATOM 11224 O O . ASN C 1 201 ? -43.683 34.421 -55.003 1.00 15.69 177 ASN C O 1
ATOM 11229 N N . PHE C 1 202 ? -41.467 34.219 -55.075 1.00 12.63 178 PHE C N 1
ATOM 11230 C CA . PHE C 1 202 ? -41.442 32.767 -55.295 1.00 12.33 178 PHE C CA 1
ATOM 11231 C C . PHE C 1 202 ? -40.233 32.246 -54.535 1.00 11.84 178 PHE C C 1
ATOM 11232 O O . PHE C 1 202 ? -39.307 32.995 -54.228 1.00 13.87 178 PHE C O 1
ATOM 11240 N N . ASP C 1 203 ? -40.274 30.966 -54.214 1.00 11.86 179 ASP C N 1
ATOM 11241 C CA . ASP C 1 203 ? -39.296 30.354 -53.331 1.00 11.95 179 ASP C CA 1
ATOM 11242 C C . ASP C 1 203 ? -38.223 29.602 -54.106 1.00 12.78 179 ASP C C 1
ATOM 11243 O O . ASP C 1 203 ? -38.014 28.437 -53.851 1.00 15.15 179 ASP C O 1
ATOM 11248 N N . PHE C 1 204 ? -37.574 30.242 -55.062 1.00 10.47 180 PHE C N 1
ATOM 11249 C CA . PHE C 1 204 ? -36.379 29.690 -55.701 1.00 9.69 180 PHE C CA 1
ATOM 11250 C C . PHE C 1 204 ? -35.532 30.844 -56.177 1.00 10.05 180 PHE C C 1
ATOM 11251 O O . PHE C 1 204 ? -36.044 31.936 -56.439 1.00 12.02 180 PHE C O 1
ATOM 11259 N N . PHE C 1 205 ? -34.223 30.633 -56.243 1.00 8.53 181 PHE C N 1
ATOM 11260 C CA . PHE C 1 205 ? -33.339 31.746 -56.544 1.00 9.53 181 PHE C CA 1
ATOM 11261 C C . PHE C 1 205 ? -33.542 32.220 -57.998 1.00 9.04 181 PHE C C 1
ATOM 11262 O O . PHE C 1 205 ? -33.752 31.402 -58.922 1.00 9.49 181 PHE C O 1
ATOM 11270 N N . ASN C 1 206 ? -33.486 33.527 -58.209 1.00 9.04 182 ASN C N 1
ATOM 11271 C CA . ASN C 1 206 ? -33.674 34.135 -59.525 1.00 9.63 182 ASN C CA 1
ATOM 11272 C C . ASN C 1 206 ? -32.435 34.013 -60.419 1.00 8.64 182 ASN C C 1
ATOM 11273 O O . ASN C 1 206 ? -31.881 35.042 -60.863 1.00 9.95 182 ASN C O 1
ATOM 11278 N N . PHE C 1 207 ? -32.015 32.778 -60.707 1.00 8.40 183 PHE C N 1
ATOM 11279 C CA . PHE C 1 207 ? -30.890 32.518 -61.623 1.00 8.42 183 PHE C CA 1
ATOM 11280 C C . PHE C 1 207 ? -31.188 33.024 -63.020 1.00 8.33 183 PHE C C 1
ATOM 11281 O O . PHE C 1 207 ? -32.258 32.721 -63.594 1.00 10.84 183 PHE C O 1
ATOM 11289 N N . ALA C 1 208 ? -30.228 33.739 -63.593 1.00 7.88 184 ALA C N 1
ATOM 11290 C CA . ALA C 1 208 ? -30.446 34.412 -64.878 1.00 7.63 184 ALA C CA 1
ATOM 11291 C C . ALA C 1 208 ? -29.306 34.162 -65.852 1.00 7.47 184 ALA C C 1
ATOM 11292 O O . ALA C 1 208 ? -28.270 33.579 -65.492 1.00 9.30 184 ALA C O 1
ATOM 11294 N N . GLY C 1 209 ? -29.523 34.562 -67.103 1.00 8.58 185 GLY C N 1
ATOM 11295 C CA . GLY C 1 209 ? -28.515 34.399 -68.136 1.00 8.69 185 GLY C CA 1
ATOM 11296 C C . GLY C 1 209 ? -28.931 33.419 -69.244 1.00 7.67 185 GLY C C 1
ATOM 11297 O O . GLY C 1 209 ? -30.126 33.081 -69.399 1.00 8.81 185 GLY C O 1
ATOM 11298 N N . LEU C 1 210 ? -27.952 32.973 -70.038 1.00 9.08 186 LEU C N 1
ATOM 11299 C CA . LEU C 1 210 ? -28.216 32.046 -71.129 1.00 7.87 186 LEU C CA 1
ATOM 11300 C C . LEU C 1 210 ? -28.295 30.626 -70.553 1.00 8.58 186 LEU C C 1
ATOM 11301 O O . LEU C 1 210 ? -27.339 29.820 -70.640 1.00 9.36 186 LEU C O 1
ATOM 11306 N N . ASN C 1 211 ? -29.432 30.347 -69.919 1.00 8.19 187 ASN C N 1
ATOM 11307 C CA . ASN C 1 211 ? -29.604 29.090 -69.169 1.00 7.93 187 ASN C CA 1
ATOM 11308 C C . ASN C 1 211 ? -29.649 27.841 -70.046 1.00 7.77 187 ASN C C 1
ATOM 11309 O O . ASN C 1 211 ? -29.401 26.746 -69.549 1.00 8.71 187 ASN C O 1
ATOM 11314 N N . ARG C 1 212 ? -29.963 28.000 -71.334 1.00 7.77 188 ARG C N 1
ATOM 11315 C CA . ARG C 1 212 ? -30.038 26.860 -72.233 1.00 6.94 188 ARG C CA 1
ATOM 11316 C C . ARG C 1 212 ? -29.272 27.147 -73.531 1.00 8.60 188 ARG C C 1
ATOM 11317 O O . ARG C 1 212 ? -28.713 28.245 -73.736 1.00 9.52 188 ARG C O 1
ATOM 11325 N N . HIS C 1 213 ? -29.206 26.126 -74.379 1.00 9.08 189 HIS C N 1
ATOM 11326 C CA . HIS C 1 213 ? -28.306 26.147 -75.535 1.00 9.06 189 HIS C CA 1
ATOM 11327 C C . HIS C 1 213 ? -28.615 27.257 -76.519 1.00 9.03 189 HIS C C 1
ATOM 11328 O O . HIS C 1 213 ? -29.737 27.755 -76.585 1.00 10.10 189 HIS C O 1
ATOM 11335 N N . VAL C 1 214 ? -27.588 27.629 -77.273 1.00 9.50 190 VAL C N 1
ATOM 11336 C CA . VAL C 1 214 ? -27.710 28.558 -78.386 1.00 8.77 190 VAL C CA 1
ATOM 11337 C C . VAL C 1 214 ? -27.197 27.840 -79.624 1.00 9.48 190 VAL C C 1
ATOM 11338 O O . VAL C 1 214 ? -26.167 27.142 -79.552 1.00 10.17 190 VAL C O 1
ATOM 11342 N N . GLU C 1 215 ? -27.900 27.969 -80.752 1.00 9.50 191 GLU C N 1
ATOM 11343 C CA . GLU C 1 215 ? -27.422 27.297 -81.962 1.00 10.18 191 GLU C CA 1
ATOM 11344 C C . GLU C 1 215 ? -27.923 27.988 -83.212 1.00 11.19 191 GLU C C 1
ATOM 11345 O O . GLU C 1 215 ? -29.018 28.544 -83.245 1.00 11.58 191 GLU C O 1
ATOM 11351 N N . LEU C 1 216 ? -27.081 27.959 -84.230 1.00 11.64 192 LEU C N 1
ATOM 11352 C CA . LEU C 1 216 ? -27.452 28.399 -85.567 1.00 12.11 192 LEU C CA 1
ATOM 11353 C C . LEU C 1 216 ? -27.905 27.155 -86.317 1.00 12.50 192 LEU C C 1
ATOM 11354 O O . LEU C 1 216 ? -27.285 26.100 -86.179 1.00 16.13 192 LEU C O 1
ATOM 11359 N N . TYR C 1 217 ? -28.987 27.241 -87.070 1.00 12.99 193 TYR C N 1
ATOM 11360 C CA . TYR C 1 217 ? -29.384 26.091 -87.877 1.00 13.82 193 TYR C CA 1
ATOM 11361 C C . TYR C 1 217 ? -29.889 26.506 -89.225 1.00 15.40 193 TYR C C 1
ATOM 11362 O O . TYR C 1 217 ? -30.183 27.675 -89.445 1.00 15.45 193 TYR C O 1
ATOM 11371 N N . THR C 1 218 ? -29.965 25.529 -90.123 1.00 14.39 194 THR C N 1
ATOM 11372 C CA . THR C 1 218 ? -30.398 25.812 -91.489 1.00 16.06 194 THR C CA 1
ATOM 11373 C C . THR C 1 218 ? -31.586 24.985 -91.899 1.00 16.90 194 THR C C 1
ATOM 11374 O O . THR C 1 218 ? -31.755 23.862 -91.446 1.00 17.92 194 THR C O 1
ATOM 11378 N N . THR C 1 219 ? -32.394 25.555 -92.780 1.00 17.33 195 THR C N 1
ATOM 11379 C CA . THR C 1 219 ? -33.432 24.813 -93.491 1.00 17.58 195 THR C CA 1
ATOM 11380 C C . THR C 1 219 ? -33.395 25.257 -94.952 1.00 17.75 195 THR C C 1
ATOM 11381 O O . THR C 1 219 ? -32.792 26.268 -95.289 1.00 17.85 195 THR C O 1
ATOM 11385 N N . PRO C 1 220 ? -34.042 24.495 -95.832 1.00 17.88 196 PRO C N 1
ATOM 11386 C CA . PRO C 1 220 ? -34.272 25.049 -97.167 1.00 18.18 196 PRO C CA 1
ATOM 11387 C C . PRO C 1 220 ? -35.054 26.381 -97.089 1.00 18.80 196 PRO C C 1
ATOM 11388 O O . PRO C 1 220 ? -35.835 26.621 -96.145 1.00 20.00 196 PRO C O 1
ATOM 11392 N N . ALA C 1 221 ? -34.851 27.240 -98.088 1.00 19.41 197 ALA C N 1
ATOM 11393 C CA . ALA C 1 221 ? -35.425 28.592 -98.046 1.00 20.98 197 ALA C CA 1
ATOM 11394 C C . ALA C 1 221 ? -36.771 28.700 -98.752 1.00 24.18 197 ALA C C 1
ATOM 11395 O O . ALA C 1 221 ? -37.655 29.438 -98.308 1.00 24.75 197 ALA C O 1
ATOM 11397 N N . ASP C 1 222 ? -36.927 28.001 -99.864 1.00 26.10 198 ASP C N 1
ATOM 11398 C CA . ASP C 1 222 ? -38.125 28.186 -100.680 1.00 28.62 198 ASP C CA 1
ATOM 11399 C C . ASP C 1 222 ? -39.391 27.650 -100.024 1.00 27.18 198 ASP C C 1
ATOM 11400 O O . ASP C 1 222 ? -40.451 28.265 -100.135 1.00 28.17 198 ASP C O 1
ATOM 11405 N N . ALA C 1 223 ? -39.261 26.519 -99.339 1.00 24.66 199 ALA C N 1
ATOM 11406 C CA . ALA C 1 223 ? -40.364 25.836 -98.675 1.00 22.98 199 ALA C CA 1
ATOM 11407 C C . ALA C 1 223 ? -39.748 24.918 -97.631 1.00 22.03 199 ALA C C 1
ATOM 11408 O O . ALA C 1 223 ? -38.766 24.248 -97.918 1.00 23.28 199 ALA C O 1
ATOM 11410 N N . TYR C 1 224 ? -40.315 24.888 -96.434 1.00 20.69 200 TYR C N 1
ATOM 11411 C CA . TYR C 1 224 ? -39.725 24.100 -95.363 1.00 19.07 200 TYR C CA 1
ATOM 11412 C C . TYR C 1 224 ? -40.799 23.735 -94.352 1.00 18.75 200 TYR C C 1
ATOM 11413 O O . TYR C 1 224 ? -41.856 24.385 -94.283 1.00 18.79 200 TYR C O 1
ATOM 11422 N N . ILE C 1 225 ? -40.514 22.698 -93.577 1.00 17.35 201 ILE C N 1
ATOM 11423 C CA . ILE C 1 225 ? -41.397 22.249 -92.511 1.00 16.48 201 ILE C CA 1
ATOM 11424 C C . ILE C 1 225 ? -41.239 23.180 -91.298 1.00 17.22 201 ILE C C 1
ATOM 11425 O O . ILE C 1 225 ? -40.130 23.350 -90.775 1.00 17.86 201 ILE C O 1
ATOM 11430 N N . ALA C 1 226 ? -42.340 23.803 -90.884 1.00 15.20 202 ALA C N 1
ATOM 11431 C CA . ALA C 1 226 ? -42.332 24.768 -89.779 1.00 15.72 202 ALA C CA 1
ATOM 11432 C C . ALA C 1 226 ? -42.865 24.186 -88.468 1.00 14.87 202 ALA C C 1
ATOM 11433 O O . ALA C 1 226 ? -42.459 24.640 -87.385 1.00 15.76 202 ALA C O 1
ATOM 11435 N N . ASP C 1 227 ? -43.788 23.231 -88.535 1.00 15.04 203 ASP C N 1
ATOM 11436 C CA . ASP C 1 227 ? -44.356 22.665 -87.314 1.00 15.67 203 ASP C CA 1
ATOM 11437 C C . ASP C 1 227 ? -44.941 21.296 -87.623 1.00 15.17 203 ASP C C 1
ATOM 11438 O O . ASP C 1 227 ? -45.357 21.038 -88.767 1.00 15.89 203 ASP C O 1
ATOM 11443 N N . ILE C 1 228 ? -44.993 20.428 -86.609 1.00 14.09 204 ILE C N 1
ATOM 11444 C CA . ILE C 1 228 ? -45.660 19.142 -86.709 1.00 14.64 204 ILE C CA 1
ATOM 11445 C C . ILE C 1 228 ? -46.396 18.917 -85.407 1.00 14.00 204 ILE C C 1
ATOM 11446 O O . ILE C 1 228 ? -45.823 19.144 -84.324 1.00 15.49 204 ILE C O 1
ATOM 11451 N N . ALA C 1 229 ? -47.650 18.481 -85.506 1.00 13.76 205 ALA C N 1
ATOM 11452 C CA . ALA C 1 229 ? -48.426 18.023 -84.337 1.00 13.64 205 ALA C CA 1
ATOM 11453 C C . ALA C 1 229 ? -48.927 16.626 -84.590 1.00 13.45 205 ALA C C 1
ATOM 11454 O O . ALA C 1 229 ? -49.564 16.376 -85.631 1.00 14.49 205 ALA C O 1
ATOM 11456 N N . ILE C 1 230 ? -48.622 15.705 -83.668 1.00 13.80 206 ILE C N 1
ATOM 11457 C CA . ILE C 1 230 ? -49.154 14.342 -83.733 1.00 14.67 206 ILE C CA 1
ATOM 11458 C C . ILE C 1 230 ? -50.071 14.148 -82.544 1.00 15.61 206 ILE C C 1
ATOM 11459 O O . ILE C 1 230 ? -49.723 14.517 -81.415 1.00 16.48 206 ILE C O 1
ATOM 11464 N N . THR C 1 231 ? -51.254 13.602 -82.792 1.00 16.11 207 THR C N 1
ATOM 11465 C CA . THR C 1 231 ? -52.167 13.304 -81.694 1.00 17.20 207 THR C CA 1
ATOM 11466 C C . THR C 1 231 ? -52.663 11.888 -81.730 1.00 16.03 207 THR C C 1
ATOM 11467 O O . THR C 1 231 ? -52.837 11.316 -82.795 1.00 17.17 207 THR C O 1
ATOM 11471 N N . THR C 1 232 ? -52.932 11.327 -80.553 1.00 15.75 208 THR C N 1
ATOM 11472 C CA . THR C 1 232 ? -53.641 10.064 -80.476 1.00 14.77 208 THR C CA 1
ATOM 11473 C C . THR C 1 232 ? -55.119 10.397 -80.374 1.00 14.30 208 THR C C 1
ATOM 11474 O O . THR C 1 232 ? -55.590 10.851 -79.317 1.00 15.37 208 THR C O 1
ATOM 11478 N N . GLU C 1 233 ? -55.858 10.219 -81.464 1.00 14.70 209 GLU C N 1
ATOM 11479 C CA . GLU C 1 233 ? -57.256 10.631 -81.492 1.00 17.55 209 GLU C CA 1
ATOM 11480 C C . GLU C 1 233 ? -58.170 9.620 -80.828 1.00 16.17 209 GLU C C 1
ATOM 11481 O O . GLU C 1 233 ? -59.158 9.998 -80.160 1.00 17.04 209 GLU C O 1
ATOM 11487 N N . ARG C 1 234 ? -57.880 8.342 -81.041 1.00 15.14 210 ARG C N 1
ATOM 11488 C CA . ARG C 1 234 ? -58.745 7.285 -80.514 1.00 15.80 210 ARG C CA 1
ATOM 11489 C C . ARG C 1 234 ? -58.019 5.984 -80.438 1.00 14.84 210 ARG C C 1
ATOM 11490 O O . ARG C 1 234 ? -57.211 5.667 -81.312 1.00 16.68 210 ARG C O 1
ATOM 11498 N N . LEU C 1 235 ? -58.295 5.225 -79.380 1.00 13.14 211 LEU C N 1
ATOM 11499 C CA . LEU C 1 235 ? -57.822 3.842 -79.279 1.00 13.32 211 LEU C CA 1
ATOM 11500 C C . LEU C 1 235 ? -59.026 2.922 -79.263 1.00 13.90 211 LEU C C 1
ATOM 11501 O O . LEU C 1 235 ? -59.944 3.108 -78.447 1.00 16.33 211 LEU C O 1
ATOM 11506 N N . ASP C 1 236 ? -59.009 1.928 -80.141 1.00 13.75 212 ASP C N 1
ATOM 11507 C CA . ASP C 1 236 ? -60.062 0.913 -80.149 1.00 14.70 212 ASP C CA 1
ATOM 11508 C C . ASP C 1 236 ? -59.556 -0.362 -79.502 1.00 13.95 212 ASP C C 1
ATOM 11509 O O . ASP C 1 236 ? -58.548 -0.920 -79.925 1.00 15.36 212 ASP C O 1
ATOM 11514 N N . HIS C 1 237 ? -60.257 -0.816 -78.473 1.00 13.40 213 HIS C N 1
ATOM 11515 C CA . HIS C 1 237 ? -59.949 -2.084 -77.776 1.00 12.81 213 HIS C CA 1
ATOM 11516 C C . HIS C 1 237 ? -58.504 -2.227 -77.323 1.00 13.34 213 HIS C C 1
ATOM 11517 O O . HIS C 1 237 ? -57.684 -3.007 -77.884 1.00 13.40 213 HIS C O 1
ATOM 11524 N N . ILE C 1 238 ? -58.211 -1.481 -76.262 1.00 13.46 214 ILE C N 1
ATOM 11525 C CA . ILE C 1 238 ? -56.910 -1.572 -75.597 1.00 12.87 214 ILE C CA 1
ATOM 11526 C C . ILE C 1 238 ? -56.772 -2.943 -74.933 1.00 13.81 214 ILE C C 1
ATOM 11527 O O . ILE C 1 238 ? -57.735 -3.452 -74.367 1.00 14.76 214 ILE C O 1
ATOM 11532 N N . ALA C 1 239 ? -55.594 -3.554 -75.052 1.00 14.24 215 ALA C N 1
ATOM 11533 C CA . ALA C 1 239 ? -55.308 -4.847 -74.444 1.00 15.02 215 ALA C CA 1
ATOM 11534 C C . ALA C 1 239 ? -55.415 -4.761 -72.916 1.00 15.78 215 ALA C C 1
ATOM 11535 O O . ALA C 1 239 ? -55.265 -3.680 -72.336 1.00 15.80 215 ALA C O 1
ATOM 11537 N N . GLY C 1 240 ? -55.681 -5.903 -72.275 1.00 16.31 216 GLY C N 1
ATOM 11538 C CA . GLY C 1 240 ? -55.774 -5.939 -70.830 1.00 17.22 216 GLY C CA 1
ATOM 11539 C C . GLY C 1 240 ? -54.542 -5.358 -70.159 1.00 18.01 216 GLY C C 1
ATOM 11540 O O . GLY C 1 240 ? -54.638 -4.674 -69.119 1.00 19.41 216 GLY C O 1
ATOM 11541 N N . ASP C 1 241 ? -53.378 -5.617 -70.742 1.00 17.64 217 ASP C N 1
ATOM 11542 C CA . ASP C 1 241 ? -52.135 -5.146 -70.117 1.00 19.73 217 ASP C CA 1
ATOM 11543 C C . ASP C 1 241 ? -51.714 -3.744 -70.595 1.00 17.99 217 ASP C C 1
ATOM 11544 O O . ASP C 1 241 ? -50.654 -3.246 -70.203 1.00 20.45 217 ASP C O 1
ATOM 11549 N N . ALA C 1 242 ? -52.556 -3.102 -71.419 1.00 15.97 218 ALA C N 1
ATOM 11550 C CA . ALA C 1 242 ? -52.308 -1.749 -71.952 1.00 17.58 218 ALA C CA 1
ATOM 11551 C C . ALA C 1 242 ? -51.078 -1.697 -72.870 1.00 17.02 218 ALA C C 1
ATOM 11552 O O . ALA C 1 242 ? -50.637 -0.617 -73.235 1.00 17.86 218 ALA C O 1
ATOM 11554 N N . CYS C 1 243 ? -50.545 -2.838 -73.297 1.00 17.55 219 CYS C N 1
ATOM 11555 C CA . CYS C 1 243 ? -49.337 -2.770 -74.132 1.00 19.00 219 CYS C CA 1
ATOM 11556 C C . CYS C 1 243 ? -49.654 -2.456 -75.592 1.00 16.02 219 CYS C C 1
ATOM 11557 O O . CYS C 1 243 ? -48.812 -1.900 -76.311 1.00 15.55 219 CYS C O 1
ATOM 11560 N N . THR C 1 244 ? -50.858 -2.831 -76.022 1.00 14.68 220 THR C N 1
ATOM 11561 C CA . THR C 1 244 ? -51.277 -2.626 -77.404 1.00 15.58 220 THR C CA 1
ATOM 11562 C C . THR C 1 244 ? -52.728 -2.242 -77.454 1.00 13.81 220 THR C C 1
ATOM 11563 O O . THR C 1 244 ? -53.424 -2.326 -76.438 1.00 14.90 220 THR C O 1
ATOM 11567 N N . ALA C 1 245 ? -53.175 -1.777 -78.618 1.00 13.96 221 ALA C N 1
ATOM 11568 C CA . ALA C 1 245 ? -54.602 -1.589 -78.889 1.00 13.06 221 ALA C CA 1
ATOM 11569 C C . ALA C 1 245 ? -54.857 -2.225 -80.233 1.00 14.07 221 ALA C C 1
ATOM 11570 O O . ALA C 1 245 ? -53.956 -2.298 -81.064 1.00 16.45 221 ALA C O 1
ATOM 11572 N N . ALA C 1 246 ? -56.055 -2.752 -80.407 1.00 13.73 222 ALA C N 1
ATOM 11573 C CA . ALA C 1 246 ? -56.414 -3.342 -81.705 1.00 14.63 222 ALA C CA 1
ATOM 11574 C C . ALA C 1 246 ? -56.237 -2.328 -82.836 1.00 15.75 222 ALA C C 1
ATOM 11575 O O . ALA C 1 246 ? -55.779 -2.679 -83.933 1.00 18.10 222 ALA C O 1
ATOM 11577 N N . ASN C 1 247 ? -56.598 -1.070 -82.575 1.00 15.69 223 ASN C N 1
ATOM 11578 C CA . ASN C 1 247 ? -56.416 0.011 -83.545 1.00 16.01 223 ASN C CA 1
ATOM 11579 C C . ASN C 1 247 ? -56.135 1.312 -82.838 1.00 14.93 223 ASN C C 1
ATOM 11580 O O . ASN C 1 247 ? -56.759 1.600 -81.825 1.00 16.42 223 ASN C O 1
ATOM 11585 N N . ALA C 1 248 ? -55.198 2.099 -83.378 1.00 15.52 224 ALA C N 1
ATOM 11586 C CA . ALA C 1 248 ? -55.008 3.463 -82.912 1.00 15.73 224 ALA C CA 1
ATOM 11587 C C . ALA C 1 248 ? -55.229 4.393 -84.084 1.00 16.52 224 ALA C C 1
ATOM 11588 O O . ALA C 1 248 ? -54.651 4.199 -85.159 1.00 18.19 224 ALA C O 1
ATOM 11590 N N . LEU C 1 249 ? -56.071 5.399 -83.874 1.00 16.24 225 LEU C N 1
ATOM 11591 C CA . LEU C 1 249 ? -56.256 6.445 -84.865 1.00 16.95 225 LEU C CA 1
ATOM 11592 C C . LEU C 1 249 ? -55.404 7.632 -84.445 1.00 16.91 225 LEU C C 1
ATOM 11593 O O . LEU C 1 249 ? -55.630 8.195 -83.387 1.00 17.20 225 LEU C O 1
ATOM 11598 N N . ILE C 1 250 ? -54.416 7.993 -85.260 1.00 18.51 226 ILE C N 1
ATOM 11599 C CA . ILE C 1 250 ? -53.584 9.132 -84.934 1.00 18.35 226 ILE C CA 1
ATOM 11600 C C . ILE C 1 250 ? -53.807 10.200 -85.980 1.00 18.13 226 ILE C C 1
ATOM 11601 O O . ILE C 1 250 ? -54.204 9.920 -87.119 1.00 20.68 226 ILE C O 1
ATOM 11606 N N . ALA C 1 251 ? -53.600 11.443 -85.594 1.00 17.88 227 ALA C N 1
ATOM 11607 C CA . ALA C 1 251 ? -53.746 12.531 -86.536 1.00 17.31 227 ALA C CA 1
ATOM 11608 C C . ALA C 1 251 ? -52.424 13.254 -86.651 1.00 16.46 227 ALA C C 1
ATOM 11609 O O . ALA C 1 251 ? -51.647 13.319 -85.677 1.00 16.41 227 ALA C O 1
ATOM 11611 N N . TYR C 1 252 ? -52.168 13.782 -87.848 1.00 18.13 228 TYR C N 1
ATOM 11612 C CA . TYR C 1 252 ? -51.007 14.636 -88.071 1.00 18.78 228 TYR C CA 1
ATOM 11613 C C . TYR C 1 252 ? -51.462 15.976 -88.605 1.00 18.61 228 TYR C C 1
ATOM 11614 O O . TYR C 1 252 ? -52.481 16.069 -89.309 1.00 18.97 228 TYR C O 1
ATOM 11623 N N . ASP C 1 253 ? -50.689 17.002 -88.272 1.00 18.12 229 ASP C N 1
ATOM 11624 C CA . ASP C 1 253 ? -50.908 18.348 -88.757 1.00 19.12 229 ASP C CA 1
ATOM 11625 C C . ASP C 1 253 ? -49.537 18.922 -88.989 1.00 18.20 229 ASP C C 1
ATOM 11626 O O . ASP C 1 253 ? -48.782 19.078 -88.039 1.00 18.68 229 ASP C O 1
ATOM 11631 N N . VAL C 1 254 ? -49.193 19.186 -90.251 1.00 18.45 230 VAL C N 1
ATOM 11632 C CA . VAL C 1 254 ? -47.868 19.706 -90.584 1.00 18.25 230 VAL C CA 1
ATOM 11633 C C . VAL C 1 254 ? -48.018 21.095 -91.180 1.00 19.09 230 VAL C C 1
ATOM 11634 O O . VAL C 1 254 ? -48.817 21.302 -92.099 1.00 21.62 230 VAL C O 1
ATOM 11638 N N . THR C 1 255 ? -47.261 22.040 -90.638 1.00 18.42 231 THR C N 1
ATOM 11639 C CA . THR C 1 255 ? -47.306 23.422 -91.112 1.00 18.12 231 THR C CA 1
ATOM 11640 C C . THR C 1 255 ? -46.016 23.714 -91.883 1.00 18.56 231 THR C C 1
ATOM 11641 O O . THR C 1 255 ? -44.949 23.210 -91.501 1.00 17.83 231 THR C O 1
ATOM 11645 N N . PHE C 1 256 ? -46.101 24.503 -92.961 1.00 19.68 232 PHE C N 1
ATOM 11646 C CA . PHE C 1 256 ? -44.947 24.836 -93.777 1.00 20.93 232 PHE C CA 1
ATOM 11647 C C . PHE C 1 256 ? -44.720 26.333 -93.841 1.00 22.22 232 PHE C C 1
ATOM 11648 O O . PHE C 1 256 ? -45.661 27.118 -93.732 1.00 23.72 232 PHE C O 1
ATOM 11656 N N . GLY C 1 257 ? -43.468 26.728 -94.036 1.00 21.48 233 GLY C N 1
ATOM 11657 C CA . GLY C 1 257 ? -43.131 28.118 -94.309 1.00 23.07 233 GLY C CA 1
ATOM 11658 C C . GLY C 1 257 ? -42.513 28.254 -95.686 1.00 24.94 233 GLY C C 1
ATOM 11659 O O . GLY C 1 257 ? -42.229 27.250 -96.330 1.00 23.29 233 GLY C O 1
ATOM 11660 N N . GLY C 1 258 ? -42.319 29.496 -96.131 1.00 29.00 234 GLY C N 1
ATOM 11661 C CA . GLY C 1 258 ? -41.696 29.770 -97.415 1.00 33.23 234 GLY C CA 1
ATOM 11662 C C . GLY C 1 258 ? -42.660 30.272 -98.471 1.00 38.64 234 GLY C C 1
ATOM 11663 O O . GLY C 1 258 ? -43.874 30.313 -98.247 1.00 38.49 234 GLY C O 1
ATOM 11664 N N . ASP C 1 259 ? -42.102 30.607 -99.637 1.00 43.49 235 ASP C N 1
ATOM 11665 C CA . ASP C 1 259 ? -42.805 31.293 -100.730 1.00 48.77 235 ASP C CA 1
ATOM 11666 C C . ASP C 1 259 ? -43.373 32.642 -100.280 1.00 51.01 235 ASP C C 1
ATOM 11667 O O . ASP C 1 259 ? -42.621 33.608 -100.074 1.00 51.76 235 ASP C O 1
ATOM 11672 N N . GLY C 1 298 ? -50.156 22.564 -106.098 1.00 43.65 274 GLY C N 1
ATOM 11673 C CA . GLY C 1 298 ? -50.185 21.118 -105.980 1.00 42.77 274 GLY C CA 1
ATOM 11674 C C . GLY C 1 298 ? -48.980 20.490 -105.284 1.00 42.63 274 GLY C C 1
ATOM 11675 O O . GLY C 1 298 ? -48.381 19.543 -105.809 1.00 44.69 274 GLY C O 1
ATOM 11676 N N . ARG C 1 299 ? -48.594 21.000 -104.117 1.00 39.48 275 ARG C N 1
ATOM 11677 C CA . ARG C 1 299 ? -47.429 20.442 -103.419 1.00 36.83 275 ARG C CA 1
ATOM 11678 C C . ARG C 1 299 ? -47.832 19.333 -102.427 1.00 33.00 275 ARG C C 1
ATOM 11679 O O . ARG C 1 299 ? -48.966 19.323 -101.950 1.00 32.80 275 ARG C O 1
ATOM 11687 N N . GLN C 1 300 ? -46.909 18.417 -102.124 1.00 31.51 276 GLN C N 1
ATOM 11688 C CA . GLN C 1 300 ? -47.211 17.264 -101.252 1.00 30.53 276 GLN C CA 1
ATOM 11689 C C . GLN C 1 300 ? -46.153 17.007 -100.182 1.00 28.77 276 GLN C C 1
ATOM 11690 O O . GLN C 1 300 ? -44.972 17.316 -100.353 1.00 28.34 276 GLN C O 1
ATOM 11696 N N . VAL C 1 301 ? -46.594 16.381 -99.098 1.00 25.93 277 VAL C N 1
ATOM 11697 C CA . VAL C 1 301 ? -45.679 15.922 -98.058 1.00 24.81 277 VAL C CA 1
ATOM 11698 C C . VAL C 1 301 ? -45.924 14.436 -97.835 1.00 25.73 277 VAL C C 1
ATOM 11699 O O . VAL C 1 301 ? -47.071 13.989 -97.853 1.00 27.77 277 VAL C O 1
ATOM 11703 N N . ARG C 1 302 ? -44.853 13.656 -97.741 1.00 25.59 278 ARG C N 1
ATOM 11704 C CA . ARG C 1 302 ? -44.965 12.243 -97.402 1.00 26.70 278 ARG C CA 1
ATOM 11705 C C . ARG C 1 302 ? -44.817 12.084 -95.881 1.00 24.60 278 ARG C C 1
ATOM 11706 O O . ARG C 1 302 ? -43.869 12.611 -95.280 1.00 24.58 278 ARG C O 1
ATOM 11714 N N . ILE C 1 303 ? -45.775 11.402 -95.259 1.00 23.62 279 ILE C N 1
ATOM 11715 C CA . ILE C 1 303 ? -45.694 11.103 -93.836 1.00 24.11 279 ILE C CA 1
ATOM 11716 C C . ILE C 1 303 ? -45.444 9.632 -93.676 1.00 22.90 279 ILE C C 1
ATOM 11717 O O . ILE C 1 303 ? -46.280 8.845 -94.103 1.00 24.24 279 ILE C O 1
ATOM 11722 N N . SER C 1 304 ? -44.332 9.260 -93.055 1.00 22.19 280 SER C N 1
ATOM 11723 C CA . SER C 1 304 ? -44.035 7.865 -92.769 1.00 22.40 280 SER C CA 1
ATOM 11724 C C . SER C 1 304 ? -44.024 7.640 -91.268 1.00 20.53 280 SER C C 1
ATOM 11725 O O . SER C 1 304 ? -43.435 8.412 -90.532 1.00 21.93 280 SER C O 1
ATOM 11728 N N . ILE C 1 305 ? -44.682 6.579 -90.821 1.00 19.12 281 ILE C N 1
ATOM 11729 C CA . ILE C 1 305 ? -44.688 6.244 -89.408 1.00 19.57 281 ILE C CA 1
ATOM 11730 C C . ILE C 1 305 ? -43.754 5.062 -89.165 1.00 20.09 281 ILE C C 1
ATOM 11731 O O . ILE C 1 305 ? -43.938 4.000 -89.735 1.00 21.04 281 ILE C O 1
ATOM 11736 N N . LEU C 1 306 ? -42.721 5.283 -88.355 1.00 20.31 282 LEU C N 1
ATOM 11737 C CA . LEU C 1 306 ? -41.724 4.267 -88.039 1.00 20.40 282 LEU C CA 1
ATOM 11738 C C . LEU C 1 306 ? -41.909 3.737 -86.625 1.00 19.56 282 LEU C C 1
ATOM 11739 O O . LEU C 1 306 ? -42.093 4.520 -85.679 1.00 20.18 282 LEU C O 1
ATOM 11744 N N . ASP C 1 307 ? -41.839 2.427 -86.451 1.00 19.71 283 ASP C N 1
ATOM 11745 C CA . ASP C 1 307 ? -41.939 1.902 -85.102 1.00 21.54 283 ASP C CA 1
ATOM 11746 C C . ASP C 1 307 ? -40.587 1.942 -84.380 1.00 22.92 283 ASP C C 1
ATOM 11747 O O . ASP C 1 307 ? -39.610 2.523 -84.880 1.00 22.85 283 ASP C O 1
ATOM 11752 N N . GLY C 1 308 ? -40.525 1.309 -83.212 1.00 24.60 284 GLY C N 1
ATOM 11753 C CA . GLY C 1 308 ? -39.330 1.340 -82.379 1.00 27.00 284 GLY C CA 1
ATOM 11754 C C . GLY C 1 308 ? -38.084 0.756 -83.025 1.00 29.69 284 GLY C C 1
ATOM 11755 O O . GLY C 1 308 ? -36.970 1.049 -82.613 1.00 32.13 284 GLY C O 1
ATOM 11756 N N . GLU C 1 309 ? -38.265 -0.084 -84.035 1.00 29.52 285 GLU C N 1
ATOM 11757 C CA . GLU C 1 309 ? -37.128 -0.653 -84.738 1.00 33.03 285 GLU C CA 1
ATOM 11758 C C . GLU C 1 309 ? -36.798 0.123 -85.994 1.00 31.74 285 GLU C C 1
ATOM 11759 O O . GLU C 1 309 ? -35.867 -0.225 -86.707 1.00 34.51 285 GLU C O 1
ATOM 11765 N N . GLY C 1 310 ? -37.553 1.176 -86.262 1.00 28.73 286 GLY C N 1
ATOM 11766 C CA . GLY C 1 310 ? -37.336 1.972 -87.449 1.00 26.50 286 GLY C CA 1
ATOM 11767 C C . GLY C 1 310 ? -38.063 1.409 -88.659 1.00 26.53 286 GLY C C 1
ATOM 11768 O O . GLY C 1 310 ? -37.864 1.865 -89.790 1.00 28.04 286 GLY C O 1
ATOM 11769 N N . THR C 1 311 ? -38.920 0.417 -88.435 1.00 25.85 287 THR C N 1
ATOM 11770 C CA . THR C 1 311 ? -39.710 -0.174 -89.523 1.00 25.97 287 THR C CA 1
ATOM 11771 C C . THR C 1 311 ? -40.874 0.710 -89.949 1.00 24.83 287 THR C C 1
ATOM 11772 O O . THR C 1 311 ? -41.610 1.213 -89.109 1.00 23.83 287 THR C O 1
ATOM 11776 N N . VAL C 1 312 ? -41.058 0.915 -91.251 1.00 24.41 288 VAL C N 1
ATOM 11777 C CA . VAL C 1 312 ? -42.213 1.693 -91.685 1.00 24.01 288 VAL C CA 1
ATOM 11778 C C . VAL C 1 312 ? -43.509 0.916 -91.503 1.00 24.92 288 VAL C C 1
ATOM 11779 O O . VAL C 1 312 ? -43.701 -0.137 -92.121 1.00 28.75 288 VAL C O 1
ATOM 11783 N N . VAL C 1 313 ? -44.400 1.388 -90.638 1.00 23.09 289 VAL C N 1
ATOM 11784 C CA . VAL C 1 313 ? -45.645 0.640 -90.413 1.00 24.33 289 VAL C CA 1
ATOM 11785 C C . VAL C 1 313 ? -46.853 1.302 -91.071 1.00 25.77 289 VAL C C 1
ATOM 11786 O O . VAL C 1 313 ? -47.907 0.679 -91.222 1.00 28.00 289 VAL C O 1
ATOM 11790 N N . ALA C 1 314 ? -46.696 2.539 -91.498 1.00 25.81 290 ALA C N 1
ATOM 11791 C CA . ALA C 1 314 ? -47.761 3.276 -92.164 1.00 26.45 290 ALA C CA 1
ATOM 11792 C C . ALA C 1 314 ? -47.149 4.435 -92.922 1.00 27.10 290 ALA C C 1
ATOM 11793 O O . ALA C 1 314 ? -46.071 4.940 -92.574 1.00 26.61 290 ALA C O 1
ATOM 11795 N N . GLY C 1 315 ? -47.835 4.864 -93.970 1.00 29.50 291 GLY C N 1
ATOM 11796 C CA . GLY C 1 315 ? -47.332 5.954 -94.786 1.00 29.54 291 GLY C CA 1
ATOM 11797 C C . GLY C 1 315 ? -48.453 6.518 -95.631 1.00 29.38 291 GLY C C 1
ATOM 11798 O O . GLY C 1 315 ? -49.313 5.781 -96.130 1.00 30.76 291 GLY C O 1
ATOM 11799 N N . VAL C 1 316 ? -48.471 7.837 -95.751 1.00 28.55 292 VAL C N 1
ATOM 11800 C CA . VAL C 1 316 ? -49.465 8.495 -96.560 1.00 27.90 292 VAL C CA 1
ATOM 11801 C C . VAL C 1 316 ? -48.826 9.709 -97.217 1.00 27.74 292 VAL C C 1
ATOM 11802 O O . VAL C 1 316 ? -47.857 10.255 -96.705 1.00 27.81 292 VAL C O 1
ATOM 11806 N N . THR C 1 317 ? -49.348 10.098 -98.375 1.00 28.38 293 THR C N 1
ATOM 11807 C CA . THR C 1 317 ? -48.970 11.349 -99.000 1.00 30.22 293 THR C CA 1
ATOM 11808 C C . THR C 1 317 ? -50.143 12.306 -98.881 1.00 30.90 293 THR C C 1
ATOM 11809 O O . THR C 1 317 ? -51.271 11.948 -99.230 1.00 32.07 293 THR C O 1
ATOM 11813 N N . ALA C 1 318 ? -49.889 13.499 -98.351 1.00 30.51 294 ALA C N 1
ATOM 11814 C CA . ALA C 1 318 ? -50.932 14.491 -98.084 1.00 29.22 294 ALA C CA 1
ATOM 11815 C C . ALA C 1 318 ? -50.721 15.725 -98.935 1.00 30.05 294 ALA C C 1
ATOM 11816 O O . ALA C 1 318 ? -49.580 16.105 -99.195 1.00 29.38 294 ALA C O 1
ATOM 11818 N N . ASP C 1 319 ? -51.818 16.349 -99.362 1.00 31.98 295 ASP C N 1
ATOM 11819 C CA . ASP C 1 319 ? -51.741 17.586 -100.125 1.00 33.35 295 ASP C CA 1
ATOM 11820 C C . ASP C 1 319 ? -51.487 18.756 -99.203 1.00 32.85 295 ASP C C 1
ATOM 11821 O O . ASP C 1 319 ? -52.056 18.848 -98.106 1.00 33.56 295 ASP C O 1
ATOM 11826 N N . ILE C 1 320 ? -50.617 19.651 -99.643 1.00 31.22 296 ILE C N 1
ATOM 11827 C CA . ILE C 1 320 ? -50.365 20.864 -98.884 1.00 31.53 296 ILE C CA 1
ATOM 11828 C C . ILE C 1 320 ? -51.332 21.920 -99.387 1.00 33.91 296 ILE C C 1
ATOM 11829 O O . ILE C 1 320 ? -51.404 22.169 -100.601 1.00 34.60 296 ILE C O 1
ATOM 11834 N N . GLU C 1 321 ? -52.094 22.520 -98.477 1.00 36.85 297 GLU C N 1
ATOM 11835 C CA . GLU C 1 321 ? -53.115 23.495 -98.853 1.00 42.06 297 GLU C CA 1
ATOM 11836 C C . GLU C 1 321 ? -52.831 24.814 -98.177 1.00 43.18 297 GLU C C 1
ATOM 11837 O O . GLU C 1 321 ? -52.325 24.864 -97.065 1.00 38.99 297 GLU C O 1
ATOM 11843 N N . ARG C 1 322 ? -53.130 25.904 -98.854 1.00 49.51 298 ARG C N 1
ATOM 11844 C CA . ARG C 1 322 ? -52.946 27.189 -98.227 1.00 56.50 298 ARG C CA 1
ATOM 11845 C C . ARG C 1 322 ? -54.312 27.745 -97.828 1.00 57.38 298 ARG C C 1
ATOM 11846 O O . ARG C 1 322 ? -54.888 27.309 -96.827 1.00 57.82 298 ARG C O 1
ATOM 11854 N N . THR C 1 327 ? -49.600 27.892 -91.970 1.00 57.74 303 THR C N 1
ATOM 11855 C CA . THR C 1 327 ? -50.542 28.648 -92.787 1.00 56.56 303 THR C CA 1
ATOM 11856 C C . THR C 1 327 ? -50.816 27.895 -94.097 1.00 49.22 303 THR C C 1
ATOM 11857 O O . THR C 1 327 ? -51.977 27.686 -94.471 1.00 48.81 303 THR C O 1
ATOM 11861 N N . ALA C 1 328 ? -49.734 27.479 -94.767 1.00 41.73 304 ALA C N 1
ATOM 11862 C CA . ALA C 1 328 ? -49.736 26.337 -95.668 1.00 33.31 304 ALA C CA 1
ATOM 11863 C C . ALA C 1 328 ? -49.640 25.101 -94.786 1.00 27.73 304 ALA C C 1
ATOM 11864 O O . ALA C 1 328 ? -48.761 25.021 -93.917 1.00 25.63 304 ALA C O 1
ATOM 11866 N N . LYS C 1 329 ? -50.577 24.180 -94.952 1.00 26.53 305 LYS C N 1
ATOM 11867 C CA . LYS C 1 329 ? -50.676 23.022 -94.055 1.00 27.07 305 LYS C CA 1
ATOM 11868 C C . LYS C 1 329 ? -51.086 21.743 -94.734 1.00 25.56 305 LYS C C 1
ATOM 11869 O O . LYS C 1 329 ? -51.726 21.770 -95.783 1.00 26.77 305 LYS C O 1
ATOM 11875 N N . ALA C 1 330 ? -50.705 20.619 -94.138 1.00 23.49 306 ALA C N 1
ATOM 11876 C CA . ALA C 1 330 ? -51.207 19.316 -94.539 1.00 22.63 306 ALA C CA 1
ATOM 11877 C C . ALA C 1 330 ? -51.702 18.619 -93.298 1.00 22.42 306 ALA C C 1
ATOM 11878 O O . ALA C 1 330 ? -51.063 18.697 -92.262 1.00 23.89 306 ALA C O 1
ATOM 11880 N N . SER C 1 331 ? -52.845 17.961 -93.368 1.00 22.76 307 SER C N 1
ATOM 11881 C CA . SER C 1 331 ? -53.343 17.291 -92.181 1.00 23.27 307 SER C CA 1
ATOM 11882 C C . SER C 1 331 ? -54.153 16.077 -92.562 1.00 22.90 307 SER C C 1
ATOM 11883 O O . SER C 1 331 ? -54.714 15.986 -93.674 1.00 25.64 307 SER C O 1
ATOM 11886 N N . GLY C 1 332 ? -54.224 15.142 -91.640 1.00 21.43 308 GLY C N 1
ATOM 11887 C CA . GLY C 1 332 ? -54.991 13.940 -91.893 1.00 21.34 308 GLY C CA 1
ATOM 11888 C C . GLY C 1 332 ? -54.912 12.968 -90.748 1.00 20.99 308 GLY C C 1
ATOM 11889 O O . GLY C 1 332 ? -54.424 13.302 -89.650 1.00 21.84 308 GLY C O 1
ATOM 11890 N N . GLU C 1 333 ? -55.407 11.763 -91.002 1.00 21.26 309 GLU C N 1
ATOM 11891 C CA . GLU C 1 333 ? -55.403 10.704 -90.007 1.00 22.20 309 GLU C CA 1
ATOM 11892 C C . GLU C 1 333 ? -54.747 9.444 -90.548 1.00 21.82 309 GLU C C 1
ATOM 11893 O O . GLU C 1 333 ? -54.776 9.177 -91.765 1.00 23.26 309 GLU C O 1
ATOM 11899 N N . ILE C 1 334 ? -54.203 8.646 -89.637 1.00 20.18 310 ILE C N 1
ATOM 11900 C CA . ILE C 1 334 ? -53.572 7.385 -89.980 1.00 19.77 310 ILE C CA 1
ATOM 11901 C C . ILE C 1 334 ? -54.022 6.322 -88.982 1.00 19.50 310 ILE C C 1
ATOM 11902 O O . ILE C 1 334 ? -53.954 6.526 -87.758 1.00 19.11 310 ILE C O 1
ATOM 11907 N N . ALA C 1 335 ? -54.497 5.194 -89.487 1.00 20.28 311 ALA C N 1
ATOM 11908 C CA . ALA C 1 335 ? -54.858 4.099 -88.578 1.00 19.87 311 ALA C CA 1
ATOM 11909 C C . ALA C 1 335 ? -53.680 3.162 -88.421 1.00 20.89 311 ALA C C 1
ATOM 11910 O O . ALA C 1 335 ? -53.045 2.762 -89.399 1.00 24.45 311 ALA C O 1
ATOM 11912 N N . ILE C 1 336 ? -53.359 2.850 -87.178 1.00 20.28 312 ILE C N 1
ATOM 11913 C CA . ILE C 1 336 ? -52.270 1.939 -86.866 1.00 21.02 312 ILE C CA 1
ATOM 11914 C C . ILE C 1 336 ? -52.812 0.680 -86.194 1.00 21.39 312 ILE C C 1
ATOM 11915 O O . ILE C 1 336 ? -53.258 0.697 -85.024 1.00 19.80 312 ILE C O 1
ATOM 11920 N N . ARG C 1 337 ? -52.784 -0.411 -86.928 1.00 22.93 313 ARG C N 1
ATOM 11921 C CA . ARG C 1 337 ? -53.237 -1.672 -86.407 1.00 23.93 313 ARG C CA 1
ATOM 11922 C C . ARG C 1 337 ? -52.281 -2.275 -85.374 1.00 23.04 313 ARG C C 1
ATOM 11923 O O . ARG C 1 337 ? -51.053 -2.197 -85.545 1.00 23.00 313 ARG C O 1
ATOM 11931 N N . ASP C 1 338 ? -52.826 -2.857 -84.295 1.00 21.39 314 ASP C N 1
ATOM 11932 C CA . ASP C 1 338 ? -52.000 -3.482 -83.248 1.00 19.57 314 ASP C CA 1
ATOM 11933 C C . ASP C 1 338 ? -50.931 -2.512 -82.741 1.00 18.31 314 ASP C C 1
ATOM 11934 O O . ASP C 1 338 ? -49.747 -2.856 -82.562 1.00 20.07 314 ASP C O 1
ATOM 11939 N N . ALA C 1 339 ? -51.382 -1.292 -82.516 1.00 16.38 315 ALA C N 1
ATOM 11940 C CA . ALA C 1 339 ? -50.484 -0.204 -82.101 1.00 16.14 315 ALA C CA 1
ATOM 11941 C C . ALA C 1 339 ? -49.835 -0.528 -80.752 1.00 16.51 315 ALA C C 1
ATOM 11942 O O . ALA C 1 339 ? -50.498 -1.050 -79.850 1.00 17.51 315 ALA C O 1
ATOM 11944 N N . LYS C 1 340 ? -48.546 -0.241 -80.615 1.00 15.97 316 LYS C N 1
ATOM 11945 C CA . LYS C 1 340 ? -47.829 -0.434 -79.361 1.00 15.77 316 LYS C CA 1
ATOM 11946 C C . LYS C 1 340 ? -47.897 0.861 -78.542 1.00 15.11 316 LYS C C 1
ATOM 11947 O O . LYS C 1 340 ? -47.460 1.926 -78.990 1.00 16.07 316 LYS C O 1
ATOM 11953 N N . LEU C 1 341 ? -48.499 0.773 -77.367 1.00 13.75 317 LEU C N 1
ATOM 11954 C CA . LEU C 1 341 ? -48.798 1.980 -76.598 1.00 12.55 317 LEU C CA 1
ATOM 11955 C C . LEU C 1 341 ? -47.650 2.427 -75.697 1.00 12.90 317 LEU C C 1
ATOM 11956 O O . LEU C 1 341 ? -46.838 1.618 -75.229 1.00 14.25 317 LEU C O 1
ATOM 11961 N N . TRP C 1 342 ? -47.628 3.717 -75.426 1.00 12.88 318 TRP C N 1
ATOM 11962 C CA . TRP C 1 342 ? -46.701 4.301 -74.453 1.00 11.68 318 TRP C CA 1
ATOM 11963 C C . TRP C 1 342 ? -47.346 4.265 -73.072 1.00 11.77 318 TRP C C 1
ATOM 11964 O O . TRP C 1 342 ? -48.485 4.711 -72.917 1.00 11.94 318 TRP C O 1
ATOM 11975 N N . ASN C 1 343 ? -46.624 3.757 -72.080 1.00 11.89 319 ASN C N 1
ATOM 11976 C CA . ASN C 1 343 ? -47.128 3.718 -70.700 1.00 11.91 319 ASN C CA 1
ATOM 11977 C C . ASN C 1 343 ? -46.058 4.145 -69.726 1.00 12.12 319 ASN C C 1
ATOM 11978 O O . ASN C 1 343 ? -44.895 3.917 -69.969 1.00 12.93 319 ASN C O 1
ATOM 11983 N N . PRO C 1 344 ? -46.457 4.716 -68.585 1.00 12.38 320 PRO C N 1
ATOM 11984 C CA . PRO C 1 344 ? -45.472 4.884 -67.510 1.00 12.71 320 PRO C CA 1
ATOM 11985 C C . PRO C 1 344 ? -44.824 3.543 -67.208 1.00 13.12 320 PRO C C 1
ATOM 11986 O O . PRO C 1 344 ? -45.500 2.507 -67.166 1.00 14.63 320 PRO C O 1
ATOM 11990 N N . GLY C 1 345 ? -43.505 3.558 -67.028 1.00 13.42 321 GLY C N 1
ATOM 11991 C CA . GLY C 1 345 ? -42.771 2.347 -66.745 1.00 15.06 321 GLY C CA 1
ATOM 11992 C C . GLY C 1 345 ? -42.576 1.431 -67.938 1.00 15.91 321 GLY C C 1
ATOM 11993 O O . GLY C 1 345 ? -41.986 0.357 -67.792 1.00 18.48 321 GLY C O 1
ATOM 11994 N N . ALA C 1 346 ? -43.113 1.804 -69.103 1.00 14.66 322 ALA C N 1
ATOM 11995 C CA . ALA C 1 346 ? -43.023 0.927 -70.279 1.00 14.64 322 ALA C CA 1
ATOM 11996 C C . ALA C 1 346 ? -43.202 1.801 -71.513 1.00 14.32 322 ALA C C 1
ATOM 11997 O O . ALA C 1 346 ? -44.204 1.728 -72.223 1.00 15.62 322 ALA C O 1
ATOM 11999 N N . ALA C 1 347 ? -42.205 2.636 -71.757 1.00 13.84 323 ALA C N 1
ATOM 12000 C CA . ALA C 1 347 ? -42.231 3.541 -72.907 1.00 13.22 323 ALA C CA 1
ATOM 12001 C C . ALA C 1 347 ? -42.197 2.782 -74.204 1.00 12.08 323 ALA C C 1
ATOM 12002 O O . ALA C 1 347 ? -41.515 1.750 -74.318 1.00 14.66 323 ALA C O 1
ATOM 12004 N N . TYR C 1 348 ? -42.891 3.314 -75.203 1.00 12.49 324 TYR C N 1
ATOM 12005 C CA . TYR C 1 348 ? -42.738 2.855 -76.575 1.00 12.72 324 TYR C CA 1
ATOM 12006 C C . TYR C 1 348 ? -42.904 4.087 -77.433 1.00 12.96 324 TYR C C 1
ATOM 12007 O O . TYR C 1 348 ? -43.906 4.808 -77.283 1.00 14.50 324 TYR C O 1
ATOM 12016 N N . LEU C 1 349 ? -41.939 4.345 -78.323 1.00 13.19 325 LEU C N 1
ATOM 12017 C CA . LEU C 1 349 ? -41.973 5.529 -79.180 1.00 14.25 325 LEU C CA 1
ATOM 12018 C C . LEU C 1 349 ? -41.964 5.173 -80.651 1.00 14.72 325 LEU C C 1
ATOM 12019 O O . LEU C 1 349 ? -41.222 4.283 -81.095 1.00 17.03 325 LEU C O 1
ATOM 12024 N N . TYR C 1 350 ? -42.796 5.893 -81.393 1.00 13.79 326 TYR C N 1
ATOM 12025 C CA . TYR C 1 350 ? -42.767 5.908 -82.851 1.00 14.76 326 TYR C CA 1
ATOM 12026 C C . TYR C 1 350 ? -42.072 7.180 -83.339 1.00 13.49 326 TYR C C 1
ATOM 12027 O O . TYR C 1 350 ? -41.856 8.135 -82.564 1.00 13.08 326 TYR C O 1
ATOM 12036 N N . THR C 1 351 ? -41.744 7.218 -84.626 1.00 14.86 327 THR C N 1
ATOM 12037 C CA . THR C 1 351 ? -41.288 8.447 -85.266 1.00 16.82 327 THR C CA 1
ATOM 12038 C C . THR C 1 351 ? -42.205 8.761 -86.455 1.00 16.80 327 THR C C 1
ATOM 12039 O O . THR C 1 351 ? -42.519 7.869 -87.259 1.00 18.75 327 THR C O 1
ATOM 12043 N N . ALA C 1 352 ? -42.674 9.999 -86.535 1.00 15.91 328 ALA C N 1
ATOM 12044 C CA . ALA C 1 352 ? -43.341 10.489 -87.736 1.00 15.75 328 ALA C CA 1
ATOM 12045 C C . ALA C 1 352 ? -42.319 11.220 -88.596 1.00 16.62 328 ALA C C 1
ATOM 12046 O O . ALA C 1 352 ? -41.751 12.229 -88.168 1.00 16.74 328 ALA C O 1
ATOM 12048 N N . VAL C 1 353 ? -42.028 10.673 -89.773 1.00 17.34 329 VAL C N 1
ATOM 12049 C CA . VAL C 1 353 ? -41.082 11.323 -90.675 1.00 19.78 329 VAL C CA 1
ATOM 12050 C C . VAL C 1 353 ? -41.875 12.122 -91.702 1.00 19.69 329 VAL C C 1
ATOM 12051 O O . VAL C 1 353 ? -42.674 11.544 -92.455 1.00 21.57 329 VAL C O 1
ATOM 12055 N N . ALA C 1 354 ? -41.692 13.446 -91.721 1.00 20.06 330 ALA C N 1
ATOM 12056 C CA . ALA C 1 354 ? -42.346 14.281 -92.706 1.00 19.50 330 ALA C CA 1
ATOM 12057 C C . ALA C 1 354 ? -41.313 14.640 -93.752 1.00 19.53 330 ALA C C 1
ATOM 12058 O O . ALA C 1 354 ? -40.223 15.143 -93.419 1.00 19.80 330 ALA C O 1
ATOM 12060 N N . GLU C 1 355 ? -41.640 14.371 -95.009 1.00 21.13 331 GLU C N 1
ATOM 12061 C CA . GLU C 1 355 ? -40.747 14.692 -96.122 1.00 23.21 331 GLU C CA 1
ATOM 12062 C C . GLU C 1 355 ? -41.467 15.548 -97.148 1.00 23.43 331 GLU C C 1
ATOM 12063 O O . GLU C 1 355 ? -42.407 15.088 -97.789 1.00 23.89 331 GLU C O 1
ATOM 12069 N N . LEU C 1 356 ? -41.006 16.779 -97.317 1.00 23.04 332 LEU C N 1
ATOM 12070 C CA . LEU C 1 356 ? -41.564 17.685 -98.311 1.00 23.75 332 LEU C CA 1
ATOM 12071 C C . LEU C 1 356 ? -41.112 17.229 -99.692 1.00 24.79 332 LEU C C 1
ATOM 12072 O O . LEU C 1 356 ? -39.902 17.106 -99.932 1.00 25.27 332 LEU C O 1
ATOM 12077 N N . LEU C 1 357 ? -42.069 16.986 -100.597 1.00 25.72 333 LEU C N 1
ATOM 12078 C CA . LEU C 1 357 ? -41.758 16.455 -101.923 1.00 27.99 333 LEU C CA 1
ATOM 12079 C C . LEU C 1 357 ? -41.579 17.592 -102.923 1.00 31.04 333 LEU C C 1
ATOM 12080 O O . LEU C 1 357 ? -42.180 18.658 -102.781 1.00 31.19 333 LEU C O 1
ATOM 12085 N N . PRO C 1 358 ? -40.741 17.363 -103.941 1.00 34.51 334 PRO C N 1
ATOM 12086 C CA . PRO C 1 358 ? -40.522 18.342 -105.009 1.00 37.74 334 PRO C CA 1
ATOM 12087 C C . PRO C 1 358 ? -41.776 18.520 -105.853 1.00 43.04 334 PRO C C 1
ATOM 12088 O O . PRO C 1 358 ? -42.638 17.632 -105.846 1.00 42.28 334 PRO C O 1
ATOM 12092 N N . GLU C 1 359 ? -41.862 19.658 -106.543 1.00 49.23 335 GLU C N 1
ATOM 12093 C CA . GLU C 1 359 ? -42.811 19.872 -107.639 1.00 55.34 335 GLU C CA 1
ATOM 12094 C C . GLU C 1 359 ? -43.090 18.604 -108.437 1.00 55.66 335 GLU C C 1
ATOM 12095 O O . GLU C 1 359 ? -42.172 18.000 -108.994 1.00 54.94 335 GLU C O 1
ATOM 12101 N N . GLY C 1 360 ? -44.351 18.175 -108.425 1.00 57.28 336 GLY C N 1
ATOM 12102 C CA . GLY C 1 360 ? -44.798 17.004 -109.161 1.00 59.72 336 GLY C CA 1
ATOM 12103 C C . GLY C 1 360 ? -44.243 15.660 -108.715 1.00 62.55 336 GLY C C 1
ATOM 12104 O O . GLY C 1 360 ? -44.633 14.623 -109.250 1.00 62.20 336 GLY C O 1
ATOM 12105 N N . GLY C 1 361 ? -43.356 15.661 -107.722 1.00 65.68 337 GLY C N 1
ATOM 12106 C CA . GLY C 1 361 ? -42.570 14.476 -107.429 1.00 68.44 337 GLY C CA 1
ATOM 12107 C C . GLY C 1 361 ? -43.275 13.374 -106.671 1.00 70.89 337 GLY C C 1
ATOM 12108 O O . GLY C 1 361 ? -44.392 13.550 -106.178 1.00 71.14 337 GLY C O 1
ATOM 12109 N N . ALA C 1 362 ? -42.565 12.255 -106.540 1.00 72.80 338 ALA C N 1
ATOM 12110 C CA . ALA C 1 362 ? -43.045 11.032 -105.905 1.00 74.23 338 ALA C CA 1
ATOM 12111 C C . ALA C 1 362 ? -41.975 9.965 -106.081 1.00 75.09 338 ALA C C 1
ATOM 12112 O O . ALA C 1 362 ? -41.481 9.762 -107.197 1.00 75.52 338 ALA C O 1
ATOM 12114 N N . SER C 1 366 ? -37.973 12.131 -107.333 1.00 57.52 342 SER C N 1
ATOM 12115 C CA . SER C 1 366 ? -37.413 11.205 -106.347 1.00 57.09 342 SER C CA 1
ATOM 12116 C C . SER C 1 366 ? -36.706 11.927 -105.186 1.00 55.35 342 SER C C 1
ATOM 12117 O O . SER C 1 366 ? -36.414 11.339 -104.135 1.00 55.32 342 SER C O 1
ATOM 12120 N N . ARG C 1 367 ? -36.447 13.211 -105.379 1.00 52.93 343 ARG C N 1
ATOM 12121 C CA . ARG C 1 367 ? -35.624 13.972 -104.456 1.00 50.09 343 ARG C CA 1
ATOM 12122 C C . ARG C 1 367 ? -36.485 14.347 -103.263 1.00 43.64 343 ARG C C 1
ATOM 12123 O O . ARG C 1 367 ? -37.711 14.285 -103.344 1.00 42.80 343 ARG C O 1
ATOM 12131 N N . ILE C 1 368 ? -35.853 14.693 -102.146 1.00 37.65 344 ILE C N 1
ATOM 12132 C CA . ILE C 1 368 ? -36.591 15.147 -100.980 1.00 32.34 344 ILE C CA 1
ATOM 12133 C C . ILE C 1 368 ? -36.169 16.591 -100.781 1.00 30.45 344 ILE C C 1
ATOM 12134 O O . ILE C 1 368 ? -34.973 16.873 -100.742 1.00 32.29 344 ILE C O 1
ATOM 12139 N N . ILE C 1 369 ? -37.130 17.502 -100.675 1.00 27.64 345 ILE C N 1
ATOM 12140 C CA . ILE C 1 369 ? -36.828 18.933 -100.513 1.00 26.74 345 ILE C CA 1
ATOM 12141 C C . ILE C 1 369 ? -36.445 19.265 -99.059 1.00 24.17 345 ILE C C 1
ATOM 12142 O O . ILE C 1 369 ? -35.500 20.020 -98.802 1.00 23.97 345 ILE C O 1
ATOM 12147 N N . ASP C 1 370 ? -37.191 18.697 -98.109 1.00 22.15 346 ASP C N 1
ATOM 12148 C CA . ASP C 1 370 ? -36.968 18.953 -96.682 1.00 20.02 346 ASP C CA 1
ATOM 12149 C C . ASP C 1 370 ? -37.489 17.763 -95.893 1.00 19.60 346 ASP C C 1
ATOM 12150 O O . ASP C 1 370 ? -38.333 16.990 -96.388 1.00 21.31 346 ASP C O 1
ATOM 12155 N N . ALA C 1 371 ? -36.989 17.602 -94.672 1.00 18.55 347 ALA C N 1
ATOM 12156 C CA . ALA C 1 371 ? -37.440 16.484 -93.831 1.00 17.37 347 ALA C CA 1
ATOM 12157 C C . ALA C 1 371 ? -37.325 16.853 -92.370 1.00 16.17 347 ALA C C 1
ATOM 12158 O O . ALA C 1 371 ? -36.446 17.638 -91.983 1.00 16.49 347 ALA C O 1
ATOM 12160 N N . TYR C 1 372 ? -38.174 16.237 -91.561 1.00 15.85 348 TYR C N 1
ATOM 12161 C CA . TYR C 1 372 ? -38.073 16.384 -90.112 1.00 15.34 348 TYR C CA 1
ATOM 12162 C C . TYR C 1 372 ? -38.587 15.105 -89.488 1.00 15.80 348 TYR C C 1
ATOM 12163 O O . TYR C 1 372 ? -39.567 14.532 -89.960 1.00 18.18 348 TYR C O 1
ATOM 12172 N N . ARG C 1 373 ? -37.924 14.634 -88.441 1.00 15.44 349 ARG C N 1
ATOM 12173 C CA . ARG C 1 373 ? -38.313 13.382 -87.776 1.00 15.77 349 ARG C CA 1
ATOM 12174 C C . ARG C 1 373 ? -38.860 13.690 -86.382 1.00 15.19 349 ARG C C 1
ATOM 12175 O O . ARG C 1 373 ? -38.105 14.109 -85.500 1.00 16.60 349 ARG C O 1
ATOM 12183 N N . GLN C 1 374 ? -40.160 13.500 -86.184 1.00 14.13 350 GLN C N 1
ATOM 12184 C CA . GLN C 1 374 ? -40.816 13.853 -84.932 1.00 14.10 350 GLN C CA 1
ATOM 12185 C C . GLN C 1 374 ? -41.143 12.621 -84.097 1.00 13.76 350 GLN C C 1
ATOM 12186 O O . GLN C 1 374 ? -41.959 11.800 -84.510 1.00 14.93 350 GLN C O 1
ATOM 12192 N N . THR C 1 375 ? -40.538 12.500 -82.911 1.00 13.53 351 THR C N 1
ATOM 12193 C CA . THR C 1 375 ? -40.871 11.374 -82.031 1.00 15.09 351 THR C CA 1
ATOM 12194 C C . THR C 1 375 ? -42.262 11.555 -81.437 1.00 15.40 351 THR C C 1
ATOM 12195 O O . THR C 1 375 ? -42.679 12.677 -81.139 1.00 15.99 351 THR C O 1
ATOM 12199 N N . PHE C 1 376 ? -42.983 10.464 -81.249 1.00 13.73 352 PHE C N 1
ATOM 12200 C CA . PHE C 1 376 ? -44.248 10.553 -80.536 1.00 13.57 352 PHE C CA 1
ATOM 12201 C C . PHE C 1 376 ? -44.549 9.218 -79.871 1.00 12.17 352 PHE C C 1
ATOM 12202 O O . PHE C 1 376 ? -43.875 8.210 -80.134 1.00 14.64 352 PHE C O 1
ATOM 12210 N N . GLY C 1 377 ? -45.539 9.204 -78.988 1.00 11.39 353 GLY C N 1
ATOM 12211 C CA . GLY C 1 377 ? -45.994 7.962 -78.385 1.00 11.57 353 GLY C CA 1
ATOM 12212 C C . GLY C 1 377 ? -47.500 7.881 -78.458 1.00 12.82 353 GLY C C 1
ATOM 12213 O O . GLY C 1 377 ? -48.173 8.902 -78.360 1.00 15.12 353 GLY C O 1
ATOM 12214 N N . ILE C 1 378 ? -48.025 6.670 -78.605 1.00 12.65 354 ILE C N 1
ATOM 12215 C CA . ILE C 1 378 ? -49.459 6.460 -78.763 1.00 12.63 354 ILE C CA 1
ATOM 12216 C C . ILE C 1 378 ? -50.053 6.132 -77.400 1.00 12.17 354 ILE C C 1
ATOM 12217 O O . ILE C 1 378 ? -49.731 5.116 -76.782 1.00 14.07 354 ILE C O 1
ATOM 12222 N N . ARG C 1 379 ? -50.881 7.038 -76.907 1.00 12.06 355 ARG C N 1
ATOM 12223 C CA . ARG C 1 379 ? -51.534 6.869 -75.606 1.00 11.63 355 ARG C CA 1
ATOM 12224 C C . ARG C 1 379 ? -52.638 7.876 -75.445 1.00 11.95 355 ARG C C 1
ATOM 12225 O O . ARG C 1 379 ? -52.590 8.947 -76.034 1.00 13.67 355 ARG C O 1
ATOM 12233 N N . THR C 1 380 ? -53.658 7.526 -74.680 1.00 12.15 356 THR C N 1
ATOM 12234 C CA . THR C 1 380 ? -54.706 8.475 -74.342 1.00 11.92 356 THR C CA 1
ATOM 12235 C C . THR C 1 380 ? -54.625 8.830 -72.865 1.00 12.64 356 THR C C 1
ATOM 12236 O O . THR C 1 380 ? -54.105 8.062 -72.046 1.00 12.21 356 THR C O 1
ATOM 12240 N N . VAL C 1 381 ? -55.189 9.991 -72.545 1.00 12.95 357 VAL C N 1
ATOM 12241 C CA . VAL C 1 381 ? -55.303 10.468 -71.171 1.00 13.04 357 VAL C CA 1
ATOM 12242 C C . VAL C 1 381 ? -56.740 10.932 -70.982 1.00 14.77 357 VAL C C 1
ATOM 12243 O O . VAL C 1 381 ? -57.231 11.734 -71.792 1.00 17.69 357 VAL C O 1
ATOM 12247 N N . GLU C 1 382 ? -57.405 10.461 -69.925 1.00 14.26 358 GLU C N 1
ATOM 12248 C CA . GLU C 1 382 ? -58.793 10.837 -69.693 1.00 16.60 358 GLU C CA 1
ATOM 12249 C C . GLU C 1 382 ? -59.080 10.921 -68.210 1.00 15.31 358 GLU C C 1
ATOM 12250 O O . GLU C 1 382 ? -58.851 9.954 -67.488 1.00 16.67 358 GLU C O 1
ATOM 12256 N N . VAL C 1 383 ? -59.595 12.052 -67.755 1.00 14.41 359 VAL C N 1
ATOM 12257 C CA . VAL C 1 383 ? -60.132 12.106 -66.410 1.00 14.01 359 VAL C CA 1
ATOM 12258 C C . VAL C 1 383 ? -61.552 11.559 -66.445 1.00 15.14 359 VAL C C 1
ATOM 12259 O O . VAL C 1 383 ? -62.370 12.006 -67.257 1.00 17.48 359 VAL C O 1
ATOM 12263 N N . SER C 1 384 ? -61.847 10.597 -65.587 1.00 13.75 360 SER C N 1
ATOM 12264 C CA . SER C 1 384 ? -63.177 9.996 -65.530 1.00 17.01 360 SER C CA 1
ATOM 12265 C C . SER C 1 384 ? -63.589 9.855 -64.071 1.00 16.01 360 SER C C 1
ATOM 12266 O O . SER C 1 384 ? -63.007 9.059 -63.323 1.00 16.18 360 SER C O 1
ATOM 12269 N N . GLY C 1 385 ? -64.577 10.634 -63.648 1.00 17.52 361 GLY C N 1
ATOM 12270 C CA . GLY C 1 385 ? -64.982 10.601 -62.250 1.00 17.98 361 GLY C CA 1
ATOM 12271 C C . GLY C 1 385 ? -63.810 10.950 -61.338 1.00 17.55 361 GLY C C 1
ATOM 12272 O O . GLY C 1 385 ? -63.192 12.005 -61.493 1.00 18.38 361 GLY C O 1
ATOM 12273 N N . THR C 1 386 ? -63.463 10.048 -60.417 1.00 16.14 362 THR C N 1
ATOM 12274 C CA . THR C 1 386 ? -62.341 10.303 -59.520 1.00 15.64 362 THR C CA 1
ATOM 12275 C C . THR C 1 386 ? -61.107 9.521 -59.946 1.00 15.55 362 THR C C 1
ATOM 12276 O O . THR C 1 386 ? -60.220 9.214 -59.117 1.00 17.20 362 THR C O 1
ATOM 12280 N N . THR C 1 387 ? -61.046 9.186 -61.235 1.00 13.95 363 THR C N 1
ATOM 12281 C CA . THR C 1 387 ? -59.858 8.480 -61.765 1.00 13.82 363 THR C CA 1
ATOM 12282 C C . THR C 1 387 ? -59.146 9.267 -62.862 1.00 13.06 363 THR C C 1
ATOM 12283 O O . THR C 1 387 ? -59.741 10.120 -63.540 1.00 13.70 363 THR C O 1
ATOM 12287 N N . PHE C 1 388 ? -57.864 8.961 -63.028 1.00 12.92 364 PHE C N 1
ATOM 12288 C CA . PHE C 1 388 ? -57.011 9.558 -64.043 1.00 11.26 364 PHE C CA 1
ATOM 12289 C C . PHE C 1 388 ? -56.541 8.419 -64.920 1.00 12.13 364 PHE C C 1
ATOM 12290 O O . PHE C 1 388 ? -55.679 7.616 -64.492 1.00 12.40 364 PHE C O 1
ATOM 12298 N N . LEU C 1 389 ? -57.133 8.297 -66.116 1.00 12.79 365 LEU C N 1
ATOM 12299 C CA . LEU C 1 389 ? -56.921 7.119 -66.959 1.00 12.09 365 LEU C CA 1
ATOM 12300 C C . LEU C 1 389 ? -55.863 7.366 -68.023 1.00 12.79 365 LEU C C 1
ATOM 12301 O O . LEU C 1 389 ? -55.969 8.300 -68.820 1.00 13.06 365 LEU C O 1
ATOM 12306 N N . ILE C 1 390 ? -54.833 6.536 -68.015 1.00 12.56 366 ILE C N 1
ATOM 12307 C CA . ILE C 1 390 ? -53.875 6.528 -69.109 1.00 11.64 366 ILE C CA 1
ATOM 12308 C C . ILE C 1 390 ? -54.107 5.205 -69.848 1.00 12.06 366 ILE C C 1
ATOM 12309 O O . ILE C 1 390 ? -54.077 4.139 -69.236 1.00 11.94 366 ILE C O 1
ATOM 12314 N N . ASN C 1 391 ? -54.383 5.278 -71.148 1.00 11.64 367 ASN C N 1
ATOM 12315 C CA . ASN C 1 391 ? -54.763 4.078 -71.903 1.00 11.97 367 ASN C CA 1
ATOM 12316 C C . ASN C 1 391 ? -55.875 3.298 -71.194 1.00 12.26 367 ASN C C 1
ATOM 12317 O O . ASN C 1 391 ? -55.850 2.071 -71.168 1.00 14.17 367 ASN C O 1
ATOM 12322 N N . GLY C 1 392 ? -56.828 4.041 -70.614 1.00 12.96 368 GLY C N 1
ATOM 12323 C CA . GLY C 1 392 ? -57.995 3.460 -69.964 1.00 12.51 368 GLY C CA 1
ATOM 12324 C C . GLY C 1 392 ? -57.735 2.848 -68.600 1.00 11.91 368 GLY C C 1
ATOM 12325 O O . GLY C 1 392 ? -58.672 2.286 -68.007 1.00 14.08 368 GLY C O 1
ATOM 12326 N N . LYS C 1 393 ? -56.503 2.945 -68.088 1.00 13.49 369 LYS C N 1
ATOM 12327 C CA . LYS C 1 393 ? -56.118 2.288 -66.820 1.00 13.45 369 LYS C CA 1
ATOM 12328 C C . LYS C 1 393 ? -56.003 3.347 -65.723 1.00 13.76 369 LYS C C 1
ATOM 12329 O O . LYS C 1 393 ? -55.473 4.433 -65.969 1.00 12.80 369 LYS C O 1
ATOM 12335 N N . PRO C 1 394 ? -56.444 3.023 -64.499 1.00 14.23 370 PRO C N 1
ATOM 12336 C CA . PRO C 1 394 ? -56.402 4.026 -63.414 1.00 14.04 370 PRO C CA 1
ATOM 12337 C C . PRO C 1 394 ? -54.983 4.227 -62.864 1.00 12.45 370 PRO C C 1
ATOM 12338 O O . PRO C 1 394 ? -54.431 3.396 -62.139 1.00 14.09 370 PRO C O 1
ATOM 12342 N N . PHE C 1 395 ? -54.399 5.349 -63.231 1.00 11.40 371 PHE C N 1
ATOM 12343 C CA . PHE C 1 395 ? -53.015 5.692 -62.888 1.00 11.62 371 PHE C CA 1
ATOM 12344 C C . PHE C 1 395 ? -52.925 6.292 -61.474 1.00 11.91 371 PHE C C 1
ATOM 12345 O O . PHE C 1 395 ? -53.846 6.968 -61.001 1.00 12.93 371 PHE C O 1
ATOM 12353 N N . TYR C 1 396 ? -51.787 6.056 -60.815 1.00 10.91 372 TYR C N 1
ATOM 12354 C CA . TYR C 1 396 ? -51.486 6.691 -59.519 1.00 10.41 372 TYR C CA 1
ATOM 12355 C C . TYR C 1 396 ? -50.135 7.396 -59.646 1.00 10.34 372 TYR C C 1
ATOM 12356 O O . TYR C 1 396 ? -49.131 6.720 -59.922 1.00 11.03 372 TYR C O 1
ATOM 12365 N N . PHE C 1 397 ? -50.105 8.719 -59.450 1.00 10.38 373 PHE C N 1
ATOM 12366 C CA . PHE C 1 397 ? -48.829 9.459 -59.539 1.00 10.41 373 PHE C CA 1
ATOM 12367 C C . PHE C 1 397 ? -47.963 9.157 -58.306 1.00 10.11 373 PHE C C 1
ATOM 12368 O O . PHE C 1 397 ? -48.446 9.250 -57.160 1.00 11.59 373 PHE C O 1
ATOM 12376 N N . LYS C 1 398 ? -46.692 8.844 -58.531 1.00 9.22 374 LYS C N 1
ATOM 12377 C CA . LYS C 1 398 ? -45.704 8.752 -57.462 1.00 9.22 374 LYS C CA 1
ATOM 12378 C C . LYS C 1 398 ? -44.556 9.646 -57.871 1.00 9.73 374 LYS C C 1
ATOM 12379 O O . LYS C 1 398 ? -43.959 9.432 -58.941 1.00 11.06 374 LYS C O 1
ATOM 12385 N N . GLY C 1 399 ? -44.194 10.632 -57.064 1.00 9.58 375 GLY C N 1
ATOM 12386 C CA . GLY C 1 399 ? -43.050 11.454 -57.451 1.00 9.33 375 GLY C CA 1
ATOM 12387 C C . GLY C 1 399 ? -43.007 12.733 -56.664 1.00 8.81 375 GLY C C 1
ATOM 12388 O O . GLY C 1 399 ? -43.154 12.734 -55.440 1.00 9.17 375 GLY C O 1
ATOM 12389 N N . PHE C 1 400 ? -42.753 13.843 -57.366 1.00 9.20 376 PHE C N 1
ATOM 12390 C CA . PHE C 1 400 ? -42.315 15.086 -56.708 1.00 9.37 376 PHE C CA 1
ATOM 12391 C C . PHE C 1 400 ? -42.336 16.245 -57.660 1.00 8.96 376 PHE C C 1
ATOM 12392 O O . PHE C 1 400 ? -42.308 16.044 -58.886 1.00 9.06 376 PHE C O 1
ATOM 12400 N N . GLY C 1 401 ? -42.349 17.451 -57.092 1.00 8.34 377 GLY C N 1
ATOM 12401 C CA . GLY C 1 401 ? -41.902 18.611 -57.852 1.00 8.81 377 GLY C CA 1
ATOM 12402 C C . GLY C 1 401 ? -40.384 18.570 -57.924 1.00 9.27 377 GLY C C 1
ATOM 12403 O O . GLY C 1 401 ? -39.727 18.089 -56.974 1.00 10.07 377 GLY C O 1
ATOM 12404 N N . LYS C 1 402 ? -39.827 19.024 -59.052 1.00 9.16 378 LYS C N 1
ATOM 12405 C CA . LYS C 1 402 ? -38.380 19.160 -59.190 1.00 8.34 378 LYS C CA 1
ATOM 12406 C C . LYS C 1 402 ? -38.015 20.645 -59.281 1.00 8.91 378 LYS C C 1
ATOM 12407 O O . LYS C 1 402 ? -38.851 21.537 -59.083 1.00 10.61 378 LYS C O 1
ATOM 12413 N N . HIS C 1 403 ? -36.739 20.908 -59.527 1.00 8.53 379 HIS C N 1
ATOM 12414 C CA . HIS C 1 403 ? -36.265 22.209 -60.012 1.00 8.72 379 HIS C CA 1
ATOM 12415 C C . HIS C 1 403 ? -35.137 21.934 -60.970 1.00 8.90 379 HIS C C 1
ATOM 12416 O O . HIS C 1 403 ? -34.416 20.934 -60.826 1.00 11.07 379 HIS C O 1
ATOM 12423 N N . GLU C 1 404 ? -34.941 22.815 -61.931 1.00 7.86 380 GLU C N 1
ATOM 12424 C CA . GLU C 1 404 ? -33.648 22.813 -62.645 1.00 8.01 380 GLU C CA 1
ATOM 12425 C C . GLU C 1 404 ? -32.719 23.645 -61.788 1.00 7.75 380 GLU C C 1
ATOM 12426 O O . GLU C 1 404 ? -32.765 24.869 -61.759 1.00 9.68 380 GLU C O 1
ATOM 12432 N N . ASP C 1 405 ? -31.909 22.936 -61.011 1.00 7.55 381 ASP C N 1
ATOM 12433 C CA . ASP C 1 405 ? -31.073 23.581 -60.020 1.00 8.41 381 ASP C CA 1
ATOM 12434 C C . ASP C 1 405 ? -29.903 22.669 -59.710 1.00 8.61 381 ASP C C 1
ATOM 12435 O O . ASP C 1 405 ? -30.101 21.467 -59.486 1.00 9.50 381 ASP C O 1
ATOM 12440 N N . SER C 1 406 ? -28.700 23.236 -59.703 1.00 7.99 382 SER C N 1
ATOM 12441 C CA . SER C 1 406 ? -27.501 22.511 -59.263 1.00 8.11 382 SER C CA 1
ATOM 12442 C C . SER C 1 406 ? -26.370 23.479 -58.936 1.00 8.29 382 SER C C 1
ATOM 12443 O O . SER C 1 406 ? -26.353 24.619 -59.423 1.00 9.19 382 SER C O 1
ATOM 12446 N N . TYR C 1 407 ? -25.411 23.019 -58.132 1.00 8.06 383 TYR C N 1
ATOM 12447 C CA . TYR C 1 407 ? -24.188 23.781 -57.921 1.00 8.60 383 TYR C CA 1
ATOM 12448 C C . TYR C 1 407 ? -23.570 24.147 -59.281 1.00 7.65 383 TYR C C 1
ATOM 12449 O O . TYR C 1 407 ? -23.607 23.353 -60.251 1.00 8.93 383 TYR C O 1
ATOM 12458 N N . PHE C 1 408 ? -22.995 25.346 -59.318 1.00 7.61 384 PHE C N 1
ATOM 12459 C CA . PHE C 1 408 ? -22.223 25.899 -60.464 1.00 7.71 384 PHE C CA 1
ATOM 12460 C C . PHE C 1 408 ? -23.140 26.347 -61.601 1.00 7.48 384 PHE C C 1
ATOM 12461 O O . PHE C 1 408 ? -23.073 27.510 -62.043 1.00 9.49 384 PHE C O 1
ATOM 12469 N N . HIS C 1 409 ? -23.997 25.428 -62.087 1.00 7.75 385 HIS C N 1
ATOM 12470 C CA . HIS C 1 409 ? -24.853 25.708 -63.240 1.00 7.42 385 HIS C CA 1
ATOM 12471 C C . HIS C 1 409 ? -26.032 26.583 -62.930 1.00 7.18 385 HIS C C 1
ATOM 12472 O O . HIS C 1 409 ? -26.525 27.269 -63.834 1.00 8.24 385 HIS C O 1
ATOM 12479 N N . GLY C 1 410 ? -26.496 26.581 -61.676 1.00 7.61 386 GLY C N 1
ATOM 12480 C CA . GLY C 1 410 ? -27.684 27.362 -61.328 1.00 7.79 386 GLY C CA 1
ATOM 12481 C C . GLY C 1 410 ? -28.897 26.717 -61.978 1.00 7.88 386 GLY C C 1
ATOM 12482 O O . GLY C 1 410 ? -29.173 25.532 -61.727 1.00 8.82 386 GLY C O 1
ATOM 12483 N N . ARG C 1 411 ? -29.596 27.476 -62.818 1.00 7.87 387 ARG C N 1
ATOM 12484 C CA . ARG C 1 411 ? -30.724 26.965 -63.577 1.00 8.40 387 ARG C CA 1
ATOM 12485 C C . ARG C 1 411 ? -30.231 26.446 -64.944 1.00 8.59 387 ARG C C 1
ATOM 12486 O O . ARG C 1 411 ? -31.022 26.058 -65.788 1.00 10.96 387 ARG C O 1
ATOM 12494 N N . GLY C 1 412 ? -28.923 26.432 -65.174 1.00 7.91 388 GLY C N 1
ATOM 12495 C CA . GLY C 1 412 ? -28.402 26.009 -66.468 1.00 8.97 388 GLY C CA 1
ATOM 12496 C C . GLY C 1 412 ? -28.665 24.539 -66.749 1.00 8.24 388 GLY C C 1
ATOM 12497 O O . GLY C 1 412 ? -28.500 23.680 -65.865 1.00 9.45 388 GLY C O 1
ATOM 12498 N N . THR C 1 413 ? -29.052 24.218 -67.983 1.00 7.53 389 THR C N 1
ATOM 12499 C CA . THR C 1 413 ? -29.314 22.850 -68.346 1.00 8.23 389 THR C CA 1
ATOM 12500 C C . THR C 1 413 ? -28.032 22.024 -68.340 1.00 7.68 389 THR C C 1
ATOM 12501 O O . THR C 1 413 ? -26.934 22.514 -68.730 1.00 9.41 389 THR C O 1
ATOM 12505 N N . ASP C 1 414 ? -28.146 20.788 -67.851 1.00 8.64 390 ASP C N 1
ATOM 12506 C CA . ASP C 1 414 ? -26.986 19.912 -67.719 1.00 8.08 390 ASP C CA 1
ATOM 12507 C C . ASP C 1 414 ? -27.464 18.493 -68.002 1.00 9.58 390 ASP C C 1
ATOM 12508 O O . ASP C 1 414 ? -28.204 17.919 -67.221 1.00 10.10 390 ASP C O 1
ATOM 12513 N N . ASP C 1 415 ? -27.110 17.947 -69.156 1.00 9.24 391 ASP C N 1
ATOM 12514 C CA . ASP C 1 415 ? -27.673 16.636 -69.456 1.00 11.22 391 ASP C CA 1
ATOM 12515 C C . ASP C 1 415 ? -27.080 15.487 -68.671 1.00 7.54 391 ASP C C 1
ATOM 12516 O O . ASP C 1 415 ? -27.751 14.482 -68.490 1.00 8.44 391 ASP C O 1
ATOM 12521 N N . VAL C 1 416 ? -25.864 15.646 -68.138 1.00 7.51 392 VAL C N 1
ATOM 12522 C CA . VAL C 1 416 ? -25.351 14.648 -67.193 1.00 7.57 392 VAL C CA 1
ATOM 12523 C C . VAL C 1 416 ? -26.287 14.568 -65.988 1.00 8.26 392 VAL C C 1
ATOM 12524 O O . VAL C 1 416 ? -26.668 13.477 -65.542 1.00 8.23 392 VAL C O 1
ATOM 12528 N N . LEU C 1 417 ? -26.671 15.745 -65.492 1.00 6.97 393 LEU C N 1
ATOM 12529 C CA . LEU C 1 417 ? -27.570 15.799 -64.329 1.00 7.60 393 LEU C CA 1
ATOM 12530 C C . LEU C 1 417 ? -28.967 15.283 -64.693 1.00 7.44 393 LEU C C 1
ATOM 12531 O O . LEU C 1 417 ? -29.598 14.576 -63.896 1.00 8.33 393 LEU C O 1
ATOM 12536 N N . ASN C 1 418 ? -29.453 15.597 -65.905 1.00 7.28 394 ASN C N 1
ATOM 12537 C CA . ASN C 1 418 ? -30.778 15.072 -66.293 1.00 7.53 394 ASN C CA 1
ATOM 12538 C C . ASN C 1 418 ? -30.754 13.548 -66.386 1.00 7.56 394 ASN C C 1
ATOM 12539 O O . ASN C 1 418 ? -31.676 12.888 -65.925 1.00 8.43 394 ASN C O 1
ATOM 12544 N N . VAL C 1 419 ? -29.708 12.982 -67.003 1.00 6.94 395 VAL C N 1
ATOM 12545 C CA . VAL C 1 419 ? -29.602 11.521 -67.089 1.00 7.48 395 VAL C CA 1
ATOM 12546 C C . VAL C 1 419 ? -29.530 10.924 -65.667 1.00 7.86 395 VAL C C 1
ATOM 12547 O O . VAL C 1 419 ? -30.201 9.926 -65.350 1.00 8.22 395 VAL C O 1
ATOM 12551 N N . LYS C 1 420 ? -28.699 11.512 -64.802 1.00 7.22 396 LYS C N 1
ATOM 12552 C CA . LYS C 1 420 ? -28.613 11.004 -63.442 1.00 7.32 396 LYS C CA 1
ATOM 12553 C C . LYS C 1 420 ? -29.950 11.119 -62.705 1.00 7.08 396 LYS C C 1
ATOM 12554 O O . LYS C 1 420 ? -30.384 10.159 -62.037 1.00 8.36 396 LYS C O 1
ATOM 12560 N N . ASP C 1 421 ? -30.627 12.262 -62.846 1.00 8.17 397 ASP C N 1
ATOM 12561 C CA . ASP C 1 421 ? -31.894 12.430 -62.129 1.00 8.98 397 ASP C CA 1
ATOM 12562 C C . ASP C 1 421 ? -32.954 11.423 -62.600 1.00 8.89 397 ASP C C 1
ATOM 12563 O O . ASP C 1 421 ? -33.726 10.928 -61.782 1.00 8.99 397 ASP C O 1
ATOM 12568 N N . VAL C 1 422 ? -33.016 11.140 -63.915 1.00 7.96 398 VAL C N 1
ATOM 12569 C CA . VAL C 1 422 ? -33.968 10.130 -64.382 1.00 8.90 398 VAL C CA 1
ATOM 12570 C C . VAL C 1 422 ? -33.621 8.777 -63.779 1.00 8.01 398 VAL C C 1
ATOM 12571 O O . VAL C 1 422 ? -34.525 8.033 -63.379 1.00 8.90 398 VAL C O 1
ATOM 12575 N N . SER C 1 423 ? -32.331 8.440 -63.653 1.00 8.62 399 SER C N 1
ATOM 12576 C CA . SER C 1 423 ? -31.991 7.161 -63.000 1.00 8.83 399 SER C CA 1
ATOM 12577 C C . SER C 1 423 ? -32.399 7.153 -61.520 1.00 8.79 399 SER C C 1
ATOM 12578 O O . SER C 1 423 ? -32.784 6.116 -61.001 1.00 9.90 399 SER C O 1
ATOM 12581 N N . LEU C 1 424 ? -32.329 8.308 -60.857 1.00 8.30 400 LEU C N 1
ATOM 12582 C CA . LEU C 1 424 ? -32.773 8.415 -59.471 1.00 8.11 400 LEU C CA 1
ATOM 12583 C C . LEU C 1 424 ? -34.297 8.291 -59.333 1.00 8.39 400 LEU C C 1
ATOM 12584 O O . LEU C 1 424 ? -34.788 7.693 -58.373 1.00 9.99 400 LEU C O 1
ATOM 12589 N N . ILE C 1 425 ? -35.033 8.845 -60.291 1.00 8.49 401 ILE C N 1
ATOM 12590 C CA . ILE C 1 425 ? -36.471 8.637 -60.324 1.00 8.57 401 ILE C CA 1
ATOM 12591 C C . ILE C 1 425 ? -36.756 7.141 -60.378 1.00 9.06 401 ILE C C 1
ATOM 12592 O O . ILE C 1 425 ? -37.622 6.638 -59.626 1.00 10.36 401 ILE C O 1
ATOM 12597 N N . HIS C 1 426 ? -36.033 6.397 -61.234 1.00 10.21 402 HIS C N 1
ATOM 12598 C CA . HIS C 1 426 ? -36.216 4.939 -61.274 1.00 10.86 402 HIS C CA 1
ATOM 12599 C C . HIS C 1 426 ? -35.775 4.259 -59.952 1.00 9.84 402 HIS C C 1
ATOM 12600 O O . HIS C 1 426 ? -36.438 3.340 -59.465 1.00 11.31 402 HIS C O 1
ATOM 12607 N N . TRP C 1 427 ? -34.625 4.674 -59.411 1.00 9.59 403 TRP C N 1
ATOM 12608 C CA . TRP C 1 427 ? -34.108 4.106 -58.163 1.00 10.44 403 TRP C CA 1
ATOM 12609 C C . TRP C 1 427 ? -35.162 4.233 -57.051 1.00 10.54 403 TRP C C 1
ATOM 12610 O O . TRP C 1 427 ? -35.359 3.291 -56.243 1.00 11.84 403 TRP C O 1
ATOM 12621 N N . LEU C 1 428 ? -35.815 5.399 -56.998 1.00 9.94 404 LEU C N 1
ATOM 12622 C CA . LEU C 1 428 ? -36.883 5.680 -56.022 1.00 10.03 404 LEU C CA 1
ATOM 12623 C C . LEU C 1 428 ? -38.188 4.926 -56.289 1.00 10.10 404 LEU C C 1
ATOM 12624 O O . LEU C 1 428 ? -39.037 4.849 -55.391 1.00 10.93 404 LEU C O 1
ATOM 12629 N N . HIS C 1 429 ? -38.323 4.346 -57.485 1.00 10.48 405 HIS C N 1
ATOM 12630 C CA . HIS C 1 429 ? -39.576 3.724 -57.941 1.00 10.15 405 HIS C CA 1
ATOM 12631 C C . HIS C 1 429 ? -40.691 4.761 -58.058 1.00 10.18 405 HIS C C 1
ATOM 12632 O O . HIS C 1 429 ? -41.883 4.420 -57.949 1.00 11.00 405 HIS C O 1
ATOM 12639 N N . ALA C 1 430 ? -40.296 6.004 -58.318 1.00 9.00 406 ALA C N 1
ATOM 12640 C CA . ALA C 1 430 ? -41.248 7.043 -58.677 1.00 9.55 406 ALA C CA 1
ATOM 12641 C C . ALA C 1 430 ? -41.626 6.887 -60.152 1.00 9.29 406 ALA C C 1
ATOM 12642 O O . ALA C 1 430 ? -40.933 6.191 -60.922 1.00 10.81 406 ALA C O 1
ATOM 12644 N N . ASN C 1 431 ? -42.711 7.532 -60.579 1.00 9.31 407 ASN C N 1
ATOM 12645 C CA . ASN C 1 431 ? -43.097 7.435 -61.991 1.00 9.08 407 ASN C CA 1
ATOM 12646 C C . ASN C 1 431 ? -43.393 8.773 -62.640 1.00 9.63 407 ASN C C 1
ATOM 12647 O O . ASN C 1 431 ? -43.835 8.826 -63.788 1.00 10.05 407 ASN C O 1
ATOM 12652 N N . SER C 1 432 ? -43.171 9.861 -61.918 1.00 9.76 408 SER C N 1
ATOM 12653 C CA . SER C 1 432 ? -43.651 11.161 -62.415 1.00 8.23 408 SER C CA 1
ATOM 12654 C C . SER C 1 432 ? -43.033 12.342 -61.707 1.00 9.42 408 SER C C 1
ATOM 12655 O O . SER C 1 432 ? -42.484 12.201 -60.621 1.00 9.46 408 SER C O 1
ATOM 12658 N N . PHE C 1 433 ? -43.096 13.505 -62.346 1.00 8.73 409 PHE C N 1
ATOM 12659 C CA . PHE C 1 433 ? -42.797 14.741 -61.654 1.00 8.35 409 PHE C CA 1
ATOM 12660 C C . PHE C 1 433 ? -43.523 15.899 -62.306 1.00 8.06 409 PHE C C 1
ATOM 12661 O O . PHE C 1 433 ? -44.159 15.723 -63.378 1.00 9.51 409 PHE C O 1
ATOM 12669 N N . ARG C 1 434 ? -43.429 17.063 -61.665 1.00 8.55 410 ARG C N 1
ATOM 12670 C CA . ARG C 1 434 ? -43.995 18.299 -62.204 1.00 8.05 410 ARG C CA 1
ATOM 12671 C C . ARG C 1 434 ? -42.838 19.236 -62.550 1.00 8.03 410 ARG C C 1
ATOM 12672 O O . ARG C 1 434 ? -41.856 19.268 -61.791 1.00 8.96 410 ARG C O 1
ATOM 12680 N N . THR C 1 435 ? -42.938 19.999 -63.649 1.00 7.96 411 THR C N 1
ATOM 12681 C CA . THR C 1 435 ? -41.888 20.968 -63.973 1.00 8.03 411 THR C CA 1
ATOM 12682 C C . THR C 1 435 ? -42.115 22.246 -63.137 1.00 8.40 411 THR C C 1
ATOM 12683 O O . THR C 1 435 ? -42.318 23.356 -63.632 1.00 9.06 411 THR C O 1
ATOM 12687 N N . SER C 1 436 ? -42.100 22.076 -61.837 1.00 9.44 412 SER C N 1
ATOM 12688 C CA . SER C 1 436 ? -42.153 23.236 -60.960 1.00 9.50 412 SER C CA 1
ATOM 12689 C C . SER C 1 436 ? -40.897 24.118 -61.200 1.00 8.25 412 SER C C 1
ATOM 12690 O O . SER C 1 436 ? -39.797 23.564 -61.192 1.00 9.29 412 SER C O 1
ATOM 12693 N N . HIS C 1 437 ? -41.004 25.451 -61.375 1.00 8.77 413 HIS C N 1
ATOM 12694 C CA . HIS C 1 437 ? -42.246 26.207 -61.643 1.00 9.01 413 HIS C CA 1
ATOM 12695 C C . HIS C 1 437 ? -42.067 26.961 -62.960 1.00 9.18 413 HIS C C 1
ATOM 12696 O O . HIS C 1 437 ? -42.184 28.187 -63.007 1.00 10.13 413 HIS C O 1
ATOM 12703 N N . TYR C 1 438 ? -41.722 26.217 -64.009 1.00 9.24 414 TYR C N 1
ATOM 12704 C CA . TYR C 1 438 ? -41.382 26.812 -65.319 1.00 8.75 414 TYR C CA 1
ATOM 12705 C C . TYR C 1 438 ? -41.145 25.620 -66.260 1.00 8.76 414 TYR C C 1
ATOM 12706 O O . TYR C 1 438 ? -40.760 24.535 -65.808 1.00 8.71 414 TYR C O 1
ATOM 12715 N N . PRO C 1 439 ? -41.343 25.821 -67.573 1.00 8.46 415 PRO C N 1
ATOM 12716 C CA . PRO C 1 439 ? -41.003 24.722 -68.491 1.00 7.84 415 PRO C CA 1
ATOM 12717 C C . PRO C 1 439 ? -39.517 24.405 -68.381 1.00 8.17 415 PRO C C 1
ATOM 12718 O O . PRO C 1 439 ? -38.703 25.331 -68.240 1.00 9.13 415 PRO C O 1
ATOM 12722 N N . TYR C 1 440 ? -39.191 23.119 -68.441 1.00 7.59 416 TYR C N 1
ATOM 12723 C CA . TYR C 1 440 ? -37.812 22.669 -68.318 1.00 7.36 416 TYR C CA 1
ATOM 12724 C C . TYR C 1 440 ? -37.133 22.632 -69.691 1.00 8.63 416 TYR C C 1
ATOM 12725 O O . TYR C 1 440 ? -37.757 22.940 -70.723 1.00 8.56 416 TYR C O 1
ATOM 12734 N N . ALA C 1 441 ? -35.852 22.279 -69.715 1.00 8.88 417 ALA C N 1
ATOM 12735 C CA . ALA C 1 441 ? -35.145 22.168 -70.988 1.00 9.03 417 ALA C CA 1
ATOM 12736 C C . ALA C 1 441 ? -35.744 21.033 -71.815 1.00 9.53 417 ALA C C 1
ATOM 12737 O O . ALA C 1 441 ? -36.159 19.985 -71.287 1.00 9.16 417 ALA C O 1
ATOM 12739 N N . GLU C 1 442 ? -35.781 21.238 -73.125 1.00 9.09 418 GLU C N 1
ATOM 12740 C CA . GLU C 1 442 ? -36.446 20.292 -74.036 1.00 10.01 418 GLU C CA 1
ATOM 12741 C C . GLU C 1 442 ? -35.895 18.864 -73.932 1.00 9.83 418 GLU C C 1
ATOM 12742 O O . GLU C 1 442 ? -36.655 17.881 -74.011 1.00 10.50 418 GLU C O 1
ATOM 12748 N N . SER C 1 443 ? -34.591 18.746 -73.716 1.00 10.13 419 SER C N 1
ATOM 12749 C CA . SER C 1 443 ? -33.951 17.437 -73.658 1.00 9.98 419 SER C CA 1
ATOM 12750 C C . SER C 1 443 ? -34.502 16.574 -72.506 1.00 9.92 419 SER C C 1
ATOM 12751 O O . SER C 1 443 ? -34.514 15.336 -72.610 1.00 9.90 419 SER C O 1
ATOM 12754 N N . MET C 1 444 ? -34.964 17.211 -71.413 1.00 8.67 420 MET C N 1
ATOM 12755 C CA . MET C 1 444 ? -35.463 16.412 -70.302 1.00 8.47 420 MET C CA 1
ATOM 12756 C C . MET C 1 444 ? -36.777 15.694 -70.692 1.00 8.45 420 MET C C 1
ATOM 12757 O O . MET C 1 444 ? -37.013 14.563 -70.257 1.00 9.07 420 MET C O 1
ATOM 12762 N N . TYR C 1 445 ? -37.610 16.353 -71.504 1.00 9.43 421 TYR C N 1
ATOM 12763 C CA . TYR C 1 445 ? -38.860 15.722 -71.929 1.00 8.85 421 TYR C CA 1
ATOM 12764 C C . TYR C 1 445 ? -38.578 14.569 -72.891 1.00 9.77 421 TYR C C 1
ATOM 12765 O O . TYR C 1 445 ? -39.250 13.533 -72.826 1.00 10.49 421 TYR C O 1
ATOM 12774 N N . ASP C 1 446 ? -37.589 14.742 -73.778 1.00 10.13 422 ASP C N 1
ATOM 12775 C CA . ASP C 1 446 ? -37.217 13.633 -74.649 1.00 10.67 422 ASP C CA 1
ATOM 12776 C C . ASP C 1 446 ? -36.751 12.452 -73.820 1.00 11.37 422 ASP C C 1
ATOM 12777 O O . ASP C 1 446 ? -37.086 11.281 -74.106 1.00 10.85 422 ASP C O 1
ATOM 12782 N N . LEU C 1 447 ? -35.965 12.746 -72.784 1.00 10.27 423 LEU C N 1
ATOM 12783 C CA . LEU C 1 447 ? -35.469 11.671 -71.920 1.00 10.39 423 LEU C CA 1
ATOM 12784 C C . LEU C 1 447 ? -36.629 10.953 -71.232 1.00 9.86 423 LEU C C 1
ATOM 12785 O O . LEU C 1 447 ? -36.658 9.700 -71.153 1.00 10.88 423 LEU C O 1
ATOM 12790 N N . CYS C 1 448 ? -37.596 11.734 -70.735 1.00 9.43 424 CYS C N 1
ATOM 12791 C CA . CYS C 1 448 ? -38.727 11.095 -70.031 1.00 9.57 424 CYS C CA 1
ATOM 12792 C C . CYS C 1 448 ? -39.645 10.332 -70.989 1.00 9.81 424 CYS C C 1
ATOM 12793 O O . CYS C 1 448 ? -40.254 9.337 -70.593 1.00 10.46 424 CYS C O 1
ATOM 12796 N N . ASP C 1 449 ? -39.712 10.784 -72.252 1.00 9.47 425 ASP C N 1
ATOM 12797 C CA . ASP C 1 449 ? -40.414 10.009 -73.290 1.00 10.38 425 ASP C CA 1
ATOM 12798 C C . ASP C 1 449 ? -39.784 8.623 -73.411 1.00 11.05 425 ASP C C 1
ATOM 12799 O O . ASP C 1 449 ? -40.489 7.614 -73.495 1.00 12.12 425 ASP C O 1
ATOM 12804 N N . ARG C 1 450 ? -38.454 8.563 -73.441 1.00 10.34 426 ARG C N 1
ATOM 12805 C CA . ARG C 1 450 ? -37.792 7.279 -73.676 1.00 10.82 426 ARG C CA 1
ATOM 12806 C C . ARG C 1 450 ? -37.768 6.452 -72.391 1.00 11.55 426 ARG C C 1
ATOM 12807 O O . ARG C 1 450 ? -37.690 5.228 -72.468 1.00 12.63 426 ARG C O 1
ATOM 12815 N N . GLU C 1 451 ? -37.822 7.116 -71.222 1.00 10.53 427 GLU C N 1
ATOM 12816 C CA . GLU C 1 451 ? -37.694 6.407 -69.947 1.00 11.62 427 GLU C CA 1
ATOM 12817 C C . GLU C 1 451 ? -39.024 6.133 -69.234 1.00 11.28 427 GLU C C 1
ATOM 12818 O O . GLU C 1 451 ? -39.018 5.595 -68.139 1.00 12.80 427 GLU C O 1
ATOM 12824 N N . GLY C 1 452 ? -40.155 6.490 -69.845 1.00 9.84 428 GLY C N 1
ATOM 12825 C CA . GLY C 1 452 ? -41.443 6.124 -69.279 1.00 10.60 428 GLY C CA 1
ATOM 12826 C C . GLY C 1 452 ? -41.804 6.841 -67.972 1.00 10.74 428 GLY C C 1
ATOM 12827 O O . GLY C 1 452 ? -42.452 6.271 -67.088 1.00 11.20 428 GLY C O 1
ATOM 12828 N N . ILE C 1 453 ? -41.427 8.118 -67.887 1.00 9.83 429 ILE C N 1
ATOM 12829 C CA . ILE C 1 453 ? -41.704 8.975 -66.707 1.00 9.51 429 ILE C CA 1
ATOM 12830 C C . ILE C 1 453 ? -42.685 10.051 -67.136 1.00 9.83 429 ILE C C 1
ATOM 12831 O O . ILE C 1 453 ? -42.463 10.764 -68.116 1.00 11.46 429 ILE C O 1
ATOM 12836 N N . VAL C 1 454 ? -43.785 10.156 -66.395 1.00 10.13 430 VAL C N 1
ATOM 12837 C CA . VAL C 1 454 ? -44.877 11.074 -66.700 1.00 10.16 430 VAL C CA 1
ATOM 12838 C C . VAL C 1 454 ? -44.584 12.474 -66.166 1.00 9.77 430 VAL C C 1
ATOM 12839 O O . VAL C 1 454 ? -43.980 12.635 -65.078 1.00 10.06 430 VAL C O 1
ATOM 12843 N N . ILE C 1 455 ? -45.002 13.493 -66.909 1.00 9.67 431 ILE C N 1
ATOM 12844 C CA . ILE C 1 455 ? -44.747 14.888 -66.535 1.00 8.99 431 ILE C CA 1
ATOM 12845 C C . ILE C 1 455 ? -46.017 15.721 -66.505 1.00 8.98 431 ILE C C 1
ATOM 12846 O O . ILE C 1 455 ? -46.894 15.588 -67.388 1.00 10.47 431 ILE C O 1
ATOM 12851 N N . ILE C 1 456 ? -46.120 16.550 -65.463 1.00 8.76 432 ILE C N 1
ATOM 12852 C CA . ILE C 1 456 ? -47.076 17.651 -65.434 1.00 9.08 432 ILE C CA 1
ATOM 12853 C C . ILE C 1 456 ? -46.276 18.899 -65.851 1.00 9.36 432 ILE C C 1
ATOM 12854 O O . ILE C 1 456 ? -45.299 19.254 -65.173 1.00 9.97 432 ILE C O 1
ATOM 12859 N N . ASP C 1 457 ? -46.647 19.540 -66.965 1.00 8.92 433 ASP C N 1
ATOM 12860 C CA . ASP C 1 457 ? -45.880 20.645 -67.566 1.00 9.16 433 ASP C CA 1
ATOM 12861 C C . ASP C 1 457 ? -46.469 21.972 -67.101 1.00 9.14 433 ASP C C 1
ATOM 12862 O O . ASP C 1 457 ? -47.658 22.210 -67.305 1.00 10.22 433 ASP C O 1
ATOM 12867 N N . GLU C 1 458 ? -45.646 22.825 -66.488 1.00 9.21 434 GLU C N 1
ATOM 12868 C CA . GLU C 1 458 ? -46.127 24.009 -65.796 1.00 9.18 434 GLU C CA 1
ATOM 12869 C C . GLU C 1 458 ? -45.474 25.305 -66.317 1.00 8.87 434 GLU C C 1
ATOM 12870 O O . GLU C 1 458 ? -44.239 25.350 -66.509 1.00 10.90 434 GLU C O 1
ATOM 12876 N N . VAL C 1 459 ? -46.268 26.357 -66.511 1.00 8.83 435 VAL C N 1
ATOM 12877 C CA . VAL C 1 459 ? -45.744 27.663 -66.920 1.00 9.67 435 VAL C CA 1
ATOM 12878 C C . VAL C 1 459 ? -45.186 28.463 -65.707 1.00 9.67 435 VAL C C 1
ATOM 12879 O O . VAL C 1 459 ? -45.513 28.148 -64.558 1.00 10.82 435 VAL C O 1
ATOM 12883 N N . PRO C 1 460 ? -44.364 29.502 -65.944 1.00 10.15 436 PRO C N 1
ATOM 12884 C CA . PRO C 1 460 ? -43.732 30.229 -64.823 1.00 10.43 436 PRO C CA 1
ATOM 12885 C C . PRO C 1 460 ? -44.671 31.199 -64.109 1.00 10.37 436 PRO C C 1
ATOM 12886 O O . PRO C 1 460 ? -44.217 32.236 -63.595 1.00 11.39 436 PRO C O 1
ATOM 12890 N N . ALA C 1 461 ? -45.945 30.860 -64.022 1.00 10.67 437 ALA C N 1
ATOM 12891 C CA . ALA C 1 461 ? -46.920 31.755 -63.396 1.00 10.92 437 ALA C CA 1
ATOM 12892 C C . ALA C 1 461 ? -46.978 31.483 -61.878 1.00 12.14 437 ALA C C 1
ATOM 12893 O O . ALA C 1 461 ? -47.963 30.917 -61.336 1.00 12.98 437 ALA C O 1
ATOM 12895 N N . VAL C 1 462 ? -45.904 31.894 -61.209 1.00 11.47 438 VAL C N 1
ATOM 12896 C CA . VAL C 1 462 ? -45.737 31.661 -59.789 1.00 11.71 438 VAL C CA 1
ATOM 12897 C C . VAL C 1 462 ? -45.526 33.001 -59.128 1.00 12.82 438 VAL C C 1
ATOM 12898 O O . VAL C 1 462 ? -44.901 33.895 -59.710 1.00 13.35 438 VAL C O 1
ATOM 12902 N N . GLY C 1 463 ? -46.084 33.164 -57.937 1.00 12.66 439 GLY C N 1
ATOM 12903 C CA . GLY C 1 463 ? -46.007 34.439 -57.244 1.00 12.63 439 GLY C CA 1
ATOM 12904 C C . GLY C 1 463 ? -47.183 35.372 -57.507 1.00 13.03 439 GLY C C 1
ATOM 12905 O O . GLY C 1 463 ? -47.123 36.545 -57.143 1.00 15.53 439 GLY C O 1
ATOM 12906 N N . MET C 1 464 ? -48.247 34.866 -58.143 1.00 13.24 440 MET C N 1
ATOM 12907 C CA . MET C 1 464 ? -49.355 35.738 -58.554 1.00 14.13 440 MET C CA 1
ATOM 12908 C C . MET C 1 464 ? -50.360 36.037 -57.467 1.00 14.40 440 MET C C 1
ATOM 12909 O O . MET C 1 464 ? -50.698 35.161 -56.646 1.00 15.76 440 MET C O 1
ATOM 12914 N N . SER C 1 465 ? -50.885 37.262 -57.511 1.00 15.47 441 SER C N 1
ATOM 12915 C CA . SER C 1 465 ? -52.014 37.642 -56.648 1.00 16.88 441 SER C CA 1
ATOM 12916 C C . SER C 1 465 ? -52.858 38.682 -57.358 1.00 17.57 441 SER C C 1
ATOM 12917 O O . SER C 1 465 ? -52.701 38.925 -58.557 1.00 17.06 441 SER C O 1
ATOM 12920 N N . TRP C 1 466 ? -53.755 39.314 -56.608 1.00 18.79 442 TRP C N 1
ATOM 12921 C CA . TRP C 1 466 ? -54.745 40.204 -57.203 1.00 18.00 442 TRP C CA 1
ATOM 12922 C C . TRP C 1 466 ? -54.120 41.389 -57.902 1.00 20.49 442 TRP C C 1
ATOM 12923 O O . TRP C 1 466 ? -54.691 41.887 -58.879 1.00 21.62 442 TRP C O 1
ATOM 12934 N N . LEU C 1 467 ? -52.925 41.791 -57.464 1.00 21.78 443 LEU C N 1
ATOM 12935 C CA . LEU C 1 467 ? -52.209 42.849 -58.148 1.00 24.38 443 LEU C CA 1
ATOM 12936 C C . LEU C 1 467 ? -51.961 42.474 -59.617 1.00 24.14 443 LEU C C 1
ATOM 12937 O O . LEU C 1 467 ? -52.050 43.322 -60.525 1.00 27.85 443 LEU C O 1
ATOM 12942 N N . GLN C 1 468 ? -51.697 41.202 -59.870 1.00 18.79 444 GLN C N 1
ATOM 12943 C CA . GLN C 1 468 ? -51.444 40.759 -61.236 1.00 17.36 444 GLN C CA 1
ATOM 12944 C C . GLN C 1 468 ? -52.715 40.606 -62.065 1.00 18.64 444 GLN C C 1
ATOM 12945 O O . GLN C 1 468 ? -52.687 40.874 -63.270 1.00 19.36 444 GLN C O 1
ATOM 12951 N N . TYR C 1 469 ? -53.825 40.201 -61.438 1.00 18.00 445 TYR C N 1
ATOM 12952 C CA . TYR C 1 469 ? -55.027 39.835 -62.208 1.00 18.32 445 TYR C CA 1
ATOM 12953 C C . TYR C 1 469 ? -55.620 41.034 -62.923 1.00 19.34 445 TYR C C 1
ATOM 12954 O O . TYR C 1 469 ? -56.293 40.867 -63.933 1.00 20.92 445 TYR C O 1
ATOM 12963 N N . ALA C 1 470 ? -55.361 42.241 -62.407 1.00 19.98 446 ALA C N 1
ATOM 12964 C CA . ALA C 1 470 ? -55.931 43.440 -62.982 1.00 23.08 446 ALA C CA 1
ATOM 12965 C C . ALA C 1 470 ? -55.034 44.070 -64.052 1.00 23.59 446 ALA C C 1
ATOM 12966 O O . ALA C 1 470 ? -55.371 45.135 -64.606 1.00 27.10 446 ALA C O 1
ATOM 12968 N N . ASN C 1 471 ? -53.879 43.449 -64.301 1.00 21.77 447 ASN C N 1
ATOM 12969 C CA . ASN C 1 471 ? -52.873 43.994 -65.195 1.00 22.82 447 ASN C CA 1
ATOM 12970 C C . ASN C 1 471 ? -52.873 43.326 -66.576 1.00 23.06 447 ASN C C 1
ATOM 12971 O O . ASN C 1 471 ? -52.518 42.165 -66.694 1.00 20.95 447 ASN C O 1
ATOM 12976 N N . PRO C 1 472 ? -53.235 44.072 -67.634 1.00 25.72 448 PRO C N 1
ATOM 12977 C CA . PRO C 1 472 ? -53.304 43.468 -68.972 1.00 25.67 448 PRO C CA 1
ATOM 12978 C C . PRO C 1 472 ? -51.978 42.902 -69.487 1.00 25.33 448 PRO C C 1
ATOM 12979 O O . PRO C 1 472 ? -52.017 41.883 -70.195 1.00 24.65 448 PRO C O 1
ATOM 12983 N N . LEU C 1 473 ? -50.842 43.504 -69.128 1.00 24.29 449 LEU C N 1
ATOM 12984 C CA . LEU C 1 473 ? -49.544 43.007 -69.566 1.00 23.23 449 LEU C CA 1
ATOM 12985 C C . LEU C 1 473 ? -49.277 41.633 -68.959 1.00 21.14 449 LEU C C 1
ATOM 12986 O O . LEU C 1 473 ? -48.720 40.753 -69.622 1.00 19.76 449 LEU C O 1
ATOM 12991 N N . VAL C 1 474 ? -49.669 41.435 -67.698 1.00 20.40 450 VAL C N 1
ATOM 12992 C CA . VAL C 1 474 ? -49.476 40.124 -67.082 1.00 18.58 450 VAL C CA 1
ATOM 12993 C C . VAL C 1 474 ? -50.334 39.058 -67.768 1.00 17.92 450 VAL C C 1
ATOM 12994 O O . VAL C 1 474 ? -49.863 37.950 -68.036 1.00 16.38 450 VAL C O 1
ATOM 12998 N N . ALA C 1 475 ? -51.597 39.394 -68.038 1.00 18.45 451 ALA C N 1
ATOM 12999 C CA . ALA C 1 475 ? -52.485 38.431 -68.698 1.00 17.37 451 ALA C CA 1
ATOM 13000 C C . ALA C 1 475 ? -51.923 38.041 -70.073 1.00 16.69 451 ALA C C 1
ATOM 13001 O O . ALA C 1 475 ? -51.937 36.865 -70.445 1.00 15.43 451 ALA C O 1
ATOM 13003 N N . GLU C 1 476 ? -51.394 39.017 -70.811 1.00 17.58 452 GLU C N 1
ATOM 13004 C CA . GLU C 1 476 ? -50.788 38.725 -72.105 1.00 17.76 452 GLU C CA 1
ATOM 13005 C C . GLU C 1 476 ? -49.563 37.830 -71.968 1.00 16.25 452 GLU C C 1
ATOM 13006 O O . GLU C 1 476 ? -49.446 36.838 -72.709 1.00 16.77 452 GLU C O 1
ATOM 13012 N N . ARG C 1 477 ? -48.675 38.127 -71.013 1.00 14.98 453 ARG C N 1
ATOM 13013 C CA . ARG C 1 477 ? -47.507 37.286 -70.796 1.00 14.74 453 ARG C CA 1
ATOM 13014 C C . ARG C 1 477 ? -47.925 35.869 -70.392 1.00 13.73 453 ARG C C 1
ATOM 13015 O O . ARG C 1 477 ? -47.263 34.899 -70.748 1.00 14.51 453 ARG C O 1
ATOM 13023 N N . HIS C 1 478 ? -49.014 35.759 -69.641 1.00 13.17 454 HIS C N 1
ATOM 13024 C CA . HIS C 1 478 ? -49.475 34.454 -69.179 1.00 12.19 454 HIS C CA 1
ATOM 13025 C C . HIS C 1 478 ? -49.996 33.640 -70.361 1.00 11.90 454 HIS C C 1
ATOM 13026 O O . HIS C 1 478 ? -49.719 32.445 -70.491 1.00 12.53 454 HIS C O 1
ATOM 13033 N N . ARG C 1 479 ? -50.774 34.288 -71.224 1.00 12.97 455 ARG C N 1
ATOM 13034 C CA . ARG C 1 479 ? -51.249 33.622 -72.433 1.00 12.78 455 ARG C CA 1
ATOM 13035 C C . ARG C 1 479 ? -50.063 33.213 -73.324 1.00 12.92 455 ARG C C 1
ATOM 13036 O O . ARG C 1 479 ? -50.063 32.123 -73.889 1.00 13.68 455 ARG C O 1
ATOM 13044 N N . GLU C 1 480 ? -49.069 34.087 -73.455 1.00 13.39 456 GLU C N 1
ATOM 13045 C CA . GLU C 1 480 ? -47.865 33.735 -74.228 1.00 13.61 456 GLU C CA 1
ATOM 13046 C C . GLU C 1 480 ? -47.181 32.505 -73.659 1.00 13.04 456 GLU C C 1
ATOM 13047 O O . GLU C 1 480 ? -46.686 31.641 -74.422 1.00 12.38 456 GLU C O 1
ATOM 13053 N N . ALA C 1 481 ? -47.088 32.441 -72.321 1.00 12.88 457 ALA C N 1
ATOM 13054 C CA . ALA C 1 481 ? -46.407 31.320 -71.703 1.00 11.91 457 ALA C CA 1
ATOM 13055 C C . ALA C 1 481 ? -47.164 30.005 -71.946 1.00 10.57 457 ALA C C 1
ATOM 13056 O O . ALA C 1 481 ? -46.560 28.958 -72.241 1.00 11.41 457 ALA C O 1
ATOM 13058 N N . ILE C 1 482 ? -48.492 30.054 -71.810 1.00 11.13 458 ILE C N 1
ATOM 13059 C CA . ILE C 1 482 ? -49.284 28.863 -72.025 1.00 11.49 458 ILE C CA 1
ATOM 13060 C C . ILE C 1 482 ? -49.209 28.424 -73.496 1.00 11.96 458 ILE C C 1
ATOM 13061 O O . ILE C 1 482 ? -48.960 27.238 -73.772 1.00 11.81 458 ILE C O 1
ATOM 13066 N N . ARG C 1 483 ? -49.434 29.351 -74.439 1.00 11.98 459 ARG C N 1
ATOM 13067 C CA . ARG C 1 483 ? -49.339 28.974 -75.841 1.00 12.30 459 ARG C CA 1
ATOM 13068 C C . ARG C 1 483 ? -47.935 28.462 -76.186 1.00 11.77 459 ARG C C 1
ATOM 13069 O O . ARG C 1 483 ? -47.784 27.501 -76.947 1.00 12.85 459 ARG C O 1
ATOM 13077 N N . GLY C 1 484 ? -46.897 29.126 -75.667 1.00 11.46 460 GLY C N 1
ATOM 13078 C CA . GLY C 1 484 ? -45.537 28.755 -76.020 1.00 10.95 460 GLY C CA 1
ATOM 13079 C C . GLY C 1 484 ? -45.148 27.406 -75.447 1.00 10.29 460 GLY C C 1
ATOM 13080 O O . GLY C 1 484 ? -44.470 26.608 -76.112 1.00 10.72 460 GLY C O 1
ATOM 13081 N N . MET C 1 485 ? -45.542 27.140 -74.203 1.00 10.15 461 MET C N 1
ATOM 13082 C CA . MET C 1 485 ? -45.225 25.850 -73.603 1.00 9.53 461 MET C CA 1
ATOM 13083 C C . MET C 1 485 ? -45.904 24.727 -74.412 1.00 9.80 461 MET C C 1
ATOM 13084 O O . MET C 1 485 ? -45.288 23.706 -74.733 1.00 9.93 461 MET C O 1
ATOM 13089 N N . ILE C 1 486 ? -47.188 24.905 -74.704 1.00 10.21 462 ILE C N 1
ATOM 13090 C CA . ILE C 1 486 ? -47.940 23.841 -75.382 1.00 10.73 462 ILE C CA 1
ATOM 13091 C C . ILE C 1 486 ? -47.447 23.701 -76.827 1.00 11.64 462 ILE C C 1
ATOM 13092 O O . ILE C 1 486 ? -47.243 22.561 -77.293 1.00 11.56 462 ILE C O 1
ATOM 13097 N N . ALA C 1 487 ? -47.134 24.820 -77.505 1.00 10.81 463 ALA C N 1
ATOM 13098 C CA . ALA C 1 487 ? -46.576 24.700 -78.855 1.00 11.07 463 ALA C CA 1
ATOM 13099 C C . ALA C 1 487 ? -45.245 23.944 -78.842 1.00 11.24 463 ALA C C 1
ATOM 13100 O O . ALA C 1 487 ? -44.933 23.155 -79.750 1.00 12.80 463 ALA C O 1
ATOM 13102 N N . ARG C 1 488 ? -44.425 24.203 -77.839 1.00 9.91 464 ARG C N 1
ATOM 13103 C CA . ARG C 1 488 ? -43.130 23.537 -77.770 1.00 9.90 464 ARG C CA 1
ATOM 13104 C C . ARG C 1 488 ? -43.257 22.056 -77.420 1.00 10.87 464 ARG C C 1
ATOM 13105 O O . ARG C 1 488 ? -42.526 21.219 -77.969 1.00 10.75 464 ARG C O 1
ATOM 13113 N N . ASP C 1 489 ? -44.190 21.747 -76.520 1.00 9.83 465 ASP C N 1
ATOM 13114 C CA . ASP C 1 489 ? -44.187 20.449 -75.826 1.00 9.11 465 ASP C CA 1
ATOM 13115 C C . ASP C 1 489 ? -45.304 19.470 -76.212 1.00 10.09 465 ASP C C 1
ATOM 13116 O O . ASP C 1 489 ? -45.345 18.343 -75.698 1.00 10.68 465 ASP C O 1
ATOM 13121 N N . LYS C 1 490 ? -46.196 19.889 -77.110 1.00 10.57 466 LYS C N 1
ATOM 13122 C CA . LYS C 1 490 ? -47.399 19.117 -77.400 1.00 12.97 466 LYS C CA 1
ATOM 13123 C C . LYS C 1 490 ? -47.154 17.695 -77.876 1.00 11.65 466 LYS C C 1
ATOM 13124 O O . LYS C 1 490 ? -48.005 16.819 -77.662 1.00 11.87 466 LYS C O 1
ATOM 13130 N N . ASN C 1 491 ? -46.007 17.414 -78.507 1.00 10.18 467 ASN C N 1
ATOM 13131 C CA . ASN C 1 491 ? -45.823 16.060 -79.063 1.00 10.22 467 ASN C CA 1
ATOM 13132 C C . ASN C 1 491 ? -45.290 15.029 -78.061 1.00 11.05 467 ASN C C 1
ATOM 13133 O O . ASN C 1 491 ? -45.174 13.846 -78.399 1.00 12.79 467 ASN C O 1
ATOM 13138 N N . HIS C 1 492 ? -44.946 15.449 -76.841 1.00 10.03 468 HIS C N 1
ATOM 13139 C CA . HIS C 1 492 ? -44.411 14.476 -75.873 1.00 9.53 468 HIS C CA 1
ATOM 13140 C C . HIS C 1 492 ? -45.496 13.580 -75.283 1.00 9.28 468 HIS C C 1
ATOM 13141 O O . HIS C 1 492 ? -46.422 14.090 -74.642 1.00 10.83 468 HIS C O 1
ATOM 13148 N N . PRO C 1 493 ? -45.359 12.258 -75.446 1.00 9.98 469 PRO C N 1
ATOM 13149 C CA . PRO C 1 493 ? -46.316 11.372 -74.790 1.00 9.83 469 PRO C CA 1
ATOM 13150 C C . PRO C 1 493 ? -46.165 11.420 -73.276 1.00 10.23 469 PRO C C 1
ATOM 13151 O O . PRO C 1 493 ? -47.147 11.130 -72.577 1.00 10.54 469 PRO C O 1
ATOM 13155 N N . CYS C 1 494 ? -44.984 11.756 -72.756 1.00 10.29 470 CYS C N 1
ATOM 13156 C CA . CYS C 1 494 ? -44.831 11.715 -71.290 1.00 9.65 470 CYS C CA 1
ATOM 13157 C C . CYS C 1 494 ? -45.664 12.820 -70.596 1.00 10.06 470 CYS C C 1
ATOM 13158 O O . CYS C 1 494 ? -45.994 12.689 -69.409 1.00 10.88 470 CYS C O 1
ATOM 13161 N N . ILE C 1 495 ? -46.006 13.889 -71.322 1.00 8.75 471 ILE C N 1
ATOM 13162 C CA . ILE C 1 495 ? -46.792 14.969 -70.690 1.00 9.36 471 ILE C CA 1
ATOM 13163 C C . ILE C 1 495 ? -48.255 14.553 -70.658 1.00 10.38 471 ILE C C 1
ATOM 13164 O O . ILE C 1 495 ? -48.862 14.251 -71.714 1.00 10.73 471 ILE C O 1
ATOM 13169 N N . VAL C 1 496 ? -48.828 14.491 -69.457 1.00 9.31 472 VAL C N 1
ATOM 13170 C CA . VAL C 1 496 ? -50.228 14.044 -69.327 1.00 9.86 472 VAL C CA 1
ATOM 13171 C C . VAL C 1 496 ? -51.172 15.144 -68.830 1.00 10.75 472 VAL C C 1
ATOM 13172 O O . VAL C 1 496 ? -52.386 14.958 -68.840 1.00 11.85 472 VAL C O 1
ATOM 13176 N N . MET C 1 497 ? -50.624 16.279 -68.426 1.00 10.14 473 MET C N 1
ATOM 13177 C CA . MET C 1 497 ? -51.423 17.343 -67.826 1.00 10.55 473 MET C CA 1
ATOM 13178 C C . MET C 1 497 ? -50.658 18.657 -67.852 1.00 9.52 473 MET C C 1
ATOM 13179 O O . MET C 1 497 ? -49.423 18.647 -67.737 1.00 10.32 473 MET C O 1
ATOM 13184 N N . TRP C 1 498 ? -51.381 19.766 -68.015 1.00 9.82 474 TRP C N 1
ATOM 13185 C CA . TRP C 1 498 ? -50.822 21.102 -67.980 1.00 10.19 474 TRP C CA 1
ATOM 13186 C C . TRP C 1 498 ? -51.178 21.786 -66.671 1.00 10.45 474 TRP C C 1
ATOM 13187 O O . TRP C 1 498 ? -52.323 21.681 -66.218 1.00 10.89 474 TRP C O 1
ATOM 13198 N N . SER C 1 499 ? -50.224 22.529 -66.117 1.00 10.17 475 SER C N 1
ATOM 13199 C CA . SER C 1 499 ? -50.488 23.355 -64.956 1.00 9.82 475 SER C CA 1
ATOM 13200 C C . SER C 1 499 ? -50.372 24.824 -65.352 1.00 10.04 475 SER C C 1
ATOM 13201 O O . SER C 1 499 ? -49.309 25.267 -65.869 1.00 10.64 475 SER C O 1
ATOM 13204 N N . ILE C 1 500 ? -51.436 25.597 -65.093 1.00 10.33 476 ILE C N 1
ATOM 13205 C CA . ILE C 1 500 ? -51.428 26.983 -65.560 1.00 10.46 476 ILE C CA 1
ATOM 13206 C C . ILE C 1 500 ? -50.876 27.983 -64.527 1.00 11.21 476 ILE C C 1
ATOM 13207 O O . ILE C 1 500 ? -50.698 29.151 -64.838 1.00 11.61 476 ILE C O 1
ATOM 13212 N N . ALA C 1 501 ? -50.602 27.530 -63.306 1.00 10.37 477 ALA C N 1
ATOM 13213 C CA . ALA C 1 501 ? -50.038 28.411 -62.266 1.00 10.43 477 ALA C CA 1
ATOM 13214 C C . ALA C 1 501 ? -49.666 27.565 -61.056 1.00 9.99 477 ALA C C 1
ATOM 13215 O O . ALA C 1 501 ? -50.182 26.445 -60.865 1.00 12.51 477 ALA C O 1
ATOM 13217 N N . ASN C 1 502 ? -48.772 28.118 -60.234 1.00 10.67 478 ASN C N 1
ATOM 13218 C CA . ASN C 1 502 ? -48.462 27.556 -58.933 1.00 11.15 478 ASN C CA 1
ATOM 13219 C C . ASN C 1 502 ? -48.698 28.550 -57.832 1.00 11.46 478 ASN C C 1
ATOM 13220 O O . ASN C 1 502 ? -48.148 29.664 -57.866 1.00 11.66 478 ASN C O 1
ATOM 13225 N N . ALA C 1 503 ? -49.520 28.142 -56.867 1.00 11.43 479 ALA C N 1
ATOM 13226 C CA . ALA C 1 503 ? -49.755 28.919 -55.645 1.00 11.47 479 ALA C CA 1
ATOM 13227 C C . ALA C 1 503 ? -50.206 30.387 -55.848 1.00 11.58 479 ALA C C 1
ATOM 13228 O O . ALA C 1 503 ? -49.788 31.254 -55.096 1.00 13.60 479 ALA C O 1
ATOM 13230 N N . PRO C 1 504 ? -51.128 30.654 -56.795 1.00 11.66 480 PRO C N 1
ATOM 13231 C CA . PRO C 1 504 ? -51.646 32.026 -56.870 1.00 12.45 480 PRO C CA 1
ATOM 13232 C C . PRO C 1 504 ? -52.659 32.294 -55.743 1.00 13.16 480 PRO C C 1
ATOM 13233 O O . PRO C 1 504 ? -53.183 31.369 -55.103 1.00 14.36 480 PRO C O 1
ATOM 13237 N N . GLY C 1 505 ? -52.947 33.554 -55.494 1.00 13.08 481 GLY C N 1
ATOM 13238 C CA . GLY C 1 505 ? -53.986 33.896 -54.518 1.00 13.29 481 GLY C CA 1
ATOM 13239 C C . GLY C 1 505 ? -55.374 33.611 -55.078 1.00 13.80 481 GLY C C 1
ATOM 13240 O O . GLY C 1 505 ? -55.728 34.158 -56.127 1.00 15.66 481 GLY C O 1
ATOM 13241 N N . LEU C 1 506 ? -56.162 32.765 -54.395 1.00 13.33 482 LEU C N 1
ATOM 13242 C CA . LEU C 1 506 ? -57.479 32.376 -54.920 1.00 13.41 482 LEU C CA 1
ATOM 13243 C C . LEU C 1 506 ? -58.612 32.571 -53.930 1.00 14.33 482 LEU C C 1
ATOM 13244 O O . LEU C 1 506 ? -59.787 32.523 -54.307 1.00 16.09 482 LEU C O 1
ATOM 13249 N N . ASP C 1 507 ? -58.270 32.704 -52.647 1.00 15.76 483 ASP C N 1
ATOM 13250 C CA . ASP C 1 507 ? -59.296 32.660 -51.586 1.00 17.19 483 ASP C CA 1
ATOM 13251 C C . ASP C 1 507 ? -59.555 34.038 -51.015 1.00 18.11 483 ASP C C 1
ATOM 13252 O O . ASP C 1 507 ? -59.052 35.036 -51.535 1.00 18.05 483 ASP C O 1
ATOM 13257 N N . GLY C 1 508 ? -60.371 34.108 -49.964 1.00 18.89 484 GLY C N 1
ATOM 13258 C CA . GLY C 1 508 ? -60.591 35.372 -49.275 1.00 20.53 484 GLY C CA 1
ATOM 13259 C C . GLY C 1 508 ? -62.018 35.854 -49.287 1.00 23.07 484 GLY C C 1
ATOM 13260 O O . GLY C 1 508 ? -62.930 35.074 -49.541 1.00 23.20 484 GLY C O 1
ATOM 13261 N N . ASP C 1 509 ? -62.209 37.148 -49.026 1.00 25.56 485 ASP C N 1
ATOM 13262 C CA . ASP C 1 509 ? -63.545 37.700 -48.933 1.00 28.92 485 ASP C CA 1
ATOM 13263 C C . ASP C 1 509 ? -63.877 38.631 -50.074 1.00 27.62 485 ASP C C 1
ATOM 13264 O O . ASP C 1 509 ? -63.054 38.893 -50.966 1.00 27.20 485 ASP C O 1
ATOM 13269 N N . GLY C 1 510 ? -65.094 39.152 -50.003 1.00 27.78 486 GLY C N 1
ATOM 13270 C CA . GLY C 1 510 ? -65.585 40.065 -51.014 1.00 27.26 486 GLY C CA 1
ATOM 13271 C C . GLY C 1 510 ? -65.495 39.476 -52.405 1.00 26.99 486 GLY C C 1
ATOM 13272 O O . GLY C 1 510 ? -65.872 38.317 -52.649 1.00 26.51 486 GLY C O 1
ATOM 13273 N N . GLU C 1 511 ? -65.000 40.296 -53.321 1.00 26.48 487 GLU C N 1
ATOM 13274 C CA . GLU C 1 511 ? -64.894 39.916 -54.724 1.00 26.67 487 GLU C CA 1
ATOM 13275 C C . GLU C 1 511 ? -63.613 39.174 -55.058 1.00 23.46 487 GLU C C 1
ATOM 13276 O O . GLU C 1 511 ? -63.456 38.761 -56.193 1.00 22.29 487 GLU C O 1
ATOM 13282 N N . ARG C 1 512 ? -62.693 39.026 -54.099 1.00 21.81 488 ARG C N 1
ATOM 13283 C CA . ARG C 1 512 ? -61.395 38.431 -54.429 1.00 20.30 488 ARG C CA 1
ATOM 13284 C C . ARG C 1 512 ? -61.500 37.037 -55.026 1.00 18.54 488 ARG C C 1
ATOM 13285 O O . ARG C 1 512 ? -60.837 36.762 -56.008 1.00 18.97 488 ARG C O 1
ATOM 13293 N N . PRO C 1 513 ? -62.315 36.133 -54.441 1.00 18.61 489 PRO C N 1
ATOM 13294 C CA . PRO C 1 513 ? -62.336 34.809 -55.095 1.00 16.72 489 PRO C CA 1
ATOM 13295 C C . PRO C 1 513 ? -62.881 34.851 -56.526 1.00 17.20 489 PRO C C 1
ATOM 13296 O O . PRO C 1 513 ? -62.363 34.146 -57.394 1.00 17.01 489 PRO C O 1
ATOM 13300 N N . ARG C 1 514 ? -63.876 35.694 -56.784 1.00 17.79 490 ARG C N 1
ATOM 13301 C CA . ARG C 1 514 ? -64.403 35.809 -58.141 1.00 19.43 490 ARG C CA 1
ATOM 13302 C C . ARG C 1 514 ? -63.389 36.447 -59.092 1.00 18.89 490 ARG C C 1
ATOM 13303 O O . ARG C 1 514 ? -63.273 36.044 -60.257 1.00 18.67 490 ARG C O 1
ATOM 13311 N N . GLN C 1 515 ? -62.641 37.437 -58.601 1.00 18.55 491 GLN C N 1
ATOM 13312 C CA . GLN C 1 515 ? -61.624 38.068 -59.436 1.00 18.57 491 GLN C CA 1
ATOM 13313 C C . GLN C 1 515 ? -60.570 37.038 -59.869 1.00 18.60 491 GLN C C 1
ATOM 13314 O O . GLN C 1 515 ? -60.137 37.014 -61.018 1.00 19.15 491 GLN C O 1
ATOM 13320 N N . ALA C 1 516 ? -60.182 36.175 -58.943 1.00 16.85 492 ALA C N 1
ATOM 13321 C CA . ALA C 1 516 ? -59.200 35.135 -59.265 1.00 16.41 492 ALA C CA 1
ATOM 13322 C C . ALA C 1 516 ? -59.796 34.171 -60.290 1.00 16.56 492 ALA C C 1
ATOM 13323 O O . ALA C 1 516 ? -59.135 33.805 -61.270 1.00 16.57 492 ALA C O 1
ATOM 13325 N N . TYR C 1 517 ? -61.036 33.751 -60.070 1.00 16.60 493 TYR C N 1
ATOM 13326 C CA . TYR C 1 517 ? -61.670 32.842 -61.035 1.00 17.36 493 TYR C CA 1
ATOM 13327 C C . TYR C 1 517 ? -61.751 33.468 -62.433 1.00 17.16 493 TYR C C 1
ATOM 13328 O O . TYR C 1 517 ? -61.451 32.798 -63.444 1.00 16.93 493 TYR C O 1
ATOM 13337 N N . ASP C 1 518 ? -62.162 34.731 -62.494 1.00 17.76 494 ASP C N 1
ATOM 13338 C CA . ASP C 1 518 ? -62.338 35.404 -63.790 1.00 18.57 494 ASP C CA 1
ATOM 13339 C C . ASP C 1 518 ? -60.987 35.557 -64.525 1.00 17.98 494 ASP C C 1
ATOM 13340 O O . ASP C 1 518 ? -60.951 35.613 -65.752 1.00 18.81 494 ASP C O 1
ATOM 13345 N N . TYR C 1 519 ? -59.883 35.632 -63.776 1.00 15.89 495 TYR C N 1
ATOM 13346 C CA . TYR C 1 519 ? -58.550 35.691 -64.382 1.00 14.86 495 TYR C CA 1
ATOM 13347 C C . TYR C 1 519 ? -58.154 34.299 -64.924 1.00 15.51 495 TYR C C 1
ATOM 13348 O O . TYR C 1 519 ? -57.660 34.157 -66.065 1.00 15.77 495 TYR C O 1
ATOM 13357 N N . PHE C 1 520 ? -58.348 33.268 -64.104 1.00 15.42 496 PHE C N 1
ATOM 13358 C CA . PHE C 1 520 ? -57.820 31.942 -64.456 1.00 14.85 496 PHE C CA 1
ATOM 13359 C C . PHE C 1 520 ? -58.697 31.126 -65.414 1.00 15.29 496 PHE C C 1
ATOM 13360 O O . PHE C 1 520 ? -58.178 30.339 -66.205 1.00 16.21 496 PHE C O 1
ATOM 13368 N N . ARG C 1 521 ? -60.013 31.327 -65.388 1.00 16.72 497 ARG C N 1
ATOM 13369 C CA . ARG C 1 521 ? -60.861 30.509 -66.244 1.00 17.71 497 ARG C CA 1
ATOM 13370 C C . ARG C 1 521 ? -60.515 30.621 -67.737 1.00 17.29 497 ARG C C 1
ATOM 13371 O O . ARG C 1 521 ? -60.409 29.599 -68.408 1.00 16.70 497 ARG C O 1
ATOM 13379 N N . PRO C 1 522 ? -60.270 31.840 -68.249 1.00 16.89 498 PRO C N 1
ATOM 13380 C CA . PRO C 1 522 ? -59.913 31.911 -69.679 1.00 16.89 498 PRO C CA 1
ATOM 13381 C C . PRO C 1 522 ? -58.581 31.245 -69.992 1.00 16.14 498 PRO C C 1
ATOM 13382 O O . PRO C 1 522 ? -58.368 30.802 -71.128 1.00 16.79 498 PRO C O 1
ATOM 13386 N N . LEU C 1 523 ? -57.684 31.174 -69.009 1.00 15.18 499 LEU C N 1
ATOM 13387 C CA . LEU C 1 523 ? -56.389 30.519 -69.212 1.00 14.41 499 LEU C CA 1
ATOM 13388 C C . LEU C 1 523 ? -56.534 28.995 -69.215 1.00 14.89 499 LEU C C 1
ATOM 13389 O O . LEU C 1 523 ? -55.848 28.275 -69.970 1.00 15.30 499 LEU C O 1
ATOM 13394 N N . TYR C 1 524 ? -57.415 28.507 -68.354 1.00 15.11 500 TYR C N 1
ATOM 13395 C CA . TYR C 1 524 ? -57.812 27.092 -68.389 1.00 14.62 500 TYR C CA 1
ATOM 13396 C C . TYR C 1 524 ? -58.377 26.761 -69.780 1.00 15.48 500 TYR C C 1
ATOM 13397 O O . TYR C 1 524 ? -58.003 25.765 -70.390 1.00 15.15 500 TYR C O 1
ATOM 13406 N N . GLU C 1 525 ? -59.264 27.610 -70.287 1.00 15.53 501 GLU C N 1
ATOM 13407 C CA . GLU C 1 525 ? -59.835 27.355 -71.594 1.00 16.49 501 GLU C CA 1
ATOM 13408 C C . GLU C 1 525 ? -58.771 27.433 -72.683 1.00 15.64 501 GLU C C 1
ATOM 13409 O O . GLU C 1 525 ? -58.789 26.647 -73.635 1.00 16.39 501 GLU C O 1
ATOM 13415 N N . LEU C 1 526 ? -57.821 28.360 -72.542 1.00 14.92 502 LEU C N 1
ATOM 13416 C CA . LEU C 1 526 ? -56.761 28.510 -73.532 1.00 15.01 502 LEU C CA 1
ATOM 13417 C C . LEU C 1 526 ? -55.875 27.269 -73.593 1.00 13.60 502 LEU C C 1
ATOM 13418 O O . LEU C 1 526 ? -55.458 26.823 -74.680 1.00 14.72 502 LEU C O 1
ATOM 13423 N N . ALA C 1 527 ? -55.561 26.705 -72.425 1.00 13.31 503 ALA C N 1
ATOM 13424 C CA . ALA C 1 527 ? -54.727 25.499 -72.405 1.00 13.89 503 ALA C CA 1
ATOM 13425 C C . ALA C 1 527 ? -55.452 24.336 -73.109 1.00 15.02 503 ALA C C 1
ATOM 13426 O O . ALA C 1 527 ? -54.835 23.572 -73.858 1.00 17.11 503 ALA C O 1
ATOM 13428 N N . HIS C 1 528 ? -56.764 24.245 -72.921 1.00 14.12 504 HIS C N 1
ATOM 13429 C CA . HIS C 1 528 ? -57.539 23.237 -73.640 1.00 14.05 504 HIS C CA 1
ATOM 13430 C C . HIS C 1 528 ? -57.593 23.491 -75.153 1.00 15.60 504 HIS C C 1
ATOM 13431 O O . HIS C 1 528 ? -57.458 22.562 -75.948 1.00 18.05 504 HIS C O 1
ATOM 13438 N N . ALA C 1 529 ? -57.754 24.743 -75.557 1.00 15.90 505 ALA C N 1
ATOM 13439 C CA . ALA C 1 529 ? -57.870 25.067 -76.980 1.00 15.99 505 ALA C CA 1
ATOM 13440 C C . ALA C 1 529 ? -56.541 24.868 -77.697 1.00 16.08 505 ALA C C 1
ATOM 13441 O O . ALA C 1 529 ? -56.499 24.549 -78.880 1.00 19.16 505 ALA C O 1
ATOM 13443 N N . SER C 1 530 ? -55.442 25.073 -76.979 1.00 14.48 506 SER C N 1
ATOM 13444 C CA . SER C 1 530 ? -54.129 25.069 -77.615 1.00 14.83 506 SER C CA 1
ATOM 13445 C C . SER C 1 530 ? -53.550 23.686 -77.802 1.00 13.55 506 SER C C 1
ATOM 13446 O O . SER C 1 530 ? -52.750 23.474 -78.710 1.00 15.40 506 SER C O 1
ATOM 13449 N N . ASP C 1 531 ? -53.918 22.737 -76.935 1.00 13.06 507 ASP C N 1
ATOM 13450 C CA . ASP C 1 531 ? -53.344 21.401 -76.984 1.00 12.85 507 ASP C CA 1
ATOM 13451 C C . ASP C 1 531 ? -54.154 20.526 -77.923 1.00 13.44 507 ASP C C 1
ATOM 13452 O O . ASP C 1 531 ? -55.310 20.268 -77.651 1.00 14.67 507 ASP C O 1
ATOM 13457 N N . PRO C 1 532 ? -53.564 20.070 -79.024 1.00 13.66 508 PRO C N 1
ATOM 13458 C CA . PRO C 1 532 ? -54.375 19.219 -79.911 1.00 15.00 508 PRO C CA 1
ATOM 13459 C C . PRO C 1 532 ? -54.783 17.873 -79.250 1.00 15.28 508 PRO C C 1
ATOM 13460 O O . PRO C 1 532 ? -55.786 17.258 -79.671 1.00 16.43 508 PRO C O 1
ATOM 13464 N N . GLN C 1 533 ? -54.050 17.458 -78.209 1.00 13.79 509 GLN C N 1
ATOM 13465 C CA . GLN C 1 533 ? -54.378 16.231 -77.491 1.00 13.72 509 GLN C CA 1
ATOM 13466 C C . GLN C 1 533 ? -55.478 16.468 -76.443 1.00 13.67 509 GLN C C 1
ATOM 13467 O O . GLN C 1 533 ? -56.054 15.507 -75.895 1.00 14.38 509 GLN C O 1
ATOM 13473 N N . ASN C 1 534 ? -55.756 17.737 -76.131 1.00 13.42 510 ASN C N 1
ATOM 13474 C CA . ASN C 1 534 ? -56.808 18.090 -75.145 1.00 13.21 510 ASN C CA 1
ATOM 13475 C C . ASN C 1 534 ? -56.587 17.410 -73.800 1.00 13.02 510 ASN C C 1
ATOM 13476 O O . ASN C 1 534 ? -57.503 16.828 -73.207 1.00 15.90 510 ASN C O 1
ATOM 13481 N N . ARG C 1 535 ? -55.352 17.470 -73.315 1.00 12.23 511 ARG C N 1
ATOM 13482 C CA . ARG C 1 535 ? -55.043 16.881 -72.004 1.00 11.73 511 ARG C CA 1
ATOM 13483 C C . ARG C 1 535 ? -55.694 17.670 -70.860 1.00 12.10 511 ARG C C 1
ATOM 13484 O O . ARG C 1 535 ? -56.030 18.839 -71.002 1.00 12.86 511 ARG C O 1
ATOM 13492 N N . PRO C 1 536 ? -55.844 17.009 -69.697 1.00 12.25 512 PRO C N 1
ATOM 13493 C CA . PRO C 1 536 ? -56.368 17.706 -68.524 1.00 12.49 512 PRO C CA 1
ATOM 13494 C C . PRO C 1 536 ? -55.515 18.927 -68.173 1.00 11.39 512 PRO C C 1
ATOM 13495 O O . PRO C 1 536 ? -54.295 18.976 -68.386 1.00 11.74 512 PRO C O 1
ATOM 13499 N N . VAL C 1 537 ? -56.189 19.900 -67.576 1.00 11.57 513 VAL C N 1
ATOM 13500 C CA . VAL C 1 537 ? -55.582 21.129 -67.124 1.00 12.10 513 VAL C CA 1
ATOM 13501 C C . VAL C 1 537 ? -55.862 21.315 -65.641 1.00 11.82 513 VAL C C 1
ATOM 13502 O O . VAL C 1 537 ? -56.995 21.147 -65.166 1.00 12.45 513 VAL C O 1
ATOM 13506 N N . THR C 1 538 ? -54.809 21.683 -64.917 1.00 11.66 514 THR C N 1
ATOM 13507 C CA . THR C 1 538 ? -54.909 21.994 -63.507 1.00 11.78 514 THR C CA 1
ATOM 13508 C C . THR C 1 538 ? -54.275 23.361 -63.213 1.00 12.45 514 THR C C 1
ATOM 13509 O O . THR C 1 538 ? -53.692 24.051 -64.081 1.00 11.88 514 THR C O 1
ATOM 13513 N N . LEU C 1 539 ? -54.413 23.723 -61.947 1.00 11.51 515 LEU C N 1
ATOM 13514 C CA . LEU C 1 539 ? -53.812 24.909 -61.360 1.00 11.49 515 LEU C CA 1
ATOM 13515 C C . LEU C 1 539 ? -53.323 24.419 -60.008 1.00 10.74 515 LEU C C 1
ATOM 13516 O O . LEU C 1 539 ? -54.121 23.899 -59.223 1.00 12.86 515 LEU C O 1
ATOM 13521 N N . VAL C 1 540 ? -52.031 24.533 -59.734 1.00 11.13 516 VAL C N 1
ATOM 13522 C CA . VAL C 1 540 ? -51.517 23.958 -58.493 1.00 10.53 516 VAL C CA 1
ATOM 13523 C C . VAL C 1 540 ? -51.753 24.933 -57.352 1.00 9.82 516 VAL C C 1
ATOM 13524 O O . VAL C 1 540 ? -51.314 26.077 -57.407 1.00 11.38 516 VAL C O 1
ATOM 13528 N N . CYS C 1 541 ? -52.487 24.483 -56.337 1.00 10.98 517 CYS C N 1
ATOM 13529 C CA . CYS C 1 541 ? -53.023 25.414 -55.336 1.00 12.24 517 CYS C CA 1
ATOM 13530 C C . CYS C 1 541 ? -52.176 25.468 -54.060 1.00 12.53 517 CYS C C 1
ATOM 13531 O O . CYS C 1 541 ? -51.856 24.433 -53.478 1.00 12.61 517 CYS C O 1
ATOM 13534 N N . CYS C 1 542 ? -51.867 26.669 -53.581 1.00 14.08 518 CYS C N 1
ATOM 13535 C CA . CYS C 1 542 ? -51.128 26.810 -52.324 1.00 16.22 518 CYS C CA 1
ATOM 13536 C C . CYS C 1 542 ? -52.043 26.711 -51.096 1.00 12.99 518 CYS C C 1
ATOM 13537 O O . CYS C 1 542 ? -53.192 27.151 -51.137 1.00 13.77 518 CYS C O 1
ATOM 13540 N N . GLN C 1 543 ? -51.529 26.137 -50.008 1.00 13.01 519 GLN C N 1
ATOM 13541 C CA . GLN C 1 543 ? -52.289 26.016 -48.774 1.00 12.98 519 GLN C CA 1
ATOM 13542 C C . GLN C 1 543 ? -53.115 27.276 -48.556 1.00 13.29 519 GLN C C 1
ATOM 13543 O O . GLN C 1 543 ? -52.574 28.393 -48.538 1.00 15.30 519 GLN C O 1
ATOM 13549 N N . ASN C 1 544 ? -54.427 27.131 -48.449 1.00 13.94 520 ASN C N 1
ATOM 13550 C CA . ASN C 1 544 ? -55.292 28.299 -48.341 1.00 13.55 520 ASN C CA 1
ATOM 13551 C C . ASN C 1 544 ? -56.610 27.944 -47.662 1.00 14.54 520 ASN C C 1
ATOM 13552 O O . ASN C 1 544 ? -56.791 26.798 -47.200 1.00 15.19 520 ASN C O 1
ATOM 13557 N N . ASP C 1 545 ? -57.504 28.930 -47.568 1.00 15.02 521 ASP C N 1
ATOM 13558 C CA . ASP C 1 545 ? -58.863 28.662 -47.123 1.00 15.15 521 ASP C CA 1
ATOM 13559 C C . ASP C 1 545 ? -59.621 28.062 -48.285 1.00 14.71 521 ASP C C 1
ATOM 13560 O O . ASP C 1 545 ? -60.205 28.775 -49.097 1.00 14.83 521 ASP C O 1
ATOM 13565 N N . TYR C 1 546 ? -59.595 26.737 -48.344 1.00 14.54 522 TYR C N 1
ATOM 13566 C CA . TYR C 1 546 ? -60.187 25.974 -49.442 1.00 14.79 522 TYR C CA 1
ATOM 13567 C C . TYR C 1 546 ? -61.702 26.238 -49.514 1.00 14.78 522 TYR C C 1
ATOM 13568 O O . TYR C 1 546 ? -62.294 26.028 -50.568 1.00 16.12 522 TYR C O 1
ATOM 13577 N N . THR C 1 547 ? -62.332 26.717 -48.431 1.00 14.29 523 THR C N 1
ATOM 13578 C CA . THR C 1 547 ? -63.779 26.964 -48.511 1.00 15.73 523 THR C CA 1
ATOM 13579 C C . THR C 1 547 ? -64.117 28.246 -49.262 1.00 17.08 523 THR C C 1
ATOM 13580 O O . THR C 1 547 ? -65.238 28.367 -49.746 1.00 18.81 523 THR C O 1
ATOM 13584 N N . THR C 1 548 ? -63.187 29.191 -49.394 1.00 16.78 524 THR C N 1
ATOM 13585 C CA . THR C 1 548 ? -63.527 30.436 -50.113 1.00 16.66 524 THR C CA 1
ATOM 13586 C C . THR C 1 548 ? -62.830 30.540 -51.480 1.00 16.73 524 THR C C 1
ATOM 13587 O O . THR C 1 548 ? -63.179 31.394 -52.289 1.00 17.48 524 THR C O 1
ATOM 13591 N N . ASP C 1 549 ? -61.863 29.663 -51.739 1.00 15.46 525 ASP C N 1
ATOM 13592 C CA . ASP C 1 549 ? -61.302 29.446 -53.068 1.00 15.05 525 ASP C CA 1
ATOM 13593 C C . ASP C 1 549 ? -62.397 28.856 -53.943 1.00 15.11 525 ASP C C 1
ATOM 13594 O O . ASP C 1 549 ? -62.873 27.748 -53.662 1.00 16.35 525 ASP C O 1
ATOM 13599 N N . ILE C 1 550 ? -62.811 29.549 -55.006 1.00 14.57 526 ILE C N 1
ATOM 13600 C CA . ILE C 1 550 ? -63.834 28.973 -55.911 1.00 16.13 526 ILE C CA 1
ATOM 13601 C C . ILE C 1 550 ? -63.257 28.568 -57.255 1.00 16.08 526 ILE C C 1
ATOM 13602 O O . ILE C 1 550 ? -63.999 28.225 -58.194 1.00 18.70 526 ILE C O 1
ATOM 13607 N N . THR C 1 551 ? -61.927 28.589 -57.358 1.00 13.65 527 THR C N 1
ATOM 13608 C CA . THR C 1 551 ? -61.257 28.277 -58.616 1.00 13.41 527 THR C CA 1
ATOM 13609 C C . THR C 1 551 ? -60.682 26.865 -58.658 1.00 12.98 527 THR C C 1
ATOM 13610 O O . THR C 1 551 ? -60.869 26.129 -59.643 1.00 14.09 527 THR C O 1
ATOM 13614 N N . GLU C 1 552 ? -59.991 26.445 -57.595 1.00 12.79 528 GLU C N 1
ATOM 13615 C CA . GLU C 1 552 ? -59.303 25.143 -57.645 1.00 12.56 528 GLU C CA 1
ATOM 13616 C C . GLU C 1 552 ? -60.278 23.992 -57.926 1.00 13.68 528 GLU C C 1
ATOM 13617 O O . GLU C 1 552 ? -59.938 23.077 -58.667 1.00 13.74 528 GLU C O 1
ATOM 13623 N N . ARG C 1 553 ? -61.467 23.999 -57.307 1.00 14.16 529 ARG C N 1
ATOM 13624 C CA . ARG C 1 553 ? -62.386 22.868 -57.472 1.00 14.64 529 ARG C CA 1
ATOM 13625 C C . ARG C 1 553 ? -62.980 22.761 -58.890 1.00 15.51 529 ARG C C 1
ATOM 13626 O O . ARG C 1 553 ? -63.674 21.788 -59.181 1.00 17.48 529 ARG C O 1
ATOM 13634 N N . THR C 1 554 ? -62.706 23.754 -59.735 1.00 15.40 530 THR C N 1
ATOM 13635 C CA . THR C 1 554 ? -63.186 23.728 -61.111 1.00 15.26 530 THR C CA 1
ATOM 13636 C C . THR C 1 554 ? -62.153 23.132 -62.063 1.00 14.52 530 THR C C 1
ATOM 13637 O O . THR C 1 554 ? -62.442 22.979 -63.255 1.00 16.18 530 THR C O 1
ATOM 13641 N N . MET C 1 555 ? -60.969 22.798 -61.557 1.00 13.41 531 MET C N 1
ATOM 13642 C CA . MET C 1 555 ? -59.923 22.249 -62.423 1.00 13.53 531 MET C CA 1
ATOM 13643 C C . MET C 1 555 ? -60.210 20.800 -62.783 1.00 13.71 531 MET C C 1
ATOM 13644 O O . MET C 1 555 ? -61.068 20.145 -62.140 1.00 15.01 531 MET C O 1
ATOM 13649 N N . ASP C 1 556 ? -59.513 20.258 -63.790 1.00 12.97 532 ASP C N 1
ATOM 13650 C CA . ASP C 1 556 ? -59.813 18.878 -64.211 1.00 13.50 532 ASP C CA 1
ATOM 13651 C C . ASP C 1 556 ? -59.298 17.851 -63.205 1.00 13.08 532 ASP C C 1
ATOM 13652 O O . ASP C 1 556 ? -59.922 16.814 -62.993 1.00 13.40 532 ASP C O 1
ATOM 13657 N N . VAL C 1 557 ? -58.133 18.142 -62.620 1.00 12.24 533 VAL C N 1
ATOM 13658 C CA . VAL C 1 557 ? -57.594 17.381 -61.490 1.00 12.11 533 VAL C CA 1
ATOM 13659 C C . VAL C 1 557 ? -57.282 18.424 -60.441 1.00 12.07 533 VAL C C 1
ATOM 13660 O O . VAL C 1 557 ? -56.815 19.498 -60.783 1.00 12.72 533 VAL C O 1
ATOM 13664 N N . VAL C 1 558 ? -57.612 18.134 -59.192 1.00 11.77 534 VAL C N 1
ATOM 13665 C CA . VAL C 1 558 ? -57.294 19.029 -58.075 1.00 12.15 534 VAL C CA 1
ATOM 13666 C C . VAL C 1 558 ? -55.890 18.710 -57.615 1.00 11.57 534 VAL C C 1
ATOM 13667 O O . VAL C 1 558 ? -55.610 17.577 -57.227 1.00 12.05 534 VAL C O 1
ATOM 13671 N N . CYS C 1 559 ? -55.009 19.721 -57.683 1.00 11.35 535 CYS C N 1
ATOM 13672 C CA . CYS C 1 559 ? -53.580 19.578 -57.330 1.00 11.27 535 CYS C CA 1
ATOM 13673 C C . CYS C 1 559 ? -53.331 20.491 -56.173 1.00 11.56 535 CYS C C 1
ATOM 13674 O O . CYS C 1 559 ? -53.377 21.706 -56.341 1.00 12.13 535 CYS C O 1
ATOM 13677 N N . ILE C 1 560 ? -53.046 19.913 -55.002 1.00 10.52 536 ILE C N 1
ATOM 13678 C CA . ILE C 1 560 ? -52.894 20.724 -53.807 1.00 10.79 536 ILE C CA 1
ATOM 13679 C C . ILE C 1 560 ? -51.504 20.622 -53.175 1.00 10.15 536 ILE C C 1
ATOM 13680 O O . ILE C 1 560 ? -50.882 19.555 -53.130 1.00 10.79 536 ILE C O 1
ATOM 13685 N N . ASN C 1 561 ? -51.018 21.785 -52.758 1.00 10.67 537 ASN C N 1
ATOM 13686 C CA . ASN C 1 561 ? -49.778 21.901 -51.971 1.00 10.08 537 ASN C CA 1
ATOM 13687 C C . ASN C 1 561 ? -50.187 22.090 -50.518 1.00 10.85 537 ASN C C 1
ATOM 13688 O O . ASN C 1 561 ? -50.929 23.035 -50.211 1.00 11.81 537 ASN C O 1
ATOM 13693 N N . ARG C 1 562 ? -49.798 21.179 -49.640 1.00 11.76 538 ARG C N 1
ATOM 13694 C CA . ARG C 1 562 ? -50.249 21.267 -48.243 1.00 12.16 538 ARG C CA 1
ATOM 13695 C C . ARG C 1 562 ? -49.079 20.957 -47.332 1.00 11.84 538 ARG C C 1
ATOM 13696 O O . ARG C 1 562 ? -48.294 20.042 -47.612 1.00 12.80 538 ARG C O 1
ATOM 13704 N N . TYR C 1 563 ? -48.979 21.736 -46.248 1.00 10.89 539 TYR C N 1
ATOM 13705 C CA . TYR C 1 563 ? -47.872 21.654 -45.330 1.00 11.53 539 TYR C CA 1
ATOM 13706 C C . TYR C 1 563 ? -48.359 21.556 -43.892 1.00 11.84 539 TYR C C 1
ATOM 13707 O O . TYR C 1 563 ? -47.765 22.133 -42.969 1.00 13.12 539 TYR C O 1
ATOM 13716 N N . TYR C 1 564 ? -49.446 20.813 -43.710 1.00 12.67 540 TYR C N 1
ATOM 13717 C CA . TYR C 1 564 ? -49.935 20.504 -42.366 1.00 13.55 540 TYR C CA 1
ATOM 13718 C C . TYR C 1 564 ? -48.817 19.867 -41.529 1.00 12.62 540 TYR C C 1
ATOM 13719 O O . TYR C 1 564 ? -48.184 18.893 -41.959 1.00 13.84 540 TYR C O 1
ATOM 13728 N N . GLY C 1 565 ? -48.554 20.408 -40.333 1.00 12.44 541 GLY C N 1
ATOM 13729 C CA . GLY C 1 565 ? -47.504 19.882 -39.474 1.00 13.13 541 GLY C CA 1
ATOM 13730 C C . GLY C 1 565 ? -46.142 20.513 -39.719 1.00 13.03 541 GLY C C 1
ATOM 13731 O O . GLY C 1 565 ? -45.221 20.254 -38.937 1.00 14.09 541 GLY C O 1
ATOM 13732 N N . TRP C 1 566 ? -45.995 21.290 -40.796 1.00 12.91 542 TRP C N 1
ATOM 13733 C CA . TRP C 1 566 ? -44.736 22.011 -41.049 1.00 12.54 542 TRP C CA 1
ATOM 13734 C C . TRP C 1 566 ? -44.974 23.525 -40.864 1.00 12.71 542 TRP C C 1
ATOM 13735 O O . TRP C 1 566 ? -44.524 24.116 -39.861 1.00 14.38 542 TRP C O 1
ATOM 13746 N N . TYR C 1 567 ? -45.743 24.145 -41.768 1.00 12.41 543 TYR C N 1
ATOM 13747 C CA . TYR C 1 567 ? -46.003 25.587 -41.633 1.00 13.67 543 TYR C CA 1
ATOM 13748 C C . TYR C 1 567 ? -47.148 25.898 -40.661 1.00 14.33 543 TYR C C 1
ATOM 13749 O O . TYR C 1 567 ? -47.414 27.066 -40.336 1.00 16.30 543 TYR C O 1
ATOM 13758 N N . ASN C 1 568 ? -47.855 24.862 -40.233 1.00 13.65 544 ASN C N 1
ATOM 13759 C CA . ASN C 1 568 ? -48.895 25.029 -39.215 1.00 13.35 544 ASN C CA 1
ATOM 13760 C C . ASN C 1 568 ? -48.871 23.771 -38.364 1.00 15.34 544 ASN C C 1
ATOM 13761 O O . ASN C 1 568 ? -48.264 22.756 -38.783 1.00 15.61 544 ASN C O 1
ATOM 13766 N N . LEU C 1 569 ? -49.471 23.827 -37.172 1.00 14.49 545 LEU C N 1
ATOM 13767 C CA . LEU C 1 569 ? -49.497 22.662 -36.279 1.00 15.38 545 LEU C CA 1
ATOM 13768 C C . LEU C 1 569 ? -48.094 22.076 -36.173 1.00 15.06 545 LEU C C 1
ATOM 13769 O O . LEU C 1 569 ? -47.918 20.858 -36.231 1.00 16.49 545 LEU C O 1
ATOM 13774 N N . SER C 1 570 ? -47.104 22.954 -36.052 1.00 15.38 546 SER C N 1
ATOM 13775 C CA . SER C 1 570 ? -45.718 22.592 -36.342 1.00 16.52 546 SER C CA 1
ATOM 13776 C C . SER C 1 570 ? -45.230 21.481 -35.437 1.00 17.27 546 SER C C 1
ATOM 13777 O O . SER C 1 570 ? -45.263 21.607 -34.206 1.00 19.02 546 SER C O 1
ATOM 13780 N N . GLY C 1 571 ? -44.773 20.397 -36.067 1.00 15.94 547 GLY C N 1
ATOM 13781 C CA . GLY C 1 571 ? -44.166 19.281 -35.363 1.00 16.71 547 GLY C CA 1
ATOM 13782 C C . GLY C 1 571 ? -45.170 18.312 -34.767 1.00 17.00 547 GLY C C 1
ATOM 13783 O O . GLY C 1 571 ? -44.766 17.290 -34.214 1.00 19.90 547 GLY C O 1
ATOM 13784 N N . ASP C 1 572 ? -46.466 18.623 -34.858 1.00 16.51 548 ASP C N 1
ATOM 13785 C CA . ASP C 1 572 ? -47.507 17.802 -34.221 1.00 16.43 548 ASP C CA 1
ATOM 13786 C C . ASP C 1 572 ? -48.186 16.951 -35.278 1.00 15.49 548 ASP C C 1
ATOM 13787 O O . ASP C 1 572 ? -49.153 17.373 -35.913 1.00 15.80 548 ASP C O 1
ATOM 13792 N N . LEU C 1 573 ? -47.675 15.751 -35.493 1.00 15.71 549 LEU C N 1
ATOM 13793 C CA . LEU C 1 573 ? -48.184 14.953 -36.617 1.00 15.57 549 LEU C CA 1
ATOM 13794 C C . LEU C 1 573 ? -49.602 14.428 -36.376 1.00 16.05 549 LEU C C 1
ATOM 13795 O O . LEU C 1 573 ? -50.361 14.241 -37.334 1.00 15.72 549 LEU C O 1
ATOM 13800 N N . ASP C 1 574 ? -49.980 14.176 -35.117 1.00 15.38 550 ASP C N 1
ATOM 13801 C CA . ASP C 1 574 ? -51.356 13.801 -34.816 1.00 15.63 550 ASP C CA 1
ATOM 13802 C C . ASP C 1 574 ? -52.290 14.949 -35.247 1.00 15.50 550 ASP C C 1
ATOM 13803 O O . ASP C 1 574 ? -53.319 14.715 -35.910 1.00 16.73 550 ASP C O 1
ATOM 13808 N N . ALA C 1 575 ? -51.973 16.187 -34.845 1.00 14.95 551 ALA C N 1
ATOM 13809 C CA . ALA C 1 575 ? -52.842 17.308 -35.225 1.00 14.65 551 ALA C CA 1
ATOM 13810 C C . ALA C 1 575 ? -52.808 17.528 -36.740 1.00 14.82 551 ALA C C 1
ATOM 13811 O O . ALA C 1 575 ? -53.844 17.843 -37.345 1.00 14.78 551 ALA C O 1
ATOM 13813 N N . ALA C 1 576 ? -51.618 17.395 -37.343 1.00 14.18 552 ALA C N 1
ATOM 13814 C CA . ALA C 1 576 ? -51.489 17.568 -38.781 1.00 14.00 552 ALA C CA 1
ATOM 13815 C C . ALA C 1 576 ? -52.385 16.595 -39.524 1.00 14.20 552 ALA C C 1
ATOM 13816 O O . ALA C 1 576 ? -53.038 16.967 -40.503 1.00 14.33 552 ALA C O 1
ATOM 13818 N N . CYS C 1 577 ? -52.393 15.336 -39.087 1.00 14.14 553 CYS C N 1
ATOM 13819 C CA . CYS C 1 577 ? -53.212 14.346 -39.769 1.00 13.99 553 CYS C CA 1
ATOM 13820 C C . CYS C 1 577 ? -54.699 14.621 -39.534 1.00 13.52 553 CYS C C 1
ATOM 13821 O O . CYS C 1 577 ? -55.502 14.405 -40.439 1.00 14.81 553 CYS C O 1
ATOM 13824 N N . HIS C 1 578 ? -55.061 15.112 -38.344 1.00 14.72 554 HIS C N 1
ATOM 13825 C CA . HIS C 1 578 ? -56.447 15.478 -38.097 1.00 15.44 554 HIS C CA 1
ATOM 13826 C C . HIS C 1 578 ? -56.890 16.605 -39.034 1.00 15.18 554 HIS C C 1
ATOM 13827 O O . HIS C 1 578 ? -57.960 16.491 -39.677 1.00 15.60 554 HIS C O 1
ATOM 13834 N N . ALA C 1 579 ? -56.057 17.655 -39.138 1.00 15.37 555 ALA C N 1
ATOM 13835 C CA . ALA C 1 579 ? -56.351 18.805 -40.026 1.00 14.32 555 ALA C CA 1
ATOM 13836 C C . ALA C 1 579 ? -56.430 18.330 -41.473 1.00 13.34 555 ALA C C 1
ATOM 13837 O O . ALA C 1 579 ? -57.379 18.668 -42.189 1.00 13.20 555 ALA C O 1
ATOM 13839 N N . LEU C 1 580 ? -55.455 17.520 -41.899 1.00 13.22 556 LEU C N 1
ATOM 13840 C CA . LEU C 1 580 ? -55.489 16.984 -43.258 1.00 12.32 556 LEU C CA 1
ATOM 13841 C C . LEU C 1 580 ? -56.796 16.260 -43.532 1.00 13.28 556 LEU C C 1
ATOM 13842 O O . LEU C 1 580 ? -57.439 16.466 -44.598 1.00 14.12 556 LEU C O 1
ATOM 13847 N N . ASN C 1 581 ? -57.210 15.416 -42.591 1.00 13.32 557 ASN C N 1
ATOM 13848 C CA . ASN C 1 581 ? -58.449 14.646 -42.808 1.00 12.85 557 ASN C CA 1
ATOM 13849 C C . ASN C 1 581 ? -59.691 15.503 -42.919 1.00 12.80 557 ASN C C 1
ATOM 13850 O O . ASN C 1 581 ? -60.595 15.159 -43.706 1.00 14.28 557 ASN C O 1
ATOM 13855 N N . ILE C 1 582 ? -59.742 16.615 -42.175 1.00 13.70 558 ILE C N 1
ATOM 13856 C CA . ILE C 1 582 ? -60.850 17.567 -42.317 1.00 14.59 558 ILE C CA 1
ATOM 13857 C C . ILE C 1 582 ? -60.864 18.133 -43.737 1.00 13.11 558 ILE C C 1
ATOM 13858 O O . ILE C 1 582 ? -61.919 18.173 -44.384 1.00 14.07 558 ILE C O 1
ATOM 13863 N N . GLU C 1 583 ? -59.700 18.532 -44.262 1.00 12.69 559 GLU C N 1
ATOM 13864 C CA . GLU C 1 583 ? -59.711 19.050 -45.627 1.00 12.91 559 GLU C CA 1
ATOM 13865 C C . GLU C 1 583 ? -59.972 17.915 -46.639 1.00 12.74 559 GLU C C 1
ATOM 13866 O O . GLU C 1 583 ? -60.648 18.128 -47.668 1.00 13.54 559 GLU C O 1
ATOM 13872 N N . LEU C 1 584 ? -59.473 16.709 -46.383 1.00 13.22 560 LEU C N 1
ATOM 13873 C CA . LEU C 1 584 ? -59.782 15.602 -47.300 1.00 12.56 560 LEU C CA 1
ATOM 13874 C C . LEU C 1 584 ? -61.292 15.345 -47.356 1.00 13.12 560 LEU C C 1
ATOM 13875 O O . LEU C 1 584 ? -61.818 15.000 -48.418 1.00 13.68 560 LEU C O 1
ATOM 13880 N N . ASP C 1 585 ? -61.984 15.522 -46.227 1.00 13.86 561 ASP C N 1
ATOM 13881 C CA . ASP C 1 585 ? -63.435 15.355 -46.221 1.00 14.90 561 ASP C CA 1
ATOM 13882 C C . ASP C 1 585 ? -64.107 16.353 -47.167 1.00 14.01 561 ASP C C 1
ATOM 13883 O O . ASP C 1 585 ? -65.078 16.013 -47.865 1.00 15.28 561 ASP C O 1
ATOM 13888 N N . PHE C 1 586 ? -63.599 17.574 -47.201 1.00 13.60 562 PHE C N 1
ATOM 13889 C CA . PHE C 1 586 ? -64.067 18.611 -48.140 1.00 13.84 562 PHE C CA 1
ATOM 13890 C C . PHE C 1 586 ? -63.887 18.130 -49.592 1.00 12.93 562 PHE C C 1
ATOM 13891 O O . PHE C 1 586 ? -64.839 18.165 -50.386 1.00 13.33 562 PHE C O 1
ATOM 13899 N N . TRP C 1 587 ? -62.690 17.639 -49.929 1.00 12.63 563 TRP C N 1
ATOM 13900 C CA . TRP C 1 587 ? -62.446 17.204 -51.303 1.00 13.34 563 TRP C CA 1
ATOM 13901 C C . TRP C 1 587 ? -63.217 15.921 -51.641 1.00 13.52 563 TRP C C 1
ATOM 13902 O O . TRP C 1 587 ? -63.603 15.709 -52.798 1.00 14.49 563 TRP C O 1
ATOM 13913 N N . GLU C 1 588 ? -63.468 15.082 -50.640 1.00 12.88 564 GLU C N 1
ATOM 13914 C CA . GLU C 1 588 ? -64.268 13.885 -50.850 1.00 13.63 564 GLU C CA 1
ATOM 13915 C C . GLU C 1 588 ? -65.677 14.265 -51.336 1.00 13.15 564 GLU C C 1
ATOM 13916 O O . GLU C 1 588 ? -66.203 13.648 -52.259 1.00 14.35 564 GLU C O 1
ATOM 13922 N N . ASN C 1 589 ? -66.245 15.317 -50.752 1.00 13.87 565 ASN C N 1
ATOM 13923 C CA . ASN C 1 589 ? -67.577 15.724 -51.138 1.00 13.50 565 ASN C CA 1
ATOM 13924 C C . ASN C 1 589 ? -67.582 16.257 -52.584 1.00 15.44 565 ASN C C 1
ATOM 13925 O O . ASN C 1 589 ? -68.535 16.058 -53.319 1.00 15.82 565 ASN C O 1
ATOM 13930 N N . ILE C 1 590 ? -66.514 16.940 -52.986 1.00 15.97 566 ILE C N 1
ATOM 13931 C CA . ILE C 1 590 ? -66.506 17.575 -54.312 1.00 14.77 566 ILE C CA 1
ATOM 13932 C C . ILE C 1 590 ? -66.488 16.545 -55.424 1.00 15.40 566 ILE C C 1
ATOM 13933 O O . ILE C 1 590 ? -67.089 16.753 -56.488 1.00 16.78 566 ILE C O 1
ATOM 13938 N N . GLY C 1 591 ? -65.835 15.414 -55.186 1.00 15.19 567 GLY C N 1
ATOM 13939 C CA . GLY C 1 591 ? -65.956 14.305 -56.118 1.00 15.77 567 GLY C CA 1
ATOM 13940 C C . GLY C 1 591 ? -65.096 14.365 -57.377 1.00 15.78 567 GLY C C 1
ATOM 13941 O O . GLY C 1 591 ? -65.418 13.736 -58.393 1.00 19.10 567 GLY C O 1
ATOM 13942 N N . LYS C 1 592 ? -63.998 15.113 -57.314 1.00 14.46 568 LYS C N 1
ATOM 13943 C CA . LYS C 1 592 ? -63.001 15.124 -58.378 1.00 15.27 568 LYS C CA 1
ATOM 13944 C C . LYS C 1 592 ? -61.767 14.315 -57.967 1.00 14.26 568 LYS C C 1
ATOM 13945 O O . LYS C 1 592 ? -61.556 14.074 -56.775 1.00 13.69 568 LYS C O 1
ATOM 13951 N N . PRO C 1 593 ? -60.925 13.916 -58.938 1.00 13.08 569 PRO C N 1
ATOM 13952 C CA . PRO C 1 593 ? -59.652 13.310 -58.532 1.00 11.68 569 PRO C CA 1
ATOM 13953 C C . PRO C 1 593 ? -58.752 14.378 -57.921 1.00 12.16 569 PRO C C 1
ATOM 13954 O O . PRO C 1 593 ? -58.754 15.515 -58.392 1.00 13.21 569 PRO C O 1
ATOM 13958 N N . VAL C 1 594 ? -58.023 14.000 -56.876 1.00 11.06 570 VAL C N 1
ATOM 13959 C CA . VAL C 1 594 ? -57.175 14.926 -56.126 1.00 11.14 570 VAL C CA 1
ATOM 13960 C C . VAL C 1 594 ? -55.804 14.296 -55.956 1.00 11.56 570 VAL C C 1
ATOM 13961 O O . VAL C 1 594 ? -55.688 13.082 -55.754 1.00 12.51 570 VAL C O 1
ATOM 13965 N N . MET C 1 595 ? -54.768 15.112 -56.034 1.00 11.03 571 MET C N 1
ATOM 13966 C CA . MET C 1 595 ? -53.415 14.650 -55.723 1.00 11.31 571 MET C CA 1
ATOM 13967 C C . MET C 1 595 ? -52.635 15.719 -54.991 1.00 11.19 571 MET C C 1
ATOM 13968 O O . MET C 1 595 ? -52.912 16.914 -55.141 1.00 11.18 571 MET C O 1
ATOM 13973 N N . PHE C 1 596 ? -51.656 15.287 -54.200 1.00 10.72 572 PHE C N 1
ATOM 13974 C CA . PHE C 1 596 ? -50.653 16.231 -53.720 1.00 10.06 572 PHE C CA 1
ATOM 13975 C C . PHE C 1 596 ? -49.720 16.589 -54.849 1.00 9.94 572 PHE C C 1
ATOM 13976 O O . PHE C 1 596 ? -49.257 15.710 -55.584 1.00 10.17 572 PHE C O 1
ATOM 13984 N N . THR C 1 597 ? -49.397 17.866 -54.950 1.00 9.64 573 THR C N 1
ATOM 13985 C CA . THR C 1 597 ? -48.264 18.302 -55.769 1.00 10.74 573 THR C CA 1
ATOM 13986 C C . THR C 1 597 ? -47.122 18.870 -54.915 1.00 10.44 573 THR C C 1
ATOM 13987 O O . THR C 1 597 ? -45.999 19.018 -55.416 1.00 9.86 573 THR C O 1
ATOM 13991 N N . GLU C 1 598 ? -47.382 19.171 -53.637 1.00 10.04 574 GLU C N 1
ATOM 13992 C CA . GLU C 1 598 ? -46.307 19.507 -52.687 1.00 9.23 574 GLU C CA 1
ATOM 13993 C C . GLU C 1 598 ? -46.730 19.103 -51.288 1.00 9.96 574 GLU C C 1
ATOM 13994 O O . GLU C 1 598 ? -47.897 19.304 -50.918 1.00 10.92 574 GLU C O 1
ATOM 14000 N N . TYR C 1 599 ? -45.784 18.579 -50.518 1.00 9.89 575 TYR C N 1
ATOM 14001 C CA . TYR C 1 599 ? -45.898 18.428 -49.064 1.00 10.44 575 TYR C CA 1
ATOM 14002 C C . TYR C 1 599 ? -44.526 17.934 -48.626 1.00 9.79 575 TYR C C 1
ATOM 14003 O O . TYR C 1 599 ? -43.855 17.163 -49.332 1.00 10.46 575 TYR C O 1
ATOM 14012 N N . GLY C 1 600 ? -44.064 18.425 -47.487 1.00 10.72 576 GLY C N 1
ATOM 14013 C CA . GLY C 1 600 ? -42.721 18.056 -47.034 1.00 10.58 576 GLY C CA 1
ATOM 14014 C C . GLY C 1 600 ? -42.257 18.894 -45.862 1.00 10.49 576 GLY C C 1
ATOM 14015 O O . GLY C 1 600 ? -43.041 19.666 -45.273 1.00 11.36 576 GLY C O 1
ATOM 14016 N N . ALA C 1 601 ? -40.968 18.753 -45.540 1.00 10.00 577 ALA C N 1
ATOM 14017 C CA . ALA C 1 601 ? -40.401 19.287 -44.295 1.00 10.21 577 ALA C CA 1
ATOM 14018 C C . ALA C 1 601 ? -38.937 19.579 -44.538 1.00 9.37 577 ALA C C 1
ATOM 14019 O O . ALA C 1 601 ? -38.229 18.701 -45.039 1.00 11.50 577 ALA C O 1
ATOM 14021 N N . ASP C 1 602 ? -38.453 20.775 -44.215 1.00 9.31 578 ASP C N 1
ATOM 14022 C CA . ASP C 1 602 ? -37.010 21.017 -44.385 1.00 9.67 578 ASP C CA 1
ATOM 14023 C C . ASP C 1 602 ? -36.220 20.074 -43.493 1.00 10.27 578 ASP C C 1
ATOM 14024 O O . ASP C 1 602 ? -36.578 19.864 -42.323 1.00 10.66 578 ASP C O 1
ATOM 14029 N N . THR C 1 603 ? -35.130 19.539 -44.047 1.00 8.68 579 THR C N 1
ATOM 14030 C CA . THR C 1 603 ? -34.377 18.462 -43.428 1.00 8.95 579 THR C CA 1
ATOM 14031 C C . THR C 1 603 ? -32.903 18.642 -43.722 1.00 9.85 579 THR C C 1
ATOM 14032 O O . THR C 1 603 ? -32.483 18.671 -44.895 1.00 10.15 579 THR C O 1
ATOM 14036 N N . ILE C 1 604 ? -32.119 18.800 -42.656 1.00 10.22 580 ILE C N 1
ATOM 14037 C CA . ILE C 1 604 ? -30.684 18.924 -42.806 1.00 9.95 580 ILE C CA 1
ATOM 14038 C C . ILE C 1 604 ? -30.078 17.538 -42.671 1.00 10.48 580 ILE C C 1
ATOM 14039 O O . ILE C 1 604 ? -30.131 16.961 -41.578 1.00 11.58 580 ILE C O 1
ATOM 14044 N N . GLU C 1 605 ? -29.491 17.007 -43.749 1.00 10.63 581 GLU C N 1
ATOM 14045 C CA . GLU C 1 605 ? -28.874 15.679 -43.643 1.00 10.00 581 GLU C CA 1
ATOM 14046 C C . GLU C 1 605 ? -27.880 15.651 -42.483 1.00 10.40 581 GLU C C 1
ATOM 14047 O O . GLU C 1 605 ? -27.091 16.600 -42.266 1.00 11.28 581 GLU C O 1
ATOM 14053 N N . GLY C 1 606 ? -27.939 14.558 -41.715 1.00 9.82 582 GLY C N 1
ATOM 14054 C CA . GLY C 1 606 ? -27.053 14.376 -40.582 1.00 10.66 582 GLY C CA 1
ATOM 14055 C C . GLY C 1 606 ? -27.628 14.858 -39.263 1.00 11.15 582 GLY C C 1
ATOM 14056 O O . GLY C 1 606 ? -27.042 14.573 -38.212 1.00 13.04 582 GLY C O 1
ATOM 14057 N N . ILE C 1 607 ? -28.739 15.617 -39.283 1.00 11.01 583 ILE C N 1
ATOM 14058 C CA . ILE C 1 607 ? -29.410 15.946 -38.023 1.00 10.45 583 ILE C CA 1
ATOM 14059 C C . ILE C 1 607 ? -30.331 14.810 -37.677 1.00 10.21 583 ILE C C 1
ATOM 14060 O O . ILE C 1 607 ? -31.170 14.419 -38.496 1.00 11.59 583 ILE C O 1
ATOM 14065 N N . HIS C 1 608 ? -30.132 14.225 -36.498 1.00 12.45 584 HIS C N 1
ATOM 14066 C CA . HIS C 1 608 ? -30.832 13.005 -36.093 1.00 12.83 584 HIS C CA 1
ATOM 14067 C C . HIS C 1 608 ? -31.404 13.156 -34.694 1.00 13.46 584 HIS C C 1
ATOM 14068 O O . HIS C 1 608 ? -30.821 13.815 -33.825 1.00 15.77 584 HIS C O 1
ATOM 14075 N N . GLY C 1 609 ? -32.531 12.500 -34.465 1.00 13.31 585 GLY C N 1
ATOM 14076 C CA . GLY C 1 609 ? -33.093 12.402 -33.117 1.00 14.22 585 GLY C CA 1
ATOM 14077 C C . GLY C 1 609 ? -33.846 11.107 -32.927 1.00 14.69 585 GLY C C 1
ATOM 14078 O O . GLY C 1 609 ? -34.405 10.565 -33.885 1.00 15.62 585 GLY C O 1
ATOM 14079 N N . THR C 1 610 ? -33.855 10.588 -31.708 1.00 14.66 586 THR C N 1
ATOM 14080 C CA . THR C 1 610 ? -34.666 9.401 -31.422 1.00 15.37 586 THR C CA 1
ATOM 14081 C C . THR C 1 610 ? -36.160 9.692 -31.538 1.00 16.39 586 THR C C 1
ATOM 14082 O O . THR C 1 610 ? -36.934 8.817 -31.929 1.00 17.60 586 THR C O 1
ATOM 14086 N N . HIS C 1 611 ? -36.548 10.923 -31.202 1.00 15.97 587 HIS C N 1
ATOM 14087 C CA . HIS C 1 611 ? -37.911 11.390 -31.423 1.00 16.94 587 HIS C CA 1
ATOM 14088 C C . HIS C 1 611 ? -37.782 12.607 -32.307 1.00 18.90 587 HIS C C 1
ATOM 14089 O O . HIS C 1 611 ? -37.613 13.740 -31.820 1.00 21.10 587 HIS C O 1
ATOM 14096 N N . GLY C 1 612 ? -37.801 12.358 -33.611 1.00 17.82 588 GLY C N 1
ATOM 14097 C CA . GLY C 1 612 ? -37.402 13.351 -34.589 1.00 18.88 588 GLY C CA 1
ATOM 14098 C C . GLY C 1 612 ? -38.170 14.643 -34.537 1.00 15.42 588 GLY C C 1
ATOM 14099 O O . GLY C 1 612 ? -39.396 14.660 -34.652 1.00 17.03 588 GLY C O 1
ATOM 14100 N N . GLU C 1 613 ? -37.454 15.740 -34.377 1.00 15.81 589 GLU C N 1
ATOM 14101 C CA . GLU C 1 613 ? -38.065 17.055 -34.399 1.00 15.72 589 GLU C CA 1
ATOM 14102 C C . GLU C 1 613 ? -37.788 17.713 -35.728 1.00 14.71 589 GLU C C 1
ATOM 14103 O O . GLU C 1 613 ? -36.959 17.211 -36.532 1.00 14.58 589 GLU C O 1
ATOM 14109 N N . MET C 1 614 ? -38.486 18.819 -35.973 1.00 13.28 590 MET C N 1
ATOM 14110 C CA . MET C 1 614 ? -38.345 19.532 -37.256 1.00 13.40 590 MET C CA 1
ATOM 14111 C C . MET C 1 614 ? -36.866 19.794 -37.568 1.00 12.32 590 MET C C 1
ATOM 14112 O O . MET C 1 614 ? -36.128 20.288 -36.692 1.00 15.48 590 MET C O 1
ATOM 14117 N N . PHE C 1 615 ? -36.507 19.478 -38.829 1.00 10.79 591 PHE C N 1
ATOM 14118 C CA . PHE C 1 615 ? -35.166 19.578 -39.463 1.00 11.45 591 PHE C CA 1
ATOM 14119 C C . PHE C 1 615 ? -34.375 18.283 -39.353 1.00 11.63 591 PHE C C 1
ATOM 14120 O O . PHE C 1 615 ? -33.387 18.123 -40.072 1.00 11.15 591 PHE C O 1
ATOM 14128 N N . SER C 1 616 ? -34.810 17.335 -38.515 1.00 11.49 592 SER C N 1
ATOM 14129 C CA . SER C 1 616 ? -34.130 16.037 -38.490 1.00 11.14 592 SER C CA 1
ATOM 14130 C C . SER C 1 616 ? -34.537 15.130 -39.630 1.00 10.03 592 SER C C 1
ATOM 14131 O O . SER C 1 616 ? -35.644 15.237 -40.181 1.00 10.74 592 SER C O 1
ATOM 14134 N N . GLU C 1 617 ? -33.658 14.195 -39.957 1.00 11.00 593 GLU C N 1
ATOM 14135 C CA . GLU C 1 617 ? -33.973 13.192 -40.968 1.00 10.23 593 GLU C CA 1
ATOM 14136 C C . GLU C 1 617 ? -35.175 12.339 -40.545 1.00 11.25 593 GLU C C 1
ATOM 14137 O O . GLU C 1 617 ? -36.022 11.985 -41.381 1.00 11.91 593 GLU C O 1
ATOM 14143 N N . GLU C 1 618 ? -35.284 12.060 -39.246 1.00 11.22 594 GLU C N 1
ATOM 14144 C CA . GLU C 1 618 ? -36.372 11.241 -38.743 1.00 10.70 594 GLU C CA 1
ATOM 14145 C C . GLU C 1 618 ? -37.713 11.955 -38.894 1.00 11.03 594 GLU C C 1
ATOM 14146 O O . GLU C 1 618 ? -38.701 11.328 -39.252 1.00 13.16 594 GLU C O 1
ATOM 14152 N N . PHE C 1 619 ? -37.764 13.260 -38.594 1.00 11.12 595 PHE C N 1
ATOM 14153 C CA . PHE C 1 619 ? -39.043 13.946 -38.712 1.00 12.07 595 PHE C CA 1
ATOM 14154 C C . PHE C 1 619 ? -39.525 13.871 -40.155 1.00 10.97 595 PHE C C 1
ATOM 14155 O O . PHE C 1 619 ? -40.721 13.666 -40.416 1.00 11.92 595 PHE C O 1
ATOM 14163 N N . GLN C 1 620 ? -38.613 14.033 -41.110 1.00 11.17 596 GLN C N 1
ATOM 14164 C CA . GLN C 1 620 ? -39.038 14.020 -42.516 1.00 10.65 596 GLN C CA 1
ATOM 14165 C C . GLN C 1 620 ? -39.613 12.640 -42.893 1.00 10.97 596 GLN C C 1
ATOM 14166 O O . GLN C 1 620 ? -40.643 12.543 -43.580 1.00 11.23 596 GLN C O 1
ATOM 14172 N N . ARG C 1 621 ? -38.936 11.568 -42.466 1.00 11.15 597 ARG C N 1
ATOM 14173 C CA . ARG C 1 621 ? -39.442 10.215 -42.719 1.00 11.25 597 ARG C CA 1
ATOM 14174 C C . ARG C 1 621 ? -40.811 10.021 -42.025 1.00 11.64 597 ARG C C 1
ATOM 14175 O O . ARG C 1 621 ? -41.761 9.509 -42.629 1.00 12.16 597 ARG C O 1
ATOM 14183 N N . ASP C 1 622 ? -40.920 10.466 -40.767 1.00 12.36 598 ASP C N 1
ATOM 14184 C CA . ASP C 1 622 ? -42.169 10.278 -40.008 1.00 12.42 598 ASP C CA 1
ATOM 14185 C C . ASP C 1 622 ? -43.304 11.056 -40.664 1.00 12.40 598 ASP C C 1
ATOM 14186 O O . ASP C 1 622 ? -44.467 10.630 -40.652 1.00 13.48 598 ASP C O 1
ATOM 14191 N N . TYR C 1 623 ? -42.965 12.238 -41.179 1.00 12.38 599 TYR C N 1
ATOM 14192 C CA . TYR C 1 623 ? -43.917 13.133 -41.827 1.00 12.10 599 TYR C CA 1
ATOM 14193 C C . TYR C 1 623 ? -44.587 12.392 -42.986 1.00 12.05 599 TYR C C 1
ATOM 14194 O O . TYR C 1 623 ? -45.838 12.334 -43.083 1.00 13.07 599 TYR C O 1
ATOM 14203 N N . TYR C 1 624 ? -43.788 11.835 -43.891 1.00 11.95 600 TYR C N 1
ATOM 14204 C CA . TYR C 1 624 ? -44.365 11.113 -45.022 1.00 11.52 600 TYR C CA 1
ATOM 14205 C C . TYR C 1 624 ? -45.076 9.843 -44.583 1.00 11.48 600 TYR C C 1
ATOM 14206 O O . TYR C 1 624 ? -46.135 9.494 -45.117 1.00 12.18 600 TYR C O 1
ATOM 14215 N N . ALA C 1 625 ? -44.524 9.149 -43.593 1.00 11.81 601 ALA C N 1
ATOM 14216 C CA . ALA C 1 625 ? -45.184 7.922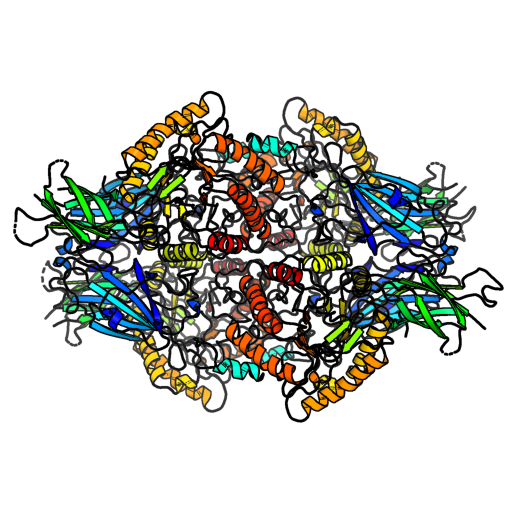 -43.136 1.00 11.50 601 ALA C CA 1
ATOM 14217 C C . ALA C 1 625 ? -46.593 8.235 -42.620 1.00 11.94 601 ALA C C 1
ATOM 14218 O O . ALA C 1 625 ? -47.566 7.498 -42.910 1.00 14.56 601 ALA C O 1
ATOM 14220 N N . ARG C 1 626 ? -46.720 9.309 -41.830 1.00 11.78 602 ARG C N 1
ATOM 14221 C CA . ARG C 1 626 ? -48.034 9.631 -41.255 1.00 12.76 602 ARG C CA 1
ATOM 14222 C C . ARG C 1 626 ? -48.994 10.170 -42.316 1.00 12.60 602 ARG C C 1
ATOM 14223 O O . ARG C 1 626 ? -50.148 9.754 -42.393 1.00 13.41 602 ARG C O 1
ATOM 14231 N N . ILE C 1 627 ? -48.544 11.121 -43.120 1.00 12.38 603 ILE C N 1
ATOM 14232 C CA . ILE C 1 627 ? -49.456 11.720 -44.091 1.00 12.92 603 ILE C CA 1
ATOM 14233 C C . ILE C 1 627 ? -49.874 10.679 -45.134 1.00 13.48 603 ILE C C 1
ATOM 14234 O O . ILE C 1 627 ? -51.056 10.622 -45.517 1.00 13.99 603 ILE C O 1
ATOM 14239 N N . ASN C 1 628 ? -48.938 9.842 -45.598 1.00 13.49 604 ASN C N 1
ATOM 14240 C CA . ASN C 1 628 ? -49.291 8.888 -46.651 1.00 12.90 604 ASN C CA 1
ATOM 14241 C C . ASN C 1 628 ? -50.275 7.835 -46.143 1.00 13.12 604 ASN C C 1
ATOM 14242 O O . ASN C 1 628 ? -51.120 7.312 -46.902 1.00 14.14 604 ASN C O 1
ATOM 14247 N N . ALA C 1 629 ? -50.170 7.484 -44.868 1.00 12.98 605 ALA C N 1
ATOM 14248 C CA . ALA C 1 629 ? -51.160 6.555 -44.315 1.00 13.28 605 ALA C CA 1
ATOM 14249 C C . ALA C 1 629 ? -52.569 7.125 -44.401 1.00 14.25 605 ALA C C 1
ATOM 14250 O O . ALA C 1 629 ? -53.547 6.369 -44.530 1.00 15.98 605 ALA C O 1
ATOM 14252 N N . GLU C 1 630 ? -52.709 8.447 -44.315 1.00 12.32 606 GLU C N 1
ATOM 14253 C CA . GLU C 1 630 ? -54.053 9.034 -44.386 1.00 13.38 606 GLU C CA 1
ATOM 14254 C C . GLU C 1 630 ? -54.582 9.054 -45.814 1.00 12.96 606 GLU C C 1
ATOM 14255 O O . GLU C 1 630 ? -55.752 8.730 -46.050 1.00 13.64 606 GLU C O 1
ATOM 14261 N N . ILE C 1 631 ? -53.754 9.427 -46.780 1.00 13.18 607 ILE C N 1
ATOM 14262 C CA . ILE C 1 631 ? -54.295 9.516 -48.146 1.00 13.10 607 ILE C CA 1
ATOM 14263 C C . ILE C 1 631 ? -54.531 8.122 -48.718 1.00 13.61 607 ILE C C 1
ATOM 14264 O O . ILE C 1 631 ? -55.397 7.958 -49.593 1.00 13.60 607 ILE C O 1
ATOM 14269 N N . ASP C 1 632 ? -53.852 7.111 -48.173 1.00 13.25 608 ASP C N 1
ATOM 14270 C CA . ASP C 1 632 ? -54.105 5.742 -48.623 1.00 12.74 608 ASP C CA 1
ATOM 14271 C C . ASP C 1 632 ? -55.555 5.330 -48.366 1.00 14.37 608 ASP C C 1
ATOM 14272 O O . ASP C 1 632 ? -56.062 4.455 -49.050 1.00 15.28 608 ASP C O 1
ATOM 14277 N N . LYS C 1 633 ? -56.224 5.969 -47.402 1.00 13.58 609 LYS C N 1
ATOM 14278 C CA . LYS C 1 633 ? -57.598 5.603 -47.043 1.00 13.80 609 LYS C CA 1
ATOM 14279 C C . LYS C 1 633 ? -58.635 6.212 -47.987 1.00 13.88 609 LYS C C 1
ATOM 14280 O O . LYS C 1 633 ? -59.825 5.923 -47.847 1.00 15.67 609 LYS C O 1
ATOM 14286 N N . ARG C 1 634 ? -58.186 7.068 -48.915 1.00 13.81 610 ARG C N 1
ATOM 14287 C CA . ARG C 1 634 ? -59.104 7.805 -49.803 1.00 13.88 610 ARG C CA 1
ATOM 14288 C C . ARG C 1 634 ? -58.987 7.308 -51.245 1.00 13.80 610 ARG C C 1
ATOM 14289 O O . ARG C 1 634 ? -57.948 7.518 -51.886 1.00 14.46 610 ARG C O 1
ATOM 14297 N N . PRO C 1 635 ? -60.031 6.652 -51.779 1.00 14.69 611 PRO C N 1
ATOM 14298 C CA . PRO C 1 635 ? -59.912 6.017 -53.105 1.00 15.42 611 PRO C CA 1
ATOM 14299 C C . PRO C 1 635 ? -59.784 7.034 -54.232 1.00 15.89 611 PRO C C 1
ATOM 14300 O O . PRO C 1 635 ? -59.273 6.697 -55.302 1.00 16.83 611 PRO C O 1
ATOM 14304 N N . TRP C 1 636 ? -60.224 8.264 -53.962 1.00 14.27 612 TRP C N 1
ATOM 14305 C CA . TRP C 1 636 ? -60.285 9.348 -54.955 1.00 13.35 612 TRP C CA 1
ATOM 14306 C C . TRP C 1 636 ? -59.004 10.191 -54.960 1.00 12.02 612 TRP C C 1
ATOM 14307 O O . TRP C 1 636 ? -58.876 11.131 -55.751 1.00 12.06 612 TRP C O 1
ATOM 14318 N N . PHE C 1 637 ? -58.054 9.852 -54.088 1.00 12.15 613 PHE C N 1
ATOM 14319 C CA . PHE C 1 637 ? -56.795 10.572 -54.011 1.00 11.73 613 PHE C CA 1
ATOM 14320 C C . PHE C 1 637 ? -55.818 9.826 -54.905 1.00 12.36 613 PHE C C 1
ATOM 14321 O O . PHE C 1 637 ? -55.377 8.726 -54.557 1.00 13.66 613 PHE C O 1
ATOM 14329 N N . ILE C 1 638 ? -55.524 10.391 -56.077 1.00 11.45 614 ILE C N 1
ATOM 14330 C CA . ILE C 1 638 ? -54.891 9.629 -57.158 1.00 12.57 614 ILE C CA 1
ATOM 14331 C C . ILE C 1 638 ? -53.421 9.924 -57.376 1.00 10.77 614 ILE C C 1
ATOM 14332 O O . ILE C 1 638 ? -52.830 9.494 -58.367 1.00 10.94 614 ILE C O 1
ATOM 14337 N N . GLY C 1 639 ? -52.797 10.627 -56.439 1.00 10.04 615 GLY C N 1
ATOM 14338 C CA . GLY C 1 639 ? -51.360 10.804 -56.603 1.00 10.96 615 GLY C CA 1
ATOM 14339 C C . GLY C 1 639 ? -50.681 11.481 -55.451 1.00 10.46 615 GLY C C 1
ATOM 14340 O O . GLY C 1 639 ? -51.299 12.228 -54.684 1.00 11.34 615 GLY C O 1
ATOM 14341 N N . GLU C 1 640 ? -49.389 11.214 -55.340 1.00 10.40 616 GLU C N 1
ATOM 14342 C CA . GLU C 1 640 ? -48.582 11.835 -54.305 1.00 10.38 616 GLU C CA 1
ATOM 14343 C C . GLU C 1 640 ? -47.302 12.349 -54.955 1.00 10.61 616 GLU C C 1
ATOM 14344 O O . GLU C 1 640 ? -46.369 11.562 -55.268 1.00 12.45 616 GLU C O 1
ATOM 14350 N N . GLN C 1 641 ? -47.272 13.660 -55.203 1.00 9.53 617 GLN C N 1
ATOM 14351 C CA . GLN C 1 641 ? -46.025 14.314 -55.602 1.00 8.88 617 GLN C CA 1
ATOM 14352 C C . GLN C 1 641 ? -45.625 15.178 -54.435 1.00 8.75 617 GLN C C 1
ATOM 14353 O O . GLN C 1 641 ? -46.350 16.101 -54.041 1.00 10.50 617 GLN C O 1
ATOM 14359 N N . LEU C 1 642 ? -44.468 14.860 -53.855 1.00 9.14 618 LEU C N 1
ATOM 14360 C CA . LEU C 1 642 ? -43.990 15.588 -52.677 1.00 8.70 618 LEU C CA 1
ATOM 14361 C C . LEU C 1 642 ? -43.157 16.793 -53.074 1.00 8.92 618 LEU C C 1
ATOM 14362 O O . LEU C 1 642 ? -42.830 16.981 -54.264 1.00 10.09 618 LEU C O 1
ATOM 14367 N N . TRP C 1 643 ? -42.825 17.628 -52.089 1.00 8.16 619 TRP C N 1
ATOM 14368 C CA . TRP C 1 643 ? -41.867 18.722 -52.297 1.00 8.25 619 TRP C CA 1
ATOM 14369 C C . TRP C 1 643 ? -40.655 18.408 -51.415 1.00 9.90 619 TRP C C 1
ATOM 14370 O O . TRP C 1 643 ? -40.861 18.279 -50.203 1.00 9.18 619 TRP C O 1
ATOM 14381 N N . ASN C 1 644 ? -39.424 18.264 -51.946 1.00 9.28 620 ASN C N 1
ATOM 14382 C CA . ASN C 1 644 ? -39.031 18.363 -53.362 1.00 9.10 620 ASN C CA 1
ATOM 14383 C C . ASN C 1 644 ? -38.173 17.132 -53.629 1.00 8.65 620 ASN C C 1
ATOM 14384 O O . ASN C 1 644 ? -37.688 16.488 -52.686 1.00 9.25 620 ASN C O 1
ATOM 14389 N N . PHE C 1 645 ? -37.921 16.826 -54.898 1.00 8.64 621 PHE C N 1
ATOM 14390 C CA . PHE C 1 645 ? -36.907 15.858 -55.289 1.00 8.43 621 PHE C CA 1
ATOM 14391 C C . PHE C 1 645 ? -35.562 16.103 -54.594 1.00 9.30 621 PHE C C 1
ATOM 14392 O O . PHE C 1 645 ? -34.973 15.177 -54.026 1.00 8.91 621 PHE C O 1
ATOM 14400 N N . ALA C 1 646 ? -35.076 17.347 -54.641 1.00 8.60 622 ALA C N 1
ATOM 14401 C CA . ALA C 1 646 ? -33.721 17.641 -54.123 1.00 9.11 622 ALA C CA 1
ATOM 14402 C C . ALA C 1 646 ? -33.635 19.093 -53.620 1.00 9.03 622 ALA C C 1
ATOM 14403 O O . ALA C 1 646 ? -34.309 19.993 -54.139 1.00 10.17 622 ALA C O 1
ATOM 14405 N N . ASP C 1 647 ? -32.825 19.300 -52.596 1.00 8.31 623 ASP C N 1
ATOM 14406 C CA . ASP C 1 647 ? -32.597 20.631 -52.052 1.00 8.82 623 ASP C CA 1
ATOM 14407 C C . ASP C 1 647 ? -32.153 21.581 -53.147 1.00 8.29 623 ASP C C 1
ATOM 14408 O O . ASP C 1 647 ? -31.381 21.179 -54.029 1.00 9.03 623 ASP C O 1
ATOM 14413 N N . PHE C 1 648 ? -32.578 22.837 -53.073 1.00 8.26 624 PHE C N 1
ATOM 14414 C CA . PHE C 1 648 ? -32.305 23.776 -54.163 1.00 8.54 624 PHE C CA 1
ATOM 14415 C C . PHE C 1 648 ? -32.109 25.184 -53.629 1.00 9.29 624 PHE C C 1
ATOM 14416 O O . PHE C 1 648 ? -32.495 25.483 -52.490 1.00 9.94 624 PHE C O 1
ATOM 14424 N N . ALA C 1 649 ? -31.529 26.060 -54.453 1.00 8.71 625 ALA C N 1
ATOM 14425 C CA . ALA C 1 649 ? -31.197 27.412 -53.999 1.00 8.83 625 ALA C CA 1
ATOM 14426 C C . ALA C 1 649 ? -32.397 28.340 -53.969 1.00 9.16 625 ALA C C 1
ATOM 14427 O O . ALA C 1 649 ? -33.279 28.281 -54.855 1.00 10.06 625 ALA C O 1
ATOM 14429 N N . THR C 1 650 ? -32.412 29.235 -52.981 1.00 9.57 626 THR C N 1
ATOM 14430 C CA . THR C 1 650 ? -33.435 30.274 -52.864 1.00 9.76 626 THR C CA 1
ATOM 14431 C C . THR C 1 650 ? -32.777 31.601 -52.534 1.00 10.52 626 THR C C 1
ATOM 14432 O O . THR C 1 650 ? -31.578 31.661 -52.191 1.00 11.69 626 THR C O 1
ATOM 14436 N N . PHE C 1 651 ? -33.563 32.663 -52.602 1.00 10.32 627 PHE C N 1
ATOM 14437 C CA . PHE C 1 651 ? -33.180 33.937 -51.980 1.00 11.40 627 PHE C CA 1
ATOM 14438 C C . PHE C 1 651 ? -32.869 33.676 -50.503 1.00 11.11 627 PHE C C 1
ATOM 14439 O O . PHE C 1 651 ? -33.485 32.817 -49.854 1.00 11.59 627 PHE C O 1
ATOM 14447 N N . GLN C 1 652 ? -31.888 34.377 -49.962 1.00 11.54 628 GLN C N 1
ATOM 14448 C CA . GLN C 1 652 ? -31.553 34.125 -48.557 1.00 12.13 628 GLN C CA 1
ATOM 14449 C C . GLN C 1 652 ? -32.597 34.673 -47.591 1.00 12.91 628 GLN C C 1
ATOM 14450 O O . GLN C 1 652 ? -33.256 35.682 -47.848 1.00 14.22 628 GLN C O 1
ATOM 14456 N N . GLY C 1 653 ? -32.771 33.975 -46.480 1.00 12.75 629 GLY C N 1
ATOM 14457 C CA . GLY C 1 653 ? -33.701 34.462 -45.477 1.00 13.26 629 GLY C CA 1
ATOM 14458 C C . GLY C 1 653 ? -33.743 33.555 -44.279 1.00 12.90 629 GLY C C 1
ATOM 14459 O O . GLY C 1 653 ? -33.115 32.476 -44.288 1.00 13.75 629 GLY C O 1
ATOM 14460 N N . ILE C 1 654 ? -34.470 33.969 -43.244 1.00 12.91 630 ILE C N 1
ATOM 14461 C CA . ILE C 1 654 ? -34.363 33.250 -41.985 1.00 13.32 630 ILE C CA 1
ATOM 14462 C C . ILE C 1 654 ? -34.989 31.872 -41.980 1.00 12.80 630 ILE C C 1
ATOM 14463 O O . ILE C 1 654 ? -34.756 31.112 -41.048 1.00 12.66 630 ILE C O 1
ATOM 14468 N N . ILE C 1 655 ? -35.775 31.520 -43.005 1.00 13.77 631 ILE C N 1
ATOM 14469 C CA . ILE C 1 655 ? -36.290 30.153 -43.032 1.00 13.48 631 ILE C CA 1
ATOM 14470 C C . ILE C 1 655 ? -35.623 29.287 -44.070 1.00 13.47 631 ILE C C 1
ATOM 14471 O O . ILE C 1 655 ? -36.043 28.151 -44.271 1.00 13.63 631 ILE C O 1
ATOM 14476 N N . ARG C 1 656 ? -34.559 29.777 -44.694 1.00 12.14 632 ARG C N 1
ATOM 14477 C CA . ARG C 1 656 ? -33.924 28.985 -45.763 1.00 11.61 632 ARG C CA 1
ATOM 14478 C C . ARG C 1 656 ? -32.474 28.702 -45.391 1.00 12.00 632 ARG C C 1
ATOM 14479 O O . ARG C 1 656 ? -31.608 29.578 -45.457 1.00 12.28 632 ARG C O 1
ATOM 14487 N N . VAL C 1 657 ? -32.227 27.485 -44.958 1.00 12.48 633 VAL C N 1
ATOM 14488 C CA . VAL C 1 657 ? -30.902 27.092 -44.477 1.00 14.24 633 VAL C CA 1
ATOM 14489 C C . VAL C 1 657 ? -30.068 26.674 -45.675 1.00 14.02 633 VAL C C 1
ATOM 14490 O O . VAL C 1 657 ? -30.022 25.495 -46.051 1.00 15.11 633 VAL C O 1
ATOM 14494 N N . GLU C 1 658 ? -29.397 27.650 -46.274 1.00 16.18 634 GLU C N 1
ATOM 14495 C CA . GLU C 1 658 ? -28.729 27.452 -47.530 1.00 18.19 634 GLU C CA 1
ATOM 14496 C C . GLU C 1 658 ? -29.733 26.880 -48.553 1.00 18.31 634 GLU C C 1
ATOM 14497 O O . GLU C 1 658 ? -29.611 25.747 -49.051 1.00 21.78 634 GLU C O 1
ATOM 14503 N N . GLY C 1 659 ? -30.786 27.639 -48.758 1.00 14.03 635 GLY C N 1
ATOM 14504 C CA . GLY C 1 659 ? -31.823 27.303 -49.697 1.00 12.02 635 GLY C CA 1
ATOM 14505 C C . GLY C 1 659 ? -32.949 26.493 -49.069 1.00 11.03 635 GLY C C 1
ATOM 14506 O O . GLY C 1 659 ? -33.145 26.477 -47.851 1.00 10.99 635 GLY C O 1
ATOM 14507 N N . ASN C 1 660 ? -33.716 25.857 -49.944 1.00 9.32 636 ASN C N 1
ATOM 14508 C CA . ASN C 1 660 ? -34.841 25.051 -49.541 1.00 8.87 636 ASN C CA 1
ATOM 14509 C C . ASN C 1 660 ? -34.350 23.655 -49.253 1.00 9.31 636 ASN C C 1
ATOM 14510 O O . ASN C 1 660 ? -33.711 23.052 -50.145 1.00 9.75 636 ASN C O 1
ATOM 14515 N N . ARG C 1 661 ? -34.648 23.135 -48.053 1.00 9.03 637 ARG C N 1
ATOM 14516 C CA . ARG C 1 661 ? -34.069 21.854 -47.661 1.00 9.01 637 ARG C CA 1
ATOM 14517 C C . ARG C 1 661 ? -35.147 20.763 -47.559 1.00 9.90 637 ARG C C 1
ATOM 14518 O O . ARG C 1 661 ? -34.958 19.760 -46.871 1.00 9.93 637 ARG C O 1
ATOM 14526 N N . LYS C 1 662 ? -36.260 20.945 -48.281 1.00 9.53 638 LYS C N 1
ATOM 14527 C CA . LYS C 1 662 ? -37.310 19.936 -48.311 1.00 8.30 638 LYS C CA 1
ATOM 14528 C C . LYS C 1 662 ? -36.996 18.802 -49.277 1.00 8.70 638 LYS C C 1
ATOM 14529 O O . LYS C 1 662 ? -37.781 17.879 -49.445 1.00 9.77 638 LYS C O 1
ATOM 14535 N N . GLY C 1 663 ? -35.839 18.835 -49.923 1.00 9.49 639 GLY C N 1
ATOM 14536 C CA . GLY C 1 663 ? -35.459 17.700 -50.764 1.00 10.22 639 GLY C CA 1
ATOM 14537 C C . GLY C 1 663 ? -35.459 16.380 -50.004 1.00 9.49 639 GLY C C 1
ATOM 14538 O O . GLY C 1 663 ? -34.995 16.304 -48.851 1.00 9.85 639 GLY C O 1
ATOM 14539 N N . ILE C 1 664 ? -35.946 15.322 -50.637 1.00 9.19 640 ILE C N 1
ATOM 14540 C CA . ILE C 1 664 ? -35.676 13.982 -50.093 1.00 8.69 640 ILE C CA 1
ATOM 14541 C C . ILE C 1 664 ? -34.246 13.539 -50.457 1.00 9.26 640 ILE C C 1
ATOM 14542 O O . ILE C 1 664 ? -33.692 12.664 -49.800 1.00 10.06 640 ILE C O 1
ATOM 14547 N N . LEU C 1 665 ? -33.680 14.168 -51.480 1.00 9.51 641 LEU C N 1
ATOM 14548 C CA . LEU C 1 665 ? -32.238 14.095 -51.775 1.00 8.23 641 LEU C CA 1
ATOM 14549 C C . LEU C 1 665 ? -31.568 15.417 -51.421 1.00 9.08 641 LEU C C 1
ATOM 14550 O O . LEU C 1 665 ? -32.208 16.491 -51.460 1.00 8.47 641 LEU C O 1
ATOM 14555 N N . THR C 1 666 ? -30.272 15.358 -51.093 1.00 8.59 642 THR C N 1
ATOM 14556 C CA . THR C 1 666 ? -29.491 16.577 -50.949 1.00 8.17 642 THR C CA 1
ATOM 14557 C C . THR C 1 666 ? -29.296 17.254 -52.317 1.00 8.37 642 THR C C 1
ATOM 14558 O O . THR C 1 666 ? -29.649 16.670 -53.356 1.00 9.58 642 THR C O 1
ATOM 14562 N N . ARG C 1 667 ? -28.750 18.463 -52.329 1.00 7.94 643 ARG C N 1
ATOM 14563 C CA . ARG C 1 667 ? -28.510 19.144 -53.588 1.00 7.45 643 ARG C CA 1
ATOM 14564 C C . ARG C 1 667 ? -27.531 18.357 -54.466 1.00 7.93 643 ARG C C 1
ATOM 14565 O O . ARG C 1 667 ? -27.587 18.458 -55.702 1.00 9.84 643 ARG C O 1
ATOM 14573 N N . ASP C 1 668 ? -26.676 17.548 -53.847 1.00 7.97 644 ASP C N 1
ATOM 14574 C CA . ASP C 1 668 ? -25.760 16.662 -54.570 1.00 9.09 644 ASP C CA 1
ATOM 14575 C C . ASP C 1 668 ? -26.362 15.280 -54.823 1.00 7.37 644 ASP C C 1
ATOM 14576 O O . ASP C 1 668 ? -25.618 14.326 -55.146 1.00 9.30 644 ASP C O 1
ATOM 14581 N N . ARG C 1 669 ? -27.691 15.194 -54.708 1.00 7.91 645 ARG C N 1
ATOM 14582 C CA . ARG C 1 669 ? -28.479 14.005 -55.088 1.00 7.95 645 ARG C CA 1
ATOM 14583 C C . ARG C 1 669 ? -28.203 12.788 -54.204 1.00 9.30 645 ARG C C 1
ATOM 14584 O O . ARG C 1 669 ? -28.323 11.665 -54.658 1.00 11.25 645 ARG C O 1
ATOM 14592 N N . GLN C 1 670 ? -27.872 13.023 -52.928 1.00 9.40 646 GLN C N 1
ATOM 14593 C CA . GLN C 1 670 ? -27.638 11.926 -51.975 1.00 9.86 646 GLN C CA 1
ATOM 14594 C C . GLN C 1 670 ? -28.907 11.719 -51.145 1.00 8.75 646 GLN C C 1
ATOM 14595 O O . GLN C 1 670 ? -29.577 12.673 -50.785 1.00 10.11 646 GLN C O 1
ATOM 14601 N N . PRO C 1 671 ? -29.239 10.454 -50.838 1.00 9.56 647 PRO C N 1
ATOM 14602 C CA . PRO C 1 671 ? -30.554 10.190 -50.223 1.00 9.95 647 PRO C CA 1
ATOM 14603 C C . PRO C 1 671 ? -30.611 10.397 -48.728 1.00 9.68 647 PRO C C 1
ATOM 14604 O O . PRO C 1 671 ? -29.809 9.800 -48.006 1.00 10.98 647 PRO C O 1
ATOM 14608 N N . LYS C 1 672 ? -31.568 11.188 -48.268 1.00 8.81 648 LYS C N 1
ATOM 14609 C CA . LYS C 1 672 ? -31.821 11.305 -46.842 1.00 9.39 648 LYS C CA 1
ATOM 14610 C C . LYS C 1 672 ? -32.651 10.091 -46.372 1.00 10.11 648 LYS C C 1
ATOM 14611 O O . LYS C 1 672 ? -33.143 9.302 -47.206 1.00 10.39 648 LYS C O 1
ATOM 14617 N N . MET C 1 673 ? -32.820 9.926 -45.063 1.00 9.60 649 MET C N 1
ATOM 14618 C CA . MET C 1 673 ? -33.607 8.811 -44.540 1.00 11.28 649 MET C CA 1
ATOM 14619 C C . MET C 1 673 ? -34.961 8.664 -45.245 1.00 12.43 649 MET C C 1
ATOM 14620 O O . MET C 1 673 ? -35.360 7.540 -45.631 1.00 12.34 649 MET C O 1
ATOM 14625 N N . ALA C 1 674 ? -35.664 9.782 -45.424 1.00 11.39 650 ALA C N 1
ATOM 14626 C CA . ALA C 1 674 ? -36.988 9.738 -46.050 1.00 10.89 650 ALA C CA 1
ATOM 14627 C C . ALA C 1 674 ? -36.949 9.179 -47.460 1.00 10.99 650 ALA C C 1
ATOM 14628 O O . ALA C 1 674 ? -37.922 8.503 -47.877 1.00 11.14 650 ALA C O 1
ATOM 14630 N N . ALA C 1 675 ? -35.876 9.459 -48.211 1.00 10.26 651 ALA C N 1
ATOM 14631 C CA . ALA C 1 675 ? -35.771 8.899 -49.566 1.00 11.11 651 ALA C CA 1
ATOM 14632 C C . ALA C 1 675 ? -35.757 7.365 -49.539 1.00 10.71 651 ALA C C 1
ATOM 14633 O O . ALA C 1 675 ? -36.374 6.709 -50.389 1.00 10.90 651 ALA C O 1
ATOM 14635 N N . HIS C 1 676 ? -35.064 6.781 -48.563 1.00 10.28 652 HIS C N 1
ATOM 14636 C CA . HIS C 1 676 ? -35.059 5.322 -48.459 1.00 10.51 652 HIS C CA 1
ATOM 14637 C C . HIS C 1 676 ? -36.444 4.785 -48.109 1.00 11.49 652 HIS C C 1
ATOM 14638 O O . HIS C 1 676 ? -36.871 3.747 -48.644 1.00 12.18 652 HIS C O 1
ATOM 14645 N N . TRP C 1 677 ? -37.131 5.472 -47.196 1.00 10.84 653 TRP C N 1
ATOM 14646 C CA . TRP C 1 677 ? -38.461 5.034 -46.768 1.00 11.27 653 TRP C CA 1
ATOM 14647 C C . TRP C 1 677 ? -39.424 5.108 -47.964 1.00 11.16 653 TRP C C 1
ATOM 14648 O O . TRP C 1 677 ? -40.219 4.194 -48.225 1.00 11.45 653 TRP C O 1
ATOM 14659 N N . LEU C 1 678 ? -39.339 6.205 -48.695 1.00 10.85 654 LEU C N 1
ATOM 14660 C CA . LEU C 1 678 ? -40.205 6.405 -49.867 1.00 11.50 654 LEU C CA 1
ATOM 14661 C C . LEU C 1 678 ? -39.907 5.380 -50.958 1.00 11.43 654 LEU C C 1
ATOM 14662 O O . LEU C 1 678 ? -40.828 4.856 -51.617 1.00 11.34 654 LEU C O 1
ATOM 14667 N N . ARG C 1 679 ? -38.626 5.069 -51.144 1.00 10.39 655 ARG C N 1
ATOM 14668 C CA . ARG C 1 679 ? -38.248 4.062 -52.127 1.00 10.92 655 ARG C CA 1
ATOM 14669 C C . ARG C 1 679 ? -38.931 2.732 -51.817 1.00 10.95 655 ARG C C 1
ATOM 14670 O O . ARG C 1 679 ? -39.438 2.048 -52.710 1.00 11.62 655 ARG C O 1
ATOM 14678 N N . GLU C 1 680 ? -38.931 2.362 -50.539 1.00 11.99 656 GLU C N 1
ATOM 14679 C CA . GLU C 1 680 ? -39.557 1.098 -50.142 1.00 13.13 656 GLU C CA 1
ATOM 14680 C C . GLU C 1 680 ? -41.077 1.148 -50.345 1.00 13.37 656 GLU C C 1
ATOM 14681 O O . GLU C 1 680 ? -41.698 0.151 -50.833 1.00 14.62 656 GLU C O 1
ATOM 14687 N N . ARG C 1 681 ? -41.690 2.274 -49.983 1.00 11.59 657 ARG C N 1
ATOM 14688 C CA . ARG C 1 681 ? -43.126 2.434 -50.196 1.00 11.62 657 ARG C CA 1
ATOM 14689 C C . ARG C 1 681 ? -43.477 2.340 -51.676 1.00 11.92 657 ARG C C 1
ATOM 14690 O O . ARG C 1 681 ? -44.399 1.620 -52.076 1.00 12.34 657 ARG C O 1
ATOM 14698 N N . TRP C 1 682 ? -42.774 3.124 -52.490 1.00 11.97 658 TRP C N 1
ATOM 14699 C CA . TRP C 1 682 ? -43.113 3.215 -53.903 1.00 10.85 658 TRP C CA 1
ATOM 14700 C C . TRP C 1 682 ? -42.812 1.911 -54.634 1.00 12.11 658 TRP C C 1
ATOM 14701 O O . TRP C 1 682 ? -43.466 1.602 -55.635 1.00 12.10 658 TRP C O 1
ATOM 14712 N N . ALA C 1 683 ? -41.868 1.119 -54.123 1.00 11.77 659 ALA C N 1
ATOM 14713 C CA . ALA C 1 683 ? -41.604 -0.195 -54.701 1.00 13.41 659 ALA C CA 1
ATOM 14714 C C . ALA C 1 683 ? -42.851 -1.073 -54.688 1.00 13.83 659 ALA C C 1
ATOM 14715 O O . ALA C 1 683 ? -43.013 -1.947 -55.544 1.00 16.86 659 ALA C O 1
ATOM 14717 N N . GLY C 1 684 ? -43.733 -0.852 -53.709 1.00 13.55 660 GLY C N 1
ATOM 14718 C CA . GLY C 1 684 ? -44.910 -1.692 -53.540 1.00 14.50 660 GLY C CA 1
ATOM 14719 C C . GLY C 1 684 ? -46.192 -1.120 -54.116 1.00 15.68 660 GLY C C 1
ATOM 14720 O O . GLY C 1 684 ? -47.238 -1.752 -53.988 1.00 17.74 660 GLY C O 1
ATOM 14721 N N . ILE C 1 685 ? -46.115 0.024 -54.799 1.00 13.90 661 ILE C N 1
ATOM 14722 C CA . ILE C 1 685 ? -47.288 0.662 -55.403 1.00 13.52 661 ILE C CA 1
ATOM 14723 C C . ILE C 1 685 ? -47.193 0.618 -56.925 1.00 12.74 661 ILE C C 1
ATOM 14724 O O . ILE C 1 685 ? -46.230 1.136 -57.507 1.00 14.23 661 ILE C O 1
ATOM 14729 N N . PRO C 1 686 ? -48.177 -0.030 -57.568 1.00 12.54 662 PRO C N 1
ATOM 14730 C CA . PRO C 1 686 ? -48.145 -0.161 -59.027 1.00 12.41 662 PRO C CA 1
ATOM 14731 C C . PRO C 1 686 ? -48.556 1.131 -59.719 1.00 12.71 662 PRO C C 1
ATOM 14732 O O . PRO C 1 686 ? -49.311 1.940 -59.132 1.00 14.15 662 PRO C O 1
ATOM 14736 N N . ASP C 1 687 ? -48.089 1.323 -60.950 1.00 12.86 663 ASP C N 1
ATOM 14737 C CA . ASP C 1 687 ? -48.507 2.506 -61.716 1.00 12.58 663 ASP C CA 1
ATOM 14738 C C . ASP C 1 687 ? -49.999 2.501 -61.990 1.00 12.32 663 ASP C C 1
ATOM 14739 O O . ASP C 1 687 ? -50.618 3.553 -61.995 1.00 12.50 663 ASP C O 1
ATOM 14744 N N . TYR C 1 688 ? -50.544 1.318 -62.274 1.00 12.20 664 TYR C N 1
ATOM 14745 C CA . TYR C 1 688 ? -51.971 1.181 -62.531 1.00 13.10 664 TYR C CA 1
ATOM 14746 C C . TYR C 1 688 ? -52.661 0.322 -61.482 1.00 14.41 664 TYR C C 1
ATOM 14747 O O . TYR C 1 688 ? -52.101 -0.674 -61.028 1.00 15.26 664 TYR C O 1
ATOM 14756 N N . GLY C 1 689 ? -53.875 0.709 -61.096 1.00 12.90 665 GLY C N 1
ATOM 14757 C CA . GLY C 1 689 ? -54.704 -0.155 -60.277 1.00 14.57 665 GLY C CA 1
ATOM 14758 C C . GLY C 1 689 ? -54.496 -0.081 -58.771 1.00 15.20 665 GLY C C 1
ATOM 14759 O O . GLY C 1 689 ? -55.122 -0.851 -58.030 1.00 18.08 665 GLY C O 1
ATOM 14760 N N . TYR C 1 690 ? -53.667 0.844 -58.301 1.00 14.19 666 TYR C N 1
ATOM 14761 C CA . TYR C 1 690 ? -53.467 0.985 -56.848 1.00 14.07 666 TYR C CA 1
ATOM 14762 C C . TYR C 1 690 ? -54.784 1.326 -56.163 1.00 17.07 666 TYR C C 1
ATOM 14763 O O . TYR C 1 690 ? -55.096 0.818 -55.078 1.00 17.71 666 TYR C O 1
ATOM 14772 N N . LYS C 1 691 ? -55.543 2.195 -56.826 1.00 17.41 667 LYS C N 1
ATOM 14773 C CA . LYS C 1 691 ? -56.896 2.526 -56.411 1.00 22.76 667 LYS C CA 1
ATOM 14774 C C . LYS C 1 691 ? -57.942 2.292 -57.496 1.00 27.26 667 LYS C C 1
ATOM 14775 O O . LYS C 1 691 ? -57.802 2.780 -58.629 1.00 29.63 667 LYS C O 1
ATOM 14781 N N . ASN D 1 23 ? -35.534 36.387 4.773 1.00 51.91 -1 ASN D N 1
ATOM 14782 C CA . ASN D 1 23 ? -35.293 36.372 3.322 1.00 51.11 -1 ASN D CA 1
ATOM 14783 C C . ASN D 1 23 ? -33.872 35.912 2.922 1.00 45.66 -1 ASN D C 1
ATOM 14784 O O . ASN D 1 23 ? -33.589 35.760 1.737 1.00 44.40 -1 ASN D O 1
ATOM 14789 N N . GLY D 1 24 ? -32.963 35.758 3.882 1.00 41.21 0 GLY D N 1
ATOM 14790 C CA . GLY D 1 24 ? -31.636 35.245 3.566 1.00 38.18 0 GLY D CA 1
ATOM 14791 C C . GLY D 1 24 ? -31.682 33.816 3.030 1.00 36.20 0 GLY D C 1
ATOM 14792 O O . GLY D 1 24 ? -32.489 32.992 3.486 1.00 36.05 0 GLY D O 1
ATOM 14793 N N . MET D 1 25 ? -30.823 33.531 2.047 1.00 33.53 1 MET D N 1
ATOM 14794 C CA . MET D 1 25 ? -30.708 32.198 1.453 1.00 33.15 1 MET D CA 1
ATOM 14795 C C . MET D 1 25 ? -29.231 31.896 1.253 1.00 31.50 1 MET D C 1
ATOM 14796 O O . MET D 1 25 ? -28.808 31.583 0.147 1.00 32.64 1 MET D O 1
ATOM 14801 N N . LEU D 1 26 ? -28.435 32.016 2.321 1.00 29.41 2 LEU D N 1
ATOM 14802 C CA . LEU D 1 26 ? -26.995 31.726 2.227 1.00 27.67 2 LEU D CA 1
ATOM 14803 C C . LEU D 1 26 ? -26.734 30.308 1.740 1.00 27.25 2 LEU D C 1
ATOM 14804 O O . LEU D 1 26 ? -27.401 29.376 2.177 1.00 27.79 2 LEU D O 1
ATOM 14809 N N . TYR D 1 27 ? -25.782 30.119 0.832 1.00 26.13 3 TYR D N 1
ATOM 14810 C CA . TYR D 1 27 ? -25.536 28.761 0.361 1.00 26.51 3 TYR D CA 1
ATOM 14811 C C . TYR D 1 27 ? -25.034 27.916 1.525 1.00 26.45 3 TYR D C 1
ATOM 14812 O O . TYR D 1 27 ? -24.183 28.377 2.299 1.00 25.92 3 TYR D O 1
ATOM 14821 N N . PRO D 1 28 ? -25.561 26.689 1.660 1.00 26.61 4 PRO D N 1
ATOM 14822 C CA . PRO D 1 28 ? -25.184 25.814 2.779 1.00 26.99 4 PRO D CA 1
ATOM 14823 C C . PRO D 1 28 ? -23.685 25.608 2.899 1.00 26.53 4 PRO D C 1
ATOM 14824 O O . PRO D 1 28 ? -23.016 25.359 1.887 1.00 26.56 4 PRO D O 1
ATOM 14828 N N . GLN D 1 29 ? -23.166 25.732 4.125 1.00 26.55 5 GLN D N 1
ATOM 14829 C CA . GLN D 1 29 ? -21.738 25.532 4.383 1.00 27.71 5 GLN D CA 1
ATOM 14830 C C . GLN D 1 29 ? -21.499 24.480 5.441 1.00 28.32 5 GLN D C 1
ATOM 14831 O O . GLN D 1 29 ? -22.314 24.322 6.342 1.00 28.78 5 GLN D O 1
ATOM 14837 N N . SER D 1 30 ? -20.367 23.785 5.347 1.00 29.30 6 SER D N 1
ATOM 14838 C CA . SER D 1 30 ? -19.933 22.897 6.421 1.00 32.53 6 SER D CA 1
ATOM 14839 C C . SER D 1 30 ? -18.781 23.522 7.176 1.00 34.92 6 SER D C 1
ATOM 14840 O O . SER D 1 30 ? -17.799 23.981 6.570 1.00 36.07 6 SER D O 1
ATOM 14843 N N . ASN D 1 31 ? -18.907 23.524 8.501 1.00 36.03 7 ASN D N 1
ATOM 14844 C CA . ASN D 1 31 ? -17.852 24.020 9.363 1.00 37.37 7 ASN D CA 1
ATOM 14845 C C . ASN D 1 31 ? -17.999 23.379 10.740 1.00 39.41 7 ASN D C 1
ATOM 14846 O O . ASN D 1 31 ? -18.677 22.360 10.873 1.00 38.84 7 ASN D O 1
ATOM 14851 N N . ASP D 1 32 ? -17.377 23.944 11.773 1.00 41.85 8 ASP D N 1
ATOM 14852 C CA . ASP D 1 32 ? -17.417 23.262 13.053 1.00 44.36 8 ASP D CA 1
ATOM 14853 C C . ASP D 1 32 ? -18.832 23.217 13.661 1.00 43.47 8 ASP D C 1
ATOM 14854 O O . ASP D 1 32 ? -19.119 22.346 14.487 1.00 43.90 8 ASP D O 1
ATOM 14859 N N . SER D 1 33 ? -19.714 24.115 13.216 1.00 42.45 9 SER D N 1
ATOM 14860 C CA . SER D 1 33 ? -21.067 24.226 13.755 1.00 42.04 9 SER D CA 1
ATOM 14861 C C . SER D 1 33 ? -22.188 23.839 12.785 1.00 38.83 9 SER D C 1
ATOM 14862 O O . SER D 1 33 ? -23.365 23.909 13.145 1.00 38.94 9 SER D O 1
ATOM 14865 N N . ARG D 1 34 ? -21.826 23.465 11.557 1.00 35.25 10 ARG D N 1
ATOM 14866 C CA . ARG D 1 34 ? -22.790 23.231 10.474 1.00 34.09 10 ARG D CA 1
ATOM 14867 C C . ARG D 1 34 ? -22.329 22.078 9.593 1.00 33.82 10 ARG D C 1
ATOM 14868 O O . ARG D 1 34 ? -21.142 21.934 9.328 1.00 33.63 10 ARG D O 1
ATOM 14876 N N . ILE D 1 35 ? -23.262 21.273 9.099 1.00 34.17 11 ILE D N 1
ATOM 14877 C CA . ILE D 1 35 ? -22.881 20.273 8.115 1.00 35.12 11 ILE D CA 1
ATOM 14878 C C . ILE D 1 35 ? -23.911 20.256 7.009 1.00 31.73 11 ILE D C 1
ATOM 14879 O O . ILE D 1 35 ? -25.087 20.581 7.220 1.00 31.13 11 ILE D O 1
ATOM 14884 N N . VAL D 1 36 ? -23.445 19.910 5.822 1.00 29.83 12 VAL D N 1
ATOM 14885 C CA . VAL D 1 36 ? -24.305 19.775 4.672 1.00 29.27 12 VAL D CA 1
ATOM 14886 C C . VAL D 1 36 ? -24.334 18.308 4.251 1.00 29.60 12 VAL D C 1
ATOM 14887 O O . VAL D 1 36 ? -23.279 17.658 4.183 1.00 29.08 12 VAL D O 1
ATOM 14891 N N . PHE D 1 37 ? -25.533 17.787 3.998 1.00 29.93 13 PHE D N 1
ATOM 14892 C CA . PHE D 1 37 ? -25.710 16.420 3.517 1.00 31.13 13 PHE D CA 1
ATOM 14893 C C . PHE D 1 37 ? -26.378 16.447 2.141 1.00 29.19 13 PHE D C 1
ATOM 14894 O O . PHE D 1 37 ? -27.590 16.600 2.036 1.00 28.80 13 PHE D O 1
ATOM 14902 N N . PRO D 1 38 ? -25.570 16.335 1.074 1.00 28.36 14 PRO D N 1
ATOM 14903 C CA . PRO D 1 38 ? -26.095 16.326 -0.299 1.00 27.31 14 PRO D CA 1
ATOM 14904 C C . PRO D 1 38 ? -27.106 15.208 -0.557 1.00 26.19 14 PRO D C 1
ATOM 14905 O O . PRO D 1 38 ? -26.936 14.091 -0.051 1.00 26.25 14 PRO D O 1
ATOM 14909 N N . LEU D 1 39 ? -28.135 15.512 -1.348 1.00 24.32 15 LEU D N 1
ATOM 14910 C CA . LEU D 1 39 ? -29.140 14.519 -1.696 1.00 23.54 15 LEU D CA 1
ATOM 14911 C C . LEU D 1 39 ? -29.181 14.288 -3.197 1.00 24.20 15 LEU D C 1
ATOM 14912 O O . LEU D 1 39 ? -30.154 13.727 -3.704 1.00 26.42 15 LEU D O 1
ATOM 14917 N N . ASP D 1 40 ? -28.144 14.729 -3.914 1.00 23.75 16 ASP D N 1
ATOM 14918 C CA . ASP D 1 40 ? -28.050 14.471 -5.358 1.00 23.26 16 ASP D CA 1
ATOM 14919 C C . ASP D 1 40 ? -27.823 12.982 -5.602 1.00 24.40 16 ASP D C 1
ATOM 14920 O O . ASP D 1 40 ? -27.385 12.257 -4.694 1.00 26.15 16 ASP D O 1
ATOM 14925 N N . GLY D 1 41 ? -28.076 12.530 -6.821 1.00 23.80 17 GLY D N 1
ATOM 14926 C CA . GLY D 1 41 ? -27.815 11.155 -7.178 1.00 23.88 17 GLY D CA 1
ATOM 14927 C C . GLY D 1 41 ? -28.891 10.687 -8.124 1.00 23.75 17 GLY D C 1
ATOM 14928 O O . GLY D 1 41 ? -29.549 11.517 -8.766 1.00 24.35 17 GLY D O 1
ATOM 14929 N N . VAL D 1 42 ? -29.071 9.370 -8.221 1.00 22.73 18 VAL D N 1
ATOM 14930 C CA . VAL D 1 42 ? -30.104 8.809 -9.093 1.00 22.49 18 VAL D CA 1
ATOM 14931 C C . VAL D 1 42 ? -31.347 8.560 -8.253 1.00 22.67 18 VAL D C 1
ATOM 14932 O O . VAL D 1 42 ? -31.374 7.689 -7.363 1.00 24.46 18 VAL D O 1
ATOM 14936 N N . TRP D 1 43 ? -32.382 9.344 -8.525 1.00 21.34 19 TRP D N 1
ATOM 14937 C CA . TRP D 1 43 ? -33.636 9.250 -7.793 1.00 21.32 19 TRP D CA 1
ATOM 14938 C C . TRP D 1 43 ? -34.602 8.359 -8.533 1.00 20.75 19 TRP D C 1
ATOM 14939 O O . TRP D 1 43 ? -34.353 7.998 -9.675 1.00 20.95 19 TRP D O 1
ATOM 14950 N N . ASP D 1 44 ? -35.719 8.058 -7.891 1.00 22.21 20 ASP D N 1
ATOM 14951 C CA . ASP D 1 44 ? -36.873 7.434 -8.539 1.00 22.40 20 ASP D CA 1
ATOM 14952 C C . ASP D 1 44 ? -37.776 8.497 -9.147 1.00 22.16 20 ASP D C 1
ATOM 14953 O O . ASP D 1 44 ? -37.816 9.635 -8.667 1.00 22.34 20 ASP D O 1
ATOM 14958 N N . PHE D 1 45 ? -38.513 8.138 -10.191 1.00 21.20 21 PHE D N 1
ATOM 14959 C CA . PHE D 1 45 ? -39.242 9.130 -10.978 1.00 20.39 21 PHE D CA 1
ATOM 14960 C C . PHE D 1 45 ? -40.434 8.498 -11.692 1.00 21.21 21 PHE D C 1
ATOM 14961 O O . PHE D 1 45 ? -40.335 7.388 -12.218 1.00 22.15 21 PHE D O 1
ATOM 14969 N N . ARG D 1 46 ? -41.551 9.214 -11.715 1.00 21.26 22 ARG D N 1
ATOM 14970 C CA . ARG D 1 46 ? -42.724 8.832 -12.524 1.00 22.00 22 ARG D CA 1
ATOM 14971 C C . ARG D 1 46 ? -43.305 10.082 -13.183 1.00 22.46 22 ARG D C 1
ATOM 14972 O O . ARG D 1 46 ? -43.292 11.163 -12.582 1.00 23.21 22 ARG D O 1
ATOM 14980 N N . THR D 1 47 ? -43.805 9.963 -14.412 1.00 22.75 23 THR D N 1
ATOM 14981 C CA . THR D 1 47 ? -44.618 11.049 -14.969 1.00 22.39 23 THR D CA 1
ATOM 14982 C C . THR D 1 47 ? -46.003 10.975 -14.355 1.00 23.28 23 THR D C 1
ATOM 14983 O O . THR D 1 47 ? -46.445 9.903 -13.918 1.00 24.02 23 THR D O 1
ATOM 14987 N N . ALA D 1 48 ? -46.690 12.107 -14.302 1.00 22.14 24 ALA D N 1
ATOM 14988 C CA . ALA D 1 48 ? -48.047 12.122 -13.754 1.00 23.10 24 ALA D CA 1
ATOM 14989 C C . ALA D 1 48 ? -48.954 12.890 -14.709 1.00 23.84 24 ALA D C 1
ATOM 14990 O O . ALA D 1 48 ? -48.690 12.942 -15.931 1.00 24.04 24 ALA D O 1
ATOM 14992 N N . GLY D 1 49 ? -50.035 13.461 -14.194 1.00 24.62 25 GLY D N 1
ATOM 14993 C CA . GLY D 1 49 ? -51.054 14.004 -15.087 1.00 25.19 25 GLY D CA 1
ATOM 14994 C C . GLY D 1 49 ? -50.881 15.446 -15.540 1.00 24.43 25 GLY D C 1
ATOM 14995 O O . GLY D 1 49 ? -49.979 16.167 -15.076 1.00 24.37 25 GLY D O 1
ATOM 14996 N N . GLU D 1 50 ? -51.758 15.879 -16.446 1.00 24.63 26 GLU D N 1
ATOM 14997 C CA . GLU D 1 50 ? -51.721 17.246 -16.933 1.00 24.62 26 GLU D CA 1
ATOM 14998 C C . GLU D 1 50 ? -52.042 18.270 -15.850 1.00 26.13 26 GLU D C 1
ATOM 14999 O O . GLU D 1 50 ? -51.461 19.348 -15.823 1.00 27.65 26 GLU D O 1
ATOM 15005 N N . ASP D 1 51 ? -52.927 17.919 -14.924 1.00 27.41 27 ASP D N 1
ATOM 15006 C CA . ASP D 1 51 ? -53.370 18.867 -13.909 1.00 30.24 27 ASP D CA 1
ATOM 15007 C C . ASP D 1 51 ? -53.344 18.255 -12.505 1.00 30.37 27 ASP D C 1
ATOM 15008 O O . ASP D 1 51 ? -53.831 18.857 -11.557 1.00 33.31 27 ASP D O 1
ATOM 15013 N N . SER D 1 52 ? -52.798 17.054 -12.365 1.00 29.08 28 SER D N 1
ATOM 15014 C CA . SER D 1 52 ? -52.791 16.405 -11.060 1.00 29.25 28 SER D CA 1
ATOM 15015 C C . SER D 1 52 ? -51.719 15.331 -10.975 1.00 28.03 28 SER D C 1
ATOM 15016 O O . SER D 1 52 ? -51.123 14.949 -11.993 1.00 26.87 28 SER D O 1
ATOM 15019 N N . TYR D 1 53 ? -51.479 14.861 -9.752 1.00 27.43 29 TYR D N 1
ATOM 15020 C CA . TYR D 1 53 ? -50.622 13.710 -9.525 1.00 27.80 29 TYR D CA 1
ATOM 15021 C C . TYR D 1 53 ? -51.161 12.962 -8.305 1.00 28.36 29 TYR D C 1
ATOM 15022 O O . TYR D 1 53 ? -51.936 13.527 -7.516 1.00 29.01 29 TYR D O 1
ATOM 15031 N N . PRO D 1 54 ? -50.817 11.674 -8.161 1.00 29.04 30 PRO D N 1
ATOM 15032 C CA . PRO D 1 54 ? -51.387 10.979 -6.993 1.00 30.38 30 PRO D CA 1
ATOM 15033 C C . PRO D 1 54 ? -50.693 11.382 -5.681 1.00 31.97 30 PRO D C 1
ATOM 15034 O O . PRO D 1 54 ? -49.537 11.023 -5.492 1.00 30.93 30 PRO D O 1
ATOM 15038 N N . ALA D 1 55 ? -51.397 12.052 -4.766 1.00 35.17 31 ALA D N 1
ATOM 15039 C CA . ALA D 1 55 ? -50.775 12.486 -3.511 1.00 36.05 31 ALA D CA 1
ATOM 15040 C C . ALA D 1 55 ? -50.323 11.282 -2.686 1.00 35.84 31 ALA D C 1
ATOM 15041 O O . ALA D 1 55 ? -49.392 11.373 -1.886 1.00 36.13 31 ALA D O 1
ATOM 15043 N N . GLU D 1 56 ? -50.990 10.153 -2.870 1.00 34.64 32 GLU D N 1
ATOM 15044 C CA . GLU D 1 56 ? -50.647 8.968 -2.103 1.00 35.69 32 GLU D CA 1
ATOM 15045 C C . GLU D 1 56 ? -49.256 8.442 -2.445 1.00 33.37 32 GLU D C 1
ATOM 15046 O O . GLU D 1 56 ? -48.693 7.645 -1.706 1.00 33.62 32 GLU D O 1
ATOM 15052 N N . TRP D 1 57 ? -48.678 8.895 -3.558 1.00 31.40 33 TRP D N 1
ATOM 15053 C CA . TRP D 1 57 ? -47.312 8.500 -3.873 1.00 30.78 33 TRP D CA 1
ATOM 15054 C C . TRP D 1 57 ? -46.319 8.990 -2.818 1.00 32.34 33 TRP D C 1
ATOM 15055 O O . TRP D 1 57 ? -45.212 8.455 -2.711 1.00 33.20 33 TRP D O 1
ATOM 15066 N N . ALA D 1 58 ? -46.715 9.963 -2.001 1.00 32.14 34 ALA D N 1
ATOM 15067 C CA . ALA D 1 58 ? -45.813 10.444 -0.949 1.00 33.16 34 ALA D CA 1
ATOM 15068 C C . ALA D 1 58 ? -45.772 9.483 0.246 1.00 33.26 34 ALA D C 1
ATOM 15069 O O . ALA D 1 58 ? -44.906 9.602 1.122 1.00 33.74 34 ALA D O 1
ATOM 15071 N N . ASP D 1 59 ? -46.649 8.485 0.251 1.00 32.61 35 ASP D N 1
ATOM 15072 C CA . ASP D 1 59 ? -46.825 7.645 1.438 1.00 34.65 35 ASP D CA 1
ATOM 15073 C C . ASP D 1 59 ? -46.068 6.328 1.335 1.00 34.92 35 ASP D C 1
ATOM 15074 O O . ASP D 1 59 ? -45.992 5.570 2.308 1.00 36.37 35 ASP D O 1
ATOM 15079 N N . ALA D 1 60 ? -45.506 6.058 0.158 1.00 33.22 36 ALA D N 1
ATOM 15080 C CA . ALA D 1 60 ? -44.845 4.786 -0.093 1.00 32.84 36 ALA D CA 1
ATOM 15081 C C . ALA D 1 60 ? -43.877 4.938 -1.247 1.00 33.48 36 ALA D C 1
ATOM 15082 O O . ALA D 1 60 ? -43.942 5.937 -1.948 1.00 33.51 36 ALA D O 1
ATOM 15084 N N . PRO D 1 61 ? -42.969 3.962 -1.440 1.00 34.73 37 PRO D N 1
ATOM 15085 C CA . PRO D 1 61 ? -42.114 4.053 -2.627 1.00 34.77 37 PRO D CA 1
ATOM 15086 C C . PRO D 1 61 ? -42.933 4.151 -3.916 1.00 32.37 37 PRO D C 1
ATOM 15087 O O . PRO D 1 61 ? -43.962 3.486 -4.033 1.00 32.00 37 PRO D O 1
ATOM 15091 N N . LEU D 1 62 ? -42.479 4.973 -4.856 1.00 30.55 38 LEU D N 1
ATOM 15092 C CA . LEU D 1 62 ? -43.151 5.092 -6.147 1.00 29.35 38 LEU D CA 1
ATOM 15093 C C . LEU D 1 62 ? -43.267 3.736 -6.803 1.00 30.24 38 LEU D C 1
ATOM 15094 O O . LEU D 1 62 ? -42.297 2.976 -6.815 1.00 30.26 38 LEU D O 1
ATOM 15099 N N . PRO D 1 63 ? -44.436 3.429 -7.379 1.00 30.91 39 PRO D N 1
ATOM 15100 C CA . PRO D 1 63 ? -44.551 2.158 -8.101 1.00 32.30 39 PRO D CA 1
ATOM 15101 C C . PRO D 1 63 ? -43.864 2.232 -9.465 1.00 32.14 39 PRO D C 1
ATOM 15102 O O . PRO D 1 63 ? -43.947 3.282 -10.120 1.00 31.20 39 PRO D O 1
ATOM 15106 N N . GLU D 1 64 ? -43.222 1.138 -9.876 1.00 33.43 40 GLU D N 1
ATOM 15107 C CA . GLU D 1 64 ? -42.553 1.022 -11.176 1.00 34.68 40 GLU D CA 1
ATOM 15108 C C . GLU D 1 64 ? -41.792 2.285 -11.590 1.00 30.99 40 GLU D C 1
ATOM 15109 O O . GLU D 1 64 ? -41.997 2.846 -12.691 1.00 29.23 40 GLU D O 1
ATOM 15115 N N . PRO D 1 65 ? -40.882 2.732 -10.709 1.00 28.82 41 PRO D N 1
ATOM 15116 C CA . PRO D 1 65 ? -40.201 3.996 -10.969 1.00 28.07 41 PRO D CA 1
ATOM 15117 C C . PRO D 1 65 ? -39.184 3.888 -12.096 1.00 27.51 41 PRO D C 1
ATOM 15118 O O . PRO D 1 65 ? -38.605 2.818 -12.328 1.00 28.94 41 PRO D O 1
ATOM 15122 N N . LEU D 1 66 ? -38.977 5.013 -12.768 1.00 25.57 42 LEU D N 1
ATOM 15123 C CA . LEU D 1 66 ? -37.854 5.210 -13.670 1.00 24.37 42 LEU D CA 1
ATOM 15124 C C . LEU D 1 66 ? -36.699 5.827 -12.910 1.00 23.27 42 LEU D C 1
ATOM 15125 O O . LEU D 1 66 ? -36.918 6.502 -11.900 1.00 24.92 42 LEU D O 1
ATOM 15130 N N . PRO D 1 67 ? -35.462 5.616 -13.392 1.00 22.12 43 PRO D N 1
ATOM 15131 C CA . PRO D 1 67 ? -34.354 6.352 -12.778 1.00 21.85 43 PRO D CA 1
ATOM 15132 C C . PRO D 1 67 ? -34.267 7.788 -13.303 1.00 20.56 43 PRO D C 1
ATOM 15133 O O . PRO D 1 67 ? -34.633 8.058 -14.462 1.00 21.64 43 PRO D O 1
ATOM 15137 N N . MET D 1 68 ? -33.798 8.715 -12.473 1.00 19.71 44 MET D N 1
ATOM 15138 C CA . MET D 1 68 ? -33.668 10.091 -12.935 1.00 18.60 44 MET D CA 1
ATOM 15139 C C . MET D 1 68 ? -32.560 10.769 -12.152 1.00 19.03 44 MET D C 1
ATOM 15140 O O . MET D 1 68 ? -32.618 10.820 -10.923 1.00 19.76 44 MET D O 1
ATOM 15145 N N . ALA D 1 69 ? -31.531 11.237 -12.834 1.00 18.50 45 ALA D N 1
ATOM 15146 C CA . ALA D 1 69 ? -30.412 11.851 -12.151 1.00 18.34 45 ALA D CA 1
ATOM 15147 C C . ALA D 1 69 ? -30.765 13.278 -11.694 1.00 18.97 45 ALA D C 1
ATOM 15148 O O . ALA D 1 69 ? -31.415 14.050 -12.413 1.00 18.98 45 ALA D O 1
ATOM 15150 N N . VAL D 1 70 ? -30.317 13.606 -10.487 1.00 18.32 46 VAL D N 1
ATOM 15151 C CA . VAL D 1 70 ? -30.508 14.913 -9.877 1.00 19.29 46 VAL D CA 1
ATOM 15152 C C . VAL D 1 70 ? -29.137 15.422 -9.458 1.00 18.83 46 VAL D C 1
ATOM 15153 O O . VAL D 1 70 ? -28.419 14.701 -8.752 1.00 20.09 46 VAL D O 1
ATOM 15157 N N . PRO D 1 71 ? -28.754 16.652 -9.850 1.00 18.97 47 PRO D N 1
ATOM 15158 C CA . PRO D 1 71 ? -29.501 17.638 -10.635 1.00 19.13 47 PRO D CA 1
ATOM 15159 C C . PRO D 1 71 ? -29.502 17.365 -12.147 1.00 19.45 47 PRO D C 1
ATOM 15160 O O . PRO D 1 71 ? -28.592 16.712 -12.684 1.00 20.63 47 PRO D O 1
ATOM 15164 N N . GLY D 1 72 ? -30.536 17.859 -12.817 1.00 17.89 48 GLY D N 1
ATOM 15165 C CA . GLY D 1 72 ? -30.641 17.721 -14.262 1.00 17.43 48 GLY D CA 1
ATOM 15166 C C . GLY D 1 72 ? -32.053 18.024 -14.685 1.00 16.64 48 GLY D C 1
ATOM 15167 O O . GLY D 1 72 ? -32.969 17.874 -13.874 1.00 18.83 48 GLY D O 1
ATOM 15168 N N . SER D 1 73 ? -32.259 18.430 -15.944 1.00 15.79 49 SER D N 1
ATOM 15169 C CA . SER D 1 73 ? -33.635 18.432 -16.455 1.00 15.59 49 SER D CA 1
ATOM 15170 C C . SER D 1 73 ? -34.047 16.988 -16.662 1.00 16.67 49 SER D C 1
ATOM 15171 O O . SER D 1 73 ? -33.184 16.150 -16.931 1.00 17.52 49 SER D O 1
ATOM 15174 N N . TYR D 1 74 ? -35.341 16.677 -16.554 1.00 17.50 50 TYR D N 1
ATOM 15175 C CA . TYR D 1 74 ? -35.734 15.303 -16.842 1.00 17.09 50 TYR D CA 1
ATOM 15176 C C . TYR D 1 74 ? -35.948 15.052 -18.343 1.00 18.06 50 TYR D C 1
ATOM 15177 O O . TYR D 1 74 ? -35.966 13.895 -18.772 1.00 19.25 50 TYR D O 1
ATOM 15186 N N . ASN D 1 75 ? -36.083 16.110 -19.147 1.00 17.04 51 ASN D N 1
ATOM 15187 C CA . ASN D 1 75 ? -36.623 15.893 -20.491 1.00 17.50 51 ASN D CA 1
ATOM 15188 C C . ASN D 1 75 ? -35.760 15.057 -21.408 1.00 17.54 51 ASN D C 1
ATOM 15189 O O . ASN D 1 75 ? -36.301 14.337 -22.272 1.00 18.72 51 ASN D O 1
ATOM 15194 N N . ASP D 1 76 ? -34.438 15.173 -21.252 1.00 16.19 52 ASP D N 1
ATOM 15195 C CA . ASP D 1 76 ? -33.514 14.458 -22.155 1.00 17.37 52 ASP D CA 1
ATOM 15196 C C . ASP D 1 76 ? -32.859 13.280 -21.470 1.00 17.42 52 ASP D C 1
ATOM 15197 O O . ASP D 1 76 ? -31.834 12.752 -21.944 1.00 18.14 52 ASP D O 1
ATOM 15202 N N . GLN D 1 77 ? -33.480 12.830 -20.371 1.00 16.86 53 GLN D N 1
ATOM 15203 C CA . GLN D 1 77 ? -32.947 11.679 -19.620 1.00 17.30 53 GLN D CA 1
ATOM 15204 C C . GLN D 1 77 ? -33.711 10.376 -19.869 1.00 18.30 53 GLN D C 1
ATOM 15205 O O . GLN D 1 77 ? -33.494 9.388 -19.152 1.00 20.30 53 GLN D O 1
ATOM 15211 N N . ASN D 1 78 ? -34.593 10.351 -20.869 1.00 18.93 54 ASN D N 1
ATOM 15212 C CA . ASN D 1 78 ? -35.239 9.080 -21.211 1.00 18.58 54 ASN D CA 1
ATOM 15213 C C . ASN D 1 78 ? -35.742 9.037 -22.636 1.00 18.80 54 ASN D C 1
ATOM 15214 O O . ASN D 1 78 ? -36.840 9.517 -22.926 1.00 21.30 54 ASN D O 1
ATOM 15219 N N . ASP D 1 79 ? -34.980 8.383 -23.502 1.00 17.34 55 ASP D N 1
ATOM 15220 C CA . ASP D 1 79 ? -35.295 8.335 -24.927 1.00 17.53 55 ASP D CA 1
ATOM 15221 C C . ASP D 1 79 ? -36.376 7.316 -25.281 1.00 18.80 55 ASP D C 1
ATOM 15222 O O . ASP D 1 79 ? -36.825 7.295 -26.426 1.00 19.76 55 ASP D O 1
ATOM 15227 N N . GLU D 1 80 ? -36.818 6.494 -24.318 1.00 19.90 56 GLU D N 1
ATOM 15228 C CA . GLU D 1 80 ? -37.972 5.635 -24.584 1.00 22.20 56 GLU D CA 1
ATOM 15229 C C . GLU D 1 80 ? -39.246 6.411 -24.530 1.00 23.36 56 GLU D C 1
ATOM 15230 O O . GLU D 1 80 ? -40.220 6.079 -25.204 1.00 24.80 56 GLU D O 1
ATOM 15236 N N . LEU D 1 81 ? -39.245 7.433 -23.699 1.00 25.19 57 LEU D N 1
ATOM 15237 C CA . LEU D 1 81 ? -40.407 8.288 -23.537 1.00 27.00 57 LEU D CA 1
ATOM 15238 C C . LEU D 1 81 ? -40.162 9.526 -24.374 1.00 28.63 57 LEU D C 1
ATOM 15239 O O . LEU D 1 81 ? -39.080 9.702 -24.924 1.00 30.73 57 LEU D O 1
ATOM 15244 N N . ASN D 1 82 ? -41.179 10.345 -24.554 1.00 29.00 58 ASN D N 1
ATOM 15245 C CA . ASN D 1 82 ? -40.968 11.621 -25.205 1.00 29.30 58 ASN D CA 1
ATOM 15246 C C . ASN D 1 82 ? -41.219 12.708 -24.175 1.00 25.48 58 ASN D C 1
ATOM 15247 O O . ASN D 1 82 ? -42.228 13.413 -24.208 1.00 26.22 58 ASN D O 1
ATOM 15252 N N . LEU D 1 83 ? -40.296 12.836 -23.242 1.00 21.87 59 LEU D N 1
ATOM 15253 C CA . LEU D 1 83 ? -40.511 13.753 -22.153 1.00 21.56 59 LEU D CA 1
ATOM 15254 C C . LEU D 1 83 ? -40.375 15.218 -22.564 1.00 21.48 59 LEU D C 1
ATOM 15255 O O . LEU D 1 83 ? -40.778 16.105 -21.799 1.00 21.77 59 LEU D O 1
ATOM 15260 N N . ARG D 1 84 ? -39.825 15.509 -23.744 1.00 21.28 60 ARG D N 1
ATOM 15261 C CA . ARG D 1 84 ? -39.885 16.887 -24.202 1.00 20.51 60 ARG D CA 1
ATOM 15262 C C . ARG D 1 84 ? -41.314 17.321 -24.464 1.00 20.78 60 ARG D C 1
ATOM 15263 O O . ARG D 1 84 ? -41.635 18.516 -24.353 1.00 20.93 60 ARG D O 1
ATOM 15271 N N . ALA D 1 85 ? -42.173 16.354 -24.798 1.00 19.99 61 ALA D N 1
ATOM 15272 C CA . ALA D 1 85 ? -43.592 16.664 -25.042 1.00 19.65 61 ALA D CA 1
ATOM 15273 C C . ALA D 1 85 ? -44.426 16.663 -23.769 1.00 19.98 61 ALA D C 1
ATOM 15274 O O . ALA D 1 85 ? -45.625 16.987 -23.823 1.00 21.23 61 ALA D O 1
ATOM 15276 N N . HIS D 1 86 ? -43.840 16.304 -22.623 1.00 20.85 62 HIS D N 1
ATOM 15277 C CA . HIS D 1 86 ? -44.642 16.176 -21.417 1.00 20.62 62 HIS D CA 1
ATOM 15278 C C . HIS D 1 86 ? -45.302 17.494 -20.987 1.00 19.21 62 HIS D C 1
ATOM 15279 O O . HIS D 1 86 ? -44.690 18.557 -21.017 1.00 20.54 62 HIS D O 1
ATOM 15286 N N . TYR D 1 87 ? -46.552 17.404 -20.543 1.00 18.26 63 TYR D N 1
ATOM 15287 C CA . TYR D 1 87 ? -47.291 18.567 -20.057 1.00 19.79 63 TYR D CA 1
ATOM 15288 C C . TYR D 1 87 ? -47.849 18.252 -18.684 1.00 20.96 63 TYR D C 1
ATOM 15289 O O . TYR D 1 87 ? -48.602 17.295 -18.553 1.00 21.34 63 TYR D O 1
ATOM 15298 N N . GLY D 1 88 ? -47.459 19.013 -17.664 1.00 20.10 64 GLY D N 1
ATOM 15299 C CA . GLY D 1 88 ? -48.042 18.849 -16.339 1.00 19.90 64 GLY D CA 1
ATOM 15300 C C . GLY D 1 88 ? -47.014 18.380 -15.325 1.00 19.96 64 GLY D C 1
ATOM 15301 O O . GLY D 1 88 ? -45.875 18.880 -15.268 1.00 20.50 64 GLY D O 1
ATOM 15302 N N . TRP D 1 89 ? -47.406 17.399 -14.531 1.00 21.45 65 TRP D N 1
ATOM 15303 C CA . TRP D 1 89 ? -46.629 16.993 -13.357 1.00 20.73 65 TRP D CA 1
ATOM 15304 C C . TRP D 1 89 ? -45.756 15.776 -13.561 1.00 21.70 65 TRP D C 1
ATOM 15305 O O . TRP D 1 89 ? -46.094 14.875 -14.337 1.00 22.24 65 TRP D O 1
ATOM 15316 N N . VAL D 1 90 ? -44.638 15.758 -12.841 1.00 20.05 66 VAL D N 1
ATOM 15317 C CA . VAL D 1 90 ? -43.864 14.547 -12.648 1.00 19.10 66 VAL D CA 1
ATOM 15318 C C . VAL D 1 90 ? -43.613 14.412 -11.155 1.00 20.90 66 VAL D C 1
ATOM 15319 O O . VAL D 1 90 ? -43.804 15.378 -10.403 1.00 21.38 66 VAL D O 1
ATOM 15323 N N . VAL D 1 91 ? -43.207 13.224 -10.712 1.00 21.70 67 VAL D N 1
ATOM 15324 C CA . VAL D 1 91 ? -42.924 13.052 -9.289 1.00 22.52 67 VAL D CA 1
ATOM 15325 C C . VAL D 1 91 ? -41.560 12.389 -9.118 1.00 22.21 67 VAL D C 1
ATOM 15326 O O . VAL D 1 91 ? -41.321 11.302 -9.659 1.00 22.17 67 VAL D O 1
ATOM 15330 N N . TYR D 1 92 ? -40.672 13.073 -8.387 1.00 21.14 68 TYR D N 1
ATOM 15331 C CA . TYR D 1 92 ? -39.384 12.545 -7.972 1.00 20.42 68 TYR D CA 1
ATOM 15332 C C . TYR D 1 92 ? -39.477 11.952 -6.574 1.00 21.03 68 TYR D C 1
ATOM 15333 O O . TYR D 1 92 ? -40.268 12.438 -5.737 1.00 22.17 68 TYR D O 1
ATOM 15342 N N . GLN D 1 93 ? -38.635 10.972 -6.267 1.00 21.93 69 GLN D N 1
ATOM 15343 C CA . GLN D 1 93 ? -38.622 10.451 -4.897 1.00 21.84 69 GLN D CA 1
ATOM 15344 C C . GLN D 1 93 ? -37.298 9.788 -4.607 1.00 22.55 69 GLN D C 1
ATOM 15345 O O . GLN D 1 93 ? -36.683 9.214 -5.502 1.00 22.79 69 GLN D O 1
ATOM 15351 N N . ARG D 1 94 ? -36.842 9.889 -3.364 1.00 22.45 70 ARG D N 1
ATOM 15352 C CA . ARG D 1 94 ? -35.709 9.097 -2.913 1.00 23.18 70 ARG D CA 1
ATOM 15353 C C . ARG D 1 94 ? -35.799 8.918 -1.419 1.00 23.93 70 ARG D C 1
ATOM 15354 O O . ARG D 1 94 ? -36.566 9.601 -0.730 1.00 24.58 70 ARG D O 1
ATOM 15362 N N . SER D 1 95 ? -35.004 7.991 -0.920 1.00 24.77 71 SER D N 1
ATOM 15363 C CA . SER D 1 95 ? -34.890 7.796 0.516 1.00 26.65 71 SER D CA 1
ATOM 15364 C C . SER D 1 95 ? -33.518 8.264 0.980 1.00 25.43 71 SER D C 1
ATOM 15365 O O . SER D 1 95 ? -32.576 8.284 0.184 1.00 24.56 71 SER D O 1
ATOM 15368 N N . PHE D 1 96 ? -33.403 8.627 2.261 1.00 26.18 72 PHE D N 1
ATOM 15369 C CA . PHE D 1 96 ? -32.090 8.945 2.832 1.00 27.06 72 PHE D CA 1
ATOM 15370 C C . PHE D 1 96 ? -32.119 8.705 4.330 1.00 27.71 72 PHE D C 1
ATOM 15371 O O . PHE D 1 96 ? -33.183 8.774 4.958 1.00 27.96 72 PHE D O 1
ATOM 15379 N N . ALA D 1 97 ? -30.938 8.479 4.895 1.00 29.45 73 ALA D N 1
ATOM 15380 C CA . ALA D 1 97 ? -30.774 8.307 6.329 1.00 30.51 73 ALA D CA 1
ATOM 15381 C C . ALA D 1 97 ? -29.513 9.018 6.793 1.00 32.81 73 ALA D C 1
ATOM 15382 O O . ALA D 1 97 ? -28.520 9.072 6.055 1.00 33.98 73 ALA D O 1
ATOM 15384 N N . VAL D 1 98 ? -29.549 9.580 7.997 1.00 33.12 74 VAL D N 1
ATOM 15385 C CA . VAL D 1 98 ? -28.337 10.168 8.574 1.00 34.58 74 VAL D CA 1
ATOM 15386 C C . VAL D 1 98 ? -28.252 9.763 10.047 1.00 34.44 74 VAL D C 1
ATOM 15387 O O . VAL D 1 98 ? -29.266 9.431 10.656 1.00 34.39 74 VAL D O 1
ATOM 15391 N N . PRO D 1 99 ? -27.032 9.756 10.605 1.00 34.59 75 PRO D N 1
ATOM 15392 C CA . PRO D 1 99 ? -26.877 9.353 12.008 1.00 35.84 75 PRO D CA 1
ATOM 15393 C C . PRO D 1 99 ? -27.660 10.263 12.943 1.00 38.57 75 PRO D C 1
ATOM 15394 O O . PRO D 1 99 ? -27.690 11.490 12.771 1.00 37.51 75 PRO D O 1
ATOM 15398 N N . SER D 1 100 ? -28.290 9.649 13.933 1.00 42.31 76 SER D N 1
ATOM 15399 C CA . SER D 1 100 ? -29.043 10.389 14.925 1.00 46.06 76 SER D CA 1
ATOM 15400 C C . SER D 1 100 ? -28.189 11.409 15.659 1.00 47.69 76 SER D C 1
ATOM 15401 O O . SER D 1 100 ? -28.657 12.508 15.941 1.00 46.65 76 SER D O 1
ATOM 15404 N N . ARG D 1 101 ? -26.932 11.067 15.918 1.00 51.48 77 ARG D N 1
ATOM 15405 C CA . ARG D 1 101 ? -26.053 11.949 16.686 1.00 56.03 77 ARG D CA 1
ATOM 15406 C C . ARG D 1 101 ? -25.862 13.318 16.038 1.00 55.88 77 ARG D C 1
ATOM 15407 O O . ARG D 1 101 ? -25.667 14.319 16.733 1.00 56.22 77 ARG D O 1
ATOM 15415 N N . LEU D 1 102 ? -25.961 13.369 14.716 1.00 55.12 78 LEU D N 1
ATOM 15416 C CA . LEU D 1 102 ? -25.708 14.607 13.991 1.00 55.37 78 LEU D CA 1
ATOM 15417 C C . LEU D 1 102 ? -26.954 15.486 13.828 1.00 51.33 78 LEU D C 1
ATOM 15418 O O . LEU D 1 102 ? -26.840 16.692 13.589 1.00 51.02 78 LEU D O 1
ATOM 15423 N N . VAL D 1 103 ? -28.141 14.897 13.917 1.00 47.50 79 VAL D N 1
ATOM 15424 C CA . VAL D 1 103 ? -29.337 15.720 13.808 1.00 44.47 79 VAL D CA 1
ATOM 15425 C C . VAL D 1 103 ? -29.723 16.212 15.203 1.00 42.97 79 VAL D C 1
ATOM 15426 O O . VAL D 1 103 ? -30.354 17.255 15.340 1.00 42.20 79 VAL D O 1
ATOM 15430 N N . ALA D 1 104 ? -29.291 15.487 16.232 1.00 43.04 80 ALA D N 1
ATOM 15431 C CA . ALA D 1 104 ? -29.718 15.784 17.600 1.00 43.11 80 ALA D CA 1
ATOM 15432 C C . ALA D 1 104 ? -29.449 17.236 18.001 1.00 43.36 80 ALA D C 1
ATOM 15433 O O . ALA D 1 104 ? -28.322 17.716 17.894 1.00 43.67 80 ALA D O 1
ATOM 15435 N N . GLY D 1 105 ? -30.500 17.944 18.415 1.00 44.10 81 GLY D N 1
ATOM 15436 C CA . GLY D 1 105 ? -30.353 19.309 18.887 1.00 44.61 81 GLY D CA 1
ATOM 15437 C C . GLY D 1 105 ? -30.152 20.364 17.802 1.00 44.86 81 GLY D C 1
ATOM 15438 O O . GLY D 1 105 ? -30.020 21.555 18.107 1.00 46.62 81 GLY D O 1
ATOM 15439 N N . GLN D 1 106 ? -30.122 19.950 16.537 1.00 42.25 82 GLN D N 1
ATOM 15440 C CA . GLN D 1 106 ? -29.831 20.889 15.451 1.00 39.77 82 GLN D CA 1
ATOM 15441 C C . GLN D 1 106 ? -31.097 21.358 14.745 1.00 36.92 82 GLN D C 1
ATOM 15442 O O . GLN D 1 106 ? -32.150 20.713 14.801 1.00 36.84 82 GLN D O 1
ATOM 15448 N N . ARG D 1 107 ? -30.992 22.502 14.089 1.00 34.41 83 ARG D N 1
ATOM 15449 C CA . ARG D 1 107 ? -32.036 22.953 13.179 1.00 32.80 83 ARG D CA 1
ATOM 15450 C C . ARG D 1 107 ? -31.746 22.316 11.817 1.00 31.53 83 ARG D C 1
ATOM 15451 O O . ARG D 1 107 ? -30.641 22.467 11.291 1.00 31.65 83 ARG D O 1
ATOM 15459 N N . MET D 1 108 ? -32.726 21.580 11.283 1.00 30.39 84 MET D N 1
ATOM 15460 C CA . MET D 1 108 ? -32.560 20.816 10.049 1.00 31.13 84 MET D CA 1
ATOM 15461 C C . MET D 1 108 ? -33.303 21.486 8.906 1.00 29.64 84 MET D C 1
ATOM 15462 O O . MET D 1 108 ? -34.520 21.675 8.969 1.00 29.02 84 MET D O 1
ATOM 15467 N N . ILE D 1 109 ? -32.569 21.842 7.848 1.00 28.77 85 ILE D N 1
ATOM 15468 C CA . ILE D 1 109 ? -33.151 22.554 6.711 1.00 28.44 85 ILE D CA 1
ATOM 15469 C C . ILE D 1 109 ? -32.961 21.778 5.422 1.00 27.34 85 ILE D C 1
ATOM 15470 O O . ILE D 1 109 ? -31.864 21.323 5.096 1.00 28.13 85 ILE D O 1
ATOM 15475 N N . LEU D 1 110 ? -34.051 21.634 4.684 1.00 25.43 86 LEU D N 1
ATOM 15476 C CA . LEU D 1 110 ? -34.004 20.986 3.379 1.00 24.90 86 LEU D CA 1
ATOM 15477 C C . LEU D 1 110 ? -34.046 22.048 2.302 1.00 24.36 86 LEU D C 1
ATOM 15478 O O . LEU D 1 110 ? -35.043 22.770 2.181 1.00 24.84 86 LEU D O 1
ATOM 15483 N N . ARG D 1 111 ? -32.970 22.138 1.518 1.00 22.82 87 ARG D N 1
ATOM 15484 C CA . ARG D 1 111 ? -32.852 23.160 0.482 1.00 22.20 87 ARG D CA 1
ATOM 15485 C C . ARG D 1 111 ? -32.920 22.580 -0.921 1.00 21.80 87 ARG D C 1
ATOM 15486 O O . ARG D 1 111 ? -32.221 21.602 -1.252 1.00 22.58 87 ARG D O 1
ATOM 15494 N N . PHE D 1 112 ? -33.761 23.209 -1.738 1.00 20.60 88 PHE D N 1
ATOM 15495 C CA . PHE D 1 112 ? -33.831 22.935 -3.184 1.00 20.93 88 PHE D CA 1
ATOM 15496 C C . PHE D 1 112 ? -33.219 24.115 -3.909 1.00 21.36 88 PHE D C 1
ATOM 15497 O O . PHE D 1 112 ? -33.771 25.211 -3.864 1.00 21.74 88 PHE D O 1
ATOM 15505 N N . ASP D 1 113 ? -32.078 23.902 -4.582 1.00 20.59 89 ASP D N 1
ATOM 15506 C CA . ASP D 1 113 ? -31.433 25.007 -5.280 1.00 19.79 89 ASP D CA 1
ATOM 15507 C C . ASP D 1 113 ? -32.333 25.469 -6.431 1.00 20.59 89 ASP D C 1
ATOM 15508 O O . ASP D 1 113 ? -32.400 26.665 -6.716 1.00 22.46 89 ASP D O 1
ATOM 15513 N N . ALA D 1 114 ? -33.023 24.527 -7.082 1.00 19.93 90 ALA D N 1
ATOM 15514 C CA . ALA D 1 114 ? -34.024 24.911 -8.087 1.00 20.52 90 ALA D CA 1
ATOM 15515 C C . ALA D 1 114 ? -34.888 23.740 -8.484 1.00 20.33 90 ALA D C 1
ATOM 15516 O O . ALA D 1 114 ? -34.379 22.656 -8.811 1.00 22.33 90 ALA D O 1
ATOM 15518 N N . ALA D 1 115 ? -36.194 23.972 -8.496 1.00 20.16 91 ALA D N 1
ATOM 15519 C CA . ALA D 1 115 ? -37.161 23.018 -9.037 1.00 20.34 91 ALA D CA 1
ATOM 15520 C C . ALA D 1 115 ? -37.996 23.771 -10.042 1.00 20.08 91 ALA D C 1
ATOM 15521 O O . ALA D 1 115 ? -38.653 24.742 -9.710 1.00 20.68 91 ALA D O 1
ATOM 15523 N N . THR D 1 116 ? -37.936 23.346 -11.294 1.00 19.82 92 THR D N 1
ATOM 15524 C CA . THR D 1 116 ? -38.491 24.132 -12.388 1.00 19.02 92 THR D CA 1
ATOM 15525 C C . THR D 1 116 ? -39.804 23.517 -12.905 1.00 18.69 92 THR D C 1
ATOM 15526 O O . THR D 1 116 ? -39.768 22.380 -13.371 1.00 18.99 92 THR D O 1
ATOM 15530 N N . HIS D 1 117 ? -40.962 24.198 -12.830 1.00 18.80 93 HIS D N 1
ATOM 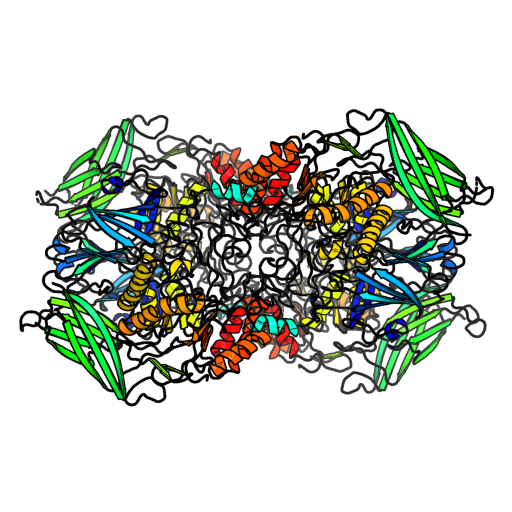15531 C CA . HIS D 1 117 ? -41.162 25.573 -12.336 1.00 19.59 93 HIS D CA 1
ATOM 15532 C C . HIS D 1 117 ? -41.768 25.670 -10.953 1.00 20.60 93 HIS D C 1
ATOM 15533 O O . HIS D 1 117 ? -41.592 26.668 -10.284 1.00 21.10 93 HIS D O 1
ATOM 15540 N N . ALA D 1 118 ? -42.542 24.665 -10.599 1.00 21.10 94 ALA D N 1
ATOM 15541 C CA . ALA D 1 118 ? -43.258 24.666 -9.319 1.00 21.63 94 ALA D CA 1
ATOM 15542 C C . ALA D 1 118 ? -43.143 23.296 -8.676 1.00 22.68 94 ALA D C 1
ATOM 15543 O O . ALA D 1 118 ? -43.050 22.263 -9.377 1.00 23.61 94 ALA D O 1
ATOM 15545 N N . ALA D 1 119 ? -43.140 23.270 -7.343 1.00 21.20 95 ALA D N 1
ATOM 15546 C CA . ALA D 1 119 ? -42.977 22.003 -6.636 1.00 22.01 95 ALA D CA 1
ATOM 15547 C C . ALA D 1 119 ? -43.857 21.909 -5.403 1.00 22.13 95 ALA D C 1
ATOM 15548 O O . ALA D 1 119 ? -44.073 22.909 -4.731 1.00 23.35 95 ALA D O 1
ATOM 15550 N N . ASP D 1 120 ? -44.328 20.693 -5.142 1.00 22.12 96 ASP D N 1
ATOM 15551 C CA . ASP D 1 120 ? -44.907 20.321 -3.838 1.00 23.20 96 ASP D CA 1
ATOM 15552 C C . ASP D 1 120 ? -43.928 19.340 -3.220 1.00 24.08 96 ASP D C 1
ATOM 15553 O O . ASP D 1 120 ? -43.563 18.347 -3.864 1.00 25.23 96 ASP D O 1
ATOM 15558 N N . VAL D 1 121 ? -43.514 19.587 -1.973 1.00 23.76 97 VAL D N 1
ATOM 15559 C CA . VAL D 1 121 ? -42.506 18.746 -1.337 1.00 24.33 97 VAL D CA 1
ATOM 15560 C C . VAL D 1 121 ? -43.106 18.023 -0.129 1.00 25.31 97 VAL D C 1
ATOM 15561 O O . VAL D 1 121 ? -43.757 18.644 0.696 1.00 26.99 97 VAL D O 1
ATOM 15565 N N . TYR D 1 122 ? -42.887 16.714 -0.056 1.00 26.08 98 TYR D N 1
ATOM 15566 C CA . TYR D 1 122 ? -43.348 15.869 1.060 1.00 25.84 98 TYR D CA 1
ATOM 15567 C C . TYR D 1 122 ? -42.163 15.161 1.692 1.00 26.96 98 TYR D C 1
ATOM 15568 O O . TYR D 1 122 ? -41.251 14.690 0.996 1.00 26.86 98 TYR D O 1
ATOM 15577 N N . LEU D 1 123 ? -42.191 15.027 3.011 1.00 26.82 99 LEU D N 1
ATOM 15578 C CA . LEU D 1 123 ? -41.190 14.216 3.689 1.00 27.79 99 LEU D CA 1
ATOM 15579 C C . LEU D 1 123 ? -41.953 13.280 4.602 1.00 28.77 99 LEU D C 1
ATOM 15580 O O . LEU D 1 123 ? -42.736 13.732 5.462 1.00 29.14 99 LEU D O 1
ATOM 15585 N N . ASN D 1 124 ? -41.740 11.978 4.406 1.00 29.67 100 ASN D N 1
ATOM 15586 C CA . ASN D 1 124 ? -42.428 10.953 5.191 1.00 31.21 100 ASN D CA 1
ATOM 15587 C C . ASN D 1 124 ? -43.938 11.163 5.156 1.00 33.03 100 ASN D C 1
ATOM 15588 O O . ASN D 1 124 ? -44.643 11.004 6.157 1.00 33.90 100 ASN D O 1
ATOM 15593 N N . GLY D 1 125 ? -44.423 11.544 3.983 1.00 33.20 101 GLY D N 1
ATOM 15594 C CA . GLY D 1 125 ? -45.845 11.705 3.764 1.00 33.89 101 GLY D CA 1
ATOM 15595 C C . GLY D 1 125 ? -46.418 13.033 4.224 1.00 35.17 101 GLY D C 1
ATOM 15596 O O . GLY D 1 125 ? -47.585 13.298 3.969 1.00 37.22 101 GLY D O 1
ATOM 15597 N N . GLN D 1 126 ? -45.602 13.902 4.819 1.00 35.19 102 GLN D N 1
ATOM 15598 C CA . GLN D 1 126 ? -46.111 15.186 5.291 1.00 35.74 102 GLN D CA 1
ATOM 15599 C C . GLN D 1 126 ? -45.801 16.254 4.271 1.00 32.57 102 GLN D C 1
ATOM 15600 O O . GLN D 1 126 ? -44.639 16.400 3.851 1.00 31.40 102 GLN D O 1
ATOM 15606 N N . LEU D 1 127 ? -46.821 17.009 3.874 1.00 31.50 103 LEU D N 1
ATOM 15607 C CA . LEU D 1 127 ? -46.592 18.128 2.964 1.00 31.18 103 LEU D CA 1
ATOM 15608 C C . LEU D 1 127 ? -45.814 19.209 3.695 1.00 30.90 103 LEU D C 1
ATOM 15609 O O . LEU D 1 127 ? -46.272 19.751 4.714 1.00 32.88 103 LEU D O 1
ATOM 15614 N N . LEU D 1 128 ? -44.623 19.508 3.199 1.00 29.20 104 LEU D N 1
ATOM 15615 C CA . LEU D 1 128 ? -43.830 20.572 3.777 1.00 29.51 104 LEU D CA 1
ATOM 15616 C C . LEU D 1 128 ? -44.294 21.899 3.244 1.00 30.17 104 LEU D C 1
ATOM 15617 O O . LEU D 1 128 ? -44.295 22.899 3.954 1.00 32.02 104 LEU D O 1
ATOM 15622 N N . GLY D 1 129 ? -44.655 21.923 1.966 1.00 29.59 105 GLY D N 1
ATOM 15623 C CA . GLY D 1 129 ? -45.092 23.163 1.369 1.00 29.18 105 GLY D CA 1
ATOM 15624 C C . GLY D 1 129 ? -44.817 23.111 -0.113 1.00 28.27 105 GLY D C 1
ATOM 15625 O O . GLY D 1 129 ? -44.506 22.047 -0.664 1.00 28.84 105 GLY D O 1
ATOM 15626 N N . SER D 1 130 ? -44.949 24.269 -0.738 1.00 28.44 106 SER D N 1
ATOM 15627 C CA . SER D 1 130 ? -44.821 24.399 -2.179 1.00 28.13 106 SER D CA 1
ATOM 15628 C C . SER D 1 130 ? -44.020 25.613 -2.541 1.00 26.93 106 SER D C 1
ATOM 15629 O O . SER D 1 130 ? -43.785 26.506 -1.724 1.00 29.08 106 SER D O 1
ATOM 15632 N N . HIS D 1 131 ? -43.588 25.649 -3.801 1.00 24.93 107 HIS D N 1
ATOM 15633 C CA . HIS D 1 131 ? -42.876 26.788 -4.310 1.00 24.73 107 HIS D CA 1
ATOM 15634 C C . HIS D 1 131 ? -43.240 27.008 -5.761 1.00 24.55 107 HIS D C 1
ATOM 15635 O O . HIS D 1 131 ? -43.438 26.047 -6.508 1.00 26.38 107 HIS D O 1
ATOM 15642 N N . PHE D 1 132 ? -43.329 28.275 -6.155 1.00 22.74 108 PHE D N 1
ATOM 15643 C CA . PHE D 1 132 ? -43.328 28.610 -7.574 1.00 22.25 108 PHE D CA 1
ATOM 15644 C C . PHE D 1 132 ? -42.132 29.501 -7.874 1.00 21.72 108 PHE D C 1
ATOM 15645 O O . PHE D 1 132 ? -41.841 30.430 -7.105 1.00 22.99 108 PHE D O 1
ATOM 15653 N N . GLY D 1 133 ? -41.449 29.220 -8.989 1.00 20.95 109 GLY D N 1
ATOM 15654 C CA . GLY D 1 133 ? -40.326 30.017 -9.470 1.00 20.99 109 GLY D CA 1
ATOM 15655 C C . GLY D 1 133 ? -39.203 29.048 -9.746 1.00 21.63 109 GLY D C 1
ATOM 15656 O O . GLY D 1 133 ? -38.578 28.542 -8.813 1.00 22.40 109 GLY D O 1
ATOM 15657 N N . GLY D 1 134 ? -38.940 28.794 -11.030 1.00 19.10 110 GLY D N 1
ATOM 15658 C CA . GLY D 1 134 ? -38.136 27.643 -11.411 1.00 18.77 110 GLY D CA 1
ATOM 15659 C C . GLY D 1 134 ? -36.638 27.815 -11.330 1.00 18.01 110 GLY D C 1
ATOM 15660 O O . GLY D 1 134 ? -35.907 26.878 -11.632 1.00 20.24 110 GLY D O 1
ATOM 15661 N N . PHE D 1 135 ? -36.183 28.989 -10.920 1.00 19.61 111 PHE D N 1
ATOM 15662 C CA . PHE D 1 135 ? -34.765 29.324 -11.077 1.00 19.79 111 PHE D CA 1
ATOM 15663 C C . PHE D 1 135 ? -34.137 29.936 -9.830 1.00 19.80 111 PHE D C 1
ATOM 15664 O O . PHE D 1 135 ? -33.032 30.477 -9.910 1.00 20.01 111 PHE D O 1
ATOM 15672 N N . LEU D 1 136 ? -34.820 29.856 -8.688 1.00 20.00 112 LEU D N 1
ATOM 15673 C CA . LEU D 1 136 ? -34.286 30.380 -7.442 1.00 20.55 112 LEU D CA 1
ATOM 15674 C C . LEU D 1 136 ? -34.528 29.380 -6.327 1.00 20.80 112 LEU D C 1
ATOM 15675 O O . LEU D 1 136 ? -35.477 28.595 -6.395 1.00 21.00 112 LEU D O 1
ATOM 15680 N N . PRO D 1 137 ? -33.664 29.393 -5.293 1.00 20.96 113 PRO D N 1
ATOM 15681 C CA . PRO D 1 137 ? -33.730 28.368 -4.245 1.00 22.11 113 PRO D CA 1
ATOM 15682 C C . PRO D 1 137 ? -34.835 28.591 -3.245 1.00 22.69 113 PRO D C 1
ATOM 15683 O O . PRO D 1 137 ? -35.330 29.716 -3.052 1.00 24.62 113 PRO D O 1
ATOM 15687 N N . PHE D 1 138 ? -35.250 27.489 -2.631 1.00 21.58 114 PHE D N 1
ATOM 15688 C CA . PHE D 1 138 ? -36.220 27.564 -1.538 1.00 22.36 114 PHE D CA 1
ATOM 15689 C C . PHE D 1 138 ? -35.920 26.456 -0.555 1.00 23.06 114 PHE D C 1
ATOM 15690 O O . PHE D 1 138 ? -35.250 25.470 -0.886 1.00 22.62 114 PHE D O 1
ATOM 15698 N N . GLU D 1 139 ? -36.384 26.609 0.678 1.00 24.95 115 GLU D N 1
ATOM 15699 C CA . GLU D 1 139 ? -36.038 25.630 1.702 1.00 26.41 115 GLU D CA 1
ATOM 15700 C C . GLU D 1 139 ? -37.156 25.472 2.733 1.00 26.29 115 GLU D C 1
ATOM 15701 O O . GLU D 1 139 ? -38.053 26.319 2.826 1.00 27.58 115 GLU D O 1
ATOM 15707 N N . PHE D 1 140 ? -37.100 24.362 3.472 1.00 26.12 116 PHE D N 1
ATOM 15708 C CA . PHE D 1 140 ? -38.090 24.009 4.507 1.00 28.46 116 PHE D CA 1
ATOM 15709 C C . PHE D 1 140 ? -37.384 23.588 5.760 1.00 28.99 116 PHE D C 1
ATOM 15710 O O . PHE D 1 140 ? -36.349 22.930 5.713 1.00 29.56 116 PHE D O 1
ATOM 15718 N N . ASP D 1 141 ? -37.964 23.952 6.899 1.00 30.11 117 ASP D N 1
ATOM 15719 C CA . ASP D 1 141 ? -37.479 23.429 8.169 1.00 31.55 117 ASP D CA 1
ATOM 15720 C C . ASP D 1 141 ? -38.082 22.038 8.376 1.00 31.35 117 ASP D C 1
ATOM 15721 O O . ASP D 1 141 ? -39.295 21.907 8.552 1.00 31.92 117 ASP D O 1
ATOM 15726 N N . VAL D 1 142 ? -37.245 21.006 8.376 1.00 30.80 118 VAL D N 1
ATOM 15727 C CA . VAL D 1 142 ? -37.725 19.636 8.476 1.00 31.68 118 VAL D CA 1
ATOM 15728 C C . VAL D 1 142 ? -37.354 19.010 9.815 1.00 33.03 118 VAL D C 1
ATOM 15729 O O . VAL D 1 142 ? -37.413 17.790 9.985 1.00 34.09 118 VAL D O 1
ATOM 15733 N N . THR D 1 143 ? -36.988 19.863 10.769 1.00 33.54 119 THR D N 1
ATOM 15734 C CA . THR D 1 143 ? -36.561 19.396 12.089 1.00 33.98 119 THR D CA 1
ATOM 15735 C C . THR D 1 143 ? -37.586 18.433 12.696 1.00 35.73 119 THR D C 1
ATOM 15736 O O . THR D 1 143 ? -37.229 17.378 13.216 1.00 36.64 119 THR D O 1
ATOM 15740 N N . SER D 1 144 ? -38.860 18.773 12.597 1.00 37.07 120 SER D N 1
ATOM 15741 C CA . SER D 1 144 ? -39.884 17.929 13.212 1.00 39.36 120 SER D CA 1
ATOM 15742 C C . SER D 1 144 ? -40.330 16.782 12.305 1.00 39.25 120 SER D C 1
ATOM 15743 O O . SER D 1 144 ? -40.837 15.779 12.784 1.00 40.78 120 SER D O 1
ATOM 15746 N N . ALA D 1 145 ? -40.161 16.925 10.994 1.00 37.85 121 ALA D N 1
ATOM 15747 C CA . ALA D 1 145 ? -40.662 15.900 10.082 1.00 37.36 121 ALA D CA 1
ATOM 15748 C C . ALA D 1 145 ? -39.671 14.753 9.883 1.00 37.58 121 ALA D C 1
ATOM 15749 O O . ALA D 1 145 ? -40.073 13.635 9.533 1.00 38.14 121 ALA D O 1
ATOM 15751 N N . LEU D 1 146 ? -38.381 15.032 10.077 1.00 36.81 122 LEU D N 1
ATOM 15752 C CA . LEU D 1 146 ? -37.375 13.982 10.019 1.00 37.60 122 LEU D CA 1
ATOM 15753 C C . LEU D 1 146 ? -37.566 12.929 11.096 1.00 38.57 122 LEU D C 1
ATOM 15754 O O . LEU D 1 146 ? -38.017 13.234 12.200 1.00 39.16 122 LEU D O 1
ATOM 15759 N N . HIS D 1 147 ? -37.200 11.691 10.798 1.00 39.12 123 HIS D N 1
ATOM 15760 C CA . HIS D 1 147 ? -37.087 10.714 11.864 1.00 41.07 123 HIS D CA 1
ATOM 15761 C C . HIS D 1 147 ? -35.867 9.828 11.659 1.00 39.70 123 HIS D C 1
ATOM 15762 O O . HIS D 1 147 ? -35.163 9.925 10.647 1.00 38.05 123 HIS D O 1
ATOM 15769 N N . ALA D 1 148 ? -35.569 9.006 12.653 1.00 40.79 124 ALA D N 1
ATOM 15770 C CA . ALA D 1 148 ? -34.416 8.127 12.551 1.00 41.27 124 ALA D CA 1
ATOM 15771 C C . ALA D 1 148 ? -34.657 7.079 11.469 1.00 41.40 124 ALA D C 1
ATOM 15772 O O . ALA D 1 148 ? -35.807 6.761 11.140 1.00 42.67 124 ALA D O 1
ATOM 15774 N N . GLY D 1 149 ? -33.572 6.547 10.921 1.00 39.68 125 GLY D N 1
ATOM 15775 C CA . GLY D 1 149 ? -33.662 5.533 9.888 1.00 38.47 125 GLY D CA 1
ATOM 15776 C C . GLY D 1 149 ? -33.976 6.156 8.544 1.00 37.03 125 GLY D C 1
ATOM 15777 O O . GLY D 1 149 ? -33.699 7.341 8.321 1.00 36.72 125 GLY D O 1
ATOM 15778 N N . GLU D 1 150 ? -34.557 5.369 7.648 1.00 36.18 126 GLU D N 1
ATOM 15779 C CA . GLU D 1 150 ? -34.829 5.863 6.295 1.00 36.30 126 GLU D CA 1
ATOM 15780 C C . GLU D 1 150 ? -35.995 6.866 6.285 1.00 34.31 126 GLU D C 1
ATOM 15781 O O . GLU D 1 150 ? -37.021 6.662 6.926 1.00 34.55 126 GLU D O 1
ATOM 15787 N N . ASN D 1 151 ? -35.782 7.980 5.600 1.00 31.66 127 ASN D N 1
ATOM 15788 C CA . ASN D 1 151 ? -36.793 9.004 5.369 1.00 29.38 127 ASN D CA 1
ATOM 15789 C C . ASN D 1 151 ? -37.143 8.976 3.904 1.00 27.60 127 ASN D C 1
ATOM 15790 O O . ASN D 1 151 ? -36.270 8.719 3.068 1.00 28.34 127 ASN D O 1
ATOM 15795 N N . LEU D 1 152 ? -38.411 9.200 3.589 1.00 26.17 128 LEU D N 1
ATOM 15796 C CA . LEU D 1 152 ? -38.883 9.154 2.202 1.00 26.22 128 LEU D CA 1
ATOM 15797 C C . LEU D 1 152 ? -39.246 10.553 1.728 1.00 25.62 128 LEU D C 1
ATOM 15798 O O . LEU D 1 152 ? -40.193 11.165 2.246 1.00 25.67 128 LEU D O 1
ATOM 15803 N N . LEU D 1 153 ? -38.467 11.065 0.772 1.00 25.46 129 LEU D N 1
ATOM 15804 C CA . LEU D 1 153 ? -38.617 12.421 0.242 1.00 23.97 129 LEU D CA 1
ATOM 15805 C C . LEU D 1 153 ? -39.289 12.379 -1.134 1.00 24.42 129 LEU D C 1
ATOM 15806 O O . LEU D 1 153 ? -38.756 11.798 -2.060 1.00 24.60 129 LEU D O 1
ATOM 15811 N N . THR D 1 154 ? -40.467 12.990 -1.262 1.00 23.65 130 THR D N 1
ATOM 15812 C CA . THR D 1 154 ? -41.223 12.959 -2.521 1.00 24.47 130 THR D CA 1
ATOM 15813 C C . THR D 1 154 ? -41.409 14.387 -3.021 1.00 25.20 130 THR D C 1
ATOM 15814 O O . THR D 1 154 ? -41.846 15.262 -2.270 1.00 26.25 130 THR D O 1
ATOM 15818 N N . VAL D 1 155 ? -41.079 14.634 -4.289 1.00 24.41 131 VAL D N 1
ATOM 15819 C CA . VAL D 1 155 ? -41.127 15.987 -4.800 1.00 23.16 131 VAL D CA 1
ATOM 15820 C C . VAL D 1 155 ? -41.880 16.005 -6.115 1.00 22.85 131 VAL D C 1
ATOM 15821 O O . VAL D 1 155 ? -41.376 15.498 -7.117 1.00 23.12 131 VAL D O 1
ATOM 15825 N N . ALA D 1 156 ? -43.074 16.586 -6.110 1.00 21.84 132 ALA D N 1
ATOM 15826 C CA . ALA D 1 156 ? -43.855 16.748 -7.329 1.00 20.78 132 ALA D CA 1
ATOM 15827 C C . ALA D 1 156 ? -43.439 18.035 -8.015 1.00 21.45 132 ALA D C 1
ATOM 15828 O O . ALA D 1 156 ? -43.431 19.102 -7.396 1.00 22.79 132 ALA D O 1
ATOM 15830 N N . VAL D 1 157 ? -43.120 17.944 -9.309 1.00 19.96 133 VAL D N 1
ATOM 15831 C CA . VAL D 1 157 ? -42.657 19.104 -10.058 1.00 18.91 133 VAL D CA 1
ATOM 15832 C C . VAL D 1 157 ? -43.568 19.338 -11.255 1.00 19.38 133 VAL D C 1
ATOM 15833 O O . VAL D 1 157 ? -43.853 18.420 -12.015 1.00 20.33 133 VAL D O 1
ATOM 15837 N N . ASP D 1 158 ? -44.019 20.577 -11.389 1.00 19.13 134 ASP D N 1
ATOM 15838 C CA . ASP D 1 158 ? -44.969 21.014 -12.406 1.00 20.98 134 ASP D CA 1
ATOM 15839 C C . ASP D 1 158 ? -44.222 21.834 -13.448 1.00 19.37 134 ASP D C 1
ATOM 15840 O O . ASP D 1 158 ? -43.557 22.846 -13.102 1.00 20.02 134 ASP D O 1
ATOM 15845 N N . ASN D 1 159 ? -44.339 21.440 -14.725 1.00 19.37 135 ASN D N 1
ATOM 15846 C CA . ASN D 1 159 ? -43.616 22.160 -15.771 1.00 18.61 135 ASN D CA 1
ATOM 15847 C C . ASN D 1 159 ? -44.453 23.212 -16.488 1.00 18.95 135 ASN D C 1
ATOM 15848 O O . ASN D 1 159 ? -43.969 23.854 -17.434 1.00 20.23 135 ASN D O 1
ATOM 15853 N N . ARG D 1 160 ? -45.712 23.390 -16.078 1.00 20.53 136 ARG D N 1
ATOM 15854 C CA . ARG D 1 160 ? -46.630 24.136 -16.920 1.00 20.68 136 ARG D CA 1
ATOM 15855 C C . ARG D 1 160 ? -46.344 25.620 -16.913 1.00 21.62 136 ARG D C 1
ATOM 15856 O O . ARG D 1 160 ? -46.040 26.223 -15.860 1.00 22.40 136 ARG D O 1
ATOM 15864 N N . ILE D 1 161 ? -46.447 26.200 -18.109 1.00 21.24 137 ILE D N 1
ATOM 15865 C CA . ILE D 1 161 ? -46.314 27.638 -18.299 1.00 20.95 137 ILE D CA 1
ATOM 15866 C C . ILE D 1 161 ? -47.545 28.168 -19.006 1.00 21.49 137 ILE D C 1
ATOM 15867 O O . ILE D 1 161 ? -48.250 27.436 -19.714 1.00 22.45 137 ILE D O 1
ATOM 15872 N N . GLY D 1 162 ? -47.812 29.447 -18.802 1.00 20.10 138 GLY D N 1
ATOM 15873 C CA . GLY D 1 162 ? -49.017 30.038 -19.348 1.00 22.22 138 GLY D CA 1
ATOM 15874 C C . GLY D 1 162 ? -49.004 31.529 -19.125 1.00 22.49 138 GLY D C 1
ATOM 15875 O O . GLY D 1 162 ? -47.962 32.102 -18.783 1.00 22.87 138 GLY D O 1
ATOM 15876 N N . SER D 1 163 ? -50.166 32.154 -19.281 1.00 24.42 139 SER D N 1
ATOM 15877 C CA . SER D 1 163 ? -50.233 33.606 -19.266 1.00 25.86 139 SER D CA 1
ATOM 15878 C C . SER D 1 163 ? -49.957 34.215 -17.896 1.00 26.06 139 SER D C 1
ATOM 15879 O O . SER D 1 163 ? -49.760 35.418 -17.803 1.00 27.10 139 SER D O 1
ATOM 15882 N N . SER D 1 164 ? -49.914 33.408 -16.838 1.00 27.04 140 SER D N 1
ATOM 15883 C CA . SER D 1 164 ? -49.618 33.964 -15.516 1.00 28.31 140 SER D CA 1
ATOM 15884 C C . SER D 1 164 ? -48.277 33.457 -14.928 1.00 26.63 140 SER D C 1
ATOM 15885 O O . SER D 1 164 ? -47.966 33.746 -13.761 1.00 27.58 140 SER D O 1
ATOM 15888 N N . THR D 1 165 ? -47.488 32.700 -15.703 1.00 24.69 141 THR D N 1
ATOM 15889 C CA . THR D 1 165 ? -46.174 32.264 -15.201 1.00 22.98 141 THR D CA 1
ATOM 15890 C C . THR D 1 165 ? -45.060 33.178 -15.655 1.00 22.38 141 THR D C 1
ATOM 15891 O O . THR D 1 165 ? -45.212 33.880 -16.651 1.00 22.77 141 THR D O 1
ATOM 15895 N N . LEU D 1 166 ? -43.956 33.192 -14.901 1.00 21.44 142 LEU D N 1
ATOM 15896 C CA . LEU D 1 166 ? -42.673 33.739 -15.385 1.00 20.95 142 LEU D CA 1
ATOM 15897 C C . LEU D 1 166 ? -41.690 32.588 -15.336 1.00 20.85 142 LEU D C 1
ATOM 15898 O O . LEU D 1 166 ? -41.452 32.034 -14.262 1.00 22.84 142 LEU D O 1
ATOM 15903 N N . PRO D 1 167 ? -41.130 32.188 -16.481 1.00 19.60 143 PRO D N 1
ATOM 15904 C CA . PRO D 1 167 ? -41.305 32.776 -17.806 1.00 18.55 143 PRO D CA 1
ATOM 15905 C C . PRO D 1 167 ? -42.695 32.527 -18.372 1.00 18.97 143 PRO D C 1
ATOM 15906 O O . PRO D 1 167 ? -43.403 31.615 -17.929 1.00 19.47 143 PRO D O 1
ATOM 15910 N N . VAL D 1 168 ? -43.100 33.368 -19.316 1.00 18.14 144 VAL D N 1
ATOM 15911 C CA . VAL D 1 168 ? -44.474 33.359 -19.832 1.00 19.23 144 VAL D CA 1
ATOM 15912 C C . VAL D 1 168 ? -44.732 32.294 -20.898 1.00 20.33 144 VAL D C 1
ATOM 15913 O O . VAL D 1 168 ? -43.952 32.148 -21.851 1.00 21.33 144 VAL D O 1
ATOM 15917 N N . GLY D 1 169 ? -45.839 31.567 -20.756 1.00 21.25 145 GLY D N 1
ATOM 15918 C CA . GLY D 1 169 ? -46.308 30.690 -21.817 1.00 22.19 145 GLY D CA 1
ATOM 15919 C C . GLY D 1 169 ? -47.535 31.268 -22.514 1.00 23.26 145 GLY D C 1
ATOM 15920 O O . GLY D 1 169 ? -48.220 32.148 -21.992 1.00 23.02 145 GLY D O 1
ATOM 15921 N N . ASN D 1 170 ? -47.831 30.746 -23.705 1.00 23.53 146 ASN D N 1
ATOM 15922 C CA . ASN D 1 170 ? -49.053 31.124 -24.428 1.00 23.96 146 ASN D CA 1
ATOM 15923 C C . ASN D 1 170 ? -50.143 30.120 -24.152 1.00 24.62 146 ASN D C 1
ATOM 15924 O O . ASN D 1 170 ? -49.919 28.908 -24.199 1.00 25.14 146 ASN D O 1
ATOM 15929 N N . ASP D 1 171 ? -51.330 30.617 -23.847 1.00 26.59 147 ASP D N 1
ATOM 15930 C CA . ASP D 1 171 ? -52.434 29.720 -23.504 1.00 27.93 147 ASP D CA 1
ATOM 15931 C C . ASP D 1 171 ? -53.040 29.061 -24.727 1.00 29.67 147 ASP D C 1
ATOM 15932 O O . ASP D 1 171 ? -53.691 28.017 -24.614 1.00 29.78 147 ASP D O 1
ATOM 15937 N N . ALA D 1 172 ? -52.810 29.669 -25.890 1.00 30.90 148 ALA D N 1
ATOM 15938 C CA . ALA D 1 172 ? -53.313 29.166 -27.169 1.00 31.66 148 ALA D CA 1
ATOM 15939 C C . ALA D 1 172 ? -52.432 29.686 -28.300 1.00 32.49 148 ALA D C 1
ATOM 15940 O O . ALA D 1 172 ? -51.540 30.507 -28.079 1.00 33.35 148 ALA D O 1
ATOM 15942 N N . GLY D 1 173 ? -52.680 29.220 -29.516 1.00 32.37 149 GLY D N 1
ATOM 15943 C CA . GLY D 1 173 ? -51.924 29.680 -30.669 1.00 32.40 149 GLY D CA 1
ATOM 15944 C C . GLY D 1 173 ? -50.666 28.866 -30.902 1.00 32.52 149 GLY D C 1
ATOM 15945 O O . GLY D 1 173 ? -50.722 27.634 -30.963 1.00 34.99 149 GLY D O 1
ATOM 15946 N N . THR D 1 174 ? -49.530 29.551 -31.021 1.00 29.66 150 THR D N 1
ATOM 15947 C CA . THR D 1 174 ? -48.262 28.911 -31.307 1.00 28.40 150 THR D CA 1
ATOM 15948 C C . THR D 1 174 ? -47.237 29.307 -30.256 1.00 26.63 150 THR D C 1
ATOM 15949 O O . THR D 1 174 ? -47.460 30.229 -29.468 1.00 27.02 150 THR D O 1
ATOM 15953 N N . ALA D 1 175 ? -46.098 28.620 -30.253 1.00 26.20 151 ALA D N 1
ATOM 15954 C CA . ALA D 1 175 ? -44.960 29.075 -29.476 1.00 25.63 151 ALA D CA 1
ATOM 15955 C C . ALA D 1 175 ? -44.422 30.359 -30.124 1.00 27.32 151 ALA D C 1
ATOM 15956 O O . ALA D 1 175 ? -44.744 30.693 -31.277 1.00 26.69 151 ALA D O 1
ATOM 15958 N N . PHE D 1 176 ? -43.587 31.072 -29.385 1.00 30.24 152 PHE D N 1
ATOM 15959 C CA . PHE D 1 176 ? -42.958 32.277 -29.899 1.00 31.71 152 PHE D CA 1
ATOM 15960 C C . PHE D 1 176 ? -42.201 31.950 -31.192 1.00 31.94 152 PHE D C 1
ATOM 15961 O O . PHE D 1 176 ? -41.515 30.935 -31.271 1.00 32.75 152 PHE D O 1
ATOM 15969 N N . MET D 1 177 ? -42.374 32.815 -32.193 1.00 32.17 153 MET D N 1
ATOM 15970 C CA . MET D 1 177 ? -41.848 32.683 -33.572 1.00 35.92 153 MET D CA 1
ATOM 15971 C C . MET D 1 177 ? -42.188 31.352 -34.258 1.00 31.50 153 MET D C 1
ATOM 15972 O O . MET D 1 177 ? -41.440 30.846 -35.108 1.00 31.86 153 MET D O 1
ATOM 15977 N N . GLY D 1 178 ? -43.355 30.823 -33.904 1.00 27.46 154 GLY D N 1
ATOM 15978 C CA . GLY D 1 178 ? -43.912 29.646 -34.554 1.00 25.07 154 GLY D CA 1
ATOM 15979 C C . GLY D 1 178 ? -44.707 30.040 -35.787 1.00 24.48 154 GLY D C 1
ATOM 15980 O O . GLY D 1 178 ? -45.295 31.104 -35.865 1.00 26.78 154 GLY D O 1
ATOM 15981 N N . SER D 1 179 ? -44.730 29.148 -36.753 1.00 20.76 155 SER D N 1
ATOM 15982 C CA . SER D 1 179 ? -45.473 29.358 -37.996 1.00 20.08 155 SER D CA 1
ATOM 15983 C C . SER D 1 179 ? -46.928 28.938 -37.848 1.00 20.51 155 SER D C 1
ATOM 15984 O O . SER D 1 179 ? -47.224 28.015 -37.065 1.00 22.47 155 SER D O 1
ATOM 15987 N N . ASP D 1 180 ? -47.839 29.592 -38.590 1.00 19.04 156 ASP D N 1
ATOM 15988 C CA . ASP D 1 180 ? -49.247 29.198 -38.556 1.00 19.64 156 ASP D CA 1
ATOM 15989 C C . ASP D 1 180 ? -49.928 29.490 -39.891 1.00 20.26 156 ASP D C 1
ATOM 15990 O O . ASP D 1 180 ? -49.434 30.292 -40.710 1.00 21.86 156 ASP D O 1
ATOM 15995 N N . ASN D 1 181 ? -51.059 28.822 -40.096 1.00 18.85 157 ASN D N 1
ATOM 15996 C CA . ASN D 1 181 ? -52.018 29.141 -41.156 1.00 19.64 157 ASN D CA 1
ATOM 15997 C C . ASN D 1 181 ? -53.378 29.231 -40.491 1.00 19.73 157 ASN D C 1
ATOM 15998 O O . ASN D 1 181 ? -54.238 28.373 -40.712 1.00 20.28 157 ASN D O 1
ATOM 16003 N N . ALA D 1 182 ? -53.560 30.257 -39.665 1.00 20.74 158 ALA D N 1
ATOM 16004 C CA . ALA D 1 182 ? -54.682 30.314 -38.738 1.00 20.99 158 ALA D CA 1
ATOM 16005 C C . ALA D 1 182 ? -56.031 30.421 -39.448 1.00 22.63 158 ALA D C 1
ATOM 16006 O O . ALA D 1 182 ? -57.068 30.058 -38.878 1.00 24.42 158 ALA D O 1
ATOM 16008 N N . ASN D 1 183 ? -56.017 30.920 -40.681 1.00 22.34 159 ASN D N 1
ATOM 16009 C CA . ASN D 1 183 ? -57.252 31.121 -41.439 1.00 24.19 159 ASN D CA 1
ATOM 16010 C C . ASN D 1 183 ? -57.750 29.872 -42.155 1.00 23.99 159 ASN D C 1
ATOM 16011 O O . ASN D 1 183 ? -58.816 29.894 -42.759 1.00 25.78 159 ASN D O 1
ATOM 16016 N N . VAL D 1 184 ? -56.970 28.799 -42.127 1.00 20.03 160 VAL D N 1
ATOM 16017 C CA . VAL D 1 184 ? -57.393 27.532 -42.722 1.00 18.27 160 VAL D CA 1
ATOM 16018 C C . VAL D 1 184 ? -58.345 26.814 -41.740 1.00 18.75 160 VAL D C 1
ATOM 16019 O O . VAL D 1 184 ? -57.953 26.503 -40.619 1.00 17.26 160 VAL D O 1
ATOM 16023 N N . PRO D 1 185 ? -59.598 26.569 -42.149 1.00 18.54 161 PRO D N 1
ATOM 16024 C CA . PRO D 1 185 ? -60.550 26.013 -41.170 1.00 17.85 161 PRO D CA 1
ATOM 16025 C C . PRO D 1 185 ? -60.072 24.708 -40.533 1.00 17.62 161 PRO D C 1
ATOM 16026 O O . PRO D 1 185 ? -60.238 24.509 -39.323 1.00 18.75 161 PRO D O 1
ATOM 16030 N N . ALA D 1 186 ? -59.447 23.845 -41.318 1.00 16.26 162 ALA D N 1
ATOM 16031 C CA . ALA D 1 186 ? -58.961 22.577 -40.778 1.00 16.99 162 ALA D CA 1
ATOM 16032 C C . ALA D 1 186 ? -57.923 22.791 -39.683 1.00 16.05 162 ALA D C 1
ATOM 16033 O O . ALA D 1 186 ? -57.864 22.021 -38.717 1.00 17.17 162 ALA D O 1
ATOM 16035 N N . VAL D 1 187 ? -57.092 23.819 -39.834 1.00 15.33 163 VAL D N 1
ATOM 16036 C CA . VAL D 1 187 ? -56.091 24.124 -38.815 1.00 16.79 163 VAL D CA 1
ATOM 16037 C C . VAL D 1 187 ? -56.788 24.612 -37.542 1.00 17.53 163 VAL D C 1
ATOM 16038 O O . VAL D 1 187 ? -56.459 24.189 -36.418 1.00 18.58 163 VAL D O 1
ATOM 16042 N N . ALA D 1 188 ? -57.757 25.507 -37.696 1.00 18.05 164 ALA D N 1
ATOM 16043 C CA . ALA D 1 188 ? -58.451 26.026 -36.510 1.00 20.03 164 ALA D CA 1
ATOM 16044 C C . ALA D 1 188 ? -59.124 24.899 -35.738 1.00 21.36 164 ALA D C 1
ATOM 16045 O O . ALA D 1 188 ? -59.113 24.858 -34.496 1.00 23.10 164 ALA D O 1
ATOM 16047 N N . GLU D 1 189 ? -59.725 23.971 -36.470 1.00 20.69 165 GLU D N 1
ATOM 16048 C CA . GLU D 1 189 ? -60.426 22.871 -35.825 1.00 21.98 165 GLU D CA 1
ATOM 16049 C C . GLU D 1 189 ? -59.442 21.904 -35.166 1.00 21.45 165 GLU D C 1
ATOM 16050 O O . GLU D 1 189 ? -59.670 21.477 -34.027 1.00 22.63 165 GLU D O 1
ATOM 16056 N N . ALA D 1 190 ? -58.345 21.576 -35.853 1.00 18.52 166 ALA D N 1
ATOM 16057 C CA . ALA D 1 190 ? -57.349 20.661 -35.282 1.00 19.95 166 ALA D CA 1
ATOM 16058 C C . ALA D 1 190 ? -56.722 21.237 -34.018 1.00 22.04 166 ALA D C 1
ATOM 16059 O O . ALA D 1 190 ? -56.408 20.492 -33.079 1.00 23.68 166 ALA D O 1
ATOM 16061 N N . LYS D 1 191 ? -56.551 22.554 -33.979 1.00 23.12 167 LYS D N 1
ATOM 16062 C CA . LYS D 1 191 ? -56.009 23.187 -32.778 1.00 25.78 167 LYS D CA 1
ATOM 16063 C C . LYS D 1 191 ? -56.851 22.903 -31.545 1.00 27.37 167 LYS D C 1
ATOM 16064 O O . LYS D 1 191 ? -56.318 22.738 -30.448 1.00 27.59 167 LYS D O 1
ATOM 16070 N N . LYS D 1 192 ? -58.167 22.894 -31.729 1.00 28.77 168 LYS D N 1
ATOM 16071 C CA . LYS D 1 192 ? -59.118 22.746 -30.609 1.00 30.87 168 LYS D CA 1
ATOM 16072 C C . LYS D 1 192 ? -58.951 21.399 -29.927 1.00 30.50 168 LYS D C 1
ATOM 16073 O O . LYS D 1 192 ? -59.278 21.241 -28.742 1.00 32.86 168 LYS D O 1
ATOM 16079 N N . HIS D 1 193 ? -58.478 20.414 -30.681 1.00 27.16 169 HIS D N 1
ATOM 16080 C CA . HIS D 1 193 ? -58.425 19.057 -30.184 1.00 28.46 169 HIS D CA 1
ATOM 16081 C C . HIS D 1 193 ? -57.010 18.536 -30.013 1.00 25.24 169 HIS D C 1
ATOM 16082 O O . HIS D 1 193 ? -56.815 17.377 -29.639 1.00 26.16 169 HIS D O 1
ATOM 16089 N N . ALA D 1 194 ? -56.015 19.379 -30.277 1.00 22.79 170 ALA D N 1
ATOM 16090 C CA . ALA D 1 194 ? -54.622 18.933 -30.191 1.00 21.79 170 ALA D CA 1
ATOM 16091 C C . ALA D 1 194 ? -54.226 18.649 -28.739 1.00 21.63 170 ALA D C 1
ATOM 16092 O O . ALA D 1 194 ? -54.784 19.208 -27.798 1.00 22.89 170 ALA D O 1
ATOM 16094 N N . ARG D 1 195 ? -53.274 17.746 -28.571 1.00 20.58 171 ARG D N 1
ATOM 16095 C CA . ARG D 1 195 ? -52.745 17.431 -27.254 1.00 21.14 171 ARG D CA 1
ATOM 16096 C C . ARG D 1 195 ? -52.229 18.687 -26.590 1.00 22.14 171 ARG D C 1
ATOM 16097 O O . ARG D 1 195 ? -51.544 19.475 -27.243 1.00 21.69 171 ARG D O 1
ATOM 16105 N N . ARG D 1 196 ? -52.541 18.876 -25.301 1.00 20.91 172 ARG D N 1
ATOM 16106 C CA . ARG D 1 196 ? -52.045 20.041 -24.591 1.00 22.09 172 ARG D CA 1
ATOM 16107 C C . ARG D 1 196 ? -50.539 20.022 -24.528 1.00 21.09 172 ARG D C 1
ATOM 16108 O O . ARG D 1 196 ? -49.911 18.987 -24.272 1.00 20.92 172 ARG D O 1
ATOM 16116 N N . GLN D 1 197 ? -49.956 21.184 -24.788 1.00 22.51 173 GLN D N 1
ATOM 16117 C CA . GLN D 1 197 ? -48.508 21.325 -24.805 1.00 23.72 173 GLN D CA 1
ATOM 16118 C C . GLN D 1 197 ? -48.151 22.682 -24.225 1.00 22.60 173 GLN D C 1
ATOM 16119 O O . GLN D 1 197 ? -48.886 23.651 -24.456 1.00 24.19 173 GLN D O 1
ATOM 16125 N N . ASN D 1 198 ? -47.044 22.791 -23.492 1.00 20.98 174 ASN D N 1
ATOM 16126 C CA . ASN D 1 198 ? -46.572 24.120 -23.169 1.00 20.96 174 ASN D CA 1
ATOM 16127 C C . ASN D 1 198 ? -46.108 24.834 -24.432 1.00 21.89 174 ASN D C 1
ATOM 16128 O O . ASN D 1 198 ? -45.319 24.280 -25.225 1.00 21.50 174 ASN D O 1
ATOM 16133 N N . LEU D 1 199 ? -46.555 26.072 -24.600 1.00 21.09 175 LEU D N 1
ATOM 16134 C CA . LEU D 1 199 ? -46.133 26.875 -25.737 1.00 21.38 175 LEU D CA 1
ATOM 16135 C C . LEU D 1 199 ? -45.310 28.048 -25.232 1.00 21.36 175 LEU D C 1
ATOM 16136 O O . LEU D 1 199 ? -45.872 29.056 -24.843 1.00 22.46 175 LEU D O 1
ATOM 16141 N N . PRO D 1 200 ? -43.977 27.921 -25.214 1.00 20.63 176 PRO D N 1
ATOM 16142 C CA . PRO D 1 200 ? -43.194 29.034 -24.651 1.00 21.49 176 PRO D CA 1
ATOM 16143 C C . PRO D 1 200 ? -43.423 30.332 -25.406 1.00 20.37 176 PRO D C 1
ATOM 16144 O O . PRO D 1 200 ? -43.457 30.303 -26.646 1.00 21.60 176 PRO D O 1
ATOM 16148 N N . ASN D 1 201 ? -43.593 31.441 -24.696 1.00 19.75 177 ASN D N 1
ATOM 16149 C CA . ASN D 1 201 ? -43.505 32.739 -25.343 1.00 19.30 177 ASN D CA 1
ATOM 16150 C C . ASN D 1 201 ? -42.086 33.298 -25.243 1.00 19.76 177 ASN D C 1
ATOM 16151 O O . ASN D 1 201 ? -41.870 34.503 -25.189 1.00 21.38 177 ASN D O 1
ATOM 16156 N N . PHE D 1 202 ? -41.126 32.389 -25.245 1.00 18.72 178 PHE D N 1
ATOM 16157 C CA . PHE D 1 202 ? -39.726 32.724 -25.143 1.00 18.35 178 PHE D CA 1
ATOM 16158 C C . PHE D 1 202 ? -38.986 31.743 -26.002 1.00 19.41 178 PHE D C 1
ATOM 16159 O O . PHE D 1 202 ? -39.504 30.667 -26.265 1.00 20.52 178 PHE D O 1
ATOM 16167 N N . ASP D 1 203 ? -37.774 32.112 -26.412 1.00 17.87 179 ASP D N 1
ATOM 16168 C CA . ASP D 1 203 ? -37.009 31.355 -27.397 1.00 18.01 179 ASP D CA 1
ATOM 16169 C C . ASP D 1 203 ? -35.972 30.453 -26.731 1.00 17.62 179 ASP D C 1
ATOM 16170 O O . ASP D 1 203 ? -34.800 30.507 -27.066 1.00 17.90 179 ASP D O 1
ATOM 16175 N N . PHE D 1 204 ? -36.385 29.637 -25.775 1.00 16.74 180 PHE D N 1
ATOM 16176 C CA . PHE D 1 204 ? -35.532 28.560 -25.291 1.00 16.14 180 PHE D CA 1
ATOM 16177 C C . PHE D 1 204 ? -36.443 27.432 -24.833 1.00 15.62 180 PHE D C 1
ATOM 16178 O O . PHE D 1 204 ? -37.610 27.655 -24.474 1.00 17.52 180 PHE D O 1
ATOM 16186 N N . PHE D 1 205 ? -35.925 26.210 -24.859 1.00 15.53 181 PHE D N 1
ATOM 16187 C CA . PHE D 1 205 ? -36.767 25.060 -24.530 1.00 14.90 181 PHE D CA 1
ATOM 16188 C C . PHE D 1 205 ? -37.155 25.065 -23.037 1.00 15.61 181 PHE D C 1
ATOM 16189 O O . PHE D 1 205 ? -36.345 25.422 -22.150 1.00 16.95 181 PHE D O 1
ATOM 16197 N N . ASN D 1 206 ? -38.403 24.670 -22.777 1.00 15.95 182 ASN D N 1
ATOM 16198 C CA . ASN D 1 206 ? -38.942 24.641 -21.412 1.00 16.16 182 ASN D CA 1
ATOM 16199 C C . ASN D 1 206 ? -38.460 23.434 -20.605 1.00 17.85 182 ASN D C 1
ATOM 16200 O O . ASN D 1 206 ? -39.277 22.593 -20.181 1.00 18.53 182 ASN D O 1
ATOM 16205 N N . PHE D 1 207 ? -37.138 23.337 -20.407 1.00 16.72 183 PHE D N 1
ATOM 16206 C CA . PHE D 1 207 ? -36.561 22.256 -19.603 1.00 17.82 183 PHE D CA 1
ATOM 16207 C C . PHE D 1 207 ? -37.045 22.317 -18.161 1.00 18.49 183 PHE D C 1
ATOM 16208 O O . PHE D 1 207 ? -36.993 23.386 -17.550 1.00 20.38 183 PHE D O 1
ATOM 16216 N N . ALA D 1 208 ? -37.461 21.175 -17.625 1.00 17.15 184 ALA D N 1
ATOM 16217 C CA . ALA D 1 208 ? -38.067 21.160 -16.275 1.00 17.27 184 ALA D CA 1
ATOM 16218 C C . ALA D 1 208 ? -37.472 20.074 -15.395 1.00 18.02 184 ALA D C 1
ATOM 16219 O O . ALA D 1 208 ? -36.716 19.215 -15.873 1.00 17.79 184 ALA D O 1
ATOM 16221 N N . GLY D 1 209 ? -37.809 20.117 -14.100 1.00 17.45 185 GLY D N 1
ATOM 16222 C CA . GLY D 1 209 ? -37.355 19.119 -13.143 1.00 18.27 185 GLY D CA 1
ATOM 16223 C C . GLY D 1 209 ? -36.466 19.710 -12.078 1.00 18.97 185 GLY D C 1
ATOM 16224 O O . GLY D 1 209 ? -36.431 20.944 -11.896 1.00 20.01 185 GLY D O 1
ATOM 16225 N N . LEU D 1 210 ? -35.733 18.834 -11.382 1.00 18.05 186 LEU D N 1
ATOM 16226 C CA . LEU D 1 210 ? -34.821 19.253 -10.320 1.00 18.40 186 LEU D CA 1
ATOM 16227 C C . LEU D 1 210 ? -33.508 19.678 -10.983 1.00 18.14 186 LEU D C 1
ATOM 16228 O O . LEU D 1 210 ? -32.492 18.945 -10.996 1.00 18.92 186 LEU D O 1
ATOM 16233 N N . ASN D 1 211 ? -33.531 20.873 -11.552 1.00 17.42 187 ASN D N 1
ATOM 16234 C CA . ASN D 1 211 ? -32.416 21.344 -12.370 1.00 17.82 187 ASN D CA 1
ATOM 16235 C C . ASN D 1 211 ? -31.158 21.632 -11.556 1.00 17.93 187 ASN D C 1
ATOM 16236 O O . ASN D 1 211 ? -30.053 21.668 -12.128 1.00 18.21 187 ASN D O 1
ATOM 16241 N N . ARG D 1 212 ? -31.300 21.863 -10.249 1.00 19.32 188 ARG D N 1
ATOM 16242 C CA . ARG D 1 212 ? -30.126 22.161 -9.450 1.00 18.57 188 ARG D CA 1
ATOM 16243 C C . ARG D 1 212 ? -30.131 21.294 -8.194 1.00 19.59 188 ARG D C 1
ATOM 16244 O O . ARG D 1 212 ? -31.040 20.488 -7.993 1.00 19.34 188 ARG D O 1
ATOM 16252 N N . HIS D 1 213 ? -29.083 21.432 -7.382 1.00 19.11 189 HIS D N 1
ATOM 16253 C CA . HIS D 1 213 ? -28.824 20.505 -6.292 1.00 19.76 189 HIS D CA 1
ATOM 16254 C C . HIS D 1 213 ? -29.904 20.505 -5.235 1.00 20.43 189 HIS D C 1
ATOM 16255 O O . HIS D 1 213 ? -30.655 21.473 -5.089 1.00 21.23 189 HIS D O 1
ATOM 16262 N N . VAL D 1 214 ? -29.960 19.402 -4.505 1.00 19.84 190 VAL D N 1
ATOM 16263 C CA . VAL D 1 214 ? -30.848 19.257 -3.341 1.00 19.52 190 VAL D CA 1
ATOM 16264 C C . VAL D 1 214 ? -29.949 18.884 -2.175 1.00 20.62 190 VAL D C 1
ATOM 16265 O O . VAL D 1 214 ? -29.048 18.054 -2.341 1.00 22.12 190 VAL D O 1
ATOM 16269 N N . GLU D 1 215 ? -30.163 19.472 -0.998 1.00 21.57 191 GLU D N 1
ATOM 16270 C CA . GLU D 1 215 ? -29.327 19.112 0.142 1.00 21.58 191 GLU D CA 1
ATOM 16271 C C . GLU D 1 215 ? -30.032 19.415 1.446 1.00 24.03 191 GLU D C 1
ATOM 16272 O O . GLU D 1 215 ? -30.846 20.332 1.551 1.00 24.60 191 GLU D O 1
ATOM 16278 N N . LEU D 1 216 ? -29.744 18.579 2.425 1.00 24.90 192 LEU D N 1
ATOM 16279 C CA . LEU D 1 216 ? -30.162 18.815 3.797 1.00 26.28 192 LEU D CA 1
ATOM 16280 C C . LEU D 1 216 ? -28.994 19.463 4.522 1.00 27.26 192 LEU D C 1
ATOM 16281 O O . LEU D 1 216 ? -27.849 19.054 4.328 1.00 30.03 192 LEU D O 1
ATOM 16286 N N . TYR D 1 217 ? -29.243 20.481 5.330 1.00 26.24 193 TYR D N 1
ATOM 16287 C CA . TYR D 1 217 ? -28.144 21.073 6.083 1.00 27.19 193 TYR D CA 1
ATOM 16288 C C . TYR D 1 217 ? -28.568 21.436 7.480 1.00 28.28 193 TYR D C 1
ATOM 16289 O O . TYR D 1 217 ? -29.750 21.481 7.796 1.00 29.04 193 TYR D O 1
ATOM 16298 N N . THR D 1 218 ? -27.574 21.681 8.326 1.00 29.00 194 THR D N 1
ATOM 16299 C CA . THR D 1 218 ? -27.846 21.948 9.742 1.00 30.60 194 THR D CA 1
ATOM 16300 C C . THR D 1 218 ? -27.275 23.274 10.159 1.00 30.28 194 THR D C 1
ATOM 16301 O O . THR D 1 218 ? -26.269 23.738 9.617 1.00 30.30 194 THR D O 1
ATOM 16305 N N . THR D 1 219 ? -27.940 23.872 11.148 1.00 30.39 195 THR D N 1
ATOM 16306 C CA . THR D 1 219 ? -27.422 25.015 11.866 1.00 30.72 195 THR D CA 1
ATOM 16307 C C . THR D 1 219 ? -27.721 24.787 13.334 1.00 31.78 195 THR D C 1
ATOM 16308 O O . THR D 1 219 ? -28.544 23.932 13.685 1.00 32.23 195 THR D O 1
ATOM 16312 N N . PRO D 1 220 ? -27.064 25.559 14.199 1.00 32.17 196 PRO D N 1
ATOM 16313 C CA . PRO D 1 220 ? -27.505 25.575 15.604 1.00 33.62 196 PRO D CA 1
ATOM 16314 C C . PRO D 1 220 ? -28.965 26.006 15.683 1.00 35.25 196 PRO D C 1
ATOM 16315 O O . PRO D 1 220 ? -29.393 26.816 14.857 1.00 35.16 196 PRO D O 1
ATOM 16319 N N . ALA D 1 221 ? -29.707 25.539 16.688 1.00 37.13 197 ALA D N 1
ATOM 16320 C CA . ALA D 1 221 ? -31.145 25.789 16.767 1.00 39.24 197 ALA D CA 1
ATOM 16321 C C . ALA D 1 221 ? -31.501 27.031 17.599 1.00 41.78 197 ALA D C 1
ATOM 16322 O O . ALA D 1 221 ? -32.450 27.759 17.274 1.00 42.37 197 ALA D O 1
ATOM 16324 N N . ASP D 1 222 ? -30.763 27.263 18.678 1.00 44.07 198 ASP D N 1
ATOM 16325 C CA . ASP D 1 222 ? -31.133 28.338 19.605 1.00 46.10 198 ASP D CA 1
ATOM 16326 C C . ASP D 1 222 ? -30.903 29.721 19.009 1.00 44.18 198 ASP D C 1
ATOM 16327 O O . ASP D 1 222 ? -31.700 30.634 19.228 1.00 44.73 198 ASP D O 1
ATOM 16332 N N . ALA D 1 223 ? -29.814 29.856 18.255 1.00 41.59 199 ALA D N 1
ATOM 16333 C CA . ALA D 1 223 ? -29.404 31.117 17.651 1.00 39.86 199 ALA D CA 1
ATOM 16334 C C . ALA D 1 223 ? -28.459 30.817 16.490 1.00 38.74 199 ALA D C 1
ATOM 16335 O O . ALA D 1 223 ? -27.508 30.035 16.629 1.00 39.36 199 ALA D O 1
ATOM 16337 N N . TYR D 1 224 ? -28.693 31.460 15.354 1.00 37.13 200 TYR D N 1
ATOM 16338 C CA . TYR D 1 224 ? -27.904 31.164 14.163 1.00 35.02 200 TYR D CA 1
ATOM 16339 C C . TYR D 1 224 ? -27.857 32.339 13.206 1.00 32.76 200 TYR D C 1
ATOM 16340 O O . TYR D 1 224 ? -28.722 33.210 13.219 1.00 32.35 200 TYR D O 1
ATOM 16349 N N . ILE D 1 225 ? -26.843 32.335 12.352 1.00 32.05 201 ILE D N 1
ATOM 16350 C CA . ILE D 1 225 ? -26.709 33.339 11.304 1.00 31.77 201 ILE D CA 1
ATOM 16351 C C . ILE D 1 225 ? -27.678 33.045 10.151 1.00 31.36 201 ILE D C 1
ATOM 16352 O O . ILE D 1 225 ? -27.671 31.943 9.585 1.00 32.20 201 ILE D O 1
ATOM 16357 N N . ALA D 1 226 ? -28.537 34.012 9.840 1.00 30.41 202 ALA D N 1
ATOM 16358 C CA . ALA D 1 226 ? -29.563 33.814 8.809 1.00 30.32 202 ALA D CA 1
ATOM 16359 C C . ALA D 1 226 ? -29.206 34.487 7.498 1.00 29.91 202 ALA D C 1
ATOM 16360 O O . ALA D 1 226 ? -29.585 34.024 6.415 1.00 30.22 202 ALA D O 1
ATOM 16362 N N . ASP D 1 227 ? -28.477 35.591 7.570 1.00 29.60 203 ASP D N 1
ATOM 16363 C CA . ASP D 1 227 ? -28.148 36.323 6.352 1.00 29.32 203 ASP D CA 1
ATOM 16364 C C . ASP D 1 227 ? -26.934 37.199 6.585 1.00 27.93 203 ASP D C 1
ATOM 16365 O O . ASP D 1 227 ? -26.691 37.630 7.720 1.00 27.98 203 ASP D O 1
ATOM 16370 N N . ILE D 1 228 ? -26.182 37.469 5.519 1.00 27.59 204 ILE D N 1
ATOM 16371 C CA . ILE D 1 228 ? -25.056 38.386 5.564 1.00 28.40 204 ILE D CA 1
ATOM 16372 C C . ILE D 1 228 ? -25.072 39.253 4.309 1.00 27.81 204 ILE D C 1
ATOM 16373 O O . ILE D 1 228 ? -25.261 38.736 3.208 1.00 28.12 204 ILE D O 1
ATOM 16378 N N . ALA D 1 229 ? -24.896 40.556 4.460 1.00 27.75 205 ALA D N 1
ATOM 16379 C CA . ALA D 1 229 ? -24.668 41.442 3.322 1.00 26.43 205 ALA D CA 1
ATOM 16380 C C . ALA D 1 229 ? -23.386 42.227 3.535 1.00 25.84 205 ALA D C 1
ATOM 16381 O O . ALA D 1 229 ? -23.220 42.875 4.572 1.00 26.80 205 ALA D O 1
ATOM 16383 N N . ILE D 1 230 ? -22.484 42.170 2.566 1.00 26.38 206 ILE D N 1
ATOM 16384 C CA . ILE D 1 230 ? -21.282 42.979 2.570 1.00 26.50 206 ILE D CA 1
ATOM 16385 C C . ILE D 1 230 ? -21.401 43.970 1.415 1.00 26.10 206 ILE D C 1
ATOM 16386 O O . ILE D 1 230 ? -21.754 43.580 0.289 1.00 26.65 206 ILE D O 1
ATOM 16391 N N . THR D 1 231 ? -21.104 45.237 1.680 1.00 26.99 207 THR D N 1
ATOM 16392 C CA . THR D 1 231 ? -21.129 46.271 0.658 1.00 27.66 207 THR D CA 1
ATOM 16393 C C . THR D 1 231 ? -19.841 47.061 0.655 1.00 26.63 207 THR D C 1
ATOM 16394 O O . THR D 1 231 ? -19.193 47.222 1.697 1.00 26.30 207 THR D O 1
ATOM 16398 N N . THR D 1 232 ? -19.451 47.540 -0.516 1.00 25.80 208 THR D N 1
ATOM 16399 C CA . THR D 1 232 ? -18.375 48.506 -0.629 1.00 26.33 208 THR D CA 1
ATOM 16400 C C . THR D 1 232 ? -19.003 49.905 -0.590 1.00 27.91 208 THR D C 1
ATOM 16401 O O . THR D 1 232 ? -19.682 50.308 -1.538 1.00 28.77 208 THR D O 1
ATOM 16405 N N . GLU D 1 233 ? -18.819 50.620 0.521 1.00 29.40 209 GLU D N 1
ATOM 16406 C CA . GLU D 1 233 ? -19.452 51.910 0.712 1.00 31.82 209 GLU D CA 1
ATOM 16407 C C . GLU D 1 233 ? -18.697 53.057 0.062 1.00 31.74 209 GLU D C 1
ATOM 16408 O O . GLU D 1 233 ? -19.298 53.973 -0.503 1.00 31.84 209 GLU D O 1
ATOM 16414 N N . ARG D 1 234 ? -17.372 53.019 0.145 1.00 30.76 210 ARG D N 1
ATOM 16415 C CA . ARG D 1 234 ? -16.580 54.121 -0.375 1.00 30.76 210 ARG D CA 1
ATOM 16416 C C . ARG D 1 234 ? -15.149 53.687 -0.610 1.00 29.67 210 ARG D C 1
ATOM 16417 O O . ARG D 1 234 ? -14.608 52.885 0.158 1.00 30.18 210 ARG D O 1
ATOM 16425 N N . LEU D 1 235 ? -14.544 54.218 -1.671 1.00 28.20 211 LEU D N 1
ATOM 16426 C CA . LEU D 1 235 ? -13.118 54.033 -1.939 1.00 27.63 211 LEU D CA 1
ATOM 16427 C C . LEU D 1 235 ? -12.416 55.378 -1.941 1.00 28.83 211 LEU D C 1
ATOM 16428 O O . LEU D 1 235 ? -12.879 56.335 -2.583 1.00 29.50 211 LEU D O 1
ATOM 16433 N N . ASP D 1 236 ? -11.320 55.451 -1.190 1.00 27.89 212 ASP D N 1
ATOM 16434 C CA . ASP D 1 236 ? -10.484 56.632 -1.124 1.00 29.29 212 ASP D CA 1
ATOM 16435 C C . ASP D 1 236 ? -9.159 56.435 -1.822 1.00 29.29 212 ASP D C 1
ATOM 16436 O O . ASP D 1 236 ? -8.433 55.477 -1.539 1.00 29.55 212 ASP D O 1
ATOM 16441 N N . HIS D 1 237 ? -8.850 57.366 -2.712 1.00 28.63 213 HIS D N 1
ATOM 16442 C CA . HIS D 1 237 ? -7.595 57.423 -3.450 1.00 29.20 213 HIS D CA 1
ATOM 16443 C C . HIS D 1 237 ? -7.299 56.091 -4.123 1.00 28.54 213 HIS D C 1
ATOM 16444 O O . HIS D 1 237 ? -6.355 55.382 -3.770 1.00 28.17 213 HIS D O 1
ATOM 16451 N N . ILE D 1 238 ? -8.120 55.771 -5.114 1.00 27.50 214 ILE D N 1
ATOM 16452 C CA . ILE D 1 238 ? -7.913 54.574 -5.914 1.00 27.10 214 ILE D CA 1
ATOM 16453 C C . ILE D 1 238 ? -6.648 54.727 -6.740 1.00 28.72 214 ILE D C 1
ATOM 16454 O O . ILE D 1 238 ? -6.403 55.803 -7.292 1.00 29.20 214 ILE D O 1
ATOM 16459 N N . ALA D 1 239 ? -5.836 53.675 -6.808 1.00 29.75 215 ALA D N 1
ATOM 16460 C CA . ALA D 1 239 ? -4.612 53.698 -7.603 1.00 31.02 215 ALA D CA 1
ATOM 16461 C C . ALA D 1 239 ? -4.911 53.877 -9.085 1.00 31.73 215 ALA D C 1
ATOM 16462 O O . ALA D 1 239 ? -6.003 53.547 -9.555 1.00 31.29 215 ALA D O 1
ATOM 16464 N N . GLY D 1 240 ? -3.925 54.391 -9.819 1.00 32.77 216 GLY D N 1
ATOM 16465 C CA . GLY D 1 240 ? -4.054 54.589 -11.249 1.00 33.45 216 GLY D CA 1
ATOM 16466 C C . GLY D 1 240 ? -4.458 53.324 -11.979 1.00 33.66 216 GLY D C 1
ATOM 16467 O O . GLY D 1 240 ? -5.236 53.380 -12.930 1.00 34.61 216 GLY D O 1
ATOM 16468 N N . ASP D 1 241 ? -3.937 52.183 -11.536 1.00 33.07 217 ASP D N 1
ATOM 16469 C CA . ASP D 1 241 ? -4.247 50.913 -12.178 1.00 32.93 217 ASP D CA 1
ATOM 16470 C C . ASP D 1 241 ? -5.455 50.198 -11.574 1.00 30.94 217 ASP D C 1
ATOM 16471 O O . ASP D 1 241 ? -5.765 49.075 -11.981 1.00 31.10 217 ASP D O 1
ATOM 16476 N N . ALA D 1 242 ? -6.108 50.845 -10.601 1.00 29.09 218 ALA D N 1
ATOM 16477 C CA . ALA D 1 242 ? -7.309 50.318 -9.923 1.00 27.78 218 ALA D CA 1
ATOM 16478 C C . ALA D 1 242 ? -7.049 49.028 -9.144 1.00 27.62 218 ALA D C 1
ATOM 16479 O O . ALA D 1 242 ? -7.986 48.372 -8.724 1.00 28.23 218 ALA D O 1
ATOM 16481 N N . CYS D 1 243 ? -5.790 48.670 -8.918 1.00 28.13 219 CYS D N 1
ATOM 16482 C CA . CYS D 1 243 ? -5.526 47.412 -8.233 1.00 29.75 219 CYS D CA 1
ATOM 16483 C C . CYS D 1 243 ? -5.748 47.573 -6.732 1.00 26.67 219 CYS D C 1
ATOM 16484 O O . CYS D 1 243 ? -6.028 46.617 -6.019 1.00 25.06 219 CYS D O 1
ATOM 16487 N N . THR D 1 244 ? -5.595 48.799 -6.252 1.00 25.97 220 THR D N 1
ATOM 16488 C CA . THR D 1 244 ? -5.703 49.073 -4.825 1.00 25.75 220 THR D CA 1
ATOM 16489 C C . THR D 1 244 ? -6.352 50.430 -4.569 1.00 25.75 220 THR D C 1
ATOM 16490 O O . THR D 1 244 ? -6.418 51.264 -5.474 1.00 25.87 220 THR D O 1
ATOM 16494 N N . ALA D 1 245 ? -6.768 50.667 -3.319 1.00 25.03 221 ALA D N 1
ATOM 16495 C CA . ALA D 1 245 ? -7.184 51.993 -2.867 1.00 25.81 221 ALA D CA 1
ATOM 16496 C C . ALA D 1 245 ? -6.519 52.245 -1.536 1.00 26.48 221 ALA D C 1
ATOM 16497 O O . ALA D 1 245 ? -6.366 51.321 -0.743 1.00 27.29 221 ALA D O 1
ATOM 16499 N N . ALA D 1 246 ? -6.179 53.499 -1.272 1.00 26.54 222 ALA D N 1
ATOM 16500 C CA . ALA D 1 246 ? -5.544 53.847 0.004 1.00 27.06 222 ALA D CA 1
ATOM 16501 C C . ALA D 1 246 ? -6.439 53.434 1.181 1.00 28.03 222 ALA D C 1
ATOM 16502 O O . ALA D 1 246 ? -5.960 53.054 2.251 1.00 27.93 222 ALA D O 1
ATOM 16504 N N . ASN D 1 247 ? -7.748 53.568 0.991 1.00 28.54 223 ASN D N 1
ATOM 16505 C CA . ASN D 1 247 ? -8.698 53.121 1.992 1.00 30.18 223 ASN D CA 1
ATOM 16506 C C . ASN D 1 247 ? -10.012 52.662 1.360 1.00 29.69 223 ASN D C 1
ATOM 16507 O O . ASN D 1 247 ? -10.519 53.287 0.422 1.00 30.55 223 ASN D O 1
ATOM 16512 N N . ALA D 1 248 ? -10.552 51.556 1.863 1.00 27.57 224 ALA D N 1
ATOM 16513 C CA . ALA D 1 248 ? -11.882 51.114 1.461 1.00 27.28 224 ALA D CA 1
ATOM 16514 C C . ALA D 1 248 ? -12.737 51.050 2.701 1.00 27.63 224 ALA D C 1
ATOM 16515 O O . ALA D 1 248 ? -12.323 50.503 3.723 1.00 27.93 224 ALA D O 1
ATOM 16517 N N . LEU D 1 249 ? -13.916 51.641 2.609 1.00 27.66 225 LEU D N 1
ATOM 16518 C CA . LEU D 1 249 ? -14.897 51.525 3.652 1.00 28.35 225 LEU D CA 1
ATOM 16519 C C . LEU D 1 249 ? -15.923 50.490 3.228 1.00 28.60 225 LEU D C 1
ATOM 16520 O O . LEU D 1 249 ? -16.596 50.659 2.199 1.00 29.09 225 LEU D O 1
ATOM 16525 N N . ILE D 1 250 ? -16.013 49.400 3.975 1.00 27.53 226 ILE D N 1
ATOM 16526 C CA . ILE D 1 250 ? -17.009 48.392 3.670 1.00 27.44 226 ILE D CA 1
ATOM 16527 C C . ILE D 1 250 ? -18.005 48.335 4.800 1.00 28.40 226 ILE D C 1
ATOM 16528 O O . ILE D 1 250 ? -17.723 48.760 5.904 1.00 29.35 226 ILE D O 1
ATOM 16533 N N . ALA D 1 251 ? -19.205 47.865 4.503 1.00 28.96 227 ALA D N 1
ATOM 16534 C CA . ALA D 1 251 ? -20.224 47.689 5.519 1.00 29.39 227 ALA D CA 1
ATOM 16535 C C . ALA D 1 251 ? -20.673 46.244 5.587 1.00 28.43 227 ALA D C 1
ATOM 16536 O O . ALA D 1 251 ? -20.637 45.513 4.581 1.00 28.35 227 ALA D O 1
ATOM 16538 N N . TYR D 1 252 ? -21.069 45.821 6.777 1.00 30.32 228 TYR D N 1
ATOM 16539 C CA . TYR D 1 252 ? -21.641 44.504 6.991 1.00 30.60 228 TYR D CA 1
ATOM 16540 C C . TYR D 1 252 ? -23.018 44.657 7.623 1.00 31.50 228 TYR D C 1
ATOM 16541 O O . TYR D 1 252 ? -23.288 45.614 8.356 1.00 30.88 228 TYR D O 1
ATOM 16550 N N . ASP D 1 253 ? -23.887 43.700 7.327 1.00 31.21 229 ASP D N 1
ATOM 16551 C CA . ASP D 1 253 ? -25.208 43.634 7.912 1.00 32.66 229 ASP D CA 1
ATOM 16552 C C . ASP D 1 253 ? -25.457 42.142 8.116 1.00 31.30 229 ASP D C 1
ATOM 16553 O O . ASP D 1 253 ? -25.519 41.399 7.143 1.00 31.23 229 ASP D O 1
ATOM 16558 N N . VAL D 1 254 ? -25.521 41.685 9.364 1.00 31.54 230 VAL D N 1
ATOM 16559 C CA . VAL D 1 254 ? -25.716 40.271 9.638 1.00 31.85 230 VAL D CA 1
ATOM 16560 C C . VAL D 1 254 ? -27.041 40.063 10.344 1.00 32.68 230 VAL D C 1
ATOM 16561 O O . VAL D 1 254 ? -27.326 40.731 11.352 1.00 33.57 230 VAL D O 1
ATOM 16565 N N . THR D 1 255 ? -27.849 39.150 9.818 1.00 32.91 231 THR D N 1
ATOM 16566 C CA . THR D 1 255 ? -29.154 38.822 10.385 1.00 33.56 231 THR D CA 1
ATOM 16567 C C . THR D 1 255 ? -29.089 37.462 11.060 1.00 33.41 231 THR D C 1
ATOM 16568 O O . THR D 1 255 ? -28.434 36.534 10.559 1.00 33.00 231 THR D O 1
ATOM 16572 N N . PHE D 1 256 ? -29.779 37.346 12.193 1.00 34.41 232 PHE D N 1
ATOM 16573 C CA . PHE D 1 256 ? -29.789 36.113 12.969 1.00 35.02 232 PHE D CA 1
ATOM 16574 C C . PHE D 1 256 ? -31.187 35.526 13.108 1.00 36.44 232 PHE D C 1
ATOM 16575 O O . PHE D 1 256 ? -32.170 36.261 13.112 1.00 37.31 232 PHE D O 1
ATOM 16583 N N . GLY D 1 257 ? -31.262 34.208 13.266 1.00 36.99 233 GLY D N 1
ATOM 16584 C CA . GLY D 1 257 ? -32.518 33.540 13.582 1.00 39.14 233 GLY D CA 1
ATOM 16585 C C . GLY D 1 257 ? -32.420 32.889 14.952 1.00 41.51 233 GLY D C 1
ATOM 16586 O O . GLY D 1 257 ? -31.341 32.871 15.556 1.00 39.53 233 GLY D O 1
ATOM 16587 N N . GLY D 1 258 ? -33.545 32.368 15.450 1.00 45.60 234 GLY D N 1
ATOM 16588 C CA . GLY D 1 258 ? -33.575 31.678 16.734 1.00 48.36 234 GLY D CA 1
ATOM 16589 C C . GLY D 1 258 ? -34.272 32.419 17.867 1.00 50.12 234 GLY D C 1
ATOM 16590 O O . GLY D 1 258 ? -34.277 33.650 17.920 1.00 50.56 234 GLY D O 1
ATOM 16591 N N . ARG D 1 299 ? -25.941 40.068 23.222 1.00 50.61 275 ARG D N 1
ATOM 16592 C CA . ARG D 1 299 ? -25.200 39.077 22.436 1.00 50.13 275 ARG D CA 1
ATOM 16593 C C . ARG D 1 299 ? -24.332 39.751 21.377 1.00 47.63 275 ARG D C 1
ATOM 16594 O O . ARG D 1 299 ? -24.618 40.876 20.957 1.00 47.43 275 ARG D O 1
ATOM 16602 N N . GLN D 1 300 ? -23.273 39.063 20.949 1.00 45.37 276 GLN D N 1
ATOM 16603 C CA . GLN D 1 300 ? -22.318 39.643 20.011 1.00 43.68 276 GLN D CA 1
ATOM 16604 C C . GLN D 1 300 ? -21.940 38.725 18.861 1.00 41.02 276 GLN D C 1
ATOM 16605 O O . GLN D 1 300 ? -22.011 37.498 18.960 1.00 40.55 276 GLN D O 1
ATOM 16611 N N . VAL D 1 301 ? -21.509 39.346 17.771 1.00 39.08 277 VAL D N 1
ATOM 16612 C CA . VAL D 1 301 ? -20.948 38.620 16.644 1.00 37.11 277 VAL D CA 1
ATOM 16613 C C . VAL D 1 301 ? -19.567 39.200 16.313 1.00 36.43 277 VAL D C 1
ATOM 16614 O O . VAL D 1 301 ? -19.394 40.422 16.290 1.00 37.63 277 VAL D O 1
ATOM 16618 N N . ARG D 1 302 ? -18.578 38.334 16.112 1.00 34.96 278 ARG D N 1
ATOM 16619 C CA . ARG D 1 302 ? -17.268 38.794 15.683 1.00 35.47 278 ARG D CA 1
ATOM 16620 C C . ARG D 1 302 ? -17.200 38.730 14.155 1.00 34.27 278 ARG D C 1
ATOM 16621 O O . ARG D 1 302 ? -17.510 37.699 13.572 1.00 34.91 278 ARG D O 1
ATOM 16629 N N . ILE D 1 303 ? -16.813 39.844 13.545 1.00 32.44 279 ILE D N 1
ATOM 16630 C CA . ILE D 1 303 ? -16.608 39.914 12.105 1.00 32.06 279 ILE D CA 1
ATOM 16631 C C . ILE D 1 303 ? -15.108 40.000 11.829 1.00 31.42 279 ILE D C 1
ATOM 16632 O O . ILE D 1 303 ? -14.425 40.917 12.312 1.00 32.83 279 ILE D O 1
ATOM 16637 N N . SER D 1 304 ? -14.586 39.025 11.101 1.00 30.33 280 SER D N 1
ATOM 16638 C CA . SER D 1 304 ? -13.175 39.039 10.732 1.00 29.95 280 SER D CA 1
ATOM 16639 C C . SER D 1 304 ? -13.043 39.154 9.225 1.00 29.16 280 SER D C 1
ATOM 16640 O O . SER D 1 304 ? -13.739 38.461 8.488 1.00 29.89 280 SER D O 1
ATOM 16643 N N . ILE D 1 305 ? -12.160 40.037 8.770 1.00 27.88 281 ILE D N 1
ATOM 16644 C CA . ILE D 1 305 ? -11.931 40.196 7.342 1.00 27.54 281 ILE D CA 1
ATOM 16645 C C . ILE D 1 305 ? -10.614 39.519 6.970 1.00 27.22 281 ILE D C 1
ATOM 16646 O O . ILE D 1 305 ? -9.534 39.936 7.412 1.00 26.30 281 ILE D O 1
ATOM 16651 N N . LEU D 1 306 ? -10.724 38.491 6.128 1.00 27.90 282 LEU D N 1
ATOM 16652 C CA . LEU D 1 306 ? -9.569 37.714 5.709 1.00 28.61 282 LEU D CA 1
ATOM 16653 C C . LEU D 1 306 ? -9.191 38.103 4.286 1.00 27.96 282 LEU D C 1
ATOM 16654 O O . LEU D 1 306 ? -10.078 38.215 3.422 1.00 28.38 282 LEU D O 1
ATOM 16659 N N . ASP D 1 307 ? -7.900 38.334 4.035 1.00 27.20 283 ASP D N 1
ATOM 16660 C CA . ASP D 1 307 ? -7.479 38.635 2.667 1.00 27.72 283 ASP D CA 1
ATOM 16661 C C . ASP D 1 307 ? -7.267 37.348 1.854 1.00 28.71 283 ASP D C 1
ATOM 16662 O O . ASP D 1 307 ? -7.631 36.254 2.305 1.00 27.83 283 ASP D O 1
ATOM 16667 N N . GLY D 1 308 ? -6.681 37.493 0.662 1.00 30.35 284 GLY D N 1
ATOM 16668 C CA . GLY D 1 308 ? -6.524 36.388 -0.271 1.00 31.51 284 GLY D CA 1
ATOM 16669 C C . GLY D 1 308 ? -5.662 35.254 0.250 1.00 33.37 284 GLY D C 1
ATOM 16670 O O . GLY D 1 308 ? -5.726 34.125 -0.254 1.00 34.53 284 GLY D O 1
ATOM 16671 N N . GLU D 1 309 ? -4.814 35.563 1.220 1.00 33.87 285 GLU D N 1
ATOM 16672 C CA . GLU D 1 309 ? -3.988 34.562 1.870 1.00 36.21 285 GLU D CA 1
ATOM 16673 C C . GLU D 1 309 ? -4.561 34.051 3.173 1.00 33.31 285 GLU D C 1
ATOM 16674 O O . GLU D 1 309 ? -3.920 33.257 3.852 1.00 32.74 285 GLU D O 1
ATOM 16680 N N . GLY D 1 310 ? -5.742 34.523 3.547 1.00 31.89 286 GLY D N 1
ATOM 16681 C CA . GLY D 1 310 ? -6.344 34.060 4.777 1.00 30.83 286 GLY D CA 1
ATOM 16682 C C . GLY D 1 310 ? -5.885 34.839 5.993 1.00 31.06 286 GLY D C 1
ATOM 16683 O O . GLY D 1 310 ? -6.207 34.475 7.118 1.00 32.42 286 GLY D O 1
ATOM 16684 N N . THR D 1 311 ? -5.140 35.922 5.773 1.00 30.43 287 THR D N 1
ATOM 16685 C CA . THR D 1 311 ? -4.694 36.782 6.882 1.00 29.31 287 THR D CA 1
ATOM 16686 C C . THR D 1 311 ? -5.814 37.682 7.374 1.00 28.54 287 THR D C 1
ATOM 16687 O O . THR D 1 311 ? -6.493 38.328 6.578 1.00 28.26 287 THR D O 1
ATOM 16691 N N . VAL D 1 312 ? -6.018 37.729 8.694 1.00 28.16 288 VAL D N 1
ATOM 16692 C CA . VAL D 1 312 ? -7.040 38.605 9.233 1.00 27.69 288 VAL D CA 1
ATOM 16693 C C . VAL D 1 312 ? -6.487 40.026 9.214 1.00 27.79 288 VAL D C 1
ATOM 16694 O O . VAL D 1 312 ? -5.583 40.339 9.986 1.00 27.37 288 VAL D O 1
ATOM 16698 N N . VAL D 1 313 ? -7.032 40.888 8.358 1.00 28.58 289 VAL D N 1
ATOM 16699 C CA . VAL D 1 313 ? -6.467 42.221 8.221 1.00 30.43 289 VAL D CA 1
ATOM 16700 C C . VAL D 1 313 ? -7.315 43.269 8.936 1.00 30.96 289 VAL D C 1
ATOM 16701 O O . VAL D 1 313 ? -6.877 44.409 9.131 1.00 31.45 289 VAL D O 1
ATOM 16705 N N . ALA D 1 314 ? -8.521 42.873 9.333 1.00 30.89 290 ALA D N 1
ATOM 16706 C CA . ALA D 1 314 ? -9.450 43.765 10.014 1.00 32.80 290 ALA D CA 1
ATOM 16707 C C . ALA D 1 314 ? -10.469 42.910 10.745 1.00 33.30 290 ALA D C 1
ATOM 16708 O O . ALA D 1 314 ? -10.686 41.760 10.384 1.00 32.45 290 ALA D O 1
ATOM 16710 N N . GLY D 1 315 ? -11.037 43.447 11.811 1.00 35.56 291 GLY D N 1
ATOM 16711 C CA . GLY D 1 315 ? -11.976 42.694 12.615 1.00 36.70 291 GLY D CA 1
ATOM 16712 C C . GLY D 1 315 ? -12.639 43.583 13.624 1.00 38.00 291 GLY D C 1
ATOM 16713 O O . GLY D 1 315 ? -11.992 44.471 14.176 1.00 39.33 291 GLY D O 1
ATOM 16714 N N . VAL D 1 316 ? -13.918 43.339 13.877 1.00 37.21 292 VAL D N 1
ATOM 16715 C CA . VAL D 1 316 ? -14.661 44.080 14.885 1.00 37.96 292 VAL D CA 1
ATOM 16716 C C . VAL D 1 316 ? -15.614 43.112 15.585 1.00 37.92 292 VAL D C 1
ATOM 16717 O O . VAL D 1 316 ? -15.972 42.077 15.028 1.00 37.31 292 VAL D O 1
ATOM 16721 N N . THR D 1 317 ? -15.959 43.406 16.836 1.00 39.23 293 THR D N 1
ATOM 16722 C CA . THR D 1 317 ? -17.021 42.667 17.500 1.00 40.59 293 THR D CA 1
ATOM 16723 C C . THR D 1 317 ? -18.220 43.594 17.591 1.00 41.28 293 THR D C 1
ATOM 16724 O O . THR D 1 317 ? -18.128 44.699 18.130 1.00 42.02 293 THR D O 1
ATOM 16728 N N . ALA D 1 318 ? -19.350 43.127 17.077 1.00 41.41 294 ALA D N 1
ATOM 16729 C CA . ALA D 1 318 ? -20.531 43.953 16.928 1.00 42.45 294 ALA D CA 1
ATOM 16730 C C . ALA D 1 318 ? -21.643 43.479 17.834 1.00 44.63 294 ALA D C 1
ATOM 16731 O O . ALA D 1 318 ? -21.807 42.278 18.036 1.00 44.89 294 ALA D O 1
ATOM 16733 N N . ASP D 1 319 ? -22.428 44.421 18.350 1.00 46.48 295 ASP D N 1
ATOM 16734 C CA . ASP D 1 319 ? -23.564 44.075 19.191 1.00 48.50 295 ASP D CA 1
ATOM 16735 C C . ASP D 1 319 ? -24.738 43.601 18.353 1.00 47.04 295 ASP D C 1
ATOM 16736 O O . ASP D 1 319 ? -24.991 44.129 17.266 1.00 46.70 295 ASP D O 1
ATOM 16741 N N . ILE D 1 320 ? -25.415 42.566 18.833 1.00 46.72 296 ILE D N 1
ATOM 16742 C CA . ILE D 1 320 ? -26.632 42.077 18.190 1.00 47.85 296 ILE D CA 1
ATOM 16743 C C . ILE D 1 320 ? -27.847 42.724 18.831 1.00 51.98 296 ILE D C 1
ATOM 16744 O O . ILE D 1 320 ? -27.989 42.705 20.066 1.00 51.98 296 ILE D O 1
ATOM 16749 N N . GLU D 1 321 ? -28.694 43.350 18.020 1.00 56.46 297 GLU D N 1
ATOM 16750 C CA . GLU D 1 321 ? -29.875 44.028 18.550 1.00 62.05 297 GLU D CA 1
ATOM 16751 C C . GLU D 1 321 ? -31.147 43.511 17.884 1.00 61.67 297 GLU D C 1
ATOM 16752 O O . GLU D 1 321 ? -31.135 43.184 16.703 1.00 58.93 297 GLU D O 1
ATOM 16758 N N . ARG D 1 322 ? -32.243 43.436 18.635 1.00 64.92 298 ARG D N 1
ATOM 16759 C CA . ARG D 1 322 ? -33.515 43.033 18.048 1.00 69.04 298 ARG D CA 1
ATOM 16760 C C . ARG D 1 322 ? -34.418 44.246 17.854 1.00 69.36 298 ARG D C 1
ATOM 16761 O O . ARG D 1 322 ? -34.075 45.178 17.127 1.00 69.66 298 ARG D O 1
ATOM 16769 N N . THR D 1 327 ? -35.597 40.290 13.025 1.00 81.37 303 THR D N 1
ATOM 16770 C CA . THR D 1 327 ? -35.396 41.412 13.932 1.00 79.99 303 THR D CA 1
ATOM 16771 C C . THR D 1 327 ? -33.989 41.469 14.537 1.00 72.58 303 THR D C 1
ATOM 16772 O O . THR D 1 327 ? -33.460 42.560 14.741 1.00 73.69 303 THR D O 1
ATOM 16776 N N . ALA D 1 328 ? -33.377 40.319 14.824 1.00 63.19 304 ALA D N 1
ATOM 16777 C CA . ALA D 1 328 ? -32.007 40.324 15.350 1.00 53.79 304 ALA D CA 1
ATOM 16778 C C . ALA D 1 328 ? -30.937 40.565 14.288 1.00 48.02 304 ALA D C 1
ATOM 16779 O O . ALA D 1 328 ? -30.769 39.753 13.374 1.00 44.80 304 ALA D O 1
ATOM 16781 N N . LYS D 1 329 ? -30.200 41.670 14.433 1.00 45.77 305 LYS D N 1
ATOM 16782 C CA . LYS D 1 329 ? -29.190 42.080 13.450 1.00 44.87 305 LYS D CA 1
ATOM 16783 C C . LYS D 1 329 ? -27.989 42.780 14.071 1.00 41.11 305 LYS D C 1
ATOM 16784 O O . LYS D 1 329 ? -28.093 43.395 15.143 1.00 40.87 305 LYS D O 1
ATOM 16790 N N . ALA D 1 330 ? -26.848 42.663 13.402 1.00 38.22 306 ALA D N 1
ATOM 16791 C CA . ALA D 1 330 ? -25.662 43.454 13.702 1.00 36.57 306 ALA D CA 1
ATOM 16792 C C . ALA D 1 330 ? -25.192 44.120 12.430 1.00 35.84 306 ALA D C 1
ATOM 16793 O O . ALA D 1 330 ? -25.163 43.500 11.376 1.00 36.18 306 ALA D O 1
ATOM 16795 N N . SER D 1 331 ? -24.825 45.381 12.514 1.00 35.78 307 SER D N 1
ATOM 16796 C CA . SER D 1 331 ? -24.382 46.104 11.343 1.00 36.01 307 SER D CA 1
ATOM 16797 C C . SER D 1 331 ? -23.343 47.122 11.739 1.00 34.99 307 SER D C 1
ATOM 16798 O O . SER D 1 331 ? -23.299 47.572 12.887 1.00 35.41 307 SER D O 1
ATOM 16801 N N . GLY D 1 332 ? -22.496 47.474 10.795 1.00 34.25 308 GLY D N 1
ATOM 16802 C CA . GLY D 1 332 ? -21.483 48.474 11.036 1.00 33.62 308 GLY D CA 1
ATOM 16803 C C . GLY D 1 332 ? -20.587 48.620 9.816 1.00 32.44 308 GLY D C 1
ATOM 16804 O O . GLY D 1 332 ? -20.852 48.074 8.740 1.00 31.76 308 GLY D O 1
ATOM 16805 N N . GLU D 1 333 ? -19.503 49.360 9.998 1.00 32.38 309 GLU D N 1
ATOM 16806 C CA . GLU D 1 333 ? -18.544 49.607 8.941 1.00 33.75 309 GLU D CA 1
ATOM 16807 C C . GLU D 1 333 ? -17.155 49.206 9.395 1.00 30.58 309 GLU D C 1
ATOM 16808 O O . GLU D 1 333 ? -16.842 49.178 10.600 1.00 30.65 309 GLU D O 1
ATOM 16814 N N . ILE D 1 334 ? -16.323 48.892 8.420 1.00 29.52 310 ILE D N 1
ATOM 16815 C CA . ILE D 1 334 ? -14.937 48.508 8.636 1.00 29.31 310 ILE D CA 1
ATOM 16816 C C . ILE D 1 334 ? -14.069 49.208 7.596 1.00 28.78 310 ILE D C 1
ATOM 16817 O O . ILE D 1 334 ? -14.353 49.129 6.407 1.00 28.36 310 ILE D O 1
ATOM 16822 N N . ALA D 1 335 ? -13.003 49.872 8.035 1.00 29.41 311 ALA D N 1
ATOM 16823 C CA . ALA D 1 335 ? -12.053 50.510 7.116 1.00 28.40 311 ALA D CA 1
ATOM 16824 C C . ALA D 1 335 ? -10.917 49.560 6.781 1.00 29.32 311 ALA D C 1
ATOM 16825 O O . ALA D 1 335 ? -10.298 48.976 7.678 1.00 31.05 311 ALA D O 1
ATOM 16827 N N . ILE D 1 336 ? -10.650 49.396 5.488 1.00 28.31 312 ILE D N 1
ATOM 16828 C CA . ILE D 1 336 ? -9.551 48.541 5.045 1.00 29.22 312 ILE D CA 1
ATOM 16829 C C . ILE D 1 336 ? -8.483 49.418 4.383 1.00 28.30 312 ILE D C 1
ATOM 16830 O O . ILE D 1 336 ? -8.686 49.902 3.275 1.00 28.31 312 ILE D O 1
ATOM 16835 N N . ARG D 1 337 ? -7.350 49.644 5.052 1.00 29.34 313 ARG D N 1
ATOM 16836 C CA . ARG D 1 337 ? -6.298 50.443 4.446 1.00 30.22 313 ARG D CA 1
ATOM 16837 C C . ARG D 1 337 ? -5.584 49.638 3.339 1.00 29.73 313 ARG D C 1
ATOM 16838 O O . ARG D 1 337 ? -5.436 48.419 3.440 1.00 29.26 313 ARG D O 1
ATOM 16846 N N . ASP D 1 338 ? -5.216 50.318 2.256 1.00 29.13 314 ASP D N 1
ATOM 16847 C CA . ASP D 1 338 ? -4.486 49.690 1.161 1.00 30.03 314 ASP D CA 1
ATOM 16848 C C . ASP D 1 338 ? -5.243 48.458 0.639 1.00 29.11 314 ASP D C 1
ATOM 16849 O O . ASP D 1 338 ? -4.652 47.412 0.351 1.00 29.39 314 ASP D O 1
ATOM 16854 N N . ALA D 1 339 ? -6.556 48.616 0.512 1.00 26.46 315 ALA D N 1
ATOM 16855 C CA . ALA D 1 339 ? -7.442 47.538 0.073 1.00 25.76 315 ALA D CA 1
ATOM 16856 C C . ALA D 1 339 ? -7.096 47.066 -1.322 1.00 25.04 315 ALA D C 1
ATOM 16857 O O . ALA D 1 339 ? -6.772 47.888 -2.191 1.00 25.28 315 ALA D O 1
ATOM 16859 N N . LYS D 1 340 ? -7.158 45.753 -1.536 1.00 23.90 316 LYS D N 1
ATOM 16860 C CA . LYS D 1 340 ? -6.958 45.183 -2.870 1.00 25.87 316 LYS D CA 1
ATOM 16861 C C . LYS D 1 340 ? -8.311 45.057 -3.541 1.00 24.41 316 LYS D C 1
ATOM 16862 O O . LYS D 1 340 ? -9.215 44.387 -3.028 1.00 23.87 316 LYS D O 1
ATOM 16868 N N . LEU D 1 341 ? -8.459 45.724 -4.682 1.00 22.88 317 LEU D N 1
ATOM 16869 C CA . LEU D 1 341 ? -9.758 45.813 -5.349 1.00 22.44 317 LEU D CA 1
ATOM 16870 C C . LEU D 1 341 ? -10.030 44.646 -6.289 1.00 21.38 317 LEU D C 1
ATOM 16871 O O . LEU D 1 341 ? -9.105 44.030 -6.848 1.00 22.28 317 LEU D O 1
ATOM 16876 N N . TRP D 1 342 ? -11.322 44.366 -6.486 1.00 20.82 318 TRP D N 1
ATOM 16877 C CA . TRP D 1 342 ? -11.766 43.400 -7.485 1.00 21.17 318 TRP D CA 1
ATOM 16878 C C . TRP D 1 342 ? -11.970 44.137 -8.802 1.00 21.50 318 TRP D C 1
ATOM 16879 O O . TRP D 1 342 ? -12.639 45.180 -8.825 1.00 21.33 318 TRP D O 1
ATOM 16890 N N . ASN D 1 343 ? -11.399 43.597 -9.884 1.00 20.71 319 ASN D N 1
ATOM 16891 C CA . ASN D 1 343 ? -11.586 44.145 -11.232 1.00 20.64 319 ASN D CA 1
ATOM 16892 C C . ASN D 1 343 ? -11.877 43.048 -12.238 1.00 20.20 319 ASN D C 1
ATOM 16893 O O . ASN D 1 343 ? -11.431 41.908 -12.061 1.00 21.06 319 ASN D O 1
ATOM 16898 N N . PRO D 1 344 ? -12.611 43.400 -13.297 1.00 20.95 320 PRO D N 1
ATOM 16899 C CA . PRO D 1 344 ? -12.650 42.474 -14.425 1.00 21.03 320 PRO D CA 1
ATOM 16900 C C . PRO D 1 344 ? -11.228 42.163 -14.875 1.00 21.15 320 PRO D C 1
ATOM 16901 O O . PRO D 1 344 ? -10.379 43.072 -14.971 1.00 21.84 320 PRO D O 1
ATOM 16905 N N . GLY D 1 345 ? -10.962 40.885 -15.107 1.00 21.36 321 GLY D N 1
ATOM 16906 C CA . GLY D 1 345 ? -9.657 40.430 -15.547 1.00 21.22 321 GLY D CA 1
ATOM 16907 C C . GLY D 1 345 ? -8.607 40.389 -14.456 1.00 22.31 321 GLY D C 1
ATOM 16908 O O . GLY D 1 345 ? -7.490 39.958 -14.692 1.00 25.22 321 GLY D O 1
ATOM 16909 N N . ALA D 1 346 ? -8.971 40.808 -13.246 1.00 22.20 322 ALA D N 1
ATOM 16910 C CA . ALA D 1 346 ? -8.022 40.861 -12.137 1.00 22.46 322 ALA D CA 1
ATOM 16911 C C . ALA D 1 346 ? -8.820 40.755 -10.848 1.00 22.46 322 ALA D C 1
ATOM 16912 O O . ALA D 1 346 ? -8.915 41.718 -10.056 1.00 22.73 322 ALA D O 1
ATOM 16914 N N . ALA D 1 347 ? -9.391 39.575 -10.622 1.00 21.10 323 ALA D N 1
ATOM 16915 C CA . ALA D 1 347 ? -10.172 39.322 -9.404 1.00 21.67 323 ALA D CA 1
ATOM 16916 C C . ALA D 1 347 ? -9.319 39.365 -8.159 1.00 21.53 323 ALA D C 1
ATOM 16917 O O . ALA D 1 347 ? -8.165 38.931 -8.164 1.00 22.63 323 ALA D O 1
ATOM 16919 N N . TYR D 1 348 ? -9.897 39.868 -7.082 1.00 20.21 324 TYR D N 1
ATOM 16920 C CA . TYR D 1 348 ? -9.313 39.717 -5.757 1.00 21.18 324 TYR D CA 1
ATOM 16921 C C . TYR D 1 348 ? -10.474 39.541 -4.801 1.00 22.22 324 TYR D C 1
ATOM 16922 O O . TYR D 1 348 ? -11.418 40.345 -4.826 1.00 21.84 324 TYR D O 1
ATOM 16931 N N . LEU D 1 349 ? -10.423 38.500 -3.970 1.00 22.67 325 LEU D N 1
ATOM 16932 C CA . LEU D 1 349 ? -11.522 38.223 -3.053 1.00 22.49 325 LEU D CA 1
ATOM 16933 C C . LEU D 1 349 ? -11.059 38.223 -1.607 1.00 22.33 325 LEU D C 1
ATOM 16934 O O . LEU D 1 349 ? -10.020 37.648 -1.283 1.00 22.75 325 LEU D O 1
ATOM 16939 N N . TYR D 1 350 ? -11.864 38.835 -0.747 1.00 22.49 326 TYR D N 1
ATOM 16940 C CA . TYR D 1 350 ? -11.720 38.719 0.695 1.00 23.39 326 TYR D CA 1
ATOM 16941 C C . TYR D 1 350 ? -12.773 37.736 1.220 1.00 22.89 326 TYR D C 1
ATOM 16942 O O . TYR D 1 350 ? -13.699 37.348 0.483 1.00 23.17 326 TYR D O 1
ATOM 16951 N N . THR D 1 351 ? -12.642 37.348 2.488 1.00 23.98 327 THR D N 1
ATOM 16952 C CA . THR D 1 351 ? -13.678 36.574 3.151 1.00 25.25 327 THR D CA 1
ATOM 16953 C C . THR D 1 351 ? -14.094 37.321 4.418 1.00 26.06 327 THR D C 1
ATOM 16954 O O . THR D 1 351 ? -13.243 37.725 5.213 1.00 27.44 327 THR D O 1
ATOM 16958 N N . ALA D 1 352 ? -15.388 37.537 4.586 1.00 25.93 328 ALA D N 1
ATOM 16959 C CA . ALA D 1 352 ? -15.901 38.022 5.857 1.00 26.28 328 ALA D CA 1
ATOM 16960 C C . ALA D 1 352 ? -16.381 36.824 6.651 1.00 27.37 328 ALA D C 1
ATOM 16961 O O . ALA D 1 352 ? -17.342 36.148 6.259 1.00 27.48 328 ALA D O 1
ATOM 16963 N N . VAL D 1 353 ? -15.704 36.551 7.760 1.00 29.17 329 VAL D N 1
ATOM 16964 C CA . VAL D 1 353 ? -16.096 35.471 8.633 1.00 30.78 329 VAL D CA 1
ATOM 16965 C C . VAL D 1 353 ? -16.907 36.056 9.784 1.00 31.91 329 VAL D C 1
ATOM 16966 O O . VAL D 1 353 ? -16.432 36.940 10.518 1.00 33.20 329 VAL D O 1
ATOM 16970 N N . ALA D 1 354 ? -18.151 35.603 9.907 1.00 31.87 330 ALA D N 1
ATOM 16971 C CA . ALA D 1 354 ? -19.029 36.023 10.998 1.00 31.97 330 ALA D CA 1
ATOM 16972 C C . ALA D 1 354 ? -19.125 34.916 12.017 1.00 32.04 330 ALA D C 1
ATOM 16973 O O . ALA D 1 354 ? -19.468 33.778 11.677 1.00 31.87 330 ALA D O 1
ATOM 16975 N N . GLU D 1 355 ? -18.827 35.237 13.278 1.00 32.73 331 GLU D N 1
ATOM 16976 C CA . GLU D 1 355 ? -18.890 34.228 14.314 1.00 35.28 331 GLU D CA 1
ATOM 16977 C C . GLU D 1 355 ? -19.782 34.668 15.456 1.00 35.66 331 GLU D C 1
ATOM 16978 O O . GLU D 1 355 ? -19.479 35.644 16.144 1.00 35.55 331 GLU D O 1
ATOM 16984 N N . LEU D 1 356 ? -20.869 33.938 15.668 1.00 36.14 332 LEU D N 1
ATOM 16985 C CA . LEU D 1 356 ? -21.763 34.221 16.782 1.00 37.84 332 LEU D CA 1
ATOM 16986 C C . LEU D 1 356 ? -21.088 33.789 18.080 1.00 39.11 332 LEU D C 1
ATOM 16987 O O . LEU D 1 356 ? -20.716 32.621 18.226 1.00 39.03 332 LEU D O 1
ATOM 16992 N N . LEU D 1 357 ? -20.919 34.733 19.010 1.00 40.85 333 LEU D N 1
ATOM 16993 C CA . LEU D 1 357 ? -20.213 34.462 20.264 1.00 43.36 333 LEU D CA 1
ATOM 16994 C C . LEU D 1 357 ? -21.234 34.091 21.328 1.00 45.96 333 LEU D C 1
ATOM 16995 O O . LEU D 1 357 ? -22.357 34.599 21.308 1.00 45.98 333 LEU D O 1
ATOM 17000 N N . PRO D 1 358 ? -20.854 33.202 22.263 1.00 48.94 334 PRO D N 1
ATOM 17001 C CA . PRO D 1 358 ? -21.726 32.861 23.394 1.00 51.68 334 PRO D CA 1
ATOM 17002 C C . PRO D 1 358 ? -21.844 34.010 24.368 1.00 55.47 334 PRO D C 1
ATOM 17003 O O . PRO D 1 358 ? -20.971 34.876 24.374 1.00 56.06 334 PRO D O 1
ATOM 17007 N N . GLU D 1 359 ? -22.939 34.047 25.120 1.00 59.29 335 GLU D N 1
ATOM 17008 C CA . GLU D 1 359 ? -23.009 34.780 26.386 1.00 63.65 335 GLU D CA 1
ATOM 17009 C C . GLU D 1 359 ? -21.695 34.582 27.174 1.00 66.13 335 GLU D C 1
ATOM 17010 O O . GLU D 1 359 ? -21.322 33.448 27.485 1.00 65.64 335 GLU D O 1
ATOM 17016 N N . GLY D 1 360 ? -20.956 35.653 27.451 1.00 69.45 336 GLY D N 1
ATOM 17017 C CA . GLY D 1 360 ? -21.332 37.014 27.118 1.00 72.73 336 GLY D CA 1
ATOM 17018 C C . GLY D 1 360 ? -20.297 38.129 26.894 1.00 75.51 336 GLY D C 1
ATOM 17019 O O . GLY D 1 360 ? -20.736 39.251 26.628 1.00 77.03 336 GLY D O 1
ATOM 17020 N N . GLY D 1 361 ? -18.974 37.913 26.994 1.00 75.78 337 GLY D N 1
ATOM 17021 C CA . GLY D 1 361 ? -18.300 36.634 27.145 1.00 75.63 337 GLY D CA 1
ATOM 17022 C C . GLY D 1 361 ? -17.157 36.477 26.160 1.00 75.31 337 GLY D C 1
ATOM 17023 O O . GLY D 1 361 ? -17.234 35.696 25.212 1.00 74.91 337 GLY D O 1
ATOM 17024 N N . SER D 1 365 ? -14.921 33.830 26.570 1.00 81.57 341 SER D N 1
ATOM 17025 C CA . SER D 1 365 ? -14.964 32.396 26.844 1.00 80.75 341 SER D CA 1
ATOM 17026 C C . SER D 1 365 ? -14.124 31.540 25.880 1.00 78.09 341 SER D C 1
ATOM 17027 O O . SER D 1 365 ? -13.597 30.506 26.294 1.00 78.93 341 SER D O 1
ATOM 17030 N N . SER D 1 366 ? -14.052 31.984 24.618 1.00 73.95 342 SER D N 1
ATOM 17031 C CA . SER D 1 366 ? -13.307 31.421 23.460 1.00 70.20 342 SER D CA 1
ATOM 17032 C C . SER D 1 366 ? -14.132 30.583 22.480 1.00 67.93 342 SER D C 1
ATOM 17033 O O . SER D 1 366 ? -13.776 30.500 21.308 1.00 66.83 342 SER D O 1
ATOM 17036 N N . ARG D 1 367 ? -15.246 30.006 22.926 1.00 67.08 343 ARG D N 1
ATOM 17037 C CA . ARG D 1 367 ? -15.954 29.034 22.093 1.00 66.00 343 ARG D CA 1
ATOM 17038 C C . ARG D 1 367 ? -16.829 29.783 21.083 1.00 60.34 343 ARG D C 1
ATOM 17039 O O . ARG D 1 367 ? -17.185 30.936 21.315 1.00 60.85 343 ARG D O 1
ATOM 17047 N N . ILE D 1 368 ? -17.187 29.126 19.978 1.00 53.34 344 ILE D N 1
ATOM 17048 C CA . ILE D 1 368 ? -17.998 29.744 18.929 1.00 47.33 344 ILE D CA 1
ATOM 17049 C C . ILE D 1 368 ? -19.341 29.043 18.806 1.00 43.12 344 ILE D C 1
ATOM 17050 O O . ILE D 1 368 ? -19.380 27.819 18.758 1.00 43.16 344 ILE D O 1
ATOM 17055 N N . ILE D 1 369 ? -20.431 29.814 18.786 1.00 40.46 345 ILE D N 1
ATOM 17056 C CA . ILE D 1 369 ? -21.781 29.255 18.686 1.00 38.72 345 ILE D CA 1
ATOM 17057 C C . ILE D 1 369 ? -22.158 28.855 17.252 1.00 37.35 345 ILE D C 1
ATOM 17058 O O . ILE D 1 369 ? -22.708 27.768 17.012 1.00 37.95 345 ILE D O 1
ATOM 17063 N N . ASP D 1 370 ? -21.843 29.740 16.311 1.00 34.90 346 ASP D N 1
ATOM 17064 C CA . ASP D 1 370 ? -22.184 29.547 14.892 1.00 32.40 346 ASP D CA 1
ATOM 17065 C C . ASP D 1 370 ? -21.189 30.337 14.064 1.00 32.33 346 ASP D C 1
ATOM 17066 O O . ASP D 1 370 ? -20.583 31.277 14.551 1.00 32.39 346 ASP D O 1
ATOM 17071 N N . ALA D 1 371 ? -21.027 29.966 12.804 1.00 32.13 347 ALA D N 1
ATOM 17072 C CA . ALA D 1 371 ? -20.089 30.673 11.946 1.00 31.61 347 ALA D CA 1
ATOM 17073 C C . ALA D 1 371 ? -20.544 30.561 10.526 1.00 30.00 347 ALA D C 1
ATOM 17074 O O . ALA D 1 371 ? -21.239 29.610 10.156 1.00 30.99 347 ALA D O 1
ATOM 17076 N N . TYR D 1 372 ? -20.160 31.554 9.742 1.00 27.97 348 TYR D N 1
ATOM 17077 C CA . TYR D 1 372 ? -20.387 31.489 8.300 1.00 27.37 348 TYR D CA 1
ATOM 17078 C C . TYR D 1 372 ? -19.289 32.294 7.619 1.00 27.79 348 TYR D C 1
ATOM 17079 O O . TYR D 1 372 ? -18.894 33.356 8.122 1.00 28.86 348 TYR D O 1
ATOM 17088 N N . ARG D 1 373 ? -18.802 31.789 6.478 1.00 27.62 349 ARG D N 1
ATOM 17089 C CA . ARG D 1 373 ? -17.727 32.457 5.744 1.00 28.85 349 ARG D CA 1
ATOM 17090 C C . ARG D 1 373 ? -18.256 33.008 4.423 1.00 27.21 349 ARG D C 1
ATOM 17091 O O . ARG D 1 373 ? -18.600 32.240 3.501 1.00 28.21 349 ARG D O 1
ATOM 17099 N N . GLN D 1 374 ? -18.339 34.330 4.330 1.00 25.18 350 GLN D N 1
ATOM 17100 C CA . GLN D 1 374 ? -18.902 34.971 3.141 1.00 25.52 350 GLN D CA 1
ATOM 17101 C C . GLN D 1 374 ? -17.845 35.617 2.253 1.00 25.16 350 GLN D C 1
ATOM 17102 O O . GLN D 1 374 ? -17.185 36.567 2.669 1.00 25.12 350 GLN D O 1
ATOM 17108 N N . THR D 1 375 ? -17.689 35.107 1.029 1.00 25.06 351 THR D N 1
ATOM 17109 C CA . THR D 1 375 ? -16.756 35.711 0.091 1.00 25.50 351 THR D CA 1
ATOM 17110 C C . THR D 1 375 ? -17.278 37.061 -0.386 1.00 24.90 351 THR D C 1
ATOM 17111 O O . THR D 1 375 ? -18.488 37.256 -0.526 1.00 26.10 351 THR D O 1
ATOM 17115 N N . PHE D 1 376 ? -16.375 38.014 -0.611 1.00 24.24 352 PHE D N 1
ATOM 17116 C CA . PHE D 1 376 ? -16.787 39.275 -1.213 1.00 23.40 352 PHE D CA 1
ATOM 17117 C C . PHE D 1 376 ? -15.610 39.891 -1.925 1.00 23.07 352 PHE D C 1
ATOM 17118 O O . PHE D 1 376 ? -14.470 39.446 -1.773 1.00 23.39 352 PHE D O 1
ATOM 17126 N N . GLY D 1 377 ? -15.878 40.903 -2.725 1.00 22.81 353 GLY D N 1
ATOM 17127 C CA . GLY D 1 377 ? -14.811 41.648 -3.363 1.00 23.34 353 GLY D CA 1
ATOM 17128 C C . GLY D 1 377 ? -15.067 43.122 -3.188 1.00 23.41 353 GLY D C 1
ATOM 17129 O O . GLY D 1 377 ? -16.224 43.555 -3.150 1.00 25.53 353 GLY D O 1
ATOM 17130 N N . ILE D 1 378 ? -13.985 43.888 -3.080 1.00 22.61 354 ILE D N 1
ATOM 17131 C CA . ILE D 1 378 ? -14.079 45.313 -2.844 1.00 23.22 354 ILE D CA 1
ATOM 17132 C C . ILE D 1 378 ? -14.006 46.040 -4.183 1.00 22.21 354 ILE D C 1
ATOM 17133 O O . ILE D 1 378 ? -12.985 46.008 -4.872 1.00 22.58 354 ILE D O 1
ATOM 17138 N N . ARG D 1 379 ? -15.111 46.672 -4.552 1.00 22.44 355 ARG D N 1
ATOM 17139 C CA . ARG D 1 379 ? -15.215 47.435 -5.799 1.00 22.19 355 ARG D CA 1
ATOM 17140 C C . ARG D 1 379 ? -16.461 48.295 -5.804 1.00 22.30 355 ARG D C 1
ATOM 17141 O O . ARG D 1 379 ? -17.482 47.947 -5.196 1.00 22.74 355 ARG D O 1
ATOM 17149 N N . THR D 1 380 ? -16.385 49.419 -6.503 1.00 23.01 356 THR D N 1
ATOM 17150 C CA . THR D 1 380 ? -17.566 50.245 -6.675 1.00 23.05 356 THR D CA 1
ATOM 17151 C C . THR D 1 380 ? -18.053 50.177 -8.117 1.00 23.13 356 THR D C 1
ATOM 17152 O O . THR D 1 380 ? -17.280 49.891 -9.047 1.00 23.22 356 THR D O 1
ATOM 17156 N N . VAL D 1 381 ? -19.344 50.449 -8.278 1.00 22.80 357 VAL D N 1
ATOM 17157 C CA . VAL D 1 381 ? -19.987 50.514 -9.597 1.00 23.25 357 VAL D CA 1
ATOM 17158 C C . VAL D 1 381 ? -20.797 51.805 -9.640 1.00 25.13 357 VAL D C 1
ATOM 17159 O O . VAL D 1 381 ? -21.640 52.052 -8.761 1.00 27.44 357 VAL D O 1
ATOM 17163 N N . GLU D 1 382 ? -20.561 52.628 -10.658 1.00 25.06 358 GLU D N 1
ATOM 17164 C CA . GLU D 1 382 ? -21.281 53.904 -10.775 1.00 26.45 358 GLU D CA 1
ATOM 17165 C C . GLU D 1 382 ? -21.506 54.272 -12.223 1.00 24.86 358 GLU D C 1
ATOM 17166 O O . GLU D 1 382 ? -20.557 54.337 -13.000 1.00 25.50 358 GLU D O 1
ATOM 17172 N N . VAL D 1 383 ? -22.757 54.505 -12.587 1.00 24.87 359 VAL D N 1
ATOM 17173 C CA . VAL D 1 383 ? -23.043 55.115 -13.870 1.00 25.73 359 VAL D CA 1
ATOM 17174 C C . VAL D 1 383 ? -22.864 56.622 -13.731 1.00 26.99 359 VAL D C 1
ATOM 17175 O O . VAL D 1 383 ? -23.424 57.252 -12.814 1.00 28.54 359 VAL D O 1
ATOM 17179 N N . SER D 1 384 ? -22.063 57.200 -14.620 1.00 27.33 360 SER D N 1
ATOM 17180 C CA . SER D 1 384 ? -21.810 58.636 -14.595 1.00 28.71 360 SER D CA 1
ATOM 17181 C C . SER D 1 384 ? -21.919 59.150 -16.019 1.00 28.58 360 SER D C 1
ATOM 17182 O O . SER D 1 384 ? -21.063 58.871 -16.853 1.00 27.51 360 SER D O 1
ATOM 17185 N N . GLY D 1 385 ? -22.992 59.887 -16.291 1.00 28.09 361 GLY D N 1
ATOM 17186 C CA . GLY D 1 385 ? -23.247 60.374 -17.630 1.00 27.49 361 GLY D CA 1
ATOM 17187 C C . GLY D 1 385 ? -23.367 59.197 -18.584 1.00 26.63 361 GLY D C 1
ATOM 17188 O O . GLY D 1 385 ? -24.224 58.320 -18.412 1.00 27.42 361 GLY D O 1
ATOM 17189 N N . THR D 1 386 ? -22.498 59.154 -19.586 1.00 26.25 362 THR D N 1
ATOM 17190 C CA . THR D 1 386 ? -22.560 58.047 -20.535 1.00 25.61 362 THR D CA 1
ATOM 17191 C C . THR D 1 386 ? -21.427 57.038 -20.298 1.00 25.40 362 THR D C 1
ATOM 17192 O O . THR D 1 386 ? -21.079 56.281 -21.209 1.00 25.99 362 THR D O 1
ATOM 17196 N N . THR D 1 387 ? -20.896 57.004 -19.071 1.00 24.79 363 THR D N 1
ATOM 17197 C CA . THR D 1 387 ? -19.854 56.047 -18.705 1.00 24.29 363 THR D CA 1
ATOM 17198 C C . THR D 1 387 ? -20.357 55.108 -17.612 1.00 22.94 363 THR D C 1
ATOM 17199 O O . THR D 1 387 ? -21.265 55.458 -16.829 1.00 23.62 363 THR D O 1
ATOM 17203 N N . PHE D 1 388 ? -19.752 53.919 -17.580 1.00 21.56 364 PHE D N 1
ATOM 17204 C CA . PHE D 1 388 ? -20.041 52.864 -16.614 1.00 20.87 364 PHE D CA 1
ATOM 17205 C C . PHE D 1 388 ? -18.760 52.632 -15.851 1.00 21.19 364 PHE D C 1
ATOM 17206 O O . PHE D 1 388 ? -17.845 52.009 -16.364 1.00 22.66 364 PHE D O 1
ATOM 17214 N N . LEU D 1 389 ? -18.679 53.160 -14.631 1.00 22.25 365 LEU D N 1
ATOM 17215 C CA . LEU D 1 389 ? -17.419 53.186 -13.892 1.00 23.10 365 LEU D CA 1
ATOM 17216 C C . LEU D 1 389 ? -17.307 52.035 -12.920 1.00 24.12 365 LEU D C 1
ATOM 17217 O O . LEU D 1 389 ? -18.134 51.910 -12.017 1.00 25.52 365 LEU D O 1
ATOM 17222 N N . ILE D 1 390 ? -16.268 51.219 -13.068 1.00 22.65 366 ILE D N 1
ATOM 17223 C CA . ILE D 1 390 ? -15.942 50.233 -12.031 1.00 21.51 366 ILE D CA 1
ATOM 17224 C C . ILE D 1 390 ? -14.652 50.713 -11.383 1.00 21.69 366 ILE D C 1
ATOM 17225 O O . ILE D 1 390 ? -13.674 50.969 -12.075 1.00 22.33 366 ILE D O 1
ATOM 17230 N N . ASN D 1 391 ? -14.684 50.909 -10.058 1.00 21.11 367 ASN D N 1
ATOM 17231 C CA . ASN D 1 391 ? -13.560 51.500 -9.340 1.00 22.65 367 ASN D CA 1
ATOM 17232 C C . ASN D 1 391 ? -13.106 52.796 -9.997 1.00 23.76 367 ASN D C 1
ATOM 17233 O O . ASN D 1 391 ? -11.903 53.084 -10.084 1.00 24.86 367 ASN D O 1
ATOM 17238 N N . GLY D 1 392 ? -14.090 53.570 -10.452 1.00 24.03 368 GLY D N 1
ATOM 17239 C CA . GLY D 1 392 ? -13.864 54.864 -11.058 1.00 24.32 368 GLY D CA 1
ATOM 17240 C C . GLY D 1 392 ? -13.308 54.853 -12.468 1.00 24.33 368 GLY D C 1
ATOM 17241 O O . GLY D 1 392 ? -13.020 55.929 -13.014 1.00 25.51 368 GLY D O 1
ATOM 17242 N N . LYS D 1 393 ? -13.153 53.661 -13.060 1.00 23.98 369 LYS D N 1
ATOM 17243 C CA . LYS D 1 393 ? -12.552 53.525 -14.395 1.00 23.57 369 LYS D CA 1
ATOM 17244 C C . LYS D 1 393 ? -13.647 53.211 -15.410 1.00 22.58 369 LYS D C 1
ATOM 17245 O O . LYS D 1 393 ? -14.558 52.444 -15.127 1.00 21.52 369 LYS D O 1
ATOM 17251 N N . PRO D 1 394 ? -13.553 53.793 -16.614 1.00 22.62 370 PRO D N 1
ATOM 17252 C CA . PRO D 1 394 ? -14.600 53.585 -17.620 1.00 21.89 370 PRO D CA 1
ATOM 17253 C C . PRO D 1 394 ? -14.498 52.201 -18.287 1.00 21.02 370 PRO D C 1
ATOM 17254 O O . PRO D 1 394 ? -13.617 51.903 -19.109 1.00 21.72 370 PRO D O 1
ATOM 17258 N N . PHE D 1 395 ? -15.431 51.356 -17.893 1.00 19.15 371 PHE D N 1
ATOM 17259 C CA . PHE D 1 395 ? -15.492 49.980 -18.319 1.00 18.98 371 PHE D CA 1
ATOM 17260 C C . PHE D 1 395 ? -16.174 49.833 -19.698 1.00 18.89 371 PHE D C 1
ATOM 17261 O O . PHE D 1 395 ? -17.091 50.613 -20.042 1.00 20.17 371 PHE D O 1
ATOM 17269 N N . TYR D 1 396 ? -15.748 48.821 -20.455 1.00 18.14 372 TYR D N 1
ATOM 17270 C CA . TYR D 1 396 ? -16.395 48.453 -21.708 1.00 16.95 372 TYR D CA 1
ATOM 17271 C C . TYR D 1 396 ? -16.756 46.963 -21.651 1.00 17.76 372 TYR D C 1
ATOM 17272 O O . TYR D 1 396 ? -15.863 46.141 -21.469 1.00 18.66 372 TYR D O 1
ATOM 17281 N N . PHE D 1 397 ? -18.045 46.617 -21.789 1.00 18.45 373 PHE D N 1
ATOM 17282 C CA . PHE D 1 397 ? -18.478 45.197 -21.768 1.00 17.42 373 PHE D CA 1
ATOM 17283 C C . PHE D 1 397 ? -18.089 44.504 -23.062 1.00 17.38 373 PHE D C 1
ATOM 17284 O O . PHE D 1 397 ? -18.365 45.033 -24.147 1.00 17.54 373 PHE D O 1
ATOM 17292 N N . LYS D 1 398 ? -17.461 43.332 -22.937 1.00 15.67 374 LYS D N 1
ATOM 17293 C CA . LYS D 1 398 ? -17.232 42.436 -24.088 1.00 14.65 374 LYS D CA 1
ATOM 17294 C C . LYS D 1 398 ? -17.804 41.081 -23.726 1.00 14.35 374 LYS D C 1
ATOM 17295 O O . LYS D 1 398 ? -17.363 40.470 -22.751 1.00 16.32 374 LYS D O 1
ATOM 17301 N N . GLY D 1 399 ? -18.755 40.568 -24.499 1.00 15.68 375 GLY D N 1
ATOM 17302 C CA . GLY D 1 399 ? -19.263 39.259 -24.172 1.00 15.71 375 GLY D CA 1
ATOM 17303 C C . GLY D 1 399 ? -20.544 38.940 -24.896 1.00 14.53 375 GLY D C 1
ATOM 17304 O O . GLY D 1 399 ? -20.652 39.156 -26.098 1.00 14.95 375 GLY D O 1
ATOM 17305 N N . PHE D 1 400 ? -21.507 38.392 -24.151 1.00 14.50 376 PHE D N 1
ATOM 17306 C CA . PHE D 1 400 ? -22.654 37.683 -24.737 1.00 13.83 376 PHE D CA 1
ATOM 17307 C C . PHE D 1 400 ? -23.690 37.360 -23.711 1.00 15.12 376 PHE D C 1
ATOM 17308 O O . PHE D 1 400 ? -23.417 37.322 -22.507 1.00 15.30 376 PHE D O 1
ATOM 17316 N N . GLY D 1 401 ? -24.895 37.115 -24.208 1.00 14.32 377 GLY D N 1
ATOM 17317 C CA . GLY D 1 401 ? -25.876 36.379 -23.427 1.00 14.86 377 GLY D CA 1
ATOM 17318 C C . GLY D 1 401 ? -25.457 34.920 -23.464 1.00 14.85 377 GLY D C 1
ATOM 17319 O O . GLY D 1 401 ? -24.880 34.472 -24.458 1.00 15.65 377 GLY D O 1
ATOM 17320 N N . LYS D 1 402 ? -25.715 34.204 -22.365 1.00 14.89 378 LYS D N 1
ATOM 17321 C CA . LYS D 1 402 ? -25.499 32.769 -22.296 1.00 14.46 378 LYS D CA 1
ATOM 17322 C C . LYS D 1 402 ? -26.838 32.053 -22.154 1.00 15.85 378 LYS D C 1
ATOM 17323 O O . LYS D 1 402 ? -27.898 32.679 -22.222 1.00 17.17 378 LYS D O 1
ATOM 17329 N N . HIS D 1 403 ? -26.786 30.734 -21.999 1.00 15.22 379 HIS D N 1
ATOM 17330 C CA . HIS D 1 403 ? -27.911 29.947 -21.476 1.00 15.37 379 HIS D CA 1
ATOM 17331 C C . HIS D 1 403 ? -27.325 28.868 -20.606 1.00 16.24 379 HIS D C 1
ATOM 17332 O O . HIS D 1 403 ? -26.201 28.437 -20.838 1.00 17.20 379 HIS D O 1
ATOM 17339 N N . GLU D 1 404 ? -28.073 28.405 -19.617 1.00 15.44 380 GLU D N 1
ATOM 17340 C CA . GLU D 1 404 ? -27.708 27.137 -18.991 1.00 15.51 380 GLU D CA 1
ATOM 17341 C C . GLU D 1 404 ? -28.363 26.081 -19.839 1.00 16.00 380 GLU D C 1
ATOM 17342 O O . GLU D 1 404 ? -29.572 25.851 -19.779 1.00 17.12 380 GLU D O 1
ATOM 17348 N N . ASP D 1 405 ? -27.562 25.492 -20.715 1.00 14.40 381 ASP D N 1
ATOM 17349 C CA . ASP D 1 405 ? -28.080 24.591 -21.731 1.00 14.29 381 ASP D CA 1
ATOM 17350 C C . ASP D 1 405 ? -26.955 23.674 -22.176 1.00 14.01 381 ASP D C 1
ATOM 17351 O O . ASP D 1 405 ? -25.838 24.159 -22.448 1.00 15.58 381 ASP D O 1
ATOM 17356 N N . SER D 1 406 ? -27.227 22.377 -22.241 1.00 14.17 382 SER D N 1
ATOM 17357 C CA . SER D 1 406 ? -26.250 21.421 -22.780 1.00 14.01 382 SER D CA 1
ATOM 17358 C C . SER D 1 406 ? -26.938 20.112 -23.116 1.00 13.40 382 SER D C 1
ATOM 17359 O O . SER D 1 406 ? -28.032 19.822 -22.584 1.00 14.80 382 SER D O 1
ATOM 17362 N N . TYR D 1 407 ? -26.339 19.347 -24.031 1.00 14.35 383 TYR D N 1
ATOM 17363 C CA . TYR D 1 407 ? -26.803 17.986 -24.284 1.00 13.92 383 TYR D CA 1
ATOM 17364 C C . TYR D 1 407 ? -26.921 17.210 -22.976 1.00 14.81 383 TYR D C 1
ATOM 17365 O O . TYR D 1 407 ? -26.111 17.389 -22.031 1.00 15.33 383 TYR D O 1
ATOM 17374 N N . PHE D 1 408 ? -27.955 16.369 -22.914 1.00 13.69 384 PHE D N 1
ATOM 17375 C CA . PHE D 1 408 ? -28.229 15.442 -21.791 1.00 14.67 384 PHE D CA 1
ATOM 17376 C C . PHE D 1 408 ? -28.768 16.170 -20.558 1.00 16.76 384 PHE D C 1
ATOM 17377 O O . PHE D 1 408 ? -29.825 15.811 -20.054 1.00 18.31 384 PHE D O 1
ATOM 17385 N N . HIS D 1 409 ? -28.045 17.189 -20.081 1.00 15.93 385 HIS D N 1
ATOM 17386 C CA . HIS D 1 409 ? -28.401 17.899 -18.841 1.00 14.89 385 HIS D CA 1
ATOM 17387 C C . HIS D 1 409 ? -29.558 18.856 -18.998 1.00 14.90 385 HIS D C 1
ATOM 17388 O O . HIS D 1 409 ? -30.300 19.112 -18.039 1.00 16.25 385 HIS D O 1
ATOM 17395 N N . GLY D 1 410 ? -29.747 19.367 -20.211 1.00 16.09 386 GLY D N 1
ATOM 17396 C CA . GLY D 1 410 ? -30.796 20.360 -20.407 1.00 16.20 386 GLY D CA 1
ATOM 17397 C C . GLY D 1 410 ? -30.412 21.659 -19.734 1.00 16.20 386 GLY D C 1
ATOM 17398 O O . GLY D 1 410 ? -29.375 22.257 -20.047 1.00 16.49 386 GLY D O 1
ATOM 17399 N N . ARG D 1 411 ? -31.258 22.102 -18.809 1.00 16.24 387 ARG D N 1
ATOM 17400 C CA . ARG D 1 411 ? -30.986 23.296 -17.996 1.00 17.13 387 ARG D CA 1
ATOM 17401 C C . ARG D 1 411 ? -30.269 22.878 -16.699 1.00 17.32 387 ARG D C 1
ATOM 17402 O O . ARG D 1 411 ? -30.045 23.701 -15.826 1.00 20.38 387 ARG D O 1
ATOM 17410 N N . GLY D 1 412 ? -29.941 21.587 -16.575 1.00 17.17 388 GLY D N 1
ATOM 17411 C CA . GLY D 1 412 ? -29.301 21.056 -15.372 1.00 16.58 388 GLY D CA 1
ATOM 17412 C C . GLY D 1 412 ? -27.917 21.648 -15.148 1.00 16.59 388 GLY D C 1
ATOM 17413 O O . GLY D 1 412 ? -27.117 21.740 -16.076 1.00 17.62 388 GLY D O 1
ATOM 17414 N N . THR D 1 413 ? -27.618 22.020 -13.911 1.00 16.86 389 THR D N 1
ATOM 17415 C CA . THR D 1 413 ? -26.314 22.600 -13.593 1.00 17.50 389 THR D CA 1
ATOM 17416 C C . THR D 1 413 ? -25.236 21.541 -13.760 1.00 17.65 389 THR D C 1
ATOM 17417 O O . THR D 1 413 ? -25.435 20.371 -13.407 1.00 18.39 389 THR D O 1
ATOM 17421 N N . ASP D 1 414 ? -24.099 21.960 -14.309 1.00 17.20 390 ASP D N 1
ATOM 17422 C CA . ASP D 1 414 ? -22.986 21.068 -14.591 1.00 17.35 390 ASP D CA 1
ATOM 17423 C C . ASP D 1 414 ? -21.716 21.862 -14.350 1.00 17.74 390 ASP D C 1
ATOM 17424 O O . ASP D 1 414 ? -21.388 22.744 -15.137 1.00 18.16 390 ASP D O 1
ATOM 17429 N N . ASP D 1 415 ? -20.998 21.584 -13.254 1.00 17.88 391 ASP D N 1
ATOM 17430 C CA . ASP D 1 415 ? -19.843 22.441 -13.005 1.00 18.66 391 ASP D CA 1
ATOM 17431 C C . ASP D 1 415 ? -18.645 22.142 -13.885 1.00 15.87 391 ASP D C 1
ATOM 17432 O O . ASP D 1 415 ? -17.797 23.008 -14.028 1.00 16.46 391 ASP D O 1
ATOM 17437 N N . VAL D 1 416 ? -18.573 20.956 -14.478 1.00 16.49 392 VAL D N 1
ATOM 17438 C CA . VAL D 1 416 ? -17.549 20.720 -15.507 1.00 15.71 392 VAL D CA 1
ATOM 17439 C C . VAL D 1 416 ? -17.792 21.714 -16.650 1.00 14.96 392 VAL D C 1
ATOM 17440 O O . VAL D 1 416 ? -16.860 22.369 -17.135 1.00 16.07 392 VAL D O 1
ATOM 17444 N N . LEU D 1 417 ? -19.048 21.826 -17.077 1.00 14.47 393 LEU D N 1
ATOM 17445 C CA . LEU D 1 417 ? -19.393 22.772 -18.133 1.00 15.10 393 LEU D CA 1
ATOM 17446 C C . LEU D 1 417 ? -19.184 24.234 -17.713 1.00 14.94 393 LEU D C 1
ATOM 17447 O O . LEU D 1 417 ? -18.696 25.054 -18.522 1.00 16.05 393 LEU D O 1
ATOM 17452 N N . ASN D 1 418 ? -19.496 24.576 -16.462 1.00 15.76 394 ASN D N 1
ATOM 17453 C CA . ASN D 1 418 ? -19.253 25.957 -16.020 1.00 15.96 394 ASN D CA 1
ATOM 17454 C C . ASN D 1 418 ? -17.760 26.309 -16.038 1.00 15.32 394 ASN D C 1
ATOM 17455 O O . ASN D 1 418 ? -17.387 27.387 -16.495 1.00 16.80 394 ASN D O 1
ATOM 17460 N N . VAL D 1 419 ? -16.917 25.395 -15.535 1.00 15.29 395 VAL D N 1
ATOM 17461 C CA . VAL D 1 419 ? -15.472 25.593 -15.531 1.00 14.78 395 VAL D CA 1
ATOM 17462 C C . VAL D 1 419 ? -14.974 25.716 -16.978 1.00 14.07 395 VAL D C 1
ATOM 17463 O O . VAL D 1 419 ? -14.199 26.627 -17.316 1.00 14.77 395 VAL D O 1
ATOM 17467 N N . LYS D 1 420 ? -15.440 24.836 -17.858 1.00 14.73 396 LYS D N 1
ATOM 17468 C CA . LYS D 1 420 ? -15.041 24.919 -19.266 1.00 14.42 396 LYS D CA 1
ATOM 17469 C C . LYS D 1 420 ? -15.503 26.237 -19.889 1.00 14.15 396 LYS D C 1
ATOM 17470 O O . LYS D 1 420 ? -14.727 26.886 -20.614 1.00 14.70 396 LYS D O 1
ATOM 17476 N N . ASP D 1 421 ? -16.762 26.631 -19.636 1.00 14.48 397 ASP D N 1
ATOM 17477 C CA . ASP D 1 421 ? -17.274 27.863 -20.248 1.00 14.36 397 ASP D CA 1
ATOM 17478 C C . ASP D 1 421 ? -16.495 29.097 -19.776 1.00 14.25 397 ASP D C 1
ATOM 17479 O O . ASP D 1 421 ? -16.222 30.004 -20.580 1.00 14.47 397 ASP D O 1
ATOM 17484 N N . VAL D 1 422 ? -16.126 29.152 -18.494 1.00 14.53 398 VAL D N 1
ATOM 17485 C CA . VAL D 1 422 ? -15.346 30.289 -18.030 1.00 16.18 398 VAL D CA 1
ATOM 17486 C C . VAL D 1 422 ? -13.992 30.326 -18.730 1.00 14.34 398 VAL D C 1
ATOM 17487 O O . VAL D 1 422 ? -13.497 31.414 -19.088 1.00 15.76 398 VAL D O 1
ATOM 17491 N N . SER D 1 423 ? -13.398 29.155 -18.977 1.00 14.99 399 SER D N 1
ATOM 17492 C CA . SER D 1 423 ? -12.123 29.139 -19.697 1.00 14.69 399 SER D CA 1
ATOM 17493 C C . SER D 1 423 ? -12.303 29.629 -21.122 1.00 13.97 399 SER D C 1
ATOM 17494 O O . SER D 1 423 ? -11.403 30.276 -21.671 1.00 15.21 399 SER D O 1
ATOM 17497 N N . LEU D 1 424 ? -13.469 29.342 -21.718 1.00 13.51 400 LEU D N 1
ATOM 17498 C CA . LEU D 1 424 ? -13.766 29.805 -23.092 1.00 13.53 400 LEU D CA 1
ATOM 17499 C C . LEU D 1 424 ? -14.007 31.310 -23.118 1.00 13.88 400 LEU D C 1
ATOM 17500 O O . LEU D 1 424 ? -13.598 31.999 -24.072 1.00 14.72 400 LEU D O 1
ATOM 17505 N N . ILE D 1 425 ? -14.648 31.829 -22.061 1.00 13.83 401 ILE D N 1
ATOM 17506 C CA . ILE D 1 425 ? -14.796 33.268 -21.943 1.00 14.54 401 ILE D CA 1
ATOM 17507 C C . ILE D 1 425 ? -13.395 33.937 -21.970 1.00 14.55 401 ILE D C 1
ATOM 17508 O O . ILE D 1 425 ? -13.187 34.931 -22.684 1.00 15.83 401 ILE D O 1
ATOM 17513 N N . HIS D 1 426 ? -12.435 33.385 -21.222 1.00 14.57 402 HIS D N 1
ATOM 17514 C CA . HIS D 1 426 ? -11.049 33.883 -21.263 1.00 14.77 402 HIS D CA 1
ATOM 17515 C C . HIS D 1 426 ? -10.388 33.686 -22.629 1.00 14.32 402 HIS D C 1
ATOM 17516 O O . HIS D 1 426 ? -9.657 34.575 -23.118 1.00 15.39 402 HIS D O 1
ATOM 17523 N N . TRP D 1 427 ? -10.590 32.507 -23.224 1.00 13.90 403 TRP D N 1
ATOM 17524 C CA . TRP D 1 427 ? -10.015 32.231 -24.553 1.00 14.50 403 TRP D CA 1
ATOM 17525 C C . TRP D 1 427 ? -10.466 33.263 -25.581 1.00 15.04 403 TRP D C 1
ATOM 17526 O O . TRP D 1 427 ? -9.652 33.729 -26.383 1.00 15.03 403 TRP D O 1
ATOM 17537 N N . LEU D 1 428 ? -11.749 33.645 -25.523 1.00 13.55 404 LEU D N 1
ATOM 17538 C CA . LEU D 1 428 ? -12.328 34.672 -26.398 1.00 13.13 404 LEU D CA 1
ATOM 17539 C C . LEU D 1 428 ? -11.872 36.104 -26.093 1.00 13.32 404 LEU D C 1
ATOM 17540 O O . LEU D 1 428 ? -12.093 37.013 -26.903 1.00 14.02 404 LEU D O 1
ATOM 17545 N N . HIS D 1 429 ? -11.254 36.299 -24.928 1.00 14.58 405 HIS D N 1
ATOM 17546 C CA . HIS D 1 429 ? -10.896 37.622 -24.428 1.00 15.48 405 HIS D CA 1
ATOM 17547 C C . HIS D 1 429 ? -12.136 38.463 -24.149 1.00 15.41 405 HIS D C 1
ATOM 17548 O O . HIS D 1 429 ? -12.090 39.719 -24.170 1.00 16.26 405 HIS D O 1
ATOM 17555 N N . ALA D 1 430 ? -13.233 37.780 -23.834 1.00 14.30 406 ALA D N 1
ATOM 17556 C CA . ALA D 1 430 ? -14.428 38.470 -23.330 1.00 14.18 406 ALA D CA 1
ATOM 17557 C C . ALA D 1 430 ? -14.269 38.775 -21.841 1.00 15.62 406 ALA D C 1
ATOM 17558 O O . ALA D 1 430 ? -13.385 38.207 -21.174 1.00 16.49 406 ALA D O 1
ATOM 17560 N N . ASN D 1 431 ? -15.103 39.668 -21.297 1.00 15.51 407 ASN D N 1
ATOM 17561 C CA . ASN D 1 431 ? -14.988 39.995 -19.868 1.00 14.41 407 ASN D CA 1
ATOM 17562 C C . ASN D 1 431 ? -16.324 39.929 -19.135 1.00 14.72 407 ASN D C 1
ATOM 17563 O O . ASN D 1 431 ? -16.380 40.283 -17.977 1.00 16.45 407 ASN D O 1
ATOM 17568 N N . SER D 1 432 ? -17.395 39.474 -19.795 1.00 15.39 408 SER D N 1
ATOM 17569 C CA . SER D 1 432 ? -18.719 39.612 -19.190 1.00 16.10 408 SER D CA 1
ATOM 17570 C C . SER D 1 432 ? -19.761 38.741 -19.875 1.00 15.55 408 SER D C 1
ATOM 17571 O O . SER D 1 432 ? -19.585 38.335 -21.052 1.00 16.63 408 SER D O 1
ATOM 17574 N N . PHE D 1 433 ? -20.850 38.474 -19.154 1.00 15.14 409 PHE D N 1
ATOM 17575 C CA . PHE D 1 433 ? -22.048 37.941 -19.777 1.00 15.58 409 PHE D CA 1
ATOM 17576 C C . PHE D 1 433 ? -23.279 38.336 -18.990 1.00 15.11 409 PHE D C 1
ATOM 17577 O O . PHE D 1 433 ? -23.191 38.943 -17.934 1.00 16.86 409 PHE D O 1
ATOM 17585 N N . ARG D 1 434 ? -24.432 38.028 -19.561 1.00 14.82 410 ARG D N 1
ATOM 17586 C CA . ARG D 1 434 ? -25.722 38.237 -18.915 1.00 15.85 410 ARG D CA 1
ATOM 17587 C C . ARG D 1 434 ? -26.334 36.884 -18.623 1.00 16.22 410 ARG D C 1
ATOM 17588 O O . ARG D 1 434 ? -26.241 35.982 -19.481 1.00 16.75 410 ARG D O 1
ATOM 17596 N N . THR D 1 435 ? -27.009 36.733 -17.480 1.00 16.35 411 THR D N 1
ATOM 17597 C CA . THR D 1 435 ? -27.695 35.461 -17.183 1.00 16.47 411 THR D CA 1
ATOM 17598 C C . THR D 1 435 ? -29.054 35.414 -17.907 1.00 17.61 411 THR D C 1
ATOM 17599 O O . THR D 1 435 ? -30.124 35.330 -17.313 1.00 17.28 411 THR D O 1
ATOM 17603 N N . SER D 1 436 ? -29.006 35.511 -19.220 1.00 17.01 412 SER D N 1
ATOM 17604 C CA . SER D 1 436 ? -30.211 35.353 -20.022 1.00 16.30 412 SER D CA 1
ATOM 17605 C C . SER D 1 436 ? -30.747 33.914 -19.855 1.00 16.31 412 SER D C 1
ATOM 17606 O O . SER D 1 436 ? -29.961 32.978 -19.955 1.00 17.53 412 SER D O 1
ATOM 17609 N N . HIS D 1 437 ? -32.043 33.699 -19.579 1.00 16.26 413 HIS D N 1
ATOM 17610 C CA . HIS D 1 437 ? -33.032 34.716 -19.159 1.00 16.74 413 HIS D CA 1
ATOM 17611 C C . HIS D 1 437 ? -33.633 34.309 -17.819 1.00 17.44 413 HIS D C 1
ATOM 17612 O O . HIS D 1 437 ? -34.852 34.149 -17.700 1.00 17.52 413 HIS D O 1
ATOM 17619 N N . TYR D 1 438 ? -32.765 34.089 -16.833 1.00 17.63 414 TYR D N 1
ATOM 17620 C CA . TYR D 1 438 ? -33.165 33.556 -15.518 1.00 17.50 414 TYR D CA 1
ATOM 17621 C C . TYR D 1 438 ? -31.891 33.540 -14.675 1.00 16.65 414 TYR D C 1
ATOM 17622 O O . TYR D 1 438 ? -30.787 33.435 -15.217 1.00 17.32 414 TYR D O 1
ATOM 17631 N N . PRO D 1 439 ? -32.025 33.624 -13.351 1.00 17.70 415 PRO D N 1
ATOM 17632 C CA . PRO D 1 439 ? -30.823 33.491 -12.517 1.00 17.51 415 PRO D CA 1
ATOM 17633 C C . PRO D 1 439 ? -30.167 32.122 -12.744 1.00 17.86 415 PRO D C 1
ATOM 17634 O O . PRO D 1 439 ? -30.883 31.115 -12.897 1.00 17.64 415 PRO D O 1
ATOM 17638 N N . TYR D 1 440 ? -28.834 32.100 -12.826 1.00 17.29 416 TYR D N 1
ATOM 17639 C CA . TYR D 1 440 ? -28.073 30.868 -13.066 1.00 16.99 416 TYR D CA 1
ATOM 17640 C C . TYR D 1 440 ? -27.775 30.147 -11.733 1.00 17.47 416 TYR D C 1
ATOM 17641 O O . TYR D 1 440 ? -28.114 30.638 -10.643 1.00 17.35 416 TYR D O 1
ATOM 17650 N N . ALA D 1 441 ? -27.152 28.976 -11.812 1.00 18.14 417 ALA D N 1
ATOM 17651 C CA . ALA D 1 441 ? -26.777 28.267 -10.586 1.00 18.80 417 ALA D CA 1
ATOM 17652 C C . ALA D 1 441 ? -25.755 29.079 -9.796 1.00 18.85 417 ALA D C 1
ATOM 17653 O O . ALA D 1 441 ? -24.868 29.711 -10.372 1.00 19.67 417 ALA D O 1
ATOM 17655 N N . GLU D 1 442 ? -25.878 29.039 -8.470 1.00 19.69 418 GLU D N 1
ATOM 17656 C CA . GLU D 1 442 ? -25.050 29.861 -7.596 1.00 19.86 418 GLU D CA 1
ATOM 17657 C C . GLU D 1 442 ? -23.558 29.640 -7.811 1.00 19.41 418 GLU D C 1
ATOM 17658 O O . GLU D 1 442 ? -22.764 30.592 -7.766 1.00 20.47 418 GLU D O 1
ATOM 17664 N N . SER D 1 443 ? -23.180 28.404 -8.105 1.00 20.10 419 SER D N 1
ATOM 17665 C CA . SER D 1 443 ? -21.766 28.077 -8.300 1.00 19.93 419 SER D CA 1
ATOM 17666 C C . SER D 1 443 ? -21.127 28.851 -9.461 1.00 18.55 419 SER D C 1
ATOM 17667 O O . SER D 1 443 ? -19.922 29.133 -9.425 1.00 18.77 419 SER D O 1
ATOM 17670 N N . MET D 1 444 ? -21.916 29.203 -10.479 1.00 18.51 420 MET D N 1
ATOM 17671 C CA . MET D 1 444 ? -21.351 29.934 -11.605 1.00 18.14 420 MET D CA 1
ATOM 17672 C C . MET D 1 444 ? -20.949 31.350 -11.179 1.00 17.99 420 MET D C 1
ATOM 17673 O O . MET D 1 444 ? -19.939 31.887 -11.647 1.00 17.90 420 MET D O 1
ATOM 17678 N N . TYR D 1 445 ? -21.691 31.950 -10.254 1.00 18.59 421 TYR D N 1
ATOM 17679 C CA . TYR D 1 445 ? -21.330 33.290 -9.795 1.00 18.59 421 TYR D CA 1
ATOM 17680 C C . TYR D 1 445 ? -20.067 33.230 -8.944 1.00 18.64 421 TYR D C 1
ATOM 17681 O O . TYR D 1 445 ? -19.199 34.116 -9.029 1.00 19.23 421 TYR D O 1
ATOM 17690 N N . ASP D 1 446 ? -19.947 32.203 -8.109 1.00 20.30 422 ASP D N 1
ATOM 17691 C CA . ASP D 1 446 ? -18.703 32.041 -7.342 1.00 20.83 422 ASP D CA 1
ATOM 17692 C C . ASP D 1 446 ? -17.499 31.886 -8.265 1.00 20.08 422 ASP D C 1
ATOM 17693 O O . ASP D 1 446 ? -16.424 32.457 -8.030 1.00 19.61 422 ASP D O 1
ATOM 17698 N N . LEU D 1 447 ? -17.698 31.122 -9.338 1.00 19.72 423 LEU D N 1
ATOM 17699 C CA . LEU D 1 447 ? -16.639 30.921 -10.303 1.00 19.18 423 LEU D CA 1
ATOM 17700 C C . LEU D 1 447 ? -16.264 32.253 -10.959 1.00 18.35 423 LEU D C 1
ATOM 17701 O O . LEU D 1 447 ? -15.079 32.551 -11.145 1.00 19.27 423 LEU D O 1
ATOM 17706 N N . CYS D 1 448 ? -17.264 33.065 -11.308 1.00 18.15 424 CYS D N 1
ATOM 17707 C CA . CYS D 1 448 ? -16.969 34.344 -11.984 1.00 18.17 424 CYS D CA 1
ATOM 17708 C C . CYS D 1 448 ? -16.359 35.358 -11.020 1.00 17.97 424 CYS D C 1
ATOM 17709 O O . CYS D 1 448 ? -15.567 36.211 -11.441 1.00 18.23 424 CYS D O 1
ATOM 17712 N N . ASP D 1 449 ? -16.701 35.263 -9.730 1.00 18.27 425 ASP D N 1
ATOM 17713 C CA . ASP D 1 449 ? -16.022 36.045 -8.702 1.00 19.50 425 ASP D CA 1
ATOM 17714 C C . ASP D 1 449 ? -14.523 35.762 -8.707 1.00 19.02 425 ASP D C 1
ATOM 17715 O O . ASP D 1 449 ? -13.695 36.682 -8.654 1.00 19.54 425 ASP D O 1
ATOM 17720 N N . ARG D 1 450 ? -14.165 34.482 -8.758 1.00 18.95 426 ARG D N 1
ATOM 17721 C CA . ARG D 1 450 ? -12.756 34.145 -8.693 1.00 20.22 426 ARG D CA 1
ATOM 17722 C C . ARG D 1 450 ? -12.045 34.351 -10.020 1.00 19.26 426 ARG D C 1
ATOM 17723 O O . ARG D 1 450 ? -10.834 34.609 -10.034 1.00 20.46 426 ARG D O 1
ATOM 17731 N N . GLU D 1 451 ? -12.794 34.309 -11.118 1.00 18.18 427 GLU D N 1
ATOM 17732 C CA . GLU D 1 451 ? -12.181 34.425 -12.450 1.00 19.38 427 GLU D CA 1
ATOM 17733 C C . GLU D 1 451 ? -12.285 35.825 -13.082 1.00 19.27 427 GLU D C 1
ATOM 17734 O O . GLU D 1 451 ? -11.854 36.026 -14.222 1.00 19.77 427 GLU D O 1
ATOM 17740 N N . GLY D 1 452 ? -12.831 36.794 -12.357 1.00 17.80 428 GLY D N 1
ATOM 17741 C CA . GLY D 1 452 ? -12.838 38.172 -12.835 1.00 17.97 428 GLY D CA 1
ATOM 17742 C C . GLY D 1 452 ? -13.714 38.418 -14.045 1.00 18.15 428 GLY D C 1
ATOM 17743 O O . GLY D 1 452 ? -13.367 39.213 -14.916 1.00 19.38 428 GLY D O 1
ATOM 17744 N N . ILE D 1 453 ? -14.857 37.765 -14.077 1.00 16.94 429 ILE D N 1
ATOM 17745 C CA . ILE D 1 453 ? -15.811 37.927 -15.187 1.00 17.30 429 ILE D CA 1
ATOM 17746 C C . ILE D 1 453 ? -17.058 38.613 -14.651 1.00 18.24 429 ILE D C 1
ATOM 17747 O O . ILE D 1 453 ? -17.644 38.168 -13.651 1.00 19.30 429 ILE D O 1
ATOM 17752 N N . VAL D 1 454 ? -17.444 39.705 -15.303 1.00 17.61 430 VAL D N 1
ATOM 17753 C CA . VAL D 1 454 ? -18.561 40.545 -14.880 1.00 18.82 430 VAL D CA 1
ATOM 17754 C C . VAL D 1 454 ? -19.904 39.960 -15.332 1.00 17.48 430 VAL D C 1
ATOM 17755 O O . VAL D 1 454 ? -20.018 39.399 -16.442 1.00 17.86 430 VAL D O 1
ATOM 17759 N N . ILE D 1 455 ? -20.928 40.103 -14.491 1.00 16.50 431 ILE D N 1
ATOM 17760 C CA . ILE D 1 455 ? -22.243 39.551 -14.778 1.00 17.03 431 ILE D CA 1
ATOM 17761 C C . ILE D 1 455 ? -23.359 40.588 -14.688 1.00 17.96 431 ILE D C 1
ATOM 17762 O O . ILE D 1 455 ? -23.388 41.421 -13.759 1.00 19.04 431 ILE D O 1
ATOM 17767 N N . ILE D 1 456 ? -24.269 40.535 -15.657 1.00 17.49 432 ILE D N 1
ATOM 17768 C CA . ILE D 1 456 ? -25.561 41.200 -15.555 1.00 17.40 432 ILE D CA 1
ATOM 17769 C C . ILE D 1 456 ? -26.553 40.115 -15.121 1.00 17.43 432 ILE D C 1
ATOM 17770 O O . ILE D 1 456 ? -26.781 39.168 -15.845 1.00 17.96 432 ILE D O 1
ATOM 17775 N N . ASP D 1 457 ? -27.150 40.279 -13.941 1.00 17.99 433 ASP D N 1
ATOM 17776 C CA . ASP D 1 457 ? -27.992 39.251 -13.354 1.00 18.53 433 ASP D CA 1
ATOM 17777 C C . ASP D 1 457 ? -29.464 39.524 -13.679 1.00 19.00 433 ASP D C 1
ATOM 17778 O O . ASP D 1 457 ? -29.977 40.614 -13.365 1.00 20.27 433 ASP D O 1
ATOM 17783 N N . GLU D 1 458 ? -30.132 38.546 -14.299 1.00 19.30 434 GLU D N 1
ATOM 17784 C CA . GLU D 1 458 ? -31.469 38.751 -14.868 1.00 19.01 434 GLU D CA 1
ATOM 17785 C C . GLU D 1 458 ? -32.533 37.786 -14.326 1.00 19.22 434 GLU D C 1
ATOM 17786 O O . GLU D 1 458 ? -32.279 36.587 -14.220 1.00 20.36 434 GLU D O 1
ATOM 17792 N N . VAL D 1 459 ? -33.731 38.298 -14.028 1.00 18.92 435 VAL D N 1
ATOM 17793 C CA . VAL D 1 459 ? -34.852 37.461 -13.576 1.00 19.35 435 VAL D CA 1
ATOM 17794 C C . VAL D 1 459 ? -35.590 36.811 -14.749 1.00 20.06 435 VAL D C 1
ATOM 17795 O O . VAL D 1 459 ? -35.436 37.267 -15.879 1.00 20.05 435 VAL D O 1
ATOM 17799 N N . PRO D 1 460 ? -36.393 35.756 -14.491 1.00 20.36 436 PRO D N 1
ATOM 17800 C CA . PRO D 1 460 ? -37.045 35.053 -15.609 1.00 20.98 436 PRO D CA 1
ATOM 17801 C C . PRO D 1 460 ? -38.267 35.764 -16.201 1.00 20.24 436 PRO D C 1
ATOM 17802 O O . PRO D 1 460 ? -39.207 35.074 -16.671 1.00 20.20 436 PRO D O 1
ATOM 17806 N N . ALA D 1 461 ? -38.261 37.096 -16.221 1.00 19.90 437 ALA D N 1
ATOM 17807 C CA . ALA D 1 461 ? -39.392 37.874 -16.741 1.00 21.17 437 ALA D CA 1
ATOM 17808 C C . ALA D 1 461 ? -39.243 38.051 -18.252 1.00 21.18 437 ALA D C 1
ATOM 17809 O O . ALA D 1 461 ? -38.945 39.137 -18.775 1.00 21.38 437 ALA D O 1
ATOM 17811 N N . VAL D 1 462 ? -39.432 36.945 -18.945 1.00 19.06 438 VAL D N 1
ATOM 17812 C CA . VAL D 1 462 ? -39.263 36.902 -20.387 1.00 19.00 438 VAL D CA 1
ATOM 17813 C C . VAL D 1 462 ? -40.577 36.400 -20.988 1.00 19.85 438 VAL D C 1
ATOM 17814 O O . VAL D 1 462 ? -41.260 35.552 -20.389 1.00 21.17 438 VAL D O 1
ATOM 17818 N N . GLY D 1 463 ? -40.946 36.957 -22.134 1.00 19.77 439 GLY D N 1
ATOM 17819 C CA . GLY D 1 463 ? -42.206 36.619 -22.784 1.00 19.69 439 GLY D CA 1
ATOM 17820 C C . GLY D 1 463 ? -43.370 37.532 -22.379 1.00 20.93 439 GLY D C 1
ATOM 17821 O O . GLY D 1 463 ? -44.525 37.251 -22.725 1.00 21.16 439 GLY D O 1
ATOM 17822 N N . MET D 1 464 ? -43.091 38.631 -21.674 1.00 21.33 440 MET D N 1
ATOM 17823 C CA . MET D 1 464 ? -44.171 39.452 -21.113 1.00 21.73 440 MET D CA 1
ATOM 17824 C C . MET D 1 464 ? -44.768 40.428 -22.104 1.00 22.57 440 MET D C 1
ATOM 17825 O O . MET D 1 464 ? -44.055 40.982 -22.925 1.00 23.57 440 MET D O 1
ATOM 17830 N N . SER D 1 465 ? -46.075 40.657 -21.992 1.00 24.36 441 SER D N 1
ATOM 17831 C CA . SER D 1 465 ? -46.717 41.711 -22.761 1.00 25.64 441 SER D CA 1
ATOM 17832 C C . SER D 1 465 ? -47.880 42.258 -21.942 1.00 25.70 441 SER D C 1
ATOM 17833 O O . SER D 1 465 ? -47.984 41.998 -20.737 1.00 24.89 441 SER D O 1
ATOM 17836 N N . TRP D 1 466 ? -48.744 43.027 -22.589 1.00 25.70 442 TRP D N 1
ATOM 17837 C CA . TRP D 1 466 ? -49.793 43.745 -21.880 1.00 27.69 442 TRP D CA 1
ATOM 17838 C C . TRP D 1 466 ? -50.758 42.803 -21.187 1.00 29.73 442 TRP D C 1
ATOM 17839 O O . TRP D 1 466 ? -51.314 43.156 -20.133 1.00 31.22 442 TRP D O 1
ATOM 17850 N N . LEU D 1 467 ? -50.894 41.584 -21.712 1.00 30.40 443 LEU D N 1
ATOM 17851 C CA . LEU D 1 467 ? -51.723 40.568 -21.055 1.00 31.76 443 LEU D CA 1
ATOM 17852 C C . LEU D 1 467 ? -51.258 40.303 -19.610 1.00 29.63 443 LEU D C 1
ATOM 17853 O O . LEU D 1 467 ? -52.066 40.079 -18.703 1.00 31.34 443 LEU D O 1
ATOM 17858 N N . GLN D 1 468 ? -49.951 40.343 -19.397 1.00 26.27 444 GLN D N 1
ATOM 17859 C CA . GLN D 1 468 ? -49.379 40.117 -18.067 1.00 25.93 444 GLN D CA 1
ATOM 17860 C C . GLN D 1 468 ? -49.451 41.309 -17.114 1.00 27.42 444 GLN D C 1
ATOM 17861 O O . GLN D 1 468 ? -49.538 41.112 -15.905 1.00 28.27 444 GLN D O 1
ATOM 17867 N N . TYR D 1 469 ? -49.356 42.533 -17.638 1.00 27.65 445 TYR D N 1
ATOM 17868 C CA . TYR D 1 469 ? -49.194 43.708 -16.779 1.00 26.60 445 TYR D CA 1
ATOM 17869 C C . TYR D 1 469 ? -50.385 43.954 -15.887 1.00 28.45 445 TYR D C 1
ATOM 17870 O O . TYR D 1 469 ? -50.263 44.662 -14.914 1.00 29.78 445 TYR D O 1
ATOM 17879 N N . ALA D 1 470 ? -51.533 43.416 -16.265 1.00 29.69 446 ALA D N 1
ATOM 17880 C CA . ALA D 1 470 ? -52.736 43.586 -15.476 1.00 30.97 446 ALA D CA 1
ATOM 17881 C C . ALA D 1 470 ? -53.014 42.413 -14.533 1.00 29.70 446 ALA D C 1
ATOM 17882 O O . ALA D 1 470 ? -54.029 42.408 -13.831 1.00 31.06 446 ALA D O 1
ATOM 17884 N N . ASN D 1 471 ? -52.146 41.414 -14.536 1.00 28.69 447 ASN D N 1
ATOM 17885 C CA . ASN D 1 471 ? -52.353 40.177 -13.787 1.00 27.71 447 ASN D CA 1
ATOM 17886 C C . ASN D 1 471 ? -51.620 40.217 -12.434 1.00 27.82 447 ASN D C 1
ATOM 17887 O O . ASN D 1 471 ? -50.395 40.221 -12.394 1.00 28.04 447 ASN D O 1
ATOM 17892 N N . PRO D 1 472 ? -52.368 40.295 -11.310 1.00 27.69 448 PRO D N 1
ATOM 17893 C CA . PRO D 1 472 ? -51.692 40.413 -10.013 1.00 27.18 448 PRO D CA 1
ATOM 17894 C C . PRO D 1 472 ? -50.822 39.219 -9.645 1.00 25.77 448 PRO D C 1
ATOM 17895 O O . PRO D 1 472 ? -49.840 39.395 -8.891 1.00 25.59 448 PRO D O 1
ATOM 17899 N N . LEU D 1 473 ? -51.178 38.023 -10.095 1.00 24.86 449 LEU D N 1
ATOM 17900 C CA . LEU D 1 473 ? -50.332 36.865 -9.789 1.00 26.20 449 LEU D CA 1
ATOM 17901 C C . LEU D 1 473 ? -48.971 37.006 -10.484 1.00 26.79 449 LEU D C 1
ATOM 17902 O O . LEU D 1 473 ? -47.927 36.700 -9.883 1.00 26.71 449 LEU D O 1
ATOM 17907 N N . VAL D 1 474 ? -48.971 37.500 -11.730 1.00 26.26 450 VAL D N 1
ATOM 17908 C CA . VAL D 1 474 ? -47.711 37.743 -12.443 1.00 25.40 450 VAL D CA 1
ATOM 17909 C C . VAL D 1 474 ? -46.873 38.789 -11.731 1.00 24.82 450 VAL D C 1
ATOM 17910 O O . VAL D 1 474 ? -45.678 38.606 -11.545 1.00 23.56 450 VAL D O 1
ATOM 17914 N N . ALA D 1 475 ? -47.496 39.884 -11.312 1.00 25.38 451 ALA D N 1
ATOM 17915 C CA . ALA D 1 475 ? -46.756 40.934 -10.627 1.00 27.45 451 ALA D CA 1
ATOM 17916 C C . ALA D 1 475 ? -46.116 40.426 -9.344 1.00 27.32 451 ALA D C 1
ATOM 17917 O O . ALA D 1 475 ? -44.968 40.768 -9.045 1.00 25.59 451 ALA D O 1
ATOM 17919 N N . GLU D 1 476 ? -46.849 39.623 -8.577 1.00 27.44 452 GLU D N 1
ATOM 17920 C CA . GLU D 1 476 ? -46.287 39.090 -7.347 1.00 29.18 452 GLU D CA 1
ATOM 17921 C C . GLU D 1 476 ? -45.118 38.174 -7.643 1.00 27.42 452 GLU D C 1
ATOM 17922 O O . GLU D 1 476 ? -44.087 38.244 -6.966 1.00 27.98 452 GLU D O 1
ATOM 17928 N N . ARG D 1 477 ? -45.280 37.314 -8.645 1.00 25.58 453 ARG D N 1
ATOM 17929 C CA . ARG D 1 477 ? -44.179 36.430 -9.032 1.00 24.39 453 ARG D CA 1
ATOM 17930 C C . ARG D 1 477 ? -42.963 37.222 -9.512 1.00 23.81 453 ARG D C 1
ATOM 17931 O O . ARG D 1 477 ? -41.820 36.769 -9.311 1.00 23.67 453 ARG D O 1
ATOM 17939 N N . HIS D 1 478 ? -43.200 38.375 -10.148 1.00 22.39 454 HIS D N 1
ATOM 17940 C CA . HIS D 1 478 ? -42.110 39.231 -10.651 1.00 23.01 454 HIS D CA 1
ATOM 17941 C C . HIS D 1 478 ? -41.380 39.866 -9.487 1.00 23.20 454 HIS D C 1
ATOM 17942 O O . HIS D 1 478 ? -40.153 39.848 -9.440 1.00 22.71 454 HIS D O 1
ATOM 17949 N N . ARG D 1 479 ? -42.132 40.412 -8.541 1.00 23.74 455 ARG D N 1
ATOM 17950 C CA . ARG D 1 479 ? -41.516 40.978 -7.343 1.00 23.40 455 ARG D CA 1
ATOM 17951 C C . ARG D 1 479 ? -40.759 39.904 -6.565 1.00 24.52 455 ARG D C 1
ATOM 17952 O O . ARG D 1 479 ? -39.659 40.170 -6.059 1.00 25.57 455 ARG D O 1
ATOM 17960 N N . GLU D 1 480 ? -41.332 38.705 -6.475 1.00 24.34 456 GLU D N 1
ATOM 17961 C CA . GLU D 1 480 ? -40.650 37.590 -5.812 1.00 25.40 456 GLU D CA 1
ATOM 17962 C C . GLU D 1 480 ? -39.311 37.257 -6.478 1.00 24.34 456 GLU D C 1
ATOM 17963 O O . GLU D 1 480 ? -38.308 37.008 -5.809 1.00 25.03 456 GLU D O 1
ATOM 17969 N N . ALA D 1 481 ? -39.299 37.208 -7.803 1.00 23.52 457 ALA D N 1
ATOM 17970 C CA . ALA D 1 481 ? -38.067 36.894 -8.521 1.00 22.68 457 ALA D CA 1
ATOM 17971 C C . ALA D 1 481 ? -37.004 37.987 -8.303 1.00 22.67 457 ALA D C 1
ATOM 17972 O O . ALA D 1 481 ? -35.820 37.667 -8.141 1.00 22.52 457 ALA D O 1
ATOM 17974 N N . ILE D 1 482 ? -37.403 39.260 -8.323 1.00 22.11 458 ILE D N 1
ATOM 17975 C CA . ILE D 1 482 ? -36.428 40.337 -8.128 1.00 22.57 458 ILE D CA 1
ATOM 17976 C C . ILE D 1 482 ? -35.859 40.293 -6.708 1.00 22.46 458 ILE D C 1
ATOM 17977 O O . ILE D 1 482 ? -34.635 40.306 -6.510 1.00 22.40 458 ILE D O 1
ATOM 17982 N N . ARG D 1 483 ? -36.737 40.222 -5.722 1.00 23.41 459 ARG D N 1
ATOM 17983 C CA . ARG D 1 483 ? -36.263 40.141 -4.343 1.00 23.19 459 ARG D CA 1
ATOM 17984 C C . ARG D 1 483 ? -35.430 38.883 -4.117 1.00 23.14 459 ARG D C 1
ATOM 17985 O O . ARG D 1 483 ? -34.390 38.921 -3.457 1.00 23.89 459 ARG D O 1
ATOM 17993 N N . GLY D 1 484 ? -35.869 37.763 -4.691 1.00 22.54 460 GLY D N 1
ATOM 17994 C CA . GLY D 1 484 ? -35.190 36.499 -4.480 1.00 22.14 460 GLY D CA 1
ATOM 17995 C C . GLY D 1 484 ? -33.826 36.483 -5.140 1.00 22.42 460 GLY D C 1
ATOM 17996 O O . GLY D 1 484 ? -32.845 36.031 -4.538 1.00 23.04 460 GLY D O 1
ATOM 17997 N N . MET D 1 485 ? -33.743 36.983 -6.376 1.00 22.44 461 MET D N 1
ATOM 17998 C CA . MET D 1 485 ? -32.445 37.028 -7.047 1.00 20.74 461 MET D CA 1
ATOM 17999 C C . MET D 1 485 ? -31.443 37.899 -6.263 1.00 20.87 461 MET D C 1
ATOM 18000 O O . MET D 1 485 ? -30.282 37.517 -6.029 1.00 20.82 461 MET D O 1
ATOM 18005 N N . ILE D 1 486 ? -31.887 39.085 -5.862 1.00 21.50 462 ILE D N 1
ATOM 18006 C CA . ILE D 1 486 ? -30.977 40.013 -5.223 1.00 22.91 462 ILE D CA 1
ATOM 18007 C C . ILE D 1 486 ? -30.602 39.517 -3.829 1.00 23.59 462 ILE D C 1
ATOM 18008 O O . ILE D 1 486 ? -29.453 39.639 -3.434 1.00 22.82 462 ILE D O 1
ATOM 18013 N N . ALA D 1 487 ? -31.547 38.924 -3.107 1.00 23.46 463 ALA D N 1
ATOM 18014 C CA . ALA D 1 487 ? -31.223 38.359 -1.804 1.00 22.93 463 ALA D CA 1
ATOM 18015 C C . ALA D 1 487 ? -30.188 37.247 -1.929 1.00 22.04 463 ALA D C 1
ATOM 18016 O O . ALA D 1 487 ? -29.287 37.137 -1.112 1.00 23.84 463 ALA D O 1
ATOM 18018 N N . ARG D 1 488 ? -30.306 36.430 -2.975 1.00 20.74 464 ARG D N 1
ATOM 18019 C CA . ARG D 1 488 ? -29.389 35.320 -3.177 1.00 20.72 464 ARG D CA 1
ATOM 18020 C C . ARG D 1 488 ? -28.015 35.815 -3.630 1.00 20.99 464 ARG D C 1
ATOM 18021 O O . ARG D 1 488 ? -26.981 35.282 -3.209 1.00 21.66 464 ARG D O 1
ATOM 18029 N N . ASP D 1 489 ? -28.006 36.835 -4.489 1.00 20.46 465 ASP D N 1
ATOM 18030 C CA . ASP D 1 489 ? -26.789 37.158 -5.262 1.00 20.35 465 ASP D CA 1
ATOM 18031 C C . ASP D 1 489 ? -26.077 38.448 -4.848 1.00 20.87 465 ASP D C 1
ATOM 18032 O O . ASP D 1 489 ? -25.036 38.813 -5.426 1.00 21.34 465 ASP D O 1
ATOM 18037 N N . LYS D 1 490 ? -26.609 39.130 -3.837 1.00 21.63 466 LYS D N 1
ATOM 18038 C CA . LYS D 1 490 ? -26.126 40.465 -3.512 1.00 23.20 466 LYS D CA 1
ATOM 18039 C C . LYS D 1 490 ? -24.640 40.557 -3.175 1.00 22.41 466 LYS D C 1
ATOM 18040 O O . LYS D 1 490 ? -24.030 41.614 -3.359 1.00 22.43 466 LYS D O 1
ATOM 18046 N N . ASN D 1 491 ? -24.042 39.487 -2.671 1.00 20.74 467 ASN D N 1
ATOM 18047 C CA . ASN D 1 491 ? -22.660 39.622 -2.207 1.00 21.69 467 ASN D CA 1
ATOM 18048 C C . ASN D 1 491 ? -21.596 39.410 -3.294 1.00 21.51 467 ASN D C 1
ATOM 18049 O O . ASN D 1 491 ? -20.413 39.657 -3.053 1.00 23.04 467 ASN D O 1
ATOM 18054 N N . HIS D 1 492 ? -22.000 39.013 -4.501 1.00 20.11 468 HIS D N 1
ATOM 18055 C CA . HIS D 1 492 ? -21.025 38.752 -5.565 1.00 19.83 468 HIS D CA 1
ATOM 18056 C C . HIS D 1 492 ? -20.444 40.047 -6.131 1.00 20.81 468 HIS D C 1
ATOM 18057 O O . HIS D 1 492 ? -21.177 40.886 -6.666 1.00 22.74 468 HIS D O 1
ATOM 18064 N N . PRO D 1 493 ? -19.125 40.204 -6.057 1.00 19.75 469 PRO D N 1
ATOM 18065 C CA . PRO D 1 493 ? -18.569 41.397 -6.699 1.00 19.96 469 PRO D CA 1
ATOM 18066 C C . PRO D 1 493 ? -18.702 41.341 -8.222 1.00 20.30 469 PRO D C 1
ATOM 18067 O O . PRO D 1 493 ? -18.680 42.387 -8.871 1.00 20.60 469 PRO D O 1
ATOM 18071 N N . CYS D 1 494 ? -18.801 40.138 -8.787 1.00 19.69 470 CYS D N 1
ATOM 18072 C CA . CYS D 1 494 ? -18.832 40.052 -10.250 1.00 18.65 470 CYS D CA 1
ATOM 18073 C C . CYS D 1 494 ? -20.134 40.641 -10.809 1.00 18.52 470 CYS D C 1
ATOM 18074 O O . CYS D 1 494 ? -20.175 41.021 -11.963 1.00 19.19 470 CYS D O 1
ATOM 18077 N N . ILE D 1 495 ? -21.188 40.724 -10.000 1.00 18.69 471 ILE D N 1
ATOM 18078 C CA . ILE D 1 495 ? -22.437 41.283 -10.499 1.00 19.42 471 ILE D CA 1
ATOM 18079 C C . ILE D 1 495 ? -22.382 42.796 -10.461 1.00 19.72 471 ILE D C 1
ATOM 18080 O O . ILE D 1 495 ? -22.165 43.378 -9.393 1.00 20.59 471 ILE D O 1
ATOM 18085 N N . VAL D 1 496 ? -22.546 43.440 -11.615 1.00 19.40 472 VAL D N 1
ATOM 18086 C CA . VAL D 1 496 ? -22.454 44.895 -11.667 1.00 20.01 472 VAL D CA 1
ATOM 18087 C C . VAL D 1 496 ? -23.769 45.580 -12.032 1.00 20.43 472 VAL D C 1
ATOM 18088 O O . VAL D 1 496 ? -23.869 46.801 -11.948 1.00 22.42 472 VAL D O 1
ATOM 18092 N N . MET D 1 497 ? -24.779 44.802 -12.417 1.00 20.40 473 MET D N 1
ATOM 18093 C CA . MET D 1 497 ? -26.030 45.369 -12.904 1.00 20.02 473 MET D CA 1
ATOM 18094 C C . MET D 1 497 ? -27.126 44.314 -12.842 1.00 19.82 473 MET D C 1
ATOM 18095 O O . MET D 1 497 ? -26.852 43.140 -13.036 1.00 21.27 473 MET D O 1
ATOM 18100 N N . TRP D 1 498 ? -28.350 44.737 -12.533 1.00 19.93 474 TRP D N 1
ATOM 18101 C CA . TRP D 1 498 ? -29.535 43.867 -12.514 1.00 19.00 474 TRP D CA 1
ATOM 18102 C C . TRP D 1 498 ? -30.390 44.122 -13.738 1.00 20.11 474 TRP D C 1
ATOM 18103 O O . TRP D 1 498 ? -30.585 45.275 -14.131 1.00 21.26 474 TRP D O 1
ATOM 18114 N N . SER D 1 499 ? -30.926 43.055 -14.321 1.00 19.04 475 SER D N 1
ATOM 18115 C CA . SER D 1 499 ? -31.906 43.193 -15.393 1.00 19.09 475 SER D CA 1
ATOM 18116 C C . SER D 1 499 ? -33.278 42.708 -14.931 1.00 20.51 475 SER D C 1
ATOM 18117 O O . SER D 1 499 ? -33.424 41.552 -14.492 1.00 21.17 475 SER D O 1
ATOM 18120 N N . ILE D 1 500 ? -34.288 43.570 -15.039 1.00 20.63 476 ILE D N 1
ATOM 18121 C CA . ILE D 1 500 ? -35.603 43.222 -14.508 1.00 21.08 476 ILE D CA 1
ATOM 18122 C C . ILE D 1 500 ? -36.523 42.517 -15.526 1.00 21.42 476 ILE D C 1
ATOM 18123 O O . ILE D 1 500 ? -37.601 42.048 -15.159 1.00 22.39 476 ILE D O 1
ATOM 18128 N N . ALA D 1 501 ? -36.094 42.399 -16.790 1.00 20.80 477 ALA D N 1
ATOM 18129 C CA . ALA D 1 501 ? -36.905 41.713 -17.796 1.00 19.39 477 ALA D CA 1
ATOM 18130 C C . ALA D 1 501 ? -36.103 41.579 -19.082 1.00 18.61 477 ALA D C 1
ATOM 18131 O O . ALA D 1 501 ? -35.176 42.359 -19.318 1.00 20.84 477 ALA D O 1
ATOM 18133 N N . ASN D 1 502 ? -36.512 40.630 -19.929 1.00 18.60 478 ASN D N 1
ATOM 18134 C CA . ASN D 1 502 ? -35.985 40.531 -21.282 1.00 16.94 478 ASN D CA 1
ATOM 18135 C C . ASN D 1 502 ? -37.095 40.603 -22.298 1.00 18.14 478 ASN D C 1
ATOM 18136 O O . ASN D 1 502 ? -38.022 39.801 -22.246 1.00 18.76 478 ASN D O 1
ATOM 18141 N N . ALA D 1 503 ? -36.978 41.558 -23.217 1.00 19.09 479 ALA D N 1
ATOM 18142 C CA . ALA D 1 503 ? -37.857 41.681 -24.390 1.00 18.73 479 ALA D CA 1
ATOM 18143 C C . ALA D 1 503 ? -39.361 41.764 -24.095 1.00 19.22 479 ALA D C 1
ATOM 18144 O O . ALA D 1 503 ? -40.175 41.197 -24.832 1.00 21.11 479 ALA D O 1
ATOM 18146 N N . PRO D 1 504 ? -39.748 42.528 -23.048 1.00 19.01 480 PRO D N 1
ATOM 18147 C CA . PRO D 1 504 ? -41.200 42.714 -22.876 1.00 20.09 480 PRO D CA 1
ATOM 18148 C C . PRO D 1 504 ? -41.768 43.705 -23.885 1.00 21.55 480 PRO D C 1
ATOM 18149 O O . PRO D 1 504 ? -41.021 44.476 -24.507 1.00 22.18 480 PRO D O 1
ATOM 18153 N N . GLY D 1 505 ? -43.087 43.696 -24.050 1.00 21.99 481 GLY D N 1
ATOM 18154 C CA . GLY D 1 505 ? -43.733 44.684 -24.905 1.00 22.38 481 GLY D CA 1
ATOM 18155 C C . GLY D 1 505 ? -43.730 46.058 -24.238 1.00 23.50 481 GLY D C 1
ATOM 18156 O O . GLY D 1 505 ? -44.248 46.235 -23.106 1.00 24.97 481 GLY D O 1
ATOM 18157 N N . LEU D 1 506 ? -43.145 47.042 -24.928 1.00 23.19 482 LEU D N 1
ATOM 18158 C CA . LEU D 1 506 ? -42.996 48.378 -24.354 1.00 22.75 482 LEU D CA 1
ATOM 18159 C C . LEU D 1 506 ? -43.511 49.503 -25.246 1.00 23.84 482 LEU D C 1
ATOM 18160 O O . LEU D 1 506 ? -43.732 50.611 -24.772 1.00 25.27 482 LEU D O 1
ATOM 18165 N N . ASP D 1 507 ? -43.674 49.237 -26.536 1.00 24.73 483 ASP D N 1
ATOM 18166 C CA . ASP D 1 507 ? -43.927 50.311 -27.502 1.00 24.81 483 ASP D CA 1
ATOM 18167 C C . ASP D 1 507 ? -45.367 50.301 -27.987 1.00 26.07 483 ASP D C 1
ATOM 18168 O O . ASP D 1 507 ? -46.192 49.558 -27.482 1.00 27.27 483 ASP D O 1
ATOM 18173 N N . GLY D 1 508 ? -45.678 51.139 -28.961 1.00 27.50 484 GLY D N 1
ATOM 18174 C CA . GLY D 1 508 ? -47.009 51.104 -29.537 1.00 28.19 484 GLY D CA 1
ATOM 18175 C C . GLY D 1 508 ? -47.769 52.397 -29.406 1.00 30.61 484 GLY D C 1
ATOM 18176 O O . GLY D 1 508 ? -47.194 53.462 -29.211 1.00 31.02 484 GLY D O 1
ATOM 18177 N N . ASP D 1 509 ? -49.082 52.318 -29.576 1.00 34.07 485 ASP D N 1
ATOM 18178 C CA . ASP D 1 509 ? -49.873 53.537 -29.517 1.00 36.92 485 ASP D CA 1
ATOM 18179 C C . ASP D 1 509 ? -50.879 53.493 -28.370 1.00 35.81 485 ASP D C 1
ATOM 18180 O O . ASP D 1 509 ? -50.917 52.537 -27.577 1.00 34.81 485 ASP D O 1
ATOM 18185 N N . GLY D 1 510 ? -51.689 54.538 -28.297 1.00 35.66 486 GLY D N 1
ATOM 18186 C CA . GLY D 1 510 ? -52.678 54.661 -27.242 1.00 35.51 486 GLY D CA 1
ATOM 18187 C C . GLY D 1 510 ? -52.011 54.575 -25.885 1.00 35.27 486 GLY D C 1
ATOM 18188 O O . GLY D 1 510 ? -50.940 55.164 -25.683 1.00 34.21 486 GLY D O 1
ATOM 18189 N N . GLU D 1 511 ? -52.617 53.801 -24.986 1.00 35.30 487 GLU D N 1
ATOM 18190 C CA . GLU D 1 511 ? -52.146 53.709 -23.611 1.00 37.13 487 GLU D CA 1
ATOM 18191 C C . GLU D 1 511 ? -51.053 52.662 -23.414 1.00 33.93 487 GLU D C 1
ATOM 18192 O O . GLU D 1 511 ? -50.508 52.545 -22.331 1.00 33.67 487 GLU D O 1
ATOM 18198 N N . ARG D 1 512 ? -50.730 51.895 -24.447 1.00 31.79 488 ARG D N 1
ATOM 18199 C CA . ARG D 1 512 ? -49.829 50.769 -24.245 1.00 30.27 488 ARG D CA 1
ATOM 18200 C C . ARG D 1 512 ? -48.445 51.153 -23.692 1.00 28.45 488 ARG D C 1
ATOM 18201 O O . ARG D 1 512 ? -47.966 50.519 -22.734 1.00 27.41 488 ARG D O 1
ATOM 18209 N N . PRO D 1 513 ? -47.799 52.190 -24.261 1.00 27.28 489 PRO D N 1
ATOM 18210 C CA . PRO D 1 513 ? -46.486 52.512 -23.684 1.00 26.70 489 PRO D CA 1
ATOM 18211 C C . PRO D 1 513 ? -46.538 52.921 -22.213 1.00 25.55 489 PRO D C 1
ATOM 18212 O O . PRO D 1 513 ? -45.662 52.525 -21.450 1.00 26.09 489 PRO D O 1
ATOM 18216 N N . ARG D 1 514 ? -47.563 53.676 -21.819 1.00 25.72 490 ARG D N 1
ATOM 18217 C CA . ARG D 1 514 ? -47.714 54.110 -20.431 1.00 27.50 490 ARG D CA 1
ATOM 18218 C C . ARG D 1 514 ? -48.043 52.941 -19.519 1.00 27.78 490 ARG D C 1
ATOM 18219 O O . ARG D 1 514 ? -47.578 52.888 -18.378 1.00 27.91 490 ARG D O 1
ATOM 18227 N N . GLN D 1 515 ? -48.855 52.011 -20.011 1.00 27.43 491 GLN D N 1
ATOM 18228 C CA . GLN D 1 515 ? -49.165 50.820 -19.239 1.00 26.63 491 GLN D CA 1
ATOM 18229 C C . GLN D 1 515 ? -47.896 50.026 -18.936 1.00 26.99 491 GLN D C 1
ATOM 18230 O O . GLN D 1 515 ? -47.714 49.533 -17.831 1.00 28.09 491 GLN D O 1
ATOM 18236 N N . ALA D 1 516 ? -47.017 49.907 -19.919 1.00 26.03 492 ALA D N 1
ATOM 18237 C CA . ALA D 1 516 ? -45.768 49.205 -19.712 1.00 25.11 492 ALA D CA 1
ATOM 18238 C C . ALA D 1 516 ? -44.882 49.936 -18.714 1.00 25.69 492 ALA D C 1
ATOM 18239 O O . ALA D 1 516 ? -44.309 49.314 -17.807 1.00 25.56 492 ALA D O 1
ATOM 18241 N N . TYR D 1 517 ? -44.778 51.251 -18.866 1.00 25.35 493 TYR D N 1
ATOM 18242 C CA . TYR D 1 517 ? -43.990 52.045 -17.927 1.00 26.94 493 TYR D CA 1
ATOM 18243 C C . TYR D 1 517 ? -44.513 51.903 -16.498 1.00 27.13 493 TYR D C 1
ATOM 18244 O O . TYR D 1 517 ? -43.745 51.725 -15.563 1.00 28.27 493 TYR D O 1
ATOM 18253 N N . ASP D 1 518 ? -45.825 51.974 -16.335 1.00 26.67 494 ASP D N 1
ATOM 18254 C CA . ASP D 1 518 ? -46.430 51.885 -15.003 1.00 27.39 494 ASP D CA 1
ATOM 18255 C C . ASP D 1 518 ? -46.213 50.507 -14.371 1.00 26.78 494 ASP D C 1
ATOM 18256 O O . ASP D 1 518 ? -46.137 50.375 -13.148 1.00 27.34 494 ASP D O 1
ATOM 18261 N N . TYR D 1 519 ? -46.064 49.478 -15.202 1.00 25.45 495 TYR D N 1
ATOM 18262 C CA . TYR D 1 519 ? -45.781 48.142 -14.684 1.00 24.87 495 TYR D CA 1
ATOM 18263 C C . TYR D 1 519 ? -44.311 48.032 -14.256 1.00 25.48 495 TYR D C 1
ATOM 18264 O O . TYR D 1 519 ? -43.985 47.520 -13.166 1.00 25.70 495 TYR D O 1
ATOM 18273 N N . PHE D 1 520 ? -43.413 48.516 -15.111 1.00 25.35 496 PHE D N 1
ATOM 18274 C CA . PHE D 1 520 ? -41.988 48.286 -14.886 1.00 24.84 496 PHE D CA 1
ATOM 18275 C C . PHE D 1 520 ? -41.316 49.273 -13.926 1.00 26.34 496 PHE D C 1
ATOM 18276 O O . PHE D 1 520 ? -40.348 48.899 -13.238 1.00 27.10 496 PHE D O 1
ATOM 18284 N N . ARG D 1 521 ? -41.790 50.512 -13.851 1.00 26.82 497 ARG D N 1
ATOM 18285 C CA . ARG D 1 521 ? -41.114 51.500 -12.995 1.00 29.18 497 ARG D CA 1
ATOM 18286 C C . ARG D 1 521 ? -41.039 51.075 -11.510 1.00 28.77 497 ARG D C 1
ATOM 18287 O O . ARG D 1 521 ? -39.975 51.201 -10.900 1.00 27.83 497 ARG D O 1
ATOM 18295 N N . PRO D 1 522 ? -42.137 50.524 -10.940 1.00 28.15 498 PRO D N 1
ATOM 18296 C CA . PRO D 1 522 ? -42.040 50.052 -9.546 1.00 28.06 498 PRO D CA 1
ATOM 18297 C C . PRO D 1 522 ? -41.059 48.911 -9.373 1.00 26.58 498 PRO D C 1
ATOM 18298 O O . PRO D 1 522 ? -40.491 48.746 -8.299 1.00 27.78 498 PRO D O 1
ATOM 18302 N N . LEU D 1 523 ? -40.836 48.130 -10.434 1.00 25.15 499 LEU D N 1
ATOM 18303 C CA . LEU D 1 523 ? -39.898 47.023 -10.358 1.00 24.47 499 LEU D CA 1
ATOM 18304 C C . LEU D 1 523 ? -38.464 47.518 -10.445 1.00 25.03 499 LEU D C 1
ATOM 18305 O O . LEU D 1 523 ? -37.568 46.981 -9.785 1.00 25.92 499 LEU D O 1
ATOM 18310 N N . TYR D 1 524 ? -38.245 48.547 -11.251 1.00 24.79 500 TYR D N 1
ATOM 18311 C CA . TYR D 1 524 ? -36.956 49.248 -11.250 1.00 26.26 500 TYR D CA 1
ATOM 18312 C C . TYR D 1 524 ? -36.638 49.784 -9.852 1.00 27.46 500 TYR D C 1
ATOM 18313 O O . TYR D 1 524 ? -35.537 49.626 -9.340 1.00 27.03 500 TYR D O 1
ATOM 18322 N N . GLU D 1 525 ? -37.622 50.415 -9.235 1.00 27.28 501 GLU D N 1
ATOM 18323 C CA . GLU D 1 525 ? -37.421 50.986 -7.901 1.00 28.05 501 GLU D CA 1
ATOM 18324 C C . GLU D 1 525 ? -37.182 49.863 -6.895 1.00 26.65 501 GLU D C 1
ATOM 18325 O O . GLU D 1 525 ? -36.347 49.998 -5.985 1.00 26.98 501 GLU D O 1
ATOM 18331 N N . LEU D 1 526 ? -37.890 48.750 -7.061 1.00 25.19 502 LEU D N 1
ATOM 18332 C CA . LEU D 1 526 ? -37.730 47.599 -6.170 1.00 25.45 502 LEU D CA 1
ATOM 18333 C C . LEU D 1 526 ? -36.330 47.002 -6.236 1.00 24.88 502 LEU D C 1
ATOM 18334 O O . LEU D 1 526 ? -35.755 46.625 -5.205 1.00 25.73 502 LEU D O 1
ATOM 18339 N N . ALA D 1 527 ? -35.773 46.893 -7.448 1.00 23.82 503 ALA D N 1
ATOM 18340 C CA . ALA D 1 527 ? -34.412 46.401 -7.579 1.00 24.39 503 ALA D CA 1
ATOM 18341 C C . ALA D 1 527 ? -33.407 47.341 -6.909 1.00 26.40 503 ALA D C 1
ATOM 18342 O O . ALA D 1 527 ? -32.412 46.897 -6.306 1.00 27.41 503 ALA D O 1
ATOM 18344 N N . HIS D 1 528 ? -33.632 48.641 -7.016 1.00 26.35 504 HIS D N 1
ATOM 18345 C CA . HIS D 1 528 ? -32.769 49.568 -6.299 1.00 27.25 504 HIS D CA 1
ATOM 18346 C C . HIS D 1 528 ? -32.917 49.460 -4.780 1.00 27.35 504 HIS D C 1
ATOM 18347 O O . HIS D 1 528 ? -31.913 49.538 -4.055 1.00 28.48 504 HIS D O 1
ATOM 18354 N N . ALA D 1 529 ? -34.147 49.288 -4.292 1.00 27.61 505 ALA D N 1
ATOM 18355 C CA . ALA D 1 529 ? -34.396 49.235 -2.844 1.00 27.00 505 ALA D CA 1
ATOM 18356 C C . ALA D 1 529 ? -33.850 47.952 -2.223 1.00 28.24 505 ALA D C 1
ATOM 18357 O O . ALA D 1 529 ? -33.472 47.933 -1.051 1.00 30.44 505 ALA D O 1
ATOM 18359 N N . SER D 1 530 ? -33.812 46.882 -3.015 1.00 27.33 506 SER D N 1
ATOM 18360 C CA . SER D 1 530 ? -33.431 45.555 -2.518 1.00 27.35 506 SER D CA 1
ATOM 18361 C C . SER D 1 530 ? -31.917 45.349 -2.444 1.00 27.35 506 SER D C 1
ATOM 18362 O O . SER D 1 530 ? -31.426 44.580 -1.606 1.00 28.62 506 SER D O 1
ATOM 18365 N N . ASP D 1 531 ? -31.181 46.030 -3.316 1.00 25.33 507 ASP D N 1
ATOM 18366 C CA . ASP D 1 531 ? -29.739 45.823 -3.385 1.00 24.22 507 ASP D CA 1
ATOM 18367 C C . ASP D 1 531 ? -28.995 46.756 -2.452 1.00 25.48 507 ASP D C 1
ATOM 18368 O O . ASP D 1 531 ? -28.989 47.964 -2.697 1.00 26.73 507 ASP D O 1
ATOM 18373 N N . PRO D 1 532 ? -28.339 46.212 -1.413 1.00 26.02 508 PRO D N 1
ATOM 18374 C CA . PRO D 1 532 ? -27.625 47.144 -0.525 1.00 26.87 508 PRO D CA 1
ATOM 18375 C C . PRO D 1 532 ? -26.462 47.866 -1.227 1.00 26.75 508 PRO D C 1
ATOM 18376 O O . PRO D 1 532 ? -26.049 48.938 -0.762 1.00 27.92 508 PRO D O 1
ATOM 18380 N N . GLN D 1 533 ? -25.964 47.322 -2.343 1.00 26.73 509 GLN D N 1
ATOM 18381 C CA . GLN D 1 533 ? -24.905 47.968 -3.105 1.00 25.66 509 GLN D CA 1
ATOM 18382 C C . GLN D 1 533 ? -25.445 49.032 -4.053 1.00 26.68 509 GLN D C 1
ATOM 18383 O O . GLN D 1 533 ? -24.667 49.818 -4.606 1.00 27.63 509 GLN D O 1
ATOM 18389 N N . ASN D 1 534 ? -26.764 49.040 -4.257 1.00 27.69 510 ASN D N 1
ATOM 18390 C CA . ASN D 1 534 ? -27.418 50.020 -5.119 1.00 28.96 510 ASN D CA 1
ATOM 18391 C C . ASN D 1 534 ? -26.804 50.066 -6.532 1.00 27.06 510 ASN D C 1
ATOM 18392 O O . ASN D 1 534 ? -26.528 51.131 -7.079 1.00 27.09 510 ASN D O 1
ATOM 18397 N N . ARG D 1 535 ? -26.598 48.896 -7.115 1.00 25.22 511 ARG D N 1
ATOM 18398 C CA . ARG D 1 535 ? -26.067 48.783 -8.480 1.00 23.48 511 ARG D CA 1
ATOM 18399 C C . ARG D 1 535 ? -27.070 49.287 -9.517 1.00 22.96 511 ARG D C 1
ATOM 18400 O O . ARG D 1 535 ? -28.289 49.307 -9.263 1.00 23.33 511 ARG D O 1
ATOM 18408 N N . PRO D 1 536 ? -26.572 49.639 -10.716 1.00 22.48 512 PRO D N 1
ATOM 18409 C CA . PRO D 1 536 ? -27.465 50.037 -11.803 1.00 22.05 512 PRO D CA 1
ATOM 18410 C C . PRO D 1 536 ? -28.507 48.963 -12.141 1.00 21.93 512 PRO D C 1
ATOM 18411 O O . PRO D 1 536 ? -28.282 47.761 -11.969 1.00 23.28 512 PRO D O 1
ATOM 18415 N N . VAL D 1 537 ? -29.650 49.418 -12.619 1.00 21.75 513 VAL D N 1
ATOM 18416 C CA . VAL D 1 537 ? -30.734 48.527 -13.016 1.00 22.09 513 VAL D CA 1
ATOM 18417 C C . VAL D 1 537 ? -31.114 48.813 -14.454 1.00 22.42 513 VAL D C 1
ATOM 18418 O O . VAL D 1 537 ? -31.258 49.986 -14.856 1.00 24.21 513 VAL D O 1
ATOM 18422 N N . THR D 1 538 ? -31.262 47.748 -15.237 1.00 21.54 514 THR D N 1
ATOM 18423 C CA . THR D 1 538 ? -31.697 47.874 -16.624 1.00 20.45 514 THR D CA 1
ATOM 18424 C C . THR D 1 538 ? -32.894 46.967 -16.898 1.00 20.36 514 THR D C 1
ATOM 18425 O O . THR D 1 538 ? -33.344 46.192 -16.037 1.00 19.97 514 THR D O 1
ATOM 18429 N N . LEU D 1 539 ? -33.379 47.058 -18.135 1.00 20.22 515 LEU D N 1
ATOM 18430 C CA . LEU D 1 539 ? -34.449 46.237 -18.658 1.00 19.77 515 LEU D CA 1
ATOM 18431 C C . LEU D 1 539 ? -33.957 45.947 -20.067 1.00 20.28 515 LEU D C 1
ATOM 18432 O O . LEU D 1 539 ? -33.658 46.891 -20.808 1.00 21.22 515 LEU D O 1
ATOM 18437 N N . VAL D 1 540 ? -33.828 44.677 -20.432 1.00 18.85 516 VAL D N 1
ATOM 18438 C CA . VAL D 1 540 ? -33.246 44.374 -21.738 1.00 18.73 516 VAL D CA 1
ATOM 18439 C C . VAL D 1 540 ? -34.345 44.474 -22.802 1.00 19.26 516 VAL D C 1
ATOM 18440 O O . VAL D 1 540 ? -35.364 43.785 -22.745 1.00 20.39 516 VAL D O 1
ATOM 18444 N N . CYS D 1 541 ? -34.129 45.348 -23.774 1.00 18.67 517 CYS D N 1
ATOM 18445 C CA . CYS D 1 541 ? -35.191 45.740 -24.698 1.00 19.32 517 CYS D CA 1
ATOM 18446 C C . CYS D 1 541 ? -35.147 44.967 -26.026 1.00 18.93 517 CYS D C 1
ATOM 18447 O O . CYS D 1 541 ? -34.123 44.924 -26.695 1.00 18.87 517 CYS D O 1
ATOM 18450 N N . CYS D 1 542 ? -36.304 44.445 -26.442 1.00 20.43 518 CYS D N 1
ATOM 18451 C CA . CYS D 1 542 ? -36.489 43.785 -27.743 1.00 23.33 518 CYS D CA 1
ATOM 18452 C C . CYS D 1 542 ? -36.374 44.812 -28.853 1.00 20.40 518 CYS D C 1
ATOM 18453 O O . CYS D 1 542 ? -36.693 45.983 -28.635 1.00 20.82 518 CYS D O 1
ATOM 18456 N N . GLN D 1 543 ? -35.983 44.395 -30.060 1.00 19.25 519 GLN D N 1
ATOM 18457 C CA . GLN D 1 543 ? -36.116 45.269 -31.228 1.00 19.19 519 GLN D CA 1
ATOM 18458 C C . GLN D 1 543 ? -37.531 45.821 -31.307 1.00 20.13 519 GLN D C 1
ATOM 18459 O O . GLN D 1 543 ? -38.480 45.051 -31.362 1.00 21.45 519 GLN D O 1
ATOM 18465 N N . ASN D 1 544 ? -37.679 47.138 -31.297 1.00 20.20 520 ASN D N 1
ATOM 18466 C CA . ASN D 1 544 ? -39.020 47.708 -31.281 1.00 21.49 520 ASN D CA 1
ATOM 18467 C C . ASN D 1 544 ? -39.049 49.113 -31.861 1.00 22.57 520 ASN D C 1
ATOM 18468 O O . ASN D 1 544 ? -38.053 49.606 -32.378 1.00 22.40 520 ASN D O 1
ATOM 18473 N N . ASP D 1 545 ? -40.210 49.750 -31.810 1.00 23.42 521 ASP D N 1
ATOM 18474 C CA . ASP D 1 545 ? -40.271 51.142 -32.197 1.00 24.11 521 ASP D CA 1
ATOM 18475 C C . ASP D 1 545 ? -39.761 51.988 -31.027 1.00 24.37 521 ASP D C 1
ATOM 18476 O O . ASP D 1 545 ? -40.518 52.352 -30.117 1.00 23.97 521 ASP D O 1
ATOM 18481 N N . TYR D 1 546 ? -38.469 52.294 -31.066 1.00 23.93 522 TYR D N 1
ATOM 18482 C CA . TYR D 1 546 ? -37.814 53.025 -29.980 1.00 23.89 522 TYR D CA 1
ATOM 18483 C C . TYR D 1 546 ? -38.419 54.415 -29.796 1.00 25.15 522 TYR D C 1
ATOM 18484 O O . TYR D 1 546 ? -38.228 55.045 -28.745 1.00 26.50 522 TYR D O 1
ATOM 18493 N N . THR D 1 547 ? -39.144 54.919 -30.797 1.00 24.97 523 THR D N 1
ATOM 18494 C CA . THR D 1 547 ? -39.724 56.255 -30.644 1.00 26.04 523 THR D CA 1
ATOM 18495 C C . THR D 1 547 ? -40.996 56.264 -29.820 1.00 26.90 523 THR D C 1
ATOM 18496 O O . THR D 1 547 ? -41.370 57.317 -29.322 1.00 28.17 523 THR D O 1
ATOM 18500 N N . THR D 1 548 ? -41.664 55.118 -29.668 1.00 27.35 524 THR D N 1
ATOM 18501 C CA . THR D 1 548 ? -42.895 55.098 -28.848 1.00 26.76 524 THR D CA 1
ATOM 18502 C C . THR D 1 548 ? -42.723 54.324 -27.542 1.00 26.08 524 THR D C 1
ATOM 18503 O O . THR D 1 548 ? -43.546 54.437 -26.641 1.00 26.90 524 THR D O 1
ATOM 18507 N N . ASP D 1 549 ? -41.640 53.561 -27.433 1.00 25.37 525 ASP D N 1
ATOM 18508 C CA . ASP D 1 549 ? -41.174 53.008 -26.152 1.00 26.25 525 ASP D CA 1
ATOM 18509 C C . ASP D 1 549 ? -40.790 54.163 -25.213 1.00 26.36 525 ASP D C 1
ATOM 18510 O O . ASP D 1 549 ? -39.925 54.964 -25.566 1.00 27.98 525 ASP D O 1
ATOM 18515 N N . ILE D 1 550 ? -41.456 54.287 -24.054 1.00 26.40 526 ILE D N 1
ATOM 18516 C CA . ILE D 1 550 ? -41.085 55.330 -23.099 1.00 26.61 526 ILE D CA 1
ATOM 18517 C C . ILE D 1 550 ? -40.446 54.756 -21.810 1.00 27.42 526 ILE D C 1
ATOM 18518 O O . ILE D 1 550 ? -40.176 55.504 -20.869 1.00 29.10 526 ILE D O 1
ATOM 18523 N N . THR D 1 551 ? -40.168 53.446 -21.790 1.00 25.74 527 THR D N 1
ATOM 18524 C CA . THR D 1 551 ? -39.656 52.776 -20.595 1.00 24.16 527 THR D CA 1
ATOM 18525 C C . THR D 1 551 ? -38.149 52.540 -20.660 1.00 22.72 527 THR D C 1
ATOM 18526 O O . THR D 1 551 ? -37.425 52.816 -19.690 1.00 24.10 527 THR D O 1
ATOM 18530 N N . GLU D 1 552 ? -37.657 52.045 -21.794 1.00 22.12 528 GLU D N 1
ATOM 18531 C CA . GLU D 1 552 ? -36.245 51.690 -21.871 1.00 20.85 528 GLU D CA 1
ATOM 18532 C C . GLU D 1 552 ? -35.319 52.858 -21.581 1.00 22.02 528 GLU D C 1
ATOM 18533 O O . GLU D 1 552 ? -34.297 52.724 -20.867 1.00 23.19 528 GLU D O 1
ATOM 18539 N N . ARG D 1 553 ? -35.669 54.019 -22.116 1.00 23.21 529 ARG D N 1
ATOM 18540 C CA . ARG D 1 553 ? -34.805 55.180 -21.960 1.00 25.28 529 ARG D CA 1
ATOM 18541 C C . ARG D 1 553 ? -34.693 55.685 -20.516 1.00 26.47 529 ARG D C 1
ATOM 18542 O O . ARG D 1 553 ? -33.854 56.553 -20.241 1.00 27.72 529 ARG D O 1
ATOM 18550 N N . THR D 1 554 ? -35.510 55.151 -19.606 1.00 25.63 530 THR D N 1
ATOM 18551 C CA . THR D 1 554 ? -35.450 55.580 -18.199 1.00 25.80 530 THR D CA 1
ATOM 18552 C C . THR D 1 554 ? -34.589 54.660 -17.331 1.00 25.95 530 THR D C 1
ATOM 18553 O O . THR D 1 554 ? -34.413 54.925 -16.130 1.00 27.35 530 THR D O 1
ATOM 18557 N N . MET D 1 555 ? -34.034 53.599 -17.940 1.00 24.97 531 MET D N 1
ATOM 18558 C CA . MET D 1 555 ? -33.185 52.664 -17.201 1.00 24.45 531 MET D CA 1
ATOM 18559 C C . MET D 1 555 ? -31.798 53.288 -16.934 1.00 24.26 531 MET D C 1
ATOM 18560 O O . MET D 1 555 ? -31.431 54.306 -17.528 1.00 24.14 531 MET D O 1
ATOM 18565 N N . ASP D 1 556 ? -31.020 52.690 -16.043 1.00 23.65 532 ASP D N 1
ATOM 18566 C CA . ASP D 1 556 ? -29.734 53.289 -15.676 1.00 24.43 532 ASP D CA 1
ATOM 18567 C C . ASP D 1 556 ? -28.718 53.094 -16.799 1.00 24.28 532 ASP D C 1
ATOM 18568 O O . ASP D 1 556 ? -27.874 53.965 -17.052 1.00 24.07 532 ASP D O 1
ATOM 18573 N N . VAL D 1 557 ? -28.794 51.936 -17.453 1.00 23.40 533 VAL D N 1
ATOM 18574 C CA . VAL D 1 557 ? -28.047 51.654 -18.679 1.00 21.36 533 VAL D CA 1
ATOM 18575 C C . VAL D 1 557 ? -29.089 51.176 -19.661 1.00 21.34 533 VAL D C 1
ATOM 18576 O O . VAL D 1 557 ? -29.989 50.403 -19.290 1.00 21.47 533 VAL D O 1
ATOM 18580 N N . VAL D 1 558 ? -28.991 51.666 -20.892 1.00 20.15 534 VAL D N 1
ATOM 18581 C CA . VAL D 1 558 ? -29.867 51.218 -21.964 1.00 19.97 534 VAL D CA 1
ATOM 18582 C C . VAL D 1 558 ? -29.260 49.954 -22.561 1.00 19.18 534 VAL D C 1
ATOM 18583 O O . VAL D 1 558 ? -28.139 49.973 -23.067 1.00 20.34 534 VAL D O 1
ATOM 18587 N N . CYS D 1 559 ? -30.011 48.855 -22.486 1.00 18.99 535 CYS D N 1
ATOM 18588 C CA . CYS D 1 559 ? -29.566 47.547 -22.994 1.00 18.82 535 CYS D CA 1
ATOM 18589 C C . CYS D 1 559 ? -30.480 47.132 -24.105 1.00 19.00 535 CYS D C 1
ATOM 18590 O O . CYS D 1 559 ? -31.668 46.881 -23.854 1.00 19.84 535 CYS D O 1
ATOM 18593 N N . ILE D 1 560 ? -29.940 47.049 -25.324 1.00 18.50 536 ILE D N 1
ATOM 18594 C CA . ILE D 1 560 ? -30.780 46.793 -26.483 1.00 17.02 536 ILE D CA 1
ATOM 18595 C C . ILE D 1 560 ? -30.409 45.496 -27.207 1.00 16.60 536 ILE D C 1
ATOM 18596 O O . ILE D 1 560 ? -29.238 45.128 -27.373 1.00 17.41 536 ILE D O 1
ATOM 18601 N N . ASN D 1 561 ? -31.467 44.794 -27.602 1.00 16.42 537 ASN D N 1
ATOM 18602 C CA . ASN D 1 561 ? -31.378 43.619 -28.473 1.00 16.17 537 ASN D CA 1
ATOM 18603 C C . ASN D 1 561 ? -31.740 44.078 -29.875 1.00 16.55 537 ASN D C 1
ATOM 18604 O O . ASN D 1 561 ? -32.859 44.569 -30.090 1.00 17.81 537 ASN D O 1
ATOM 18609 N N . ARG D 1 562 ? -30.820 43.959 -30.827 1.00 16.47 538 ARG D N 1
ATOM 18610 C CA . ARG D 1 562 ? -31.105 44.422 -32.184 1.00 16.84 538 ARG D CA 1
ATOM 18611 C C . ARG D 1 562 ? -30.616 43.413 -33.196 1.00 16.13 538 ARG D C 1
ATOM 18612 O O . ARG D 1 562 ? -29.514 42.866 -33.071 1.00 16.94 538 ARG D O 1
ATOM 18620 N N . TYR D 1 563 ? -31.420 43.191 -34.231 1.00 16.13 539 TYR D N 1
ATOM 18621 C CA . TYR D 1 563 ? -31.101 42.201 -35.238 1.00 15.44 539 TYR D CA 1
ATOM 18622 C C . TYR D 1 563 ? -31.226 42.798 -36.636 1.00 14.81 539 TYR D C 1
ATOM 18623 O O . TYR D 1 563 ? -31.733 42.134 -37.556 1.00 15.54 539 TYR D O 1
ATOM 18632 N N . TYR D 1 564 ? -30.781 44.045 -36.799 1.00 14.99 540 TYR D N 1
ATOM 18633 C CA . TYR D 1 564 ? -30.690 44.659 -38.129 1.00 15.03 540 TYR D CA 1
ATOM 18634 C C . TYR D 1 564 ? -29.874 43.753 -39.055 1.00 14.34 540 TYR D C 1
ATOM 18635 O O . TYR D 1 564 ? -28.779 43.326 -38.702 1.00 15.62 540 TYR D O 1
ATOM 18644 N N . GLY D 1 565 ? -30.398 43.449 -40.235 1.00 13.82 541 GLY D N 1
ATOM 18645 C CA . GLY D 1 565 ? -29.698 42.579 -41.173 1.00 13.22 541 GLY D CA 1
ATOM 18646 C C . GLY D 1 565 ? -30.007 41.097 -41.016 1.00 13.50 541 GLY D C 1
ATOM 18647 O O . GLY D 1 565 ? -29.624 40.299 -41.878 1.00 15.34 541 GLY D O 1
ATOM 18648 N N . TRP D 1 566 ? -30.666 40.714 -39.915 1.00 14.13 542 TRP D N 1
ATOM 18649 C CA . TRP D 1 566 ? -31.076 39.317 -39.723 1.00 13.30 542 TRP D CA 1
ATOM 18650 C C . TRP D 1 566 ? -32.598 39.204 -39.815 1.00 13.61 542 TRP D C 1
ATOM 18651 O O . TRP D 1 566 ? -33.114 38.667 -40.812 1.00 15.14 542 TRP D O 1
ATOM 18662 N N . TYR D 1 567 ? -33.328 39.737 -38.826 1.00 12.91 543 TYR D N 1
ATOM 18663 C CA . TYR D 1 567 ? -34.778 39.648 -38.863 1.00 13.92 543 TYR D CA 1
ATOM 18664 C C . TYR D 1 567 ? -35.402 40.740 -39.719 1.00 15.43 543 TYR D C 1
ATOM 18665 O O . TYR D 1 567 ? -36.614 40.742 -39.964 1.00 17.22 543 TYR D O 1
ATOM 18674 N N . ASN D 1 568 ? -34.610 41.710 -40.118 1.00 15.63 544 ASN D N 1
ATOM 18675 C CA . ASN D 1 568 ? -35.090 42.733 -41.042 1.00 16.03 544 ASN D CA 1
ATOM 18676 C C . ASN D 1 568 ? -33.920 43.068 -41.962 1.00 16.32 544 ASN D C 1
ATOM 18677 O O . ASN D 1 568 ? -32.777 42.716 -41.659 1.00 16.03 544 ASN D O 1
ATOM 18682 N N . LEU D 1 569 ? -34.194 43.717 -43.087 1.00 16.49 545 LEU D N 1
ATOM 18683 C CA . LEU D 1 569 ? -33.151 44.076 -44.061 1.00 16.15 545 LEU D CA 1
ATOM 18684 C C . LEU D 1 569 ? -32.265 42.863 -44.308 1.00 16.37 545 LEU D C 1
ATOM 18685 O O . LEU D 1 569 ? -31.032 42.977 -44.361 1.00 15.87 545 LEU D O 1
ATOM 18690 N N . SER D 1 570 ? -32.898 41.689 -44.426 1.00 15.44 546 SER D N 1
ATOM 18691 C CA . SER D 1 570 ? -32.181 40.436 -44.283 1.00 15.90 546 SER D CA 1
ATOM 18692 C C . SER D 1 570 ? -31.062 40.269 -45.294 1.00 15.85 546 SER D C 1
ATOM 18693 O O . SER D 1 570 ? -31.284 40.301 -46.516 1.00 17.54 546 SER D O 1
ATOM 18696 N N . GLY D 1 571 ? -29.861 40.067 -44.773 1.00 15.18 547 GLY D N 1
ATOM 18697 C CA . GLY D 1 571 ? -28.707 39.756 -45.596 1.00 15.37 547 GLY D CA 1
ATOM 18698 C C . GLY D 1 571 ? -28.049 40.977 -46.182 1.00 15.11 547 GLY D C 1
ATOM 18699 O O . GLY D 1 571 ? -27.022 40.845 -46.838 1.00 17.02 547 GLY D O 1
ATOM 18700 N N . ASP D 1 572 ? -28.632 42.153 -45.962 1.00 15.17 548 ASP D N 1
ATOM 18701 C CA . ASP D 1 572 ? -28.106 43.385 -46.560 1.00 14.75 548 ASP D CA 1
ATOM 18702 C C . ASP D 1 572 ? -27.346 44.185 -45.501 1.00 15.55 548 ASP D C 1
ATOM 18703 O O . ASP D 1 572 ? -27.947 44.974 -44.757 1.00 16.65 548 ASP D O 1
ATOM 18708 N N . LEU D 1 573 ? -26.037 43.976 -45.411 1.00 15.08 549 LEU D N 1
ATOM 18709 C CA . LEU D 1 573 ? -25.291 44.583 -44.305 1.00 14.86 549 LEU D CA 1
ATOM 18710 C C . LEU D 1 573 ? -25.153 46.101 -44.463 1.00 15.44 549 LEU D C 1
ATOM 18711 O O . LEU D 1 573 ? -25.100 46.825 -43.460 1.00 17.08 549 LEU D O 1
ATOM 18716 N N . ASP D 1 574 ? -25.092 46.598 -45.699 1.00 15.53 550 ASP D N 1
ATOM 18717 C CA . ASP D 1 574 ? -25.088 48.063 -45.880 1.00 16.59 550 ASP D CA 1
ATOM 18718 C C . ASP D 1 574 ? -26.366 48.678 -45.310 1.00 16.02 550 ASP D C 1
ATOM 18719 O O . ASP D 1 574 ? -26.311 49.668 -44.552 1.00 17.21 550 ASP D O 1
ATOM 18724 N N . ALA D 1 575 ? -27.522 48.118 -45.675 1.00 15.62 551 ALA D N 1
ATOM 18725 C CA . ALA D 1 575 ? -28.786 48.655 -45.154 1.00 16.19 551 ALA D CA 1
ATOM 18726 C C . ALA D 1 575 ? -28.886 48.466 -43.637 1.00 16.73 551 ALA D C 1
ATOM 18727 O O . ALA D 1 575 ? -29.392 49.340 -42.915 1.00 17.12 551 ALA D O 1
ATOM 18729 N N . ALA D 1 576 ? -28.436 47.316 -43.151 1.00 16.70 552 ALA D N 1
ATOM 18730 C CA . ALA D 1 576 ? -28.487 47.038 -41.717 1.00 16.25 552 ALA D CA 1
ATOM 18731 C C . ALA D 1 576 ? -27.693 48.094 -40.959 1.00 16.72 552 ALA D C 1
ATOM 18732 O O . ALA D 1 576 ? -28.130 48.587 -39.919 1.00 17.53 552 ALA D O 1
ATOM 18734 N N . CYS D 1 577 ? -26.501 48.425 -41.463 1.00 17.10 553 CYS D N 1
ATOM 18735 C CA . CYS D 1 577 ? -25.678 49.420 -40.778 1.00 17.83 553 CYS D CA 1
ATOM 18736 C C . CYS D 1 577 ? -26.286 50.822 -40.866 1.00 16.98 553 CYS D C 1
ATOM 18737 O O . CYS D 1 577 ? -26.172 51.614 -39.918 1.00 18.06 553 CYS D O 1
ATOM 18740 N N . HIS D 1 578 ? -26.928 51.139 -42.001 1.00 17.65 554 HIS D N 1
ATOM 18741 C CA . HIS D 1 578 ? -27.616 52.416 -42.144 1.00 19.15 554 HIS D CA 1
ATOM 18742 C C . HIS D 1 578 ? -28.754 52.533 -41.115 1.00 18.60 554 HIS D C 1
ATOM 18743 O O . HIS D 1 578 ? -28.897 53.551 -40.412 1.00 18.63 554 HIS D O 1
ATOM 18750 N N . ALA D 1 579 ? -29.553 51.481 -41.009 1.00 18.79 555 ALA D N 1
ATOM 18751 C CA . ALA D 1 579 ? -30.668 51.465 -40.043 1.00 18.07 555 ALA D CA 1
ATOM 18752 C C . ALA D 1 579 ? -30.127 51.545 -38.612 1.00 18.07 555 ALA D C 1
ATOM 18753 O O . ALA D 1 579 ? -30.602 52.350 -37.796 1.00 17.97 555 ALA D O 1
ATOM 18755 N N . LEU D 1 580 ? -29.106 50.739 -38.307 1.00 18.57 556 LEU D N 1
ATOM 18756 C CA . LEU D 1 580 ? -28.512 50.818 -36.972 1.00 18.30 556 LEU D CA 1
ATOM 18757 C C . LEU D 1 580 ? -28.071 52.253 -36.667 1.00 19.39 556 LEU D C 1
ATOM 18758 O O . LEU D 1 580 ? -28.332 52.759 -35.583 1.00 19.62 556 LEU D O 1
ATOM 18763 N N . ASN D 1 581 ? -27.408 52.907 -37.621 1.00 18.21 557 ASN D N 1
ATOM 18764 C CA . ASN D 1 581 ? -26.932 54.268 -37.370 1.00 19.20 557 ASN D CA 1
ATOM 18765 C C . ASN D 1 581 ? -28.071 55.257 -37.145 1.00 19.02 557 ASN D C 1
ATOM 18766 O O . ASN D 1 581 ? -27.916 56.181 -36.335 1.00 19.17 557 ASN D O 1
ATOM 18771 N N . ILE D 1 582 ? -29.217 55.071 -37.818 1.00 20.14 558 ILE D N 1
ATOM 18772 C CA . ILE D 1 582 ? -30.382 55.920 -37.562 1.00 21.02 558 ILE D CA 1
ATOM 18773 C C . ILE D 1 582 ? -30.842 55.747 -36.117 1.00 21.39 558 ILE D C 1
ATOM 18774 O O . ILE D 1 582 ? -31.107 56.747 -35.424 1.00 21.92 558 ILE D O 1
ATOM 18779 N N . GLU D 1 583 ? -30.906 54.495 -35.643 1.00 21.05 559 GLU D N 1
ATOM 18780 C CA . GLU D 1 583 ? -31.298 54.297 -34.249 1.00 21.09 559 GLU D CA 1
ATOM 18781 C C . GLU D 1 583 ? -30.206 54.767 -33.283 1.00 20.96 559 GLU D C 1
ATOM 18782 O O . GLU D 1 583 ? -30.516 55.330 -32.225 1.00 21.33 559 GLU D O 1
ATOM 18788 N N . LEU D 1 584 ? -28.939 54.581 -33.635 1.00 20.04 560 LEU D N 1
ATOM 18789 C CA . LEU D 1 584 ? -27.890 55.127 -32.766 1.00 20.46 560 LEU D CA 1
ATOM 18790 C C . LEU D 1 584 ? -28.012 56.648 -32.657 1.00 21.71 560 LEU D C 1
ATOM 18791 O O . LEU D 1 584 ? -27.745 57.193 -31.596 1.00 22.11 560 LEU D O 1
ATOM 18796 N N . ASP D 1 585 ? -28.407 57.333 -33.736 1.00 22.25 561 ASP D N 1
ATOM 18797 C CA . ASP D 1 585 ? -28.571 58.789 -33.650 1.00 23.32 561 ASP D CA 1
ATOM 18798 C C . ASP D 1 585 ? -29.638 59.166 -32.601 1.00 23.37 561 ASP D C 1
ATOM 18799 O O . ASP D 1 585 ? -29.485 60.164 -31.861 1.00 23.88 561 ASP D O 1
ATOM 18804 N N . PHE D 1 586 ? -30.709 58.373 -32.544 1.00 23.31 562 PHE D N 1
ATOM 18805 C CA . PHE D 1 586 ? -31.751 58.531 -31.528 1.00 23.63 562 PHE D CA 1
ATOM 18806 C C . PHE D 1 586 ? -31.171 58.384 -30.110 1.00 24.36 562 PHE D C 1
ATOM 18807 O O . PHE D 1 586 ? -31.403 59.231 -29.244 1.00 25.22 562 PHE D O 1
ATOM 18815 N N . TRP D 1 587 ? -30.398 57.328 -29.869 1.00 23.61 563 TRP D N 1
ATOM 18816 C CA . TRP D 1 587 ? -29.834 57.117 -28.534 1.00 23.97 563 TRP D CA 1
ATOM 18817 C C . TRP D 1 587 ? -28.760 58.140 -28.169 1.00 26.53 563 TRP D C 1
ATOM 18818 O O . TRP D 1 587 ? -28.545 58.443 -26.981 1.00 26.03 563 TRP D O 1
ATOM 18829 N N . GLU D 1 588 ? -28.076 58.678 -29.172 1.00 27.25 564 GLU D N 1
ATOM 18830 C CA . GLU D 1 588 ? -27.075 59.707 -28.906 1.00 28.64 564 GLU D CA 1
ATOM 18831 C C . GLU D 1 588 ? -27.748 60.897 -28.228 1.00 29.77 564 GLU D C 1
ATOM 18832 O O . GLU D 1 588 ? -27.185 61.479 -27.305 1.00 30.53 564 GLU D O 1
ATOM 18838 N N . ASN D 1 589 ? -28.957 61.243 -28.679 1.00 30.63 565 ASN D N 1
ATOM 18839 C CA . ASN D 1 589 ? -29.724 62.355 -28.094 1.00 33.75 565 ASN D CA 1
ATOM 18840 C C . ASN D 1 589 ? -30.258 62.111 -26.699 1.00 33.36 565 ASN D C 1
ATOM 18841 O O . ASN D 1 589 ? -30.498 63.056 -25.944 1.00 33.36 565 ASN D O 1
ATOM 18846 N N . ILE D 1 590 ? -30.520 60.846 -26.393 1.00 32.69 566 ILE D N 1
ATOM 18847 C CA . ILE D 1 590 ? -31.086 60.457 -25.109 1.00 32.70 566 ILE D CA 1
ATOM 18848 C C . ILE D 1 590 ? -30.068 60.686 -23.984 1.00 33.19 566 ILE D C 1
ATOM 18849 O O . ILE D 1 590 ? -30.432 61.075 -22.877 1.00 34.01 566 ILE D O 1
ATOM 18854 N N . GLY D 1 591 ? -28.788 60.486 -24.286 1.00 33.03 567 GLY D N 1
ATOM 18855 C CA . GLY D 1 591 ? -27.715 60.840 -23.370 1.00 32.54 567 GLY D CA 1
ATOM 18856 C C . GLY D 1 591 ? -27.410 59.870 -22.243 1.00 32.87 567 GLY D C 1
ATOM 18857 O O . GLY D 1 591 ? -26.789 60.241 -21.237 1.00 32.99 567 GLY D O 1
ATOM 18858 N N . LYS D 1 592 ? -27.825 58.619 -22.415 1.00 32.28 568 LYS D N 1
ATOM 18859 C CA . LYS D 1 592 ? -27.474 57.553 -21.479 1.00 31.01 568 LYS D CA 1
ATOM 18860 C C . LYS D 1 592 ? -26.401 56.619 -22.027 1.00 27.54 568 LYS D C 1
ATOM 18861 O O . LYS D 1 592 ? -26.171 56.590 -23.237 1.00 27.29 568 LYS D O 1
ATOM 18867 N N . PRO D 1 593 ? -25.733 55.851 -21.139 1.00 25.55 569 PRO D N 1
ATOM 18868 C CA . PRO D 1 593 ? -24.854 54.817 -21.691 1.00 24.19 569 PRO D CA 1
ATOM 18869 C C . PRO D 1 593 ? -25.711 53.731 -22.335 1.00 22.15 569 PRO D C 1
ATOM 18870 O O . PRO D 1 593 ? -26.779 53.397 -21.802 1.00 22.20 569 PRO D O 1
ATOM 18874 N N . VAL D 1 594 ? -25.253 53.200 -23.473 1.00 21.34 570 VAL D N 1
ATOM 18875 C CA . VAL D 1 594 ? -26.003 52.225 -24.246 1.00 21.10 570 VAL D CA 1
ATOM 18876 C C . VAL D 1 594 ? -25.087 51.056 -24.549 1.00 20.29 570 VAL D C 1
ATOM 18877 O O . VAL D 1 594 ? -23.894 51.244 -24.790 1.00 20.68 570 VAL D O 1
ATOM 18881 N N . MET D 1 595 ? -25.620 49.840 -24.494 1.00 19.53 571 MET D N 1
ATOM 18882 C CA . MET D 1 595 ? -24.877 48.661 -24.946 1.00 17.89 571 MET D CA 1
ATOM 18883 C C . MET D 1 595 ? -25.791 47.683 -25.645 1.00 17.18 571 MET D C 1
ATOM 18884 O O . MET D 1 595 ? -27.014 47.659 -25.415 1.00 18.74 571 MET D O 1
ATOM 18889 N N . PHE D 1 596 ? -25.196 46.888 -26.534 1.00 17.01 572 PHE D N 1
ATOM 18890 C CA . PHE D 1 596 ? -25.879 45.692 -27.018 1.00 16.69 572 PHE D CA 1
ATOM 18891 C C . PHE D 1 596 ? -25.935 44.634 -25.961 1.00 17.58 572 PHE D C 1
ATOM 18892 O O . PHE D 1 596 ? -24.909 44.346 -25.309 1.00 17.87 572 PHE D O 1
ATOM 18900 N N . THR D 1 597 ? -27.103 44.010 -25.818 1.00 17.00 573 THR D N 1
ATOM 18901 C CA . THR D 1 597 ? -27.182 42.757 -25.053 1.00 16.64 573 THR D CA 1
ATOM 18902 C C . THR D 1 597 ? -27.531 41.565 -25.950 1.00 15.84 573 THR D C 1
ATOM 18903 O O . THR D 1 597 ? -27.366 40.425 -25.525 1.00 16.19 573 THR D O 1
ATOM 18907 N N . GLU D 1 598 ? -28.005 41.810 -27.183 1.00 15.23 574 GLU D N 1
ATOM 18908 C CA . GLU D 1 598 ? -28.139 40.744 -28.197 1.00 14.85 574 GLU D CA 1
ATOM 18909 C C . GLU D 1 598 ? -27.965 41.325 -29.574 1.00 15.44 574 GLU D C 1
ATOM 18910 O O . GLU D 1 598 ? -28.435 42.431 -29.812 1.00 16.59 574 GLU D O 1
ATOM 18916 N N . TYR D 1 599 ? -27.293 40.575 -30.453 1.00 13.91 575 TYR D N 1
ATOM 18917 C CA . TYR D 1 599 ? -27.269 40.802 -31.895 1.00 14.26 575 TYR D CA 1
ATOM 18918 C C . TYR D 1 599 ? -26.511 39.617 -32.473 1.00 12.77 575 TYR D C 1
ATOM 18919 O O . TYR D 1 599 ? -25.573 39.112 -31.864 1.00 13.84 575 TYR D O 1
ATOM 18928 N N . GLY D 1 600 ? -26.955 39.128 -33.611 1.00 13.32 576 GLY D N 1
ATOM 18929 C CA . GLY D 1 600 ? -26.317 37.953 -34.190 1.00 12.37 576 GLY D CA 1
ATOM 18930 C C . GLY D 1 600 ? -27.110 37.353 -35.330 1.00 12.43 576 GLY D C 1
ATOM 18931 O O . GLY D 1 600 ? -28.094 37.954 -35.802 1.00 13.77 576 GLY D O 1
ATOM 18932 N N . ALA D 1 601 ? -26.697 36.154 -35.728 1.00 11.87 577 ALA D N 1
ATOM 18933 C CA . ALA D 1 601 ? -27.166 35.548 -36.969 1.00 11.75 577 ALA D CA 1
ATOM 18934 C C . ALA D 1 601 ? -27.097 34.034 -36.808 1.00 10.48 577 ALA D C 1
ATOM 18935 O O . ALA D 1 601 ? -26.046 33.523 -36.415 1.00 12.56 577 ALA D O 1
ATOM 18937 N N . ASP D 1 602 ? -28.187 33.302 -37.093 1.00 10.87 578 ASP D N 1
ATOM 18938 C CA . ASP D 1 602 ? -28.094 31.832 -37.013 1.00 11.66 578 ASP D CA 1
ATOM 18939 C C . ASP D 1 602 ? -27.073 31.334 -38.011 1.00 10.95 578 ASP D C 1
ATOM 18940 O O . ASP D 1 602 ? -26.993 31.824 -39.148 1.00 11.66 578 ASP D O 1
ATOM 18945 N N . THR D 1 603 ? -26.270 30.372 -37.563 1.00 10.59 579 THR D N 1
ATOM 18946 C CA . THR D 1 603 ? -25.104 29.931 -38.297 1.00 10.71 579 THR D CA 1
ATOM 18947 C C . THR D 1 603 ? -24.905 28.458 -38.139 1.00 10.26 579 THR D C 1
ATOM 18948 O O . THR D 1 603 ? -24.746 27.980 -37.009 1.00 10.43 579 THR D O 1
ATOM 18952 N N . ILE D 1 604 ? -24.952 27.710 -39.251 1.00 9.28 580 ILE D N 1
ATOM 18953 C CA . ILE D 1 604 ? -24.704 26.279 -39.184 1.00 10.87 580 ILE D CA 1
ATOM 18954 C C . ILE D 1 604 ? -23.225 26.020 -39.464 1.00 10.82 580 ILE D C 1
ATOM 18955 O O . ILE D 1 604 ? -22.721 26.313 -40.559 1.00 10.60 580 ILE D O 1
ATOM 18960 N N . GLU D 1 605 ? -22.495 25.513 -38.465 1.00 11.29 581 GLU D N 1
ATOM 18961 C CA . GLU D 1 605 ? -21.069 25.245 -38.662 1.00 10.11 581 GLU D CA 1
ATOM 18962 C C . GLU D 1 605 ? -20.907 24.349 -39.883 1.00 11.49 581 GLU D C 1
ATOM 18963 O O . GLU D 1 605 ? -21.696 23.404 -40.107 1.00 11.85 581 GLU D O 1
ATOM 18969 N N . GLY D 1 606 ? -19.919 24.690 -40.715 1.00 10.38 582 GLY D N 1
ATOM 18970 C CA . GLY D 1 606 ? -19.682 23.939 -41.914 1.00 10.29 582 GLY D CA 1
ATOM 18971 C C . GLY D 1 606 ? -20.351 24.455 -43.169 1.00 10.46 582 GLY D C 1
ATOM 18972 O O . GLY D 1 606 ? -19.992 23.993 -44.269 1.00 11.38 582 GLY D O 1
ATOM 18973 N N . ILE D 1 607 ? -21.327 25.354 -43.031 1.00 9.80 583 ILE D N 1
ATOM 18974 C CA . ILE D 1 607 ? -21.886 26.004 -44.215 1.00 10.21 583 ILE D CA 1
ATOM 18975 C C . ILE D 1 607 ? -20.996 27.183 -44.548 1.00 9.86 583 ILE D C 1
ATOM 18976 O O . ILE D 1 607 ? -20.775 28.077 -43.701 1.00 11.87 583 ILE D O 1
ATOM 18981 N N . HIS D 1 608 ? -20.465 27.190 -45.765 1.00 10.14 584 HIS D N 1
ATOM 18982 C CA . HIS D 1 608 ? -19.477 28.196 -46.173 1.00 10.40 584 HIS D CA 1
ATOM 18983 C C . HIS D 1 608 ? -19.841 28.799 -47.507 1.00 10.54 584 HIS D C 1
ATOM 18984 O O . HIS D 1 608 ? -20.459 28.115 -48.367 1.00 11.72 584 HIS D O 1
ATOM 18991 N N . GLY D 1 609 ? -19.445 30.052 -47.700 1.00 9.74 585 GLY D N 1
ATOM 18992 C CA . GLY D 1 609 ? -19.569 30.678 -48.999 1.00 10.33 585 GLY D CA 1
ATOM 18993 C C . GLY D 1 609 ? -18.510 31.744 -49.195 1.00 10.40 585 GLY D C 1
ATOM 18994 O O . GLY D 1 609 ? -18.068 32.381 -48.237 1.00 11.81 585 GLY D O 1
ATOM 18995 N N . THR D 1 610 ? -18.083 31.939 -50.443 1.00 9.99 586 THR D N 1
ATOM 18996 C CA . THR D 1 610 ? -17.130 33.011 -50.731 1.00 10.03 586 THR D CA 1
ATOM 18997 C C . THR D 1 610 ? -17.760 34.383 -50.503 1.00 9.58 586 THR D C 1
ATOM 18998 O O . THR D 1 610 ? -17.059 35.335 -50.102 1.00 12.16 586 THR D O 1
ATOM 19002 N N . HIS D 1 611 ? -19.062 34.486 -50.751 1.00 11.07 587 HIS D N 1
ATOM 19003 C CA . HIS D 1 611 ? -19.814 35.682 -50.390 1.00 12.63 587 HIS D CA 1
ATOM 19004 C C . HIS D 1 611 ? -20.917 35.214 -49.465 1.00 13.60 587 HIS D C 1
ATOM 19005 O O . HIS D 1 611 ? -21.994 34.811 -49.913 1.00 16.86 587 HIS D O 1
ATOM 19012 N N . GLY D 1 612 ? -20.599 35.190 -48.176 1.00 14.58 588 GLY D N 1
ATOM 19013 C CA . GLY D 1 612 ? -21.409 34.513 -47.180 1.00 15.35 588 GLY D CA 1
ATOM 19014 C C . GLY D 1 612 ? -22.840 34.987 -47.106 1.00 12.54 588 GLY D C 1
ATOM 19015 O O . GLY D 1 612 ? -23.101 36.181 -46.895 1.00 14.74 588 GLY D O 1
ATOM 19016 N N . GLU D 1 613 ? -23.773 34.058 -47.257 1.00 13.30 589 GLU D N 1
ATOM 19017 C CA . GLU D 1 613 ? -25.183 34.369 -47.099 1.00 13.05 589 GLU D CA 1
ATOM 19018 C C . GLU D 1 613 ? -25.684 33.879 -45.747 1.00 12.27 589 GLU D C 1
ATOM 19019 O O . GLU D 1 613 ? -24.987 33.109 -45.044 1.00 11.79 589 GLU D O 1
ATOM 19025 N N . MET D 1 614 ? -26.886 34.300 -45.379 1.00 11.61 590 MET D N 1
ATOM 19026 C CA . MET D 1 614 ? -27.450 33.907 -44.085 1.00 11.80 590 MET D CA 1
ATOM 19027 C C . MET D 1 614 ? -27.368 32.390 -43.869 1.00 11.68 590 MET D C 1
ATOM 19028 O O . MET D 1 614 ? -27.715 31.604 -44.772 1.00 13.60 590 MET D O 1
ATOM 19033 N N . PHE D 1 615 ? -26.887 32.032 -42.679 1.00 10.78 591 PHE D N 1
ATOM 19034 C CA . PHE D 1 615 ? -26.632 30.683 -42.137 1.00 10.73 591 PHE D CA 1
ATOM 19035 C C . PHE D 1 615 ? -25.206 30.231 -42.409 1.00 9.89 591 PHE D C 1
ATOM 19036 O O . PHE D 1 615 ? -24.769 29.266 -41.795 1.00 11.55 591 PHE D O 1
ATOM 19044 N N . SER D 1 616 ? -24.448 30.941 -43.251 1.00 9.86 592 SER D N 1
ATOM 19045 C CA . SER D 1 616 ? -23.032 30.562 -43.419 1.00 10.01 592 SER D CA 1
ATOM 19046 C C . SER D 1 616 ? -22.158 31.092 -42.266 1.00 9.81 592 SER D C 1
ATOM 19047 O O . SER D 1 616 ? -22.472 32.119 -41.617 1.00 11.09 592 SER D O 1
ATOM 19050 N N . GLU D 1 617 ? -21.019 30.434 -42.076 1.00 10.23 593 GLU D N 1
ATOM 19051 C CA . GLU D 1 617 ? -20.051 30.922 -41.098 1.00 10.01 593 GLU D CA 1
ATOM 19052 C C . GLU D 1 617 ? -19.530 32.314 -41.475 1.00 10.20 593 GLU D C 1
ATOM 19053 O O . GLU D 1 617 ? -19.305 33.162 -40.594 1.00 10.76 593 GLU D O 1
ATOM 19059 N N . GLU D 1 618 ? -19.355 32.552 -42.784 1.00 9.63 594 GLU D N 1
ATOM 19060 C CA . GLU D 1 618 ? -18.813 33.823 -43.241 1.00 10.59 594 GLU D CA 1
ATOM 19061 C C . GLU D 1 618 ? -19.789 34.952 -42.963 1.00 10.53 594 GLU D C 1
ATOM 19062 O O . GLU D 1 618 ? -19.380 36.054 -42.566 1.00 11.26 594 GLU D O 1
ATOM 19068 N N . PHE D 1 619 ? -21.083 34.710 -43.200 1.00 10.71 595 PHE D N 1
ATOM 19069 C CA . PHE D 1 619 ? -22.032 35.789 -42.936 1.00 9.70 595 PHE D CA 1
ATOM 19070 C C . PHE D 1 619 ? -22.004 36.204 -41.458 1.00 9.97 595 PHE D C 1
ATOM 19071 O O . PHE D 1 619 ? -22.097 37.387 -41.136 1.00 11.65 595 PHE D O 1
ATOM 19079 N N . GLN D 1 620 ? -21.892 35.225 -40.561 1.00 10.66 596 GLN D N 1
ATOM 19080 C CA . GLN D 1 620 ? -21.883 35.552 -39.143 1.00 11.01 596 GLN D CA 1
ATOM 19081 C C . GLN D 1 620 ? -20.663 36.422 -38.796 1.00 11.07 596 GLN D C 1
ATOM 19082 O O . GLN D 1 620 ? -20.764 37.418 -38.058 1.00 12.27 596 GLN D O 1
ATOM 19088 N N . ARG D 1 621 ? -19.513 36.036 -39.337 1.00 11.27 597 ARG D N 1
ATOM 19089 C CA . ARG D 1 621 ? -18.303 36.818 -39.142 1.00 11.56 597 ARG D CA 1
ATOM 19090 C C . ARG D 1 621 ? -18.461 38.227 -39.733 1.00 12.32 597 ARG D C 1
ATOM 19091 O O . ARG D 1 621 ? -18.118 39.250 -39.078 1.00 12.66 597 ARG D O 1
ATOM 19099 N N . ASP D 1 622 ? -19.004 38.302 -40.947 1.00 11.87 598 ASP D N 1
ATOM 19100 C CA . ASP D 1 622 ? -19.149 39.595 -41.626 1.00 13.11 598 ASP D CA 1
ATOM 19101 C C . ASP D 1 622 ? -20.125 40.491 -40.864 1.00 12.79 598 ASP D C 1
ATOM 19102 O O . ASP D 1 622 ? -19.968 41.720 -40.803 1.00 14.02 598 ASP D O 1
ATOM 19107 N N . TYR D 1 623 ? -21.161 39.856 -40.315 1.00 12.20 599 TYR D N 1
ATOM 19108 C CA . TYR D 1 623 ? -22.188 40.557 -39.540 1.00 13.15 599 TYR D CA 1
ATOM 19109 C C . TYR D 1 623 ? -21.544 41.324 -38.377 1.00 13.40 599 TYR D C 1
ATOM 19110 O O . TYR D 1 623 ? -21.744 42.535 -38.232 1.00 14.43 599 TYR D O 1
ATOM 19119 N N . TYR D 1 624 ? -20.744 40.616 -37.569 1.00 13.11 600 TYR D N 1
ATOM 19120 C CA . TYR D 1 624 ? -20.105 41.280 -36.445 1.00 13.71 600 TYR D CA 1
ATOM 19121 C C . TYR D 1 624 ? -19.059 42.287 -36.906 1.00 13.98 600 TYR D C 1
ATOM 19122 O O . TYR D 1 624 ? -18.924 43.343 -36.299 1.00 14.97 600 TYR D O 1
ATOM 19131 N N . ALA D 1 625 ? -18.310 41.975 -37.966 1.00 13.57 601 ALA D N 1
ATOM 19132 C CA . ALA D 1 625 ? -17.315 42.933 -38.454 1.00 14.91 601 ALA D CA 1
ATOM 19133 C C . ALA D 1 625 ? -17.986 44.259 -38.858 1.00 15.70 601 ALA D C 1
ATOM 19134 O O . ALA D 1 625 ? -17.491 45.349 -38.500 1.00 17.10 601 ALA D O 1
ATOM 19136 N N . ARG D 1 626 ? -19.110 44.183 -39.571 1.00 14.66 602 ARG D N 1
ATOM 19137 C CA . ARG D 1 626 ? -19.773 45.405 -40.007 1.00 14.68 602 ARG D CA 1
ATOM 19138 C C . ARG D 1 626 ? -20.463 46.132 -38.855 1.00 14.69 602 ARG D C 1
ATOM 19139 O O . ARG D 1 626 ? -20.313 47.345 -38.729 1.00 15.87 602 ARG D O 1
ATOM 19147 N N . ILE D 1 627 ? -21.238 45.424 -38.031 1.00 13.90 603 ILE D N 1
ATOM 19148 C CA . ILE D 1 627 ? -21.974 46.119 -36.966 1.00 14.98 603 ILE D CA 1
ATOM 19149 C C . ILE D 1 627 ? -20.991 46.743 -35.945 1.00 15.50 603 ILE D C 1
ATOM 19150 O O . ILE D 1 627 ? -21.172 47.891 -35.478 1.00 16.68 603 ILE D O 1
ATOM 19155 N N . ASN D 1 628 ? -19.930 46.011 -35.595 1.00 15.11 604 ASN D N 1
ATOM 19156 C CA . ASN D 1 628 ? -19.012 46.499 -34.557 1.00 14.22 604 ASN D CA 1
ATOM 19157 C C . ASN D 1 628 ? -18.243 47.726 -35.032 1.00 15.79 604 ASN D C 1
ATOM 19158 O O . ASN D 1 628 ? -17.915 48.603 -34.230 1.00 16.93 604 ASN D O 1
ATOM 19163 N N . ALA D 1 629 ? -17.978 47.804 -36.332 1.00 16.63 605 ALA D N 1
ATOM 19164 C CA . ALA D 1 629 ? -17.315 49.006 -36.867 1.00 18.06 605 ALA D CA 1
ATOM 19165 C C . ALA D 1 629 ? -18.199 50.243 -36.653 1.00 18.72 605 ALA D C 1
ATOM 19166 O O . ALA D 1 629 ? -17.685 51.356 -36.475 1.00 19.61 605 ALA D O 1
ATOM 19168 N N . GLU D 1 630 ? -19.523 50.062 -36.670 1.00 17.22 606 GLU D N 1
ATOM 19169 C CA . GLU D 1 630 ? -20.411 51.209 -36.456 1.00 17.54 606 GLU D CA 1
ATOM 19170 C C . GLU D 1 630 ? -20.464 51.650 -35.002 1.00 18.44 606 GLU D C 1
ATOM 19171 O O . GLU D 1 630 ? -20.402 52.857 -34.710 1.00 18.30 606 GLU D O 1
ATOM 19177 N N . ILE D 1 631 ? -20.551 50.702 -34.079 1.00 18.10 607 ILE D N 1
ATOM 19178 C CA . ILE D 1 631 ? -20.648 51.113 -32.681 1.00 17.24 607 ILE D CA 1
ATOM 19179 C C . ILE D 1 631 ? -19.313 51.653 -32.163 1.00 17.63 607 ILE D C 1
ATOM 19180 O O . ILE D 1 631 ? -19.303 52.455 -31.228 1.00 18.80 607 ILE D O 1
ATOM 19185 N N . ASP D 1 632 ? -18.196 51.279 -32.805 1.00 18.05 608 ASP D N 1
ATOM 19186 C CA . ASP D 1 632 ? -16.901 51.835 -32.408 1.00 18.43 608 ASP D CA 1
ATOM 19187 C C . ASP D 1 632 ? -16.866 53.359 -32.578 1.00 19.83 608 ASP D C 1
ATOM 19188 O O . ASP D 1 632 ? -16.068 54.020 -31.924 1.00 20.57 608 ASP D O 1
ATOM 19193 N N . LYS D 1 633 ? -17.724 53.908 -33.448 1.00 19.89 609 LYS D N 1
ATOM 19194 C CA . LYS D 1 633 ? -17.731 55.348 -33.715 1.00 20.62 609 LYS D CA 1
ATOM 19195 C C . LYS D 1 633 ? -18.498 56.157 -32.656 1.00 21.46 609 LYS D C 1
ATOM 19196 O O . LYS D 1 633 ? -18.499 57.398 -32.686 1.00 22.47 609 LYS D O 1
ATOM 19202 N N . ARG D 1 634 ? -19.148 55.461 -31.724 1.00 21.22 610 ARG D N 1
ATOM 19203 C CA . ARG D 1 634 ? -20.016 56.129 -30.736 1.00 21.62 610 ARG D CA 1
ATOM 19204 C C . ARG D 1 634 ? -19.407 56.079 -29.322 1.00 21.93 610 ARG D C 1
ATOM 19205 O O . ARG D 1 634 ? -19.338 55.009 -28.728 1.00 21.24 610 ARG D O 1
ATOM 19213 N N . PRO D 1 635 ? -18.989 57.233 -28.767 1.00 22.49 611 PRO D N 1
ATOM 19214 C CA . PRO D 1 635 ? -18.266 57.167 -27.497 1.00 23.43 611 PRO D CA 1
ATOM 19215 C C . PRO D 1 635 ? -19.155 56.729 -26.339 1.00 23.16 611 PRO D C 1
ATOM 19216 O O . PRO D 1 635 ? -18.659 56.256 -25.335 1.00 23.21 611 PRO D O 1
ATOM 19220 N N . TRP D 1 636 ? -20.463 56.886 -26.505 1.00 22.46 612 TRP D N 1
ATOM 19221 C CA . TRP D 1 636 ? -21.422 56.626 -25.448 1.00 21.79 612 TRP D CA 1
ATOM 19222 C C . TRP D 1 636 ? -21.908 55.194 -25.477 1.00 20.79 612 TRP D C 1
ATOM 19223 O O . TRP D 1 636 ? -22.758 54.821 -24.671 1.00 21.26 612 TRP D O 1
ATOM 19234 N N . PHE D 1 637 ? -21.391 54.410 -26.429 1.00 19.65 613 PHE D N 1
ATOM 19235 C CA . PHE D 1 637 ? -21.796 53.019 -26.565 1.00 18.17 613 PHE D CA 1
ATOM 19236 C C . PHE D 1 637 ? -20.787 52.178 -25.797 1.00 19.71 613 PHE D C 1
ATOM 19237 O O . PHE D 1 637 ? -19.647 52.026 -26.251 1.00 20.80 613 PHE D O 1
ATOM 19245 N N . ILE D 1 638 ? -21.194 51.667 -24.626 1.00 18.97 614 ILE D N 1
ATOM 19246 C CA . ILE D 1 638 ? -20.237 51.150 -23.634 1.00 19.80 614 ILE D CA 1
ATOM 19247 C C . ILE D 1 638 ? -20.151 49.636 -23.533 1.00 18.20 614 ILE D C 1
ATOM 19248 O O . ILE D 1 638 ? -19.558 49.094 -22.582 1.00 18.41 614 ILE D O 1
ATOM 19253 N N . GLY D 1 639 ? -20.722 48.922 -24.487 1.00 17.56 615 GLY D N 1
ATOM 19254 C CA . GLY D 1 639 ? -20.555 47.495 -24.402 1.00 17.20 615 GLY D CA 1
ATOM 19255 C C . GLY D 1 639 ? -21.149 46.766 -25.562 1.00 16.55 615 GLY D C 1
ATOM 19256 O O . GLY D 1 639 ? -22.092 47.245 -26.227 1.00 16.70 615 GLY D O 1
ATOM 19257 N N . GLU D 1 640 ? -20.593 45.589 -25.786 1.00 16.73 616 GLU D N 1
ATOM 19258 C CA . GLU D 1 640 ? -21.094 44.722 -26.842 1.00 16.00 616 GLU D CA 1
ATOM 19259 C C . GLU D 1 640 ? -21.251 43.309 -26.273 1.00 16.34 616 GLU D C 1
ATOM 19260 O O . GLU D 1 640 ? -20.283 42.577 -26.071 1.00 18.01 616 GLU D O 1
ATOM 19266 N N . GLN D 1 641 ? -22.484 42.949 -25.951 1.00 16.11 617 GLN D N 1
ATOM 19267 C CA . GLN D 1 641 ? -22.803 41.564 -25.629 1.00 14.67 617 GLN D CA 1
ATOM 19268 C C . GLN D 1 641 ? -23.656 41.012 -26.758 1.00 15.29 617 GLN D C 1
ATOM 19269 O O . GLN D 1 641 ? -24.761 41.509 -27.027 1.00 16.05 617 GLN D O 1
ATOM 19275 N N . LEU D 1 642 ? -23.120 40.006 -27.442 1.00 14.88 618 LEU D N 1
ATOM 19276 C CA . LEU D 1 642 ? -23.797 39.445 -28.598 1.00 14.74 618 LEU D CA 1
ATOM 19277 C C . LEU D 1 642 ? -24.749 38.296 -28.196 1.00 14.32 618 LEU D C 1
ATOM 19278 O O . LEU D 1 642 ? -24.766 37.858 -27.044 1.00 14.70 618 LEU D O 1
ATOM 19283 N N . TRP D 1 643 ? -25.547 37.823 -29.147 1.00 14.22 619 TRP D N 1
ATOM 19284 C CA . TRP D 1 643 ? -26.366 36.635 -28.947 1.00 13.52 619 TRP D CA 1
ATOM 19285 C C . TRP D 1 643 ? -25.870 35.588 -29.946 1.00 13.78 619 TRP D C 1
ATOM 19286 O O . TRP D 1 643 ? -25.853 35.913 -31.143 1.00 13.60 619 TRP D O 1
ATOM 19297 N N . ASN D 1 644 ? -25.418 34.399 -29.520 1.00 14.26 620 ASN D N 1
ATOM 19298 C CA . ASN D 1 644 ? -25.303 33.922 -28.137 1.00 13.71 620 ASN D CA 1
ATOM 19299 C C . ASN D 1 644 ? -23.890 33.350 -27.977 1.00 12.88 620 ASN D C 1
ATOM 19300 O O . ASN D 1 644 ? -23.200 33.087 -28.960 1.00 13.66 620 ASN D O 1
ATOM 19305 N N . PHE D 1 645 ? -23.441 33.150 -26.750 1.00 12.84 621 PHE D N 1
ATOM 19306 C CA . PHE D 1 645 ? -22.248 32.349 -26.500 1.00 12.67 621 PHE D CA 1
ATOM 19307 C C . PHE D 1 645 ? -22.233 31.003 -27.260 1.00 12.59 621 PHE D C 1
ATOM 19308 O O . PHE D 1 645 ? -21.225 30.645 -27.906 1.00 12.06 621 PHE D O 1
ATOM 19316 N N . ALA D 1 646 ? -23.328 30.246 -27.157 1.00 13.31 622 ALA D N 1
ATOM 19317 C CA . ALA D 1 646 ? -23.374 28.908 -27.757 1.00 13.41 622 ALA D CA 1
ATOM 19318 C C . ALA D 1 646 ? -24.773 28.506 -28.191 1.00 12.75 622 ALA D C 1
ATOM 19319 O O . ALA D 1 646 ? -25.769 28.905 -27.558 1.00 14.42 622 ALA D O 1
ATOM 19321 N N . ASP D 1 647 ? -24.845 27.713 -29.265 1.00 11.81 623 ASP D N 1
ATOM 19322 C CA . ASP D 1 647 ? -26.131 27.199 -29.736 1.00 12.34 623 ASP D CA 1
ATOM 19323 C C . ASP D 1 647 ? -26.855 26.492 -28.607 1.00 13.12 623 ASP D C 1
ATOM 19324 O O . ASP D 1 647 ? -26.219 25.797 -27.806 1.00 14.67 623 ASP D O 1
ATOM 19329 N N . PHE D 1 648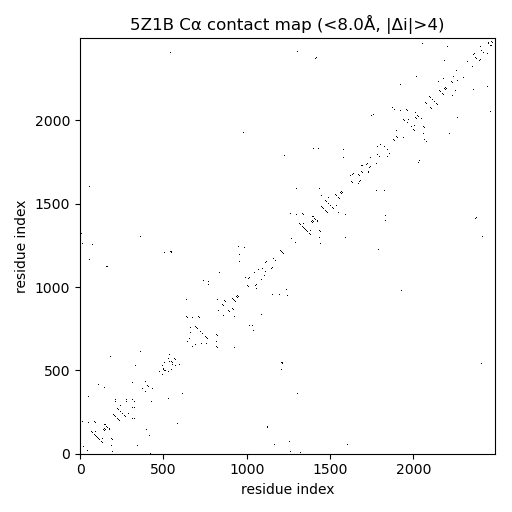 ? -28.182 26.631 -28.564 1.00 12.63 624 PHE D N 1
ATOM 19330 C CA . PHE D 1 648 ? -28.967 26.075 -27.439 1.00 12.91 624 PHE D CA 1
ATOM 19331 C C . PHE D 1 648 ? -30.338 25.591 -27.920 1.00 12.79 624 PHE D C 1
ATOM 19332 O O . PHE D 1 648 ? -30.783 25.957 -29.003 1.00 13.51 624 PHE D O 1
ATOM 19340 N N . ALA D 1 649 ? -30.995 24.762 -27.119 1.00 13.41 625 ALA D N 1
ATOM 19341 C CA . ALA D 1 649 ? -32.259 24.145 -27.510 1.00 13.71 625 ALA D CA 1
ATOM 19342 C C . ALA D 1 649 ? -33.447 25.103 -27.383 1.00 14.45 625 ALA D C 1
ATOM 19343 O O . ALA D 1 649 ? -33.500 25.954 -26.471 1.00 15.47 625 ALA D O 1
ATOM 19345 N N . THR D 1 650 ? -34.387 24.961 -28.310 1.00 14.70 626 THR D N 1
ATOM 19346 C CA . THR D 1 650 ? -35.631 25.707 -28.293 1.00 14.04 626 THR D CA 1
ATOM 19347 C C . THR D 1 650 ? -36.794 24.770 -28.582 1.00 14.39 626 THR D C 1
ATOM 19348 O O . THR D 1 650 ? -36.599 23.610 -29.002 1.00 15.23 626 THR D O 1
ATOM 19352 N N . PHE D 1 651 ? -38.004 25.267 -28.383 1.00 14.98 627 PHE D N 1
ATOM 19353 C CA . PHE D 1 651 ? -39.182 24.611 -28.955 1.00 15.06 627 PHE D CA 1
ATOM 19354 C C . PHE D 1 651 ? -38.987 24.449 -30.467 1.00 15.21 627 PHE D C 1
ATOM 19355 O O . PHE D 1 651 ? -38.379 25.306 -31.105 1.00 15.10 627 PHE D O 1
ATOM 19363 N N . GLN D 1 652 ? -39.491 23.367 -31.048 1.00 14.86 628 GLN D N 1
ATOM 19364 C CA . GLN D 1 652 ? -39.249 23.173 -32.471 1.00 16.52 628 GLN D CA 1
ATOM 19365 C C . GLN D 1 652 ? -40.088 24.141 -33.326 1.00 16.48 628 GLN D C 1
ATOM 19366 O O . GLN D 1 652 ? -41.191 24.539 -32.956 1.00 17.47 628 GLN D O 1
ATOM 19372 N N . GLY D 1 653 ? -39.541 24.536 -34.475 1.00 14.95 629 GLY D N 1
ATOM 19373 C CA . GLY D 1 653 ? -40.268 25.410 -35.380 1.00 15.57 629 GLY D CA 1
ATOM 19374 C C . GLY D 1 653 ? -39.475 25.702 -36.628 1.00 14.05 629 GLY D C 1
ATOM 19375 O O . GLY D 1 653 ? -38.281 25.336 -36.721 1.00 14.82 629 GLY D O 1
ATOM 19376 N N . ILE D 1 654 ? -40.103 26.391 -37.575 1.00 13.11 630 ILE D N 1
ATOM 19377 C CA . ILE D 1 654 ? -39.489 26.521 -38.907 1.00 13.08 630 ILE D CA 1
ATOM 19378 C C . ILE D 1 654 ? -38.284 27.457 -38.931 1.00 12.70 630 ILE D C 1
ATOM 19379 O O . ILE D 1 654 ? -37.560 27.455 -39.907 1.00 13.70 630 ILE D O 1
ATOM 19384 N N . ILE D 1 655 ? -38.028 28.240 -37.871 1.00 13.06 631 ILE D N 1
ATOM 19385 C CA . ILE D 1 655 ? -36.817 29.055 -37.902 1.00 13.85 631 ILE D CA 1
ATOM 19386 C C . ILE D 1 655 ? -35.731 28.571 -36.944 1.00 13.40 631 ILE D C 1
ATOM 19387 O O . ILE D 1 655 ? -34.700 29.232 -36.782 1.00 13.99 631 ILE D O 1
ATOM 19392 N N . ARG D 1 656 ? -35.919 27.392 -36.378 1.00 13.66 632 ARG D N 1
ATOM 19393 C CA . ARG D 1 656 ? -34.948 26.880 -35.381 1.00 12.29 632 ARG D CA 1
ATOM 19394 C C . ARG D 1 656 ? -34.381 25.554 -35.859 1.00 13.10 632 ARG D C 1
ATOM 19395 O O . ARG D 1 656 ? -35.049 24.522 -35.809 1.00 14.31 632 ARG D O 1
ATOM 19403 N N . VAL D 1 657 ? -33.160 25.597 -36.382 1.00 13.24 633 VAL D N 1
ATOM 19404 C CA . VAL D 1 657 ? -32.527 24.403 -36.939 1.00 15.71 633 VAL D CA 1
ATOM 19405 C C . VAL D 1 657 ? -31.854 23.636 -35.823 1.00 17.71 633 VAL D C 1
ATOM 19406 O O . VAL D 1 657 ? -30.699 23.886 -35.489 1.00 17.59 633 VAL D O 1
ATOM 19410 N N . GLU D 1 658 ? -32.596 22.715 -35.227 1.00 19.44 634 GLU D N 1
ATOM 19411 C CA . GLU D 1 658 ? -32.169 22.068 -34.003 1.00 22.91 634 GLU D CA 1
ATOM 19412 C C . GLU D 1 658 ? -31.800 23.139 -32.961 1.00 22.62 634 GLU D C 1
ATOM 19413 O O . GLU D 1 658 ? -30.698 23.170 -32.409 1.00 27.94 634 GLU D O 1
ATOM 19419 N N . GLY D 1 659 ? -32.738 24.030 -32.709 1.00 16.44 635 GLY D N 1
ATOM 19420 C CA . GLY D 1 659 ? -32.583 25.054 -31.699 1.00 14.54 635 GLY D CA 1
ATOM 19421 C C . GLY D 1 659 ? -32.129 26.360 -32.298 1.00 13.65 635 GLY D C 1
ATOM 19422 O O . GLY D 1 659 ? -32.244 26.607 -33.505 1.00 13.78 635 GLY D O 1
ATOM 19423 N N . ASN D 1 660 ? -31.625 27.218 -31.428 1.00 12.64 636 ASN D N 1
ATOM 19424 C CA . ASN D 1 660 ? -31.127 28.528 -31.798 1.00 12.39 636 ASN D CA 1
ATOM 19425 C C . ASN D 1 660 ? -29.667 28.384 -32.189 1.00 12.44 636 ASN D C 1
ATOM 19426 O O . ASN D 1 660 ? -28.874 27.811 -31.425 1.00 13.60 636 ASN D O 1
ATOM 19431 N N . ARG D 1 661 ? -29.318 28.839 -33.391 1.00 12.32 637 ARG D N 1
ATOM 19432 C CA . ARG D 1 661 ? -27.962 28.625 -33.907 1.00 11.70 637 ARG D CA 1
ATOM 19433 C C . ARG D 1 661 ? -27.189 29.930 -34.015 1.00 11.61 637 ARG D C 1
ATOM 19434 O O . ARG D 1 661 ? -26.202 30.011 -34.756 1.00 12.08 637 ARG D O 1
ATOM 19442 N N . LYS D 1 662 ? -27.563 30.930 -33.210 1.00 10.77 638 LYS D N 1
ATOM 19443 C CA . LYS D 1 662 ? -26.807 32.180 -33.180 1.00 11.34 638 LYS D CA 1
ATOM 19444 C C . LYS D 1 662 ? -25.554 32.093 -32.304 1.00 10.88 638 LYS D C 1
ATOM 19445 O O . LYS D 1 662 ? -24.831 33.071 -32.153 1.00 13.05 638 LYS D O 1
ATOM 19451 N N . GLY D 1 663 ? -25.288 30.930 -31.732 1.00 11.72 639 GLY D N 1
ATOM 19452 C CA . GLY D 1 663 ? -24.045 30.766 -30.991 1.00 11.92 639 GLY D CA 1
ATOM 19453 C C . GLY D 1 663 ? -22.820 31.089 -31.826 1.00 11.54 639 GLY D C 1
ATOM 19454 O O . GLY D 1 663 ? -22.752 30.744 -33.017 1.00 12.54 639 GLY D O 1
ATOM 19455 N N . ILE D 1 664 ? -21.845 31.759 -31.211 1.00 11.55 640 ILE D N 1
ATOM 19456 C CA . ILE D 1 664 ? -20.537 31.847 -31.846 1.00 11.57 640 ILE D CA 1
ATOM 19457 C C . ILE D 1 664 ? -19.760 30.552 -31.622 1.00 11.48 640 ILE D C 1
ATOM 19458 O O . ILE D 1 664 ? -18.820 30.258 -32.373 1.00 12.17 640 ILE D O 1
ATOM 19463 N N . LEU D 1 665 ? -20.175 29.778 -30.617 1.00 12.23 641 LEU D N 1
ATOM 19464 C CA . LEU D 1 665 ? -19.735 28.401 -30.450 1.00 11.91 641 LEU D CA 1
ATOM 19465 C C . LEU D 1 665 ? -20.894 27.459 -30.756 1.00 10.33 641 LEU D C 1
ATOM 19466 O O . LEU D 1 665 ? -22.079 27.844 -30.601 1.00 11.76 641 LEU D O 1
ATOM 19471 N N . THR D 1 666 ? -20.569 26.234 -31.183 1.00 11.21 642 THR D N 1
ATOM 19472 C CA . THR D 1 666 ? -21.598 25.203 -31.297 1.00 12.53 642 THR D CA 1
ATOM 19473 C C . THR D 1 666 ? -22.103 24.784 -29.906 1.00 14.03 642 THR D C 1
ATOM 19474 O O . THR D 1 666 ? -21.538 25.174 -28.868 1.00 13.38 642 THR D O 1
ATOM 19478 N N . ARG D 1 667 ? -23.160 23.979 -29.874 1.00 13.66 643 ARG D N 1
ATOM 19479 C CA . ARG D 1 667 ? -23.654 23.505 -28.593 1.00 13.02 643 ARG D CA 1
ATOM 19480 C C . ARG D 1 667 ? -22.594 22.674 -27.850 1.00 12.23 643 ARG D C 1
ATOM 19481 O O . ARG D 1 667 ? -22.595 22.634 -26.603 1.00 13.31 643 ARG D O 1
ATOM 19489 N N . ASP D 1 668 ? -21.662 22.070 -28.594 1.00 12.08 644 ASP D N 1
ATOM 19490 C CA . ASP D 1 668 ? -20.558 21.311 -27.984 1.00 12.89 644 ASP D CA 1
ATOM 19491 C C . ASP D 1 668 ? -19.344 22.214 -27.732 1.00 13.42 644 ASP D C 1
ATOM 19492 O O . ASP D 1 668 ? -18.235 21.709 -27.521 1.00 13.92 644 ASP D O 1
ATOM 19497 N N . ARG D 1 669 ? -19.561 23.534 -27.762 1.00 12.35 645 ARG D N 1
ATOM 19498 C CA . ARG D 1 669 ? -18.562 24.559 -27.410 1.00 12.84 645 ARG D CA 1
ATOM 19499 C C . ARG D 1 669 ? -17.385 24.626 -28.375 1.00 13.01 645 ARG D C 1
ATOM 19500 O O . ARG D 1 669 ? -16.268 25.004 -27.991 1.00 14.11 645 ARG D O 1
ATOM 19508 N N . GLN D 1 670 ? -17.646 24.326 -29.643 1.00 12.54 646 GLN D N 1
ATOM 19509 C CA . GLN D 1 670 ? -16.598 24.415 -30.679 1.00 12.59 646 GLN D CA 1
ATOM 19510 C C . GLN D 1 670 ? -16.727 25.735 -31.428 1.00 13.33 646 GLN D C 1
ATOM 19511 O O . GLN D 1 670 ? -17.844 26.187 -31.687 1.00 13.25 646 GLN D O 1
ATOM 19517 N N . PRO D 1 671 ? -15.591 26.363 -31.776 1.00 12.29 647 PRO D N 1
ATOM 19518 C CA . PRO D 1 671 ? -15.669 27.739 -32.301 1.00 11.99 647 PRO D CA 1
ATOM 19519 C C . PRO D 1 671 ? -16.003 27.848 -33.781 1.00 11.94 647 PRO D C 1
ATOM 19520 O O . PRO D 1 671 ? -15.311 27.252 -34.612 1.00 12.64 647 PRO D O 1
ATOM 19524 N N . LYS D 1 672 ? -17.017 28.633 -34.112 1.00 12.08 648 LYS D N 1
ATOM 19525 C CA . LYS D 1 672 ? -17.297 28.954 -35.514 1.00 10.54 648 LYS D CA 1
ATOM 19526 C C . LYS D 1 672 ? -16.335 30.054 -35.985 1.00 11.66 648 LYS D C 1
ATOM 19527 O O . LYS D 1 672 ? -15.648 30.678 -35.155 1.00 11.50 648 LYS D O 1
ATOM 19533 N N . MET D 1 673 ? -16.294 30.330 -37.293 1.00 10.38 649 MET D N 1
ATOM 19534 C CA . MET D 1 673 ? -15.425 31.387 -37.815 1.00 11.41 649 MET D CA 1
ATOM 19535 C C . MET D 1 673 ? -15.548 32.692 -37.016 1.00 11.23 649 MET D C 1
ATOM 19536 O O . MET D 1 673 ? -14.544 33.309 -36.678 1.00 12.88 649 MET D O 1
ATOM 19541 N N . ALA D 1 674 ? -16.775 33.099 -36.713 1.00 11.29 650 ALA D N 1
ATOM 19542 C CA . ALA D 1 674 ? -16.998 34.356 -36.014 1.00 11.50 650 ALA D CA 1
ATOM 19543 C C . ALA D 1 674 ? -16.331 34.373 -34.640 1.00 12.48 650 ALA D C 1
ATOM 19544 O O . ALA D 1 674 ? -15.875 35.420 -34.183 1.00 13.18 650 ALA D O 1
ATOM 19546 N N . ALA D 1 675 ? -16.294 33.229 -33.966 1.00 12.26 651 ALA D N 1
ATOM 19547 C CA . ALA D 1 675 ? -15.638 33.184 -32.650 1.00 12.56 651 ALA D CA 1
ATOM 19548 C C . ALA D 1 675 ? -14.164 33.539 -32.765 1.00 11.77 651 ALA D C 1
ATOM 19549 O O . ALA D 1 675 ? -13.612 34.245 -31.928 1.00 13.44 651 ALA D O 1
ATOM 19551 N N . HIS D 1 676 ? -13.492 33.037 -33.798 1.00 11.64 652 HIS D N 1
ATOM 19552 C CA . HIS D 1 676 ? -12.077 33.386 -33.999 1.00 11.91 652 HIS D CA 1
ATOM 19553 C C . HIS D 1 676 ? -11.923 34.866 -34.301 1.00 13.70 652 HIS D C 1
ATOM 19554 O O . HIS D 1 676 ? -10.989 35.509 -33.812 1.00 13.54 652 HIS D O 1
ATOM 19561 N N . TRP D 1 677 ? -12.824 35.413 -35.120 1.00 12.77 653 TRP D N 1
ATOM 19562 C CA . TRP D 1 677 ? -12.748 36.853 -35.470 1.00 12.72 653 TRP D CA 1
ATOM 19563 C C . TRP D 1 677 ? -12.957 37.708 -34.217 1.00 12.72 653 TRP D C 1
ATOM 19564 O O . TRP D 1 677 ? -12.216 38.689 -33.962 1.00 13.44 653 TRP D O 1
ATOM 19575 N N . LEU D 1 678 ? -13.969 37.347 -33.428 1.00 12.42 654 LEU D N 1
ATOM 19576 C CA . LEU D 1 678 ? -14.253 38.095 -32.203 1.00 12.86 654 LEU D CA 1
ATOM 19577 C C . LEU D 1 678 ? -13.100 37.975 -31.188 1.00 13.41 654 LEU D C 1
ATOM 19578 O O . LEU D 1 678 ? -12.780 38.930 -30.491 1.00 13.90 654 LEU D O 1
ATOM 19583 N N . ARG D 1 679 ? -12.500 36.786 -31.098 1.00 12.68 655 ARG D N 1
ATOM 19584 C CA . ARG D 1 679 ? -11.338 36.596 -30.221 1.00 13.25 655 ARG D CA 1
ATOM 19585 C C . ARG D 1 679 ? -10.225 37.587 -30.564 1.00 14.23 655 ARG D C 1
ATOM 19586 O O . ARG D 1 679 ? -9.625 38.230 -29.671 1.00 15.08 655 ARG D O 1
ATOM 19594 N N . GLU D 1 680 ? -9.949 37.730 -31.852 1.00 14.09 656 GLU D N 1
ATOM 19595 C CA . GLU D 1 680 ? -8.919 38.686 -32.267 1.00 15.15 656 GLU D CA 1
ATOM 19596 C C . GLU D 1 680 ? -9.323 40.136 -31.987 1.00 16.06 656 GLU D C 1
ATOM 19597 O O . GLU D 1 680 ? -8.508 40.947 -31.494 1.00 17.07 656 GLU D O 1
ATOM 19603 N N . ARG D 1 681 ? -10.577 40.475 -32.254 1.00 14.77 657 ARG D N 1
ATOM 19604 C CA . ARG D 1 681 ? -11.054 41.820 -31.926 1.00 14.65 657 ARG D CA 1
ATOM 19605 C C . ARG D 1 681 ? -10.947 42.117 -30.422 1.00 16.69 657 ARG D C 1
ATOM 19606 O O . ARG D 1 681 ? -10.407 43.150 -29.999 1.00 17.35 657 ARG D O 1
ATOM 19614 N N . TRP D 1 682 ? -11.467 41.194 -29.617 1.00 15.92 658 TRP D N 1
ATOM 19615 C CA . TRP D 1 682 ? -11.531 41.429 -28.170 1.00 15.02 658 TRP D CA 1
ATOM 19616 C C . TRP D 1 682 ? -10.157 41.422 -27.526 1.00 16.21 658 TRP D C 1
ATOM 19617 O O . TRP D 1 682 ? -9.952 42.049 -26.475 1.00 16.87 658 TRP D O 1
ATOM 19628 N N . ALA D 1 683 ? -9.214 40.708 -28.133 1.00 15.40 659 ALA D N 1
ATOM 19629 C CA . ALA D 1 683 ? -7.835 40.744 -27.646 1.00 15.95 659 ALA D CA 1
ATOM 19630 C C . ALA D 1 683 ? -7.259 42.149 -27.646 1.00 17.62 659 ALA D C 1
ATOM 19631 O O . ALA D 1 683 ? -6.356 42.433 -26.858 1.00 20.53 659 ALA D O 1
ATOM 19633 N N . GLY D 1 684 ? -7.744 43.001 -28.551 1.00 17.52 660 GLY D N 1
ATOM 19634 C CA . GLY D 1 684 ? -7.202 44.342 -28.701 1.00 18.85 660 GLY D CA 1
ATOM 19635 C C . GLY D 1 684 ? -8.004 45.424 -28.009 1.00 20.35 660 GLY D C 1
ATOM 19636 O O . GLY D 1 684 ? -7.685 46.621 -28.146 1.00 22.32 660 GLY D O 1
ATOM 19637 N N . ILE D 1 685 ? -9.038 45.025 -27.269 1.00 18.50 661 ILE D N 1
ATOM 19638 C CA . ILE D 1 685 ? -9.885 46.002 -26.572 1.00 17.94 661 ILE D CA 1
ATOM 19639 C C . ILE D 1 685 ? -9.709 45.864 -25.067 1.00 18.53 661 ILE D C 1
ATOM 19640 O O . ILE D 1 685 ? -9.959 44.787 -24.507 1.00 17.72 661 ILE D O 1
ATOM 19645 N N . PRO D 1 686 ? -9.249 46.941 -24.407 1.00 18.65 662 PRO D N 1
ATOM 19646 C CA . PRO D 1 686 ? -8.990 46.873 -22.961 1.00 20.00 662 PRO D CA 1
ATOM 19647 C C . PRO D 1 686 ? -10.286 46.905 -22.129 1.00 19.36 662 PRO D C 1
ATOM 19648 O O . PRO D 1 686 ? -11.303 47.448 -22.597 1.00 20.54 662 PRO D O 1
ATOM 19652 N N . ASP D 1 687 ? -10.266 46.313 -20.932 1.00 20.22 663 ASP D N 1
ATOM 19653 C CA . ASP D 1 687 ? -11.445 46.380 -20.058 1.00 20.35 663 ASP D CA 1
ATOM 19654 C C . ASP D 1 687 ? -11.779 47.818 -19.669 1.00 19.83 663 ASP D C 1
ATOM 19655 O O . ASP D 1 687 ? -12.969 48.204 -19.587 1.00 19.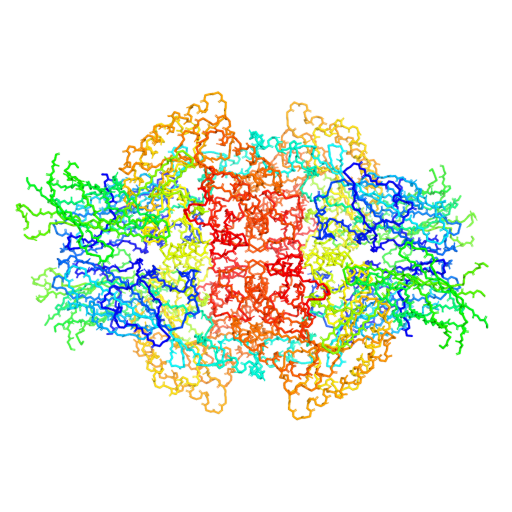76 663 ASP D O 1
ATOM 19660 N N . TYR D 1 688 ? -10.733 48.611 -19.414 1.00 20.13 664 TYR D N 1
ATOM 19661 C CA . TYR D 1 688 ? -10.895 50.006 -19.057 1.00 21.30 664 TYR D CA 1
ATOM 19662 C C . TYR D 1 688 ? -10.307 50.932 -20.110 1.00 21.73 664 TYR D C 1
ATOM 19663 O O . TYR D 1 688 ? -9.234 50.660 -20.658 1.00 21.81 664 TYR D O 1
ATOM 19672 N N . GLY D 1 689 ? -11.009 52.027 -20.379 1.00 21.26 665 GLY D N 1
ATOM 19673 C CA . GLY D 1 689 ? -10.457 53.084 -21.193 1.00 22.04 665 GLY D CA 1
ATOM 19674 C C . GLY D 1 689 ? -10.591 52.951 -22.694 1.00 23.04 665 GLY D C 1
ATOM 19675 O O . GLY D 1 689 ? -10.008 53.739 -23.434 1.00 23.89 665 GLY D O 1
ATOM 19676 N N . TYR D 1 690 ? -11.356 51.975 -23.155 1.00 23.04 666 TYR D N 1
ATOM 19677 C CA . TYR D 1 690 ? -11.560 51.811 -24.601 1.00 23.87 666 TYR D CA 1
ATOM 19678 C C . TYR D 1 690 ? -12.237 53.050 -25.164 1.00 26.64 666 TYR D C 1
ATOM 19679 O O . TYR D 1 690 ? -11.908 53.519 -26.261 1.00 27.52 666 TYR D O 1
ATOM 19688 N N . LYS D 1 691 ? -13.189 53.570 -24.393 1.00 29.21 667 LYS D N 1
ATOM 19689 C CA . LYS D 1 691 ? -13.849 54.831 -24.703 1.00 32.11 667 LYS D CA 1
ATOM 19690 C C . LYS D 1 691 ? -13.765 55.795 -23.529 1.00 35.65 667 LYS D C 1
ATOM 19691 O O . LYS D 1 691 ? -14.110 55.433 -22.393 1.00 38.18 667 LYS D O 1
#

B-factor: mean 21.6, std 11.45, range [6.28, 90.71]

Nearest PDB structures (foldseek):
  5z1b-assembly1_B  TM=1.002E+00  e=0.000E+00  Bifidobacterium dentium ATCC 27679
  5z1b-assembly1_C  TM=1.001E+00  e=0.000E+00  Bifidobacterium dentium ATCC 27679
  6ld0-assembly1_A  TM=1.001E+00  e=0.000E+00  Bifidobacterium dentium Bd1
  5z1b-assembly1_D  TM=9.962E-01  e=0.000E+00  Bifidobacterium dentium ATCC 27679
  6ldc-assembly1_D  TM=1.001E+00  e=0.000E+00  Bifidobacterium dentium Bd1

Secondary structure (DSSP, 8-state):
---PPP--BTTB-EEE--EEEEEEE--SS---GGGGTSPPSSPEEEEESS-STTS-TTTTGGG--SEEEEEEEE---HHHHTTEEEEEEES--BSEEEEEETTEEEEEEE-TTS-EEEE-TTT--SS-EEEEEEEE----TTSSS-B-SSS--TT----TTSHHHHHHHHHSPP---BSSSS----B--S-EEEEEEESSSEEEEEEEEEEEEEEE-TTSSEEEEEEEEEEEEEE----EEEEEEE-TTS-EEEEEEEE-B--EEEEEEEEEEEEEBPBTTB---EEEEEEEPPTTHHHH----SEEEEEEE-B--EEEETTEEEETTEEB-EEEEE--S-BTTTBT---HHHHHHHHHHHHHTT--EEE-TTS---HHHHHHHHHHT-EEEEE-S-BS--HHHHT-HHHHHHHHHHHHHHHHHHTT-TTEEEEEEEES-----STTHHHHHHHHHHHHHHHHHHH-TT---EEEEEPS--TTT--SGGGSSSEEEE--BTTTBSTT-HHHHHHHHHHHHHHHHHHTS-EEEEE----B-TT---SSPPTBSHHHHHHHHHHHHHHHTT-TTEEEEEES-SB-B----BTTBTTSB---SB-TT-PBPHHHHHHHHHHHTS-SBS--/---PPP--SSS--EEE--EEEEEEE--SS---GGGGGSPPSSPEEEEESS-STTS-TTS-GGG--SEEEEEEEE---HHHHTTEEEEEEES--BSEEEEEETTEEEEEEE-TTS-EEEE-TTT--SS-EEEEEEEE----TTSSS-EESSS--TT----TTSHHHHHHHHHSPP--EESSSS----B--S-EEEEEEESSEEEEEEEEEEEEEEEE-TTSSEEEEEEEEEEEEEEE---EEEEEEE-TT--EEEEEEEE-B--EEEEEEEEEEEEEPPBTTB---EEEEEEE-----SEEEEEEE----EEEETTEEEETTEEB-EEEEE--S-BTTTBT---HHHHHHHHHHHHHTT--EEE-TTS---HHHHHHHHHHT-EEEEE-S-BS--HHHHT-HHHHHHHHHHHHHHHHHHTT-TTEEEEEEEES-----STTHHHHHHHHHHHHHHHHHHH-TT---EEEEEPS--TTT--SGGGSSSEEEE--BTTTBSTT-HHHHHHHHHHHHHHHHHHTS-EEEEE----B-TT---SSPPTBSHHHHHHHHHHHHHHHTT-TTEEEEEES-SB-B----BTTBTTSB---SB-TT-PBPHHHHHHHHHHHTS-SB---/---PPP--BTTB-EEE--EEEEEEE--SS---GGGGTSPPSSPEEEEESS-STTS-TTTTGGG--SEEEEEEEE---HHHHTTEEEEEEES--BSEEEEEETTEEEEEEE-TTS-EEEE-TTT--SS-EEEEEEEE----TTSSS-EESSS--TT----TTSHHHHHHHHHSPP--EESSSS----B--S-EEEEEEESSEEEEEEEEEEEEEEEE-TTSSEEEEEEEEEEEEEEE---EEEEEEE-TTS-EEEEEEEE-B--EEEEEEEEEEEEEBPBTTB---EEEEEEEPPTT-----SEEEEEEE-B--EEEETTEEEETTEEB-EEEEE--S-BTTTBT---HHHHHHHHHHHHHHT--EEE-TTS---HHHHHHHHHHT-EEEEE-S-BS--HHHHT-HHHHHHHHHHHHHHHHHHTT-TTEEEEEEEES-----STTHHHHHHHHHHHHHHHHHHH-TT---EEEEEPS--TTT--SGGGSSSEEEE--BTTTBSTT-HHHHHHHHHHHHHHHHHHTS-EEEEE----B-TT---SSPPTBSHHHHHHHHHHHHHHHTT-TTEEEEEES-SB-B----BTTBTTSB---SB-TT-PBPHHHHHHHHHHHTS-SBS--/---PPP--BTTB-EEE--EEEEEEE--SS---GGGGGSPPSSPEEEEESS-STTS-TTTTGGG--SEEEEEEEE---HHHHTTEEEEEEES--BSEEEEEETTEEEEEEE-TTS-EEEE-TTT--SS-EEEEEEEE----TTSSS-EESSS-STT----TTSHHHHHHHHHSPP--EESSSS----B--S-EEEEEEESSSEEEEEEEEEEEEEEE-TTSSEEEEEEEEEEEEEE--EEEEEEE-TTS-EEEEEEEE-B---EEEEEEEEEEEEPPBTTB---EEEEEEEEPS------SEEEEEEE----EEEETTEEEETTEEB-EEEEE--S-BTTTBT---HHHHHHHHHHHHHTT--EEE-TTS---HHHHHHHHHHT-EEEEE-S-BS--HHHHT-HHHHHHHHHHHHHHHHHHTT-TTEEEEEEEES-----STTHHHHHHHHHHHHHHHHHHH-TT---EEEEEPS--TTT--SGGGSSSEEEE--BTTTBSTT-HHHHHHHHHHHHHHHHHHTS-EEEEE----B-TT---SSPPTBSHHHHHHHHHHHHHHHTT-TTEEEEEES-SB-B----BTTBSSSB---SB-TT-PBPHHHHHHHHHHHTS-SB---

Radius of gyration: 41.12 Å; Cα contacts (8 Å, |Δi|>4): 6805; chains: 4; bounding box: 90×90×136 Å